Protein 6HZF (pdb70)

Radius of gyration: 44.63 Å; Cα contacts (8 Å, |Δi|>4): 3433; chains: 2; bounding box: 92×79×154 Å

Solvent-accessible surface area: 67747 Å² total

Structure (mmCIF, N/CA/C/O backbone):
data_6HZF
#
_entry.id   6HZF
#
_cell.length_a   69.785
_cell.length_b   106.207
_cell.length_c   138.504
_cell.angle_alpha   90.00
_cell.angle_beta   99.44
_cell.angle_gamma   90.00
#
_symmetry.space_group_name_H-M   'P 1 21 1'
#
loop_
_entity.id
_entity.type
_entity.pdbx_description
1 polymer BPa0997
2 polymer BPa0997
3 non-polymer SERINE
4 non-polymer 'SODIUM ION'
5 water water
#
loop_
_atom_site.group_PDB
_atom_site.id
_atom_site.type_symbol
_atom_site.label_atom_id
_atom_site.label_alt_id
_atom_site.label_comp_id
_atom_site.label_asym_id
_atom_site.label_entity_id
_atom_site.label_seq_id
_atom_site.pdbx_PDB_ins_code
_atom_site.Cartn_x
_atom_site.Cartn_y
_atom_site.Cartn_z
_atom_site.occupancy
_atom_site.B_iso_or_equiv
_atom_site.auth_seq_id
_atom_site.auth_comp_id
_atom_site.auth_asym_id
_atom_site.auth_atom_id
_atom_site.pdbx_PDB_model_num
ATOM 1 N N . GLU A 1 23 ? 62.588 45.907 39.328 1.00 61.17 23 GLU A N 1
ATOM 2 C CA . GLU A 1 23 ? 62.756 45.263 40.656 1.00 59.60 23 GLU A CA 1
ATOM 3 C C . GLU A 1 23 ? 62.156 43.845 40.615 1.00 57.75 23 GLU A C 1
ATOM 4 O O . GLU A 1 23 ? 62.971 42.921 40.758 1.00 59.84 23 GLU A O 1
ATOM 10 N N . VAL A 1 24 ? 60.828 43.653 40.464 1.00 55.44 24 VAL A N 1
ATOM 11 C CA . VAL A 1 24 ? 60.195 42.292 40.354 1.00 53.05 24 VAL A CA 1
ATOM 12 C C . VAL A 1 24 ? 59.148 42.222 39.234 1.00 52.57 24 VAL A C 1
ATOM 13 O O . VAL A 1 24 ? 58.113 42.900 39.360 1.00 51.18 24 VAL A O 1
ATOM 17 N N . ASN A 1 25 ? 59.330 41.317 38.263 1.00 52.75 25 ASN A N 1
ATOM 18 C CA . ASN A 1 25 ? 58.293 40.947 37.255 1.00 54.11 25 ASN A CA 1
ATOM 19 C C . ASN A 1 25 ? 57.439 39.787 37.759 1.00 53.43 25 ASN A C 1
ATOM 20 O O . ASN A 1 25 ? 58.022 38.804 38.272 1.00 56.25 25 ASN A O 1
ATOM 25 N N . VAL A 1 26 ? 56.118 39.888 37.627 1.00 51.82 26 VAL A N 1
ATOM 26 C CA . VAL A 1 26 ? 55.181 38.782 37.952 1.00 49.11 26 VAL A CA 1
ATOM 27 C C . VAL A 1 26 ? 54.444 38.423 36.666 1.00 49.79 26 VAL A C 1
ATOM 28 O O . VAL A 1 26 ? 53.774 39.297 36.079 1.00 50.70 26 VAL A O 1
ATOM 32 N N . VAL A 1 27 ? 54.635 37.197 36.206 1.00 47.98 27 VAL A N 1
ATOM 33 C CA . VAL A 1 27 ? 54.159 36.752 34.873 1.00 48.67 27 VAL A CA 1
ATOM 34 C C . VAL A 1 27 ? 53.193 35.611 35.108 1.00 47.30 27 VAL A C 1
ATOM 35 O O . VAL A 1 27 ? 53.572 34.614 35.705 1.00 45.89 27 VAL A O 1
ATOM 47 N N . THR A 1 29 ? 50.758 32.793 33.412 1.00 49.41 29 THR A N 1
ATOM 48 C CA . THR A 1 29 ? 50.858 31.890 32.290 1.00 51.20 29 THR A CA 1
ATOM 49 C C . THR A 1 29 ? 49.739 30.851 32.423 1.00 50.44 29 THR A C 1
ATOM 50 O O . THR A 1 29 ? 49.445 30.448 33.568 1.00 48.78 29 THR A O 1
ATOM 54 N N . GLY A 1 30 ? 49.112 30.450 31.317 1.00 51.75 30 GLY A N 1
ATOM 55 C CA . GLY A 1 30 ? 48.143 29.335 31.290 1.00 53.17 30 GLY A CA 1
ATOM 56 C C . GLY A 1 30 ? 46.692 29.803 31.230 1.00 55.16 30 GLY A C 1
ATOM 57 O O . GLY A 1 30 ? 46.432 30.904 30.698 1.00 56.65 30 GLY A O 1
ATOM 58 N N . ASP A 1 31 ? 45.793 28.983 31.799 1.00 56.85 31 ASP A N 1
ATOM 59 C CA . ASP A 1 31 ? 44.326 29.203 31.923 1.00 56.72 31 ASP A CA 1
ATOM 60 C C . ASP A 1 31 ? 44.087 30.541 32.626 1.00 55.12 31 ASP A C 1
ATOM 61 O O . ASP A 1 31 ? 44.367 30.652 33.810 1.00 54.13 31 ASP A O 1
ATOM 74 N N . THR A 1 33 ? 42.254 32.252 34.635 1.00 45.47 33 THR A N 1
ATOM 75 C CA . THR A 1 33 ? 41.055 32.076 35.435 1.00 42.60 33 THR A CA 1
ATOM 76 C C . THR A 1 33 ? 40.951 33.170 36.516 1.00 39.90 33 THR A C 1
ATOM 77 O O . THR A 1 33 ? 41.915 33.887 36.777 1.00 39.39 33 THR A O 1
ATOM 81 N N . THR A 1 34 ? 39.834 33.245 37.212 1.00 38.81 34 THR A N 1
ATOM 82 C CA . THR A 1 34 ? 39.684 34.191 38.350 1.00 37.86 34 THR A CA 1
ATOM 83 C C . THR A 1 34 ? 40.686 33.828 39.465 1.00 36.50 34 THR A C 1
ATOM 84 O O . THR A 1 34 ? 41.168 34.743 40.132 1.00 36.05 34 THR A O 1
ATOM 88 N N . ARG A 1 35 ? 40.985 32.544 39.663 1.00 35.54 35 ARG A N 1
ATOM 89 C CA . ARG A 1 35 ? 41.904 32.091 40.744 1.00 35.21 35 ARG A CA 1
ATOM 90 C C . ARG A 1 35 ? 43.348 32.503 40.395 1.00 34.93 35 ARG A C 1
ATOM 91 O O . ARG A 1 35 ? 44.036 33.001 41.279 1.00 33.28 35 ARG A O 1
ATOM 99 N N . LEU A 1 36 ? 43.760 32.374 39.142 1.00 36.16 36 LEU A N 1
ATOM 100 C CA . LEU A 1 36 ? 45.114 32.788 38.687 1.00 37.35 36 LEU A CA 1
ATOM 101 C C . LEU A 1 36 ? 45.289 34.305 38.896 1.00 37.50 36 LEU A C 1
ATOM 102 O O . LEU A 1 36 ? 46.367 34.750 39.376 1.00 37.23 36 LEU A O 1
ATOM 107 N N . ALA A 1 37 ? 44.264 35.074 38.507 1.00 37.85 37 ALA A N 1
ATOM 108 C CA . ALA A 1 37 ? 44.242 36.552 38.623 1.00 37.98 37 ALA A CA 1
ATOM 109 C C . ALA A 1 37 ? 44.268 36.936 40.109 1.00 35.88 37 ALA A C 1
ATOM 110 O O . ALA A 1 37 ? 45.083 37.762 40.474 1.00 35.70 37 ALA A O 1
ATOM 112 N N . PHE A 1 38 ? 43.549 36.235 40.965 1.00 34.99 38 PHE A N 1
ATOM 113 C CA . PHE A 1 38 ? 43.560 36.522 42.426 1.00 34.35 38 PHE A CA 1
ATOM 114 C C . PHE A 1 38 ? 44.957 36.239 42.995 1.00 34.01 38 PHE A C 1
ATOM 115 O O . PHE A 1 38 ? 45.499 37.067 43.773 1.00 32.43 38 PHE A O 1
ATOM 123 N N . ALA A 1 39 ? 45.529 35.079 42.628 1.00 33.55 39 ALA A N 1
ATOM 124 C CA . ALA A 1 39 ? 46.863 34.660 43.092 1.00 32.97 39 ALA A CA 1
ATOM 125 C C . ALA A 1 39 ? 47.854 35.787 42.792 1.00 33.95 39 ALA A C 1
ATOM 126 O O . ALA A 1 39 ? 48.615 36.161 43.659 1.00 32.53 39 ALA A O 1
ATOM 128 N N . GLY A 1 40 ? 47.835 36.282 41.558 1.00 35.41 40 GLY A N 1
ATOM 129 C CA . GLY A 1 40 ? 48.704 37.369 41.078 1.00 38.43 40 GLY A CA 1
ATOM 130 C C . GLY A 1 40 ? 48.542 38.661 41.866 1.00 38.81 40 GLY A C 1
ATOM 131 O O . GLY A 1 40 ? 49.552 39.231 42.197 1.00 39.76 40 GLY A O 1
ATOM 132 N N . GLU A 1 41 ? 47.323 39.137 42.073 1.00 41.32 41 GLU A N 1
ATOM 133 C CA . GLU A 1 41 ? 47.054 40.356 42.884 1.00 44.45 41 GLU A CA 1
ATOM 134 C C . GLU A 1 41 ? 47.625 40.161 44.286 1.00 42.87 41 GLU A C 1
ATOM 135 O O . GLU A 1 41 ? 48.260 41.101 44.753 1.00 43.59 41 GLU A O 1
ATOM 141 N N . GLN A 1 42 ? 47.391 38.997 44.914 1.00 40.03 42 GLN A N 1
ATOM 142 C CA . GLN A 1 42 ? 47.882 38.690 46.278 1.00 40.02 42 GLN A CA 1
ATOM 143 C C . GLN A 1 42 ? 49.404 38.807 46.311 1.00 39.68 42 GLN A C 1
ATOM 144 O O . GLN A 1 42 ? 49.949 39.393 47.304 1.00 38.99 42 GLN A O 1
ATOM 150 N N . LEU A 1 43 ? 50.093 38.245 45.315 1.00 37.93 43 LEU A N 1
ATOM 151 C CA . LEU A 1 43 ? 51.569 38.212 45.350 1.00 39.12 43 LEU A CA 1
ATOM 152 C C . LEU A 1 43 ? 52.069 39.649 45.178 1.00 38.88 43 LEU A C 1
ATOM 153 O O . LEU A 1 43 ? 52.975 40.051 45.901 1.00 37.44 43 LEU A O 1
ATOM 158 N N . LYS A 1 44 ? 51.462 40.407 44.270 1.00 41.08 44 LYS A N 1
ATOM 159 C CA . LYS A 1 44 ? 51.844 41.812 43.965 1.00 43.06 44 LYS A CA 1
ATOM 160 C C . LYS A 1 44 ? 51.692 42.682 45.214 1.00 40.78 44 LYS A C 1
ATOM 161 O O . LYS A 1 44 ? 52.632 43.397 45.510 1.00 40.56 44 LYS A O 1
ATOM 167 N N . GLN A 1 45 ? 50.559 42.616 45.901 1.00 39.77 45 GLN A N 1
ATOM 168 C CA . GLN A 1 45 ? 50.287 43.415 47.132 1.00 40.29 45 GLN A CA 1
ATOM 169 C C . GLN A 1 45 ? 51.351 43.055 48.187 1.00 39.07 45 GLN A C 1
ATOM 170 O O . GLN A 1 45 ? 51.983 43.985 48.725 1.00 38.34 45 GLN A O 1
ATOM 176 N N . ALA A 1 46 ? 51.588 41.761 48.418 1.00 38.25 46 ALA A N 1
ATOM 177 C CA . ALA A 1 46 ? 52.604 41.237 49.372 1.00 37.71 46 ALA A CA 1
ATOM 178 C C . ALA A 1 46 ? 53.974 41.821 49.049 1.00 38.46 46 ALA A C 1
ATOM 179 O O . ALA A 1 46 ? 54.613 42.267 50.007 1.00 38.97 46 ALA A O 1
ATOM 181 N N . LEU A 1 47 ? 54.386 41.858 47.779 1.00 38.80 47 LEU A N 1
ATOM 182 C CA . LEU A 1 47 ? 55.711 42.354 47.354 1.00 41.90 47 LEU A CA 1
ATOM 183 C C . LEU A 1 47 ? 55.802 43.871 47.559 1.00 42.85 47 LEU A C 1
ATOM 184 O O . LEU A 1 47 ? 56.840 44.288 48.028 1.00 42.78 47 LEU A O 1
ATOM 189 N N . VAL A 1 48 ? 54.767 44.659 47.228 1.00 43.93 48 VAL A N 1
ATOM 190 C CA . VAL A 1 48 ? 54.814 46.142 47.396 1.00 45.14 48 VAL A CA 1
ATOM 191 C C . VAL A 1 48 ? 54.731 46.468 48.892 1.00 45.75 48 VAL A C 1
ATOM 192 O O . VAL A 1 48 ? 55.345 47.449 49.285 1.00 50.59 48 VAL A O 1
ATOM 196 N N . GLU A 1 49 ? 54.034 45.681 49.699 1.00 45.76 49 GLU A N 1
ATOM 197 C CA . GLU A 1 49 ? 54.023 45.883 51.171 1.00 47.06 49 GLU A CA 1
ATOM 198 C C . GLU A 1 49 ? 55.432 45.635 51.746 1.00 49.07 49 GLU A C 1
ATOM 199 O O . GLU A 1 49 ? 55.663 46.094 52.870 1.00 49.74 49 GLU A O 1
ATOM 205 N N . LYS A 1 50 ? 56.339 44.978 51.006 1.00 49.48 50 LYS A N 1
ATOM 206 C CA . LYS A 1 50 ? 57.741 44.694 51.432 1.00 50.06 50 LYS A CA 1
ATOM 207 C C . LYS A 1 50 ? 58.718 45.642 50.733 1.00 49.96 50 LYS A C 1
ATOM 208 O O . LYS A 1 50 ? 59.928 45.487 50.917 1.00 50.01 50 LYS A O 1
ATOM 214 N N . GLY A 1 51 ? 58.217 46.614 49.973 1.00 49.56 51 GLY A N 1
ATOM 215 C CA . GLY A 1 51 ? 59.027 47.707 49.423 1.00 50.47 51 GLY A CA 1
ATOM 216 C C . GLY A 1 51 ? 59.503 47.451 48.010 1.00 50.70 51 GLY A C 1
ATOM 217 O O . GLY A 1 51 ? 60.244 48.290 47.521 1.00 52.82 51 GLY A O 1
ATOM 218 N N . TYR A 1 52 ? 59.104 46.353 47.360 1.00 50.43 52 TYR A N 1
ATOM 219 C CA . TYR A 1 52 ? 59.508 46.051 45.958 1.00 51.19 52 TYR A CA 1
ATOM 220 C C . TYR A 1 52 ? 58.629 46.824 44.970 1.00 52.53 52 TYR A C 1
ATOM 221 O O . TYR A 1 52 ? 57.442 47.000 45.257 1.00 50.99 52 TYR A O 1
ATOM 230 N N . GLU A 1 53 ? 59.210 47.216 43.836 1.00 55.94 53 GLU A N 1
ATOM 231 C CA . GLU A 1 53 ? 58.509 47.660 42.604 1.00 60.23 53 GLU A CA 1
ATOM 232 C C . GLU A 1 53 ? 58.050 46.420 41.838 1.00 61.27 53 GLU A C 1
ATOM 233 O O . GLU A 1 53 ? 58.922 45.581 41.509 1.00 61.14 53 GLU A O 1
ATOM 239 N N . VAL A 1 54 ? 56.768 46.334 41.489 1.00 60.18 54 VAL A N 1
ATOM 240 C CA . VAL A 1 54 ? 56.257 45.156 40.739 1.00 62.08 54 VAL A CA 1
ATOM 241 C C . VAL A 1 54 ? 55.737 45.557 39.359 1.00 64.45 54 VAL A C 1
ATOM 242 O O . VAL A 1 54 ? 54.809 46.360 39.310 1.00 64.00 54 VAL A O 1
ATOM 246 N N . ASN A 1 55 ? 56.253 44.903 38.314 1.00 67.75 55 ASN A N 1
ATOM 247 C CA . ASN A 1 55 ? 55.700 44.878 36.925 1.00 71.73 55 ASN A CA 1
ATOM 248 C C . ASN A 1 55 ? 54.820 43.615 36.752 1.00 73.05 55 ASN A C 1
ATOM 249 O O . ASN A 1 55 ? 55.264 42.511 37.124 1.00 70.67 55 ASN A O 1
ATOM 254 N N . GLN A 1 56 ? 53.599 43.761 36.223 1.00 76.37 56 GLN A N 1
ATOM 255 C CA . GLN A 1 56 ? 52.661 42.644 35.892 1.00 77.38 56 GLN A CA 1
ATOM 256 C C . GLN A 1 56 ? 52.570 42.477 34.359 1.00 79.37 56 GLN A C 1
ATOM 257 O O . GLN A 1 56 ? 52.697 43.506 33.661 1.00 79.91 56 GLN A O 1
ATOM 263 N N . THR A 1 57 ? 52.404 41.241 33.850 1.00 79.32 57 THR A N 1
ATOM 264 C CA . THR A 1 57 ? 52.041 40.910 32.427 1.00 80.76 57 THR A CA 1
ATOM 265 C C . THR A 1 57 ? 51.429 39.497 32.351 1.00 80.50 57 THR A C 1
ATOM 266 O O . THR A 1 57 ? 51.443 38.785 33.382 1.00 75.59 57 THR A O 1
ATOM 270 N N . THR A 1 58 ? 50.947 39.089 31.168 1.00 81.59 58 THR A N 1
ATOM 271 C CA . THR A 1 58 ? 50.293 37.768 30.927 1.00 81.96 58 THR A CA 1
ATOM 272 C C . THR A 1 58 ? 50.794 37.151 29.611 1.00 81.96 58 THR A C 1
ATOM 273 O O . THR A 1 58 ? 51.704 37.746 29.000 1.00 83.63 58 THR A O 1
ATOM 277 N N . GLY A 1 66 ? 66.876 40.919 31.712 1.00 78.22 66 GLY A N 1
ATOM 278 C CA . GLY A 1 66 ? 66.643 39.754 32.583 1.00 79.84 66 GLY A CA 1
ATOM 279 C C . GLY A 1 66 ? 66.918 40.080 34.045 1.00 80.39 66 GLY A C 1
ATOM 280 O O . GLY A 1 66 ? 68.093 40.014 34.449 1.00 84.89 66 GLY A O 1
ATOM 281 N N . LYS A 1 67 ? 65.869 40.424 34.801 1.00 78.91 67 LYS A N 1
ATOM 282 C CA . LYS A 1 67 ? 65.907 40.782 36.248 1.00 75.30 67 LYS A CA 1
ATOM 283 C C . LYS A 1 67 ? 64.969 39.836 37.004 1.00 69.82 67 LYS A C 1
ATOM 284 O O . LYS A 1 67 ? 64.311 39.009 36.339 1.00 69.47 67 LYS A O 1
ATOM 290 N N . ARG A 1 68 ? 64.868 39.997 38.323 1.00 64.08 68 ARG A N 1
ATOM 291 C CA . ARG A 1 68 ? 64.120 39.079 39.221 1.00 60.22 68 ARG A CA 1
ATOM 292 C C . ARG A 1 68 ? 62.663 38.892 38.745 1.00 56.11 68 ARG A C 1
ATOM 293 O O . ARG A 1 68 ? 61.907 39.895 38.636 1.00 54.91 68 ARG A O 1
ATOM 301 N N . SER A 1 69 ? 62.264 37.639 38.479 1.00 52.49 69 SER A N 1
ATOM 302 C CA . SER A 1 69 ? 60.936 37.268 37.926 1.00 49.43 69 SER A CA 1
ATOM 303 C C . SER A 1 69 ? 60.335 36.086 38.697 1.00 47.21 69 SER A C 1
ATOM 304 O O . SER A 1 69 ? 61.076 35.134 39.025 1.00 46.32 69 SER A O 1
ATOM 307 N N . ILE A 1 70 ? 59.030 36.156 38.954 1.00 44.68 70 ILE A N 1
ATOM 308 C CA . ILE A 1 70 ? 58.208 35.040 39.488 1.00 43.10 70 ILE A CA 1
ATOM 309 C C . ILE A 1 70 ? 57.198 34.664 38.407 1.00 43.28 70 ILE A C 1
ATOM 310 O O . ILE A 1 70 ? 56.486 35.580 37.969 1.00 45.03 70 ILE A O 1
ATOM 315 N N . TYR A 1 71 ? 57.205 33.400 37.959 1.00 43.41 71 TYR A N 1
ATOM 316 C CA . TYR A 1 71 ? 56.324 32.836 36.899 1.00 44.19 71 TYR A CA 1
ATOM 317 C C . TYR A 1 71 ? 55.234 31.989 37.539 1.00 43.54 71 TYR A C 1
ATOM 318 O O . TYR A 1 71 ? 55.578 30.994 38.246 1.00 41.03 71 TYR A O 1
ATOM 327 N N . LEU A 1 72 ? 53.974 32.403 37.356 1.00 43.48 72 LEU A N 1
ATOM 328 C CA . LEU A 1 72 ? 52.779 31.713 37.897 1.00 42.27 72 LEU A CA 1
ATOM 329 C C . LEU A 1 72 ? 52.129 30.923 36.763 1.00 43.98 72 LEU A C 1
ATOM 330 O O . LEU A 1 72 ? 51.529 31.562 35.886 1.00 44.71 72 LEU A O 1
ATOM 335 N N . ASN A 1 73 ? 52.297 29.603 36.764 1.00 43.56 73 ASN A N 1
ATOM 336 C CA . ASN A 1 73 ? 51.876 28.712 35.657 1.00 45.57 73 ASN A CA 1
ATOM 337 C C . ASN A 1 73 ? 50.668 27.888 36.119 1.00 44.73 73 ASN A C 1
ATOM 338 O O . ASN A 1 73 ? 50.855 27.036 36.974 1.00 42.85 73 ASN A O 1
ATOM 343 N N . LEU A 1 74 ? 49.470 28.112 35.582 1.00 45.10 74 LEU A N 1
ATOM 344 C CA . LEU A 1 74 ? 48.286 27.299 35.965 1.00 46.04 74 LEU A CA 1
ATOM 345 C C . LEU A 1 74 ? 48.056 26.220 34.902 1.00 48.93 74 LEU A C 1
ATOM 346 O O . LEU A 1 74 ? 47.779 26.599 33.772 1.00 49.23 74 LEU A O 1
ATOM 351 N N . LEU A 1 75 ? 48.168 24.934 35.262 1.00 51.67 75 LEU A N 1
ATOM 352 C CA . LEU A 1 75 ? 47.895 23.788 34.341 1.00 55.58 75 LEU A CA 1
ATOM 353 C C . LEU A 1 75 ? 46.418 23.405 34.433 1.00 59.12 75 LEU A C 1
ATOM 354 O O . LEU A 1 75 ? 45.729 23.904 35.333 1.00 58.49 75 LEU A O 1
ATOM 359 N N . ASN A 1 76 ? 45.973 22.491 33.562 1.00 67.87 76 ASN A N 1
ATOM 360 C CA . ASN A 1 76 ? 44.626 21.852 33.639 1.00 72.32 76 ASN A CA 1
ATOM 361 C C . ASN A 1 76 ? 44.794 20.369 33.990 1.00 74.81 76 ASN A C 1
ATOM 362 O O . ASN A 1 76 ? 45.337 19.635 33.154 1.00 77.01 76 ASN A O 1
ATOM 367 N N . ASP A 1 77 ? 44.390 19.952 35.194 1.00 80.34 77 ASP A N 1
ATOM 368 C CA . ASP A 1 77 ? 44.137 18.520 35.511 1.00 83.32 77 ASP A CA 1
ATOM 369 C C . ASP A 1 77 ? 43.298 18.364 36.791 1.00 84.60 77 ASP A C 1
ATOM 370 O O . ASP A 1 77 ? 43.540 19.080 37.806 1.00 74.54 77 ASP A O 1
ATOM 375 N N . THR A 1 78 ? 42.340 17.435 36.705 1.00 89.62 78 THR A N 1
ATOM 376 C CA . THR A 1 78 ? 41.303 17.110 37.719 1.00 90.50 78 THR A CA 1
ATOM 377 C C . THR A 1 78 ? 41.792 15.911 38.549 1.00 89.43 78 THR A C 1
ATOM 378 O O . THR A 1 78 ? 41.239 15.703 39.656 1.00 90.85 78 THR A O 1
ATOM 382 N N . THR A 1 79 ? 42.810 15.191 38.041 1.00 88.98 79 THR A N 1
ATOM 383 C CA . THR A 1 79 ? 43.594 14.116 38.721 1.00 85.93 79 THR A CA 1
ATOM 384 C C . THR A 1 79 ? 43.479 14.273 40.242 1.00 84.41 79 THR A C 1
ATOM 385 O O . THR A 1 79 ? 44.356 14.939 40.840 1.00 80.52 79 THR A O 1
ATOM 389 N N . LYS A 1 80 ? 42.399 13.720 40.815 1.00 87.10 80 LYS A N 1
ATOM 390 C CA . LYS A 1 80 ? 42.112 13.680 42.278 1.00 88.41 80 LYS A CA 1
ATOM 391 C C . LYS A 1 80 ? 43.266 12.937 42.972 1.00 85.27 80 LYS A C 1
ATOM 392 O O . LYS A 1 80 ? 43.116 11.721 43.252 1.00 86.11 80 LYS A O 1
ATOM 398 N N . LYS A 1 81 ? 44.330 13.694 43.284 1.00 78.93 81 LYS A N 1
ATOM 399 C CA . LYS A 1 81 ? 45.737 13.269 43.548 1.00 73.75 81 LYS A CA 1
ATOM 400 C C . LYS A 1 81 ? 46.628 14.525 43.450 1.00 66.52 81 LYS A C 1
ATOM 401 O O . LYS A 1 81 ? 47.413 14.777 44.415 1.00 64.28 81 LYS A O 1
ATOM 407 N N . ASN A 1 82 ? 46.470 15.334 42.383 1.00 57.01 82 ASN A N 1
ATOM 408 C CA . ASN A 1 82 ? 47.117 16.678 42.299 1.00 53.41 82 ASN A CA 1
ATOM 409 C C . ASN A 1 82 ? 46.167 17.817 42.727 1.00 48.90 82 ASN A C 1
ATOM 410 O O . ASN A 1 82 ? 46.538 18.989 42.511 1.00 45.74 82 ASN A O 1
ATOM 415 N N . LYS A 1 83 ? 45.020 17.531 43.360 1.00 46.90 83 LYS A N 1
ATOM 416 C CA . LYS A 1 83 ? 44.057 18.598 43.748 1.00 43.72 83 LYS A CA 1
ATOM 417 C C . LYS A 1 83 ? 44.755 19.540 44.731 1.00 38.08 83 LYS A C 1
ATOM 418 O O . LYS A 1 83 ? 45.360 19.050 45.682 1.00 37.44 83 LYS A O 1
ATOM 424 N N . GLU A 1 84 ? 44.705 20.841 44.452 1.00 34.93 84 GLU A N 1
ATOM 425 C CA . GLU A 1 84 ? 45.216 21.912 45.348 1.00 32.75 84 GLU A CA 1
ATOM 426 C C . GLU A 1 84 ? 46.739 21.780 45.507 1.00 32.83 84 GLU A C 1
ATOM 427 O O . GLU A 1 84 ? 47.286 22.381 46.409 1.00 31.68 84 GLU A O 1
ATOM 433 N N . ARG A 1 85 ? 47.423 21.044 44.624 1.00 33.81 85 ARG A N 1
ATOM 434 C CA . ARG A 1 85 ? 48.894 20.877 44.663 1.00 34.66 85 ARG A CA 1
ATOM 435 C C . ARG A 1 85 ? 49.601 22.045 43.955 1.00 33.92 85 ARG A C 1
ATOM 436 O O . ARG A 1 85 ? 49.106 22.586 42.947 1.00 33.89 85 ARG A O 1
ATOM 444 N N . PHE A 1 86 ? 50.805 22.357 44.421 1.00 33.72 86 PHE A N 1
ATOM 445 C CA . PHE A 1 86 ? 51.714 23.289 43.723 1.00 34.42 86 PHE A CA 1
ATOM 446 C C . PHE A 1 86 ? 53.155 22.781 43.833 1.00 35.70 86 PHE A C 1
ATOM 447 O O . PHE A 1 86 ? 53.514 22.075 44.783 1.00 34.15 86 PHE A O 1
ATOM 455 N N . ASP A 1 87 ? 53.973 23.201 42.882 1.00 36.63 87 ASP A N 1
ATOM 456 C CA . ASP A 1 87 ? 55.443 23.045 42.915 1.00 39.67 87 ASP A CA 1
ATOM 457 C C . ASP A 1 87 ? 56.065 24.439 42.833 1.00 38.47 87 ASP A C 1
ATOM 458 O O . ASP A 1 87 ? 55.628 25.229 42.020 1.00 37.98 87 ASP A O 1
ATOM 463 N N . ILE A 1 88 ? 57.064 24.698 43.651 1.00 38.29 88 ILE A N 1
ATOM 464 C CA . ILE A 1 88 ? 57.894 25.912 43.561 1.00 38.97 88 ILE A CA 1
ATOM 465 C C . 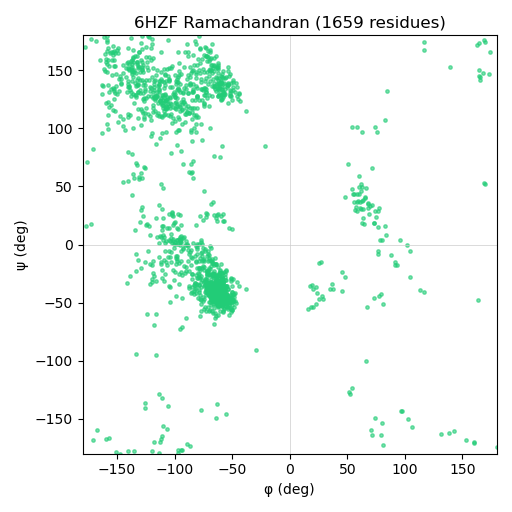ILE A 1 88 ? 59.309 25.456 43.261 1.00 41.37 88 ILE A C 1
ATOM 466 O O . ILE A 1 88 ? 59.848 24.653 44.013 1.00 40.75 88 ILE A O 1
ATOM 471 N N . SER A 1 89 ? 59.892 25.992 42.202 1.00 43.20 89 SER A N 1
ATOM 472 C CA . SER A 1 89 ? 61.331 25.784 41.927 1.00 45.30 89 SER A CA 1
ATOM 473 C C . SER A 1 89 ? 61.984 27.136 41.598 1.00 47.68 89 SER A C 1
ATOM 474 O O . SER A 1 89 ? 61.262 28.107 41.246 1.00 47.15 89 SER A O 1
ATOM 477 N N . THR A 1 90 ? 63.300 27.212 41.795 1.00 52.14 90 THR A N 1
ATOM 478 C CA . THR A 1 90 ? 64.115 28.433 41.592 1.00 54.44 90 THR A CA 1
ATOM 479 C C . THR A 1 90 ? 65.286 28.090 40.668 1.00 55.26 90 THR A C 1
ATOM 480 O O . THR A 1 90 ? 65.896 27.026 40.829 1.00 51.94 90 THR A O 1
ATOM 484 N N . LYS A 1 91 ? 65.569 28.971 39.716 1.00 58.06 91 LYS A N 1
ATOM 485 C CA . LYS A 1 91 ? 66.782 28.900 38.862 1.00 62.63 91 LYS A CA 1
ATOM 486 C C . LYS A 1 91 ? 67.327 30.319 38.715 1.00 63.55 91 LYS A C 1
ATOM 487 O O . LYS A 1 91 ? 66.657 31.124 38.043 1.00 61.89 91 LYS A O 1
ATOM 493 N N . GLY A 1 92 ? 68.497 30.596 39.308 1.00 65.57 92 GLY A N 1
ATOM 494 C CA . GLY A 1 92 ? 69.059 31.959 39.371 1.00 65.33 92 GLY A CA 1
ATOM 495 C C . GLY A 1 92 ? 68.040 32.901 39.986 1.00 63.82 92 GLY A C 1
ATOM 496 O O . GLY A 1 92 ? 67.518 32.556 41.058 1.00 65.49 92 GLY A O 1
ATOM 497 N N . LYS A 1 93 ? 67.674 33.974 39.278 1.00 63.29 93 LYS A N 1
ATOM 498 C CA . LYS A 1 93 ? 66.785 35.065 39.781 1.00 62.33 93 LYS A CA 1
ATOM 499 C C . LYS A 1 93 ? 65.309 34.859 39.388 1.00 58.21 93 LYS A C 1
ATOM 500 O O . LYS A 1 93 ? 64.476 35.741 39.728 1.00 57.21 93 LYS A O 1
ATOM 506 N N . ASN A 1 94 ? 64.995 33.750 38.709 1.00 54.52 94 ASN A N 1
ATOM 507 C CA . ASN A 1 94 ? 63.614 33.325 38.361 1.00 51.29 94 ASN A CA 1
ATOM 508 C C . ASN A 1 94 ? 63.087 32.301 39.377 1.00 48.80 94 ASN A C 1
ATOM 509 O O . ASN A 1 94 ? 63.827 31.357 39.728 1.00 47.93 94 ASN A O 1
ATOM 514 N N . THR A 1 95 ? 61.843 32.488 39.826 1.00 45.70 95 THR A N 1
ATOM 515 C CA . THR A 1 95 ? 61.083 31.515 40.641 1.00 43.34 95 THR A CA 1
ATOM 516 C C . THR A 1 95 ? 59.905 31.051 39.795 1.00 43.30 95 THR A C 1
ATOM 517 O O . THR A 1 95 ? 59.292 31.899 39.125 1.00 42.88 95 THR A O 1
ATOM 521 N N . TYR A 1 96 ? 59.632 29.747 39.789 1.00 43.29 96 TYR A N 1
ATOM 522 C CA . TYR A 1 96 ? 58.533 29.147 38.997 1.00 43.39 96 TYR A CA 1
ATOM 523 C C . TYR A 1 96 ? 57.547 28.473 39.935 1.00 41.46 96 TYR A C 1
ATOM 524 O O . TYR A 1 96 ? 57.934 27.567 40.677 1.00 41.43 96 TYR A O 1
ATOM 533 N N . VAL A 1 97 ? 56.299 28.926 39.905 1.00 40.64 97 VAL A N 1
ATOM 534 C CA . VAL A 1 97 ? 55.183 28.318 40.677 1.00 38.78 97 VAL A CA 1
ATOM 535 C C . VAL A 1 97 ? 54.289 27.577 39.680 1.00 39.45 97 VAL A C 1
ATOM 536 O O . VAL A 1 97 ? 53.754 28.219 38.720 1.00 39.88 97 VAL A O 1
ATOM 540 N N . THR A 1 98 ? 54.149 26.268 39.862 1.00 38.82 98 THR A N 1
ATOM 541 C CA . THR A 1 98 ? 53.237 25.434 39.041 1.00 39.40 98 THR A CA 1
ATOM 542 C C . THR A 1 98 ? 52.028 25.082 39.875 1.00 37.92 98 THR A C 1
ATOM 543 O O . THR A 1 98 ? 52.224 24.493 40.938 1.00 35.29 98 THR A O 1
ATOM 547 N N . GLY A 1 99 ? 50.844 25.467 39.418 1.00 37.74 99 GLY A N 1
ATOM 548 C CA . GLY A 1 99 ? 49.597 25.151 40.137 1.00 36.88 99 GLY A CA 1
ATOM 549 C C . GLY A 1 99 ? 48.860 24.084 39.369 1.00 37.32 99 GLY A C 1
ATOM 550 O O . GLY A 1 99 ? 48.661 24.305 38.166 1.00 37.20 99 GLY A O 1
ATOM 551 N N . TYR A 1 100 ? 48.527 22.955 40.003 1.00 37.10 100 TYR A N 1
ATOM 552 C CA . TYR A 1 100 ? 47.870 21.815 39.313 1.00 38.91 100 TYR A CA 1
ATOM 553 C C . TYR A 1 100 ? 46.396 22.153 39.079 1.00 39.37 100 TYR A C 1
ATOM 554 O O . TYR A 1 100 ? 45.752 21.565 38.189 1.00 40.99 100 TYR A O 1
ATOM 563 N N . ASP A 1 101 ? 45.866 23.109 39.830 1.00 38.51 101 ASP A N 1
ATOM 564 C CA . ASP A 1 101 ? 44.504 23.669 39.634 1.00 39.07 101 ASP A CA 1
ATOM 565 C C . ASP A 1 101 ? 44.479 25.060 40.301 1.00 36.86 101 ASP A C 1
ATOM 566 O O . ASP A 1 101 ? 45.501 25.447 40.880 1.00 35.23 101 ASP A O 1
ATOM 571 N N . GLY A 1 102 ? 43.332 25.739 40.214 1.00 35.60 102 GLY A N 1
ATOM 572 C CA . GLY A 1 102 ? 43.173 27.137 40.654 1.00 34.92 102 GLY A CA 1
ATOM 573 C C . GLY A 1 102 ? 43.551 27.262 42.109 1.00 33.25 102 GLY A C 1
ATOM 574 O O . GLY A 1 102 ? 44.177 28.262 42.484 1.00 34.40 102 GLY A O 1
ATOM 575 N N . ASN A 1 103 ? 43.202 26.275 42.922 1.00 31.32 103 ASN A N 1
ATOM 576 C CA . ASN A 1 103 ? 43.504 26.356 44.366 1.00 29.93 103 ASN A CA 1
ATOM 577 C C . ASN A 1 103 ? 45.013 26.177 44.522 1.00 29.43 103 ASN A C 1
ATOM 578 O O . ASN A 1 103 ? 45.621 26.895 45.369 1.00 28.03 103 ASN A O 1
ATOM 583 N N . GLY A 1 104 ? 45.608 25.293 43.708 1.00 29.01 104 GLY A N 1
ATOM 584 C CA . GLY A 1 104 ? 47.052 25.059 43.760 1.00 29.40 104 GLY A CA 1
ATOM 585 C C . GLY A 1 104 ? 47.823 26.342 43.504 1.00 29.62 104 GLY A C 1
ATOM 586 O O . GLY A 1 104 ? 48.768 26.631 44.236 1.00 28.92 104 GLY A O 1
ATOM 587 N N . ILE A 1 105 ? 47.443 27.119 42.505 1.00 29.74 105 ILE A N 1
ATOM 588 C CA . ILE A 1 105 ? 48.217 28.354 42.207 1.00 30.71 105 ILE A CA 1
ATOM 589 C C . ILE A 1 105 ? 48.005 29.345 43.366 1.00 29.95 105 ILE A C 1
ATOM 590 O O . ILE A 1 105 ? 48.978 30.025 43.732 1.00 30.80 105 ILE A O 1
ATOM 595 N N . ILE A 1 106 ? 46.818 29.405 43.976 1.00 29.37 106 ILE A N 1
ATOM 596 C CA . ILE A 1 106 ? 46.604 30.322 45.140 1.00 28.51 106 ILE A CA 1
ATOM 597 C C . ILE A 1 106 ? 47.541 29.898 46.273 1.00 28.34 106 ILE A C 1
ATOM 598 O O . ILE A 1 106 ? 48.198 30.761 46.891 1.00 28.32 106 ILE A O 1
ATOM 603 N N . TYR A 1 107 ? 47.595 28.609 46.572 1.00 28.19 107 TYR A N 1
ATOM 604 C CA . TYR A 1 107 ? 48.396 28.098 47.714 1.00 27.66 107 TYR A CA 1
ATOM 605 C C . TYR A 1 107 ? 49.895 28.218 47.412 1.00 28.59 107 TYR A C 1
ATOM 606 O O . TYR A 1 107 ? 50.651 28.510 48.371 1.00 28.40 107 TYR A O 1
ATOM 615 N N . GLY A 1 108 ? 50.317 28.021 46.153 1.00 29.93 108 GLY A N 1
ATOM 616 C CA . GLY A 1 108 ? 51.692 28.298 45.730 1.00 30.97 108 GLY A CA 1
ATOM 617 C C . GLY A 1 108 ? 52.071 29.735 46.062 1.00 31.40 108 GLY A C 1
ATOM 618 O O . GLY A 1 108 ? 53.163 29.957 46.624 1.00 30.83 108 GLY A O 1
ATOM 619 N N . CYS A 1 109 ? 51.233 30.702 45.689 1.00 32.08 109 CYS A N 1
ATOM 620 C CA . CYS A 1 109 ? 51.479 32.138 45.989 1.00 32.56 109 CYS A CA 1
ATOM 621 C C . CYS A 1 109 ? 51.452 32.369 47.510 1.00 31.37 109 CYS A C 1
ATOM 622 O O . CYS A 1 109 ? 52.334 33.088 47.985 1.00 31.02 109 CYS A O 1
ATOM 625 N N . ARG A 1 110 ? 50.552 31.719 48.257 1.00 30.93 110 ARG A N 1
ATOM 626 C CA . ARG A 1 110 ? 50.517 31.811 49.741 1.00 30.01 110 ARG A CA 1
ATOM 627 C C . ARG A 1 110 ? 51.859 31.336 50.308 1.00 30.51 110 ARG A C 1
ATOM 628 O O . ARG A 1 110 ? 52.344 31.960 51.288 1.00 29.45 110 ARG A O 1
ATOM 636 N N . GLU A 1 111 ? 52.441 30.271 49.740 1.00 31.02 111 GLU A N 1
ATOM 637 C CA . GLU A 1 111 ? 53.740 29.719 50.217 1.00 31.36 111 GLU A CA 1
ATOM 638 C C . GLU A 1 111 ? 54.838 30.760 49.933 1.00 31.81 111 GLU A C 1
ATOM 639 O O . GLU A 1 111 ? 55.659 31.030 50.841 1.00 31.12 111 GLU A O 1
ATOM 645 N N . LEU A 1 112 ? 54.867 31.401 48.761 1.00 31.82 112 LEU A N 1
ATOM 646 C CA . LEU A 1 112 ? 55.871 32.482 48.517 1.00 32.85 112 LEU A CA 1
ATOM 647 C C . LEU A 1 112 ? 55.708 33.596 49.568 1.00 32.80 112 LEU A C 1
ATOM 648 O O . LEU A 1 112 ? 56.717 34.019 50.143 1.00 32.82 112 LEU A O 1
ATOM 653 N N . ILE A 1 113 ? 54.481 34.044 49.817 1.00 32.66 113 ILE A N 1
ATOM 654 C CA . ILE A 1 113 ? 54.162 35.149 50.776 1.00 34.46 113 ILE A CA 1
ATOM 655 C C . ILE A 1 113 ? 54.575 34.731 52.206 1.00 35.08 113 ILE A C 1
ATOM 656 O O . ILE A 1 113 ? 55.188 35.567 52.893 1.00 36.12 113 ILE A O 1
ATOM 661 N N . ASP A 1 114 ? 54.299 33.489 52.621 1.00 35.88 114 ASP A N 1
ATOM 662 C CA . ASP A 1 114 ? 54.639 32.972 53.973 1.00 37.42 114 ASP A CA 1
ATOM 663 C C . ASP A 1 114 ? 56.174 32.933 54.102 1.00 38.69 114 ASP A C 1
ATOM 664 O O . ASP A 1 114 ? 56.647 33.291 55.192 1.00 36.54 114 ASP A O 1
ATOM 669 N N . GLN A 1 115 ? 56.910 32.600 53.021 1.00 38.54 115 GLN A N 1
ATOM 670 C CA . GLN A 1 115 ? 58.404 32.627 52.984 1.00 40.57 115 GLN A CA 1
ATOM 671 C C . GLN A 1 115 ? 58.894 34.088 53.134 1.00 41.78 115 GLN A C 1
ATOM 672 O O . GLN A 1 115 ? 59.832 34.339 53.891 1.00 41.19 115 GLN A O 1
ATOM 678 N N . LEU A 1 116 ? 58.286 35.022 52.427 1.00 44.33 116 LEU A N 1
ATOM 679 C CA . LEU A 1 116 ? 58.637 36.460 52.450 1.00 49.00 116 LEU A CA 1
ATOM 680 C C . LEU A 1 116 ? 58.372 37.034 53.850 1.00 50.96 116 LEU A C 1
ATOM 681 O O . LEU A 1 116 ? 59.088 37.976 54.232 1.00 54.43 116 LEU A O 1
ATOM 686 N N . ASP A 1 117 ? 57.377 36.509 54.574 1.00 50.74 117 ASP A N 1
ATOM 687 C CA . ASP A 1 117 ? 57.004 36.964 55.940 1.00 53.97 117 ASP A CA 1
ATOM 688 C C . ASP A 1 117 ? 57.996 36.375 56.962 1.00 57.02 117 ASP A C 1
ATOM 689 O O . ASP A 1 117 ? 58.364 37.106 57.892 1.00 58.76 117 ASP A O 1
ATOM 694 N N . GLN A 1 118 ? 58.422 35.114 56.798 1.00 59.12 118 GLN A N 1
ATOM 695 C CA . GLN A 1 118 ? 59.152 34.330 57.835 1.00 60.57 118 GLN A CA 1
ATOM 696 C C . GLN A 1 118 ? 60.633 34.727 57.822 1.00 62.22 118 GLN A C 1
ATOM 697 O O . GLN A 1 118 ? 61.251 34.695 58.909 1.00 65.00 118 GLN A O 1
ATOM 703 N N . SER A 1 119 ? 61.178 35.046 56.641 1.00 63.68 119 SER A N 1
ATOM 704 C CA . SER A 1 119 ? 62.414 35.850 56.418 1.00 64.53 119 SER A CA 1
ATOM 705 C C . SER A 1 119 ? 62.035 37.072 55.578 1.00 67.63 119 SER A C 1
ATOM 706 O O . SER A 1 119 ? 60.943 37.046 55.003 1.00 74.29 119 SER A O 1
ATOM 709 N N . GLY A 1 120 ? 62.916 38.063 55.432 1.00 71.21 120 GLY A N 1
ATOM 710 C CA . GLY A 1 120 ? 62.601 39.313 54.703 1.00 69.91 120 GLY A CA 1
ATOM 711 C C . GLY A 1 120 ? 62.920 39.234 53.218 1.00 70.87 120 GLY A C 1
ATOM 712 O O . GLY A 1 120 ? 62.667 40.228 52.510 1.00 73.29 120 GLY A O 1
ATOM 713 N N . THR A 1 121 ? 63.420 38.092 52.730 1.00 69.98 121 THR A N 1
ATOM 714 C CA . THR A 1 121 ? 64.156 37.993 51.433 1.00 66.47 121 THR A CA 1
ATOM 715 C C . THR A 1 121 ? 63.285 37.336 50.347 1.00 62.67 121 THR A C 1
ATOM 716 O O . THR A 1 121 ? 62.324 36.612 50.685 1.00 61.11 121 THR A O 1
ATOM 728 N N . ASP A 1 123 ? 64.842 35.225 48.467 1.00 52.53 123 ASP A N 1
ATOM 729 C CA . ASP A 1 123 ? 65.513 33.908 48.339 1.00 51.82 123 ASP A CA 1
ATOM 730 C C . ASP A 1 123 ? 64.495 32.849 48.733 1.00 49.01 123 ASP A C 1
ATOM 731 O O . ASP A 1 123 ? 64.258 32.702 49.921 1.00 48.93 123 ASP A O 1
ATOM 736 N N . PHE A 1 124 ? 63.880 32.174 47.766 1.00 47.57 124 PHE A N 1
ATOM 737 C CA . PHE A 1 124 ? 62.776 31.222 48.025 1.00 46.81 124 PHE A CA 1
ATOM 738 C C . PHE A 1 124 ? 63.349 29.804 48.057 1.00 46.38 124 PHE A C 1
ATOM 739 O O . PHE A 1 124 ? 64.208 29.478 47.260 1.00 48.03 124 PHE A O 1
ATOM 747 N N . LYS A 1 125 ? 62.865 29.001 48.986 1.00 47.21 125 LYS A N 1
ATOM 748 C CA . LYS A 1 125 ? 63.121 27.549 49.087 1.00 47.87 125 LYS A CA 1
ATOM 749 C C . LYS A 1 125 ? 62.149 26.816 48.166 1.00 45.85 125 LYS A C 1
ATOM 750 O O . LYS A 1 125 ? 60.940 27.036 48.209 1.00 44.30 125 LYS A O 1
ATOM 756 N N . PRO A 1 126 ? 62.637 25.879 47.344 1.00 44.71 126 PRO A N 1
ATOM 757 C CA . PRO A 1 126 ? 61.757 25.021 46.557 1.00 45.88 126 PRO A CA 1
ATOM 758 C C . PRO A 1 126 ? 60.889 24.127 47.463 1.00 45.30 126 PRO A C 1
ATOM 759 O O . PRO A 1 126 ? 61.318 23.750 48.564 1.00 45.71 126 PRO A O 1
ATOM 763 N N . VAL A 1 127 ? 59.654 23.897 47.033 1.00 44.79 127 VAL A N 1
ATOM 764 C CA . VAL A 1 127 ? 58.554 23.270 47.831 1.00 43.96 127 VAL A CA 1
ATOM 765 C C . VAL A 1 127 ? 57.651 22.602 46.800 1.00 43.09 127 VAL A C 1
ATOM 766 O O . VAL A 1 127 ? 57.320 23.255 45.786 1.00 43.39 127 VAL A O 1
ATOM 770 N N . SER A 1 128 ? 57.281 21.354 47.028 1.00 42.28 128 SER A N 1
ATOM 771 C CA . SER A 1 128 ? 56.102 20.730 46.389 1.00 42.06 128 SER A CA 1
ATOM 772 C C . SER A 1 128 ? 55.158 20.343 47.523 1.00 39.47 128 SER A C 1
ATOM 773 O O . SER A 1 128 ? 55.622 19.772 48.508 1.00 38.20 128 SER A O 1
ATOM 776 N N . ASP A 1 129 ? 53.910 20.778 47.460 1.00 38.21 129 ASP A N 1
ATOM 777 C CA . ASP A 1 129 ? 52.998 20.571 48.612 1.00 36.53 129 ASP A CA 1
ATOM 778 C C . ASP A 1 129 ? 51.565 20.510 48.113 1.00 34.56 129 ASP A C 1
ATOM 779 O O . ASP A 1 129 ? 51.265 21.042 47.007 1.00 34.71 129 ASP A O 1
ATOM 784 N N . ALA A 1 130 ? 50.733 19.897 48.946 1.00 32.90 130 ALA A N 1
ATOM 785 C CA . ALA A 1 130 ? 49.273 19.740 48.797 1.00 31.22 130 ALA A CA 1
ATOM 786 C C . ALA A 1 130 ? 48.720 19.470 50.198 1.00 30.82 130 ALA A C 1
ATOM 787 O O . ALA A 1 130 ? 49.448 18.990 51.079 1.00 29.65 130 ALA A O 1
ATOM 789 N N . PRO A 1 131 ? 47.470 19.904 50.485 1.00 30.15 131 PRO A N 1
ATOM 790 C CA . PRO A 1 131 ? 46.820 19.643 51.775 1.00 29.70 131 PRO A CA 1
ATOM 791 C C . PRO A 1 131 ? 46.492 18.150 51.986 1.00 30.11 131 PRO A C 1
ATOM 792 O O . PRO A 1 131 ? 46.175 17.468 51.016 1.00 28.83 131 PRO A O 1
ATOM 796 N N . GLU A 1 132 ? 46.532 17.681 53.234 1.00 29.85 132 GLU A N 1
ATOM 797 C CA . GLU A 1 132 ? 46.195 16.289 53.631 1.00 32.33 132 GLU A CA 1
ATOM 798 C C . GLU A 1 132 ? 44.683 16.140 53.658 1.00 30.54 132 GLU A C 1
ATOM 799 O O . GLU A 1 132 ? 44.155 15.244 53.055 1.00 32.14 132 GLU A O 1
ATOM 813 N N . VAL A 1 134 ? 40.921 17.267 52.440 1.00 27.73 134 VAL A N 1
ATOM 814 C CA . VAL A 1 134 ? 40.507 17.765 51.136 1.00 28.60 134 VAL A CA 1
ATOM 815 C C . VAL A 1 134 ? 39.509 18.925 51.239 1.00 27.85 134 VAL A C 1
ATOM 816 O O . VAL A 1 134 ? 39.356 19.633 50.229 1.00 27.49 134 VAL A O 1
ATOM 820 N N . LEU A 1 135 ? 38.717 19.016 52.312 1.00 26.99 135 LEU A N 1
ATOM 821 C CA . LEU A 1 135 ? 37.858 20.187 52.574 1.00 27.26 135 LEU A CA 1
ATOM 822 C C . LEU A 1 135 ? 38.219 20.672 53.973 1.00 25.70 135 LEU A C 1
ATOM 823 O O . LEU A 1 135 ? 38.293 19.822 54.938 1.00 25.37 135 LEU A O 1
ATOM 828 N N . ARG A 1 136 ? 38.439 21.968 54.087 1.00 24.51 136 ARG A N 1
ATOM 829 C CA . ARG A 1 136 ? 39.005 22.558 55.320 1.00 24.25 136 ARG A CA 1
ATOM 830 C C . ARG A 1 136 ? 38.257 23.859 55.524 1.00 24.70 136 ARG A C 1
ATOM 831 O O . ARG A 1 136 ? 38.383 24.809 54.699 1.00 26.07 136 ARG A O 1
ATOM 839 N N . GLY A 1 137 ? 37.424 23.913 56.535 1.00 24.41 137 GLY A N 1
ATOM 840 C CA . GLY A 1 137 ? 36.525 25.074 56.554 1.00 25.51 137 GLY A CA 1
ATOM 841 C C . GLY A 1 137 ? 35.909 25.371 57.899 1.00 23.63 137 GLY A C 1
ATOM 842 O O . GLY A 1 137 ? 36.147 24.627 58.887 1.00 22.15 137 GLY A O 1
ATOM 843 N N . ALA A 1 138 ? 35.124 26.439 57.903 1.00 24.52 138 ALA A N 1
ATOM 844 C CA . ALA A 1 138 ? 34.468 26.993 59.106 1.00 24.55 138 ALA A CA 1
ATOM 845 C C . ALA A 1 138 ? 33.023 27.362 58.797 1.00 24.20 138 ALA A C 1
ATOM 846 O O . ALA A 1 138 ? 32.665 27.584 57.635 1.00 24.52 138 ALA A O 1
ATOM 848 N N . CYS A 1 139 ? 32.238 27.499 59.858 1.00 24.33 139 CYS A N 1
ATOM 849 C CA . CYS A 1 139 ? 30.826 27.880 59.765 1.00 25.29 139 CYS A CA 1
ATOM 850 C C . CYS A 1 139 ? 30.589 29.227 60.426 1.00 25.84 139 CYS A C 1
ATOM 851 O O . CYS A 1 139 ? 31.290 29.596 61.371 1.00 25.48 139 CYS A O 1
ATOM 854 N N . ILE A 1 140 ? 29.604 29.919 59.909 1.00 26.29 140 ILE A N 1
ATOM 855 C CA . ILE A 1 140 ? 28.941 31.073 60.563 1.00 26.57 140 ILE A CA 1
ATOM 856 C C . ILE A 1 140 ? 27.471 30.725 60.706 1.00 27.08 140 ILE A C 1
ATOM 857 O O . ILE A 1 140 ? 26.889 30.236 59.692 1.00 28.17 140 ILE A O 1
ATOM 862 N N . GLY A 1 141 ? 26.884 30.970 61.875 1.00 26.86 141 GLY A N 1
ATOM 863 C CA . GLY A 1 141 ? 25.444 30.759 62.109 1.00 26.39 141 GLY A CA 1
ATOM 864 C C . GLY A 1 141 ? 24.660 32.014 61.826 1.00 27.82 141 GLY A C 1
ATOM 865 O O . GLY A 1 141 ? 24.900 33.036 62.490 1.00 28.41 141 GLY A O 1
ATOM 866 N N . LEU A 1 142 ? 23.683 31.955 60.922 1.00 29.17 142 LEU A N 1
ATOM 867 C CA . LEU A 1 142 ? 22.616 32.976 60.860 1.00 30.11 142 LEU A CA 1
ATOM 868 C C . LEU A 1 142 ? 21.555 32.522 61.857 1.00 31.00 142 LEU A C 1
ATOM 869 O O . LEU A 1 142 ? 20.499 31.973 61.429 1.00 29.34 142 LEU A O 1
ATOM 874 N N . GLN A 1 143 ? 21.983 32.627 63.125 1.00 28.59 143 GLN A N 1
ATOM 875 C CA . GLN A 1 143 ? 21.344 32.067 64.342 1.00 28.31 143 GLN A CA 1
ATOM 876 C C . GLN A 1 143 ? 21.469 33.124 65.454 1.00 30.31 143 GLN A C 1
ATOM 877 O O . GLN A 1 143 ? 22.337 34.034 65.296 1.00 30.00 143 GLN A O 1
ATOM 883 N N . LYS A 1 144 ? 20.600 33.142 66.484 1.00 31.11 144 LYS A N 1
ATOM 884 C CA . LYS A 1 144 ? 20.727 34.104 67.627 1.00 33.17 144 LYS A CA 1
ATOM 885 C C . LYS A 1 144 ? 20.698 33.437 69.026 1.00 35.20 144 LYS A C 1
ATOM 886 O O . LYS A 1 144 ? 20.293 32.319 69.079 1.00 35.21 144 LYS A O 1
ATOM 892 N N . THR A 1 145 ? 21.053 34.179 70.103 1.00 35.30 145 THR A N 1
ATOM 893 C CA . THR A 1 145 ? 21.200 33.655 71.506 1.00 39.09 145 THR A CA 1
ATOM 894 C C . THR A 1 145 ? 19.871 33.078 72.010 1.00 40.17 145 THR A C 1
ATOM 895 O O . THR A 1 145 ? 19.953 32.106 72.863 1.00 34.47 145 THR A O 1
ATOM 899 N N . THR A 1 146 ? 18.749 33.534 71.393 1.00 43.63 146 THR A N 1
ATOM 900 C CA . THR A 1 146 ? 17.325 33.212 71.706 1.00 45.96 146 THR A CA 1
ATOM 901 C C . THR A 1 146 ? 16.431 33.274 70.464 1.00 47.76 146 THR A C 1
ATOM 902 O O . THR A 1 146 ? 16.860 33.824 69.402 1.00 46.32 146 THR A O 1
ATOM 906 N N . TYR A 1 147 ? 15.205 32.751 70.601 1.00 47.20 147 TYR A N 1
ATOM 907 C CA . TYR A 1 147 ? 14.223 32.571 69.492 1.00 48.27 147 TYR A CA 1
ATOM 908 C C . TYR A 1 147 ? 13.860 33.941 68.947 1.00 48.95 147 TYR A C 1
ATOM 909 O O . TYR A 1 147 ? 13.933 34.891 69.725 1.00 49.09 147 TYR A O 1
ATOM 918 N N . LEU A 1 148 ? 13.497 34.005 67.658 1.00 47.56 148 LEU A N 1
ATOM 919 C CA . LEU A 1 148 ? 12.909 35.209 67.042 1.00 51.08 148 LEU A CA 1
ATOM 920 C C . LEU A 1 148 ? 11.430 35.222 67.401 1.00 54.23 148 LEU A C 1
ATOM 921 O O . LEU A 1 148 ? 10.716 34.243 67.168 1.00 54.79 148 LEU A O 1
ATOM 926 N N . PRO A 1 149 ? 10.909 36.341 67.961 1.00 58.08 149 PRO A N 1
ATOM 927 C CA . PRO A 1 149 ? 9.473 36.452 68.234 1.00 56.28 149 PRO A CA 1
ATOM 928 C C . PRO A 1 149 ? 8.696 36.048 66.973 1.00 53.70 149 PRO A C 1
ATOM 929 O O . PRO A 1 149 ? 9.098 36.518 65.951 1.00 54.78 149 PRO A O 1
ATOM 933 N N . GLY A 1 150 ? 7.660 35.198 67.091 1.00 50.60 150 GLY A N 1
ATOM 934 C CA . GLY A 1 150 ? 6.845 34.638 65.990 1.00 47.09 150 GLY A CA 1
ATOM 935 C C . GLY A 1 150 ? 7.368 33.297 65.465 1.00 47.49 150 GLY A C 1
ATOM 936 O O . GLY A 1 150 ? 6.634 32.609 64.700 1.00 49.83 150 GLY A O 1
ATOM 937 N N . HIS A 1 151 ? 8.613 32.922 65.798 1.00 42.55 151 HIS A N 1
ATOM 938 C CA . HIS A 1 151 ? 9.316 31.803 65.119 1.00 38.40 151 HIS A CA 1
ATOM 939 C C . HIS A 1 151 ? 9.757 30.775 66.167 1.00 35.60 151 HIS A C 1
ATOM 940 O O . HIS A 1 151 ? 9.888 31.151 67.348 1.00 36.15 151 HIS A O 1
ATOM 947 N N . ALA A 1 152 ? 9.967 29.526 65.740 1.00 33.18 152 ALA A N 1
ATOM 948 C CA . ALA A 1 152 ? 10.474 28.412 66.563 1.00 31.71 152 ALA A CA 1
ATOM 949 C C . ALA A 1 152 ? 11.995 28.333 66.404 1.00 29.54 152 ALA A C 1
ATOM 950 O O . ALA A 1 152 ? 12.624 29.144 65.643 1.00 29.32 152 ALA A O 1
ATOM 952 N N . VAL A 1 153 ? 12.573 27.327 67.036 1.00 27.22 153 VAL A N 1
ATOM 953 C CA . VAL A 1 153 ? 14.041 27.148 67.139 1.00 25.39 153 VAL A CA 1
ATOM 954 C C . VAL A 1 153 ? 14.681 27.020 65.745 1.00 24.77 153 VAL A C 1
ATOM 955 O O . VAL A 1 153 ? 14.054 26.420 64.801 1.00 23.78 153 VAL A O 1
ATOM 959 N N . TYR A 1 154 ? 15.845 27.685 65.586 1.00 24.60 154 TYR A N 1
ATOM 960 C CA . TYR A 1 154 ? 16.711 27.680 64.378 1.00 24.72 154 TYR A CA 1
ATOM 961 C C . TYR A 1 154 ? 16.143 28.562 63.258 1.00 26.87 154 TYR A C 1
ATOM 962 O O . TYR A 1 154 ? 16.897 28.752 62.311 1.00 28.13 154 TYR A O 1
ATOM 971 N N . GLU A 1 155 ? 14.935 29.133 63.392 1.00 26.80 155 GLU A N 1
ATOM 972 C CA . GLU A 1 155 ? 14.248 29.891 62.310 1.00 28.75 155 GLU A CA 1
ATOM 973 C C . GLU A 1 155 ? 14.627 31.374 62.363 1.00 28.69 155 GLU A C 1
ATOM 974 O O . GLU A 1 155 ? 14.233 32.052 63.317 1.00 29.75 155 GLU A O 1
ATOM 980 N N . TYR A 1 156 ? 15.326 31.873 61.343 1.00 28.32 156 TYR A N 1
ATOM 981 C CA . TYR A 1 156 ? 15.719 33.300 61.233 1.00 28.63 156 TYR A CA 1
ATOM 982 C C . TYR A 1 156 ? 15.786 33.664 59.766 1.00 28.50 156 TYR A C 1
ATOM 983 O O . TYR A 1 156 ? 16.741 33.267 59.095 1.00 27.62 156 TYR A O 1
ATOM 992 N N . PRO A 1 157 ? 14.808 34.409 59.237 1.00 29.05 157 PRO A N 1
ATOM 993 C CA . PRO A 1 157 ? 14.922 34.922 57.878 1.00 29.64 157 PRO A CA 1
ATOM 994 C C . PRO A 1 157 ? 16.200 35.769 57.778 1.00 29.36 157 PRO A C 1
ATOM 995 O O . PRO A 1 157 ? 16.607 36.362 58.765 1.00 28.22 157 PRO A O 1
ATOM 999 N N . TYR A 1 158 ? 16.813 35.793 56.593 1.00 29.02 158 TYR A N 1
ATOM 1000 C CA . TYR A 1 158 ? 18.026 36.613 56.314 1.00 29.02 158 TYR A CA 1
ATOM 1001 C C . TYR A 1 158 ? 17.521 38.047 56.132 1.00 29.43 158 TYR A C 1
ATOM 1002 O O . TYR A 1 158 ? 16.908 38.354 55.098 1.00 29.94 158 TYR A O 1
ATOM 1011 N N . THR A 1 159 ? 17.699 38.902 57.120 1.00 29.25 159 THR A N 1
ATOM 1012 C CA . THR A 1 159 ? 17.287 40.336 57.052 1.00 31.49 159 THR A CA 1
ATOM 1013 C C . THR A 1 159 ? 18.393 41.175 57.676 1.00 31.01 159 THR A C 1
ATOM 1014 O O . THR A 1 159 ? 19.144 40.696 58.525 1.00 28.72 159 THR A O 1
ATOM 1018 N N . PRO A 1 160 ? 18.547 42.441 57.251 1.00 33.06 160 PRO A N 1
ATOM 1019 C CA . PRO A 1 160 ? 19.507 43.345 57.880 1.00 34.44 160 PRO A CA 1
ATOM 1020 C C . PRO A 1 160 ? 19.135 43.699 59.327 1.00 34.79 160 PRO A C 1
ATOM 1021 O O . PRO A 1 160 ? 20.030 44.044 60.094 1.00 34.65 160 PRO A O 1
ATOM 1025 N N . GLU A 1 161 ? 17.855 43.609 59.672 1.00 34.39 161 GLU A N 1
ATOM 1026 C CA . GLU A 1 161 ? 17.375 43.888 61.048 1.00 36.95 161 GLU A CA 1
ATOM 1027 C C . GLU A 1 161 ? 17.954 42.812 61.967 1.00 35.18 161 GLU A C 1
ATOM 1028 O O . GLU A 1 161 ? 18.501 43.156 63.018 1.00 35.85 161 GLU A O 1
ATOM 1034 N N . SER A 1 162 ? 17.902 41.536 61.560 1.00 34.45 162 SER A N 1
ATOM 1035 C CA . SER A 1 162 ? 18.438 40.408 62.361 1.00 31.93 162 SER A CA 1
ATOM 1036 C C . SER A 1 162 ? 19.965 40.341 62.235 1.00 31.31 162 SER A C 1
ATOM 1037 O O . SER A 1 162 ? 20.584 40.052 63.222 1.00 28.46 162 SER A O 1
ATOM 1040 N N . PHE A 1 163 ? 20.527 40.495 61.033 1.00 30.11 163 PHE A N 1
ATOM 1041 C CA . PHE A 1 163 ? 21.955 40.168 60.767 1.00 29.41 163 PHE A CA 1
ATOM 1042 C C . PHE A 1 163 ? 22.617 41.310 59.994 1.00 29.50 163 PHE A C 1
ATOM 1043 O O . PHE A 1 163 ? 22.989 41.120 58.859 1.00 29.72 163 PHE A O 1
ATOM 1051 N N . PRO A 1 164 ? 22.849 42.516 60.544 1.00 30.94 164 PRO A N 1
ATOM 1052 C CA . PRO A 1 164 ? 23.369 43.613 59.703 1.00 32.30 164 PRO A CA 1
ATOM 1053 C C . PRO A 1 164 ? 24.797 43.295 59.189 1.00 31.26 164 PRO A C 1
ATOM 1054 O O . PRO A 1 164 ? 25.152 43.627 58.081 1.00 30.75 164 PRO A O 1
ATOM 1058 N N . TRP A 1 165 ? 25.549 42.511 59.943 1.00 30.86 165 TRP A N 1
ATOM 1059 C CA . TRP A 1 165 ? 26.903 42.034 59.546 1.00 30.53 165 TRP A CA 1
ATOM 1060 C C . TRP A 1 165 ? 26.883 41.176 58.254 1.00 30.02 165 TRP A C 1
ATOM 1061 O O . TRP A 1 165 ? 27.910 41.171 57.544 1.00 28.21 165 TRP A O 1
ATOM 1072 N N . PHE A 1 166 ? 25.769 40.512 57.923 1.00 29.73 166 PHE A N 1
ATOM 1073 C CA . PHE A 1 166 ? 25.651 39.676 56.689 1.00 30.44 166 PHE A CA 1
ATOM 1074 C C . PHE A 1 166 ? 25.748 40.567 55.442 1.00 30.39 166 PHE A C 1
ATOM 1075 O O . PHE A 1 166 ? 26.165 40.071 54.373 1.00 30.84 166 PHE A O 1
ATOM 1083 N N . TYR A 1 167 ? 25.449 41.860 55.578 1.00 30.51 167 TYR A N 1
ATOM 1084 C CA . TYR A 1 167 ? 25.343 42.817 54.451 1.00 31.27 167 TYR A CA 1
ATOM 1085 C C . TYR A 1 167 ? 26.587 43.703 54.385 1.00 31.56 167 TYR A C 1
ATOM 1086 O O . TYR A 1 167 ? 26.601 44.580 53.559 1.00 32.00 167 TYR A O 1
ATOM 1095 N N . ASP A 1 168 ? 27.622 43.405 55.170 1.00 29.78 168 ASP A N 1
ATOM 1096 C CA . ASP A 1 168 ? 28.848 44.225 55.270 1.00 30.78 168 ASP A CA 1
ATOM 1097 C C . ASP A 1 168 ? 29.963 43.616 54.396 1.00 30.11 168 ASP A C 1
ATOM 1098 O O . ASP A 1 168 ? 30.712 42.699 54.844 1.00 28.40 168 ASP A O 1
ATOM 1103 N N . LYS A 1 169 ? 30.107 44.158 53.186 1.00 31.44 169 LYS A N 1
ATOM 1104 C CA . LYS A 1 169 ? 31.094 43.687 52.181 1.00 32.18 169 LYS A CA 1
ATOM 1105 C C . LYS A 1 169 ? 32.511 43.733 52.762 1.00 31.46 169 LYS A C 1
ATOM 1106 O O . LYS A 1 169 ? 33.227 42.772 52.538 1.00 30.51 169 LYS A O 1
ATOM 1112 N N . GLU A 1 170 ? 32.923 44.803 53.455 1.00 31.71 170 GLU A N 1
ATOM 1113 C CA . GLU A 1 170 ? 34.299 44.891 54.021 1.00 32.52 170 GLU A CA 1
ATOM 1114 C C . GLU A 1 170 ? 34.533 43.738 54.988 1.00 29.90 170 GLU A C 1
ATOM 1115 O O . GLU A 1 170 ? 35.622 43.184 54.969 1.00 29.47 170 GLU A O 1
ATOM 1121 N N . ARG A 1 171 ? 33.551 43.428 55.826 1.00 29.50 171 ARG A N 1
ATOM 1122 C CA . ARG A 1 171 ? 33.654 42.354 56.852 1.00 28.75 171 ARG A CA 1
ATOM 1123 C C . ARG A 1 171 ? 33.807 40.985 56.130 1.00 27.87 171 ARG A C 1
ATOM 1124 O O . ARG A 1 171 ? 34.653 40.189 56.536 1.00 26.42 171 ARG A O 1
ATOM 1132 N N . TRP A 1 172 ? 33.031 40.735 55.080 1.00 27.56 172 TRP A N 1
ATOM 1133 C CA . TRP A 1 172 ? 33.155 39.538 54.221 1.00 28.05 172 TRP A CA 1
ATOM 1134 C C . TRP A 1 172 ? 34.554 39.428 53.593 1.00 27.70 172 TRP A C 1
ATOM 1135 O O . TRP A 1 172 ? 35.124 38.331 53.669 1.00 26.59 172 TRP A O 1
ATOM 1146 N N . ILE A 1 173 ? 35.102 40.503 53.036 1.00 29.53 173 ILE A N 1
ATOM 1147 C CA . ILE A 1 173 ? 36.448 40.491 52.398 1.00 30.40 173 ILE A CA 1
ATOM 1148 C C . ILE A 1 173 ? 37.473 40.083 53.466 1.00 29.71 173 ILE A C 1
ATOM 1149 O O . ILE A 1 173 ? 38.319 39.213 53.203 1.00 28.37 173 ILE A O 1
ATOM 1154 N N . LYS A 1 174 ? 37.399 40.661 54.658 1.00 30.10 174 LYS A N 1
ATOM 1155 C CA . LYS A 1 174 ? 38.357 40.310 55.751 1.00 30.46 174 LYS A CA 1
ATOM 1156 C C . LYS A 1 174 ? 38.245 38.841 56.100 1.00 28.30 174 LYS A C 1
ATOM 1157 O O . LYS A 1 174 ? 39.305 38.208 56.330 1.00 28.52 174 LYS A O 1
ATOM 1163 N N . TYR A 1 175 ? 37.026 38.343 56.292 1.00 27.35 175 TYR A N 1
ATOM 1164 C CA . TYR A 1 175 ? 36.794 36.927 56.647 1.00 26.78 175 TYR A CA 1
ATOM 1165 C C . TYR A 1 175 ? 37.384 36.020 55.550 1.00 26.30 175 TYR A C 1
ATOM 1166 O O . TYR A 1 175 ? 38.047 35.024 55.862 1.00 24.76 175 TYR A O 1
ATOM 1175 N N . LEU A 1 176 ? 37.104 36.311 54.285 1.00 26.52 176 LEU A N 1
ATOM 1176 C CA . LEU A 1 176 ? 37.522 35.419 53.160 1.00 27.17 176 LEU A CA 1
ATOM 1177 C C . LEU A 1 176 ? 39.042 35.494 52.977 1.00 27.21 176 LEU A C 1
ATOM 1178 O O . LEU A 1 176 ? 39.617 34.448 52.654 1.00 25.38 176 LEU A O 1
ATOM 1183 N N . ASP A 1 177 ? 39.641 36.682 53.148 1.00 27.07 177 ASP A N 1
ATOM 1184 C CA . ASP A 1 177 ? 41.119 36.882 53.123 1.00 28.66 177 ASP A CA 1
ATOM 1185 C C . ASP A 1 177 ? 41.793 36.061 54.242 1.00 28.34 177 ASP A C 1
ATOM 1186 O O . ASP A 1 177 ? 42.807 35.424 53.992 1.00 26.87 177 ASP A O 1
ATOM 1207 N N . VAL A 1 180 ? 41.873 32.433 53.242 1.00 27.91 180 VAL A N 1
ATOM 1208 C CA . VAL A 1 180 ? 42.902 32.126 52.262 1.00 29.05 180 VAL A CA 1
ATOM 1209 C C . VAL A 1 180 ? 44.258 32.018 52.976 1.00 28.80 180 VAL A C 1
ATOM 1210 O O . VAL A 1 180 ? 45.028 31.115 52.647 1.00 26.79 180 VAL A O 1
ATOM 1214 N N . GLU A 1 181 ? 44.540 32.927 53.902 1.00 27.73 181 GLU A N 1
ATOM 1215 C CA . GLU A 1 181 ? 45.786 32.910 54.702 1.00 29.55 181 GLU A CA 1
ATOM 1216 C C . GLU A 1 181 ? 45.918 31.554 55.437 1.00 27.45 181 GLU A C 1
ATOM 1217 O O . GLU A 1 181 ? 47.045 31.059 55.511 1.00 26.13 181 GLU A O 1
ATOM 1223 N N . ASN A 1 182 ? 44.822 30.960 55.903 1.00 25.54 182 ASN A N 1
ATOM 1224 C CA . ASN A 1 182 ? 44.792 29.672 56.649 1.00 25.31 182 ASN A CA 1
ATOM 1225 C C . ASN A 1 182 ? 44.564 28.488 55.689 1.00 25.96 182 ASN A C 1
ATOM 1226 O O . ASN A 1 182 ? 44.428 27.355 56.153 1.00 24.82 182 ASN A O 1
ATOM 1231 N N . ARG A 1 183 ? 44.542 28.742 54.385 1.00 26.61 183 ARG A N 1
ATOM 1232 C CA . ARG A 1 183 ? 44.348 27.737 53.292 1.00 28.17 183 ARG A CA 1
ATOM 1233 C C . ARG A 1 183 ? 43.077 26.896 53.454 1.00 27.03 183 ARG A C 1
ATOM 1234 O O . ARG A 1 183 ? 43.015 25.745 53.020 1.00 26.36 183 ARG A O 1
ATOM 1250 N N . ASN A 1 185 ? 39.192 26.204 52.370 1.00 25.14 185 ASN A N 1
ATOM 1251 C CA . ASN A 1 185 ? 38.606 26.168 51.041 1.00 25.50 185 ASN A CA 1
ATOM 1252 C C . ASN A 1 185 ? 37.094 25.951 51.148 1.00 25.57 185 ASN A C 1
ATOM 1253 O O . ASN A 1 185 ? 36.466 25.641 50.119 1.00 26.07 185 ASN A O 1
ATOM 1258 N N . SER A 1 186 ? 36.484 26.142 52.308 1.00 24.84 186 SER A N 1
ATOM 1259 C CA . SER A 1 186 ? 35.024 25.887 52.436 1.00 25.53 186 SER A CA 1
ATOM 1260 C C . SER A 1 186 ? 34.424 26.796 53.510 1.00 25.25 186 SER A C 1
ATOM 1261 O O . SER A 1 186 ? 34.999 26.935 54.557 1.00 25.51 186 SER A O 1
ATOM 1264 N N . LEU A 1 187 ? 33.271 27.379 53.231 1.00 25.38 187 LEU A N 1
ATOM 1265 C CA . LEU A 1 187 ? 32.544 28.236 54.188 1.00 25.76 187 LEU A CA 1
ATOM 1266 C C . LEU A 1 187 ? 31.100 27.750 54.231 1.00 24.55 187 LEU A C 1
ATOM 1267 O O . LEU A 1 187 ? 30.462 27.536 53.151 1.00 24.02 187 LEU A O 1
ATOM 1272 N N . TYR A 1 188 ? 30.617 27.547 55.436 1.00 24.70 188 TYR A N 1
ATOM 1273 C CA . TYR A 1 188 ? 29.271 26.983 55.710 1.00 23.77 188 TYR A CA 1
ATOM 1274 C C . TYR A 1 188 ? 28.415 28.033 56.409 1.00 24.48 188 TYR A C 1
ATOM 1275 O O . TYR A 1 188 ? 28.855 28.565 57.448 1.00 24.38 188 TYR A O 1
ATOM 1284 N N . LEU A 1 189 ? 27.218 28.306 55.881 1.00 24.92 189 LEU A N 1
ATOM 1285 C CA . LEU A 1 189 ? 26.190 29.148 56.533 1.00 25.15 189 LEU A CA 1
ATOM 1286 C C . LEU A 1 189 ? 25.106 28.255 57.164 1.00 24.86 189 LEU A C 1
ATOM 1287 O O . LEU A 1 189 ? 24.459 27.487 56.408 1.00 24.82 189 LEU A O 1
ATOM 1292 N N . TRP A 1 190 ? 24.934 28.307 58.480 1.00 24.04 190 TRP A N 1
ATOM 1293 C CA . TRP A 1 190 ? 23.972 27.425 59.186 1.00 24.32 190 TRP A CA 1
ATOM 1294 C C . TRP A 1 190 ? 22.699 28.242 59.395 1.00 25.68 190 TRP A C 1
ATOM 1295 O O . TRP A 1 190 ? 22.766 29.373 59.978 1.00 26.11 190 TRP A O 1
ATOM 1306 N N . ASN A 1 191 ? 21.563 27.717 58.962 1.00 26.53 191 ASN A N 1
ATOM 1307 C CA . ASN A 1 191 ? 20.237 28.375 59.142 1.00 27.39 191 ASN A CA 1
ATOM 1308 C C . ASN A 1 191 ? 19.151 27.291 59.176 1.00 27.29 191 ASN A C 1
ATOM 1309 O O . ASN A 1 191 ? 19.359 26.253 58.533 1.00 27.22 191 ASN A O 1
ATOM 1314 N N . GLY A 1 192 ? 18.011 27.549 59.833 1.00 26.18 192 GLY A N 1
ATOM 1315 C CA . GLY A 1 192 ? 16.913 26.568 59.905 1.00 26.02 192 GLY A CA 1
ATOM 1316 C C . GLY A 1 192 ? 16.270 26.332 58.543 1.00 25.79 192 GLY A C 1
ATOM 1317 O O . GLY A 1 192 ? 16.332 25.167 58.021 1.00 24.99 192 GLY A O 1
ATOM 1318 N N . HIS A 1 193 ? 15.746 27.398 57.941 1.00 26.28 193 HIS A N 1
ATOM 1319 C CA . HIS A 1 193 ? 14.991 27.369 56.662 1.00 27.08 193 HIS A CA 1
ATOM 1320 C C . HIS A 1 193 ? 15.388 28.593 55.832 1.00 28.53 193 HIS A C 1
ATOM 1321 O O . HIS A 1 193 ? 14.680 29.597 55.822 1.00 28.31 193 HIS A O 1
ATOM 1328 N N . PRO A 1 194 ? 16.544 28.540 55.144 1.00 28.16 194 PRO A N 1
ATOM 1329 C CA . PRO A 1 194 ? 17.023 29.676 54.345 1.00 28.93 194 PRO A CA 1
ATOM 1330 C C . PRO A 1 194 ? 16.248 29.969 53.057 1.00 29.73 194 PRO A C 1
ATOM 1331 O O . PRO A 1 194 ? 16.331 31.078 52.551 1.00 30.44 194 PRO A O 1
ATOM 1335 N N . PHE A 1 195 ? 15.555 28.970 52.514 1.00 30.60 195 PHE A N 1
ATOM 1336 C CA . PHE A 1 195 ? 14.992 29.035 51.140 1.00 31.29 195 PHE A CA 1
ATOM 1337 C C . PHE A 1 195 ? 14.028 30.212 51.032 1.00 32.35 195 PHE A C 1
ATOM 1338 O O . PHE A 1 195 ? 14.010 30.878 49.976 1.00 32.73 195 PHE A O 1
ATOM 1346 N N . ALA A 1 196 ? 13.238 30.474 52.074 1.00 32.85 196 ALA A N 1
ATOM 1347 C CA . ALA A 1 196 ? 12.173 31.503 52.054 1.00 33.39 196 ALA A CA 1
ATOM 1348 C C . ALA A 1 196 ? 12.751 32.928 52.055 1.00 33.47 196 ALA A C 1
ATOM 1349 O O . ALA A 1 196 ? 11.924 33.915 51.980 1.00 34.88 196 ALA A O 1
ATOM 1351 N N . SER A 1 197 ? 14.069 33.070 52.194 1.00 31.21 197 SER A N 1
ATOM 1352 C CA . SER A 1 197 ? 14.790 34.367 52.159 1.00 31.49 197 SER A CA 1
ATOM 1353 C C . SER A 1 197 ? 15.487 34.510 50.803 1.00 31.94 197 SER A C 1
ATOM 1354 O O . SER A 1 197 ? 15.957 35.600 50.512 1.00 31.79 197 SER A O 1
ATOM 1357 N N . LEU A 1 198 ? 15.541 33.451 49.989 1.00 32.29 198 LEU A N 1
ATOM 1358 C CA . LEU A 1 198 ? 16.510 33.354 48.859 1.00 32.08 198 LEU A CA 1
ATOM 1359 C C . LEU A 1 198 ? 15.856 32.980 47.524 1.00 34.49 198 LEU A C 1
ATOM 1360 O O . LEU A 1 198 ? 16.518 33.228 46.471 1.00 33.94 198 LEU A O 1
ATOM 1365 N N . VAL A 1 199 ? 14.652 32.385 47.530 1.00 34.29 199 VAL A N 1
ATOM 1366 C CA . VAL A 1 199 ? 13.983 31.962 46.274 1.00 36.06 199 VAL A CA 1
ATOM 1367 C C . VAL A 1 199 ? 12.506 32.334 46.326 1.00 36.94 199 VAL A C 1
ATOM 1368 O O . VAL A 1 199 ? 11.935 32.462 47.437 1.00 35.89 199 VAL A O 1
ATOM 1372 N N . LYS A 1 200 ? 11.911 32.427 45.145 1.00 37.91 200 LYS A N 1
ATOM 1373 C CA . LYS A 1 200 ? 10.461 32.649 44.956 1.00 40.00 200 LYS A CA 1
ATOM 1374 C C . LYS A 1 200 ? 9.886 31.446 44.216 1.00 40.39 200 LYS A C 1
ATOM 1375 O O . LYS A 1 200 ? 10.428 31.034 43.158 1.00 40.65 200 LYS A O 1
ATOM 1381 N N . LEU A 1 201 ? 8.778 30.931 44.717 1.00 39.97 201 LEU A N 1
ATOM 1382 C CA . LEU A 1 201 ? 8.085 29.820 44.031 1.00 39.97 201 LEU A CA 1
ATOM 1383 C C . LEU A 1 201 ? 6.782 30.316 43.396 1.00 41.53 201 LEU A C 1
ATOM 1384 O O . LEU A 1 201 ? 5.922 30.857 44.141 1.00 41.10 201 LEU A O 1
ATOM 1389 N N . LYS A 1 202 ? 6.583 30.014 42.119 1.00 43.42 202 LYS A N 1
ATOM 1390 C CA . LYS A 1 202 ? 5.326 30.380 41.407 1.00 47.29 202 LYS A CA 1
ATOM 1391 C C . LYS A 1 202 ? 4.119 29.669 42.048 1.00 47.20 202 LYS A C 1
ATOM 1392 O O . LYS A 1 202 ? 3.043 30.260 42.033 1.00 47.97 202 LYS A O 1
ATOM 1398 N N . ASP A 1 203 ? 4.257 28.468 42.628 1.00 45.96 203 ASP A N 1
ATOM 1399 C CA . ASP A 1 203 ? 3.080 27.762 43.212 1.00 46.33 203 ASP A CA 1
ATOM 1400 C C . ASP A 1 203 ? 2.853 28.232 44.654 1.00 45.03 203 ASP A C 1
ATOM 1401 O O . ASP A 1 203 ? 1.765 28.002 45.151 1.00 47.08 203 ASP A O 1
ATOM 1406 N N . TYR A 1 204 ? 3.836 28.858 45.313 1.00 43.37 204 TYR A N 1
ATOM 1407 C CA . TYR A 1 204 ? 3.730 29.299 46.727 1.00 42.53 204 TYR A CA 1
ATOM 1408 C C . TYR A 1 204 ? 4.304 30.703 46.872 1.00 41.85 204 TYR A C 1
ATOM 1409 O O . TYR A 1 204 ? 5.200 30.920 47.673 1.00 41.17 204 TYR A O 1
ATOM 1418 N N . PRO A 1 205 ? 3.763 31.733 46.191 1.00 44.29 205 PRO A N 1
ATOM 1419 C CA . PRO A 1 205 ? 4.373 33.065 46.233 1.00 44.91 205 PRO A CA 1
ATOM 1420 C C . PRO A 1 205 ? 4.287 33.697 47.634 1.00 44.72 205 PRO A C 1
ATOM 1421 O O . PRO A 1 205 ? 5.166 34.467 47.982 1.00 46.02 205 PRO A O 1
ATOM 1425 N N . PHE A 1 206 ? 3.282 33.300 48.420 1.00 43.01 206 PHE A N 1
ATOM 1426 C CA . PHE A 1 206 ? 3.040 33.745 49.815 1.00 41.91 206 PHE A CA 1
ATOM 1427 C C . PHE A 1 206 ? 4.097 33.157 50.765 1.00 39.89 206 PHE A C 1
ATOM 1428 O O . PHE A 1 206 ? 4.089 33.507 51.937 1.00 37.47 206 PHE A O 1
ATOM 1436 N N . ALA A 1 207 ? 4.963 32.239 50.319 1.00 39.55 207 ALA A N 1
ATOM 1437 C CA . ALA A 1 207 ? 5.919 31.577 51.238 1.00 37.80 207 ALA A CA 1
ATOM 1438 C C . ALA A 1 207 ? 7.042 32.554 51.615 1.00 37.38 207 ALA A C 1
ATOM 1439 O O . ALA A 1 207 ? 7.687 32.323 52.642 1.00 38.05 207 ALA A O 1
ATOM 1441 N N . LEU A 1 208 ? 7.288 33.595 50.817 1.00 38.45 208 LEU A N 1
ATOM 1442 C CA . LEU A 1 208 ? 8.469 34.486 50.988 1.00 38.57 208 LEU A CA 1
ATOM 1443 C C . LEU A 1 208 ? 8.459 35.103 52.397 1.00 38.46 208 LEU A C 1
ATOM 1444 O O . LEU A 1 208 ? 7.418 35.600 52.809 1.00 39.05 208 LEU A O 1
ATOM 1449 N N . GLU A 1 209 ? 9.560 34.970 53.141 1.00 37.17 209 GLU A N 1
ATOM 1450 C CA . GLU A 1 209 ? 9.679 35.407 54.565 1.00 38.06 209 GLU A CA 1
ATOM 1451 C C . GLU A 1 209 ? 10.283 36.813 54.644 1.00 37.04 209 GLU A C 1
ATOM 1452 O O . GLU A 1 209 ? 10.468 37.276 55.763 1.00 38.74 209 GLU A O 1
ATOM 1458 N N . VAL A 1 210 ? 10.584 37.486 53.526 1.00 36.95 210 VAL A N 1
ATOM 1459 C CA . VAL A 1 210 ? 11.247 38.824 53.554 1.00 36.96 210 VAL A CA 1
ATOM 1460 C C . VAL A 1 210 ? 10.557 39.716 52.531 1.00 38.83 210 VAL A C 1
ATOM 1461 O O . VAL A 1 210 ? 9.978 39.171 51.563 1.00 38.07 210 VAL A O 1
ATOM 1465 N N . ASP A 1 211 ? 10.635 41.027 52.733 1.00 40.12 211 ASP A N 1
ATOM 1466 C CA . ASP A 1 211 ? 10.026 41.998 51.797 1.00 43.32 211 ASP A CA 1
ATOM 1467 C C . ASP A 1 211 ? 10.899 42.042 50.530 1.00 42.86 211 ASP A C 1
ATOM 1468 O O . ASP A 1 211 ? 12.027 41.459 50.507 1.00 39.46 211 ASP A O 1
ATOM 1473 N N . GLU A 1 212 ? 10.404 42.701 49.497 1.00 43.57 212 GLU A N 1
ATOM 1474 C CA . GLU A 1 212 ? 11.015 42.677 48.143 1.00 47.09 212 GLU A CA 1
ATOM 1475 C C . GLU A 1 212 ? 12.442 43.297 48.185 1.00 45.15 212 GLU A C 1
ATOM 1476 O O . GLU A 1 212 ? 13.382 42.700 47.584 1.00 45.67 212 GLU A O 1
ATOM 1482 N N . GLU A 1 213 ? 12.617 44.428 48.890 1.00 44.48 213 GLU A N 1
ATOM 1483 C CA . GLU A 1 213 ? 13.922 45.145 48.988 1.00 44.78 213 GLU A CA 1
ATOM 1484 C C . GLU A 1 213 ? 14.952 44.231 49.676 1.00 40.32 213 GLU A C 1
ATOM 1485 O O . GLU A 1 213 ? 16.090 44.179 49.241 1.00 38.09 213 GLU A O 1
ATOM 1491 N N . THR A 1 214 ? 14.570 43.551 50.740 1.00 37.46 214 THR A N 1
ATOM 1492 C CA . THR A 1 214 ? 15.468 42.587 51.423 1.00 36.84 214 THR A CA 1
ATOM 1493 C C . THR A 1 214 ? 15.781 41.401 50.500 1.00 36.17 214 THR A C 1
ATOM 1494 O O . THR A 1 214 ? 16.928 40.930 50.497 1.00 34.29 214 THR A O 1
ATOM 1498 N N . PHE A 1 215 ? 14.796 40.924 49.746 1.00 36.56 215 PHE A N 1
ATOM 1499 C CA . PHE A 1 215 ? 14.992 39.781 48.831 1.00 37.19 215 PHE A CA 1
ATOM 1500 C C . PHE A 1 215 ? 16.079 40.177 47.822 1.00 37.12 215 PHE A C 1
ATOM 1501 O O . PHE A 1 215 ? 16.970 39.398 47.570 1.00 35.71 215 PHE A O 1
ATOM 1509 N N . LYS A 1 216 ? 16.019 41.403 47.301 1.00 38.86 216 LYS A N 1
ATOM 1510 C CA . LYS A 1 216 ? 17.030 41.943 46.352 1.00 40.94 216 LYS A CA 1
ATOM 1511 C C . LYS A 1 216 ? 18.406 42.054 47.041 1.00 39.68 216 LYS A C 1
ATOM 1512 O O . LYS A 1 216 ? 19.403 41.631 46.426 1.00 39.15 216 LYS A O 1
ATOM 1518 N N . LYS A 1 217 ? 18.472 42.587 48.259 1.00 38.49 217 LYS A N 1
ATOM 1519 C CA . LYS A 1 217 ? 19.750 42.631 49.021 1.00 38.35 217 LYS A CA 1
ATOM 1520 C C . LYS A 1 217 ? 20.311 41.218 49.213 1.00 36.03 217 LYS A C 1
ATOM 1521 O O . LYS A 1 217 ? 21.522 41.063 49.111 1.00 35.39 217 LYS A O 1
ATOM 1527 N N . ASN A 1 218 ? 19.472 40.218 49.475 1.00 34.77 218 ASN A N 1
ATOM 1528 C CA . ASN A 1 218 ? 19.921 38.820 49.733 1.00 32.93 218 ASN A CA 1
ATOM 1529 C C . ASN A 1 218 ? 20.503 38.231 48.444 1.00 33.69 218 ASN A C 1
ATOM 1530 O O . ASN A 1 218 ? 21.580 37.668 48.496 1.00 33.28 218 ASN A O 1
ATOM 1535 N N . GLU A 1 219 ? 19.828 38.406 47.321 1.00 35.33 219 GLU A N 1
ATOM 1536 C CA . GLU A 1 219 ? 20.344 38.011 45.986 1.00 37.20 219 GLU A CA 1
ATOM 1537 C C . GLU A 1 219 ? 21.710 38.675 45.747 1.00 38.17 219 GLU A C 1
ATOM 1538 O O . GLU A 1 219 ? 22.613 37.967 45.312 1.00 39.19 219 GLU A O 1
ATOM 1544 N N . GLU A 1 220 ? 21.842 39.981 46.054 1.00 38.79 220 GLU A N 1
ATOM 1545 C CA . GLU A 1 220 ? 23.075 40.795 45.842 1.00 39.45 220 GLU A CA 1
ATOM 1546 C C . GLU A 1 220 ? 24.193 40.216 46.704 1.00 36.57 220 GLU A C 1
ATOM 1547 O O . GLU A 1 220 ? 25.289 40.025 46.200 1.00 33.33 220 GLU A O 1
ATOM 1561 N N . PHE A 1 222 ? 24.461 37.133 48.071 1.00 34.14 222 PHE A N 1
ATOM 1562 C CA . PHE A 1 222 ? 24.861 35.791 47.680 1.00 34.68 222 PHE A CA 1
ATOM 1563 C C . PHE A 1 222 ? 25.724 35.873 46.408 1.00 35.42 222 PHE A C 1
ATOM 1564 O O . PHE A 1 222 ? 26.666 35.113 46.262 1.00 33.20 222 PHE A O 1
ATOM 1572 N N . SER A 1 223 ? 25.413 36.821 45.517 1.00 36.32 223 SER A N 1
ATOM 1573 C CA . SER A 1 223 ? 26.198 37.049 44.281 1.00 38.81 223 SER A CA 1
ATOM 1574 C C . SER A 1 223 ? 27.615 37.537 44.660 1.00 38.79 223 SER A C 1
ATOM 1575 O O . SER A 1 223 ? 28.621 37.016 44.098 1.00 37.41 223 SER A O 1
ATOM 1578 N N . PHE A 1 224 ? 27.693 38.498 45.590 1.00 37.55 224 PHE A N 1
ATOM 1579 C CA . PHE A 1 224 ? 28.981 39.048 46.069 1.00 36.53 224 PHE A CA 1
ATOM 1580 C C . PHE A 1 224 ? 29.742 37.919 46.758 1.00 35.46 224 PHE A C 1
ATOM 1581 O O . PHE A 1 224 ? 30.883 37.695 46.425 1.00 32.89 224 PHE A O 1
ATOM 1589 N N . LEU A 1 225 ? 29.073 37.181 47.646 1.00 34.21 225 LEU A N 1
ATOM 1590 C CA . LEU A 1 225 ? 29.765 36.146 48.455 1.00 34.77 225 LEU A CA 1
ATOM 1591 C C . LEU A 1 225 ? 30.267 35.016 47.543 1.00 33.54 225 LEU A C 1
ATOM 1592 O O . LEU A 1 225 ? 31.418 34.618 47.701 1.00 33.60 225 LEU A O 1
ATOM 1597 N N . THR A 1 226 ? 29.484 34.541 46.586 1.00 34.58 226 THR A N 1
ATOM 1598 C CA . THR A 1 226 ? 29.921 33.421 45.702 1.00 35.92 226 THR A CA 1
ATOM 1599 C C . THR A 1 226 ? 31.077 33.888 44.808 1.00 35.38 226 THR A C 1
ATOM 1600 O O . THR A 1 226 ? 32.039 33.120 44.680 1.00 36.74 226 THR A O 1
ATOM 1604 N N . THR A 1 227 ? 31.006 35.091 44.238 1.00 34.59 227 THR A N 1
ATOM 1605 C CA . THR A 1 227 ? 32.058 35.667 43.365 1.00 34.89 227 THR A CA 1
ATOM 1606 C C . THR A 1 227 ? 33.374 35.788 44.144 1.00 32.79 227 THR A C 1
ATOM 1607 O O . THR A 1 227 ? 34.416 35.356 43.653 1.00 31.12 227 THR A O 1
ATOM 1611 N N . GLU A 1 228 ? 33.312 36.414 45.312 1.00 31.81 228 GLU A N 1
ATOM 1612 C CA . GLU A 1 228 ? 34.505 36.700 46.151 1.00 31.74 228 GLU A CA 1
ATOM 1613 C C . GLU A 1 228 ? 35.121 35.384 46.651 1.00 29.89 228 GLU A C 1
ATOM 1614 O O . GLU A 1 228 ? 36.344 35.276 46.715 1.00 29.91 228 GLU A O 1
ATOM 1620 N N . ALA A 1 229 ? 34.301 34.398 46.952 1.00 29.81 229 ALA A N 1
ATOM 1621 C CA . ALA A 1 229 ? 34.736 33.084 47.493 1.00 29.61 229 ALA A CA 1
ATOM 1622 C C . ALA A 1 229 ? 35.346 32.251 46.354 1.00 30.49 229 ALA A C 1
ATOM 1623 O O . ALA A 1 229 ? 36.454 31.689 46.550 1.00 30.24 229 ALA A O 1
ATOM 1625 N N . GLU A 1 230 ? 34.679 32.234 45.205 1.00 31.26 230 GLU A N 1
ATOM 1626 C CA . GLU A 1 230 ? 35.124 31.468 44.014 1.00 33.04 230 GLU A CA 1
ATOM 1627 C C . GLU A 1 230 ? 36.554 31.899 43.639 1.00 32.81 230 GLU A C 1
ATOM 1628 O O . GLU A 1 230 ? 37.387 31.002 43.471 1.00 32.87 230 GLU A O 1
ATOM 1634 N N . LYS A 1 231 ? 36.882 33.195 43.585 1.00 32.28 231 LYS A N 1
ATOM 1635 C CA . LYS A 1 231 ? 38.228 33.624 43.124 1.00 32.98 231 LYS A CA 1
ATOM 1636 C C . LYS A 1 231 ? 39.289 33.264 44.164 1.00 31.54 231 LYS A C 1
ATOM 1637 O O . LYS A 1 231 ? 40.478 33.314 43.826 1.00 31.89 231 LYS A O 1
ATOM 1643 N N . ARG A 1 232 ? 38.865 32.922 45.376 1.00 30.47 232 ARG A N 1
ATOM 1644 C CA . ARG A 1 232 ? 39.745 32.571 46.513 1.00 29.54 232 ARG A CA 1
ATOM 1645 C C . ARG A 1 232 ? 39.818 31.053 46.704 1.00 29.27 232 ARG A C 1
ATOM 1646 O O . ARG A 1 232 ? 40.488 30.600 47.674 1.00 30.40 232 ARG A O 1
ATOM 1654 N N . GLY A 1 233 ? 39.174 30.290 45.826 1.00 29.69 233 GLY A N 1
ATOM 1655 C CA . GLY A 1 233 ? 39.126 28.815 45.882 1.00 29.95 233 GLY A CA 1
ATOM 1656 C C . GLY A 1 233 ? 38.330 28.311 47.066 1.00 28.73 233 GLY A C 1
ATOM 1657 O O . GLY A 1 233 ? 38.622 27.146 47.528 1.00 28.98 233 GLY A O 1
ATOM 1658 N N . ILE A 1 234 ? 37.307 29.077 47.471 1.00 28.50 234 ILE A N 1
ATOM 1659 C CA . ILE A 1 234 ? 36.398 28.746 48.608 1.00 28.13 234 ILE A CA 1
ATOM 1660 C C . ILE A 1 234 ? 35.025 28.307 48.077 1.00 28.89 234 ILE A C 1
ATOM 1661 O O . ILE A 1 234 ? 34.374 29.074 47.355 1.00 29.16 234 ILE A O 1
ATOM 1666 N N . PHE A 1 235 ? 34.610 27.102 48.471 1.00 30.15 235 PHE A N 1
ATOM 1667 C CA . PHE A 1 235 ? 33.279 26.482 48.230 1.00 30.78 235 PHE A CA 1
ATOM 1668 C C . PHE A 1 235 ? 32.329 27.005 49.318 1.00 28.93 235 PHE A C 1
ATOM 1669 O O . PHE A 1 235 ? 32.624 26.842 50.523 1.00 28.04 235 PHE A O 1
ATOM 1677 N N . VAL A 1 236 ? 31.277 27.721 48.930 1.00 27.71 236 VAL A N 1
ATOM 1678 C CA . VAL A 1 236 ? 30.208 28.191 49.859 1.00 26.83 236 VAL A CA 1
ATOM 1679 C C . VAL A 1 236 ? 29.136 27.091 49.950 1.00 26.03 236 VAL A C 1
ATOM 1680 O O . VAL A 1 236 ? 28.650 26.575 48.866 1.00 26.59 236 VAL A O 1
ATOM 1684 N N . ILE A 1 237 ? 28.767 26.728 51.160 1.00 25.20 237 ILE A N 1
ATOM 1685 C CA . ILE A 1 237 ? 27.814 25.619 51.448 1.00 25.63 237 ILE A CA 1
ATOM 1686 C C . ILE A 1 237 ? 26.681 26.178 52.304 1.00 25.09 237 ILE A C 1
ATOM 1687 O O . ILE A 1 237 ? 26.976 26.842 53.327 1.00 23.76 237 ILE A O 1
ATOM 1692 N N . GLN A 1 238 ? 25.433 25.992 51.873 1.00 25.05 238 GLN A N 1
ATOM 1693 C CA . GLN A 1 238 ? 24.251 26.388 52.685 1.00 25.45 238 GLN A CA 1
ATOM 1694 C C . GLN A 1 238 ? 23.755 25.154 53.431 1.00 26.10 238 GLN A C 1
ATOM 1695 O O . GLN A 1 238 ? 23.421 24.160 52.795 1.00 25.95 238 GLN A O 1
ATOM 1709 N N . PHE A 1 240 ? 20.950 23.466 56.067 1.00 24.96 240 PHE A N 1
ATOM 1710 C CA . PHE A 1 240 ? 19.555 23.602 56.436 1.00 25.11 240 PHE A CA 1
ATOM 1711 C C . PHE A 1 240 ? 19.107 22.425 57.304 1.00 23.95 240 PHE A C 1
ATOM 1712 O O . PHE A 1 240 ? 19.580 21.301 57.123 1.00 23.95 240 PHE A O 1
ATOM 1720 N N . TYR A 1 241 ? 18.185 22.710 58.212 1.00 24.21 241 TYR A N 1
ATOM 1721 C CA . TYR A 1 241 ? 17.491 21.701 59.060 1.00 24.78 241 TYR A CA 1
ATOM 1722 C C . TYR A 1 241 ? 16.205 21.227 58.351 1.00 25.09 241 TYR A C 1
ATOM 1723 O O . TYR A 1 241 ? 15.762 21.852 57.387 1.00 25.08 241 TYR A O 1
ATOM 1732 N N . ASN A 1 242 ? 15.618 20.110 58.829 1.00 24.31 242 ASN A N 1
ATOM 1733 C CA . ASN A 1 242 ? 14.389 19.499 58.269 1.00 24.52 242 ASN A CA 1
ATOM 1734 C C . ASN A 1 242 ? 13.559 18.911 59.406 1.00 24.45 242 ASN A C 1
ATOM 1735 O O . ASN A 1 242 ? 14.101 18.471 60.410 1.00 22.70 242 ASN A O 1
ATOM 1740 N N . ILE A 1 243 ? 12.239 18.915 59.302 1.00 25.93 243 ILE A N 1
ATOM 1741 C CA . ILE A 1 243 ? 11.428 19.513 58.269 1.00 27.34 243 ILE A CA 1
ATOM 1742 C C . ILE A 1 243 ? 10.943 20.845 58.813 1.00 27.44 243 ILE A C 1
ATOM 1743 O O . ILE A 1 243 ? 10.337 20.869 59.895 1.00 26.36 243 ILE A O 1
ATOM 1748 N N . ILE A 1 244 ? 11.241 21.926 58.099 1.00 27.90 244 ILE A N 1
ATOM 1749 C CA . ILE A 1 244 ? 10.865 23.300 58.520 1.00 27.94 244 ILE A CA 1
ATOM 1750 C C . ILE A 1 244 ? 10.267 23.996 57.297 1.00 29.42 244 ILE A C 1
ATOM 1751 O O . ILE A 1 244 ? 10.878 23.926 56.205 1.00 29.62 244 ILE A O 1
ATOM 1756 N N . VAL A 1 245 ? 9.093 24.581 57.452 1.00 30.34 245 VAL A N 1
ATOM 1757 C CA . VAL A 1 245 ? 8.478 25.440 56.400 1.00 31.16 245 VAL A CA 1
ATOM 1758 C C . VAL A 1 245 ? 8.440 26.910 56.856 1.00 31.18 245 VAL A C 1
ATOM 1759 O O . VAL A 1 245 ? 8.606 27.195 58.028 1.00 32.37 245 VAL A O 1
ATOM 1763 N N . SER A 1 246 ? 8.189 27.823 55.922 1.00 32.65 246 SER A N 1
ATOM 1764 C CA . SER A 1 246 ? 8.212 29.279 56.200 1.00 32.84 246 SER A CA 1
ATOM 1765 C C . SER A 1 246 ? 7.015 29.613 57.080 1.00 33.61 246 SER A C 1
ATOM 1766 O O . SER A 1 246 ? 5.991 28.896 57.002 1.00 33.64 246 SER A O 1
ATOM 1769 N N . LYS A 1 247 ? 7.170 30.638 57.900 1.00 34.74 247 LYS A N 1
ATOM 1770 C CA . LYS A 1 247 ? 6.110 31.245 58.740 1.00 38.14 247 LYS A CA 1
ATOM 1771 C C . LYS A 1 247 ? 4.878 31.640 57.905 1.00 37.67 247 LYS A C 1
ATOM 1772 O O . LYS A 1 247 ? 3.772 31.205 58.234 1.00 37.49 247 LYS A O 1
ATOM 1778 N N . PRO A 1 248 ? 4.974 32.430 56.806 1.00 37.19 248 PRO A N 1
ATOM 1779 C CA . PRO A 1 248 ? 3.793 32.731 55.983 1.00 36.57 248 PRO A CA 1
ATOM 1780 C C . PRO A 1 248 ? 3.183 31.521 55.245 1.00 36.68 248 PRO A C 1
ATOM 1781 O O . PRO A 1 248 ? 1.976 31.488 55.088 1.00 37.05 248 PRO A O 1
ATOM 1785 N N . PHE A 1 249 ? 3.982 30.544 54.810 1.00 35.83 249 PHE A N 1
ATOM 1786 C CA . PHE A 1 249 ? 3.471 29.256 54.257 1.00 36.24 249 PHE A CA 1
ATOM 1787 C C . PHE A 1 249 ? 2.667 28.518 55.335 1.00 35.24 249 PHE A C 1
ATOM 1788 O O . PHE A 1 249 ? 1.490 28.138 55.065 1.00 36.56 249 PHE A O 1
ATOM 1796 N N . ALA A 1 250 ? 3.263 28.325 56.501 1.00 33.85 250 ALA A N 1
ATOM 1797 C CA . ALA A 1 250 ? 2.591 27.754 57.700 1.00 34.84 250 ALA A CA 1
ATOM 1798 C C . ALA A 1 250 ? 1.253 28.472 58.016 1.00 37.02 250 ALA A C 1
ATOM 1799 O O . ALA A 1 250 ? 0.209 27.783 58.054 1.00 37.77 250 ALA A O 1
ATOM 1801 N N . ASP A 1 251 ? 1.254 29.799 58.214 1.00 39.06 251 ASP A N 1
ATOM 1802 C CA . ASP A 1 251 ? 0.047 30.631 58.514 1.00 40.77 251 ASP A CA 1
ATOM 1803 C C . ASP A 1 251 ? -1.054 30.467 57.452 1.00 40.48 251 ASP A C 1
ATOM 1804 O O . ASP A 1 251 ? -2.156 30.203 57.846 1.00 41.98 251 ASP A O 1
ATOM 1809 N N . HIS A 1 252 ? -0.757 30.571 56.159 1.00 40.84 252 HIS A N 1
ATOM 1810 C CA . HIS A 1 252 ? -1.685 30.293 55.031 1.00 42.47 252 HIS A CA 1
ATOM 1811 C C . HIS A 1 252 ? -2.384 28.921 55.180 1.00 42.96 252 HIS A C 1
ATOM 1812 O O . HIS A 1 252 ? -3.596 28.888 54.962 1.00 41.28 252 HIS A O 1
ATOM 1819 N N . TYR A 1 253 ? -1.663 27.829 55.495 1.00 41.00 253 TYR A N 1
ATOM 1820 C CA . TYR A 1 253 ? -2.229 26.451 55.524 1.00 42.01 253 TYR A CA 1
ATOM 1821 C C . TYR A 1 253 ? -2.730 26.083 56.925 1.00 41.74 253 TYR A C 1
ATOM 1822 O O . TYR A 1 253 ? -3.271 24.959 57.062 1.00 43.48 253 TYR A O 1
ATOM 1831 N N . GLY A 1 254 ? -2.548 26.964 57.922 1.00 41.20 254 GLY A N 1
ATOM 1832 C CA . GLY A 1 254 ? -2.950 26.720 59.312 1.00 40.27 254 GLY A CA 1
ATOM 1833 C C . GLY A 1 254 ? -2.191 25.541 59.929 1.00 40.55 254 GLY A C 1
ATOM 1834 O O . GLY A 1 254 ? -2.801 24.765 60.693 1.00 39.68 254 GLY A O 1
ATOM 1835 N N . ILE A 1 255 ? -0.899 25.395 59.620 1.00 38.47 255 ILE A N 1
ATOM 1836 C CA . ILE A 1 255 ? -0.020 24.339 60.199 1.00 37.65 255 ILE A CA 1
ATOM 1837 C C . ILE A 1 255 ? 1.121 25.020 60.943 1.00 36.83 255 ILE A C 1
ATOM 1838 O O . ILE A 1 255 ? 1.215 26.233 60.869 1.00 37.03 255 ILE A O 1
ATOM 1843 N N . LYS A 1 256 ? 1.928 24.242 61.659 1.00 35.16 256 LYS A N 1
ATOM 1844 C CA . LYS A 1 256 ? 3.139 24.725 62.357 1.00 34.47 256 LYS A CA 1
ATOM 1845 C C . LYS A 1 256 ? 4.305 24.778 61.373 1.00 31.33 256 LYS A C 1
ATOM 1846 O O . LYS A 1 256 ? 4.328 24.003 60.358 1.00 29.63 256 LYS A O 1
ATOM 1852 N N . THR A 1 257 ? 5.253 25.639 61.666 1.00 29.49 257 THR A N 1
ATOM 1853 C CA . THR A 1 257 ? 6.497 25.759 60.856 1.00 30.13 257 THR A CA 1
ATOM 1854 C C . THR A 1 257 ? 7.311 24.482 61.006 1.00 28.66 257 THR A C 1
ATOM 1855 O O . THR A 1 257 ? 7.929 24.038 60.035 1.00 29.41 257 THR A O 1
ATOM 1859 N N . GLN A 1 258 ? 7.281 23.875 62.174 1.00 28.95 258 GLN A N 1
ATOM 1860 C CA . GLN A 1 258 ? 8.020 22.618 62.419 1.00 30.36 258 GLN A CA 1
ATOM 1861 C C . GLN A 1 258 ? 7.312 21.867 63.539 1.00 31.04 258 GLN A C 1
ATOM 1862 O O . GLN A 1 258 ? 6.792 22.513 64.438 1.00 31.07 258 GLN A O 1
ATOM 1868 N N . ASP A 1 259 ? 7.315 20.544 63.469 1.00 32.71 259 ASP A N 1
ATOM 1869 C CA . ASP A 1 259 ? 6.723 19.702 64.537 1.00 33.36 259 ASP A CA 1
ATOM 1870 C C . ASP A 1 259 ? 7.390 18.339 64.412 1.00 32.41 259 ASP A C 1
ATOM 1871 O O . ASP A 1 259 ? 7.135 17.639 63.391 1.00 32.98 259 ASP A O 1
ATOM 1876 N N . ARG A 1 260 ? 8.216 17.978 65.394 1.00 30.77 260 ARG A N 1
ATOM 1877 C CA . ARG A 1 260 ? 9.173 16.869 65.185 1.00 29.84 260 ARG A CA 1
ATOM 1878 C C . ARG A 1 260 ? 8.403 15.616 64.793 1.00 29.70 260 ARG A C 1
ATOM 1879 O O . ARG A 1 260 ? 8.871 14.920 63.855 1.00 30.75 260 ARG A O 1
ATOM 1887 N N . ASN A 1 261 ? 7.256 15.358 65.443 1.00 27.21 261 ASN A N 1
ATOM 1888 C CA . ASN A 1 261 ? 6.528 14.081 65.324 1.00 27.66 261 ASN A CA 1
ATOM 1889 C C . ASN A 1 261 ? 5.414 14.123 64.275 1.00 29.02 261 ASN A C 1
ATOM 1890 O O . ASN A 1 261 ? 4.769 13.130 64.094 1.00 28.34 261 ASN A O 1
ATOM 1895 N N . ARG A 1 262 ? 5.213 15.244 63.612 1.00 30.10 262 ARG A N 1
ATOM 1896 C CA . ARG A 1 262 ? 4.263 15.392 62.501 1.00 31.70 262 ARG A CA 1
ATOM 1897 C C . ARG A 1 262 ? 4.714 14.528 61.333 1.00 32.60 262 ARG A C 1
ATOM 1898 O O . ARG A 1 262 ? 5.888 14.515 60.991 1.00 30.65 262 ARG A O 1
ATOM 1906 N N . PRO A 1 263 ? 3.776 13.806 60.680 1.00 34.30 263 PRO A N 1
ATOM 1907 C CA . PRO A 1 263 ? 4.106 13.036 59.477 1.00 36.03 263 PRO A CA 1
ATOM 1908 C C . PRO A 1 263 ? 4.556 13.938 58.306 1.00 34.60 263 PRO A C 1
ATOM 1909 O O . PRO A 1 263 ? 4.293 15.101 58.312 1.00 34.22 263 PRO A O 1
ATOM 1913 N N . ILE A 1 264 ? 5.205 13.336 57.319 1.00 35.17 264 ILE A N 1
ATOM 1914 C CA . ILE A 1 264 ? 5.429 13.908 55.966 1.00 34.71 264 ILE A CA 1
ATOM 1915 C C . ILE A 1 264 ? 4.064 13.999 55.290 1.00 36.62 264 ILE A C 1
ATOM 1916 O O . ILE A 1 264 ? 3.289 13.060 55.397 1.00 36.98 264 ILE A O 1
ATOM 1921 N N . THR A 1 265 ? 3.784 15.113 54.616 1.00 36.94 265 THR A N 1
ATOM 1922 C CA . THR A 1 265 ? 2.563 15.288 53.783 1.00 38.15 265 THR A CA 1
ATOM 1923 C C . THR A 1 265 ? 2.963 15.659 52.359 1.00 37.27 265 THR A C 1
ATOM 1924 O O . THR A 1 265 ? 4.009 16.266 52.157 1.00 35.65 265 THR A O 1
ATOM 1928 N N . PRO A 1 266 ? 2.148 15.335 51.333 1.00 37.49 266 PRO A N 1
ATOM 1929 C CA . PRO A 1 266 ? 2.437 15.753 49.964 1.00 38.76 266 PRO A CA 1
ATOM 1930 C C . PRO A 1 266 ? 2.658 17.268 49.832 1.00 38.84 266 PRO A C 1
ATOM 1931 O O . PRO A 1 266 ? 3.479 17.662 49.031 1.00 38.89 266 PRO A O 1
ATOM 1935 N N . LEU A 1 267 ? 1.885 18.067 50.562 1.00 38.22 267 LEU A N 1
ATOM 1936 C CA . LEU A 1 267 ? 1.991 19.544 50.528 1.00 38.45 267 LEU A CA 1
ATOM 1937 C C . LEU A 1 267 ? 3.386 19.963 51.021 1.00 36.88 267 LEU A C 1
ATOM 1938 O O . LEU A 1 267 ? 4.063 20.727 50.321 1.00 37.25 267 LEU A O 1
ATOM 1943 N N . ILE A 1 268 ? 3.812 19.498 52.180 1.00 34.51 268 ILE A N 1
ATOM 1944 C CA . ILE A 1 268 ? 5.116 19.958 52.733 1.00 34.17 268 ILE A CA 1
ATOM 1945 C C . ILE A 1 268 ? 6.246 19.409 51.838 1.00 33.59 268 ILE A C 1
ATOM 1946 O O . ILE A 1 268 ? 7.240 20.100 51.622 1.00 33.97 268 ILE A O 1
ATOM 1951 N N . SER A 1 269 ? 6.121 18.208 51.319 1.00 33.44 269 SER A N 1
ATOM 1952 C CA . SER A 1 269 ? 7.109 17.625 50.387 1.00 34.42 269 SER A CA 1
ATOM 1953 C C . SER A 1 269 ? 7.164 18.449 49.096 1.00 35.33 269 SER A C 1
ATOM 1954 O O . SER A 1 269 ? 8.260 18.635 48.581 1.00 35.11 269 SER A O 1
ATOM 1957 N N . ASP A 1 270 ? 6.014 18.880 48.560 1.00 35.24 270 ASP A N 1
ATOM 1958 C CA . ASP A 1 270 ? 5.970 19.653 47.291 1.00 35.97 270 ASP A CA 1
ATOM 1959 C C . ASP A 1 270 ? 6.712 20.989 47.469 1.00 35.32 270 ASP A C 1
ATOM 1960 O O . ASP A 1 270 ? 7.526 21.389 46.568 1.00 35.52 270 ASP A O 1
ATOM 1965 N N . TYR A 1 271 ? 6.403 21.684 48.561 1.00 34.76 271 TYR A N 1
ATOM 1966 C CA . TYR A 1 271 ? 7.003 22.992 48.914 1.00 34.32 271 TYR A CA 1
ATOM 1967 C C . TYR A 1 271 ? 8.530 22.822 49.047 1.00 33.40 271 TYR A C 1
ATOM 1968 O O . TYR A 1 271 ? 9.328 23.639 48.503 1.00 33.00 271 TYR A O 1
ATOM 1977 N N . THR A 1 272 ? 8.981 21.768 49.732 1.00 32.30 272 THR A N 1
ATOM 1978 C CA . THR A 1 272 ? 10.435 21.613 49.994 1.00 31.19 272 THR A CA 1
ATOM 1979 C C . THR A 1 272 ? 11.135 21.222 48.689 1.00 31.87 272 THR A C 1
ATOM 1980 O O . THR A 1 272 ? 12.238 21.736 48.429 1.00 32.03 272 THR A O 1
ATOM 1984 N N . ARG A 1 273 ? 10.528 20.386 47.851 1.00 31.97 273 ARG A N 1
ATOM 1985 C CA . ARG A 1 273 ? 11.240 19.870 46.669 1.00 33.10 273 ARG A CA 1
ATOM 1986 C C . ARG A 1 273 ? 11.479 21.042 45.704 1.00 33.55 273 ARG A C 1
ATOM 1987 O O . ARG A 1 273 ? 12.582 21.136 45.127 1.00 33.50 273 ARG A O 1
ATOM 1995 N N . LYS A 1 274 ? 10.449 21.875 45.537 1.00 34.15 274 LYS A N 1
ATOM 1996 C CA . LYS A 1 274 ? 10.433 23.066 44.649 1.00 35.20 274 LYS A CA 1
ATOM 1997 C C . LYS A 1 274 ? 11.386 24.126 45.193 1.00 34.06 274 LYS A C 1
ATOM 1998 O O . LYS A 1 274 ? 12.070 24.748 44.378 1.00 33.84 274 LYS A O 1
ATOM 2004 N N . SER A 1 275 ? 11.407 24.339 46.508 1.00 33.39 275 SER A N 1
ATOM 2005 C CA . SER A 1 275 ? 12.378 25.228 47.200 1.00 32.82 275 SER A CA 1
ATOM 2006 C C . SER A 1 275 ? 13.800 24.758 46.885 1.00 33.29 275 SER A C 1
ATOM 2007 O O . SER A 1 275 ? 14.663 25.574 46.491 1.00 34.35 275 SER A O 1
ATOM 2010 N N . VAL A 1 276 ? 14.066 23.476 47.086 1.00 32.70 276 VAL A N 1
ATOM 2011 C CA . VAL A 1 276 ? 15.429 22.940 46.857 1.00 32.64 276 VAL A CA 1
ATOM 2012 C C . VAL A 1 276 ? 15.777 23.082 45.379 1.00 32.88 276 VAL A C 1
ATOM 2013 O O . VAL A 1 276 ? 16.875 23.537 45.116 1.00 31.99 276 VAL A O 1
ATOM 2017 N N . ALA A 1 277 ? 14.870 22.746 44.459 1.00 33.69 277 ALA A N 1
ATOM 2018 C CA . ALA A 1 277 ? 15.140 22.827 43.006 1.00 34.92 277 ALA A CA 1
ATOM 2019 C C . ALA A 1 277 ? 15.429 24.290 42.584 1.00 36.23 277 ALA A C 1
ATOM 2020 O O . ALA A 1 277 ? 16.337 24.496 41.731 1.00 37.23 277 ALA A O 1
ATOM 2022 N N . ALA A 1 278 ? 14.667 25.256 43.129 1.00 35.95 278 ALA A N 1
ATOM 2023 C CA . ALA A 1 278 ? 14.795 26.704 42.841 1.00 36.88 278 ALA A CA 1
ATOM 2024 C C . ALA A 1 278 ? 16.186 27.156 43.293 1.00 35.57 278 ALA A C 1
ATOM 2025 O O . ALA A 1 278 ? 16.820 27.969 42.601 1.00 36.53 278 ALA A O 1
ATOM 2027 N N . PHE A 1 279 ? 16.648 26.621 44.419 1.00 33.84 279 PHE A N 1
ATOM 2028 C CA . PHE A 1 279 ? 17.921 27.034 45.045 1.00 33.02 279 PHE A CA 1
ATOM 2029 C C . PHE A 1 279 ? 19.073 26.559 44.149 1.00 33.92 279 PHE A C 1
ATOM 2030 O O . PHE A 1 279 ? 19.927 27.407 43.828 1.00 34.87 279 PHE A O 1
ATOM 2038 N N . ILE A 1 280 ? 19.066 25.282 43.736 1.00 33.46 280 ILE A N 1
ATOM 2039 C CA . ILE A 1 280 ? 20.115 24.696 42.847 1.00 34.70 280 ILE A CA 1
ATOM 2040 C C . ILE A 1 280 ? 20.163 25.535 41.564 1.00 35.91 280 ILE A C 1
ATOM 2041 O O . ILE A 1 280 ? 21.269 25.899 41.136 1.00 35.50 280 ILE A O 1
ATOM 2046 N N . GLU A 1 281 ? 19.003 25.846 40.983 1.00 37.15 281 GLU A N 1
ATOM 2047 C CA . GLU A 1 281 ? 18.942 26.600 39.708 1.00 39.65 281 GLU A CA 1
ATOM 2048 C C . GLU A 1 281 ? 19.559 27.988 39.906 1.00 39.20 281 GLU A C 1
ATOM 2049 O O . GLU A 1 281 ? 20.304 28.457 39.031 1.00 40.15 281 GLU A O 1
ATOM 2055 N N . LYS A 1 282 ? 19.194 28.662 40.978 1.00 37.96 282 LYS A N 1
ATOM 2056 C CA . LYS A 1 282 ? 19.500 30.095 41.148 1.00 39.96 282 LYS A CA 1
ATOM 2057 C C . LYS A 1 282 ? 20.928 30.315 41.661 1.00 38.71 282 LYS A C 1
ATOM 2058 O O . LYS A 1 282 ? 21.524 31.325 41.303 1.00 37.66 282 LYS A O 1
ATOM 2064 N N . TYR A 1 283 ? 21.464 29.420 42.483 1.00 36.70 283 TYR A N 1
ATOM 2065 C CA . TYR A 1 283 ? 22.802 29.585 43.117 1.00 37.25 283 TYR A CA 1
ATOM 2066 C C . TYR A 1 283 ? 23.604 28.329 42.786 1.00 37.47 283 TYR A C 1
ATOM 2067 O O . TYR A 1 283 ? 23.889 27.506 43.652 1.00 35.89 283 TYR A O 1
ATOM 2076 N N . PRO A 1 284 ? 23.943 28.122 41.500 1.00 38.30 284 PRO A N 1
ATOM 2077 C CA . PRO A 1 284 ? 24.401 26.816 41.019 1.00 39.92 284 PRO A CA 1
ATOM 2078 C C . PRO A 1 284 ? 25.762 26.364 41.567 1.00 39.43 284 PRO A C 1
ATOM 2079 O O . PRO A 1 284 ? 26.044 25.195 41.497 1.00 40.76 284 PRO A O 1
ATOM 2083 N N . ASN A 1 285 ? 26.538 27.267 42.141 1.00 38.89 285 ASN A N 1
ATOM 2084 C CA . ASN A 1 285 ? 27.882 26.925 42.677 1.00 39.30 285 ASN A CA 1
ATOM 2085 C C . ASN A 1 285 ? 27.821 26.761 44.204 1.00 36.09 285 ASN A C 1
ATOM 2086 O O . ASN A 1 285 ? 28.850 26.342 44.750 1.00 35.72 285 ASN A O 1
ATOM 2091 N N . VAL A 1 286 ? 26.654 26.913 44.845 1.00 33.74 286 VAL A N 1
ATOM 2092 C CA . VAL A 1 286 ? 26.517 26.786 46.328 1.00 32.44 286 VAL A CA 1
ATOM 2093 C C . VAL A 1 286 ? 26.130 25.352 46.712 1.00 30.92 286 VAL A C 1
ATOM 2094 O O . VAL A 1 286 ? 25.094 24.837 46.246 1.00 31.02 286 VAL A O 1
ATOM 2098 N N . GLY A 1 287 ? 26.907 24.735 47.585 1.00 29.00 287 GLY A N 1
ATOM 2099 C CA . GLY A 1 287 ? 26.620 23.378 48.078 1.00 28.23 287 GLY A CA 1
ATOM 2100 C C . GLY A 1 287 ? 25.535 23.354 49.132 1.00 28.02 287 GLY A C 1
ATOM 2101 O O . GLY A 1 287 ? 25.158 24.403 49.637 1.00 27.37 287 GLY A O 1
ATOM 2102 N N . LEU A 1 288 ? 25.047 22.149 49.450 1.00 28.13 288 LEU A N 1
ATOM 2103 C CA . LEU A 1 288 ? 24.034 21.932 50.485 1.00 27.67 288 LEU A CA 1
ATOM 2104 C C . LEU A 1 288 ? 24.616 20.982 51.532 1.00 27.25 288 LEU A C 1
ATOM 2105 O O . LEU A 1 288 ? 25.217 19.946 51.139 1.00 28.29 288 LEU A O 1
ATOM 2110 N N . LEU A 1 289 ? 24.457 21.362 52.794 1.00 25.99 289 LEU A N 1
ATOM 2111 C CA . LEU A 1 289 ? 24.697 20.498 53.962 1.00 25.97 289 LEU A CA 1
ATOM 2112 C C . LEU A 1 289 ? 23.333 20.165 54.575 1.00 27.13 289 LEU A C 1
ATOM 2113 O O . LEU A 1 289 ? 22.651 21.088 55.024 1.00 24.80 289 LEU A O 1
ATOM 2118 N N . VAL A 1 290 ? 22.946 18.890 54.532 1.00 26.21 290 VAL A N 1
ATOM 2119 C CA . VAL A 1 290 ? 21.582 18.479 54.935 1.00 27.68 290 VAL A CA 1
ATOM 2120 C C . VAL A 1 290 ? 21.637 17.929 56.354 1.00 26.21 290 VAL A C 1
ATOM 2121 O O . VAL A 1 290 ? 22.395 16.976 56.591 1.00 26.74 290 VAL A O 1
ATOM 2125 N N . CYS A 1 291 ? 20.819 18.437 57.261 1.00 26.50 291 CYS A N 1
ATOM 2126 C CA . CYS A 1 291 ? 20.580 17.762 58.561 1.00 25.63 291 CYS A CA 1
ATOM 2127 C C . CYS A 1 291 ? 19.217 17.078 58.448 1.00 25.83 291 CYS A C 1
ATOM 2128 O O . CYS A 1 291 ? 18.238 17.761 58.169 1.00 26.40 291 CYS A O 1
ATOM 2131 N N . LEU A 1 292 ? 19.156 15.761 58.621 1.00 25.94 292 LEU A N 1
ATOM 2132 C CA . LEU A 1 292 ? 17.872 15.038 58.582 1.00 27.26 292 LEU A CA 1
ATOM 2133 C C . LEU A 1 292 ? 17.296 15.076 59.986 1.00 27.49 292 LEU A C 1
ATOM 2134 O O . LEU A 1 292 ? 17.098 14.017 60.589 1.00 27.67 292 LEU A O 1
ATOM 2139 N N . GLY A 1 293 ? 17.033 16.302 60.426 1.00 27.86 293 GLY A N 1
ATOM 2140 C CA . GLY A 1 293 ? 16.619 16.659 61.779 1.00 26.08 293 GLY A CA 1
ATOM 2141 C C . GLY A 1 293 ? 16.690 18.182 61.920 1.00 25.92 293 GLY A C 1
ATOM 2142 O O . GLY A 1 293 ? 17.170 18.861 60.994 1.00 26.30 293 GLY A O 1
ATOM 2143 N N . GLU A 1 294 ? 16.265 18.701 63.080 1.00 23.87 294 GLU A N 1
ATOM 2144 C CA . GLU A 1 294 ? 15.808 17.902 64.218 1.00 25.15 294 GLU A CA 1
ATOM 2145 C C . GLU A 1 294 ? 14.284 17.775 64.289 1.00 26.54 294 GLU A C 1
ATOM 2146 O O . GLU A 1 294 ? 13.780 17.302 65.346 1.00 28.18 294 GLU A O 1
ATOM 2152 N N . ALA A 1 295 ? 13.557 18.106 63.228 1.00 25.65 295 ALA A N 1
ATOM 2153 C CA . ALA A 1 295 ? 12.085 18.028 63.194 1.00 26.89 295 ALA A CA 1
ATOM 2154 C C . ALA A 1 295 ? 11.628 16.905 62.271 1.00 26.61 295 ALA A C 1
ATOM 2155 O O . ALA A 1 295 ? 10.830 17.189 61.366 1.00 26.46 295 ALA A O 1
ATOM 2157 N N . ILE A 1 296 ? 12.216 15.710 62.428 1.00 26.92 296 ILE A N 1
ATOM 2158 C CA . ILE A 1 296 ? 11.774 14.458 61.752 1.00 27.46 296 ILE A CA 1
ATOM 2159 C C . ILE A 1 296 ? 11.693 13.361 62.806 1.00 28.44 296 ILE A C 1
ATOM 2160 O O . ILE A 1 296 ? 12.610 13.282 63.616 1.00 29.98 296 ILE A O 1
ATOM 2165 N N . GLY A 1 297 ? 10.594 12.633 62.855 1.00 29.06 297 GLY A N 1
ATOM 2166 C CA . GLY A 1 297 ? 10.265 11.839 64.059 1.00 30.26 297 GLY A CA 1
ATOM 2167 C C . GLY A 1 297 ? 10.962 10.484 64.096 1.00 31.48 297 GLY A C 1
ATOM 2168 O O . GLY A 1 297 ? 11.335 10.032 65.179 1.00 33.70 297 GLY A O 1
ATOM 2169 N N . THR A 1 298 ? 11.168 9.834 62.955 1.00 31.07 298 THR A N 1
ATOM 2170 C CA . THR A 1 298 ? 11.781 8.494 62.912 1.00 30.90 298 THR A CA 1
ATOM 2171 C C . THR A 1 298 ? 12.816 8.410 61.795 1.00 31.84 298 THR A C 1
ATOM 2172 O O . THR A 1 298 ? 12.725 9.242 60.835 1.00 28.43 298 THR A O 1
ATOM 2176 N N . TYR A 1 299 ? 13.714 7.425 61.899 1.00 30.85 299 TYR A N 1
ATOM 2177 C CA . TYR A 1 299 ? 14.777 7.161 60.899 1.00 32.66 299 TYR A CA 1
ATOM 2178 C C . TYR A 1 299 ? 14.145 6.812 59.544 1.00 32.78 299 TYR A C 1
ATOM 2179 O O . TYR A 1 299 ? 14.730 7.168 58.487 1.00 30.95 299 TYR A O 1
ATOM 2188 N N . GLU A 1 300 ? 12.980 6.167 59.561 1.00 32.52 300 GLU A N 1
ATOM 2189 C CA . GLU A 1 300 ? 12.226 5.773 58.345 1.00 36.45 300 GLU A CA 1
ATOM 2190 C C . GLU A 1 300 ? 11.768 7.031 57.598 1.00 34.02 300 GLU A C 1
ATOM 2191 O O . GLU A 1 300 ? 11.849 7.056 56.354 1.00 34.44 300 GLU A O 1
ATOM 2197 N N . GLU A 1 301 ? 11.285 8.022 58.330 1.00 32.87 301 GLU A N 1
ATOM 2198 C CA . GLU A 1 301 ? 10.863 9.324 57.753 1.00 33.62 301 GLU A CA 1
ATOM 2199 C C . GLU A 1 301 ? 12.128 10.051 57.258 1.00 31.13 301 GLU A C 1
ATOM 2200 O O . GLU A 1 301 ? 12.041 10.716 56.233 1.00 28.71 301 GLU A O 1
ATOM 2206 N N . ASP A 1 302 ? 13.271 9.938 57.959 1.00 31.48 302 ASP A N 1
ATOM 2207 C CA . ASP A 1 302 ? 14.560 10.537 57.505 1.00 31.27 302 ASP A CA 1
ATOM 2208 C C . ASP A 1 302 ? 14.863 10.043 56.077 1.00 31.06 302 ASP A C 1
ATOM 2209 O O . ASP A 1 302 ? 15.132 10.862 55.184 1.00 29.85 302 ASP A O 1
ATOM 2214 N N . VAL A 1 303 ? 14.870 8.739 55.882 1.00 31.26 303 VAL A N 1
ATOM 2215 C CA . VAL A 1 303 ? 15.199 8.086 54.587 1.00 34.24 303 VAL A CA 1
ATOM 2216 C C . VAL A 1 303 ? 14.219 8.564 53.499 1.00 33.82 303 VAL A C 1
ATOM 2217 O O . VAL A 1 303 ? 14.678 8.954 52.410 1.00 33.98 303 VAL A O 1
ATOM 2221 N N . GLU A 1 304 ? 12.918 8.488 53.795 1.00 34.24 304 GLU A N 1
ATOM 2222 C CA . GLU A 1 304 ? 11.815 8.939 52.907 1.00 35.60 304 GLU A CA 1
ATOM 2223 C C . GLU A 1 304 ? 12.017 10.417 52.536 1.00 32.84 304 GLU A C 1
ATOM 2224 O O . GLU A 1 304 ? 11.932 10.735 51.324 1.00 33.69 304 GLU A O 1
ATOM 2230 N N . TRP A 1 305 ? 12.255 11.300 53.503 1.00 31.48 305 TRP A N 1
ATOM 2231 C CA . TRP A 1 305 ? 12.456 12.755 53.212 1.00 30.11 305 TRP A CA 1
ATOM 2232 C C . TRP A 1 305 ? 13.659 12.941 52.288 1.00 30.08 305 TRP A C 1
ATOM 2233 O O . TRP A 1 305 ? 13.538 13.710 51.346 1.00 30.59 305 TRP A O 1
ATOM 2244 N N . PHE A 1 306 ? 14.799 12.322 52.584 1.00 29.75 306 PHE A N 1
ATOM 2245 C CA . PHE A 1 306 ? 16.049 12.525 51.813 1.00 30.04 306 PHE A CA 1
ATOM 2246 C C . PHE A 1 306 ? 15.887 11.957 50.403 1.00 31.21 306 PHE A C 1
ATOM 2247 O O . PHE A 1 306 ? 16.237 12.636 49.390 1.00 30.08 306 PHE A O 1
ATOM 2255 N N . THR A 1 307 ? 15.350 10.743 50.292 1.00 31.08 307 THR A N 1
ATOM 2256 C CA . THR A 1 307 ? 15.383 10.021 49.000 1.00 32.24 307 THR A CA 1
ATOM 2257 C C . THR A 1 307 ? 14.208 10.441 48.118 1.00 33.70 307 THR A C 1
ATOM 2258 O O . THR A 1 307 ? 14.375 10.341 46.878 1.00 33.35 307 THR A O 1
ATOM 2262 N N . LYS A 1 308 ? 13.090 10.908 48.688 1.00 35.36 308 LYS A N 1
ATOM 2263 C CA . LYS A 1 308 ? 11.858 11.148 47.888 1.00 37.77 308 LYS A CA 1
ATOM 2264 C C . LYS A 1 308 ? 11.533 12.633 47.793 1.00 36.55 308 LYS A C 1
ATOM 2265 O O . LYS A 1 308 ? 10.766 12.949 46.874 1.00 35.76 308 LYS A O 1
ATOM 2271 N N . THR A 1 309 ? 12.123 13.510 48.616 1.00 34.56 309 THR A N 1
ATOM 2272 C CA . THR A 1 309 ? 11.893 14.984 48.573 1.00 34.08 309 THR A CA 1
ATOM 2273 C C . THR A 1 309 ? 13.197 15.720 48.194 1.00 34.28 309 THR A C 1
ATOM 2274 O O . THR A 1 309 ? 13.191 16.491 47.209 1.00 34.46 309 THR A O 1
ATOM 2278 N N . ILE A 1 310 ? 14.273 15.578 48.975 1.00 33.68 310 ILE A N 1
ATOM 2279 C CA . ILE A 1 310 ? 15.515 16.401 48.800 1.00 33.61 310 ILE A CA 1
ATOM 2280 C C . ILE A 1 310 ? 16.272 15.996 47.531 1.00 33.40 310 ILE A C 1
ATOM 2281 O O . ILE A 1 310 ? 16.591 16.905 46.700 1.00 33.83 310 ILE A O 1
ATOM 2286 N N . ILE A 1 311 ? 16.588 14.715 47.379 1.00 32.23 311 ILE A N 1
ATOM 2287 C CA . ILE A 1 311 ? 17.407 14.248 46.218 1.00 33.17 311 ILE A CA 1
ATOM 2288 C C . ILE A 1 311 ? 16.690 14.541 44.899 1.00 33.70 311 ILE A C 1
ATOM 2289 O O . ILE A 1 311 ? 17.311 15.071 43.985 1.00 33.63 311 ILE A O 1
ATOM 2294 N N . PRO A 1 312 ? 15.388 14.247 44.746 1.00 34.72 312 PRO A N 1
ATOM 2295 C CA . PRO A 1 312 ? 14.679 14.628 43.533 1.00 36.26 312 PRO A CA 1
ATOM 2296 C C . PRO A 1 312 ? 14.638 16.149 43.265 1.00 35.85 312 PRO A C 1
ATOM 2297 O O . PRO A 1 312 ? 14.615 16.541 42.096 1.00 38.43 312 PRO A O 1
ATOM 2301 N N . GLY A 1 313 ? 14.558 16.968 44.305 1.00 33.92 313 GLY A N 1
ATOM 2302 C CA . GLY A 1 313 ? 14.645 18.432 44.183 1.00 33.93 313 GLY A CA 1
ATOM 2303 C C . GLY A 1 313 ? 16.001 18.863 43.652 1.00 34.24 313 GLY A C 1
ATOM 2304 O O . GLY A 1 313 ? 16.048 19.693 42.738 1.00 35.67 313 GLY A O 1
ATOM 2305 N N . ILE A 1 314 ? 17.090 18.264 44.125 1.00 33.17 314 ILE A N 1
ATOM 2306 C CA . ILE A 1 314 ? 18.438 18.579 43.581 1.00 33.42 314 ILE A CA 1
ATOM 2307 C C . ILE A 1 314 ? 18.494 18.152 42.099 1.00 36.29 314 ILE A C 1
ATOM 2308 O O . ILE A 1 314 ? 18.922 18.971 41.242 1.00 36.73 314 ILE A O 1
ATOM 2313 N N . LYS A 1 315 ? 18.030 16.955 41.753 1.00 37.34 315 LYS A N 1
ATOM 2314 C CA . LYS A 1 315 ? 18.098 16.493 40.348 1.00 40.32 315 LYS A CA 1
ATOM 2315 C C . LYS A 1 315 ? 17.222 17.390 39.455 1.00 40.79 315 LYS A C 1
ATOM 2316 O O . LYS A 1 315 ? 17.549 17.516 38.269 1.00 42.16 315 LYS A O 1
ATOM 2322 N N . ASP A 1 316 ? 16.121 17.934 39.977 1.00 40.69 316 ASP A N 1
ATOM 2323 C CA . ASP A 1 316 ? 15.211 18.850 39.229 1.00 42.10 316 ASP A CA 1
ATOM 2324 C C . ASP A 1 316 ? 16.011 20.086 38.808 1.00 41.70 316 ASP A C 1
ATOM 2325 O O . ASP A 1 316 ? 16.031 20.418 37.579 1.00 41.25 316 ASP A O 1
ATOM 2330 N N . GLY A 1 317 ? 16.702 20.705 39.758 1.00 40.05 317 GLY A N 1
ATOM 2331 C CA . GLY A 1 317 ? 17.529 21.908 39.523 1.00 41.22 317 GLY A CA 1
ATOM 2332 C C . GLY A 1 317 ? 18.670 21.616 38.559 1.00 42.42 317 GLY A C 1
ATOM 2333 O O . GLY A 1 317 ? 18.870 22.420 37.603 1.00 41.91 317 GLY A O 1
ATOM 2334 N N . LEU A 1 318 ? 19.408 20.520 38.792 1.00 42.54 318 LEU A N 1
ATOM 2335 C CA . LEU A 1 318 ? 20.480 20.061 37.864 1.00 44.42 318 LEU A CA 1
ATOM 2336 C C . LEU A 1 318 ? 19.935 19.882 36.436 1.00 47.67 318 LEU A C 1
ATOM 2337 O O . LEU A 1 318 ? 20.611 20.344 35.469 1.00 47.17 318 LEU A O 1
ATOM 2342 N N . LYS A 1 319 ? 18.781 19.229 36.276 1.00 49.26 319 LYS A N 1
ATOM 2343 C CA . LYS A 1 319 ? 18.199 18.990 34.929 1.00 52.41 319 LYS A CA 1
ATOM 2344 C C . LYS A 1 319 ? 17.951 20.350 34.265 1.00 53.64 319 LYS A C 1
ATOM 2345 O O . LYS A 1 319 ? 18.236 20.494 33.056 1.00 53.39 319 LYS A O 1
ATOM 2351 N N . VAL A 1 320 ? 17.418 21.306 35.024 1.00 52.27 320 VAL A N 1
ATOM 2352 C CA . VAL A 1 320 ? 17.085 22.659 34.500 1.00 54.34 320 VAL A CA 1
ATOM 2353 C C . VAL A 1 320 ? 18.367 23.355 34.031 1.00 54.37 320 VAL A C 1
ATOM 2354 O O . VAL A 1 320 ? 18.313 24.014 32.983 1.00 54.89 320 VAL A O 1
ATOM 2358 N N . LEU A 1 321 ? 19.492 23.203 34.743 1.00 52.96 321 LEU A N 1
ATOM 2359 C CA . LEU A 1 321 ? 20.774 23.841 34.330 1.00 53.19 321 LEU A CA 1
ATOM 2360 C C . LEU A 1 321 ? 21.438 23.103 33.147 1.00 55.17 321 LEU A C 1
ATOM 2361 O O . LEU A 1 321 ? 22.417 23.652 32.600 1.00 55.64 321 LEU A O 1
ATOM 2366 N N . GLY A 1 322 ? 20.957 21.922 32.758 1.00 54.77 322 GLY A N 1
ATOM 2367 C CA . GLY A 1 322 ? 21.608 21.059 31.758 1.00 57.31 322 GLY A CA 1
ATOM 2368 C C . GLY A 1 322 ? 22.834 20.341 32.294 1.00 58.67 322 GLY A C 1
ATOM 2369 O O . GLY A 1 322 ? 23.668 19.940 31.487 1.00 60.31 322 GLY A O 1
ATOM 2370 N N . ARG A 1 323 ? 22.940 20.136 33.603 1.00 58.17 323 ARG A N 1
ATOM 2371 C CA . ARG A 1 323 ? 24.091 19.432 34.233 1.00 59.59 323 ARG A CA 1
ATOM 2372 C C . ARG A 1 323 ? 23.882 17.911 34.174 1.00 60.54 323 ARG A C 1
ATOM 2373 O O . ARG A 1 323 ? 22.759 17.444 34.435 1.00 61.53 323 ARG A O 1
ATOM 2381 N N . THR A 1 324 ? 24.928 17.181 33.779 1.00 61.72 324 THR A N 1
ATOM 2382 C CA . THR A 1 324 ? 24.949 15.701 33.700 1.00 63.11 324 THR A CA 1
ATOM 2383 C C . THR A 1 324 ? 25.735 15.150 34.894 1.00 60.53 324 THR A C 1
ATOM 2384 O O . THR A 1 324 ? 25.612 13.948 35.180 1.00 64.59 324 THR A O 1
ATOM 2388 N N . ASP A 1 325 ? 26.485 16.004 35.577 1.00 57.33 325 ASP A N 1
ATOM 2389 C CA . ASP A 1 325 ? 27.331 15.610 36.728 1.00 56.22 325 ASP A CA 1
ATOM 2390 C C . ASP A 1 325 ? 26.479 15.697 38.006 1.00 54.04 325 ASP A C 1
ATOM 2391 O O . ASP A 1 325 ? 25.364 16.285 37.968 1.00 54.21 325 ASP A O 1
ATOM 2396 N N . GLU A 1 326 ? 26.958 15.112 39.097 1.00 50.12 326 GLU A N 1
ATOM 2397 C CA . GLU A 1 326 ? 26.231 15.133 40.388 1.00 47.56 326 GLU A CA 1
ATOM 2398 C C . GLU A 1 326 ? 27.155 15.811 41.390 1.00 44.45 326 GLU A C 1
ATOM 2399 O O . GLU A 1 326 ? 28.035 15.156 41.945 1.00 44.04 326 GLU A O 1
ATOM 2405 N N . PRO A 1 327 ? 27.053 17.141 41.609 1.00 41.22 327 PRO A N 1
ATOM 2406 C CA . PRO A 1 327 ? 27.953 17.808 42.543 1.00 39.41 327 PRO A CA 1
ATOM 2407 C C . PRO A 1 327 ? 27.702 17.227 43.935 1.00 37.19 327 PRO A C 1
ATOM 2408 O O . PRO A 1 327 ? 26.612 16.746 44.254 1.00 35.64 327 PRO A O 1
ATOM 2412 N N . PRO A 1 328 ? 28.717 17.250 44.813 1.00 35.91 328 PRO A N 1
ATOM 2413 C CA . PRO A 1 328 ? 28.583 16.622 46.121 1.00 35.23 328 PRO A CA 1
ATOM 2414 C C . PRO A 1 328 ? 27.468 17.248 46.968 1.00 32.69 328 PRO A C 1
ATOM 2415 O O . PRO A 1 328 ? 27.302 18.442 46.970 1.00 33.14 328 PRO A O 1
ATOM 2419 N N . VAL A 1 329 ? 26.698 16.384 47.603 1.00 31.44 329 VAL A N 1
ATOM 2420 C CA . VAL A 1 329 ? 25.690 16.770 48.623 1.00 30.18 329 VAL A CA 1
ATOM 2421 C C . VAL A 1 329 ? 26.253 16.266 49.941 1.00 28.77 329 VAL A C 1
ATOM 2422 O O . VAL A 1 329 ? 26.657 15.091 49.971 1.00 28.61 329 VAL A O 1
ATOM 2426 N N . LEU A 1 330 ? 26.317 17.132 50.949 1.00 27.21 330 LEU A N 1
ATOM 2427 C CA . LEU A 1 330 ? 26.865 16.804 52.291 1.00 27.19 330 LEU A CA 1
ATOM 2428 C C . LEU A 1 330 ? 25.697 16.439 53.214 1.00 28.59 330 LEU A C 1
ATOM 2429 O O . LEU A 1 330 ? 24.674 17.178 53.231 1.00 28.49 330 LEU A O 1
ATOM 2434 N N . VAL A 1 331 ? 25.822 15.345 53.947 1.00 28.10 331 VAL A N 1
ATOM 2435 C CA . VAL A 1 331 ? 24.752 14.883 54.876 1.00 27.98 331 VAL A CA 1
ATOM 2436 C C . VAL A 1 331 ? 25.367 14.677 56.265 1.00 26.95 331 VAL A C 1
ATOM 2437 O O . VAL A 1 331 ? 26.401 13.990 56.370 1.00 26.00 331 VAL A O 1
ATOM 2441 N N . ARG A 1 332 ? 24.775 15.314 57.268 1.00 25.97 332 ARG A N 1
ATOM 2442 C CA . ARG A 1 332 ? 25.173 15.191 58.685 1.00 24.87 332 ARG A CA 1
ATOM 2443 C C . ARG A 1 332 ? 24.727 13.819 59.201 1.00 25.91 332 ARG A C 1
ATOM 2444 O O . ARG A 1 332 ? 23.613 13.360 58.898 1.00 25.54 332 ARG A O 1
ATOM 2452 N N . ALA A 1 333 ? 25.537 13.165 60.016 1.00 26.28 333 ALA A N 1
ATOM 2453 C CA . ALA A 1 333 ? 25.096 11.935 60.715 1.00 26.83 333 ALA A CA 1
ATOM 2454 C C . ALA A 1 333 ? 24.197 12.302 61.909 1.00 27.15 333 ALA A C 1
ATOM 2455 O O . ALA A 1 333 ? 23.633 11.390 62.507 1.00 29.75 333 ALA A O 1
ATOM 2457 N N . HIS A 1 334 ? 24.059 13.579 62.250 1.00 25.99 334 HIS A N 1
ATOM 2458 C CA . HIS A 1 334 ? 23.298 14.067 63.427 1.00 26.82 334 HIS A CA 1
ATOM 2459 C C . HIS A 1 334 ? 21.816 13.660 63.378 1.00 27.29 334 HIS A C 1
ATOM 2460 O O . HIS A 1 334 ? 21.132 13.911 62.361 1.00 25.96 334 HIS A O 1
ATOM 2467 N N . ASP A 1 335 ? 21.359 13.005 64.450 1.00 27.98 335 ASP A N 1
ATOM 2468 C CA . ASP A 1 335 ? 19.910 12.722 64.707 1.00 30.10 335 ASP A CA 1
ATOM 2469 C C . ASP A 1 335 ? 19.352 11.855 63.579 1.00 29.26 335 ASP A C 1
ATOM 2470 O O . ASP A 1 335 ? 18.203 12.051 63.239 1.00 30.78 335 ASP A O 1
ATOM 2475 N N . THR A 1 336 ? 20.124 10.910 63.026 1.00 30.06 336 THR A N 1
ATOM 2476 C CA . THR A 1 336 ? 19.625 9.991 61.963 1.00 31.93 336 THR A CA 1
ATOM 2477 C C . THR A 1 336 ? 20.373 8.658 62.037 1.00 34.04 336 THR A C 1
ATOM 2478 O O . THR A 1 336 ? 21.209 8.464 62.901 1.00 34.84 336 THR A O 1
ATOM 2482 N N . ASP A 1 337 ? 20.059 7.760 61.138 1.00 36.54 337 ASP A N 1
ATOM 2483 C CA . ASP A 1 337 ? 20.740 6.460 61.006 1.00 38.79 337 ASP A CA 1
ATOM 2484 C C . ASP A 1 337 ? 21.523 6.514 59.705 1.00 39.44 337 ASP A C 1
ATOM 2485 O O . ASP A 1 337 ? 20.924 6.302 58.641 1.00 37.39 337 ASP A O 1
ATOM 2490 N N . CYS A 1 338 ? 22.799 6.847 59.802 1.00 41.79 338 CYS A N 1
ATOM 2491 C CA . CYS A 1 338 ? 23.672 7.111 58.631 1.00 46.59 338 CYS A CA 1
ATOM 2492 C C . CYS A 1 338 ? 23.576 6.003 57.602 1.00 48.27 338 CYS A C 1
ATOM 2493 O O . CYS A 1 338 ? 23.519 6.350 56.425 1.00 47.90 338 CYS A O 1
ATOM 2496 N N . LYS A 1 339 ? 23.531 4.748 58.073 1.00 48.39 339 LYS A N 1
ATOM 2497 C CA . LYS A 1 339 ? 23.678 3.517 57.268 1.00 48.82 339 LYS A CA 1
ATOM 2498 C C . LYS A 1 339 ? 22.422 3.313 56.442 1.00 47.84 339 LYS A C 1
ATOM 2499 O O . LYS A 1 339 ? 22.504 3.045 55.244 1.00 47.39 339 LYS A O 1
ATOM 2518 N N . VAL A 1 341 ? 20.521 5.735 55.704 1.00 39.97 341 VAL A N 1
ATOM 2519 C CA . VAL A 1 341 ? 20.392 6.886 54.825 1.00 38.29 341 VAL A CA 1
ATOM 2520 C C . VAL A 1 341 ? 21.321 6.699 53.624 1.00 38.35 341 VAL A C 1
ATOM 2521 O O . VAL A 1 341 ? 20.833 6.714 52.491 1.00 37.20 341 VAL A O 1
ATOM 2525 N N . ILE A 1 342 ? 22.600 6.445 53.854 1.00 40.01 342 ILE A N 1
ATOM 2526 C CA . ILE A 1 342 ? 23.591 6.386 52.742 1.00 42.59 342 ILE A CA 1
ATOM 2527 C C . ILE A 1 342 ? 23.252 5.201 51.850 1.00 43.99 342 ILE A C 1
ATOM 2528 O O . ILE A 1 342 ? 23.251 5.375 50.605 1.00 42.42 342 ILE A O 1
ATOM 2533 N N . ASP A 1 343 ? 22.919 4.054 52.451 1.00 45.50 343 ASP A N 1
ATOM 2534 C CA . ASP A 1 343 ? 22.547 2.840 51.690 1.00 47.70 343 ASP A CA 1
ATOM 2535 C C . ASP A 1 343 ? 21.331 3.127 50.804 1.00 45.70 343 ASP A C 1
ATOM 2536 O O . ASP A 1 343 ? 21.294 2.624 49.688 1.00 41.52 343 ASP A O 1
ATOM 2541 N N . ALA A 1 344 ? 20.321 3.840 51.302 1.00 42.74 344 ALA A N 1
ATOM 2542 C CA . ALA A 1 344 ? 19.101 4.103 50.502 1.00 41.58 344 ALA A CA 1
ATOM 2543 C C . ALA A 1 344 ? 19.417 5.161 49.442 1.00 41.22 344 ALA A C 1
ATOM 2544 O O . ALA A 1 344 ? 18.824 5.057 48.345 1.00 42.80 344 ALA A O 1
ATOM 2546 N N . ALA A 1 345 ? 20.334 6.113 49.726 1.00 39.06 345 ALA A N 1
ATOM 2547 C CA . ALA A 1 345 ? 20.542 7.300 48.865 1.00 39.26 345 ALA A CA 1
ATOM 2548 C C . ALA A 1 345 ? 21.512 6.993 47.718 1.00 40.97 345 ALA A C 1
ATOM 2549 O O . ALA A 1 345 ? 21.307 7.553 46.647 1.00 41.26 345 ALA A O 1
ATOM 2551 N N . LEU A 1 346 ? 22.555 6.184 47.925 1.00 42.97 346 LEU A N 1
ATOM 2552 C CA . LEU A 1 346 ? 23.677 6.035 46.953 1.00 44.62 346 LEU A CA 1
ATOM 2553 C C . LEU A 1 346 ? 23.176 5.541 45.601 1.00 46.16 346 LEU A C 1
ATOM 2554 O O . LEU A 1 346 ? 23.682 5.963 44.567 1.00 45.98 346 LEU A O 1
ATOM 2559 N N . PRO A 1 347 ? 22.199 4.622 45.531 1.00 46.32 347 PRO A N 1
ATOM 2560 C CA . PRO A 1 347 ? 21.635 4.237 44.241 1.00 48.17 347 PRO A CA 1
ATOM 2561 C C . PRO A 1 347 ? 20.980 5.400 43.488 1.00 47.35 347 PRO A C 1
ATOM 2562 O O . PRO A 1 347 ? 20.768 5.229 42.292 1.00 46.95 347 PRO A O 1
ATOM 2566 N N . LEU A 1 348 ? 20.586 6.465 44.200 1.00 44.16 348 LEU A N 1
ATOM 2567 C CA . LEU A 1 348 ? 19.815 7.594 43.625 1.00 44.23 348 LEU A CA 1
ATOM 2568 C C . LEU A 1 348 ? 20.749 8.768 43.347 1.00 44.33 348 LEU A C 1
ATOM 2569 O O . LEU A 1 348 ? 20.459 9.542 42.423 1.00 45.10 348 LEU A O 1
ATOM 2574 N N . TYR A 1 349 ? 21.813 8.917 44.132 1.00 42.00 349 TYR A N 1
ATOM 2575 C CA . TYR A 1 349 ? 22.748 10.055 44.026 1.00 41.93 349 TYR A CA 1
ATOM 2576 C C . TYR A 1 349 ? 24.107 9.578 44.501 1.00 43.05 349 TYR A C 1
ATOM 2577 O O . TYR A 1 349 ? 24.227 9.369 45.698 1.00 42.30 349 TYR A O 1
ATOM 2586 N N . LYS A 1 350 ? 25.091 9.536 43.616 1.00 46.61 350 LYS A N 1
ATOM 2587 C CA . LYS A 1 350 ? 26.354 8.799 43.841 1.00 50.01 350 LYS A CA 1
ATOM 2588 C C . LYS A 1 350 ? 27.322 9.618 44.695 1.00 47.92 350 LYS A C 1
ATOM 2589 O O . LYS A 1 350 ? 28.113 8.984 45.374 1.00 52.19 350 LYS A O 1
ATOM 2595 N N . ASN A 1 351 ? 27.234 10.952 44.682 1.00 43.08 351 ASN A N 1
ATOM 2596 C CA . ASN A 1 351 ? 28.254 11.860 45.263 1.00 39.60 351 ASN A CA 1
ATOM 2597 C C . ASN A 1 351 ? 27.777 12.430 46.619 1.00 34.92 351 ASN A C 1
ATOM 2598 O O . ASN A 1 351 ? 27.320 13.550 46.695 1.00 31.94 351 ASN A O 1
ATOM 2603 N N . LEU A 1 352 ? 27.880 11.650 47.678 1.00 33.15 352 LEU A N 1
ATOM 2604 C CA . LEU A 1 352 ? 27.455 12.060 49.039 1.00 32.23 352 LEU A CA 1
ATOM 2605 C C . LEU A 1 352 ? 28.705 12.152 49.908 1.00 30.43 352 LEU A C 1
ATOM 2606 O O . LEU A 1 352 ? 29.529 11.224 49.907 1.00 31.56 352 LEU A O 1
ATOM 2611 N N . TYR A 1 353 ? 28.843 13.247 50.609 1.00 29.47 353 TYR A N 1
ATOM 2612 C CA . TYR A 1 353 ? 29.850 13.432 51.672 1.00 29.31 353 TYR A CA 1
ATOM 2613 C C . TYR A 1 353 ? 29.132 13.295 53.016 1.00 28.63 353 TYR A C 1
ATOM 2614 O O . TYR A 1 353 ? 27.929 13.616 53.120 1.00 28.13 353 TYR A O 1
ATOM 2623 N N . THR A 1 354 ? 29.857 12.862 54.047 1.00 28.09 354 THR A N 1
ATOM 2624 C CA . THR A 1 354 ? 29.281 12.693 55.399 1.00 26.81 354 THR A CA 1
ATOM 2625 C C . THR A 1 354 ? 30.024 13.630 56.319 1.00 25.13 354 THR A C 1
ATOM 2626 O O . THR A 1 354 ? 31.160 14.006 56.029 1.00 25.11 354 THR A O 1
ATOM 2638 N N . HIS A 1 356 ? 30.243 14.279 60.804 1.00 23.35 356 HIS A N 1
ATOM 2639 C CA . HIS A 1 356 ? 29.888 13.785 62.131 1.00 24.31 356 HIS A CA 1
ATOM 2640 C C . HIS A 1 356 ? 30.736 14.528 63.180 1.00 24.23 356 HIS A C 1
ATOM 2641 O O . HIS A 1 356 ? 31.950 14.793 62.914 1.00 22.02 356 HIS A O 1
ATOM 2648 N N . LYS A 1 357 ? 30.140 14.807 64.344 1.00 23.86 357 LYS A N 1
ATOM 2649 C CA . LYS A 1 357 ? 30.786 15.568 65.437 1.00 23.70 357 LYS A CA 1
ATOM 2650 C C . LYS A 1 357 ? 32.065 14.848 65.887 1.00 23.65 357 LYS A C 1
ATOM 2651 O O . LYS A 1 357 ? 32.032 13.612 66.100 1.00 25.15 357 LYS A O 1
ATOM 2657 N N . TYR A 1 358 ? 33.143 15.610 66.075 1.00 23.15 358 TYR A N 1
ATOM 2658 C CA . TYR A 1 358 ? 34.449 15.134 66.588 1.00 23.56 358 TYR A CA 1
ATOM 2659 C C . TYR A 1 358 ? 34.306 14.635 68.044 1.00 23.15 358 TYR A C 1
ATOM 2660 O O . TYR A 1 358 ? 34.651 13.459 68.349 1.00 23.44 358 TYR A O 1
ATOM 2669 N N . ASN A 1 359 ? 33.864 15.490 68.962 1.00 23.09 359 ASN A N 1
ATOM 2670 C CA . ASN A 1 359 ? 33.676 15.085 70.399 1.00 24.28 359 ASN A CA 1
ATOM 2671 C C . ASN A 1 359 ? 32.276 15.521 70.883 1.00 23.38 359 ASN A C 1
ATOM 2672 O O . ASN A 1 359 ? 32.141 16.399 71.753 1.00 23.03 359 ASN A O 1
ATOM 2677 N N . GLY A 1 360 ? 31.219 15.083 70.197 1.00 25.75 360 GLY A N 1
ATOM 2678 C CA . GLY A 1 360 ? 29.874 15.679 70.377 1.00 23.52 360 GLY A CA 1
ATOM 2679 C C . GLY A 1 360 ? 29.896 17.192 70.221 1.00 23.95 360 GLY A C 1
ATOM 2680 O O . GLY A 1 360 ? 30.476 17.681 69.227 1.00 25.35 360 GLY A O 1
ATOM 2681 N N . GLU A 1 361 ? 29.340 17.950 71.174 1.00 21.77 361 GLU A N 1
ATOM 2682 C CA . GLU A 1 361 ? 29.242 19.418 71.072 1.00 23.27 361 GLU A CA 1
ATOM 2683 C C . GLU A 1 361 ? 30.303 20.100 71.933 1.00 22.31 361 GLU A C 1
ATOM 2684 O O . GLU A 1 361 ? 30.092 21.282 72.341 1.00 22.51 361 GLU A O 1
ATOM 2690 N N . SER A 1 362 ? 31.403 19.412 72.159 1.00 23.05 362 SER A N 1
ATOM 2691 C CA . SER A 1 362 ? 32.501 19.830 73.050 1.00 22.19 362 SER A CA 1
ATOM 2692 C C . SER A 1 362 ? 33.856 19.545 72.412 1.00 23.56 362 SER A C 1
ATOM 2693 O O . SER A 1 362 ? 33.920 18.944 71.327 1.00 23.41 362 SER A O 1
ATOM 2696 N N . LEU A 1 363 ? 34.926 19.918 73.099 1.00 22.55 363 LEU A N 1
ATOM 2697 C CA . LEU A 1 363 ? 36.283 19.461 72.739 1.00 23.90 363 LEU A CA 1
ATOM 2698 C C . LEU A 1 363 ? 36.874 18.850 74.020 1.00 24.63 363 LEU A C 1
ATOM 2699 O O . LEU A 1 363 ? 36.997 19.566 74.992 1.00 24.22 363 LEU A O 1
ATOM 2704 N N . THR A 1 364 ? 36.991 17.530 74.045 1.00 23.88 364 THR A N 1
ATOM 2705 C CA . THR A 1 364 ? 37.329 16.753 75.259 1.00 24.99 364 THR A CA 1
ATOM 2706 C C . THR A 1 364 ? 38.658 16.022 75.161 1.00 24.24 364 THR A C 1
ATOM 2707 O O . THR A 1 364 ? 39.229 15.731 76.228 1.00 23.87 364 THR A O 1
ATOM 2711 N N . THR A 1 365 ? 39.096 15.585 73.980 1.00 23.65 365 THR A N 1
ATOM 2712 C CA . THR A 1 365 ? 40.222 14.627 73.926 1.00 23.85 365 THR A CA 1
ATOM 2713 C C . THR A 1 365 ? 40.913 14.653 72.564 1.00 23.76 365 THR A C 1
ATOM 2714 O O . THR A 1 365 ? 40.251 14.943 71.545 1.00 24.16 365 THR A O 1
ATOM 2718 N N . TYR A 1 366 ? 42.172 14.248 72.555 1.00 23.24 366 TYR A N 1
ATOM 2719 C CA . TYR A 1 366 ? 42.878 13.821 71.334 1.00 24.84 366 TYR A CA 1
ATOM 2720 C C . TYR A 1 366 ? 43.126 12.306 71.392 1.00 25.77 366 TYR A C 1
ATOM 2721 O O . TYR A 1 366 ? 43.904 11.806 70.603 1.00 26.10 366 TYR A O 1
ATOM 2730 N N . GLU A 1 367 ? 42.447 11.589 72.275 1.00 26.95 367 GLU A N 1
ATOM 2731 C CA . GLU A 1 367 ? 42.509 10.111 72.359 1.00 29.77 367 GLU A CA 1
ATOM 2732 C C . GLU A 1 367 ? 41.093 9.545 72.343 1.00 29.94 367 GLU A C 1
ATOM 2733 O O . GLU A 1 367 ? 40.674 8.798 73.252 1.00 31.10 367 GLU A O 1
ATOM 2739 N N . PRO A 1 368 ? 40.319 9.859 71.282 1.00 29.06 368 PRO A N 1
ATOM 2740 C CA . PRO A 1 368 ? 38.927 9.437 71.164 1.00 29.48 368 PRO A CA 1
ATOM 2741 C C . PRO A 1 368 ? 38.894 7.919 70.977 1.00 29.24 368 PRO A C 1
ATOM 2742 O O . PRO A 1 368 ? 39.897 7.403 70.609 1.00 29.59 368 PRO A O 1
ATOM 2746 N N . ARG A 1 369 ? 37.810 7.253 71.351 1.00 30.24 369 ARG A N 1
ATOM 2747 C CA . ARG A 1 369 ? 37.709 5.763 71.261 1.00 32.59 369 ARG A CA 1
ATOM 2748 C C . ARG A 1 369 ? 36.230 5.371 71.267 1.00 30.35 369 ARG A C 1
ATOM 2749 O O . ARG A 1 369 ? 35.417 6.218 71.035 1.00 29.46 369 ARG A O 1
ATOM 2757 N N . GLY A 1 370 ? 35.924 4.093 71.450 1.00 32.02 370 GLY A N 1
ATOM 2758 C CA . GLY A 1 370 ? 34.587 3.645 71.883 1.00 32.32 370 GLY A CA 1
ATOM 2759 C C . GLY A 1 370 ? 33.576 3.630 70.748 1.00 32.35 370 GLY A C 1
ATOM 2760 O O . GLY A 1 370 ? 33.937 3.694 69.562 1.00 34.40 370 GLY A O 1
ATOM 2761 N N . PRO A 1 371 ? 32.269 3.562 71.070 1.00 33.08 371 PRO A N 1
ATOM 2762 C CA . PRO A 1 371 ? 31.244 3.401 70.041 1.00 33.51 371 PRO A CA 1
ATOM 2763 C C . PRO A 1 371 ? 31.183 4.603 69.100 1.00 33.13 371 PRO A C 1
ATOM 2764 O O . PRO A 1 371 ? 30.875 4.422 67.938 1.00 34.02 371 PRO A O 1
ATOM 2768 N N . TRP A 1 372 ? 31.517 5.804 69.555 1.00 32.02 372 TRP A N 1
ATOM 2769 C CA . TRP A 1 372 ? 31.426 6.970 68.646 1.00 31.41 372 TRP A CA 1
ATOM 2770 C C . TRP A 1 372 ? 32.582 6.952 67.639 1.00 30.98 372 TRP A C 1
ATOM 2771 O O . TRP A 1 372 ? 32.342 7.358 66.491 1.00 31.31 372 TRP A O 1
ATOM 2782 N N . ALA A 1 373 ? 33.782 6.510 68.029 1.00 31.01 373 ALA A N 1
ATOM 2783 C CA . ALA A 1 373 ? 34.910 6.314 67.087 1.00 30.18 373 ALA A CA 1
ATOM 2784 C C . ALA A 1 373 ? 34.519 5.285 66.022 1.00 32.04 373 ALA A C 1
ATOM 2785 O O . ALA A 1 373 ? 34.849 5.524 64.830 1.00 29.95 373 ALA A O 1
ATOM 2787 N N . LYS A 1 374 ? 33.835 4.201 66.414 1.00 31.21 374 LYS A N 1
ATOM 2788 C CA . LYS A 1 374 ? 33.324 3.204 65.459 1.00 34.18 374 LYS A CA 1
ATOM 2789 C C . LYS A 1 374 ? 32.374 3.872 64.451 1.00 32.72 374 LYS A C 1
ATOM 2790 O O . LYS A 1 374 ? 32.439 3.496 63.254 1.00 34.96 374 LYS A O 1
ATOM 2796 N N . ILE A 1 375 ? 31.479 4.748 64.859 1.00 32.38 375 ILE A N 1
ATOM 2797 C CA . ILE A 1 375 ? 30.554 5.418 63.872 1.00 33.68 375 ILE A CA 1
ATOM 2798 C C . ILE A 1 375 ? 31.373 6.216 62.832 1.00 32.65 375 ILE A C 1
ATOM 2799 O O . ILE A 1 375 ? 31.068 6.118 61.628 1.00 33.37 375 ILE A O 1
ATOM 2804 N N . HIS A 1 376 ? 32.329 7.045 63.258 1.00 29.93 376 HIS A N 1
ATOM 2805 C CA . HIS A 1 376 ? 33.267 7.730 62.330 1.00 29.60 376 HIS A CA 1
ATOM 2806 C C . HIS A 1 376 ? 33.975 6.730 61.412 1.00 31.61 376 HIS A C 1
ATOM 2807 O O . HIS A 1 376 ? 34.063 7.024 60.209 1.00 30.07 376 HIS A O 1
ATOM 2814 N N . LYS A 1 377 ? 34.507 5.619 61.945 1.00 32.68 377 LYS A N 1
ATOM 2815 C CA . LYS A 1 377 ? 35.291 4.641 61.134 1.00 35.48 377 LYS A CA 1
ATOM 2816 C C . LYS A 1 377 ? 34.375 4.033 60.067 1.00 34.21 377 LYS A C 1
ATOM 2817 O O . LYS A 1 377 ? 34.836 3.808 58.919 1.00 33.28 377 LYS A O 1
ATOM 2823 N N . ASP A 1 378 ? 33.123 3.766 60.420 1.00 33.11 378 ASP A N 1
ATOM 2824 C CA . ASP A 1 378 ? 32.140 3.172 59.483 1.00 35.50 378 ASP A CA 1
ATOM 2825 C C . ASP A 1 378 ? 31.826 4.178 58.365 1.00 34.96 378 ASP A C 1
ATOM 2826 O O . ASP A 1 378 ? 31.746 3.748 57.208 1.00 34.85 378 ASP A O 1
ATOM 2831 N N . LEU A 1 379 ? 31.681 5.464 58.672 1.00 32.60 379 LEU A N 1
ATOM 2832 C CA . LEU A 1 379 ? 31.371 6.508 57.664 1.00 33.59 379 LEU A CA 1
ATOM 2833 C C . LEU A 1 379 ? 32.580 6.737 56.766 1.00 34.98 379 LEU A C 1
ATOM 2834 O O . LEU A 1 379 ? 32.367 6.801 55.558 1.00 35.66 379 LEU A O 1
ATOM 2839 N N . SER A 1 380 ? 33.790 6.805 57.333 1.00 35.50 380 SER A N 1
ATOM 2840 C CA . SER A 1 380 ? 35.059 6.897 56.572 1.00 38.20 380 SER A CA 1
ATOM 2841 C C . SER A 1 380 ? 35.195 5.689 55.652 1.00 40.04 380 SER A C 1
ATOM 2842 O O . SER A 1 380 ? 35.857 5.834 54.661 1.00 39.65 380 SER A O 1
ATOM 2845 N N . SER A 1 381 ? 34.604 4.551 56.017 1.00 40.41 381 SER A N 1
ATOM 2846 C CA . SER A 1 381 ? 34.674 3.271 55.260 1.00 43.33 381 SER A CA 1
ATOM 2847 C C . SER A 1 381 ? 34.087 3.410 53.844 1.00 43.28 381 SER A C 1
ATOM 2848 O O . SER A 1 381 ? 34.363 2.556 53.025 1.00 42.85 381 SER A O 1
ATOM 2851 N N . LEU A 1 382 ? 33.193 4.368 53.622 1.00 46.18 382 LEU A N 1
ATOM 2852 C CA . LEU A 1 382 ? 32.440 4.563 52.355 1.00 46.78 382 LEU A CA 1
ATOM 2853 C C . LEU A 1 382 ? 33.400 5.013 51.248 1.00 47.07 382 LEU A C 1
ATOM 2854 O O . LEU A 1 382 ? 33.007 4.910 50.082 1.00 46.07 382 LEU A O 1
ATOM 2859 N N . GLY A 1 383 ? 34.624 5.439 51.590 1.00 45.31 383 GLY A N 1
ATOM 2860 C CA . GLY A 1 383 ? 35.683 5.700 50.587 1.00 45.22 383 GLY A CA 1
ATOM 2861 C C . GLY A 1 383 ? 35.451 7.020 49.866 1.00 43.63 383 GLY A C 1
ATOM 2862 O O . GLY A 1 383 ? 35.808 7.161 48.705 1.00 43.40 383 GLY A O 1
ATOM 2863 N N . SER A 1 384 ? 34.821 7.974 50.528 1.00 40.03 384 SER A N 1
ATOM 2864 C CA . SER A 1 384 ? 34.473 9.267 49.906 1.00 39.51 384 SER A CA 1
ATOM 2865 C C . SER A 1 384 ? 35.068 10.357 50.800 1.00 36.66 384 SER A C 1
ATOM 2866 O O . SER A 1 384 ? 36.235 10.206 51.198 1.00 38.22 384 SER A O 1
ATOM 2869 N N . VAL A 1 385 ? 34.337 11.424 51.088 1.00 32.92 385 VAL A N 1
ATOM 2870 C CA . VAL A 1 385 ? 34.802 12.502 51.995 1.00 29.75 385 VAL A CA 1
ATOM 2871 C C . VAL A 1 385 ? 33.978 12.372 53.270 1.00 29.16 385 VAL A C 1
ATOM 2872 O O . VAL A 1 385 ? 32.728 12.441 53.173 1.00 28.15 385 VAL A O 1
ATOM 2876 N N . HIS A 1 386 ? 34.671 12.228 54.411 1.00 28.32 386 HIS A N 1
ATOM 2877 C CA . HIS A 1 386 ? 34.107 12.196 55.780 1.00 27.47 386 HIS A CA 1
ATOM 2878 C C . HIS A 1 386 ? 34.689 13.365 56.548 1.00 26.34 386 HIS A C 1
ATOM 2879 O O . HIS A 1 386 ? 35.921 13.376 56.769 1.00 26.40 386 HIS A O 1
ATOM 2886 N N . ILE A 1 387 ? 33.820 14.307 56.895 1.00 26.00 387 ILE A N 1
ATOM 2887 C CA . ILE A 1 387 ? 34.143 15.616 57.516 1.00 25.12 387 ILE A CA 1
ATOM 2888 C C . ILE A 1 387 ? 33.974 15.488 59.025 1.00 24.55 387 ILE A C 1
ATOM 2889 O O . ILE A 1 387 ? 32.844 15.223 59.510 1.00 23.96 387 ILE A O 1
ATOM 2894 N N . SER A 1 388 ? 35.072 15.715 59.742 1.00 24.03 388 SER A N 1
ATOM 2895 C CA . SER A 1 388 ? 35.081 15.907 61.198 1.00 23.59 388 SER A CA 1
ATOM 2896 C C . SER A 1 388 ? 34.541 17.292 61.562 1.00 23.51 388 SER A C 1
ATOM 2897 O O . SER A 1 388 ? 35.111 18.318 61.122 1.00 23.31 388 SER A O 1
ATOM 2900 N N . ASN A 1 389 ? 33.463 17.335 62.351 1.00 22.60 389 ASN A N 1
ATOM 2901 C CA . ASN A 1 389 ? 32.829 18.598 62.769 1.00 21.81 389 ASN A CA 1
ATOM 2902 C C . ASN A 1 389 ? 33.224 18.899 64.231 1.00 21.81 389 ASN A C 1
ATOM 2903 O O . ASN A 1 389 ? 32.733 18.221 65.166 1.00 21.89 389 ASN A O 1
ATOM 2908 N N . VAL A 1 390 ? 34.000 19.947 64.434 1.00 21.37 390 VAL A N 1
ATOM 2909 C CA . VAL A 1 390 ? 34.309 20.469 65.802 1.00 21.75 390 VAL A CA 1
ATOM 2910 C C . VAL A 1 390 ? 33.174 21.414 66.135 1.00 21.25 390 VAL A C 1
ATOM 2911 O O . VAL A 1 390 ? 33.161 22.556 65.652 1.00 21.41 390 VAL A O 1
ATOM 2915 N N . HIS A 1 391 ? 32.210 20.876 66.869 1.00 21.02 391 HIS A N 1
ATOM 2916 C CA . HIS A 1 391 ? 30.817 21.361 66.947 1.00 21.98 391 HIS A CA 1
ATOM 2917 C C . HIS A 1 391 ? 30.594 22.085 68.294 1.00 21.56 391 HIS A C 1
ATOM 2918 O O . HIS A 1 391 ? 30.764 21.440 69.293 1.00 23.62 391 HIS A O 1
ATOM 2925 N N . ILE A 1 392 ? 30.249 23.360 68.246 1.00 20.83 392 ILE A N 1
ATOM 2926 C CA . ILE A 1 392 ? 29.572 24.244 69.264 1.00 21.92 392 ILE A CA 1
ATOM 2927 C C . ILE A 1 392 ? 30.560 24.685 70.367 1.00 21.67 392 ILE A C 1
ATOM 2928 O O . ILE A 1 392 ? 30.475 25.841 70.782 1.00 23.24 392 ILE A O 1
ATOM 2933 N N . LEU A 1 393 ? 31.376 23.781 70.877 1.00 22.03 393 LEU A N 1
ATOM 2934 C CA . LEU A 1 393 ? 32.427 24.049 71.918 1.00 22.48 393 LEU A CA 1
ATOM 2935 C C . LEU A 1 393 ? 31.762 24.539 73.224 1.00 23.18 393 LEU A C 1
ATOM 2936 O O . LEU A 1 393 ? 32.283 25.430 73.897 1.00 24.07 393 LEU A O 1
ATOM 2941 N N . ALA A 1 394 ? 30.753 23.805 73.671 1.00 22.97 394 ALA A N 1
ATOM 2942 C CA . ALA A 1 394 ? 29.965 24.134 74.876 1.00 22.16 394 ALA A CA 1
ATOM 2943 C C . ALA A 1 394 ? 30.893 24.253 76.087 1.00 22.00 394 ALA A C 1
ATOM 2944 O O . ALA A 1 394 ? 30.688 25.148 76.878 1.00 21.53 394 ALA A O 1
ATOM 2946 N N . ASN A 1 395 ? 31.829 23.325 76.245 1.00 22.01 395 ASN A N 1
ATOM 2947 C CA . ASN A 1 395 ? 32.727 23.282 77.431 1.00 22.18 395 ASN A CA 1
ATOM 2948 C C . ASN A 1 395 ? 33.794 24.377 77.368 1.00 22.63 395 ASN A C 1
ATOM 2949 O O . ASN A 1 395 ? 34.406 24.613 78.416 1.00 22.84 395 ASN A O 1
ATOM 2954 N N . LEU A 1 396 ? 34.008 25.075 76.240 1.00 22.05 396 LEU A N 1
ATOM 2955 C CA . LEU A 1 396 ? 35.015 26.155 76.213 1.00 22.97 396 LEU A CA 1
ATOM 2956 C C . LEU A 1 396 ? 34.427 27.553 76.402 1.00 24.01 396 LEU A C 1
ATOM 2957 O O . LEU A 1 396 ? 35.224 28.496 76.597 1.00 25.03 396 LEU A O 1
ATOM 2962 N N . GLU A 1 397 ? 33.108 27.710 76.379 1.00 23.40 397 GLU A N 1
ATOM 2963 C CA . GLU A 1 397 ? 32.490 29.041 76.385 1.00 24.37 397 GLU A CA 1
ATOM 2964 C C . GLU A 1 397 ? 32.635 29.642 77.777 1.00 23.99 397 GLU A C 1
ATOM 2965 O O . GLU A 1 397 ? 32.236 29.019 78.760 1.00 24.16 397 GLU A O 1
ATOM 2971 N N . PRO A 1 398 ? 33.024 30.923 77.927 1.00 22.95 398 PRO A N 1
ATOM 2972 C CA . PRO A 1 398 ? 33.362 31.822 76.819 1.00 22.98 398 PRO A CA 1
ATOM 2973 C C . PRO A 1 398 ? 34.821 32.271 76.661 1.00 23.98 398 PRO A C 1
ATOM 2974 O O . PRO A 1 398 ? 35.093 33.143 75.782 1.00 23.47 398 PRO A O 1
ATOM 2978 N N . TRP A 1 399 ? 35.710 31.701 77.481 1.00 23.28 399 TRP A N 1
ATOM 2979 C CA . TRP A 1 399 ? 37.116 32.149 77.625 1.00 23.79 399 TRP A CA 1
ATOM 2980 C C . TRP A 1 399 ? 37.892 31.747 76.394 1.00 23.34 399 TRP A C 1
ATOM 2981 O O . TRP A 1 399 ? 37.460 30.820 75.637 1.00 22.98 399 TRP A O 1
ATOM 2992 N N . ARG A 1 400 ? 39.019 32.404 76.251 1.00 23.59 400 ARG A N 1
ATOM 2993 C CA . ARG A 1 400 ? 39.986 32.169 75.155 1.00 24.62 400 ARG A CA 1
ATOM 2994 C C . ARG A 1 400 ? 40.496 30.727 75.233 1.00 25.35 400 ARG A C 1
ATOM 2995 O O . ARG A 1 400 ? 40.771 30.195 76.351 1.00 26.18 400 ARG A O 1
ATOM 3003 N N . TRP A 1 401 ? 40.598 30.093 74.077 1.00 23.89 401 TRP A N 1
ATOM 3004 C CA . TRP A 1 401 ? 41.142 28.724 73.940 1.00 23.59 401 TRP A CA 1
ATOM 3005 C C . TRP A 1 401 ? 41.789 28.632 72.555 1.00 23.69 401 TRP A C 1
ATOM 3006 O O . TRP A 1 401 ? 41.100 28.998 71.561 1.00 23.25 401 TRP A O 1
ATOM 3017 N N . SER A 1 402 ? 43.031 28.170 72.479 1.00 23.80 402 SER A N 1
ATOM 3018 C CA . SER A 1 402 ? 43.714 27.914 71.188 1.00 26.53 402 SER A CA 1
ATOM 3019 C C . SER A 1 402 ? 45.076 27.301 71.480 1.00 26.37 402 SER A C 1
ATOM 3020 O O . SER A 1 402 ? 46.084 28.004 71.393 1.00 30.11 402 SER A O 1
ATOM 3023 N N . SER A 1 403 ? 45.057 26.065 71.937 1.00 26.02 403 SER A N 1
ATOM 3024 C CA . SER A 1 403 ? 46.245 25.233 72.173 1.00 24.17 403 SER A CA 1
ATOM 3025 C C . SER A 1 403 ? 46.718 24.596 70.854 1.00 24.07 403 SER A C 1
ATOM 3026 O O . SER A 1 403 ? 46.113 23.642 70.360 1.00 23.07 403 SER A O 1
ATOM 3029 N N . PRO A 1 404 ? 47.877 25.026 70.295 1.00 24.35 404 PRO A N 1
ATOM 3030 C CA . PRO A 1 404 ? 48.424 24.368 69.112 1.00 24.87 404 PRO A CA 1
ATOM 3031 C C . PRO A 1 404 ? 48.617 22.875 69.367 1.00 25.86 404 PRO A C 1
ATOM 3032 O O . PRO A 1 404 ? 48.281 22.104 68.502 1.00 25.32 404 PRO A O 1
ATOM 3036 N N . ASP A 1 405 ? 49.210 22.491 70.504 1.00 25.98 405 ASP A N 1
ATOM 3037 C CA . ASP A 1 405 ? 49.483 21.064 70.807 1.00 26.62 405 ASP A CA 1
ATOM 3038 C C . ASP A 1 405 ? 48.176 20.251 70.760 1.00 24.93 405 ASP A C 1
ATOM 3039 O O . ASP A 1 405 ? 48.166 19.165 70.156 1.00 25.08 405 ASP A O 1
ATOM 3044 N N . PHE A 1 406 ? 47.151 20.707 71.447 1.00 23.85 406 PHE A N 1
ATOM 3045 C CA . PHE A 1 406 ? 45.848 20.021 71.609 1.00 23.63 406 PHE A CA 1
ATOM 3046 C C . PHE A 1 406 ? 45.204 19.897 70.223 1.00 23.32 406 PHE A C 1
ATOM 3047 O O . PHE A 1 406 ? 44.805 18.793 69.851 1.00 22.35 406 PHE A O 1
ATOM 3055 N N . ILE A 1 407 ? 45.272 20.969 69.450 1.00 23.37 407 ILE A N 1
ATOM 3056 C CA . ILE A 1 407 ? 44.668 20.981 68.094 1.00 24.42 407 ILE A CA 1
ATOM 3057 C C . ILE A 1 407 ? 45.452 20.023 67.197 1.00 24.49 407 ILE A C 1
ATOM 3058 O O . ILE A 1 407 ? 44.822 19.198 66.522 1.00 22.65 407 ILE A O 1
ATOM 3063 N N . GLN A 1 408 ? 46.788 20.090 67.198 1.00 24.67 408 GLN A N 1
ATOM 3064 C CA . GLN A 1 408 ? 47.605 19.182 66.376 1.00 25.13 408 GLN A CA 1
ATOM 3065 C C . GLN A 1 408 ? 47.255 17.719 66.719 1.00 25.59 408 GLN A C 1
ATOM 3066 O O . GLN A 1 408 ? 47.076 16.850 65.806 1.00 23.70 408 GLN A O 1
ATOM 3072 N N . LYS A 1 409 ? 47.235 17.396 68.004 1.00 26.60 409 LYS A N 1
ATOM 3073 C CA . LYS A 1 409 ? 46.990 15.994 68.418 1.00 27.41 409 LYS A CA 1
ATOM 3074 C C . LYS A 1 409 ? 45.575 15.568 68.018 1.00 25.59 409 LYS A C 1
ATOM 3075 O O . LYS A 1 409 ? 45.411 14.400 67.678 1.00 25.00 409 LYS A O 1
ATOM 3081 N N . SER A 1 410 ? 44.619 16.486 68.040 1.00 24.04 410 SER A N 1
ATOM 3082 C CA . SER A 1 410 ? 43.196 16.189 67.686 1.00 23.83 410 SER A CA 1
ATOM 3083 C C . SER A 1 410 ? 43.094 15.849 66.185 1.00 24.67 410 SER A C 1
ATOM 3084 O O . SER A 1 410 ? 42.500 14.802 65.831 1.00 23.62 410 SER A O 1
ATOM 3087 N N . VAL A 1 411 ? 43.730 16.649 65.318 1.00 25.17 411 VAL A N 1
ATOM 3088 C CA . VAL A 1 411 ? 43.746 16.327 63.863 1.00 25.20 411 VAL A CA 1
ATOM 3089 C C . VAL A 1 411 ? 44.459 14.982 63.666 1.00 26.10 411 VAL A C 1
ATOM 3090 O O . VAL A 1 411 ? 43.993 14.209 62.840 1.00 25.87 411 VAL A O 1
ATOM 3094 N N . LYS A 1 412 ? 45.531 14.653 64.398 1.00 26.97 412 LYS A N 1
ATOM 3095 C CA . LYS A 1 412 ? 46.190 13.344 64.212 1.00 28.15 412 LYS A CA 1
ATOM 3096 C C . LYS A 1 412 ? 45.202 12.237 64.547 1.00 26.87 412 LYS A C 1
ATOM 3097 O O . LYS A 1 412 ? 45.184 11.239 63.834 1.00 27.17 412 LYS A O 1
ATOM 3103 N N . ALA A 1 413 ? 44.376 12.440 65.580 1.00 26.49 413 ALA A N 1
ATOM 3104 C CA . ALA A 1 413 ? 43.334 11.465 65.990 1.00 26.38 413 ALA A CA 1
ATOM 3105 C C . ALA A 1 413 ? 42.222 11.357 64.949 1.00 25.88 413 ALA A C 1
ATOM 3106 O O . ALA A 1 413 ? 41.682 10.281 64.704 1.00 26.09 413 ALA A O 1
ATOM 3116 N N . HIS A 1 415 ? 42.559 11.585 61.833 1.00 28.34 415 HIS A N 1
ATOM 3117 C CA . HIS A 1 415 ? 43.066 10.668 60.825 1.00 30.52 415 HIS A CA 1
ATOM 3118 C C . HIS A 1 415 ? 43.140 9.232 61.383 1.00 31.81 415 HIS A C 1
ATOM 3119 O O . HIS A 1 415 ? 42.621 8.332 60.726 1.00 32.18 415 HIS A O 1
ATOM 3126 N N . SER A 1 416 ? 43.844 9.017 62.503 1.00 31.28 416 SER A N 1
ATOM 3127 C CA . SER A 1 416 ? 44.297 7.677 62.948 1.00 32.41 416 SER A CA 1
ATOM 3128 C C . SER A 1 416 ? 43.144 6.893 63.571 1.00 31.32 416 SER A C 1
ATOM 3129 O O . SER A 1 416 ? 43.149 5.696 63.452 1.00 33.10 416 SER A O 1
ATOM 3132 N N . VAL A 1 417 ? 42.247 7.539 64.287 1.00 30.12 417 VAL A N 1
ATOM 3133 C CA . VAL A 1 417 ? 41.137 6.863 65.012 1.00 29.96 417 VAL A CA 1
ATOM 3134 C C . VAL A 1 417 ? 39.854 6.965 64.178 1.00 29.75 417 VAL A C 1
ATOM 3135 O O . VAL A 1 417 ? 39.187 5.949 64.022 1.00 31.05 417 VAL A O 1
ATOM 3139 N N . HIS A 1 418 ? 39.534 8.123 63.607 1.00 27.85 418 HIS A N 1
ATOM 3140 C CA . HIS A 1 418 ? 38.207 8.365 62.981 1.00 28.91 418 HIS A CA 1
ATOM 3141 C C . HIS A 1 418 ? 38.243 8.092 61.466 1.00 30.43 418 HIS A C 1
ATOM 3142 O O . HIS A 1 418 ? 37.165 7.855 60.935 1.00 31.94 418 HIS A O 1
ATOM 3149 N N . GLY A 1 419 ? 39.393 8.155 60.788 1.00 30.35 419 GLY A N 1
ATOM 3150 C CA . GLY A 1 419 ? 39.467 8.006 59.318 1.00 31.74 419 GLY A CA 1
ATOM 3151 C C . GLY A 1 419 ? 38.926 9.247 58.599 1.00 31.25 419 GLY A C 1
ATOM 3152 O O . GLY A 1 419 ? 38.556 9.129 57.426 1.00 33.26 419 GLY A O 1
ATOM 3153 N N . ALA A 1 420 ? 38.817 10.401 59.254 1.00 28.31 420 ALA A N 1
ATOM 3154 C CA . ALA A 1 420 ? 38.284 11.636 58.627 1.00 27.18 420 ALA A CA 1
ATOM 3155 C C . ALA A 1 420 ? 39.295 12.215 57.631 1.00 26.64 420 ALA A C 1
ATOM 3156 O O . ALA A 1 420 ? 40.521 12.113 57.884 1.00 26.79 420 ALA A O 1
ATOM 3158 N N . ASN A 1 421 ? 38.840 12.768 56.510 1.00 26.06 421 ASN A N 1
ATOM 3159 C CA . ASN A 1 421 ? 39.787 13.366 55.533 1.00 26.48 421 ASN A CA 1
ATOM 3160 C C . ASN A 1 421 ? 39.411 14.834 55.260 1.00 25.51 421 ASN A C 1
ATOM 3161 O O . ASN A 1 421 ? 39.776 15.340 54.184 1.00 26.33 421 ASN A O 1
ATOM 3166 N N . ALA A 1 422 ? 38.612 15.438 56.139 1.00 24.50 422 ALA A N 1
ATOM 3167 C CA . ALA A 1 422 ? 38.065 16.804 55.983 1.00 24.01 422 ALA A CA 1
ATOM 3168 C C . ALA A 1 422 ? 37.679 17.353 57.349 1.00 23.94 422 ALA A C 1
ATOM 3169 O O . ALA A 1 422 ? 37.465 16.547 58.285 1.00 23.16 422 ALA A O 1
ATOM 3171 N N . LEU A 1 423 ? 37.599 18.681 57.440 1.00 24.45 423 LEU A N 1
ATOM 3172 C CA . LEU A 1 423 ? 37.388 19.397 58.717 1.00 24.00 423 LEU A CA 1
ATOM 3173 C C . LEU A 1 423 ? 36.390 20.548 58.534 1.00 23.74 423 LEU A C 1
ATOM 3174 O O . LEU A 1 423 ? 36.501 21.354 57.600 1.00 23.82 423 LEU A O 1
ATOM 3179 N N . HIS A 1 424 ? 35.444 20.615 59.454 1.00 23.52 424 HIS A N 1
ATOM 3180 C CA . HIS A 1 424 ? 34.466 21.690 59.652 1.00 24.97 424 HIS A CA 1
ATOM 3181 C C . HIS A 1 424 ? 34.588 22.160 61.089 1.00 23.87 424 HIS A C 1
ATOM 3182 O O . HIS A 1 424 ? 34.307 21.343 61.986 1.00 24.40 424 HIS A O 1
ATOM 3189 N N . ILE A 1 425 ? 34.959 23.410 61.292 1.00 23.33 425 ILE A N 1
ATOM 3190 C CA . ILE A 1 425 ? 35.106 23.983 62.657 1.00 23.75 425 ILE A CA 1
ATOM 3191 C C . ILE A 1 425 ? 34.068 25.074 62.907 1.00 23.97 425 ILE A C 1
ATOM 3192 O O . ILE A 1 425 ? 33.823 25.976 62.068 1.00 23.10 425 ILE A O 1
ATOM 3197 N N . TYR A 1 426 ? 33.513 25.005 64.105 1.00 23.44 426 TYR A N 1
ATOM 3198 C CA . TYR A 1 426 ? 32.730 26.099 64.696 1.00 23.12 426 TYR A CA 1
ATOM 3199 C C . TYR A 1 426 ? 33.638 27.255 65.125 1.00 22.42 426 TYR A C 1
ATOM 3200 O O . TYR A 1 426 ? 34.833 27.108 65.360 1.00 21.62 426 TYR A O 1
ATOM 3209 N N . PRO A 1 427 ? 33.067 28.438 65.342 1.00 22.93 427 PRO A N 1
ATOM 3210 C CA . PRO A 1 427 ? 33.745 29.459 66.141 1.00 24.30 427 PRO A CA 1
ATOM 3211 C C . PRO A 1 427 ? 34.163 28.895 67.503 1.00 24.28 427 PRO A C 1
ATOM 3212 O O . PRO A 1 427 ? 33.568 27.921 67.992 1.00 23.01 427 PRO A O 1
ATOM 3216 N N . GLN A 1 428 ? 35.222 29.460 68.081 1.00 23.59 428 GLN A N 1
ATOM 3217 C CA . GLN A 1 428 ? 35.836 28.871 69.292 1.00 23.59 428 GLN A CA 1
ATOM 3218 C C . GLN A 1 428 ? 34.831 28.955 70.464 1.00 23.04 428 GLN A C 1
ATOM 3219 O O . GLN A 1 428 ? 34.841 28.076 71.305 1.00 24.15 428 GLN A O 1
ATOM 3225 N N . ALA A 1 429 ? 34.017 29.987 70.492 1.00 22.85 429 ALA A N 1
ATOM 3226 C CA . ALA A 1 429 ? 33.006 30.292 71.537 1.00 24.16 429 ALA A CA 1
ATOM 3227 C C . ALA A 1 429 ? 31.991 31.239 70.918 1.00 23.48 429 ALA A C 1
ATOM 3228 O O . ALA A 1 429 ? 32.345 31.871 69.896 1.00 23.94 429 ALA A O 1
ATOM 3230 N N . ASN A 1 430 ? 30.793 31.325 71.499 1.00 23.22 430 ASN A N 1
ATOM 3231 C CA . ASN A 1 430 ? 29.801 32.384 71.209 1.00 25.16 430 ASN A CA 1
ATOM 3232 C C . ASN A 1 430 ? 29.208 32.230 69.793 1.00 24.88 430 ASN A C 1
ATOM 3233 O O . ASN A 1 430 ? 28.832 33.241 69.201 1.00 24.36 430 ASN A O 1
ATOM 3238 N N . TYR A 1 431 ? 29.062 30.998 69.305 1.00 24.14 431 TYR A N 1
ATOM 3239 C CA . TYR A 1 431 ? 28.454 30.680 67.971 1.00 23.96 431 TYR A CA 1
ATOM 3240 C C . TYR A 1 431 ? 27.133 31.423 67.744 1.00 24.18 431 TYR A C 1
ATOM 3241 O O . TYR A 1 431 ? 26.928 31.949 66.620 1.00 23.73 431 TYR A O 1
ATOM 3250 N N . TRP A 1 432 ? 26.261 31.507 68.755 1.00 23.48 432 TRP A N 1
ATOM 3251 C CA . TRP A 1 432 ? 24.887 32.051 68.616 1.00 25.02 432 TRP A CA 1
ATOM 3252 C C . TRP A 1 432 ? 24.931 33.577 68.532 1.00 26.49 432 TRP A C 1
ATOM 3253 O O . TRP A 1 432 ? 23.885 34.147 68.288 1.00 28.63 432 TRP A O 1
ATOM 3264 N N . ASP A 1 433 ? 26.100 34.225 68.718 1.00 27.11 433 ASP A N 1
ATOM 3265 C CA . ASP A 1 433 ? 26.184 35.701 68.855 1.00 26.99 433 ASP A CA 1
ATOM 3266 C C . ASP A 1 433 ? 27.229 36.254 67.878 1.00 26.39 433 ASP A C 1
ATOM 3267 O O . ASP A 1 433 ? 27.780 37.323 68.135 1.00 25.97 433 ASP A O 1
ATOM 3272 N N . TRP A 1 434 ? 27.377 35.618 66.720 1.00 26.69 434 TRP A N 1
ATOM 3273 C CA . TRP A 1 434 ? 28.227 36.147 65.623 1.00 26.44 434 TRP A CA 1
ATOM 3274 C C . TRP A 1 434 ? 27.815 37.592 65.364 1.00 26.40 434 TRP A C 1
ATOM 3275 O O . TRP A 1 434 ? 26.627 37.905 65.364 1.00 28.29 434 TRP A O 1
ATOM 3286 N N . PRO A 1 435 ? 28.743 38.544 65.119 1.00 26.77 435 PRO A N 1
ATOM 3287 C CA . PRO A 1 435 ? 30.177 38.262 64.974 1.00 26.64 435 PRO A CA 1
ATOM 3288 C C . PRO A 1 435 ? 31.051 38.573 66.204 1.00 26.33 435 PRO A C 1
ATOM 3289 O O . PRO A 1 435 ? 32.245 38.718 66.055 1.00 25.10 435 PRO A O 1
ATOM 3293 N N . TYR A 1 436 ? 30.450 38.575 67.392 1.00 26.26 436 TYR A N 1
ATOM 3294 C CA . TYR A 1 436 ? 31.052 39.081 68.641 1.00 26.46 436 TYR A CA 1
ATOM 3295 C C . TYR A 1 436 ? 31.391 37.959 69.614 1.00 24.64 436 TYR A C 1
ATOM 3296 O O . TYR A 1 436 ? 30.713 36.898 69.622 1.00 24.65 436 TYR A O 1
ATOM 3305 N N . THR A 1 437 ? 32.414 38.212 70.433 1.00 24.24 437 THR A N 1
ATOM 3306 C CA . THR A 1 437 ? 32.747 37.371 71.607 1.00 25.21 437 THR A CA 1
ATOM 3307 C C . THR A 1 437 ? 31.848 37.767 72.781 1.00 26.19 437 THR A C 1
ATOM 3308 O O . THR A 1 437 ? 31.101 38.731 72.697 1.00 26.30 437 THR A O 1
ATOM 3312 N N . ALA A 1 438 ? 31.914 37.016 73.869 1.00 25.70 438 ALA A N 1
ATOM 3313 C CA . ALA A 1 438 ? 31.174 37.337 75.105 1.00 26.09 438 ALA A CA 1
ATOM 3314 C C . ALA A 1 438 ? 31.911 38.410 75.921 1.00 25.80 438 ALA A C 1
ATOM 3315 O O . ALA A 1 438 ? 31.382 38.790 76.961 1.00 25.66 438 ALA A O 1
ATOM 3317 N N . ASP A 1 439 ? 33.093 38.858 75.505 1.00 26.26 439 ASP A N 1
ATOM 3318 C CA . ASP A 1 439 ? 33.916 39.842 76.284 1.00 26.06 439 ASP A CA 1
ATOM 3319 C C . ASP A 1 439 ? 33.126 41.123 76.515 1.00 27.63 439 ASP A C 1
ATOM 3320 O O . ASP A 1 439 ? 32.531 41.640 75.568 1.00 27.46 439 ASP A O 1
ATOM 3325 N N . LYS A 1 440 ? 33.222 41.671 77.727 1.00 29.43 440 LYS A N 1
ATOM 3326 C CA . LYS A 1 440 ? 32.671 42.983 78.071 1.00 32.21 440 LYS A CA 1
ATOM 3327 C C . LYS A 1 440 ? 33.830 43.979 78.076 1.00 33.66 440 LYS A C 1
ATOM 3328 O O . LYS A 1 440 ? 34.691 43.877 78.978 1.00 34.35 440 LYS A O 1
ATOM 3334 N N . LEU A 1 441 ? 33.883 44.870 77.086 1.00 34.69 441 LEU A N 1
ATOM 3335 C CA . LEU A 1 441 ? 34.912 45.941 77.020 1.00 36.71 441 LEU A CA 1
ATOM 3336 C C . LEU A 1 441 ? 34.304 47.229 77.594 1.00 38.85 441 LEU A C 1
ATOM 3337 O O . LEU A 1 441 ? 33.075 47.312 77.717 1.00 38.36 441 LEU A O 1
ATOM 3342 N N . ALA A 1 442 ? 35.135 48.222 77.892 1.00 41.77 442 ALA A N 1
ATOM 3343 C CA . ALA A 1 442 ? 34.725 49.550 78.412 1.00 43.50 442 ALA A CA 1
ATOM 3344 C C . ALA A 1 442 ? 33.607 50.129 77.541 1.00 47.53 442 ALA A C 1
ATOM 3345 O O . ALA A 1 442 ? 33.679 50.022 76.288 1.00 45.25 442 ALA A O 1
ATOM 3347 N N . ASN A 1 443 ? 32.582 50.677 78.192 1.00 48.29 443 ASN A N 1
ATOM 3348 C CA . ASN A 1 443 ? 31.612 51.594 77.555 1.00 51.32 443 ASN A CA 1
ATOM 3349 C C . ASN A 1 443 ? 30.840 50.886 76.437 1.00 49.51 443 ASN A C 1
ATOM 3350 O O . ASN A 1 443 ? 30.595 51.527 75.436 1.00 49.87 443 ASN A O 1
ATOM 3355 N N . GLY A 1 444 ? 30.487 49.609 76.603 1.00 46.41 444 GLY A N 1
ATOM 3356 C CA . GLY A 1 444 ? 29.597 48.883 75.685 1.00 44.29 444 GLY A CA 1
ATOM 3357 C C . GLY A 1 444 ? 30.279 48.369 74.422 1.00 40.04 444 GLY A C 1
ATOM 3358 O O . GLY A 1 444 ? 29.564 47.784 73.606 1.00 42.16 444 GLY A O 1
ATOM 3359 N N . GLU A 1 445 ? 31.587 48.518 74.244 1.00 37.63 445 GLU A N 1
ATOM 3360 C CA . GLU A 1 445 ? 32.246 48.065 72.980 1.00 36.99 445 GLU A CA 1
ATOM 3361 C C . GLU A 1 445 ? 32.161 46.531 72.889 1.00 34.48 445 GLU A C 1
ATOM 3362 O O . GLU A 1 445 ? 32.354 45.879 73.935 1.00 32.77 445 GLU A O 1
ATOM 3368 N N . ARG A 1 446 ? 31.949 45.963 71.690 1.00 33.21 446 ARG A N 1
ATOM 3369 C CA . ARG A 1 446 ? 31.924 44.494 71.472 1.00 31.82 446 ARG A CA 1
ATOM 3370 C C . ARG A 1 446 ? 33.224 44.050 70.791 1.00 30.73 446 ARG A C 1
ATOM 3371 O O . ARG A 1 446 ? 33.729 44.795 69.990 1.00 30.30 446 ARG A O 1
ATOM 3379 N N . GLU A 1 447 ? 33.756 42.884 71.156 1.00 28.25 447 GLU A N 1
ATOM 3380 C CA . GLU A 1 447 ? 35.032 42.368 70.621 1.00 29.08 447 GLU A CA 1
ATOM 3381 C C . GLU A 1 447 ? 34.641 41.448 69.463 1.00 26.78 447 GLU A C 1
ATOM 3382 O O . GLU A 1 447 ? 33.694 40.737 69.617 1.00 27.61 447 GLU A O 1
ATOM 3388 N N . GLU A 1 448 ? 35.343 41.498 68.353 1.00 27.90 448 GLU A N 1
ATOM 3389 C CA . GLU A 1 448 ? 35.100 40.665 67.150 1.00 28.28 448 GLU A CA 1
ATOM 3390 C C . GLU A 1 448 ? 35.711 39.276 67.338 1.00 25.85 448 GLU A C 1
ATOM 3391 O O . GLU A 1 448 ? 36.898 39.208 67.690 1.00 24.77 448 GLU A O 1
ATOM 3397 N N . GLN A 1 449 ? 34.985 38.202 67.005 1.00 25.09 449 GLN A N 1
ATOM 3398 C CA . GLN A 1 449 ? 35.509 36.816 67.054 1.00 25.64 449 GLN A CA 1
ATOM 3399 C C . GLN A 1 449 ? 36.705 36.652 66.093 1.00 25.98 449 GLN A C 1
ATOM 3400 O O . GLN A 1 449 ? 37.668 36.006 66.456 1.00 26.33 449 GLN A O 1
ATOM 3406 N N . VAL A 1 450 ? 36.683 37.261 64.916 1.00 27.25 450 VAL A N 1
ATOM 3407 C CA . VAL A 1 450 ? 37.812 37.118 63.949 1.00 27.27 450 VAL A CA 1
ATOM 3408 C C . VAL A 1 450 ? 39.080 37.788 64.502 1.00 27.32 450 VAL A C 1
ATOM 3409 O O . VAL A 1 450 ? 40.199 37.338 64.172 1.00 27.66 450 VAL A O 1
ATOM 3413 N N . TYR A 1 451 ? 38.950 38.770 65.370 1.00 25.59 451 TYR A N 1
ATOM 3414 C CA . TYR A 1 451 ? 40.113 39.380 66.038 1.00 26.10 451 TYR A CA 1
ATOM 3415 C C . TYR A 1 451 ? 40.600 38.453 67.170 1.00 26.30 451 TYR A C 1
ATOM 3416 O O . TYR A 1 451 ? 41.782 38.048 67.191 1.00 26.87 451 TYR A O 1
ATOM 3425 N N . ARG A 1 452 ? 39.755 38.192 68.159 1.00 25.26 452 ARG A N 1
ATOM 3426 C CA . ARG A 1 452 ? 40.152 37.427 69.353 1.00 25.62 452 ARG A CA 1
ATOM 3427 C C . ARG A 1 452 ? 40.663 36.024 68.985 1.00 25.48 452 ARG A C 1
ATOM 3428 O O . ARG A 1 452 ? 41.620 35.552 69.610 1.00 26.00 452 ARG A O 1
ATOM 3436 N N . ASP A 1 453 ? 39.992 35.337 68.071 1.00 24.94 453 ASP A N 1
ATOM 3437 C CA . ASP A 1 453 ? 40.167 33.879 67.925 1.00 25.83 453 ASP A CA 1
ATOM 3438 C C . ASP A 1 453 ? 41.006 33.584 66.682 1.00 24.77 453 ASP A C 1
ATOM 3439 O O . ASP A 1 453 ? 40.922 32.431 66.189 1.00 24.93 453 ASP A O 1
ATOM 3444 N N . TRP A 1 454 ? 41.867 34.517 66.250 1.00 25.11 454 TRP A N 1
ATOM 3445 C CA . TRP A 1 454 ? 42.781 34.325 65.088 1.00 24.88 454 TRP A CA 1
ATOM 3446 C C . TRP A 1 454 ? 43.589 33.032 65.227 1.00 24.19 454 TRP A C 1
ATOM 3447 O O . TRP A 1 454 ? 43.707 32.299 64.221 1.00 24.78 454 TRP A O 1
ATOM 3458 N N . ALA A 1 455 ? 44.123 32.710 66.393 1.00 23.69 455 ALA A N 1
ATOM 3459 C CA . ALA A 1 455 ? 45.008 31.528 66.509 1.00 24.75 455 ALA A CA 1
ATOM 3460 C C . ALA A 1 455 ? 44.197 30.224 66.421 1.00 24.11 455 ALA A C 1
ATOM 3461 O O . ALA A 1 455 ? 44.732 29.230 65.958 1.00 24.85 455 ALA A O 1
ATOM 3463 N N . TRP A 1 456 ? 42.941 30.221 66.842 1.00 24.00 456 TRP A N 1
ATOM 3464 C CA . TRP A 1 456 ? 42.043 29.063 66.637 1.00 23.39 456 TRP A CA 1
ATOM 3465 C C . TRP A 1 456 ? 41.920 28.741 65.136 1.00 23.32 456 TRP A C 1
ATOM 3466 O O . TRP A 1 456 ? 42.135 27.593 64.735 1.00 22.20 456 TRP A O 1
ATOM 3477 N N . TYR A 1 457 ? 41.500 29.694 64.324 1.00 23.85 457 TYR A N 1
ATOM 3478 C CA . TYR A 1 457 ? 41.337 29.462 62.865 1.00 24.92 457 TYR A CA 1
ATOM 3479 C C . TYR A 1 457 ? 42.678 29.055 62.269 1.00 24.72 457 TYR A C 1
ATOM 3480 O O . TYR A 1 457 ? 42.719 28.137 61.440 1.00 24.81 457 TYR A O 1
ATOM 3489 N N . LYS A 1 458 ? 43.756 29.708 62.670 1.00 25.29 458 LYS A N 1
ATOM 3490 C CA . LYS A 1 458 ? 45.093 29.489 62.060 1.00 25.78 458 LYS A CA 1
ATOM 3491 C C . LYS A 1 458 ? 45.580 28.075 62.424 1.00 24.78 458 LYS A C 1
ATOM 3492 O O . LYS A 1 458 ? 46.108 27.391 61.539 1.00 23.40 458 LYS A O 1
ATOM 3498 N N . ALA A 1 459 ? 45.419 27.675 63.685 1.00 23.12 459 ALA A N 1
ATOM 3499 C CA . ALA A 1 459 ? 45.830 26.334 64.157 1.00 23.87 459 ALA A CA 1
ATOM 3500 C C . ALA A 1 459 ? 45.057 25.211 63.441 1.00 23.40 459 ALA A C 1
ATOM 3501 O O . ALA A 1 459 ? 45.721 24.292 62.883 1.00 23.53 459 ALA A O 1
ATOM 3503 N N . TRP A 1 460 ? 43.710 25.239 63.443 1.00 23.24 460 TRP A N 1
ATOM 3504 C CA . TRP A 1 460 ? 42.903 24.236 62.713 1.00 23.01 460 TRP A CA 1
ATOM 3505 C C . TRP A 1 460 ? 43.283 24.210 61.221 1.00 22.87 460 TRP A C 1
ATOM 3506 O O . TRP A 1 460 ? 43.518 23.097 60.688 1.00 23.61 460 TRP A O 1
ATOM 3517 N N . GLY A 1 461 ? 43.425 25.361 60.559 1.00 23.13 461 GLY A N 1
ATOM 3518 C CA . GLY A 1 461 ? 43.875 25.388 59.148 1.00 23.99 461 GLY A CA 1
ATOM 3519 C C . GLY A 1 461 ? 45.250 24.772 58.982 1.00 23.63 461 GLY A C 1
ATOM 3520 O O . GLY A 1 461 ? 45.456 24.005 58.036 1.00 23.74 461 GLY A O 1
ATOM 3521 N N . ARG A 1 462 ? 46.202 25.082 59.867 1.00 23.35 462 ARG A N 1
ATOM 3522 C CA . ARG A 1 462 ? 47.602 24.603 59.722 1.00 24.14 462 ARG A CA 1
ATOM 3523 C C . ARG A 1 462 ? 47.655 23.070 59.849 1.00 23.40 462 ARG A C 1
ATOM 3524 O O . ARG A 1 462 ? 48.290 22.417 59.018 1.00 23.43 462 ARG A O 1
ATOM 3532 N N . TYR A 1 463 ? 46.989 22.491 60.841 1.00 22.92 463 TYR A N 1
ATOM 3533 C CA . TYR A 1 463 ? 47.051 21.026 61.066 1.00 23.64 463 TYR A CA 1
ATOM 3534 C C . TYR A 1 463 ? 46.137 20.249 60.090 1.00 23.71 463 TYR A C 1
ATOM 3535 O O . TYR A 1 463 ? 46.531 19.110 59.793 1.00 23.20 463 TYR A O 1
ATOM 3544 N N . ALA A 1 464 ? 45.070 20.848 59.546 1.00 23.08 464 ALA A N 1
ATOM 3545 C CA . ALA A 1 464 ? 44.236 20.287 58.458 1.00 24.69 464 ALA A CA 1
ATOM 3546 C C . ALA A 1 464 ? 45.070 20.211 57.171 1.00 25.63 464 ALA A C 1
ATOM 3547 O O . ALA A 1 464 ? 44.988 19.195 56.460 1.00 26.73 464 ALA A O 1
ATOM 3549 N N . TRP A 1 465 ? 45.954 21.182 56.953 1.00 25.56 465 TRP A N 1
ATOM 3550 C CA . TRP A 1 465 ? 46.910 21.189 55.817 1.00 27.02 465 TRP A CA 1
ATOM 3551 C C . TRP A 1 465 ? 47.889 20.018 55.988 1.00 27.68 465 TRP A C 1
ATOM 3552 O O . TRP A 1 465 ? 48.120 19.210 55.005 1.00 27.37 465 TRP A O 1
ATOM 3563 N N . LYS A 1 466 ? 48.491 19.910 57.173 1.00 28.07 466 LYS A N 1
ATOM 3564 C CA . LYS A 1 466 ? 49.538 18.906 57.466 1.00 30.40 466 LYS A CA 1
ATOM 3565 C C . LYS A 1 466 ? 49.595 18.669 58.976 1.00 28.71 466 LYS A C 1
ATOM 3566 O O . LYS A 1 466 ? 49.908 19.624 59.701 1.00 27.01 466 LYS A O 1
ATOM 3572 N N . ALA A 1 467 ? 49.319 17.443 59.411 1.00 28.86 467 ALA A N 1
ATOM 3573 C CA . ALA A 1 467 ? 49.152 17.106 60.855 1.00 28.92 467 ALA A CA 1
ATOM 3574 C C . ALA A 1 467 ? 50.506 16.808 61.466 1.00 29.57 467 ALA A C 1
ATOM 3575 O O . ALA A 1 467 ? 50.788 17.300 62.588 1.00 30.14 467 ALA A O 1
ATOM 3577 N N . ASP A 1 468 ? 51.327 16.088 60.738 1.00 31.34 468 ASP A N 1
ATOM 3578 C CA . ASP A 1 468 ? 52.660 15.629 61.212 1.00 35.31 468 ASP A CA 1
ATOM 3579 C C . ASP A 1 468 ? 53.698 16.727 60.938 1.00 34.11 468 ASP A C 1
ATOM 3580 O O . ASP A 1 468 ? 54.112 16.908 59.773 1.00 35.70 468 ASP A O 1
ATOM 3585 N N . ARG A 1 469 ? 54.006 17.510 61.965 1.00 30.70 469 ARG A N 1
ATOM 3586 C CA . ARG A 1 469 ? 55.006 18.606 61.929 1.00 29.33 469 ARG A CA 1
ATOM 3587 C C . ARG A 1 469 ? 55.802 18.523 63.247 1.00 28.36 469 ARG A C 1
ATOM 3588 O O . ARG A 1 469 ? 55.166 18.417 64.307 1.00 27.32 469 ARG A O 1
ATOM 3596 N N . ASN A 1 470 ? 57.114 18.565 63.151 1.00 28.57 470 ASN A N 1
ATOM 3597 C CA . ASN A 1 470 ? 58.062 18.459 64.288 1.00 29.14 470 ASN A CA 1
ATOM 3598 C C . ASN A 1 470 ? 57.643 19.449 65.379 1.00 28.14 470 ASN A C 1
ATOM 3599 O O . ASN A 1 470 ? 57.441 20.654 65.102 1.00 26.41 470 ASN A O 1
ATOM 3604 N N . ARG A 1 471 ? 57.439 18.941 66.592 1.00 28.41 471 ARG A N 1
ATOM 3605 C CA . ARG A 1 471 ? 56.848 19.765 67.673 1.00 28.87 471 ARG A CA 1
ATOM 3606 C C . ARG A 1 471 ? 57.770 20.925 68.020 1.00 28.99 471 ARG A C 1
ATOM 3607 O O . ARG A 1 471 ? 57.237 22.060 68.219 1.00 29.03 471 ARG A O 1
ATOM 3615 N N . LEU A 1 472 ? 59.087 20.721 68.108 1.00 29.57 472 LEU A N 1
ATOM 3616 C CA . LEU A 1 472 ? 59.976 21.858 68.400 1.00 30.94 472 LEU A CA 1
ATOM 3617 C C . LEU A 1 472 ? 59.855 22.932 67.300 1.00 31.84 472 LEU A C 1
ATOM 3618 O O . LEU A 1 472 ? 59.763 24.149 67.686 1.00 29.71 472 LEU A O 1
ATOM 3623 N N . GLU A 1 473 ? 59.823 22.552 66.008 1.00 31.22 473 GLU A N 1
ATOM 3624 C CA . GLU A 1 473 ? 59.626 23.544 64.908 1.00 32.03 473 GLU A CA 1
ATOM 3625 C C . GLU A 1 473 ? 58.269 24.254 65.065 1.00 29.48 473 GLU A C 1
ATOM 3626 O O . GLU A 1 473 ? 58.203 25.448 64.775 1.00 28.48 473 GLU A O 1
ATOM 3632 N N . GLU A 1 474 ? 57.216 23.550 65.480 1.00 27.76 474 GLU A N 1
ATOM 3633 C CA . GLU A 1 474 ? 55.878 24.175 65.676 1.00 27.89 474 GLU A CA 1
ATOM 3634 C C . GLU A 1 474 ? 55.953 25.216 66.806 1.00 27.99 474 GLU A C 1
ATOM 3635 O O . GLU A 1 474 ? 55.335 26.259 66.691 1.00 25.22 474 GLU A O 1
ATOM 3641 N N . ILE A 1 475 ? 56.642 24.898 67.913 1.00 28.49 475 ILE A N 1
ATOM 3642 C CA . ILE A 1 475 ? 56.764 25.837 69.064 1.00 29.24 475 ILE A CA 1
ATOM 3643 C C . ILE A 1 475 ? 57.416 27.128 68.514 1.00 29.80 475 ILE A C 1
ATOM 3644 O O . ILE A 1 475 ? 56.893 28.206 68.814 1.00 29.88 475 ILE A O 1
ATOM 3649 N N . LYS A 1 476 ? 58.476 27.020 67.705 1.00 30.62 476 LYS A N 1
ATOM 3650 C CA . LYS A 1 476 ? 59.181 28.202 67.124 1.00 32.54 476 LYS A CA 1
ATOM 3651 C C . LYS A 1 476 ? 58.237 28.975 66.203 1.00 30.42 476 LYS A C 1
ATOM 3652 O O . LYS A 1 476 ? 58.278 30.202 66.261 1.00 28.92 476 LYS A O 1
ATOM 3658 N N . TYR A 1 477 ? 57.442 28.276 65.386 1.00 29.82 477 TYR A N 1
ATOM 3659 C CA . TYR A 1 477 ? 56.403 28.901 64.498 1.00 28.24 477 TYR A CA 1
ATOM 3660 C C . TYR A 1 477 ? 55.411 29.679 65.355 1.00 27.01 477 TYR A C 1
ATOM 3661 O O . TYR A 1 477 ? 55.116 30.881 65.069 1.00 26.81 477 TYR A O 1
ATOM 3670 N N . TRP A 1 478 ? 54.868 29.047 66.397 1.00 24.99 478 TRP A N 1
ATOM 3671 C CA . TRP A 1 478 ? 53.839 29.716 67.239 1.00 24.90 478 TRP A CA 1
ATOM 3672 C C . TRP A 1 478 ? 54.473 30.828 68.069 1.00 25.20 478 TRP A C 1
ATOM 3673 O O . TRP A 1 478 ? 53.803 31.870 68.265 1.00 26.46 478 TRP A O 1
ATOM 3684 N N . ASP A 1 479 ? 55.690 30.629 68.568 1.00 25.41 479 ASP A N 1
ATOM 3685 C CA . ASP A 1 479 ? 56.350 31.717 69.336 1.00 27.10 479 ASP A CA 1
ATOM 3686 C C . ASP A 1 479 ? 56.464 32.974 68.463 1.00 27.79 479 ASP A C 1
ATOM 3687 O O . ASP A 1 479 ? 56.224 34.071 68.978 1.00 28.00 479 ASP A O 1
ATOM 3692 N N . LYS A 1 480 ? 56.758 32.820 67.178 1.00 29.19 480 LYS A N 1
ATOM 3693 C CA . LYS A 1 480 ? 56.894 33.985 66.265 1.00 31.07 480 LYS A CA 1
ATOM 3694 C C . LYS A 1 480 ? 55.506 34.579 65.955 1.00 30.04 480 LYS A C 1
ATOM 3695 O O . LYS A 1 480 ? 55.409 35.821 65.959 1.00 29.17 480 LYS A O 1
ATOM 3701 N N . GLN A 1 481 ? 54.476 33.762 65.734 1.00 28.72 481 GLN A N 1
ATOM 3702 C CA . GLN A 1 481 ? 53.081 34.244 65.485 1.00 29.21 481 GLN A CA 1
ATOM 3703 C C . GLN A 1 481 ? 52.606 35.106 66.675 1.00 28.59 481 GLN A C 1
ATOM 3704 O O . GLN A 1 481 ? 52.127 36.194 66.459 1.00 27.16 481 GLN A O 1
ATOM 3710 N N . PHE A 1 482 ? 52.771 34.621 67.904 1.00 29.53 482 PHE A N 1
ATOM 3711 C CA . PHE A 1 482 ? 52.337 35.337 69.132 1.00 28.91 482 PHE A CA 1
ATOM 3712 C C . PHE A 1 482 ? 53.210 36.551 69.341 1.00 29.15 482 PHE A C 1
ATOM 3713 O O . PHE A 1 482 ? 52.665 37.599 69.751 1.00 30.16 482 PHE A O 1
ATOM 3721 N N . GLY A 1 483 ? 54.512 36.429 69.089 1.00 29.57 483 GLY A N 1
ATOM 3722 C CA . GLY A 1 483 ? 55.448 37.546 69.232 1.00 30.94 483 GLY A CA 1
ATOM 3723 C C . GLY A 1 483 ? 55.085 38.676 68.289 1.00 31.42 483 GLY A C 1
ATOM 3724 O O . GLY A 1 483 ? 55.078 39.847 68.706 1.00 31.15 483 GLY A O 1
ATOM 3725 N N . ASP A 1 484 ? 54.852 38.339 67.032 1.00 30.89 484 ASP A N 1
ATOM 3726 C CA . ASP A 1 484 ? 54.508 39.336 65.989 1.00 32.39 484 ASP A CA 1
ATOM 3727 C C . ASP A 1 484 ? 53.181 40.007 66.371 1.00 31.03 484 ASP A C 1
ATOM 3728 O O . ASP A 1 484 ? 53.065 41.210 66.222 1.00 32.11 484 ASP A O 1
ATOM 3733 N N . PHE A 1 485 ? 52.168 39.266 66.839 1.00 31.38 485 PHE A N 1
ATOM 3734 C CA . PHE A 1 485 ? 50.835 39.865 67.132 1.00 30.50 485 PHE A CA 1
ATOM 3735 C C . PHE A 1 485 ? 50.962 40.852 68.316 1.00 31.29 485 PHE A C 1
ATOM 3736 O O . PHE A 1 485 ? 50.324 41.925 68.262 1.00 29.85 485 PHE A O 1
ATOM 3744 N N . TYR A 1 486 ? 51.783 40.526 69.332 1.00 30.73 486 TYR A N 1
ATOM 3745 C CA . TYR A 1 486 ? 51.920 41.324 70.589 1.00 31.89 486 TYR A CA 1
ATOM 3746 C C . TYR A 1 486 ? 53.146 42.235 70.551 1.00 33.28 486 TYR A C 1
ATOM 3747 O O . TYR A 1 486 ? 53.343 43.051 71.535 1.00 32.97 486 TYR A O 1
ATOM 3756 N N . GLY A 1 487 ? 53.899 42.209 69.446 1.00 33.51 487 GLY A N 1
ATOM 3757 C CA . GLY A 1 487 ? 55.126 43.007 69.278 1.00 35.21 487 GLY A CA 1
ATOM 3758 C C . GLY A 1 487 ? 56.194 42.692 70.322 1.00 38.33 487 GLY A C 1
ATOM 3759 O O . GLY A 1 487 ? 56.803 43.659 70.858 1.00 38.34 487 GLY A O 1
ATOM 3760 N N . ILE A 1 488 ? 56.416 41.406 70.608 1.00 38.81 488 ILE A N 1
ATOM 3761 C CA . ILE A 1 488 ? 57.323 40.857 71.673 1.00 41.09 488 ILE A CA 1
ATOM 3762 C C . ILE A 1 488 ? 58.327 39.944 70.978 1.00 39.25 488 ILE A C 1
ATOM 3763 O O . ILE A 1 488 ? 57.950 39.237 70.054 1.00 39.04 488 ILE A O 1
ATOM 3768 N N . PRO A 1 489 ? 59.615 39.904 71.373 1.00 39.67 489 PRO A N 1
ATOM 3769 C CA . PRO A 1 489 ? 60.529 38.904 70.818 1.00 39.14 489 PRO A CA 1
ATOM 3770 C C . PRO A 1 489 ? 59.916 37.501 70.955 1.00 37.29 489 PRO A C 1
ATOM 3771 O O . PRO A 1 489 ? 59.222 37.266 71.935 1.00 36.82 489 PRO A O 1
ATOM 3775 N N . ALA A 1 490 ? 60.183 36.617 70.001 1.00 36.99 490 ALA A N 1
ATOM 3776 C CA . ALA A 1 490 ? 59.698 35.210 69.969 1.00 37.72 490 ALA A CA 1
ATOM 3777 C C . ALA A 1 490 ? 60.023 34.460 71.282 1.00 38.66 490 ALA A C 1
ATOM 3778 O O . ALA A 1 490 ? 59.100 33.836 71.831 1.00 37.15 490 ALA A O 1
ATOM 3780 N N . GLU A 1 491 ? 61.243 34.564 71.815 1.00 43.32 491 GLU A N 1
ATOM 3781 C CA . GLU A 1 491 ? 61.677 33.865 73.070 1.00 47.65 491 GLU A CA 1
ATOM 3782 C C . GLU A 1 491 ? 60.786 34.254 74.255 1.00 46.09 491 GLU A C 1
ATOM 3783 O O . GLU A 1 491 ? 60.374 33.410 75.040 1.00 46.71 491 GLU A O 1
ATOM 3797 N N . ALA A 1 493 ? 57.760 35.556 73.919 1.00 38.47 493 ALA A N 1
ATOM 3798 C CA . ALA A 1 493 ? 56.414 35.184 73.527 1.00 34.89 493 ALA A CA 1
ATOM 3799 C C . ALA A 1 493 ? 56.132 33.698 73.776 1.00 32.02 493 ALA A C 1
ATOM 3800 O O . ALA A 1 493 ? 54.962 33.338 73.782 1.00 29.60 493 ALA A O 1
ATOM 3802 N N . ASP A 1 494 ? 57.141 32.853 74.000 1.00 31.32 494 ASP A N 1
ATOM 3803 C CA . ASP A 1 494 ? 56.892 31.425 74.326 1.00 31.40 494 ASP A CA 1
ATOM 3804 C C . ASP A 1 494 ? 55.971 31.330 75.560 1.00 29.36 494 ASP A C 1
ATOM 3805 O O . ASP A 1 494 ? 55.214 30.393 75.648 1.00 27.08 494 ASP A O 1
ATOM 3810 N N . ASN A 1 495 ? 56.010 32.277 76.485 1.00 29.87 495 ASN A N 1
ATOM 3811 C CA . ASN A 1 495 ? 55.151 32.237 77.707 1.00 29.90 495 ASN A CA 1
ATOM 3812 C C . ASN A 1 495 ? 53.677 32.367 77.332 1.00 30.16 495 ASN A C 1
ATOM 3813 O O . ASN A 1 495 ? 52.850 31.803 78.074 1.00 29.84 495 ASN A O 1
ATOM 3818 N N . ILE A 1 496 ? 53.367 33.004 76.197 1.00 28.10 496 ILE A N 1
ATOM 3819 C CA . ILE A 1 496 ? 51.973 33.086 75.699 1.00 27.67 496 ILE A CA 1
ATOM 3820 C C . ILE A 1 496 ? 51.556 31.692 75.240 1.00 26.63 496 ILE A C 1
ATOM 3821 O O . ILE A 1 496 ? 50.466 31.210 75.652 1.00 25.92 496 ILE A O 1
ATOM 3826 N N . ARG A 1 497 ? 52.392 31.067 74.441 1.00 27.47 497 ARG A N 1
ATOM 3827 C CA . ARG A 1 497 ? 52.152 29.677 73.976 1.00 28.59 497 ARG A CA 1
ATOM 3828 C C . ARG A 1 497 ? 51.939 28.725 75.170 1.00 28.22 497 ARG A C 1
ATOM 3829 O O . ARG A 1 497 ? 50.959 27.934 75.141 1.00 28.17 497 ARG A O 1
ATOM 3837 N N . ILE A 1 498 ? 52.791 28.813 76.189 1.00 27.45 498 ILE A N 1
ATOM 3838 C CA . ILE A 1 498 ? 52.664 27.981 77.434 1.00 27.87 498 ILE A CA 1
ATOM 3839 C C . ILE A 1 498 ? 51.291 28.212 78.057 1.00 26.09 498 ILE A C 1
ATOM 3840 O O . ILE A 1 498 ? 50.633 27.230 78.405 1.00 25.81 498 ILE A O 1
ATOM 3845 N N . ALA A 1 499 ? 50.874 29.464 78.184 1.00 26.74 499 ALA A N 1
ATOM 3846 C CA . ALA A 1 499 ? 49.603 29.845 78.824 1.00 26.46 499 ALA A CA 1
ATOM 3847 C C . ALA A 1 499 ? 48.473 29.119 78.083 1.00 25.71 499 ALA A C 1
ATOM 3848 O O . ALA A 1 499 ? 47.623 28.513 78.752 1.00 26.40 499 ALA A O 1
ATOM 3850 N N . TYR A 1 500 ? 48.488 29.140 76.746 1.00 25.38 500 TYR A N 1
ATOM 3851 C CA . TYR A 1 500 ? 47.414 28.515 75.928 1.00 25.09 500 TYR A CA 1
ATOM 3852 C C . TYR A 1 500 ? 47.452 26.996 76.087 1.00 24.36 500 TYR A C 1
ATOM 3853 O O . TYR A 1 500 ? 46.355 26.435 76.214 1.00 24.48 500 TYR A O 1
ATOM 3862 N N . GLU A 1 501 ? 48.635 26.389 76.125 1.00 24.11 501 GLU A N 1
ATOM 3863 C CA . GLU A 1 501 ? 48.766 24.913 76.101 1.00 25.17 501 GLU A CA 1
ATOM 3864 C C . GLU A 1 501 ? 48.465 24.348 77.485 1.00 25.86 501 GLU A C 1
ATOM 3865 O O . GLU A 1 501 ? 47.898 23.255 77.550 1.00 25.50 501 GLU A O 1
ATOM 3871 N N . GLU A 1 502 ? 48.819 25.056 78.551 1.00 25.95 502 GLU A N 1
ATOM 3872 C CA . GLU A 1 502 ? 48.482 24.595 79.930 1.00 26.72 502 GLU A CA 1
ATOM 3873 C C . GLU A 1 502 ? 46.979 24.801 80.193 1.00 25.81 502 GLU A C 1
ATOM 3874 O O . GLU A 1 502 ? 46.300 23.839 80.616 1.00 26.80 502 GLU A O 1
ATOM 3880 N N . SER A 1 503 ? 46.457 26.005 80.007 1.00 24.96 503 SER A N 1
ATOM 3881 C CA . SER A 1 503 ? 45.027 26.271 80.256 1.00 25.04 503 SER A CA 1
ATOM 3882 C C . SER A 1 503 ? 44.164 25.409 79.323 1.00 24.50 503 SER A C 1
ATOM 3883 O O . SER A 1 503 ? 43.047 25.057 79.749 1.00 25.64 503 SER A O 1
ATOM 3886 N N . GLY A 1 504 ? 44.667 25.050 78.133 1.00 24.00 504 GLY A N 1
ATOM 3887 C CA . GLY A 1 504 ? 43.909 24.341 77.091 1.00 24.01 504 GLY A CA 1
ATOM 3888 C C . GLY A 1 504 ? 43.448 22.965 77.531 1.00 24.63 504 GLY A C 1
ATOM 3889 O O . GLY A 1 504 ? 42.443 22.462 76.989 1.00 24.40 504 GLY A O 1
ATOM 3890 N N . GLU A 1 505 ? 44.163 22.322 78.441 1.00 25.77 505 GLU A N 1
ATOM 3891 C CA . GLU A 1 505 ? 43.817 20.965 78.915 1.00 25.97 505 GLU A CA 1
ATOM 3892 C C . GLU A 1 505 ? 42.714 21.019 79.988 1.00 24.78 505 GLU A C 1
ATOM 3893 O O . GLU A 1 505 ? 42.103 19.943 80.284 1.00 23.91 505 GLU A O 1
ATOM 3899 N N . ILE A 1 506 ? 42.401 22.180 80.571 1.00 24.03 506 ILE A N 1
ATOM 3900 C CA . ILE A 1 506 ? 41.514 22.204 81.791 1.00 23.45 506 ILE A CA 1
ATOM 3901 C C . ILE A 1 506 ? 40.064 21.820 81.424 1.00 23.00 506 ILE A C 1
ATOM 3902 O O . ILE A 1 506 ? 39.520 20.868 82.020 1.00 22.77 506 ILE A O 1
ATOM 3907 N N . ALA A 1 507 ? 39.409 22.523 80.507 1.00 22.28 507 ALA A N 1
ATOM 3908 C CA . ALA A 1 507 ? 37.988 22.266 80.192 1.00 21.87 507 ALA A CA 1
ATOM 3909 C C . ALA A 1 507 ? 37.825 20.875 79.553 1.00 21.87 507 ALA A C 1
ATOM 3910 O O . ALA A 1 507 ? 36.882 20.141 79.865 1.00 22.29 507 ALA A O 1
ATOM 3912 N N . PRO A 1 508 ? 38.694 20.435 78.642 1.00 21.66 508 PRO A N 1
ATOM 3913 C CA . PRO A 1 508 ? 38.570 19.069 78.113 1.00 22.02 508 PRO A CA 1
ATOM 3914 C C . PRO A 1 508 ? 38.630 18.007 79.209 1.00 22.65 508 PRO A C 1
ATOM 3915 O O . PRO A 1 508 ? 37.841 17.066 79.232 1.00 22.83 508 PRO A O 1
ATOM 3919 N N . LYS A 1 509 ? 39.608 18.141 80.093 1.00 22.56 509 LYS A N 1
ATOM 3920 C CA . LYS A 1 509 ? 39.820 17.089 81.118 1.00 23.38 509 LYS A CA 1
ATOM 3921 C C . LYS A 1 509 ? 38.634 17.050 82.084 1.00 23.42 509 LYS A C 1
ATOM 3922 O O . LYS A 1 509 ? 38.216 15.929 82.493 1.00 24.77 509 LYS A O 1
ATOM 3928 N N . LEU A 1 510 ? 38.228 18.210 82.607 1.00 24.01 510 LEU A N 1
ATOM 3929 C CA . LEU A 1 510 ? 37.131 18.263 83.600 1.00 24.76 510 LEU A CA 1
ATOM 3930 C C . LEU A 1 510 ? 35.821 17.745 82.948 1.00 24.94 510 LEU A C 1
ATOM 3931 O O . LEU A 1 510 ? 35.065 16.993 83.611 1.00 24.42 510 LEU A O 1
ATOM 3936 N N . LEU A 1 511 ? 35.514 18.088 81.697 1.00 24.45 511 LEU A N 1
ATOM 3937 C CA . LEU A 1 511 ? 34.228 17.637 81.107 1.00 24.53 511 LEU A CA 1
ATOM 3938 C C . LEU A 1 511 ? 34.226 16.109 81.001 1.00 24.84 511 LEU A C 1
ATOM 3939 O O . LEU A 1 511 ? 33.209 15.464 81.369 1.00 23.87 511 LEU A O 1
ATOM 3944 N N . ARG A 1 512 ? 35.291 15.521 80.484 1.00 25.62 512 ARG A N 1
ATOM 3945 C CA . ARG A 1 512 ? 35.255 14.067 80.182 1.00 25.82 512 ARG A CA 1
ATOM 3946 C C . ARG A 1 512 ? 35.277 13.288 81.494 1.00 25.87 512 ARG A C 1
ATOM 3947 O O . ARG A 1 512 ? 34.851 12.166 81.468 1.00 26.63 512 ARG A O 1
ATOM 3955 N N . ARG A 1 513 ? 35.808 13.840 82.595 1.00 24.13 513 ARG A N 1
ATOM 3956 C CA . ARG A 1 513 ? 35.926 13.047 83.856 1.00 25.52 513 ARG A CA 1
ATOM 3957 C C . ARG A 1 513 ? 34.704 13.261 84.776 1.00 25.21 513 ARG A C 1
ATOM 3958 O O . ARG A 1 513 ? 34.403 12.327 85.562 1.00 25.98 513 ARG A O 1
ATOM 3966 N N . PHE A 1 514 ? 34.022 14.402 84.691 1.00 23.04 514 PHE A N 1
ATOM 3967 C CA . PHE A 1 514 ? 32.968 14.825 85.636 1.00 23.79 514 PHE A CA 1
ATOM 3968 C C . PHE A 1 514 ? 31.711 15.346 84.965 1.00 23.85 514 PHE A C 1
ATOM 3969 O O . PHE A 1 514 ? 30.745 15.671 85.679 1.00 24.14 514 PHE A O 1
ATOM 3977 N N . GLY A 1 515 ? 31.726 15.537 83.643 1.00 23.40 515 GLY A N 1
ATOM 3978 C CA . GLY A 1 515 ? 30.577 16.177 82.975 1.00 23.40 515 GLY A CA 1
ATOM 3979 C C . GLY A 1 515 ? 29.328 15.291 82.947 1.00 23.19 515 GLY A C 1
ATOM 3980 O O . GLY A 1 515 ? 29.435 14.041 83.039 1.00 24.86 515 GLY A O 1
ATOM 3981 N N . ILE A 1 516 ? 28.168 15.913 82.799 1.00 23.19 516 ILE A N 1
ATOM 3982 C CA . ILE A 1 516 ? 26.886 15.207 82.556 1.00 23.21 516 ILE A CA 1
ATOM 3983 C C . ILE A 1 516 ? 26.786 14.890 81.071 1.00 24.84 516 ILE A C 1
ATOM 3984 O O . ILE A 1 516 ? 26.367 13.738 80.701 1.00 23.47 516 ILE A O 1
ATOM 3989 N N . THR A 1 517 ? 27.236 15.815 80.234 1.00 25.62 517 THR A N 1
ATOM 3990 C CA . THR A 1 517 ? 27.021 15.691 78.772 1.00 26.03 517 THR A CA 1
ATOM 3991 C C . THR A 1 517 ? 28.074 16.527 78.032 1.00 24.89 517 THR A C 1
ATOM 3992 O O . THR A 1 517 ? 28.564 17.498 78.594 1.00 23.47 517 THR A O 1
ATOM 3996 N N . GLU A 1 518 ? 28.374 16.126 76.808 1.00 25.51 518 GLU A N 1
ATOM 3997 C CA . GLU A 1 518 ? 29.147 16.939 75.845 1.00 26.24 518 GLU A CA 1
ATOM 3998 C C . GLU A 1 518 ? 28.248 17.908 75.069 1.00 25.19 518 GLU A C 1
ATOM 3999 O O . GLU A 1 518 ? 28.859 18.746 74.340 1.00 25.21 518 GLU A O 1
ATOM 4005 N N . GLY A 1 519 ? 26.918 17.856 75.249 1.00 23.79 519 GLY A N 1
ATOM 4006 C CA . GLY A 1 519 ? 25.946 18.794 74.644 1.00 23.75 519 GLY A CA 1
ATOM 4007 C C . GLY A 1 519 ? 25.991 20.191 75.220 1.00 24.94 519 GLY A C 1
ATOM 4008 O O . GLY A 1 519 ? 26.465 20.364 76.371 1.00 23.86 519 GLY A O 1
ATOM 4009 N N . ASN A 1 520 ? 25.453 21.185 74.510 1.00 24.22 520 ASN A N 1
ATOM 4010 C CA . ASN A 1 520 ? 25.356 22.542 75.109 1.00 26.96 520 ASN A CA 1
ATOM 4011 C C . ASN A 1 520 ? 24.187 22.609 76.120 1.00 25.56 520 ASN A C 1
ATOM 4012 O O . ASN A 1 520 ? 23.997 23.670 76.742 1.00 25.33 520 ASN A O 1
ATOM 4017 N N . ARG A 1 521 ? 23.500 21.494 76.344 1.00 25.08 521 ARG A N 1
ATOM 4018 C CA . ARG A 1 521 ? 22.616 21.307 77.526 1.00 25.61 521 ARG A CA 1
ATOM 4019 C C . ARG A 1 521 ? 23.439 21.673 78.781 1.00 24.79 521 ARG A C 1
ATOM 4020 O O . ARG A 1 521 ? 22.819 22.105 79.770 1.00 24.90 521 ARG A O 1
ATOM 4028 N N . GLN A 1 522 ? 24.758 21.443 78.756 1.00 24.21 522 GLN A N 1
ATOM 4029 C CA . GLN A 1 522 ? 25.676 21.812 79.868 1.00 24.22 522 GLN A CA 1
ATOM 4030 C C . GLN A 1 522 ? 26.565 23.010 79.494 1.00 24.05 522 GLN A C 1
ATOM 4031 O O . GLN A 1 522 ? 27.048 23.078 78.344 1.00 24.95 522 GLN A O 1
ATOM 4037 N N . THR A 1 523 ? 26.801 23.922 80.450 1.00 24.01 523 THR A N 1
ATOM 4038 C CA . THR A 1 523 ? 27.781 25.045 80.333 1.00 24.19 523 THR A CA 1
ATOM 4039 C C . THR A 1 523 ? 28.850 24.786 81.401 1.00 23.69 523 THR A C 1
ATOM 4040 O O . THR A 1 523 ? 28.643 25.230 82.561 1.00 23.51 523 THR A O 1
ATOM 4044 N N . LEU A 1 524 ? 29.879 24.002 81.085 1.00 23.39 524 LEU A N 1
ATOM 4045 C CA . LEU A 1 524 ? 30.864 23.555 82.091 1.00 23.81 524 LEU A CA 1
ATOM 4046 C C . LEU A 1 524 ? 31.409 24.723 82.922 1.00 24.62 524 LEU A C 1
ATOM 4047 O O . LEU A 1 524 ? 31.558 24.535 84.178 1.00 22.70 524 LEU A O 1
ATOM 4052 N N . LEU A 1 525 ? 31.775 25.842 82.290 1.00 23.78 525 LEU A N 1
ATOM 4053 C CA . LEU A 1 525 ? 32.632 26.848 82.973 1.00 23.87 525 LEU A CA 1
ATOM 4054 C C . LEU A 1 525 ? 31.836 27.724 83.956 1.00 23.66 525 LEU A C 1
ATOM 4055 O O . LEU A 1 525 ? 32.464 28.573 84.625 1.00 25.75 525 LEU A O 1
ATOM 4060 N N . LEU A 1 526 ? 30.546 27.521 84.105 1.00 22.98 526 LEU A N 1
ATOM 4061 C CA . LEU A 1 526 ? 29.741 28.097 85.218 1.00 24.69 526 LEU A CA 1
ATOM 4062 C C . LEU A 1 526 ? 29.832 27.204 86.469 1.00 24.40 526 LEU A C 1
ATOM 4063 O O . LEU A 1 526 ? 29.302 27.645 87.506 1.00 26.10 526 LEU A O 1
ATOM 4068 N N . GLY A 1 527 ? 30.377 25.990 86.348 1.00 23.68 527 GLY A N 1
ATOM 4069 C CA . GLY A 1 527 ? 30.554 25.034 87.475 1.00 24.70 527 GLY A CA 1
ATOM 4070 C C . GLY A 1 527 ? 29.430 24.007 87.565 1.00 24.95 527 GLY A C 1
ATOM 4071 O O . GLY A 1 527 ? 28.515 23.925 86.703 1.00 22.97 527 GLY A O 1
ATOM 4080 N N . PHE A 1 529 ? 26.870 21.660 90.591 1.00 26.70 529 PHE A N 1
ATOM 4081 C CA . PHE A 1 529 ? 26.364 21.466 91.958 1.00 28.42 529 PHE A CA 1
ATOM 4082 C C . PHE A 1 529 ? 26.898 20.165 92.563 1.00 28.12 529 PHE A C 1
ATOM 4083 O O . PHE A 1 529 ? 27.193 19.203 91.871 1.00 26.06 529 PHE A O 1
ATOM 4099 N N . SER A 1 531 ? 25.140 17.915 93.908 1.00 28.74 531 SER A N 1
ATOM 4100 C CA . SER A 1 531 ? 24.220 16.867 93.484 1.00 29.80 531 SER A CA 1
ATOM 4101 C C . SER A 1 531 ? 24.725 16.230 92.176 1.00 28.92 531 SER A C 1
ATOM 4102 O O . SER A 1 531 ? 24.656 14.964 92.056 1.00 29.54 531 SER A O 1
ATOM 4105 N N . GLN A 1 532 ? 25.273 17.042 91.264 1.00 26.56 532 GLN A N 1
ATOM 4106 C CA . GLN A 1 532 ? 25.746 16.602 89.917 1.00 27.41 532 GLN A CA 1
ATOM 4107 C C . GLN A 1 532 ? 27.031 15.773 90.052 1.00 27.34 532 GLN A C 1
ATOM 4108 O O . GLN A 1 532 ? 27.302 14.940 89.129 1.00 26.47 532 GLN A O 1
ATOM 4114 N N . PHE A 1 533 ? 27.798 15.944 91.140 1.00 26.46 533 PHE A N 1
ATOM 4115 C CA . PHE A 1 533 ? 29.002 15.134 91.437 1.00 27.83 533 PHE A CA 1
ATOM 4116 C C . PHE A 1 533 ? 28.610 13.828 92.150 1.00 29.04 533 PHE A C 1
ATOM 4117 O O . PHE A 1 533 ? 29.210 12.746 91.853 1.00 29.30 533 PHE A O 1
ATOM 4125 N N . VAL A 1 534 ? 27.668 13.877 93.085 1.00 28.61 534 VAL A N 1
ATOM 4126 C CA . VAL A 1 534 ? 27.425 12.672 93.946 1.00 30.30 534 VAL A CA 1
ATOM 4127 C C . VAL A 1 534 ? 26.290 11.815 93.376 1.00 28.80 534 VAL A C 1
ATOM 4128 O O . VAL A 1 534 ? 26.111 10.702 93.849 1.00 28.37 534 VAL A O 1
ATOM 4132 N N . ASN A 1 535 ? 25.512 12.348 92.439 1.00 28.32 535 ASN A N 1
ATOM 4133 C CA . ASN A 1 535 ? 24.339 11.645 91.870 1.00 27.45 535 ASN A CA 1
ATOM 4134 C C . ASN A 1 535 ? 24.240 12.015 90.401 1.00 25.93 535 ASN A C 1
ATOM 4135 O O . ASN A 1 535 ? 23.197 12.450 89.949 1.00 26.70 535 ASN A O 1
ATOM 4140 N N . PRO A 1 536 ? 25.307 11.835 89.616 1.00 25.70 536 PRO A N 1
ATOM 4141 C CA . PRO A 1 536 ? 25.335 12.332 88.244 1.00 25.23 536 PRO A CA 1
ATOM 4142 C C . PRO A 1 536 ? 24.257 11.665 87.354 1.00 26.26 536 PRO A C 1
ATOM 4143 O O . PRO A 1 536 ? 23.703 12.331 86.511 1.00 25.85 536 PRO A O 1
ATOM 4147 N N . TYR A 1 537 ? 23.901 10.398 87.586 1.00 27.69 537 TYR A N 1
ATOM 4148 C CA . TYR A 1 537 ? 22.929 9.692 86.707 1.00 27.66 537 TYR A CA 1
ATOM 4149 C C . TYR A 1 537 ? 21.517 10.284 86.848 1.00 28.86 537 TYR A C 1
ATOM 4150 O O . TYR A 1 537 ? 20.731 10.173 85.882 1.00 28.70 537 TYR A O 1
ATOM 4159 N N . LYS A 1 538 ? 21.216 11.025 87.924 1.00 27.73 538 LYS A N 1
ATOM 4160 C CA . LYS A 1 538 ? 19.941 11.770 88.034 1.00 28.82 538 LYS A CA 1
ATOM 4161 C C . LYS A 1 538 ? 19.786 12.772 86.877 1.00 28.17 538 LYS A C 1
ATOM 4162 O O . LYS A 1 538 ? 18.637 13.075 86.519 1.00 27.04 538 LYS A O 1
ATOM 4168 N N . TYR A 1 539 ? 20.880 13.305 86.340 1.00 26.99 539 TYR A N 1
ATOM 4169 C CA . TYR A 1 539 ? 20.852 14.431 85.356 1.00 26.75 539 TYR A CA 1
ATOM 4170 C C . TYR A 1 539 ? 20.883 13.896 83.914 1.00 27.05 539 TYR A C 1
ATOM 4171 O O . TYR A 1 539 ? 20.953 14.704 82.988 1.00 27.50 539 TYR A O 1
ATOM 4180 N N . THR A 1 540 ? 20.781 12.584 83.750 1.00 28.15 540 THR A N 1
ATOM 4181 C CA . THR A 1 540 ? 20.639 11.844 82.462 1.00 28.69 540 THR A CA 1
ATOM 4182 C C . THR A 1 540 ? 21.999 11.827 81.765 1.00 29.52 540 THR A C 1
ATOM 4183 O O . THR A 1 540 ? 22.335 12.777 81.064 1.00 30.86 540 THR A O 1
ATOM 4187 N N . ILE A 1 541 ? 22.752 10.762 81.924 1.00 28.96 541 ILE A N 1
ATOM 4188 C CA . ILE A 1 541 ? 24.024 10.602 81.181 1.00 29.28 541 ILE A CA 1
ATOM 4189 C C . ILE A 1 541 ? 23.749 9.596 80.089 1.00 30.58 541 ILE A C 1
ATOM 4190 O O . ILE A 1 541 ? 23.325 8.512 80.419 1.00 32.20 541 ILE A O 1
ATOM 4195 N N . HIS A 1 542 ? 24.052 9.951 78.848 1.00 30.43 542 HIS A N 1
ATOM 4196 C CA . HIS A 1 542 ? 23.798 9.081 77.659 1.00 32.74 542 HIS A CA 1
ATOM 4197 C C . HIS A 1 542 ? 24.940 8.077 77.462 1.00 32.95 542 HIS A C 1
ATOM 4198 O O . HIS A 1 542 ? 26.122 8.458 77.538 1.00 31.96 542 HIS A O 1
ATOM 4205 N N . TYR A 1 543 ? 24.604 6.836 77.145 1.00 32.66 543 TYR A N 1
ATOM 4206 C CA . TYR A 1 543 ? 25.587 5.824 76.714 1.00 34.70 543 TYR A CA 1
ATOM 4207 C C . TYR A 1 543 ? 26.379 6.404 75.529 1.00 33.14 543 TYR A C 1
ATOM 4208 O O . TYR A 1 543 ? 25.783 7.021 74.636 1.00 32.02 543 TYR A O 1
ATOM 4217 N N . GLY A 1 544 ? 27.695 6.208 75.524 1.00 32.27 544 GLY A N 1
ATOM 4218 C CA . GLY A 1 544 ? 28.555 6.720 74.443 1.00 33.48 544 GLY A CA 1
ATOM 4219 C C . GLY A 1 544 ? 29.516 7.819 74.888 1.00 32.22 544 GLY A C 1
ATOM 4220 O O . GLY A 1 544 ? 30.644 7.812 74.419 1.00 31.22 544 GLY A O 1
ATOM 4221 N N . PHE A 1 545 ? 29.083 8.729 75.750 1.00 28.79 545 PHE A N 1
ATOM 4222 C CA . PHE A 1 545 ? 29.892 9.917 76.147 1.00 29.36 545 PHE A CA 1
ATOM 4223 C C . PHE A 1 545 ? 31.135 9.448 76.921 1.00 29.79 545 PHE A C 1
ATOM 4224 O O . PHE A 1 545 ? 32.304 9.554 76.402 1.00 27.90 545 PHE A O 1
ATOM 4232 N N . TYR A 1 546 ? 30.947 8.904 78.144 1.00 29.20 546 TYR A N 1
ATOM 4233 C CA . TYR A 1 546 ? 32.091 8.393 78.952 1.00 28.84 546 TYR A CA 1
ATOM 4234 C C . TYR A 1 546 ? 32.829 7.294 78.174 1.00 31.20 546 TYR A C 1
ATOM 4235 O O . TYR A 1 546 ? 34.034 7.173 78.375 1.00 32.45 546 TYR A O 1
ATOM 4244 N N . GLU A 1 547 ? 32.154 6.551 77.295 1.00 30.70 547 GLU A N 1
ATOM 4245 C CA . GLU A 1 547 ? 32.781 5.387 76.614 1.00 33.52 547 GLU A CA 1
ATOM 4246 C C . GLU A 1 547 ? 33.635 5.876 75.415 1.00 32.47 547 GLU A C 1
ATOM 4247 O O . GLU A 1 547 ? 34.420 5.095 74.910 1.00 33.23 547 GLU A O 1
ATOM 4253 N N . SER A 1 548 ? 33.499 7.110 74.944 1.00 31.91 548 SER A N 1
ATOM 4254 C CA . SER A 1 548 ? 34.169 7.557 73.678 1.00 34.66 548 SER A CA 1
ATOM 4255 C C . SER A 1 548 ? 35.142 8.737 73.878 1.00 36.80 548 SER A C 1
ATOM 4256 O O . SER A 1 548 ? 36.066 8.881 73.043 1.00 36.62 548 SER A O 1
ATOM 4259 N N . CYS A 1 549 ? 34.858 9.632 74.832 1.00 35.64 549 CYS A N 1
ATOM 4260 C CA . CYS A 1 549 ? 35.293 11.061 74.750 1.00 34.98 549 CYS A CA 1
ATOM 4261 C C . CYS A 1 549 ? 36.602 11.293 75.503 1.00 34.07 549 CYS A C 1
ATOM 4262 O O . CYS A 1 549 ? 36.853 12.471 75.905 1.00 36.57 549 CYS A O 1
ATOM 4265 N N . GLY A 1 550 ? 37.400 10.238 75.652 1.00 32.46 550 GLY A N 1
ATOM 4266 C CA . GLY A 1 550 ? 38.786 10.269 76.149 1.00 32.27 550 GLY A CA 1
ATOM 4267 C C . GLY A 1 550 ? 39.245 8.917 76.662 1.00 32.10 550 GLY A C 1
ATOM 4268 O O . GLY A 1 550 ? 38.561 7.924 76.478 1.00 31.33 550 GLY A O 1
ATOM 4269 N N . PRO A 1 551 ? 40.414 8.824 77.327 1.00 33.27 551 PRO A N 1
ATOM 4270 C CA . PRO A 1 551 ? 40.820 7.567 77.939 1.00 32.76 551 PRO A CA 1
ATOM 4271 C C . PRO A 1 551 ? 39.766 7.009 78.918 1.00 32.18 551 PRO A C 1
ATOM 4272 O O . PRO A 1 551 ? 39.056 7.778 79.564 1.00 29.69 551 PRO A O 1
ATOM 4276 N N . GLY A 1 552 ? 39.644 5.678 78.935 1.00 30.57 552 GLY A N 1
ATOM 4277 C CA . GLY A 1 552 ? 38.786 4.937 79.866 1.00 31.65 552 GLY A CA 1
ATOM 4278 C C . GLY A 1 552 ? 39.181 5.271 81.288 1.00 31.97 552 GLY A C 1
ATOM 4279 O O . GLY A 1 552 ? 40.393 5.400 81.555 1.00 32.25 552 GLY A O 1
ATOM 4280 N N . GLY A 1 553 ? 38.208 5.438 82.162 1.00 31.65 553 GLY A N 1
ATOM 4281 C CA . GLY A 1 553 ? 38.482 5.738 83.572 1.00 32.02 553 GLY A CA 1
ATOM 4282 C C . GLY A 1 553 ? 37.244 5.594 84.427 1.00 32.93 553 GLY A C 1
ATOM 4283 O O . GLY A 1 553 ? 36.241 4.996 84.000 1.00 33.10 553 GLY A O 1
ATOM 4284 N N . GLU A 1 554 ? 37.271 6.225 85.588 1.00 33.08 554 GLU A N 1
ATOM 4285 C CA . GLU A 1 554 ? 36.220 6.071 86.607 1.00 31.74 554 GLU A CA 1
ATOM 4286 C C . GLU A 1 554 ? 35.579 7.426 86.822 1.00 30.21 554 GLU A C 1
ATOM 4287 O O . GLU A 1 554 ? 36.348 8.419 86.925 1.00 31.25 554 GLU A O 1
ATOM 4293 N N . LYS A 1 555 ? 34.267 7.453 86.993 1.00 28.25 555 LYS A N 1
ATOM 4294 C CA . LYS A 1 555 ? 33.581 8.620 87.614 1.00 28.97 555 LYS A CA 1
ATOM 4295 C C . LYS A 1 555 ? 33.975 8.701 89.089 1.00 27.67 555 LYS A C 1
ATOM 4296 O O . LYS A 1 555 ? 34.395 7.687 89.676 1.00 28.23 555 LYS A O 1
ATOM 4302 N N . LEU A 1 556 ? 33.800 9.870 89.685 1.00 26.99 556 LEU A N 1
ATOM 4303 C CA . LEU A 1 556 ? 33.956 9.991 91.161 1.00 27.77 556 LEU A CA 1
ATOM 4304 C C . LEU A 1 556 ? 33.090 8.943 91.887 1.00 27.59 556 LEU A C 1
ATOM 4305 O O . LEU A 1 556 ? 33.611 8.309 92.792 1.00 27.36 556 LEU A O 1
ATOM 4310 N N . ILE A 1 557 ? 31.818 8.757 91.526 1.00 27.26 557 ILE A N 1
ATOM 4311 C CA . ILE A 1 557 ? 30.949 7.759 92.253 1.00 29.00 557 ILE A CA 1
ATOM 4312 C C . ILE A 1 557 ? 31.548 6.359 92.132 1.00 29.62 557 ILE A C 1
ATOM 4313 O O . ILE A 1 557 ? 31.483 5.585 93.131 1.00 31.68 557 ILE A O 1
ATOM 4318 N N . GLU A 1 558 ? 32.113 6.022 90.976 1.00 29.83 558 GLU A N 1
ATOM 4319 C CA . GLU A 1 558 ? 32.719 4.679 90.747 1.00 30.49 558 GLU A CA 1
ATOM 4320 C C . GLU A 1 558 ? 33.999 4.540 91.589 1.00 29.97 558 GLU A C 1
ATOM 4321 O O . GLU A 1 558 ? 34.231 3.469 92.214 1.00 29.97 558 GLU A O 1
ATOM 4327 N N . TYR A 1 559 ? 34.829 5.579 91.622 1.00 29.32 559 TYR A N 1
ATOM 4328 C CA . TYR A 1 559 ? 36.114 5.559 92.370 1.00 29.59 559 TYR A CA 1
ATOM 4329 C C . TYR A 1 559 ? 35.843 5.292 93.862 1.00 30.72 559 TYR A C 1
ATOM 4330 O O . TYR A 1 559 ? 36.549 4.474 94.507 1.00 30.48 559 TYR A O 1
ATOM 4339 N N . VAL A 1 560 ? 34.854 5.995 94.430 1.00 31.06 560 VAL A N 1
ATOM 4340 C CA . VAL A 1 560 ? 34.559 5.924 95.895 1.00 32.24 560 VAL A CA 1
ATOM 4341 C C . VAL A 1 560 ? 33.926 4.556 96.202 1.00 33.73 560 VAL A C 1
ATOM 4342 O O . VAL A 1 560 ? 34.288 3.944 97.208 1.00 33.33 560 VAL A O 1
ATOM 4346 N N . GLU A 1 561 ? 33.026 4.070 95.347 1.00 34.75 561 GLU A N 1
ATOM 4347 C CA . GLU A 1 561 ? 32.430 2.712 95.484 1.00 35.76 561 GLU A CA 1
ATOM 4348 C C . GLU A 1 561 ? 33.548 1.656 95.527 1.00 35.90 561 GLU A C 1
ATOM 4349 O O . GLU A 1 561 ? 33.523 0.776 96.423 1.00 35.57 561 GLU A O 1
ATOM 4355 N N . LYS A 1 562 ? 34.558 1.767 94.666 1.00 35.10 562 LYS A N 1
ATOM 4356 C CA . LYS A 1 562 ? 35.639 0.766 94.594 1.00 36.23 562 LYS A CA 1
ATOM 4357 C C . LYS A 1 562 ? 36.539 0.903 95.835 1.00 37.47 562 LYS A C 1
ATOM 4358 O O . LYS A 1 562 ? 37.077 -0.156 96.279 1.00 37.60 562 LYS A O 1
ATOM 4364 N N . GLU A 1 563 ? 36.682 2.109 96.396 1.00 36.82 563 GLU A N 1
ATOM 4365 C CA . GLU A 1 563 ? 37.441 2.300 97.667 1.00 39.12 563 GLU A CA 1
ATOM 4366 C C . GLU A 1 563 ? 36.720 1.507 98.759 1.00 39.55 563 GLU A C 1
ATOM 4367 O O . GLU A 1 563 ? 37.389 0.752 99.461 1.00 41.74 563 GLU A O 1
ATOM 4373 N N . TRP A 1 564 ? 35.401 1.650 98.857 1.00 39.90 564 TRP A N 1
ATOM 4374 C CA . TRP A 1 564 ? 34.593 1.025 99.939 1.00 41.85 564 TRP A CA 1
ATOM 4375 C C . TRP A 1 564 ? 34.534 -0.492 99.731 1.00 43.64 564 TRP A C 1
ATOM 4376 O O . TRP A 1 564 ? 34.619 -1.234 100.744 1.00 42.95 564 TRP A O 1
ATOM 4387 N N . LYS A 1 565 ? 34.541 -0.958 98.483 1.00 43.19 565 LYS A N 1
ATOM 4388 C CA . LYS A 1 565 ? 34.435 -2.415 98.164 1.00 45.14 565 LYS A CA 1
ATOM 4389 C C . LYS A 1 565 ? 35.813 -3.049 97.983 1.00 46.20 565 LYS A C 1
ATOM 4390 O O . LYS A 1 565 ? 35.864 -4.234 97.654 1.00 47.56 565 LYS A O 1
ATOM 4396 N N . LYS A 1 566 ? 36.884 -2.290 98.227 1.00 47.22 566 LYS A N 1
ATOM 4397 C CA . LYS A 1 566 ? 38.292 -2.753 98.171 1.00 48.61 566 LYS A CA 1
ATOM 4398 C C . LYS A 1 566 ? 38.568 -3.347 96.785 1.00 47.74 566 LYS A C 1
ATOM 4399 O O . LYS A 1 566 ? 39.204 -4.410 96.693 1.00 46.97 566 LYS A O 1
ATOM 4405 N N . GLN A 1 567 ? 38.096 -2.682 95.736 1.00 44.68 567 GLN A N 1
ATOM 4406 C CA . GLN A 1 567 ? 38.282 -3.151 94.342 1.00 45.08 567 GLN A CA 1
ATOM 4407 C C . GLN A 1 567 ? 39.331 -2.289 93.659 1.00 44.02 567 GLN A C 1
ATOM 4408 O O . GLN A 1 567 ? 39.373 -1.094 93.903 1.00 43.23 567 GLN A O 1
ATOM 4414 N N . PRO A 1 568 ? 40.165 -2.872 92.766 1.00 44.56 568 PRO A N 1
ATOM 4415 C CA . PRO A 1 568 ? 41.228 -2.125 92.089 1.00 43.24 568 PRO A CA 1
ATOM 4416 C C . PRO A 1 568 ? 40.667 -1.055 91.152 1.00 40.76 568 PRO A C 1
ATOM 4417 O O . PRO A 1 568 ? 39.573 -1.223 90.649 1.00 39.71 568 PRO A O 1
ATOM 4421 N N . HIS A 1 569 ? 41.421 0.030 90.991 1.00 39.51 569 HIS A N 1
ATOM 4422 C CA . HIS A 1 569 ? 41.065 1.198 90.140 1.00 38.61 569 HIS A CA 1
ATOM 4423 C C . HIS A 1 569 ? 41.701 1.020 88.761 1.00 37.92 569 HIS A C 1
ATOM 4424 O O . HIS A 1 569 ? 42.770 0.444 88.690 1.00 39.97 569 HIS A O 1
ATOM 4431 N N . VAL A 1 570 ? 41.050 1.492 87.714 1.00 38.81 570 VAL A N 1
ATOM 4432 C CA . VAL A 1 570 ? 41.459 1.225 86.304 1.00 38.89 570 VAL A CA 1
ATOM 4433 C C . VAL A 1 570 ? 41.402 2.541 85.559 1.00 36.48 570 VAL A C 1
ATOM 4434 O O . VAL A 1 570 ? 40.338 3.171 85.625 1.00 37.62 570 VAL A O 1
ATOM 4438 N N . GLY A 1 571 ? 42.474 2.934 84.857 1.00 35.30 571 GLY A N 1
ATOM 4439 C CA . GLY A 1 571 ? 42.408 4.068 83.907 1.00 34.37 571 GLY A CA 1
ATOM 4440 C C . GLY A 1 571 ? 42.498 5.443 84.567 1.00 33.15 571 GLY A C 1
ATOM 4441 O O . GLY A 1 571 ? 43.074 5.565 85.658 1.00 32.68 571 GLY A O 1
ATOM 4442 N N . GLU A 1 572 ? 41.933 6.453 83.914 1.00 31.01 572 GLU A N 1
ATOM 4443 C CA . GLU A 1 572 ? 42.016 7.882 84.303 1.00 31.11 572 GLU A CA 1
ATOM 4444 C C . GLU A 1 572 ? 41.190 8.112 85.574 1.00 31.56 572 GLU A C 1
ATOM 4445 O O . GLU A 1 572 ? 40.003 7.778 85.551 1.00 29.93 572 GLU A O 1
ATOM 4451 N N . LEU A 1 573 ? 41.821 8.563 86.668 1.00 31.06 573 LEU A N 1
ATOM 4452 C CA . LEU A 1 573 ? 41.141 8.653 87.991 1.00 31.51 573 LEU A CA 1
ATOM 4453 C C . LEU A 1 573 ? 40.796 10.109 88.305 1.00 30.52 573 LEU A C 1
ATOM 4454 O O . LEU A 1 573 ? 41.521 11.040 87.934 1.00 29.33 573 LEU A O 1
ATOM 4459 N N . PRO A 1 574 ? 39.614 10.329 88.913 1.00 30.02 574 PRO A N 1
ATOM 4460 C CA . PRO A 1 574 ? 39.084 11.677 89.098 1.00 29.55 574 PRO A CA 1
ATOM 4461 C C . PRO A 1 574 ? 39.981 12.541 90.021 1.00 30.86 574 PRO A C 1
ATOM 4462 O O . PRO A 1 574 ? 40.166 13.707 89.746 1.00 28.09 574 PRO A O 1
ATOM 4466 N N . LEU A 1 575 ? 40.606 11.947 91.037 1.00 30.73 575 LEU A N 1
ATOM 4467 C CA . LEU A 1 575 ? 41.516 12.710 91.932 1.00 33.02 575 LEU A CA 1
ATOM 4468 C C . LEU A 1 575 ? 42.800 13.046 91.188 1.00 33.37 575 LEU A C 1
ATOM 4469 O O . LEU A 1 575 ? 43.414 14.090 91.546 1.00 34.07 575 LEU A O 1
ATOM 4474 N N . ASP A 1 576 ? 43.261 12.170 90.293 1.00 32.17 576 ASP A N 1
ATOM 4475 C CA . ASP A 1 576 ? 44.445 12.479 89.453 1.00 32.63 576 ASP A CA 1
ATOM 4476 C C . ASP A 1 576 ? 44.089 13.684 88.571 1.00 30.13 576 ASP A C 1
ATOM 4477 O O . ASP A 1 576 ? 44.909 14.601 88.475 1.00 28.59 576 ASP A O 1
ATOM 4482 N N . ILE A 1 577 ? 42.887 13.709 87.983 1.00 28.32 577 ILE A N 1
ATOM 4483 C CA . ILE A 1 577 ? 42.543 14.801 87.035 1.00 27.68 577 ILE A CA 1
ATOM 4484 C C . ILE A 1 577 ? 42.463 16.155 87.782 1.00 28.61 577 ILE A C 1
ATOM 4485 O O . ILE A 1 577 ? 42.950 17.172 87.210 1.00 27.87 577 ILE A O 1
ATOM 4490 N N . ILE A 1 578 ? 41.855 16.229 88.967 1.00 27.26 578 ILE A N 1
ATOM 4491 C CA . ILE A 1 578 ? 41.781 17.557 89.672 1.00 27.82 578 ILE A CA 1
ATOM 4492 C C . ILE A 1 578 ? 43.190 18.019 90.047 1.00 27.48 578 ILE A C 1
ATOM 4493 O O . ILE A 1 578 ? 43.428 19.205 89.969 1.00 27.05 578 ILE A O 1
ATOM 4498 N N . ASN A 1 579 ? 44.109 17.130 90.405 1.00 28.92 579 ASN A N 1
ATOM 4499 C CA . ASN A 1 579 ? 45.516 17.516 90.689 1.00 30.69 579 ASN A CA 1
ATOM 4500 C C . ASN A 1 579 ? 46.127 18.093 89.410 1.00 30.04 579 ASN A C 1
ATOM 4501 O O . ASN A 1 579 ? 46.803 19.123 89.495 1.00 29.22 579 ASN A O 1
ATOM 4506 N N . GLN A 1 580 ? 45.952 17.405 88.281 1.00 28.03 580 GLN A N 1
ATOM 4507 C CA . GLN A 1 580 ? 46.519 17.863 86.990 1.00 27.49 580 GLN A CA 1
ATOM 4508 C C . GLN A 1 580 ? 45.962 19.244 86.650 1.00 26.84 580 GLN A C 1
ATOM 4509 O O . GLN A 1 580 ? 46.742 20.090 86.202 1.00 27.90 580 GLN A O 1
ATOM 4515 N N . VAL A 1 581 ? 44.667 19.486 86.858 1.00 26.36 581 VAL A N 1
ATOM 4516 C CA . VAL A 1 581 ? 44.016 20.751 86.419 1.00 27.60 581 VAL A CA 1
ATOM 4517 C C . VAL A 1 581 ? 44.483 21.931 87.295 1.00 28.11 581 VAL A C 1
ATOM 4518 O O . VAL A 1 581 ? 44.671 23.050 86.767 1.00 28.32 581 VAL A O 1
ATOM 4522 N N . ILE A 1 582 ? 44.737 21.725 88.581 1.00 28.57 582 ILE A N 1
ATOM 4523 C CA . ILE A 1 582 ? 45.240 22.888 89.376 1.00 30.60 582 ILE A CA 1
ATOM 4524 C C . ILE A 1 582 ? 46.674 23.193 88.914 1.00 29.95 582 ILE A C 1
ATOM 4525 O O . ILE A 1 582 ? 47.057 24.360 88.878 1.00 29.68 582 ILE A O 1
ATOM 4530 N N . GLU A 1 583 ? 47.444 22.187 88.562 1.00 29.79 583 GLU A N 1
ATOM 4531 C CA . GLU A 1 583 ? 48.801 22.399 88.021 1.00 31.07 583 GLU A CA 1
ATOM 4532 C C . GLU A 1 583 ? 48.726 23.168 86.673 1.00 29.03 583 GLU A C 1
ATOM 4533 O O . GLU A 1 583 ? 49.488 24.126 86.505 1.00 28.35 583 GLU A O 1
ATOM 4539 N N . HIS A 1 584 ? 47.847 22.779 85.746 1.00 27.89 584 HIS A N 1
ATOM 4540 C CA . HIS A 1 584 ? 47.630 23.535 84.478 1.00 26.73 584 HIS A CA 1
ATOM 4541 C C . HIS A 1 584 ? 47.309 25.021 84.786 1.00 26.93 584 HIS A C 1
ATOM 4542 O O . HIS A 1 584 ? 47.858 25.920 84.123 1.00 25.72 584 HIS A O 1
ATOM 4549 N N . GLY A 1 585 ? 46.386 25.258 85.709 1.00 26.36 585 GLY A N 1
ATOM 4550 C CA . GLY A 1 585 ? 45.935 26.592 86.117 1.00 26.63 585 GLY A CA 1
ATOM 4551 C C . GLY A 1 585 ? 47.086 27.429 86.656 1.00 27.50 585 GLY A C 1
ATOM 4552 O O . GLY A 1 585 ? 47.292 28.545 86.170 1.00 26.61 585 GLY A O 1
ATOM 4553 N N . ASP A 1 586 ? 47.869 26.866 87.573 1.00 29.14 586 ASP A N 1
ATOM 4554 C CA . ASP A 1 586 ? 49.036 27.563 88.173 1.00 30.18 586 ASP A CA 1
ATOM 4555 C C . ASP A 1 586 ? 50.072 27.880 87.088 1.00 29.56 586 ASP A C 1
ATOM 4556 O O . ASP A 1 586 ? 50.571 29.018 87.086 1.00 29.15 586 ASP A O 1
ATOM 4561 N N . LYS A 1 587 ? 50.379 26.927 86.211 1.00 28.21 587 LYS A N 1
ATOM 4562 C CA . LYS A 1 587 ? 51.416 27.127 85.171 1.00 29.54 587 LYS A CA 1
ATOM 4563 C C . LYS A 1 587 ? 50.952 28.185 84.161 1.00 27.80 587 LYS A C 1
ATOM 4564 O O . LYS A 1 587 ? 51.777 29.001 83.749 1.00 26.78 587 LYS A O 1
ATOM 4570 N N . ALA A 1 588 ? 49.679 28.206 83.777 1.00 27.29 588 ALA A N 1
ATOM 4571 C CA . ALA A 1 588 ? 49.180 29.193 82.797 1.00 27.07 588 ALA A CA 1
ATOM 4572 C C . ALA A 1 588 ? 49.302 30.600 83.371 1.00 28.80 588 ALA A C 1
ATOM 4573 O O . ALA A 1 588 ? 49.664 31.543 82.642 1.00 29.97 588 ALA A O 1
ATOM 4575 N N . VAL A 1 589 ? 48.910 30.762 84.631 1.00 28.56 589 VAL A N 1
ATOM 4576 C CA . VAL A 1 589 ? 48.999 32.073 85.303 1.00 29.37 589 VAL A CA 1
ATOM 4577 C C . VAL A 1 589 ? 50.472 32.500 85.413 1.00 30.26 589 VAL A C 1
ATOM 4578 O O . VAL A 1 589 ? 50.745 33.670 85.189 1.00 29.95 589 VAL A O 1
ATOM 4582 N N . ALA A 1 590 ? 51.373 31.615 85.837 1.00 30.58 590 ALA A N 1
ATOM 4583 C CA . ALA A 1 590 ? 52.793 31.964 86.059 1.00 31.25 590 ALA A CA 1
ATOM 4584 C C . ALA A 1 590 ? 53.425 32.412 84.727 1.00 31.24 590 ALA A C 1
ATOM 4585 O O . ALA A 1 590 ? 54.141 33.478 84.728 1.00 31.04 590 ALA A O 1
ATOM 4587 N N . ALA A 1 591 ? 53.101 31.710 83.642 1.00 29.63 591 ALA A N 1
ATOM 4588 C CA . ALA A 1 591 ? 53.579 32.027 82.269 1.00 29.56 591 ALA A CA 1
ATOM 4589 C C . ALA A 1 591 ? 53.076 33.404 81.822 1.00 29.07 591 ALA A C 1
ATOM 4590 O O . ALA A 1 591 ? 53.911 34.215 81.429 1.00 29.58 591 ALA A O 1
ATOM 4592 N N . ILE A 1 592 ? 51.765 33.667 81.888 1.00 29.28 592 ILE A N 1
ATOM 4593 C CA . ILE A 1 592 ? 51.183 34.882 81.257 1.00 29.29 592 ILE A CA 1
ATOM 4594 C C . ILE A 1 592 ? 51.595 36.112 82.072 1.00 30.46 592 ILE A C 1
ATOM 4595 O O . ILE A 1 592 ? 51.836 37.141 81.464 1.00 29.51 592 ILE A O 1
ATOM 4600 N N . ASP A 1 593 ? 51.655 35.982 83.395 1.00 31.17 593 ASP A N 1
ATOM 4601 C CA . ASP A 1 593 ? 52.070 37.085 84.308 1.00 33.29 593 ASP A CA 1
ATOM 4602 C C . ASP A 1 593 ? 53.486 37.578 83.938 1.00 34.58 593 ASP A C 1
ATOM 4603 O O . ASP A 1 593 ? 53.757 38.734 84.151 1.00 36.26 593 ASP A O 1
ATOM 4608 N N . LYS A 1 594 ? 54.383 36.737 83.437 1.00 36.17 594 LYS A N 1
ATOM 4609 C CA . LYS A 1 594 ? 55.770 37.164 83.135 1.00 39.15 594 LYS A CA 1
ATOM 4610 C C . LYS A 1 594 ? 55.807 38.077 81.910 1.00 39.47 594 LYS A C 1
ATOM 4611 O O . LYS A 1 594 ? 56.767 38.824 81.796 1.00 39.79 594 LYS A O 1
ATOM 4617 N N . VAL A 1 595 ? 54.850 37.955 80.993 1.00 38.41 595 VAL A N 1
ATOM 4618 C CA . VAL A 1 595 ? 55.003 38.533 79.631 1.00 39.01 595 VAL A CA 1
ATOM 4619 C C . VAL A 1 595 ? 54.016 39.693 79.468 1.00 39.20 595 VAL A C 1
ATOM 4620 O O . VAL A 1 595 ? 54.253 40.552 78.578 1.00 38.03 595 VAL A O 1
ATOM 4624 N N . VAL A 1 596 ? 52.994 39.782 80.332 1.00 39.24 596 VAL A N 1
ATOM 4625 C CA . VAL A 1 596 ? 51.813 40.653 80.073 1.00 39.82 596 VAL A CA 1
ATOM 4626 C C . VAL A 1 596 ? 52.252 42.113 79.927 1.00 41.73 596 VAL A C 1
ATOM 4627 O O . VAL A 1 596 ? 51.654 42.788 79.076 1.00 43.17 596 VAL A O 1
ATOM 4631 N N . SER A 1 597 ? 53.276 42.566 80.670 1.00 43.10 597 SER A N 1
ATOM 4632 C CA . SER A 1 597 ? 53.777 43.970 80.679 1.00 45.15 597 SER A CA 1
ATOM 4633 C C . SER A 1 597 ? 54.588 44.314 79.421 1.00 44.89 597 SER A C 1
ATOM 4634 O O . SER A 1 597 ? 54.824 45.479 79.235 1.00 49.24 597 SER A O 1
ATOM 4637 N N . SER A 1 598 ? 55.014 43.335 78.628 1.00 43.28 598 SER A N 1
ATOM 4638 C CA . SER A 1 598 ? 55.970 43.452 77.495 1.00 42.70 598 SER A CA 1
ATOM 4639 C C . SER A 1 598 ? 55.291 43.984 76.224 1.00 40.90 598 SER A C 1
ATOM 4640 O O . SER A 1 598 ? 56.013 44.382 75.326 1.00 39.96 598 SER A O 1
ATOM 4643 N N . ALA A 1 599 ? 53.979 43.817 76.061 1.00 39.26 599 ALA A N 1
ATOM 4644 C CA . ALA A 1 599 ? 53.312 43.912 74.742 1.00 38.19 599 ALA A CA 1
ATOM 4645 C C . ALA A 1 599 ? 53.582 45.304 74.152 1.00 39.02 599 ALA A C 1
ATOM 4646 O O . ALA A 1 599 ? 53.445 46.247 74.881 1.00 37.92 599 ALA A O 1
ATOM 4648 N N . LYS A 1 600 ? 54.055 45.415 72.907 1.00 39.29 600 LYS A N 1
ATOM 4649 C CA . LYS A 1 600 ? 54.196 46.722 72.209 1.00 40.48 600 LYS A CA 1
ATOM 4650 C C . LYS A 1 600 ? 52.999 46.920 71.275 1.00 38.73 600 LYS A C 1
ATOM 4651 O O . LYS A 1 600 ? 52.840 48.035 70.803 1.00 39.03 600 LYS A O 1
ATOM 4657 N N . LYS A 1 601 ? 52.177 45.888 71.060 1.00 36.84 601 LYS A N 1
ATOM 4658 C CA . LYS A 1 601 ? 50.931 45.938 70.251 1.00 36.92 601 LYS A CA 1
ATOM 4659 C C . LYS A 1 601 ? 49.873 45.075 70.924 1.00 33.43 601 LYS A C 1
ATOM 4660 O O . LYS A 1 601 ? 50.240 44.085 71.528 1.00 32.03 601 LYS A O 1
ATOM 4666 N N . ASN A 1 602 ? 48.600 45.406 70.734 1.00 33.40 602 ASN A N 1
ATOM 4667 C CA . ASN A 1 602 ? 47.442 44.564 71.150 1.00 32.05 602 ASN A CA 1
ATOM 4668 C C . ASN A 1 602 ? 47.539 44.333 72.663 1.00 32.20 602 ASN A C 1
ATOM 4669 O O . ASN A 1 602 ? 47.189 43.223 73.187 1.00 29.31 602 ASN A O 1
ATOM 4674 N N . SER A 1 603 ? 47.995 45.355 73.375 1.00 32.73 603 SER A N 1
ATOM 4675 C CA . SER A 1 603 ? 48.287 45.272 74.827 1.00 35.17 603 SER A CA 1
ATOM 4676 C C . SER A 1 603 ? 46.998 44.988 75.620 1.00 33.01 603 SER A C 1
ATOM 4677 O O . SER A 1 603 ? 47.024 44.166 76.535 1.00 33.88 603 SER A O 1
ATOM 4680 N N . ASP A 1 604 ? 45.879 45.603 75.278 1.00 32.77 604 ASP A N 1
ATOM 4681 C CA . ASP A 1 604 ? 44.587 45.397 75.989 1.00 33.53 604 ASP A CA 1
ATOM 4682 C C . ASP A 1 604 ? 44.138 43.935 75.847 1.00 30.50 604 ASP A C 1
ATOM 4683 O O . ASP A 1 604 ? 43.595 43.359 76.811 1.00 28.33 604 ASP A O 1
ATOM 4688 N N . GLU A 1 605 ? 44.375 43.361 74.672 1.00 30.37 605 GLU A N 1
ATOM 4689 C CA . GLU A 1 605 ? 44.038 41.966 74.331 1.00 29.26 605 GLU A CA 1
ATOM 4690 C C . GLU A 1 605 ? 44.898 41.030 75.185 1.00 28.44 605 GLU A C 1
ATOM 4691 O O . GLU A 1 605 ? 44.332 40.052 75.732 1.00 27.92 605 GLU A O 1
ATOM 4697 N N . LEU A 1 606 ? 46.195 41.309 75.326 1.00 28.87 606 LEU A N 1
ATOM 4698 C CA . LEU A 1 606 ? 47.044 40.465 76.192 1.00 29.45 606 LEU A CA 1
ATOM 4699 C C . LEU A 1 606 ? 46.576 40.561 77.658 1.00 29.53 606 LEU A C 1
ATOM 4700 O O . LEU A 1 606 ? 46.608 39.517 78.346 1.00 29.75 606 LEU A O 1
ATOM 4705 N N . ARG A 1 607 ? 46.134 41.718 78.141 1.00 32.01 607 ARG A N 1
ATOM 4706 C CA . ARG A 1 607 ? 45.572 41.848 79.525 1.00 33.97 607 ARG A CA 1
ATOM 4707 C C . ARG A 1 607 ? 44.282 41.019 79.668 1.00 31.02 607 ARG A C 1
ATOM 4708 O O . ARG A 1 607 ? 44.089 40.452 80.734 1.00 29.25 607 ARG A O 1
ATOM 4716 N N . ARG A 1 608 ? 43.462 40.880 78.616 1.00 30.85 608 ARG A N 1
ATOM 4717 C CA . ARG A 1 608 ? 42.245 40.015 78.640 1.00 28.21 608 ARG A CA 1
ATOM 4718 C C . ARG A 1 608 ? 42.689 38.550 78.691 1.00 27.42 608 ARG A C 1
ATOM 4719 O O . ARG A 1 608 ? 42.058 37.753 79.434 1.00 25.48 608 ARG A O 1
ATOM 4727 N N . LEU A 1 609 ? 43.729 38.167 77.935 1.00 27.20 609 LEU A N 1
ATOM 4728 C CA . LEU A 1 609 ? 44.232 36.774 77.959 1.00 27.09 609 LEU A CA 1
ATOM 4729 C C . LEU A 1 609 ? 44.728 36.507 79.382 1.00 26.01 609 LEU A C 1
ATOM 4730 O O . LEU A 1 609 ? 44.394 35.508 79.921 1.00 25.42 609 LEU A O 1
ATOM 4735 N N . GLN A 1 610 ? 45.433 37.440 79.992 1.00 27.00 610 GLN A N 1
ATOM 4736 C CA . GLN A 1 610 ? 45.911 37.239 81.375 1.00 27.97 610 GLN A CA 1
ATOM 4737 C C . GLN A 1 610 ? 44.701 37.013 82.303 1.00 27.93 610 GLN A C 1
ATOM 4738 O O . GLN A 1 610 ? 44.752 36.097 83.140 1.00 27.76 610 GLN A O 1
ATOM 4744 N N . ASN A 1 611 ? 43.672 37.854 82.182 1.00 28.82 611 ASN A N 1
ATOM 4745 C CA . ASN A 1 611 ? 42.424 37.761 82.985 1.00 29.72 611 ASN A CA 1
ATOM 4746 C C . ASN A 1 611 ? 41.783 36.379 82.779 1.00 28.37 611 ASN A C 1
ATOM 4747 O O . ASN A 1 611 ? 41.399 35.757 83.772 1.00 27.28 611 ASN A O 1
ATOM 4752 N N . ASP A 1 612 ? 41.741 35.881 81.535 1.00 27.74 612 ASP A N 1
ATOM 4753 C CA . ASP A 1 612 ? 41.190 34.543 81.223 1.00 26.53 612 ASP A CA 1
ATOM 4754 C C . ASP A 1 612 ? 41.988 33.426 81.913 1.00 26.05 612 ASP A C 1
ATOM 4755 O O . ASP A 1 612 ? 41.403 32.447 82.386 1.00 24.80 612 ASP A O 1
ATOM 4768 N N . HIS A 1 614 ? 43.754 33.787 84.773 1.00 26.29 614 HIS A N 1
ATOM 4769 C CA . HIS A 1 614 ? 43.349 33.860 86.170 1.00 28.14 614 HIS A CA 1
ATOM 4770 C C . HIS A 1 614 ? 41.953 33.258 86.382 1.00 27.86 614 HIS A C 1
ATOM 4771 O O . HIS A 1 614 ? 41.774 32.553 87.412 1.00 27.62 614 HIS A O 1
ATOM 4778 N N . CYS A 1 615 ? 40.998 33.455 85.453 1.00 26.44 615 CYS A N 1
ATOM 4779 C CA . CYS A 1 615 ? 39.655 32.843 85.505 1.00 26.29 615 CYS A CA 1
ATOM 4780 C C . CYS A 1 615 ? 39.797 31.308 85.543 1.00 25.66 615 CYS A C 1
ATOM 4781 O O . CYS A 1 615 ? 39.229 30.630 86.426 1.00 24.52 615 CYS A O 1
ATOM 4784 N N . TYR A 1 616 ? 40.559 30.758 84.629 1.00 24.89 616 TYR A N 1
ATOM 4785 C CA . TYR A 1 616 ? 40.769 29.301 84.516 1.00 25.50 616 TYR A CA 1
ATOM 4786 C C . TYR A 1 616 ? 41.398 28.777 85.801 1.00 26.13 616 TYR A C 1
ATOM 4787 O O . TYR A 1 616 ? 40.978 27.755 86.285 1.00 26.46 616 TYR A O 1
ATOM 4796 N N . ARG A 1 617 ? 42.353 29.491 86.374 1.00 27.50 617 ARG A N 1
ATOM 4797 C CA . ARG A 1 617 ? 42.981 29.049 87.644 1.00 28.93 617 ARG A CA 1
ATOM 4798 C C . ARG A 1 617 ? 41.959 29.057 88.816 1.00 28.64 617 ARG A C 1
ATOM 4799 O O . ARG A 1 617 ? 41.923 28.080 89.585 1.00 27.47 617 ARG A O 1
ATOM 4807 N N . GLU A 1 618 ? 41.186 30.132 89.030 1.00 29.66 618 GLU A N 1
ATOM 4808 C CA . GLU A 1 618 ? 40.159 30.183 90.113 1.00 29.66 618 GLU A CA 1
ATOM 4809 C C . GLU A 1 618 ? 39.105 29.096 89.856 1.00 28.12 618 GLU A C 1
ATOM 4810 O O . GLU A 1 618 ? 38.663 28.434 90.817 1.00 26.73 618 GLU A O 1
ATOM 4816 N N . TYR A 1 619 ? 38.733 28.880 88.599 1.00 27.47 619 TYR A N 1
ATOM 4817 C CA . TYR A 1 619 ? 37.768 27.809 88.239 1.00 27.14 619 TYR A CA 1
ATOM 4818 C C . TYR A 1 619 ? 38.317 26.427 88.640 1.00 26.32 619 TYR A C 1
ATOM 4819 O O . TYR A 1 619 ? 37.573 25.661 89.295 1.00 26.88 619 TYR A O 1
ATOM 4828 N N . ALA A 1 620 ? 39.567 26.141 88.287 1.00 25.84 620 ALA A N 1
ATOM 4829 C CA . ALA A 1 620 ? 40.299 24.888 88.590 1.00 26.21 620 ALA A CA 1
ATOM 4830 C C . ALA A 1 620 ? 40.332 24.627 90.100 1.00 26.96 620 ALA A C 1
ATOM 4831 O O . ALA A 1 620 ? 40.070 23.465 90.518 1.00 26.20 620 ALA A O 1
ATOM 4833 N N . TYR A 1 621 ? 40.648 25.642 90.911 1.00 27.70 621 TYR A N 1
ATOM 4834 C CA . TYR A 1 621 ? 40.711 25.490 92.390 1.00 28.08 621 TYR A CA 1
ATOM 4835 C C . TYR A 1 621 ? 39.297 25.312 92.965 1.00 27.61 621 TYR A C 1
ATOM 4836 O O . TYR A 1 621 ? 39.128 24.412 93.814 1.00 27.27 621 TYR A O 1
ATOM 4845 N N . ALA A 1 622 ? 38.310 26.077 92.499 1.00 26.75 622 ALA A N 1
ATOM 4846 C CA . ALA A 1 622 ? 36.890 25.927 92.920 1.00 27.78 622 ALA A CA 1
ATOM 4847 C C . ALA A 1 622 ? 36.447 24.473 92.670 1.00 27.52 622 ALA A C 1
ATOM 4848 O O . ALA A 1 622 ? 35.823 23.822 93.587 1.00 26.90 622 ALA A O 1
ATOM 4850 N N . PHE A 1 623 ? 36.785 23.952 91.497 1.00 25.83 623 PHE A N 1
ATOM 4851 C CA . PHE A 1 623 ? 36.414 22.583 91.081 1.00 26.35 623 PHE A CA 1
ATOM 4852 C C . PHE A 1 623 ? 37.113 21.523 91.943 1.00 28.25 623 PHE A C 1
ATOM 4853 O O . PHE A 1 623 ? 36.427 20.575 92.419 1.00 29.25 623 PHE A O 1
ATOM 4861 N N . TYR A 1 624 ? 38.416 21.674 92.147 1.00 29.11 624 TYR A N 1
ATOM 4862 C CA . TYR A 1 624 ? 39.256 20.811 93.001 1.00 29.39 624 TYR A CA 1
ATOM 4863 C C . TYR A 1 624 ? 38.606 20.659 94.381 1.00 29.27 624 TYR A C 1
ATOM 4864 O O . TYR A 1 624 ? 38.380 19.530 94.877 1.00 28.63 624 TYR A O 1
ATOM 4873 N N . TYR A 1 625 ? 38.321 21.762 95.053 1.00 29.30 625 TYR A N 1
ATOM 4874 C CA . TYR A 1 625 ? 37.808 21.686 96.445 1.00 30.77 625 TYR A CA 1
ATOM 4875 C C . TYR A 1 625 ? 36.399 21.070 96.470 1.00 30.79 625 TYR A C 1
ATOM 4876 O O . TYR A 1 625 ? 36.072 20.305 97.434 1.00 30.96 625 TYR A O 1
ATOM 4885 N N . LYS A 1 626 ? 35.562 21.388 95.487 1.00 29.93 626 LYS A N 1
ATOM 4886 C CA . LYS A 1 626 ? 34.181 20.842 95.401 1.00 30.56 626 LYS A CA 1
ATOM 4887 C C . LYS A 1 626 ? 34.250 19.328 95.194 1.00 29.70 626 LYS A C 1
ATOM 4888 O O . LYS A 1 626 ? 33.433 18.616 95.807 1.00 30.14 626 LYS A O 1
ATOM 4894 N N . VAL A 1 627 ? 35.175 18.858 94.357 1.00 28.72 627 VAL A N 1
ATOM 4895 C CA . VAL A 1 627 ? 35.326 17.398 94.103 1.00 28.71 627 VAL A CA 1
ATOM 4896 C C . VAL A 1 627 ? 35.778 16.741 95.417 1.00 30.03 627 VAL A C 1
ATOM 4897 O O . VAL A 1 627 ? 35.235 15.651 95.767 1.00 30.17 627 VAL A O 1
ATOM 4901 N N . LYS A 1 628 ? 36.716 17.371 96.136 1.00 30.82 628 LYS A N 1
ATOM 4902 C CA . LYS A 1 628 ? 37.185 16.819 97.431 1.00 33.45 628 LYS A CA 1
ATOM 4903 C C . LYS A 1 628 ? 36.009 16.733 98.412 1.00 31.94 628 LYS A C 1
ATOM 4904 O O . LYS A 1 628 ? 35.920 15.687 99.114 1.00 32.79 628 LYS A O 1
ATOM 4910 N N . ALA A 1 629 ? 35.140 17.744 98.459 1.00 31.06 629 ALA A N 1
ATOM 4911 C CA . ALA A 1 629 ? 33.921 17.765 99.297 1.00 30.86 629 ALA A CA 1
ATOM 4912 C C . ALA A 1 629 ? 32.976 16.618 98.881 1.00 30.74 629 ALA A C 1
ATOM 4913 O O . ALA A 1 629 ? 32.443 15.914 99.760 1.00 30.86 629 ALA A O 1
ATOM 4915 N N . ALA A 1 630 ? 32.781 16.419 97.587 1.00 29.30 630 ALA A N 1
ATOM 4916 C CA . ALA A 1 630 ? 31.872 15.400 97.040 1.00 28.18 630 ALA A CA 1
ATOM 4917 C C . ALA A 1 630 ? 32.387 14.008 97.418 1.00 29.31 630 ALA A C 1
ATOM 4918 O O . ALA A 1 630 ? 31.548 13.129 97.766 1.00 29.11 630 ALA A O 1
ATOM 4920 N N . GLN A 1 631 ? 33.706 13.818 97.458 1.00 29.82 631 GLN A N 1
ATOM 4921 C CA . GLN A 1 631 ? 34.291 12.521 97.869 1.00 30.51 631 GLN A CA 1
ATOM 4922 C C . GLN A 1 631 ? 33.877 12.233 99.321 1.00 32.33 631 GLN A C 1
ATOM 4923 O O . GLN A 1 631 ? 33.559 11.057 99.617 1.00 33.86 631 GLN A O 1
ATOM 4929 N N . HIS A 1 632 ? 33.926 13.227 100.225 1.00 32.13 632 HIS A N 1
ATOM 4930 C CA . HIS A 1 632 ? 33.524 13.023 101.648 1.00 33.58 632 HIS A CA 1
ATOM 4931 C C . HIS A 1 632 ? 32.020 12.751 101.736 1.00 32.35 632 HIS A C 1
ATOM 4932 O O . HIS A 1 632 ? 31.617 11.884 102.576 1.00 32.42 632 HIS A O 1
ATOM 4939 N N . VAL A 1 633 ? 31.204 13.458 100.966 1.00 30.60 633 VAL A N 1
ATOM 4940 C CA . VAL A 1 633 ? 29.734 13.218 101.012 1.00 31.69 633 VAL A CA 1
ATOM 4941 C C . VAL A 1 633 ? 29.442 11.771 100.545 1.00 32.22 633 VAL A C 1
ATOM 4942 O O . VAL A 1 633 ? 28.558 11.108 101.124 1.00 32.31 633 VAL A O 1
ATOM 4946 N N . LEU A 1 634 ? 30.199 11.271 99.578 1.00 31.47 634 LEU A N 1
ATOM 4947 C CA . LEU A 1 634 ? 30.057 9.875 99.082 1.00 31.89 634 LEU A CA 1
ATOM 4948 C C . LEU A 1 634 ? 30.604 8.900 100.139 1.00 32.86 634 LEU A C 1
ATOM 4949 O O . LEU A 1 634 ? 30.025 7.816 100.307 1.00 33.65 634 LEU A O 1
ATOM 4954 N N . ASN A 1 635 ? 31.629 9.291 100.898 1.00 33.70 635 ASN A N 1
ATOM 4955 C CA . ASN A 1 635 ? 32.105 8.473 102.040 1.00 35.25 635 ASN A CA 1
ATOM 4956 C C . ASN A 1 635 ? 30.973 8.340 103.079 1.00 36.62 635 ASN A C 1
ATOM 4957 O O . ASN A 1 635 ? 30.846 7.248 103.708 1.00 35.49 635 ASN A O 1
ATOM 4962 N N . TYR A 1 636 ? 30.189 9.402 103.287 1.00 36.33 636 TYR A N 1
ATOM 4963 C CA . TYR A 1 636 ? 29.037 9.383 104.220 1.00 37.42 636 TYR A CA 1
ATOM 4964 C C . TYR A 1 636 ? 27.996 8.389 103.686 1.00 37.42 636 TYR A C 1
ATOM 4965 O O . TYR A 1 636 ? 27.469 7.542 104.475 1.00 38.35 636 TYR A O 1
ATOM 4974 N N . HIS A 1 637 ? 27.679 8.483 102.398 1.00 37.15 637 HIS A N 1
ATOM 4975 C CA . HIS A 1 637 ? 26.724 7.549 101.748 1.00 37.81 637 HIS A CA 1
ATOM 4976 C C . HIS A 1 637 ? 27.096 6.101 102.074 1.00 38.11 637 HIS A C 1
ATOM 4977 O O . HIS A 1 637 ? 26.183 5.379 102.462 1.00 39.69 637 HIS A O 1
ATOM 4984 N N . TRP A 1 638 ? 28.358 5.703 101.946 1.00 38.89 638 TRP A N 1
ATOM 4985 C CA . TRP A 1 638 ? 28.798 4.286 102.088 1.00 40.13 638 TRP A CA 1
ATOM 4986 C C . TRP A 1 638 ? 28.979 3.888 103.561 1.00 41.18 638 TRP A C 1
ATOM 4987 O O . TRP A 1 638 ? 28.662 2.758 103.870 1.00 41.18 638 TRP A O 1
ATOM 4998 N N . GLY A 1 639 ? 29.478 4.777 104.413 1.00 40.77 639 GLY A N 1
ATOM 4999 C CA . GLY A 1 639 ? 29.828 4.460 105.808 1.00 42.01 639 GLY A CA 1
ATOM 5000 C C . GLY A 1 639 ? 28.911 5.113 106.836 1.00 42.52 639 GLY A C 1
ATOM 5001 O O . GLY A 1 639 ? 28.930 4.655 107.989 1.00 43.59 639 GLY A O 1
ATOM 5002 N N . LYS A 1 640 ? 28.211 6.199 106.506 1.00 40.56 640 LYS A N 1
ATOM 5003 C CA . LYS A 1 640 ? 27.318 6.940 107.451 1.00 41.54 640 LYS A CA 1
ATOM 5004 C C . LYS A 1 640 ? 28.082 7.421 108.696 1.00 42.59 640 LYS A C 1
ATOM 5005 O O . LYS A 1 640 ? 27.455 7.527 109.773 1.00 43.33 640 LYS A O 1
ATOM 5011 N N . ASN A 1 641 ? 29.375 7.742 108.548 1.00 42.56 641 ASN A N 1
ATOM 5012 C CA . ASN A 1 641 ? 30.192 8.454 109.563 1.00 44.78 641 ASN A CA 1
ATOM 5013 C C . ASN A 1 641 ? 30.005 9.961 109.371 1.00 44.95 641 ASN A C 1
ATOM 5014 O O . ASN A 1 641 ? 30.518 10.553 108.426 1.00 42.10 641 ASN A O 1
ATOM 5027 N N . ASP A 1 643 ? 31.369 12.459 110.673 1.00 45.96 643 ASP A N 1
ATOM 5028 C CA . ASP A 1 643 ? 32.614 13.210 110.572 1.00 46.61 643 ASP A CA 1
ATOM 5029 C C . ASP A 1 643 ? 32.991 13.476 109.100 1.00 44.50 643 ASP A C 1
ATOM 5030 O O . ASP A 1 643 ? 33.717 14.461 108.863 1.00 43.53 643 ASP A O 1
ATOM 5035 N N . GLU A 1 644 ? 32.504 12.656 108.145 1.00 42.40 644 GLU A N 1
ATOM 5036 C CA . GLU A 1 644 ? 32.705 12.865 106.686 1.00 39.92 644 GLU A CA 1
ATOM 5037 C C . GLU A 1 644 ? 31.978 14.137 106.239 1.00 38.58 644 GLU A C 1
ATOM 5038 O O . GLU A 1 644 ? 32.530 14.875 105.420 1.00 37.78 644 GLU A O 1
ATOM 5044 N N . LEU A 1 645 ? 30.781 14.388 106.751 1.00 38.40 645 LEU A N 1
ATOM 5045 C CA . LEU A 1 645 ? 30.026 15.621 106.428 1.00 38.58 645 LEU A CA 1
ATOM 5046 C C . LEU A 1 645 ? 30.720 16.845 107.062 1.00 39.31 645 LEU A C 1
ATOM 5047 O O . LEU A 1 645 ? 30.785 17.900 106.419 1.00 38.94 645 LEU A O 1
ATOM 5052 N N . ASP A 1 646 ? 31.272 16.723 108.251 1.00 41.88 646 ASP A N 1
ATOM 5053 C CA . ASP A 1 646 ? 32.020 17.845 108.892 1.00 43.64 646 ASP A CA 1
ATOM 5054 C C . ASP A 1 646 ? 33.221 18.236 107.986 1.00 43.78 646 ASP A C 1
ATOM 5055 O O . ASP A 1 646 ? 33.440 19.447 107.735 1.00 44.49 646 ASP A O 1
ATOM 5060 N N . LYS A 1 647 ? 33.932 17.262 107.408 1.00 42.89 647 LYS A N 1
ATOM 5061 C CA . LYS A 1 647 ? 35.113 17.553 106.552 1.00 42.22 647 LYS A CA 1
ATOM 5062 C C . LYS A 1 647 ? 34.661 18.214 105.239 1.00 39.07 647 LYS A C 1
ATOM 5063 O O . LYS A 1 647 ? 35.395 19.058 104.727 1.00 38.65 647 LYS A O 1
ATOM 5069 N N . ALA A 1 648 ? 33.488 17.866 104.720 1.00 37.12 648 ALA A N 1
ATOM 5070 C CA . ALA A 1 648 ? 32.941 18.445 103.472 1.00 35.84 648 ALA A CA 1
ATOM 5071 C C . ALA A 1 648 ? 32.793 19.970 103.591 1.00 35.35 648 ALA A C 1
ATOM 5072 O O . ALA A 1 648 ? 33.045 20.645 102.600 1.00 34.79 648 ALA A O 1
ATOM 5074 N N . VAL A 1 649 ? 32.352 20.487 104.736 1.00 36.05 649 VAL A N 1
ATOM 5075 C CA . VAL A 1 649 ? 31.985 21.929 104.903 1.00 36.75 649 VAL A CA 1
ATOM 5076 C C . VAL A 1 649 ? 33.165 22.862 104.574 1.00 36.21 649 VAL A C 1
ATOM 5077 O O . VAL A 1 649 ? 32.978 23.726 103.721 1.00 35.95 649 VAL A O 1
ATOM 5081 N N . PRO A 1 650 ? 34.348 22.782 105.229 1.00 36.77 650 PRO A N 1
ATOM 5082 C CA . PRO A 1 650 ? 35.454 23.697 104.940 1.00 37.07 650 PRO A CA 1
ATOM 5083 C C . PRO A 1 650 ? 35.961 23.565 103.506 1.00 36.51 650 PRO A C 1
ATOM 5084 O O . PRO A 1 650 ? 36.405 24.571 102.953 1.00 37.31 650 PRO A O 1
ATOM 5088 N N . LEU A 1 651 ? 35.790 22.399 102.888 1.00 35.51 651 LEU A N 1
ATOM 5089 C CA . LEU A 1 651 ? 36.196 22.261 101.468 1.00 34.51 651 LEU A CA 1
ATOM 5090 C C . LEU A 1 651 ? 35.210 23.024 100.598 1.00 33.67 651 LEU A C 1
ATOM 5091 O O . LEU A 1 651 ? 35.629 23.685 99.653 1.00 32.07 651 LEU A O 1
ATOM 5104 N N . GLU A 1 653 ? 33.487 25.600 101.583 1.00 36.08 653 GLU A N 1
ATOM 5105 C CA . GLU A 1 653 ? 33.746 26.998 101.853 1.00 39.51 653 GLU A CA 1
ATOM 5106 C C . GLU A 1 653 ? 34.928 27.478 100.997 1.00 38.37 653 GLU A C 1
ATOM 5107 O O . GLU A 1 653 ? 34.868 28.598 100.468 1.00 39.00 653 GLU A O 1
ATOM 5113 N N . GLU A 1 654 ? 35.988 26.671 100.934 1.00 38.22 654 GLU A N 1
ATOM 5114 C CA . GLU A 1 654 ? 37.204 27.003 100.153 1.00 38.31 654 GLU A CA 1
ATOM 5115 C C . GLU A 1 654 ? 36.809 27.104 98.673 1.00 35.76 654 GLU A C 1
ATOM 5116 O O . GLU A 1 654 ? 37.283 28.019 97.999 1.00 32.43 654 GLU A O 1
ATOM 5122 N N . SER A 1 655 ? 35.960 26.202 98.186 1.00 33.62 655 SER A N 1
ATOM 5123 C CA . SER A 1 655 ? 35.477 26.235 96.792 1.00 32.46 655 SER A CA 1
ATOM 5124 C C . SER A 1 655 ? 34.788 27.581 96.568 1.00 32.96 655 SER A C 1
ATOM 5125 O O . SER A 1 655 ? 35.080 28.234 95.525 1.00 32.27 655 SER A O 1
ATOM 5128 N N . LEU A 1 656 ? 33.913 27.987 97.490 1.00 33.11 656 LEU A N 1
ATOM 5129 C CA . LEU A 1 656 ? 33.163 29.266 97.375 1.00 34.07 656 LEU A CA 1
ATOM 5130 C C . LEU A 1 656 ? 34.117 30.467 97.359 1.00 34.47 656 LEU A C 1
ATOM 5131 O O . LEU A 1 656 ? 33.784 31.408 96.640 1.00 34.60 656 LEU A O 1
ATOM 5136 N N . LYS A 1 657 ? 35.227 30.460 98.112 1.00 35.46 657 LYS A N 1
ATOM 5137 C CA . LYS A 1 657 ? 36.243 31.555 98.108 1.00 35.99 657 LYS A CA 1
ATOM 5138 C C . LYS A 1 657 ? 36.825 31.728 96.704 1.00 33.09 657 LYS A C 1
ATOM 5139 O O . LYS A 1 657 ? 36.914 32.874 96.233 1.00 32.21 657 LYS A O 1
ATOM 5145 N N . HIS A 1 658 ? 37.135 30.619 96.049 1.00 30.96 658 HIS A N 1
ATOM 5146 C CA . HIS A 1 658 ? 37.650 30.620 94.655 1.00 30.27 658 HIS A CA 1
ATOM 5147 C C . HIS A 1 658 ? 36.539 31.072 93.716 1.00 28.92 658 HIS A C 1
ATOM 5148 O O . HIS A 1 658 ? 36.808 31.887 92.805 1.00 28.13 658 HIS A O 1
ATOM 5155 N N . TYR A 1 659 ? 35.319 30.610 93.914 1.00 28.85 659 TYR A N 1
ATOM 5156 C CA . TYR A 1 659 ? 34.229 30.995 92.981 1.00 28.73 659 TYR A CA 1
ATOM 5157 C C . TYR A 1 659 ? 33.918 32.495 93.140 1.00 29.73 659 TYR A C 1
ATOM 5158 O O . TYR A 1 659 ? 33.657 33.128 92.128 1.00 28.12 659 TYR A O 1
ATOM 5167 N N . THR A 1 660 ? 34.003 33.057 94.358 1.00 30.42 660 THR A N 1
ATOM 5168 C CA . THR A 1 660 ? 33.792 34.505 94.600 1.00 32.11 660 THR A CA 1
ATOM 5169 C C . THR A 1 660 ? 34.856 35.310 93.838 1.00 32.71 660 THR A C 1
ATOM 5170 O O . THR A 1 660 ? 34.536 36.385 93.283 1.00 32.68 660 THR A O 1
ATOM 5174 N N . LYS A 1 661 ? 36.101 34.841 93.879 1.00 34.22 661 LYS A N 1
ATOM 5175 C CA . LYS A 1 661 ? 37.205 35.478 93.137 1.00 36.05 661 LYS A CA 1
ATOM 5176 C C . LYS A 1 661 ? 36.899 35.374 91.632 1.00 33.20 661 LYS A C 1
ATOM 5177 O O . LYS A 1 661 ? 37.048 36.377 90.955 1.00 32.51 661 LYS A O 1
ATOM 5183 N N . LEU A 1 662 ? 36.404 34.238 91.143 1.00 32.00 662 LEU A N 1
ATOM 5184 C CA . LEU A 1 662 ? 35.993 34.109 89.714 1.00 30.77 662 LEU A CA 1
ATOM 5185 C C . LEU A 1 662 ? 34.924 35.159 89.354 1.00 30.02 662 LEU A C 1
ATOM 5186 O O . LEU A 1 662 ? 34.992 35.733 88.272 1.00 29.13 662 LEU A O 1
ATOM 5191 N N . VAL A 1 663 ? 33.958 35.417 90.233 1.00 29.74 663 VAL A N 1
ATOM 5192 C CA . VAL A 1 663 ? 32.925 36.465 90.034 1.00 29.97 663 VAL A CA 1
ATOM 5193 C C . VAL A 1 663 ? 33.584 37.845 89.910 1.00 31.21 663 VAL A C 1
ATOM 5194 O O . VAL A 1 663 ? 33.233 38.601 88.973 1.00 31.10 663 VAL A O 1
ATOM 5198 N N . ASP A 1 664 ? 34.526 38.157 90.786 1.00 32.18 664 ASP A N 1
ATOM 5199 C CA . ASP A 1 664 ? 35.250 39.449 90.788 1.00 34.67 664 ASP A CA 1
ATOM 5200 C C . ASP A 1 664 ? 36.029 39.604 89.474 1.00 33.84 664 ASP A C 1
ATOM 5201 O O . ASP A 1 664 ? 36.054 40.727 88.955 1.00 33.02 664 ASP A O 1
ATOM 5206 N N . LEU A 1 665 ? 36.555 38.496 88.923 1.00 31.42 665 LEU A N 1
ATOM 5207 C CA . LEU A 1 665 ? 37.333 38.499 87.646 1.00 31.37 665 LEU A CA 1
ATOM 5208 C C . LEU A 1 665 ? 36.395 38.588 86.435 1.00 30.41 665 LEU A C 1
ATOM 5209 O O . LEU A 1 665 ? 36.836 39.081 85.394 1.00 32.02 665 LEU A O 1
ATOM 5214 N N . THR A 1 666 ? 35.165 38.090 86.507 1.00 29.09 666 THR A N 1
ATOM 5215 C CA . THR A 1 666 ? 34.276 38.067 85.317 1.00 28.27 666 THR A CA 1
ATOM 5216 C C . THR A 1 666 ? 33.224 39.177 85.303 1.00 28.80 666 THR A C 1
ATOM 5217 O O . THR A 1 666 ? 32.654 39.431 84.199 1.00 27.97 666 THR A O 1
ATOM 5221 N N . LYS A 1 667 ? 32.853 39.767 86.438 1.00 31.05 667 LYS A N 1
ATOM 5222 C CA . LYS A 1 667 ? 31.609 40.597 86.498 1.00 33.23 667 LYS A CA 1
ATOM 5223 C C . LYS A 1 667 ? 31.747 41.874 85.635 1.00 33.51 667 LYS A C 1
ATOM 5224 O O . LYS A 1 667 ? 30.741 42.339 85.106 1.00 32.92 667 LYS A O 1
ATOM 5230 N N . ASP A 1 668 ? 32.958 42.384 85.435 1.00 34.22 668 ASP A N 1
ATOM 5231 C CA . ASP A 1 668 ? 33.258 43.567 84.579 1.00 34.92 668 ASP A CA 1
ATOM 5232 C C . ASP A 1 668 ? 33.963 43.171 83.260 1.00 33.59 668 ASP A C 1
ATOM 5233 O O . ASP A 1 668 ? 34.281 44.104 82.476 1.00 34.00 668 ASP A O 1
ATOM 5238 N N . THR A 1 669 ? 34.182 41.877 82.980 1.00 30.78 669 THR A N 1
ATOM 5239 C CA . THR A 1 669 ? 35.018 41.427 81.832 1.00 30.14 669 THR A CA 1
ATOM 5240 C C . THR A 1 669 ? 34.235 40.534 80.860 1.00 28.13 669 THR A C 1
ATOM 5241 O O . THR A 1 669 ? 34.719 40.358 79.741 1.00 28.14 669 THR A O 1
ATOM 5245 N N . TYR A 1 670 ? 33.087 39.980 81.266 1.00 28.63 670 TYR A N 1
ATOM 5246 C CA . TYR A 1 670 ? 32.251 39.082 80.424 1.00 27.67 670 TYR A CA 1
ATOM 5247 C C . TYR A 1 670 ? 30.788 39.440 80.572 1.00 27.85 670 TYR A C 1
ATOM 5248 O O . TYR A 1 670 ? 30.336 39.782 81.653 1.00 28.77 670 TYR A O 1
ATOM 5257 N N . LEU A 1 671 ? 30.069 39.392 79.463 1.00 28.40 671 LEU A N 1
ATOM 5258 C CA . LEU A 1 671 ? 28.613 39.659 79.430 1.00 28.96 671 LEU A CA 1
ATOM 5259 C C . LEU A 1 671 ? 27.877 38.421 79.966 1.00 27.98 671 LEU A C 1
ATOM 5260 O O . LEU A 1 671 ? 26.819 38.569 80.557 1.00 29.18 671 LEU A O 1
ATOM 5265 N N . PHE A 1 672 ? 28.419 37.233 79.744 1.00 26.45 672 PHE A N 1
ATOM 5266 C CA . PHE A 1 672 ? 27.778 35.929 80.047 1.00 26.22 672 PHE A CA 1
ATOM 5267 C C . PHE A 1 672 ? 28.758 34.822 79.678 1.00 25.87 672 PHE A C 1
ATOM 5268 O O . PHE A 1 672 ? 29.812 35.130 79.086 1.00 26.33 672 PHE A O 1
ATOM 5276 N N . ALA A 1 673 ? 28.447 33.589 80.063 1.00 25.92 673 ALA A N 1
ATOM 5277 C CA . ALA A 1 673 ? 29.195 32.353 79.740 1.00 25.53 673 ALA A CA 1
ATOM 5278 C C . ALA A 1 673 ? 28.592 31.706 78.480 1.00 26.37 673 ALA A C 1
ATOM 5279 O O . ALA A 1 673 ? 29.238 31.709 77.406 1.00 24.78 673 ALA A O 1
ATOM 5281 N N . ASN A 1 674 ? 27.393 31.148 78.614 1.00 25.28 674 ASN A N 1
ATOM 5282 C CA . ASN A 1 674 ? 26.679 30.428 77.534 1.00 25.14 674 ASN A CA 1
ATOM 5283 C C . ASN A 1 674 ? 26.101 31.443 76.540 1.00 24.92 674 ASN A C 1
ATOM 5284 O O . ASN A 1 674 ? 25.492 32.402 77.002 1.00 25.99 674 ASN A O 1
ATOM 5289 N N . SER A 1 675 ? 26.309 31.205 75.240 1.00 24.52 675 SER A N 1
ATOM 5290 C CA . SER A 1 675 ? 25.693 31.985 74.128 1.00 26.10 675 SER A CA 1
ATOM 5291 C C . SER A 1 675 ? 24.288 31.467 73.805 1.00 26.18 675 SER A C 1
ATOM 5292 O O . SER A 1 675 ? 23.489 32.240 73.299 1.00 27.00 675 SER A O 1
ATOM 5311 N N . GLN A 1 677 ? 20.993 30.845 75.305 1.00 28.09 677 GLN A N 1
ATOM 5312 C CA . GLN A 1 677 ? 20.461 31.459 76.508 1.00 27.88 677 GLN A CA 1
ATOM 5313 C C . GLN A 1 677 ? 18.964 31.148 76.650 1.00 28.33 677 GLN A C 1
ATOM 5314 O O . GLN A 1 677 ? 18.169 32.054 76.911 1.00 28.91 677 GLN A O 1
ATOM 5320 N N . THR A 1 678 ? 18.598 29.870 76.599 1.00 28.69 678 THR A N 1
ATOM 5321 C CA . THR A 1 678 ? 17.203 29.394 76.671 1.00 28.14 678 THR A CA 1
ATOM 5322 C C . THR A 1 678 ? 17.118 28.201 77.631 1.00 29.35 678 THR A C 1
ATOM 5323 O O . THR A 1 678 ? 18.146 27.696 78.165 1.00 25.36 678 THR A O 1
ATOM 5327 N N . ALA A 1 679 ? 15.913 27.662 77.731 1.00 28.38 679 ALA A N 1
ATOM 5328 C CA . ALA A 1 679 ? 15.557 26.538 78.621 1.00 28.42 679 ALA A CA 1
ATOM 5329 C C . ALA A 1 679 ? 16.120 25.205 78.102 1.00 26.31 679 ALA A C 1
ATOM 5330 O O . ALA A 1 679 ? 15.953 24.213 78.800 1.00 25.43 679 ALA A O 1
ATOM 5332 N N . GLN A 1 680 ? 16.738 25.161 76.904 1.00 24.97 680 GLN A N 1
ATOM 5333 C CA . GLN A 1 680 ? 17.478 23.982 76.413 1.00 25.29 680 GLN A CA 1
ATOM 5334 C C . GLN A 1 680 ? 18.770 23.801 77.236 1.00 24.87 680 GLN A C 1
ATOM 5335 O O . GLN A 1 680 ? 19.350 22.714 77.201 1.00 23.95 680 GLN A O 1
ATOM 5341 N N . ARG A 1 681 ? 19.248 24.837 77.914 1.00 23.48 681 ARG A N 1
ATOM 5342 C CA . ARG A 1 681 ? 20.442 24.704 78.803 1.00 23.52 681 ARG A CA 1
ATOM 5343 C C . ARG A 1 681 ? 19.956 24.210 80.170 1.00 23.06 681 ARG A C 1
ATOM 5344 O O . ARG A 1 681 ? 19.190 24.906 80.774 1.00 22.85 681 ARG A O 1
ATOM 5352 N N . ARG A 1 682 ? 20.383 23.032 80.617 1.00 24.53 682 ARG A N 1
ATOM 5353 C CA . ARG A 1 682 ? 19.884 22.464 81.887 1.00 25.30 682 ARG A CA 1
ATOM 5354 C C . ARG A 1 682 ? 20.962 22.424 82.985 1.00 25.73 682 ARG A C 1
ATOM 5355 O O . ARG A 1 682 ? 20.569 22.316 84.165 1.00 23.68 682 ARG A O 1
ATOM 5363 N N . ILE A 1 683 ? 22.240 22.301 82.638 1.00 24.69 683 ILE A N 1
ATOM 5364 C CA . ILE A 1 683 ? 23.334 22.044 83.623 1.00 25.16 683 ILE A CA 1
ATOM 5365 C C . ILE A 1 683 ? 24.252 23.273 83.569 1.00 25.09 683 ILE A C 1
ATOM 5366 O O . ILE A 1 683 ? 24.774 23.639 82.505 1.00 24.24 683 ILE A O 1
ATOM 5371 N N . PRO A 1 684 ? 24.580 23.940 84.691 1.00 24.55 684 PRO A N 1
ATOM 5372 C CA . PRO A 1 684 ? 24.280 23.445 86.038 1.00 25.50 684 PRO A CA 1
ATOM 5373 C C . PRO A 1 684 ? 22.838 23.627 86.524 1.00 25.68 684 PRO A C 1
ATOM 5374 O O . PRO A 1 684 ? 22.432 22.974 87.475 1.00 26.18 684 PRO A O 1
ATOM 5378 N N . ILE A 1 685 ? 22.112 24.560 85.899 1.00 25.52 685 ILE A N 1
ATOM 5379 C CA . ILE A 1 685 ? 20.693 24.884 86.186 1.00 25.23 685 ILE A CA 1
ATOM 5380 C C . ILE A 1 685 ? 20.030 25.422 84.914 1.00 25.85 685 ILE A C 1
ATOM 5381 O O . ILE A 1 685 ? 20.750 25.763 83.953 1.00 23.93 685 ILE A O 1
ATOM 5386 N N . GLY A 1 686 ? 18.703 25.480 84.889 1.00 25.88 686 GLY A N 1
ATOM 5387 C CA . GLY A 1 686 ? 18.007 25.974 83.701 1.00 27.47 686 GLY A CA 1
ATOM 5388 C C . GLY A 1 686 ? 18.496 27.347 83.272 1.00 27.27 686 GLY A C 1
ATOM 5389 O O . GLY A 1 686 ? 18.638 28.223 84.145 1.00 28.00 686 GLY A O 1
ATOM 5390 N N . GLY A 1 687 ? 18.678 27.536 81.953 1.00 26.41 687 GLY A N 1
ATOM 5391 C CA . GLY A 1 687 ? 18.957 28.845 81.336 1.00 27.72 687 GLY A CA 1
ATOM 5392 C C . GLY A 1 687 ? 17.712 29.563 80.820 1.00 27.98 687 GLY A C 1
ATOM 5393 O O . GLY A 1 687 ? 17.868 30.499 80.022 1.00 29.57 687 GLY A O 1
ATOM 5394 N N . ASP A 1 688 ? 16.516 29.157 81.240 1.00 29.89 688 ASP A N 1
ATOM 5395 C CA . ASP A 1 688 ? 15.200 29.688 80.797 1.00 30.14 688 ASP A CA 1
ATOM 5396 C C . ASP A 1 688 ? 15.223 31.217 80.744 1.00 32.22 688 ASP A C 1
ATOM 5397 O O . ASP A 1 688 ? 15.635 31.863 81.757 1.00 28.71 688 ASP A O 1
ATOM 5402 N N . ASP A 1 689 ? 14.795 31.786 79.608 1.00 33.86 689 ASP A N 1
ATOM 5403 C CA . ASP A 1 689 ? 14.629 33.255 79.377 1.00 35.47 689 ASP A CA 1
ATOM 5404 C C . ASP A 1 689 ? 15.924 34.031 79.614 1.00 33.90 689 ASP A C 1
ATOM 5405 O O . ASP A 1 689 ? 15.837 35.193 79.973 1.00 32.03 689 ASP A O 1
ATOM 5410 N N . GLY A 1 690 ? 17.085 33.427 79.390 1.00 34.14 690 GLY A N 1
ATOM 5411 C CA . GLY A 1 690 ? 18.371 34.098 79.566 1.00 32.95 690 GLY A CA 1
ATOM 5412 C C . GLY A 1 690 ? 18.790 34.245 81.024 1.00 33.84 690 GLY A C 1
ATOM 5413 O O . GLY A 1 690 ? 19.715 35.007 81.268 1.00 34.44 690 GLY A O 1
ATOM 5414 N N . ASN A 1 691 ? 18.167 33.521 81.953 1.00 31.58 691 ASN A N 1
ATOM 5415 C CA . ASN A 1 691 ? 18.568 33.499 83.386 1.00 32.38 691 ASN A CA 1
ATOM 5416 C C . ASN A 1 691 ? 19.799 32.592 83.549 1.00 29.97 691 ASN A C 1
ATOM 5417 O O . ASN A 1 691 ? 20.058 31.715 82.666 1.00 26.75 691 ASN A O 1
ATOM 5422 N N . ASN A 1 692 ? 20.572 32.811 84.602 1.00 28.15 692 ASN A N 1
ATOM 5423 C CA . ASN A 1 692 ? 21.616 31.847 85.037 1.00 27.59 692 ASN A CA 1
ATOM 5424 C C . ASN A 1 692 ? 22.697 31.756 83.951 1.00 26.15 692 ASN A C 1
ATOM 5425 O O . ASN A 1 692 ? 23.204 30.641 83.683 1.00 25.47 692 ASN A O 1
ATOM 5430 N N . LYS A 1 693 ? 23.067 32.890 83.343 1.00 26.57 693 LYS A N 1
ATOM 5431 C CA . LYS A 1 693 ? 24.104 32.888 82.285 1.00 26.56 693 LYS A CA 1
ATOM 5432 C C . LYS A 1 693 ? 25.393 33.571 82.774 1.00 26.85 693 LYS A C 1
ATOM 5433 O O . LYS A 1 693 ? 26.330 33.699 81.945 1.00 25.18 693 LYS A O 1
ATOM 5439 N N . THR A 1 694 ? 25.464 33.993 84.046 1.00 27.71 694 THR A N 1
ATOM 5440 C CA . THR A 1 694 ? 26.667 34.671 84.608 1.00 27.74 694 THR A CA 1
ATOM 5441 C C . THR A 1 694 ? 27.112 33.971 85.895 1.00 27.01 694 THR A C 1
ATOM 5442 O O . THR A 1 694 ? 26.270 33.361 86.572 1.00 27.33 694 THR A O 1
ATOM 5446 N N . TRP A 1 695 ? 28.397 34.089 86.210 1.00 25.86 695 TRP A N 1
ATOM 5447 C CA . TRP A 1 695 ? 29.016 33.538 87.447 1.00 26.89 695 TRP A CA 1
ATOM 5448 C C . TRP A 1 695 ? 28.384 34.224 88.677 1.00 27.72 695 TRP A C 1
ATOM 5449 O O . TRP A 1 695 ? 28.163 33.520 89.730 1.00 26.69 695 TRP A O 1
ATOM 5460 N N . SER A 1 696 ? 28.063 35.516 88.560 1.00 29.59 696 SER A N 1
ATOM 5461 C CA . SER A 1 696 ? 27.386 36.319 89.616 1.00 32.42 696 SER A CA 1
ATOM 5462 C C . SER A 1 696 ? 26.057 35.662 90.003 1.00 31.68 696 SER A C 1
ATOM 5463 O O . SER A 1 696 ? 25.745 35.543 91.233 1.00 30.37 696 SER A O 1
ATOM 5466 N N . GLU A 1 697 ? 25.250 35.347 88.999 1.00 30.42 697 GLU A N 1
ATOM 5467 C CA . GLU A 1 697 ? 23.976 34.629 89.200 1.00 31.67 697 GLU A CA 1
ATOM 5468 C C . GLU A 1 697 ? 24.233 33.273 89.858 1.00 30.31 697 GLU A C 1
ATOM 5469 O O . GLU A 1 697 ? 23.509 32.893 90.776 1.00 30.23 697 GLU A O 1
ATOM 5483 N N . LEU A 1 699 ? 26.688 32.241 91.707 1.00 29.69 699 LEU A N 1
ATOM 5484 C CA . LEU A 1 699 ? 27.212 32.276 93.080 1.00 30.36 699 LEU A CA 1
ATOM 5485 C C . LEU A 1 699 ? 26.067 32.270 94.112 1.00 31.79 699 LEU A C 1
ATOM 5486 O O . LEU A 1 699 ? 26.198 31.630 95.197 1.00 32.12 699 LEU A O 1
ATOM 5491 N N . VAL A 1 700 ? 24.980 32.977 93.817 1.00 32.18 700 VAL A N 1
ATOM 5492 C CA . VAL A 1 700 ? 23.764 33.007 94.672 1.00 32.16 700 VAL A CA 1
ATOM 5493 C C . VAL A 1 700 ? 23.332 31.566 94.907 1.00 31.48 700 VAL A C 1
ATOM 5494 O O . VAL A 1 700 ? 23.024 31.200 96.061 1.00 30.14 700 VAL A O 1
ATOM 5498 N N . HIS A 1 701 ? 23.268 30.758 93.848 1.00 29.99 701 HIS A N 1
ATOM 5499 C CA . HIS A 1 701 ? 22.842 29.354 93.983 1.00 29.88 701 HIS A CA 1
ATOM 5500 C C . HIS A 1 701 ? 23.883 28.608 94.810 1.00 29.54 701 HIS A C 1
ATOM 5501 O O . HIS A 1 701 ? 23.489 27.760 95.638 1.00 30.66 701 HIS A O 1
ATOM 5508 N N . TYR A 1 702 ? 25.173 28.785 94.571 1.00 28.83 702 TYR A N 1
ATOM 5509 C CA . TYR A 1 702 ? 26.156 27.909 95.277 1.00 29.78 702 TYR A CA 1
ATOM 5510 C C . TYR A 1 702 ? 26.223 28.296 96.777 1.00 30.56 702 TYR A C 1
ATOM 5511 O O . TYR A 1 702 ? 26.504 27.429 97.640 1.00 30.41 702 TYR A O 1
ATOM 5520 N N . LYS A 1 703 ? 26.019 29.567 97.096 1.00 30.90 703 LYS A N 1
ATOM 5521 C CA . LYS A 1 703 ? 25.942 30.011 98.525 1.00 33.04 703 LYS A CA 1
ATOM 5522 C C . LYS A 1 703 ? 24.733 29.339 99.207 1.00 32.55 703 LYS A C 1
ATOM 5523 O O . LYS A 1 703 ? 24.886 28.740 100.319 1.00 31.04 703 LYS A O 1
ATOM 5529 N N . ALA A 1 704 ? 23.566 29.373 98.544 1.00 32.69 704 ALA A N 1
ATOM 5530 C CA . ALA A 1 704 ? 22.316 28.745 99.047 1.00 33.52 704 ALA A CA 1
ATOM 5531 C C . ALA A 1 704 ? 22.550 27.238 99.230 1.00 33.45 704 ALA A C 1
ATOM 5532 O O . ALA A 1 704 ? 22.010 26.660 100.200 1.00 33.12 704 ALA A O 1
ATOM 5534 N N . GLU A 1 705 ? 23.356 26.618 98.374 1.00 32.05 705 GLU A N 1
ATOM 5535 C CA . GLU A 1 705 ? 23.628 25.155 98.416 1.00 32.01 705 GLU A CA 1
ATOM 5536 C C . GLU A 1 705 ? 24.419 24.864 99.697 1.00 32.45 705 GLU A C 1
ATOM 5537 O O . GLU A 1 705 ? 24.045 23.952 100.433 1.00 32.44 705 GLU A O 1
ATOM 5543 N N . LEU A 1 706 ? 25.468 25.622 99.981 1.00 32.77 706 LEU A N 1
ATOM 5544 C CA . LEU A 1 706 ? 26.244 25.417 101.229 1.00 33.48 706 LEU A CA 1
ATOM 5545 C C . LEU A 1 706 ? 25.369 25.703 102.462 1.00 35.28 706 LEU A C 1
ATOM 5546 O O . LEU A 1 706 ? 25.361 24.876 103.412 1.00 34.45 706 LEU A O 1
ATOM 5551 N N . TYR A 1 707 ? 24.685 26.847 102.475 1.00 35.85 707 TYR A N 1
ATOM 5552 C CA . TYR A 1 707 ? 23.806 27.257 103.586 1.00 36.92 707 TYR A CA 1
ATOM 5553 C C . TYR A 1 707 ? 22.848 26.102 103.914 1.00 37.86 707 TYR A C 1
ATOM 5554 O O . TYR A 1 707 ? 22.753 25.682 105.123 1.00 35.61 707 TYR A O 1
ATOM 5563 N N . ASN A 1 708 ? 22.204 25.571 102.869 1.00 36.28 708 ASN A N 1
ATOM 5564 C CA . ASN A 1 708 ? 21.265 24.428 102.983 1.00 39.13 708 ASN A CA 1
ATOM 5565 C C . ASN A 1 708 ? 21.921 23.195 103.580 1.00 38.55 708 ASN A C 1
ATOM 5566 O O . ASN A 1 708 ? 21.313 22.575 104.506 1.00 38.14 708 ASN A O 1
ATOM 5571 N N . PHE A 1 709 ? 23.045 22.796 102.980 1.00 37.43 709 PHE A N 1
ATOM 5572 C CA . PHE A 1 709 ? 23.883 21.673 103.471 1.00 38.97 709 PHE A CA 1
ATOM 5573 C C . PHE A 1 709 ? 24.139 21.789 104.982 1.00 40.10 709 PHE A C 1
ATOM 5574 O O . PHE A 1 709 ? 24.034 20.781 105.742 1.00 38.95 709 PHE A O 1
ATOM 5582 N N . LYS A 1 710 ? 24.552 22.981 105.417 1.00 40.88 710 LYS A N 1
ATOM 5583 C CA . LYS A 1 710 ? 24.933 23.211 106.829 1.00 43.35 710 LYS A CA 1
ATOM 5584 C C . LYS A 1 710 ? 23.692 23.054 107.714 1.00 44.08 710 LYS A C 1
ATOM 5585 O O . LYS A 1 710 ? 23.825 22.453 108.775 1.00 44.09 710 LYS A O 1
ATOM 5591 N N . GLU A 1 711 ? 22.542 23.572 107.280 1.00 45.61 711 GLU A N 1
ATOM 5592 C CA . GLU A 1 711 ? 21.258 23.469 108.028 1.00 46.93 711 GLU A CA 1
ATOM 5593 C C . GLU A 1 711 ? 20.906 21.984 108.127 1.00 45.79 711 GLU A C 1
ATOM 5594 O O . GLU A 1 711 ? 20.529 21.537 109.226 1.00 43.62 711 GLU A O 1
ATOM 5600 N N . ASN A 1 712 ? 21.092 21.228 107.039 1.00 41.92 712 ASN A N 1
ATOM 5601 C CA . ASN A 1 712 ? 20.750 19.787 107.044 1.00 41.08 712 ASN A CA 1
ATOM 5602 C C . ASN A 1 712 ? 21.648 19.039 108.023 1.00 41.48 712 ASN A C 1
ATOM 5603 O O . ASN A 1 712 ? 21.082 18.218 108.785 1.00 40.70 712 ASN A O 1
ATOM 5608 N N . ILE A 1 713 ? 22.946 19.368 108.072 1.00 41.43 713 ILE A N 1
ATOM 5609 C CA . ILE A 1 713 ? 23.918 18.727 109.010 1.00 44.97 713 ILE A CA 1
ATOM 5610 C C . ILE A 1 713 ? 23.502 19.052 110.456 1.00 46.33 713 ILE A C 1
ATOM 5611 O O . ILE A 1 713 ? 23.497 18.126 111.291 1.00 46.33 713 ILE A O 1
ATOM 5616 N N . GLU A 1 714 ? 23.139 20.307 110.722 1.00 48.16 714 GLU A N 1
ATOM 5617 C CA . GLU A 1 714 ? 22.691 20.789 112.052 1.00 52.61 714 GLU A CA 1
ATOM 5618 C C . GLU A 1 714 ? 21.490 19.970 112.539 1.00 54.17 714 GLU A C 1
ATOM 5619 O O . GLU A 1 714 ? 21.354 19.699 113.747 1.00 53.98 714 GLU A O 1
ATOM 5633 N N . LEU A 1 716 ? 20.655 16.846 111.379 1.00 51.64 716 LEU A N 1
ATOM 5634 C CA . LEU A 1 716 ? 21.145 15.498 111.592 1.00 53.28 716 LEU A CA 1
ATOM 5635 C C . LEU A 1 716 ? 21.763 15.342 112.988 1.00 53.98 716 LEU A C 1
ATOM 5636 O O . LEU A 1 716 ? 21.483 14.322 113.605 1.00 53.79 716 LEU A O 1
ATOM 5641 N N . LYS A 1 717 ? 22.616 16.276 113.414 1.00 54.94 717 LYS A N 1
ATOM 5642 C CA . LYS A 1 717 ? 23.376 16.204 114.698 1.00 57.67 717 LYS A CA 1
ATOM 5643 C C . LYS A 1 717 ? 22.397 16.221 115.869 1.00 59.16 717 LYS A C 1
ATOM 5644 O O . LYS A 1 717 ? 22.534 15.405 116.793 1.00 59.55 717 LYS A O 1
ATOM 5650 N N . ASP A 1 718 ? 21.476 17.180 115.790 1.00 59.21 718 ASP A N 1
ATOM 5651 C CA . ASP A 1 718 ? 20.493 17.592 116.813 1.00 60.99 718 ASP A CA 1
ATOM 5652 C C . ASP A 1 718 ? 19.356 16.551 116.913 1.00 60.21 718 ASP A C 1
ATOM 5653 O O . ASP A 1 718 ? 19.046 16.140 118.061 1.00 58.49 718 ASP A O 1
ATOM 5658 N N . LYS A 1 719 ? 18.779 16.096 115.789 1.00 56.34 719 LYS A N 1
ATOM 5659 C CA . LYS A 1 719 ? 17.473 15.383 115.798 1.00 55.89 719 LYS A CA 1
ATOM 5660 C C . LYS A 1 719 ? 17.535 14.015 115.111 1.00 52.97 719 LYS A C 1
ATOM 5661 O O . LYS A 1 719 ? 16.569 13.269 115.307 1.00 52.69 719 LYS A O 1
ATOM 5667 N N . LYS A 1 720 ? 18.589 13.718 114.333 1.00 50.58 720 LYS A N 1
ATOM 5668 C CA . LYS A 1 720 ? 18.796 12.451 113.576 1.00 50.04 720 LYS A CA 1
ATOM 5669 C C . LYS A 1 720 ? 17.625 12.251 112.599 1.00 50.48 720 LYS A C 1
ATOM 5670 O O . LYS A 1 720 ? 17.229 11.089 112.368 1.00 49.55 720 LYS A O 1
ATOM 5676 N N . VAL A 1 721 ? 17.145 13.359 112.016 1.00 50.97 721 VAL A N 1
ATOM 5677 C CA . VAL A 1 721 ? 16.076 13.358 110.968 1.00 50.80 721 VAL A CA 1
ATOM 5678 C C . VAL A 1 721 ? 16.553 14.156 109.767 1.00 50.47 721 VAL A C 1
ATOM 5679 O O . VAL A 1 721 ? 17.359 15.110 109.950 1.00 48.38 721 VAL A O 1
ATOM 5683 N N . ARG A 1 722 ? 16.040 13.770 108.595 1.00 51.56 722 ARG A N 1
ATOM 5684 C CA . ARG A 1 722 ? 16.205 14.482 107.311 1.00 50.47 722 ARG A CA 1
ATOM 5685 C C . ARG A 1 722 ? 14.823 14.641 106.664 1.00 52.08 722 ARG A C 1
ATOM 5686 O O . ARG A 1 722 ? 13.866 13.954 107.085 1.00 51.25 722 ARG A O 1
ATOM 5694 N N . LYS A 1 723 ? 14.716 15.501 105.659 1.00 50.17 723 LYS A N 1
ATOM 5695 C CA . LYS A 1 723 ? 13.454 15.681 104.913 1.00 50.17 723 LYS A CA 1
ATOM 5696 C C . LYS A 1 723 ? 13.340 14.496 103.967 1.00 47.34 723 LYS A C 1
ATOM 5697 O O . LYS A 1 723 ? 14.331 14.082 103.411 1.00 47.02 723 LYS A O 1
ATOM 5703 N N . CYS A 1 724 ? 12.153 13.944 103.802 1.00 47.39 724 CYS A N 1
ATOM 5704 C CA . CYS A 1 724 ? 11.884 12.987 102.701 1.00 46.42 724 CYS A CA 1
ATOM 5705 C C . CYS A 1 724 ? 10.492 13.287 102.149 1.00 41.59 724 CYS A C 1
ATOM 5706 O O . CYS A 1 724 ? 9.692 13.935 102.840 1.00 39.63 724 CYS A O 1
ATOM 5709 N N . VAL A 1 725 ? 10.183 12.689 101.024 1.00 39.77 725 VAL A N 1
ATOM 5710 C CA . VAL A 1 725 ? 8.908 12.946 100.304 1.00 38.13 725 VAL A CA 1
ATOM 5711 C C . VAL A 1 725 ? 7.757 12.293 101.043 1.00 37.52 725 VAL A C 1
ATOM 5712 O O . VAL A 1 725 ? 7.868 11.102 101.361 1.00 38.72 725 VAL A O 1
ATOM 5716 N N . GLU A 1 726 ? 6.686 13.045 101.323 1.00 36.10 726 GLU A N 1
ATOM 5717 C CA . GLU A 1 726 ? 5.398 12.484 101.790 1.00 35.93 726 GLU A CA 1
ATOM 5718 C C . GLU A 1 726 ? 4.641 12.079 100.523 1.00 34.56 726 GLU A C 1
ATOM 5719 O O . GLU A 1 726 ? 4.332 12.971 99.696 1.00 33.38 726 GLU A O 1
ATOM 5725 N N . VAL A 1 727 ? 4.424 10.786 100.349 1.00 33.75 727 VAL A N 1
ATOM 5726 C CA . VAL A 1 727 ? 3.901 10.199 99.087 1.00 32.84 727 VAL A CA 1
ATOM 5727 C C . VAL A 1 727 ? 2.365 10.234 99.141 1.00 31.92 727 VAL A C 1
ATOM 5728 O O . VAL A 1 727 ? 1.775 9.620 100.014 1.00 31.13 727 VAL A O 1
ATOM 5732 N N . THR A 1 728 ? 1.717 11.027 98.284 1.00 30.31 728 THR A N 1
ATOM 5733 C CA . THR A 1 728 ? 0.236 11.089 98.224 1.00 31.04 728 THR A CA 1
ATOM 5734 C C . THR A 1 728 ? -0.230 11.060 96.770 1.00 29.96 728 THR A C 1
ATOM 5735 O O . THR A 1 728 ? 0.463 11.574 95.904 1.00 28.84 728 THR A O 1
ATOM 5739 N N . PRO A 1 729 ? -1.413 10.480 96.488 1.00 30.67 729 PRO A N 1
ATOM 5740 C CA . PRO A 1 729 ? -1.960 10.528 95.130 1.00 30.13 729 PRO A CA 1
ATOM 5741 C C . PRO A 1 729 ? -2.156 11.991 94.692 1.00 30.07 729 PRO A C 1
ATOM 5742 O O . PRO A 1 729 ? -2.661 12.773 95.416 1.00 30.09 729 PRO A O 1
ATOM 5746 N N . LEU A 1 730 ? -1.728 12.289 93.478 1.00 29.38 730 LEU A N 1
ATOM 5747 C CA . LEU A 1 730 ? -2.006 13.556 92.768 1.00 30.16 730 LEU A CA 1
ATOM 5748 C C . LEU A 1 730 ? -3.499 13.646 92.470 1.00 31.70 730 LEU A C 1
ATOM 5749 O O . LEU A 1 730 ? -4.095 12.628 92.057 1.00 32.21 730 LEU A O 1
ATOM 5754 N N . LYS A 1 731 ? -4.111 14.814 92.688 1.00 33.69 731 LYS A N 1
ATOM 5755 C CA . LYS A 1 731 ? -5.550 15.002 92.365 1.00 36.64 731 LYS A CA 1
ATOM 5756 C C . LYS A 1 731 ? -5.687 15.164 90.846 1.00 34.40 731 LYS A C 1
ATOM 5757 O O . LYS A 1 731 ? -4.910 15.882 90.243 1.00 33.64 731 LYS A O 1
ATOM 5763 N N . GLU A 1 732 ? -6.645 14.448 90.289 1.00 34.88 732 GLU A N 1
ATOM 5764 C CA . GLU A 1 732 ? -7.045 14.494 88.863 1.00 35.70 732 GLU A CA 1
ATOM 5765 C C . GLU A 1 732 ? -7.553 15.902 88.514 1.00 33.92 732 GLU A C 1
ATOM 5766 O O . GLU A 1 732 ? -8.395 16.431 89.234 1.00 32.33 732 GLU A O 1
ATOM 5772 N N . ALA A 1 733 ? -7.017 16.514 87.468 1.00 32.69 733 ALA A N 1
ATOM 5773 C CA . ALA A 1 733 ? -7.470 17.824 86.954 1.00 32.25 733 ALA A CA 1
ATOM 5774 C C . ALA A 1 733 ? -8.756 17.636 86.118 1.00 33.74 733 ALA A C 1
ATOM 5775 O O . ALA A 1 733 ? -8.930 16.568 85.495 1.00 33.31 733 ALA A O 1
ATOM 5777 N N . ASP A 1 734 ? -9.621 18.648 86.095 1.00 34.44 734 ASP A N 1
ATOM 5778 C CA . ASP A 1 734 ? -10.823 18.719 85.224 1.00 36.02 734 ASP A CA 1
ATOM 5779 C C . ASP A 1 734 ? -10.375 19.191 83.834 1.00 35.18 734 ASP A C 1
ATOM 5780 O O . ASP A 1 734 ? -10.067 20.396 83.678 1.00 35.12 734 ASP A O 1
ATOM 5785 N N . VAL A 1 735 ? -10.167 18.253 82.915 1.00 33.27 735 VAL A N 1
ATOM 5786 C CA . VAL A 1 735 ? -9.669 18.531 81.536 1.00 34.19 735 VAL A CA 1
ATOM 5787 C C . VAL A 1 735 ? -10.755 18.027 80.571 1.00 34.99 735 VAL A C 1
ATOM 5788 O O . VAL A 1 735 ? -11.419 17.049 80.922 1.00 35.53 735 VAL A O 1
ATOM 5792 N N . LYS A 1 736 ? -10.990 18.691 79.439 1.00 33.64 736 LYS A N 1
ATOM 5793 C CA . LYS A 1 736 ? -11.872 18.093 78.392 1.00 34.31 736 LYS A CA 1
ATOM 5794 C C . LYS A 1 736 ? -10.985 17.571 77.255 1.00 31.96 736 LYS A C 1
ATOM 5795 O O . LYS A 1 736 ? -10.195 18.346 76.707 1.00 30.70 736 LYS A O 1
ATOM 5801 N N . ILE A 1 737 ? -11.097 16.277 76.965 1.00 31.82 737 ILE A N 1
ATOM 5802 C CA . ILE A 1 737 ? -10.411 15.625 75.817 1.00 30.55 737 ILE A CA 1
ATOM 5803 C C . ILE A 1 737 ? -11.231 15.909 74.541 1.00 30.08 737 ILE A C 1
ATOM 5804 O O . ILE A 1 737 ? -12.428 15.642 74.515 1.00 30.81 737 ILE A O 1
ATOM 5809 N N . LEU A 1 738 ? -10.587 16.411 73.498 1.00 29.79 738 LEU A N 1
ATOM 5810 C CA . LEU A 1 738 ? -11.242 16.883 72.250 1.00 30.16 738 LEU A CA 1
ATOM 5811 C C . LEU A 1 738 ? -11.183 15.842 71.118 1.00 31.04 738 LEU A C 1
ATOM 5812 O O . LEU A 1 738 ? -12.076 15.900 70.229 1.00 31.20 738 LEU A O 1
ATOM 5817 N N . ASN A 1 739 ? -10.229 14.898 71.119 1.00 31.37 739 ASN A N 1
ATOM 5818 C CA . ASN A 1 739 ? -10.033 13.958 69.977 1.00 32.64 739 ASN A CA 1
ATOM 5819 C C . ASN A 1 739 ? -10.412 12.509 70.346 1.00 35.44 739 ASN A C 1
ATOM 5820 O O . ASN A 1 739 ? -9.893 11.607 69.716 1.00 35.70 739 ASN A O 1
ATOM 5825 N N . ASN A 1 740 ? -11.364 12.260 71.241 1.00 37.66 740 ASN A N 1
ATOM 5826 C CA . ASN A 1 740 ? -12.096 10.957 71.296 1.00 40.08 740 ASN A CA 1
ATOM 5827 C C . ASN A 1 740 ? -11.148 9.807 71.691 1.00 38.55 740 ASN A C 1
ATOM 5828 O O . ASN A 1 740 ? -11.199 8.732 71.085 1.00 40.69 740 ASN A O 1
ATOM 5833 N N . LEU A 1 741 ? -10.371 9.990 72.733 1.00 35.26 741 LEU A N 1
ATOM 5834 C CA . LEU A 1 741 ? -9.473 8.953 73.289 1.00 33.65 741 LEU A CA 1
ATOM 5835 C C . LEU A 1 741 ? -10.261 8.061 74.256 1.00 34.17 741 LEU A C 1
ATOM 5836 O O . LEU A 1 741 ? -11.252 8.553 74.842 1.00 34.31 741 LEU A O 1
ATOM 5841 N N . THR A 1 742 ? -9.868 6.786 74.364 1.00 33.01 742 THR A N 1
ATOM 5842 C CA . THR A 1 742 ? -10.445 5.812 75.323 1.00 33.24 742 THR A CA 1
ATOM 5843 C C . THR A 1 742 ? -9.791 6.002 76.709 1.00 32.20 742 THR A C 1
ATOM 5844 O O . THR A 1 742 ? -8.559 5.970 76.825 1.00 29.52 742 THR A O 1
ATOM 5848 N N . LYS A 1 743 ? -10.606 6.228 77.719 1.00 32.83 743 LYS A N 1
ATOM 5849 C CA . LYS A 1 743 ? -10.108 6.557 79.073 1.00 33.54 743 LYS A CA 1
ATOM 5850 C C . LYS A 1 743 ? -9.970 5.274 79.878 1.00 32.07 743 LYS A C 1
ATOM 5851 O O . LYS A 1 743 ? -10.726 4.352 79.656 1.00 31.65 743 LYS A O 1
ATOM 5857 N N . VAL A 1 744 ? -9.062 5.273 80.842 1.00 31.67 744 VAL A N 1
ATOM 5858 C CA . VAL A 1 744 ? -8.922 4.151 81.805 1.00 31.67 744 VAL A CA 1
ATOM 5859 C C . VAL A 1 744 ? -8.485 4.746 83.147 1.00 31.18 744 VAL A C 1
ATOM 5860 O O . VAL A 1 744 ? -7.612 5.640 83.158 1.00 29.41 744 VAL A O 1
ATOM 5864 N N . LYS A 1 745 ? -8.995 4.201 84.235 1.00 32.56 745 LYS A N 1
ATOM 5865 C CA . LYS A 1 745 ? -8.492 4.563 85.578 1.00 34.80 745 LYS A CA 1
ATOM 5866 C C . LYS A 1 745 ? -7.108 3.927 85.788 1.00 33.34 745 LYS A C 1
ATOM 5867 O O . LYS A 1 745 ? -6.934 2.718 85.520 1.00 33.01 745 LYS A O 1
ATOM 5873 N N . ILE A 1 746 ? -6.137 4.721 86.245 1.00 31.99 746 ILE A N 1
ATOM 5874 C CA . ILE A 1 746 ? -4.739 4.253 86.466 1.00 32.10 746 ILE A CA 1
ATOM 5875 C C . ILE A 1 746 ? -4.650 3.615 87.858 1.00 33.65 746 ILE A C 1
ATOM 5876 O O . ILE A 1 746 ? -4.777 4.343 88.875 1.00 35.24 746 ILE A O 1
ATOM 5881 N N . GLU A 1 747 ? -4.533 2.296 87.887 1.00 34.77 747 GLU A N 1
ATOM 5882 C CA . GLU A 1 747 ? -4.427 1.457 89.115 1.00 36.22 747 GLU A CA 1
ATOM 5883 C C . GLU A 1 747 ? -3.818 0.103 88.716 1.00 36.32 747 GLU A C 1
ATOM 5884 O O . GLU A 1 747 ? -3.838 -0.240 87.482 1.00 32.71 747 GLU A O 1
ATOM 5890 N N . LYS A 1 748 ? -3.337 -0.677 89.699 1.00 35.85 748 LYS A N 1
ATOM 5891 C CA . LYS A 1 748 ? -2.891 -2.067 89.441 1.00 36.58 748 LYS A CA 1
ATOM 5892 C C . LYS A 1 748 ? -3.971 -2.754 88.619 1.00 34.79 748 LYS A C 1
ATOM 5893 O O . LYS A 1 748 ? -5.137 -2.664 89.027 1.00 33.79 748 LYS A O 1
ATOM 5899 N N . GLY A 1 749 ? -3.613 -3.425 87.517 1.00 33.51 749 GLY A N 1
ATOM 5900 C CA . GLY A 1 749 ? -4.599 -4.183 86.714 1.00 34.08 749 GLY A CA 1
ATOM 5901 C C . GLY A 1 749 ? -4.991 -3.489 85.415 1.00 34.24 749 GLY A C 1
ATOM 5902 O O . GLY A 1 749 ? -5.391 -4.162 84.459 1.00 34.76 749 GLY A O 1
ATOM 5903 N N . ALA A 1 750 ? -4.920 -2.172 85.383 1.00 33.71 750 ALA A N 1
ATOM 5904 C CA . ALA A 1 750 ? -5.301 -1.332 84.231 1.00 33.55 750 ALA A CA 1
ATOM 5905 C C . ALA A 1 750 ? -4.488 -1.718 82.982 1.00 33.36 750 ALA A C 1
ATOM 5906 O O . ALA A 1 750 ? -3.219 -1.769 83.035 1.00 31.27 750 ALA A O 1
ATOM 5908 N N . LYS A 1 751 ? -5.211 -1.892 81.884 1.00 34.81 751 LYS A N 1
ATOM 5909 C CA . LYS A 1 751 ? -4.643 -2.243 80.564 1.00 36.44 751 LYS A CA 1
ATOM 5910 C C . LYS A 1 751 ? -4.477 -0.941 79.811 1.00 34.80 751 LYS A C 1
ATOM 5911 O O . LYS A 1 751 ? -5.473 -0.426 79.332 1.00 37.61 751 LYS A O 1
ATOM 5917 N N . ILE A 1 752 ? -3.286 -0.374 79.796 1.00 32.60 752 ILE A N 1
ATOM 5918 C CA . ILE A 1 752 ? -3.059 0.902 79.057 1.00 31.93 752 ILE A CA 1
ATOM 5919 C C . ILE A 1 752 ? -2.697 0.636 77.587 1.00 31.62 752 ILE A C 1
ATOM 5920 O O . ILE A 1 752 ? -2.639 1.608 76.799 1.00 29.82 752 ILE A O 1
ATOM 5925 N N . PHE A 1 753 ? -2.479 -0.627 77.236 1.00 32.94 753 PHE A N 1
ATOM 5926 C CA . PHE A 1 753 ? -2.221 -1.089 75.852 1.00 33.73 753 PHE A CA 1
ATOM 5927 C C . PHE A 1 753 ? -3.294 -2.098 75.488 1.00 34.38 753 PHE A C 1
ATOM 5928 O O . PHE A 1 753 ? -3.301 -3.174 76.108 1.00 35.29 753 PHE A O 1
ATOM 5936 N N . SER A 1 754 ? -4.192 -1.745 74.574 1.00 35.45 754 SER A N 1
ATOM 5937 C CA . SER A 1 754 ? -5.338 -2.618 74.197 1.00 38.60 754 SER A CA 1
ATOM 5938 C C . SER A 1 754 ? -4.858 -3.897 73.487 1.00 39.83 754 SER A C 1
ATOM 5939 O O . SER A 1 754 ? -5.656 -4.803 73.362 1.00 40.87 754 SER A O 1
ATOM 5942 N N . ASN A 1 755 ? -3.616 -3.953 73.014 1.00 40.34 755 ASN A N 1
ATOM 5943 C CA . ASN A 1 755 ? -3.136 -5.011 72.081 1.00 42.75 755 ASN A CA 1
ATOM 5944 C C . ASN A 1 755 ? -2.348 -6.054 72.856 1.00 43.91 755 ASN A C 1
ATOM 5945 O O . ASN A 1 755 ? -1.917 -7.035 72.229 1.00 45.96 755 ASN A O 1
ATOM 5950 N N . ILE A 1 756 ? -2.148 -5.862 74.161 1.00 44.86 756 ILE A N 1
ATOM 5951 C CA . ILE A 1 756 ? -1.404 -6.854 74.976 1.00 46.38 756 ILE A CA 1
ATOM 5952 C C . ILE A 1 756 ? -2.277 -7.292 76.158 1.00 47.25 756 ILE A C 1
ATOM 5953 O O . ILE A 1 756 ? -3.175 -6.533 76.567 1.00 49.31 756 ILE A O 1
ATOM 5958 N N . ASP A 1 757 ? -1.925 -8.430 76.743 1.00 47.68 757 ASP A N 1
ATOM 5959 C CA . ASP A 1 757 ? -2.730 -9.174 77.745 1.00 49.11 757 ASP A CA 1
ATOM 5960 C C . ASP A 1 757 ? -2.501 -8.633 79.159 1.00 46.66 757 ASP A C 1
ATOM 5961 O O . ASP A 1 757 ? -3.444 -8.686 79.963 1.00 45.99 757 ASP A O 1
ATOM 5966 N N . GLY A 1 758 ? -1.308 -8.109 79.421 1.00 43.85 758 GLY A N 1
ATOM 5967 C CA . GLY A 1 758 ? -0.871 -7.746 80.773 1.00 42.36 758 GLY A CA 1
ATOM 5968 C C . GLY A 1 758 ? -1.314 -6.353 81.179 1.00 40.11 758 GLY A C 1
ATOM 5969 O O . GLY A 1 758 ? -1.297 -5.397 80.331 1.00 38.85 758 GLY A O 1
ATOM 5970 N N . GLY A 1 759 ? -1.568 -6.195 82.469 1.00 37.97 759 GLY A N 1
ATOM 5971 C CA . GLY A 1 759 ? -1.914 -4.887 83.049 1.00 37.02 759 GLY A CA 1
ATOM 5972 C C . GLY A 1 759 ? -0.770 -4.295 83.846 1.00 35.35 759 GLY A C 1
ATOM 5973 O O . GLY A 1 759 ? 0.288 -4.934 83.999 1.00 34.29 759 GLY A O 1
ATOM 5974 N N . ILE A 1 760 ? -0.974 -3.077 84.333 1.00 32.87 760 ILE A N 1
ATOM 5975 C CA . ILE A 1 760 ? -0.084 -2.476 85.353 1.00 31.78 760 ILE A CA 1
ATOM 5976 C C . ILE A 1 760 ? 0.079 -3.471 86.505 1.00 31.76 760 ILE A C 1
ATOM 5977 O O . ILE A 1 760 ? -0.928 -3.934 87.042 1.00 32.67 760 ILE A O 1
ATOM 5982 N N . ASP A 1 761 ? 1.314 -3.789 86.897 1.00 32.04 761 ASP A N 1
ATOM 5983 C CA . ASP A 1 761 ? 1.548 -4.692 88.047 1.00 33.67 761 ASP A CA 1
ATOM 5984 C C . ASP A 1 761 ? 2.411 -4.008 89.109 1.00 33.30 761 ASP A C 1
ATOM 5985 O O . ASP A 1 761 ? 2.579 -4.600 90.134 1.00 33.89 761 ASP A O 1
ATOM 5990 N N . ALA A 1 762 ? 2.922 -2.814 88.880 1.00 32.63 762 ALA A N 1
ATOM 5991 C CA . ALA A 1 762 ? 3.489 -1.974 89.967 1.00 33.00 762 ALA A CA 1
ATOM 5992 C C . ALA A 1 762 ? 3.251 -0.521 89.617 1.00 32.76 762 ALA A C 1
ATOM 5993 O O . ALA A 1 762 ? 3.430 -0.147 88.417 1.00 30.48 762 ALA A O 1
ATOM 5995 N N . ILE A 1 763 ? 2.955 0.302 90.621 1.00 33.19 763 ILE A N 1
ATOM 5996 C CA . ILE A 1 763 ? 2.688 1.726 90.292 1.00 33.35 763 ILE A CA 1
ATOM 5997 C C . ILE A 1 763 ? 2.963 2.627 91.502 1.00 31.73 763 ILE A C 1
ATOM 5998 O O . ILE A 1 763 ? 2.606 2.255 92.606 1.00 31.39 763 ILE A O 1
ATOM 6003 N N . ALA A 1 764 ? 3.667 3.724 91.270 1.00 30.82 764 ALA A N 1
ATOM 6004 C CA . ALA A 1 764 ? 3.836 4.837 92.247 1.00 30.47 764 ALA A CA 1
ATOM 6005 C C . ALA A 1 764 ? 2.461 5.266 92.746 1.00 30.34 764 ALA A C 1
ATOM 6006 O O . ALA A 1 764 ? 1.565 5.536 91.913 1.00 29.06 764 ALA A O 1
ATOM 6008 N N . LYS A 1 765 ? 2.300 5.360 94.062 1.00 31.18 765 LYS A N 1
ATOM 6009 C CA . LYS A 1 765 ? 1.077 5.882 94.694 1.00 32.35 765 LYS A CA 1
ATOM 6010 C C . LYS A 1 765 ? 0.665 7.250 94.086 1.00 30.15 765 LYS A C 1
ATOM 6011 O O . LYS A 1 765 ? -0.528 7.464 93.936 1.00 30.01 765 LYS A O 1
ATOM 6017 N N . GLU A 1 766 ? 1.593 8.113 93.717 1.00 29.47 766 GLU A N 1
ATOM 6018 C CA . GLU A 1 766 ? 1.318 9.484 93.199 1.00 30.03 766 GLU A CA 1
ATOM 6019 C C . GLU A 1 766 ? 0.349 9.414 92.013 1.00 30.92 766 GLU A C 1
ATOM 6020 O O . GLU A 1 766 ? -0.492 10.340 91.883 1.00 29.24 766 GLU A O 1
ATOM 6026 N N . ILE A 1 767 ? 0.465 8.358 91.193 1.00 31.16 767 ILE A N 1
ATOM 6027 C CA . ILE A 1 767 ? -0.279 8.205 89.909 1.00 33.14 767 ILE A CA 1
ATOM 6028 C C . ILE A 1 767 ? -1.617 7.494 90.083 1.00 32.98 767 ILE A C 1
ATOM 6029 O O . ILE A 1 767 ? -2.429 7.576 89.147 1.00 32.39 767 ILE A O 1
ATOM 6034 N N . THR A 1 768 ? -1.831 6.762 91.175 1.00 33.01 768 THR A N 1
ATOM 6035 C CA . THR A 1 768 ? -3.029 5.920 91.355 1.00 33.80 768 THR A CA 1
ATOM 6036 C C . THR A 1 768 ? -4.246 6.844 91.447 1.00 34.27 768 THR A C 1
ATOM 6037 O O . THR A 1 768 ? -4.138 7.941 92.031 1.00 33.60 768 THR A O 1
ATOM 6041 N N . GLY A 1 769 ? -5.333 6.448 90.805 1.00 33.36 769 GLY A N 1
ATOM 6042 C CA . GLY A 1 769 ? -6.586 7.217 90.803 1.00 34.28 769 GLY A CA 1
ATOM 6043 C C . GLY A 1 769 ? -6.668 8.263 89.691 1.00 32.71 769 GLY A C 1
ATOM 6044 O O . GLY A 1 769 ? -7.739 8.803 89.548 1.00 34.13 769 GLY A O 1
ATOM 6045 N N . LEU A 1 770 ? -5.609 8.553 88.943 1.00 31.94 770 LEU A N 1
ATOM 6046 C CA . LEU A 1 770 ? -5.655 9.461 87.742 1.00 30.95 770 LEU A CA 1
ATOM 6047 C C . LEU A 1 770 ? -6.435 8.787 86.611 1.00 31.16 770 LEU A C 1
ATOM 6048 O O . LEU A 1 770 ? -6.625 7.576 86.629 1.00 30.95 770 LEU A O 1
ATOM 6053 N N . THR A 1 771 ? -6.932 9.573 85.656 1.00 31.02 771 THR A N 1
ATOM 6054 C CA . THR A 1 771 ? -7.617 9.022 84.473 1.00 31.53 771 THR A CA 1
ATOM 6055 C C . THR A 1 771 ? -6.650 9.183 83.318 1.00 29.85 771 THR A C 1
ATOM 6056 O O . THR A 1 771 ? -6.321 10.330 83.006 1.00 28.36 771 THR A O 1
ATOM 6060 N N . GLY A 1 772 ? -6.133 8.056 82.819 1.00 29.02 772 GLY A N 1
ATOM 6061 C CA . GLY A 1 772 ? -5.239 8.049 81.655 1.00 28.44 772 GLY A CA 1
ATOM 6062 C C . GLY A 1 772 ? -5.949 7.510 80.448 1.00 28.20 772 GLY A C 1
ATOM 6063 O O . GLY A 1 772 ? -7.185 7.509 80.453 1.00 28.39 772 GLY A O 1
ATOM 6064 N N . PHE A 1 773 ? -5.190 7.035 79.470 1.00 28.05 773 PHE A N 1
ATOM 6065 C CA . PHE A 1 773 ? -5.739 6.574 78.180 1.00 29.49 773 PHE A CA 1
ATOM 6066 C C . PHE A 1 773 ? -5.224 5.175 77.855 1.00 29.97 773 PHE A C 1
ATOM 6067 O O . PHE A 1 773 ? -4.174 4.757 78.328 1.00 27.75 773 PHE A O 1
ATOM 6075 N N . VAL A 1 774 ? -5.988 4.503 77.012 1.00 30.60 774 VAL A N 1
ATOM 6076 C CA . VAL A 1 774 ? -5.658 3.179 76.445 1.00 32.10 774 VAL A CA 1
ATOM 6077 C C . VAL A 1 774 ? -5.364 3.396 74.971 1.00 32.46 774 VAL A C 1
ATOM 6078 O O . VAL A 1 774 ? -6.245 3.940 74.279 1.00 32.39 774 VAL A O 1
ATOM 6082 N N . PHE A 1 775 ? -4.184 2.974 74.547 1.00 32.45 775 PHE A N 1
ATOM 6083 C CA . PHE A 1 775 ? -3.761 2.981 73.131 1.00 33.25 775 PHE A CA 1
ATOM 6084 C C . PHE A 1 775 ? -3.388 1.569 72.683 1.00 34.61 775 PHE A C 1
ATOM 6085 O O . PHE A 1 775 ? -3.092 0.647 73.484 1.00 32.71 775 PHE A O 1
ATOM 6093 N N . ASN A 1 776 ? -3.388 1.421 71.370 1.00 34.94 776 ASN A N 1
ATOM 6094 C CA . ASN A 1 776 ? -2.846 0.244 70.668 1.00 36.61 776 ASN A CA 1
ATOM 6095 C C . ASN A 1 776 ? -1.381 0.537 70.350 1.00 35.21 776 ASN A C 1
ATOM 6096 O O . ASN A 1 776 ? -1.145 1.487 69.565 1.00 33.90 776 ASN A O 1
ATOM 6101 N N . GLY A 1 777 ? -0.446 -0.179 70.988 1.00 34.51 777 GLY A N 1
ATOM 6102 C CA . GLY A 1 777 ? 1.000 0.034 70.836 1.00 34.93 777 GLY A CA 1
ATOM 6103 C C . GLY A 1 777 ? 1.418 -0.049 69.371 1.00 36.46 777 GLY A C 1
ATOM 6104 O O . GLY A 1 777 ? 2.309 0.754 68.942 1.00 34.02 777 GLY A O 1
ATOM 6105 N N . GLU A 1 778 ? 0.767 -0.935 68.608 1.00 40.66 778 GLU A N 1
ATOM 6106 C CA . GLU A 1 778 ? 0.986 -1.078 67.137 1.00 42.82 778 GLU A CA 1
ATOM 6107 C C . GLU A 1 778 ? 0.629 0.208 66.417 1.00 40.82 778 GLU A C 1
ATOM 6108 O O . GLU A 1 778 ? 1.443 0.629 65.581 1.00 42.59 778 GLU A O 1
ATOM 6114 N N . LYS A 1 779 ? -0.560 0.758 66.679 1.00 40.29 779 LYS A N 1
ATOM 6115 C CA . LYS A 1 779 ? -1.013 2.028 66.070 1.00 41.85 779 LYS A CA 1
ATOM 6116 C C . LYS A 1 779 ? -0.027 3.126 66.491 1.00 37.91 779 LYS A C 1
ATOM 6117 O O . LYS A 1 779 ? 0.347 3.960 65.662 1.00 37.77 779 LYS A O 1
ATOM 6123 N N . GLN A 1 780 ? 0.455 3.080 67.731 1.00 35.04 780 GLN A N 1
ATOM 6124 C CA . GLN A 1 780 ? 1.441 4.064 68.241 1.00 32.15 780 GLN A CA 1
ATOM 6125 C C . GLN A 1 780 ? 2.726 3.994 67.397 1.00 32.06 780 GLN A C 1
ATOM 6126 O O . GLN A 1 780 ? 3.335 5.062 67.186 1.00 30.21 780 GLN A O 1
ATOM 6132 N N . ARG A 1 781 ? 3.145 2.799 66.943 1.00 33.41 781 ARG A N 1
ATOM 6133 C CA . ARG A 1 781 ? 4.398 2.667 66.127 1.00 36.08 781 ARG A CA 1
ATOM 6134 C C . ARG A 1 781 ? 4.189 3.342 64.770 1.00 35.33 781 ARG A C 1
ATOM 6135 O O . ARG A 1 781 ? 5.118 3.974 64.275 1.00 36.18 781 ARG A O 1
ATOM 6143 N N . ASP A 1 782 ? 2.997 3.200 64.223 1.00 36.69 782 ASP A N 1
ATOM 6144 C CA . ASP A 1 782 ? 2.631 3.655 62.855 1.00 39.70 782 ASP A CA 1
ATOM 6145 C C . ASP A 1 782 ? 2.254 5.134 62.835 1.00 39.49 782 ASP A C 1
ATOM 6146 O O . ASP A 1 782 ? 2.672 5.796 61.863 1.00 38.94 782 ASP A O 1
ATOM 6151 N N . ASP A 1 783 ? 1.530 5.630 63.850 1.00 37.08 783 ASP A N 1
ATOM 6152 C CA . ASP A 1 783 ? 0.803 6.929 63.775 1.00 39.39 783 ASP A CA 1
ATOM 6153 C C . ASP A 1 783 ? 1.304 7.930 64.836 1.00 38.84 783 ASP A C 1
ATOM 6154 O O . ASP A 1 783 ? 0.999 9.112 64.746 1.00 41.91 783 ASP A O 1
ATOM 6159 N N . ALA A 1 784 ? 1.994 7.501 65.865 1.00 37.72 784 ALA A N 1
ATOM 6160 C CA . ALA A 1 784 ? 2.399 8.416 66.958 1.00 37.40 784 ALA A CA 1
ATOM 6161 C C . ALA A 1 784 ? 1.171 8.549 67.863 1.00 36.24 784 ALA A C 1
ATOM 6162 O O . ALA A 1 784 ? 0.213 7.724 67.732 1.00 36.82 784 ALA A O 1
ATOM 6164 N N . THR A 1 785 ? 1.229 9.438 68.829 1.00 32.45 785 THR A N 1
ATOM 6165 C CA . THR A 1 785 ? 0.097 9.605 69.767 1.00 31.97 785 THR A CA 1
ATOM 6166 C C . THR A 1 785 ? -0.238 11.090 69.806 1.00 30.10 785 THR A C 1
ATOM 6167 O O . THR A 1 785 ? 0.613 11.861 70.250 1.00 27.94 785 THR A O 1
ATOM 6171 N N . THR A 1 786 ? -1.435 11.452 69.368 1.00 29.84 786 THR A N 1
ATOM 6172 C CA . THR A 1 786 ? -1.915 12.855 69.398 1.00 30.41 786 THR A CA 1
ATOM 6173 C C . THR A 1 786 ? -2.921 13.042 70.533 1.00 28.39 786 THR A C 1
ATOM 6174 O O . THR A 1 786 ? -3.903 12.308 70.581 1.00 27.81 786 THR A O 1
ATOM 6178 N N . ILE A 1 787 ? -2.675 14.009 71.390 1.00 26.37 787 ILE A N 1
ATOM 6179 C CA . ILE A 1 787 ? -3.626 14.330 72.490 1.00 26.89 787 ILE A CA 1
ATOM 6180 C C . ILE A 1 787 ? -4.133 15.744 72.237 1.00 26.39 787 ILE A C 1
ATOM 6181 O O . ILE A 1 787 ? -3.297 16.646 72.103 1.00 25.93 787 ILE A O 1
ATOM 6186 N N . GLU A 1 788 ? -5.437 15.950 72.207 1.00 26.93 788 GLU A N 1
ATOM 6187 C CA . GLU A 1 788 ? -6.023 17.305 72.075 1.00 27.40 788 GLU A CA 1
ATOM 6188 C C . GLU A 1 788 ? -6.952 17.531 73.256 1.00 26.94 788 GLU A C 1
ATOM 6189 O O . GLU A 1 788 ? -7.748 16.672 73.524 1.00 26.80 788 GLU A O 1
ATOM 6195 N N . PHE A 1 789 ? -6.782 18.632 73.978 1.00 26.84 789 PHE A N 1
ATOM 6196 C CA . PHE A 1 789 ? -7.553 18.868 75.215 1.00 28.13 789 PHE A CA 1
ATOM 6197 C C . PHE A 1 789 ? -7.632 20.359 75.531 1.00 28.75 789 PHE A C 1
ATOM 6198 O O . PHE A 1 789 ? -6.884 21.135 74.942 1.00 28.90 789 PHE A O 1
ATOM 6206 N N . GLU A 1 790 ? -8.553 20.713 76.423 1.00 29.69 790 GLU A N 1
ATOM 6207 C CA . GLU A 1 790 ? -8.671 22.073 76.982 1.00 31.66 790 GLU A CA 1
ATOM 6208 C C . GLU A 1 790 ? -8.698 21.963 78.509 1.00 31.51 790 GLU A C 1
ATOM 6209 O O . GLU A 1 790 ? -9.100 20.929 79.060 1.00 31.52 790 GLU A O 1
ATOM 6215 N N . CYS A 1 791 ? -8.191 23.005 79.135 1.00 32.28 791 CYS A N 1
ATOM 6216 C CA . CYS A 1 791 ? -8.089 23.128 80.596 1.00 33.15 791 CYS A CA 1
ATOM 6217 C C . CYS A 1 791 ? -8.378 24.585 80.927 1.00 32.73 791 CYS A C 1
ATOM 6218 O O . CYS A 1 791 ? -7.874 25.457 80.228 1.00 31.77 791 CYS A O 1
ATOM 6221 N N . SER A 1 792 ? -9.043 24.806 82.039 1.00 35.27 792 SER A N 1
ATOM 6222 C CA . SER A 1 792 ? -9.326 26.162 82.553 1.00 37.85 792 SER A CA 1
ATOM 6223 C C . SER A 1 792 ? -8.295 26.569 83.610 1.00 37.68 792 SER A C 1
ATOM 6224 O O . SER A 1 792 ? -8.337 27.733 84.026 1.00 37.54 792 SER A O 1
ATOM 6227 N N . SER A 1 793 ? -7.312 25.731 83.932 1.00 37.35 793 SER A N 1
ATOM 6228 C CA . SER A 1 793 ? -6.115 26.216 84.683 1.00 38.43 793 SER A CA 1
ATOM 6229 C C . SER A 1 793 ? -4.885 25.419 84.294 1.00 36.55 793 SER A C 1
ATOM 6230 O O . SER A 1 793 ? -4.979 24.458 83.529 1.00 35.63 793 SER A O 1
ATOM 6233 N N . PRO A 1 794 ? -3.673 25.852 84.701 1.00 34.84 794 PRO A N 1
ATOM 6234 C CA . PRO A 1 794 ? -2.472 25.135 84.313 1.00 32.41 794 PRO A CA 1
ATOM 6235 C C . PRO A 1 794 ? -2.530 23.694 84.837 1.00 30.92 794 PRO A C 1
ATOM 6236 O O . PRO A 1 794 ? -3.030 23.454 85.908 1.00 30.77 794 PRO A O 1
ATOM 6240 N N . VAL A 1 795 ? -2.102 22.756 83.99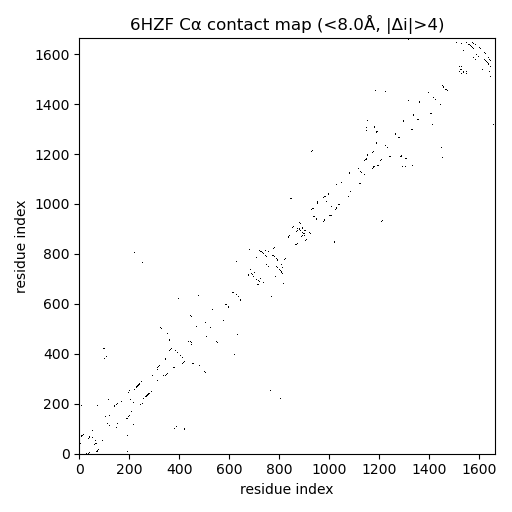6 1.00 29.71 795 VAL A N 1
ATOM 6241 C CA . VAL A 1 795 ? -2.072 21.299 84.279 1.00 28.70 795 VAL A CA 1
ATOM 6242 C C . VAL A 1 795 ? -0.710 20.771 83.882 1.00 27.35 795 VAL A C 1
ATOM 6243 O O . VAL A 1 795 ? -0.049 21.341 82.956 1.00 26.30 795 VAL A O 1
ATOM 6247 N N . THR A 1 796 ? -0.353 19.643 84.495 1.00 26.80 796 THR A N 1
ATOM 6248 C CA . THR A 1 796 ? 0.724 18.778 84.033 1.00 26.02 796 THR A CA 1
ATOM 6249 C C . THR A 1 796 ? 0.097 17.481 83.514 1.00 25.89 796 THR A C 1
ATOM 6250 O O . THR A 1 796 ? -0.724 16.872 84.201 1.00 24.33 796 THR A O 1
ATOM 6262 N N . LEU A 1 798 ? 1.033 13.626 82.483 1.00 25.68 798 LEU A N 1
ATOM 6263 C CA . LEU A 1 798 ? 2.056 12.695 82.903 1.00 26.01 798 LEU A CA 1
ATOM 6264 C C . LEU A 1 798 ? 2.204 11.629 81.808 1.00 25.00 798 LEU A C 1
ATOM 6265 O O . LEU A 1 798 ? 1.229 10.942 81.533 1.00 23.25 798 LEU A O 1
ATOM 6270 N N . VAL A 1 799 ? 3.416 11.512 81.281 1.00 23.87 799 VAL A N 1
ATOM 6271 C CA . VAL A 1 799 ? 3.737 10.548 80.186 1.00 24.04 799 VAL A CA 1
ATOM 6272 C C . VAL A 1 799 ? 4.792 9.535 80.642 1.00 23.73 799 VAL A C 1
ATOM 6273 O O . VAL A 1 799 ? 5.862 9.880 81.255 1.00 23.28 799 VAL A O 1
ATOM 6277 N N . ALA A 1 800 ? 4.476 8.286 80.385 1.00 24.56 800 ALA A N 1
ATOM 6278 C CA . ALA A 1 800 ? 5.350 7.142 80.708 1.00 25.02 800 ALA A CA 1
ATOM 6279 C C . ALA A 1 800 ? 6.177 6.763 79.471 1.00 24.89 800 ALA A C 1
ATOM 6280 O O . ALA A 1 800 ? 5.572 6.347 78.466 1.00 24.38 800 ALA A O 1
ATOM 6282 N N . TYR A 1 801 ? 7.504 6.870 79.593 1.00 24.12 801 TYR A N 1
ATOM 6283 C CA . TYR A 1 801 ? 8.496 6.352 78.614 1.00 25.27 801 TYR A CA 1
ATOM 6284 C C . TYR A 1 801 ? 9.192 5.134 79.243 1.00 26.19 801 TYR A C 1
ATOM 6285 O O . TYR A 1 801 ? 9.672 5.211 80.386 1.00 25.41 801 TYR A O 1
ATOM 6294 N N . PHE A 1 802 ? 9.213 4.035 78.507 1.00 26.22 802 PHE A N 1
ATOM 6295 C CA . PHE A 1 802 ? 9.693 2.705 78.976 1.00 28.80 802 PHE A CA 1
ATOM 6296 C C . PHE A 1 802 ? 11.227 2.662 78.878 1.00 30.22 802 PHE A C 1
ATOM 6297 O O . PHE A 1 802 ? 11.815 3.289 77.968 1.00 30.89 802 PHE A O 1
ATOM 6305 N N . LYS A 1 803 ? 11.847 1.991 79.851 1.00 32.83 803 LYS A N 1
ATOM 6306 C CA . LYS A 1 803 ? 13.317 1.849 80.002 1.00 36.38 803 LYS A CA 1
ATOM 6307 C C . LYS A 1 803 ? 13.722 0.556 79.283 1.00 39.47 803 LYS A C 1
ATOM 6308 O O . LYS A 1 803 ? 14.024 -0.440 79.964 1.00 38.83 803 LYS A O 1
ATOM 6314 N N . ASP A 1 804 ? 13.635 0.553 77.952 1.00 39.31 804 ASP A N 1
ATOM 6315 C CA . ASP A 1 804 ? 13.920 -0.635 77.097 1.00 41.53 804 ASP A CA 1
ATOM 6316 C C . ASP A 1 804 ? 14.389 -0.054 75.769 1.00 42.93 804 ASP A C 1
ATOM 6317 O O . ASP A 1 804 ? 13.745 0.904 75.286 1.00 39.36 804 ASP A O 1
ATOM 6322 N N . ASP A 1 805 ? 15.522 -0.551 75.277 1.00 46.20 805 ASP A N 1
ATOM 6323 C CA . ASP A 1 805 ? 16.227 -0.049 74.065 1.00 48.51 805 ASP A CA 1
ATOM 6324 C C . ASP A 1 805 ? 15.481 -0.479 72.792 1.00 43.89 805 ASP A C 1
ATOM 6325 O O . ASP A 1 805 ? 15.674 0.151 71.782 1.00 47.28 805 ASP A O 1
ATOM 6330 N N . HIS A 1 806 ? 14.624 -1.487 72.831 1.00 44.47 806 HIS A N 1
ATOM 6331 C CA . HIS A 1 806 ? 13.833 -1.907 71.639 1.00 43.49 806 HIS A CA 1
ATOM 6332 C C . HIS A 1 806 ? 13.226 -0.674 70.944 1.00 44.72 806 HIS A C 1
ATOM 6333 O O . HIS A 1 806 ? 12.675 0.249 71.629 1.00 39.72 806 HIS A O 1
ATOM 6340 N N . ARG A 1 807 ? 13.316 -0.632 69.619 1.00 42.11 807 ARG A N 1
ATOM 6341 C CA . ARG A 1 807 ? 12.819 0.517 68.826 1.00 41.77 807 ARG A CA 1
ATOM 6342 C C . ARG A 1 807 ? 11.288 0.609 68.891 1.00 36.53 807 ARG A C 1
ATOM 6343 O O . ARG A 1 807 ? 10.752 1.637 68.466 1.00 35.74 807 ARG A O 1
ATOM 6351 N N . LYS A 1 808 ? 10.588 -0.407 69.382 1.00 34.84 808 LYS A N 1
ATOM 6352 C CA . LYS A 1 808 ? 9.110 -0.339 69.506 1.00 35.52 808 LYS A CA 1
ATOM 6353 C C . LYS A 1 808 ? 8.718 0.760 70.525 1.00 32.40 808 LYS A C 1
ATOM 6354 O O . LYS A 1 808 ? 7.608 1.269 70.394 1.00 31.47 808 LYS A O 1
ATOM 6360 N N . PHE A 1 809 ? 9.582 1.109 71.482 1.00 31.45 809 PHE A N 1
ATOM 6361 C CA . PHE A 1 809 ? 9.275 2.119 72.549 1.00 31.43 809 PHE A CA 1
ATOM 6362 C C . PHE A 1 809 ? 9.550 3.543 72.082 1.00 31.61 809 PHE A C 1
ATOM 6363 O O . PHE A 1 809 ? 10.664 3.851 71.534 1.00 31.34 809 PHE A O 1
ATOM 6371 N N . ALA A 1 810 ? 8.574 4.433 72.305 1.00 30.56 810 ALA A N 1
ATOM 6372 C CA . ALA A 1 810 ? 8.822 5.877 72.150 1.00 29.42 810 ALA A CA 1
ATOM 6373 C C . ALA A 1 810 ? 10.041 6.225 73.010 1.00 30.18 810 ALA A C 1
ATOM 6374 O O . ALA A 1 810 ? 10.130 5.731 74.164 1.00 29.76 810 ALA A O 1
ATOM 6376 N N . LYS A 1 811 ? 10.947 7.043 72.475 1.00 30.54 811 LYS A N 1
ATOM 6377 C CA . LYS A 1 811 ? 12.172 7.496 73.179 1.00 33.82 811 LYS A CA 1
ATOM 6378 C C . LYS A 1 811 ? 11.839 8.745 74.003 1.00 31.62 811 LYS A C 1
ATOM 6379 O O . LYS A 1 811 ? 11.129 9.633 73.504 1.00 29.13 811 LYS A O 1
ATOM 6385 N N . ALA A 1 812 ? 12.365 8.788 75.211 1.00 30.52 812 ALA A N 1
ATOM 6386 C CA . ALA A 1 812 ? 12.242 9.901 76.159 1.00 31.25 812 ALA A CA 1
ATOM 6387 C C . ALA A 1 812 ? 12.888 11.126 75.527 1.00 31.17 812 ALA A C 1
ATOM 6388 O O . ALA A 1 812 ? 13.755 11.005 74.674 1.00 26.82 812 ALA A O 1
ATOM 6390 N N . PRO A 1 813 ? 12.461 12.327 75.935 1.00 33.03 813 PRO A N 1
ATOM 6391 C CA . PRO A 1 813 ? 13.007 13.586 75.427 1.00 34.11 813 PRO A CA 1
ATOM 6392 C C . PRO A 1 813 ? 14.530 13.663 75.495 1.00 30.82 813 PRO A C 1
ATOM 6393 O O . PRO A 1 813 ? 15.098 13.236 76.455 1.00 31.12 813 PRO A O 1
ATOM 6397 N N . ARG A 1 814 ? 15.174 14.070 74.426 1.00 29.38 814 ARG A N 1
ATOM 6398 C CA . ARG A 1 814 ? 16.651 14.133 74.437 1.00 29.25 814 ARG A CA 1
ATOM 6399 C C . ARG A 1 814 ? 17.142 15.428 73.801 1.00 27.07 814 ARG A C 1
ATOM 6400 O O . ARG A 1 814 ? 17.173 15.506 72.517 1.00 24.83 814 ARG A O 1
ATOM 6408 N N . LEU A 1 815 ? 17.507 16.404 74.616 1.00 24.50 815 LEU A N 1
ATOM 6409 C CA . LEU A 1 815 ? 17.853 17.768 74.126 1.00 25.62 815 LEU A CA 1
ATOM 6410 C C . LEU A 1 815 ? 19.027 17.721 73.132 1.00 25.65 815 LEU A C 1
ATOM 6411 O O . LEU A 1 815 ? 19.066 18.560 72.196 1.00 25.86 815 LEU A O 1
ATOM 6416 N N . GLU A 1 816 ? 19.923 16.761 73.278 1.00 26.68 816 GLU A N 1
ATOM 6417 C CA . GLU A 1 816 ? 21.168 16.708 72.459 1.00 28.84 816 GLU A CA 1
ATOM 6418 C C . GLU A 1 816 ? 20.809 16.448 70.988 1.00 31.46 816 GLU A C 1
ATOM 6419 O O . GLU A 1 816 ? 21.607 16.866 70.102 1.00 33.20 816 GLU A O 1
ATOM 6425 N N . SER A 1 817 ? 19.673 15.810 70.709 1.00 28.72 817 SER A N 1
ATOM 6426 C CA . SER A 1 817 ? 19.298 15.507 69.298 1.00 30.85 817 SER A CA 1
ATOM 6427 C C . SER A 1 817 ? 17.956 16.140 68.938 1.00 30.27 817 SER A C 1
ATOM 6428 O O . SER A 1 817 ? 17.506 15.973 67.793 1.00 30.01 817 SER A O 1
ATOM 6431 N N . ASP A 1 818 ? 17.402 16.978 69.821 1.00 29.31 818 ASP A N 1
ATOM 6432 C CA . ASP A 1 818 ? 16.057 17.566 69.625 1.00 29.18 818 ASP A CA 1
ATOM 6433 C C . ASP A 1 818 ? 15.906 18.844 70.439 1.00 28.51 818 ASP A C 1
ATOM 6434 O O . ASP A 1 818 ? 15.610 18.743 71.630 1.00 26.83 818 ASP A O 1
ATOM 6439 N N . ALA A 1 819 ? 16.058 19.998 69.807 1.00 26.12 819 ALA A N 1
ATOM 6440 C CA . ALA A 1 819 ? 15.987 21.304 70.474 1.00 26.94 819 ALA A CA 1
ATOM 6441 C C . ALA A 1 819 ? 14.580 21.538 71.050 1.00 27.10 819 ALA A C 1
ATOM 6442 O O . ALA A 1 819 ? 14.485 22.414 71.916 1.00 26.36 819 ALA A O 1
ATOM 6444 N N . SER A 1 820 ? 13.553 20.789 70.625 1.00 24.84 820 SER A N 1
ATOM 6445 C CA . SER A 1 820 ? 12.159 20.946 71.126 1.00 26.49 820 SER A CA 1
ATOM 6446 C C . SER A 1 820 ? 11.859 20.098 72.372 1.00 26.35 820 SER A C 1
ATOM 6447 O O . SER A 1 820 ? 10.706 20.198 72.875 1.00 25.23 820 SER A O 1
ATOM 6450 N N . ALA A 1 821 ? 12.838 19.304 72.860 1.00 25.98 821 ALA A N 1
ATOM 6451 C CA . ALA A 1 821 ? 12.653 18.306 73.939 1.00 25.49 821 ALA A CA 1
ATOM 6452 C C . ALA A 1 821 ? 12.371 18.962 75.300 1.00 24.96 821 ALA A C 1
ATOM 6453 O O . ALA A 1 821 ? 12.167 18.168 76.266 1.00 24.30 821 ALA A O 1
ATOM 6455 N N . ASN A 1 822 ? 12.373 20.298 75.425 1.00 24.95 822 ASN A N 1
ATOM 6456 C CA . ASN A 1 822 ? 11.964 20.988 76.683 1.00 25.85 822 ASN A CA 1
ATOM 6457 C C . ASN A 1 822 ? 10.846 22.008 76.416 1.00 26.48 822 ASN A C 1
ATOM 6458 O O . ASN A 1 822 ? 10.585 22.827 77.275 1.00 25.59 822 ASN A O 1
ATOM 6463 N N . ASP A 1 823 ? 10.153 21.949 75.279 1.00 26.53 823 ASP A N 1
ATOM 6464 C CA . ASP A 1 823 ? 9.125 22.961 74.960 1.00 28.85 823 ASP A CA 1
ATOM 6465 C C . ASP A 1 823 ? 7.967 22.890 75.977 1.00 28.12 823 ASP A C 1
ATOM 6466 O O . ASP A 1 823 ? 7.245 23.880 76.089 1.00 28.07 823 ASP A O 1
ATOM 6471 N N . TYR A 1 824 ? 7.730 21.736 76.596 1.00 26.78 824 TYR A N 1
ATOM 6472 C CA . TYR A 1 824 ? 6.640 21.520 77.606 1.00 27.73 824 TYR A CA 1
ATOM 6473 C C . TYR A 1 824 ? 7.235 21.309 79.000 1.00 27.41 824 TYR A C 1
ATOM 6474 O O . TYR A 1 824 ? 6.557 20.801 79.890 1.00 25.48 824 TYR A O 1
ATOM 6483 N N . GLY A 1 825 ? 8.511 21.662 79.175 1.00 26.79 825 GLY A N 1
ATOM 6484 C CA . GLY A 1 825 ? 9.209 21.397 80.443 1.00 27.23 825 GLY A CA 1
ATOM 6485 C C . GLY A 1 825 ? 9.433 19.924 80.649 1.00 26.33 825 GLY A C 1
ATOM 6486 O O . GLY A 1 825 ? 9.623 19.532 81.817 1.00 28.86 825 GLY A O 1
ATOM 6487 N N . GLN A 1 826 ? 9.511 19.111 79.592 1.00 24.91 826 GLN A N 1
ATOM 6488 C CA . GLN A 1 826 ? 9.539 17.637 79.735 1.00 26.50 826 GLN A CA 1
ATOM 6489 C C . GLN A 1 826 ? 10.956 17.037 79.730 1.00 28.15 826 GLN A C 1
ATOM 6490 O O . GLN A 1 826 ? 11.029 15.787 79.706 1.00 32.31 826 GLN A O 1
ATOM 6496 N N . ALA A 1 827 ? 12.038 17.830 79.702 1.00 26.99 827 ALA A N 1
ATOM 6497 C CA . ALA A 1 827 ? 13.396 17.318 79.436 1.00 27.69 827 ALA A CA 1
ATOM 6498 C C . ALA A 1 827 ? 13.819 16.346 80.543 1.00 30.19 827 ALA A C 1
ATOM 6499 O O . ALA A 1 827 ? 14.540 15.460 80.209 1.00 30.79 827 ALA A O 1
ATOM 6501 N N . GLU A 1 828 ? 13.372 16.532 81.785 1.00 31.17 828 GLU A N 1
ATOM 6502 C CA . GLU A 1 828 ? 13.791 15.735 82.976 1.00 33.26 828 GLU A CA 1
ATOM 6503 C C . GLU A 1 828 ? 12.602 14.926 83.496 1.00 31.47 828 GLU A C 1
ATOM 6504 O O . GLU A 1 828 ? 11.502 15.450 83.595 1.00 31.38 828 GLU A O 1
ATOM 6510 N N . PRO A 1 829 ? 12.784 13.649 83.881 1.00 28.73 829 PRO A N 1
ATOM 6511 C CA . PRO A 1 829 ? 11.701 12.901 84.500 1.00 28.95 829 PRO A CA 1
ATOM 6512 C C . PRO A 1 829 ? 11.304 13.465 85.871 1.00 28.49 829 PRO A C 1
ATOM 6513 O O . PRO A 1 829 ? 12.143 14.026 86.518 1.00 27.95 829 PRO A O 1
ATOM 6517 N N . VAL A 1 830 ? 10.071 13.249 86.310 1.00 26.53 830 VAL A N 1
ATOM 6518 C CA . VAL A 1 830 ? 9.662 13.682 87.674 1.00 27.76 830 VAL A CA 1
ATOM 6519 C C . VAL A 1 830 ? 9.598 12.463 88.599 1.00 27.24 830 VAL A C 1
ATOM 6520 O O . VAL A 1 830 ? 9.932 12.615 89.778 1.00 26.67 830 VAL A O 1
ATOM 6524 N N . LEU A 1 831 ? 9.171 11.319 88.099 1.00 26.61 831 LEU A N 1
ATOM 6525 C CA . LEU A 1 831 ? 9.084 10.092 88.919 1.00 28.16 831 LEU A CA 1
ATOM 6526 C C . LEU A 1 831 ? 9.822 8.998 88.162 1.00 29.50 831 LEU A C 1
ATOM 6527 O O . LEU A 1 831 ? 9.326 8.597 87.067 1.00 28.66 831 LEU A O 1
ATOM 6532 N N . THR A 1 832 ? 10.927 8.497 88.714 1.00 29.96 832 THR A N 1
ATOM 6533 C CA . THR A 1 832 ? 11.721 7.426 88.070 1.00 29.34 832 THR A CA 1
ATOM 6534 C C . THR A 1 832 ? 11.320 6.071 88.636 1.00 29.72 832 THR A C 1
ATOM 6535 O O . THR A 1 832 ? 10.866 5.984 89.751 1.00 28.56 832 THR A O 1
ATOM 6539 N N . ASN A 1 833 ? 11.432 5.034 87.804 1.00 30.73 833 ASN A N 1
ATOM 6540 C CA . ASN A 1 833 ? 11.186 3.625 88.184 1.00 30.87 833 ASN A CA 1
ATOM 6541 C C . ASN A 1 833 ? 9.782 3.505 88.781 1.00 29.99 833 ASN A C 1
ATOM 6542 O O . ASN A 1 833 ? 9.599 2.792 89.770 1.00 29.71 833 ASN A O 1
ATOM 6547 N N . ALA A 1 834 ? 8.810 4.153 88.161 1.00 29.33 834 ALA A N 1
ATOM 6548 C CA . ALA A 1 834 ? 7.532 4.561 88.794 1.00 30.75 834 ALA A CA 1
ATOM 6549 C C . ALA A 1 834 ? 6.350 3.722 88.308 1.00 31.52 834 ALA A C 1
ATOM 6550 O O . ALA A 1 834 ? 5.292 3.719 88.969 1.00 31.33 834 ALA A O 1
ATOM 6552 N N . LEU A 1 835 ? 6.523 2.978 87.213 1.00 30.64 835 LEU A N 1
ATOM 6553 C CA . LEU A 1 835 ? 5.421 2.195 86.594 1.00 31.33 835 LEU A CA 1
ATOM 6554 C C . LEU A 1 835 ? 5.998 0.910 85.996 1.00 30.70 835 LEU A C 1
ATOM 6555 O O . LEU A 1 835 ? 7.030 0.998 85.345 1.00 30.62 835 LEU A O 1
ATOM 6560 N N . HIS A 1 836 ? 5.306 -0.209 86.157 1.00 31.04 836 HIS A N 1
ATOM 6561 C CA . HIS A 1 836 ? 5.635 -1.477 85.471 1.00 31.67 836 HIS A CA 1
ATOM 6562 C C . HIS A 1 836 ? 4.359 -2.034 84.869 1.00 31.72 836 HIS A C 1
ATOM 6563 O O . HIS A 1 836 ? 3.310 -2.125 85.584 1.00 31.71 836 HIS A O 1
ATOM 6570 N N . VAL A 1 837 ? 4.433 -2.404 83.593 1.00 31.80 837 VAL A N 1
ATOM 6571 C CA . VAL A 1 837 ? 3.319 -3.109 82.896 1.00 31.12 837 VAL A CA 1
ATOM 6572 C C . VAL A 1 837 ? 3.808 -4.527 82.581 1.00 31.99 837 VAL A C 1
ATOM 6573 O O . VAL A 1 837 ? 4.900 -4.624 81.985 1.00 29.63 837 VAL A O 1
ATOM 6577 N N . LYS A 1 838 ? 3.057 -5.528 83.056 1.00 33.45 838 LYS A N 1
ATOM 6578 C CA . LYS A 1 838 ? 3.318 -6.971 82.903 1.00 35.95 838 LYS A CA 1
ATOM 6579 C C . LYS A 1 838 ? 3.548 -7.276 81.409 1.00 36.56 838 LYS A C 1
ATOM 6580 O O . LYS A 1 838 ? 2.721 -6.831 80.555 1.00 35.76 838 LYS A O 1
ATOM 6586 N N . GLY A 1 839 ? 4.659 -7.951 81.091 1.00 37.35 839 GLY A N 1
ATOM 6587 C CA . GLY A 1 839 ? 5.031 -8.342 79.715 1.00 37.05 839 GLY A CA 1
ATOM 6588 C C . GLY A 1 839 ? 5.611 -7.175 78.943 1.00 37.25 839 GLY A C 1
ATOM 6589 O O . GLY A 1 839 ? 5.915 -7.325 77.760 1.00 35.30 839 GLY A O 1
ATOM 6590 N N . VAL A 1 840 ? 5.798 -6.011 79.568 1.00 36.85 840 VAL A N 1
ATOM 6591 C CA . VAL A 1 840 ? 6.364 -4.840 78.846 1.00 36.56 840 VAL A CA 1
ATOM 6592 C C . VAL A 1 840 ? 7.711 -4.461 79.463 1.00 36.41 840 VAL A C 1
ATOM 6593 O O . VAL A 1 840 ? 8.721 -5.036 79.049 1.00 36.88 840 VAL A O 1
ATOM 6597 N N . ALA A 1 841 ? 7.751 -3.506 80.387 1.00 34.83 841 ALA A N 1
ATOM 6598 C CA . ALA A 1 841 ? 8.989 -2.957 80.968 1.00 33.41 841 ALA A CA 1
ATOM 6599 C C . ALA A 1 841 ? 8.633 -2.013 82.127 1.00 33.12 841 ALA A C 1
ATOM 6600 O O . ALA A 1 841 ? 7.430 -1.767 82.401 1.00 31.39 841 ALA A O 1
ATOM 6602 N N . LEU A 1 842 ? 9.672 -1.516 82.771 1.00 32.76 842 LEU A N 1
ATOM 6603 C CA . LEU A 1 842 ? 9.629 -0.408 83.755 1.00 32.43 842 LEU A CA 1
ATOM 6604 C C . LEU A 1 842 ? 9.604 0.903 82.979 1.00 30.76 842 LEU A C 1
ATOM 6605 O O . LEU A 1 842 ? 10.156 0.940 81.851 1.00 32.11 842 LEU A O 1
ATOM 6610 N N . ALA A 1 843 ? 8.959 1.936 83.522 1.00 28.64 843 ALA A N 1
ATOM 6611 C CA . ALA A 1 843 ? 8.871 3.267 82.892 1.00 27.28 843 ALA A CA 1
ATOM 6612 C C . ALA A 1 843 ? 9.225 4.354 83.903 1.00 27.13 843 ALA A C 1
ATOM 6613 O O . ALA A 1 843 ? 8.970 4.156 85.110 1.00 27.18 843 ALA A O 1
ATOM 6615 N N . ASP A 1 844 ? 9.734 5.455 83.380 1.00 26.41 844 ASP A N 1
ATOM 6616 C CA . ASP A 1 844 ? 9.876 6.756 84.076 1.00 27.43 844 ASP A CA 1
ATOM 6617 C C . ASP A 1 844 ? 8.760 7.670 83.578 1.00 27.43 844 ASP A C 1
ATOM 6618 O O . ASP A 1 844 ? 8.314 7.496 82.414 1.00 26.45 844 ASP A O 1
ATOM 6623 N N . ILE A 1 845 ? 8.363 8.644 84.401 1.00 27.09 845 ILE A N 1
ATOM 6624 C CA . ILE A 1 845 ? 7.223 9.571 84.127 1.00 26.81 845 ILE A CA 1
ATOM 6625 C C . ILE A 1 845 ? 7.810 10.944 83.925 1.00 25.95 845 ILE A C 1
ATOM 6626 O O . ILE A 1 845 ? 8.508 11.419 84.816 1.00 25.89 845 ILE A O 1
ATOM 6631 N N . TYR A 1 846 ? 7.505 11.548 82.790 1.00 25.37 846 TYR A N 1
ATOM 6632 C CA . TYR A 1 846 ? 7.918 12.881 82.345 1.00 25.22 846 TYR A CA 1
ATOM 6633 C C . TYR A 1 846 ? 6.707 13.819 82.376 1.00 24.65 846 TYR A C 1
ATOM 6634 O O . TYR A 1 846 ? 5.565 13.444 82.055 1.00 23.50 846 TYR A O 1
ATOM 6643 N N . PRO A 1 847 ? 6.940 15.061 82.817 1.00 24.47 847 PRO A N 1
ATOM 6644 C CA . PRO A 1 847 ? 5.889 16.061 82.937 1.00 24.86 847 PRO A CA 1
ATOM 6645 C C . PRO A 1 847 ? 5.819 16.879 81.648 1.00 24.87 847 PRO A C 1
ATOM 6646 O O . PRO A 1 847 ? 6.862 17.345 81.157 1.00 25.69 847 PRO A O 1
ATOM 6650 N N . TYR A 1 848 ? 4.622 17.027 81.109 1.00 24.46 848 TYR A N 1
ATOM 6651 C CA . TYR A 1 848 ? 4.331 18.016 80.037 1.00 24.62 848 TYR A CA 1
ATOM 6652 C C . TYR A 1 848 ? 3.452 19.099 80.640 1.00 24.69 848 TYR A C 1
ATOM 6653 O O . TYR A 1 848 ? 2.315 18.794 81.039 1.00 24.96 848 TYR A O 1
ATOM 6662 N N . LYS A 1 849 ? 3.926 20.334 80.673 1.00 25.54 849 LYS A N 1
ATOM 6663 C CA . LYS A 1 849 ? 3.257 21.463 81.388 1.00 26.59 849 LYS A CA 1
ATOM 6664 C C . LYS A 1 849 ? 2.555 22.403 80.403 1.00 26.74 849 LYS A C 1
ATOM 6665 O O . LYS A 1 849 ? 3.099 22.654 79.295 1.00 26.01 849 LYS A O 1
ATOM 6671 N N . PHE A 1 850 ? 1.336 22.799 80.745 1.00 26.45 850 PHE A N 1
ATOM 6672 C CA . PHE A 1 850 ? 0.440 23.652 79.947 1.00 27.47 850 PHE A CA 1
ATOM 6673 C C . PHE A 1 850 ? -0.154 24.741 80.839 1.00 29.16 850 PHE A C 1
ATOM 6674 O O . PHE A 1 850 ? -0.707 24.447 81.943 1.00 28.87 850 PHE A O 1
ATOM 6682 N N . LYS A 1 851 ? -0.180 25.945 80.307 1.00 31.21 851 LYS A N 1
ATOM 6683 C CA . LYS A 1 851 ? -1.014 27.036 80.847 1.00 34.69 851 LYS A CA 1
ATOM 6684 C C . LYS A 1 851 ? -2.462 26.703 80.483 1.00 34.60 851 LYS A C 1
ATOM 6685 O O . LYS A 1 851 ? -2.668 25.765 79.675 1.00 31.59 851 LYS A O 1
ATOM 6691 N N . ALA A 1 852 ? -3.422 27.428 81.056 1.00 34.45 852 ALA A N 1
ATOM 6692 C CA . ALA A 1 852 ? -4.860 27.283 80.734 1.00 35.98 852 ALA A CA 1
ATOM 6693 C C . ALA A 1 852 ? -5.012 27.585 79.246 1.00 35.83 852 ALA A C 1
ATOM 6694 O O . ALA A 1 852 ? -4.345 28.505 78.785 1.00 35.90 852 ALA A O 1
ATOM 6696 N N . GLY A 1 853 ? -5.860 26.842 78.540 1.00 37.15 853 GLY A N 1
ATOM 6697 C CA . GLY A 1 853 ? -5.981 26.976 77.076 1.00 37.60 853 GLY A CA 1
ATOM 6698 C C . GLY A 1 853 ? -6.450 25.696 76.408 1.00 36.47 853 GLY A C 1
ATOM 6699 O O . GLY A 1 853 ? -7.004 24.804 77.102 1.00 35.56 853 GLY A O 1
ATOM 6700 N N . ARG A 1 854 ? -6.326 25.702 75.085 1.00 35.90 854 ARG A N 1
ATOM 6701 C CA A ARG A 1 854 ? -6.684 24.618 74.132 0.50 36.39 854 ARG A CA 1
ATOM 6702 C CA B ARG A 1 854 ? -6.663 24.528 74.236 0.50 35.54 854 ARG A CA 1
ATOM 6703 C C . ARG A 1 854 ? -5.362 24.143 73.526 1.00 34.61 854 ARG A C 1
ATOM 6704 O O . ARG A 1 854 ? -4.609 25.017 73.110 1.00 34.77 854 ARG A O 1
ATOM 6719 N N . HIS A 1 855 ? -5.052 22.844 73.560 1.00 32.70 855 HIS A N 1
ATOM 6720 C CA . HIS A 1 855 ? -3.702 22.315 73.272 1.00 30.57 855 HIS A CA 1
ATOM 6721 C C . HIS A 1 855 ? -3.787 21.095 72.367 1.00 29.38 855 HIS A C 1
ATOM 6722 O O . HIS A 1 855 ? -4.781 20.393 72.444 1.00 28.58 855 HIS A O 1
ATOM 6729 N N . THR A 1 856 ? -2.757 20.879 71.561 1.00 29.49 856 THR A N 1
ATOM 6730 C CA . THR A 1 856 ? -2.587 19.672 70.719 1.00 31.58 856 THR A CA 1
ATOM 6731 C C . THR A 1 856 ? -1.103 19.352 70.782 1.00 32.15 856 THR A C 1
ATOM 6732 O O . THR A 1 856 ? -0.325 20.308 70.680 1.00 31.46 856 THR A O 1
ATOM 6736 N N . LEU A 1 857 ? -0.767 18.096 71.059 1.00 32.56 857 LEU A N 1
ATOM 6737 C CA . LEU A 1 857 ? 0.604 17.589 71.362 1.00 34.23 857 LEU A CA 1
ATOM 6738 C C . LEU A 1 857 ? 0.696 16.293 70.550 1.00 32.45 857 LEU A C 1
ATOM 6739 O O . LEU A 1 857 ? -0.223 15.439 70.683 1.00 30.73 857 LEU A O 1
ATOM 6744 N N . ILE A 1 858 ? 1.749 16.123 69.769 1.00 29.66 858 ILE A N 1
ATOM 6745 C CA . ILE A 1 858 ? 2.075 14.801 69.166 1.00 29.66 858 ILE A CA 1
ATOM 6746 C C . ILE A 1 858 ? 3.297 14.245 69.889 1.00 27.82 858 ILE A C 1
ATOM 6747 O O . ILE A 1 858 ? 4.379 14.855 69.798 1.00 27.48 858 ILE A O 1
ATOM 6752 N N . LEU A 1 859 ? 3.115 13.104 70.553 1.00 27.38 859 LEU A N 1
ATOM 6753 C CA . LEU A 1 859 ? 4.206 12.423 71.250 1.00 27.87 859 LEU A CA 1
ATOM 6754 C C . LEU A 1 859 ? 4.949 11.565 70.217 1.00 28.64 859 LEU A C 1
ATOM 6755 O O . LEU A 1 859 ? 4.420 11.266 69.149 1.00 28.02 859 LEU A O 1
ATOM 6760 N N . PRO A 1 860 ? 6.178 11.122 70.519 1.00 28.97 860 PRO A N 1
ATOM 6761 C CA . PRO A 1 860 ? 6.961 10.344 69.555 1.00 29.22 860 PRO A CA 1
ATOM 6762 C C . PRO A 1 860 ? 6.264 9.026 69.220 1.00 30.81 860 PRO A C 1
ATOM 6763 O O . PRO A 1 860 ? 5.543 8.498 70.065 1.00 29.98 860 PRO A O 1
ATOM 6767 N N . LYS A 1 861 ? 6.491 8.527 68.004 1.00 29.79 861 LYS A N 1
ATOM 6768 C CA . LYS A 1 861 ? 6.048 7.197 67.583 1.00 29.43 861 LYS A CA 1
ATOM 6769 C C . LYS A 1 861 ? 6.610 6.170 68.546 1.00 28.12 861 LYS A C 1
ATOM 6770 O O . LYS A 1 861 ? 7.724 6.337 68.987 1.00 28.63 861 LYS A O 1
ATOM 6776 N N . GLY A 1 862 ? 5.828 5.136 68.829 1.00 28.06 862 GLY A N 1
ATOM 6777 C CA . GLY A 1 862 ? 6.221 3.980 69.646 1.00 27.45 862 GLY A CA 1
ATOM 6778 C C . GLY A 1 862 ? 5.394 3.879 70.908 1.00 27.75 862 GLY A C 1
ATOM 6779 O O . GLY A 1 862 ? 4.594 4.789 71.191 1.00 27.24 862 GLY A O 1
ATOM 6780 N N . TYR A 1 863 ? 5.487 2.747 71.576 1.00 28.21 863 TYR A N 1
ATOM 6781 C CA . TYR A 1 863 ? 4.701 2.432 72.788 1.00 28.97 863 TYR A CA 1
ATOM 6782 C C . TYR A 1 863 ? 5.055 3.497 73.830 1.00 27.79 863 TYR A C 1
ATOM 6783 O O . TYR A 1 863 ? 6.239 3.765 74.034 1.00 28.37 863 TYR A O 1
ATOM 6792 N N . CYS A 1 864 ? 4.056 4.123 74.412 1.00 28.13 864 CYS A N 1
ATOM 6793 C CA . CYS A 1 864 ? 4.222 4.992 75.606 1.00 28.18 864 CYS A CA 1
ATOM 6794 C C . CYS A 1 864 ? 2.869 5.097 76.303 1.00 27.73 864 CYS A C 1
ATOM 6795 O O . CYS A 1 864 ? 1.868 4.649 75.739 1.00 27.83 864 CYS A O 1
ATOM 6798 N N . GLY A 1 865 ? 2.847 5.606 77.535 1.00 27.89 865 GLY A N 1
ATOM 6799 C CA . GLY A 1 865 ? 1.603 5.719 78.308 1.00 27.03 865 GLY A CA 1
ATOM 6800 C C . GLY A 1 865 ? 1.321 7.176 78.588 1.00 26.31 865 GLY A C 1
ATOM 6801 O O . GLY A 1 865 ? 2.275 7.939 78.721 1.00 24.83 865 GLY A O 1
ATOM 6802 N N . VAL A 1 866 ? 0.056 7.573 78.531 1.00 26.96 866 VAL A N 1
ATOM 6803 C CA . VAL A 1 866 ? -0.397 8.922 78.964 1.00 27.45 866 VAL A CA 1
ATOM 6804 C C . VAL A 1 866 ? -1.281 8.653 80.181 1.00 27.37 866 VAL A C 1
ATOM 6805 O O . VAL A 1 866 ? -2.286 7.966 80.021 1.00 27.20 866 VAL A O 1
ATOM 6809 N N . LEU A 1 867 ? -0.824 9.027 81.370 1.00 26.62 867 LEU A N 1
ATOM 6810 C CA . LEU A 1 867 ? -1.418 8.499 82.626 1.00 28.43 867 LEU A CA 1
ATOM 6811 C C . LEU A 1 867 ? -2.438 9.472 83.213 1.00 28.45 867 LEU A C 1
ATOM 6812 O O . LEU A 1 867 ? -3.169 9.052 84.146 1.00 29.50 867 LEU A O 1
ATOM 6817 N N . GLY A 1 868 ? -2.465 10.708 82.743 1.00 28.17 868 GLY A N 1
ATOM 6818 C CA . GLY A 1 868 ? -3.493 11.685 83.158 1.00 27.93 868 GLY A CA 1
ATOM 6819 C C . GLY A 1 868 ? -2.924 13.072 83.391 1.00 26.56 868 GLY A C 1
ATOM 6820 O O . GLY A 1 868 ? -1.828 13.399 82.918 1.00 26.65 868 GLY A O 1
ATOM 6821 N N . PHE A 1 869 ? -3.693 13.877 84.100 1.00 26.30 869 PHE A N 1
ATOM 6822 C CA . PHE A 1 869 ? -3.486 15.323 84.252 1.00 25.90 869 PHE A CA 1
ATOM 6823 C C . PHE A 1 869 ? -3.678 15.715 85.707 1.00 25.91 869 PHE A C 1
ATOM 6824 O O . PHE A 1 869 ? -4.663 15.217 86.330 1.00 26.16 869 PHE A O 1
ATOM 6832 N N . THR A 1 870 ? -2.884 16.674 86.174 1.00 26.16 870 THR A N 1
ATOM 6833 C CA . THR A 1 870 ? -3.049 17.221 87.537 1.00 27.61 870 THR A CA 1
ATOM 6834 C C . THR A 1 870 ? -2.671 18.699 87.574 1.00 27.96 870 THR A C 1
ATOM 6835 O O . THR A 1 870 ? -1.731 19.114 86.880 1.00 27.76 870 THR A O 1
ATOM 6839 N N . GLU A 1 871 ? -3.385 19.462 88.390 1.00 30.56 871 GLU A N 1
ATOM 6840 C CA . GLU A 1 871 ? -3.026 20.878 88.670 1.00 33.05 871 GLU A CA 1
ATOM 6841 C C . GLU A 1 871 ? -2.030 20.893 89.835 1.00 35.01 871 GLU A C 1
ATOM 6842 O O . GLU A 1 871 ? -1.530 21.957 90.108 1.00 34.30 871 GLU A O 1
ATOM 6848 N N . ASP A 1 872 ? -1.760 19.744 90.472 1.00 36.21 872 ASP A N 1
ATOM 6849 C CA . ASP A 1 872 ? -0.975 19.671 91.736 1.00 38.40 872 ASP A CA 1
ATOM 6850 C C . ASP A 1 872 ? 0.507 19.873 91.444 1.00 38.35 872 ASP A C 1
ATOM 6851 O O . ASP A 1 872 ? 0.962 19.565 90.330 1.00 35.29 872 ASP A O 1
ATOM 6856 N N . LYS A 1 873 ? 1.211 20.423 92.437 1.00 38.40 873 LYS A N 1
ATOM 6857 C CA . LYS A 1 873 ? 2.685 20.415 92.482 1.00 40.91 873 LYS A CA 1
ATOM 6858 C C . LYS A 1 873 ? 3.145 18.959 92.528 1.00 37.66 873 LYS A C 1
ATOM 6859 O O . LYS A 1 873 ? 2.586 18.150 93.325 1.00 39.38 873 LYS A O 1
ATOM 6865 N N . ILE A 1 874 ? 4.056 18.598 91.653 1.00 34.40 874 ILE A N 1
ATOM 6866 C CA . ILE A 1 874 ? 4.608 17.227 91.659 1.00 34.76 874 ILE A CA 1
ATOM 6867 C C . ILE A 1 874 ? 5.962 17.268 92.376 1.00 35.37 874 ILE A C 1
ATOM 6868 O O . ILE A 1 874 ? 6.838 18.018 91.936 1.00 36.39 874 ILE A O 1
ATOM 6873 N N . LYS A 1 875 ? 6.134 16.414 93.370 1.00 33.39 875 LYS A N 1
ATOM 6874 C CA . LYS A 1 875 ? 7.428 16.236 94.063 1.00 33.46 875 LYS A CA 1
ATOM 6875 C C . LYS A 1 875 ? 8.246 15.087 93.442 1.00 32.46 875 LYS A C 1
ATOM 6876 O O . LYS A 1 875 ? 7.825 13.920 93.530 1.00 33.37 875 LYS A O 1
ATOM 6882 N N . GLU A 1 876 ? 9.402 15.407 92.892 1.00 31.88 876 GLU A N 1
ATOM 6883 C CA . GLU A 1 876 ? 10.353 14.481 92.228 1.00 34.13 876 GLU A CA 1
ATOM 6884 C C . GLU A 1 876 ? 10.693 13.314 93.153 1.00 32.96 876 GLU A C 1
ATOM 6885 O O . GLU A 1 876 ? 10.933 13.549 94.345 1.00 30.73 876 GLU A O 1
ATOM 6891 N N . ARG A 1 877 ? 10.769 12.108 92.630 1.00 30.93 877 ARG A N 1
ATOM 6892 C CA . ARG A 1 877 ? 11.085 10.925 93.467 1.00 32.42 877 ARG A CA 1
ATOM 6893 C C . ARG A 1 877 ? 11.634 9.812 92.567 1.00 31.94 877 ARG A C 1
ATOM 6894 O O . ARG A 1 877 ? 11.017 9.543 91.540 1.00 31.00 877 ARG A O 1
ATOM 6902 N N . ASP A 1 878 ? 12.677 9.135 93.021 1.00 32.01 878 ASP A N 1
ATOM 6903 C CA . ASP A 1 878 ? 13.048 7.774 92.576 1.00 33.02 878 ASP A CA 1
ATOM 6904 C C . ASP A 1 878 ? 12.195 6.740 93.316 1.00 33.57 878 ASP A C 1
ATOM 6905 O O . ASP A 1 878 ? 12.499 6.421 94.491 1.00 33.25 878 ASP A O 1
ATOM 6910 N N . VAL A 1 879 ? 11.200 6.190 92.631 1.00 32.82 879 VAL A N 1
ATOM 6911 C CA . VAL A 1 879 ? 10.223 5.240 93.230 1.00 34.91 879 VAL A CA 1
ATOM 6912 C C . VAL A 1 879 ? 10.931 3.934 93.606 1.00 36.11 879 VAL A C 1
ATOM 6913 O O . VAL A 1 879 ? 10.471 3.346 94.574 1.00 35.11 879 VAL A O 1
ATOM 6917 N N . ALA A 1 880 ? 12.045 3.546 92.968 1.00 36.88 880 ALA A N 1
ATOM 6918 C CA . ALA A 1 880 ? 12.738 2.285 93.337 1.00 40.64 880 ALA A CA 1
ATOM 6919 C C . ALA A 1 880 ? 13.326 2.331 94.760 1.00 44.38 880 ALA A C 1
ATOM 6920 O O . ALA A 1 880 ? 13.558 1.242 95.301 1.00 49.99 880 ALA A O 1
ATOM 6922 N N . LEU A 1 881 ? 13.513 3.495 95.391 1.00 47.01 881 LEU A N 1
ATOM 6923 C CA . LEU A 1 881 ? 14.144 3.615 96.750 1.00 49.98 881 LEU A CA 1
ATOM 6924 C C . LEU A 1 881 ? 13.155 3.227 97.858 1.00 52.05 881 LEU A C 1
ATOM 6925 O O . LEU A 1 881 ? 12.038 3.781 97.831 1.00 53.16 881 LEU A O 1
ATOM 6930 N N . ASP A 1 886 ? 17.299 8.699 99.826 1.00 63.75 886 ASP A N 1
ATOM 6931 C CA . ASP A 1 886 ? 18.335 7.649 100.032 1.00 62.04 886 ASP A CA 1
ATOM 6932 C C . ASP A 1 886 ? 19.369 7.694 98.877 1.00 54.73 886 ASP A C 1
ATOM 6933 O O . ASP A 1 886 ? 20.385 7.004 98.971 1.00 54.05 886 ASP A O 1
ATOM 6938 N N . ALA A 1 887 ? 19.208 8.512 97.827 1.00 51.66 887 ALA A N 1
ATOM 6939 C CA . ALA A 1 887 ? 20.365 8.909 96.982 1.00 46.80 887 ALA A CA 1
ATOM 6940 C C . ALA A 1 887 ? 21.285 9.826 97.796 1.00 43.54 887 ALA A C 1
ATOM 6941 O O . ALA A 1 887 ? 20.822 10.565 98.648 1.00 40.34 887 ALA A O 1
ATOM 6943 N N . PRO A 1 888 ? 22.611 9.836 97.555 1.00 43.27 888 PRO A N 1
ATOM 6944 C CA . PRO A 1 888 ? 23.535 10.620 98.377 1.00 43.42 888 PRO A CA 1
ATOM 6945 C C . PRO A 1 888 ? 23.406 12.147 98.348 1.00 41.95 888 PRO A C 1
ATOM 6946 O O . PRO A 1 888 ? 24.035 12.743 99.198 1.00 42.31 888 PRO A O 1
ATOM 6950 N N . ASP A 1 889 ? 22.629 12.725 97.412 1.00 39.25 889 ASP A N 1
ATOM 6951 C CA . ASP A 1 889 ? 22.400 14.198 97.259 1.00 38.65 889 ASP A CA 1
ATOM 6952 C C . ASP A 1 889 ? 21.202 14.740 98.058 1.00 38.00 889 ASP A C 1
ATOM 6953 O O . ASP A 1 889 ? 20.975 15.972 97.976 1.00 37.78 889 ASP A O 1
ATOM 6958 N N . TRP A 1 890 ? 20.489 13.939 98.871 1.00 39.47 890 TRP A N 1
ATOM 6959 C CA . TRP A 1 890 ? 19.346 14.472 99.681 1.00 39.14 890 TRP A CA 1
ATOM 6960 C C . TRP A 1 890 ? 19.807 15.651 100.575 1.00 39.77 890 TRP A C 1
ATOM 6961 O O . TRP A 1 890 ? 19.017 16.562 100.815 1.00 39.07 890 TRP A O 1
ATOM 6972 N N . LEU A 1 891 ? 21.090 15.725 100.937 1.00 39.44 891 LEU A N 1
ATOM 6973 C CA . LEU A 1 891 ? 21.670 16.753 101.859 1.00 40.63 891 LEU A CA 1
ATOM 6974 C C . LEU A 1 891 ? 21.668 18.187 101.287 1.00 40.86 891 LEU A C 1
ATOM 6975 O O . LEU A 1 891 ? 21.933 19.119 102.066 1.00 41.35 891 LEU A O 1
ATOM 6980 N N . PHE A 1 892 ? 21.437 18.371 99.985 1.00 42.02 892 PHE A N 1
ATOM 6981 C CA . PHE A 1 892 ? 21.467 19.683 99.274 1.00 42.65 892 PHE A CA 1
ATOM 6982 C C . PHE A 1 892 ? 20.043 20.076 98.852 1.00 46.56 892 PHE A C 1
ATOM 6983 O O . PHE A 1 892 ? 19.876 20.751 97.827 1.00 51.37 892 PHE A O 1
ATOM 6991 N N . TYR A 1 893 ? 19.025 19.548 99.517 1.00 49.40 893 TYR A N 1
ATOM 6992 C CA . TYR A 1 893 ? 17.600 19.853 99.235 1.00 50.26 893 TYR A CA 1
ATOM 6993 C C . TYR A 1 893 ? 16.929 20.285 100.549 1.00 52.20 893 TYR A C 1
ATOM 6994 O O . TYR A 1 893 ? 17.535 20.558 101.648 1.00 47.61 893 TYR A O 1
ATOM 7004 N N . VAL B 2 2 ? -14.769 3.595 41.066 1.00 96.96 24 VAL B N 1
ATOM 7005 C CA . VAL B 2 2 ? -14.187 2.411 40.368 1.00 94.17 24 VAL B CA 1
ATOM 7006 C C . VAL B 2 2 ? -13.119 1.766 41.257 1.00 93.13 24 VAL B C 1
ATOM 7007 O O . VAL B 2 2 ? -12.221 2.492 41.723 1.00 94.07 24 VAL B O 1
ATOM 7011 N N . ASN B 2 3 ? -13.184 0.447 41.444 1.00 92.56 25 ASN B N 1
ATOM 7012 C CA . ASN B 2 3 ? -12.089 -0.336 42.076 1.00 93.13 25 ASN B CA 1
ATOM 7013 C C . ASN B 2 3 ? -11.244 -0.999 40.983 1.00 90.51 25 ASN B C 1
ATOM 7014 O O . ASN B 2 3 ? -11.825 -1.451 39.984 1.00 90.65 25 ASN B O 1
ATOM 7019 N N . VAL B 2 4 ? -9.921 -1.020 41.174 1.00 89.78 26 VAL B N 1
ATOM 7020 C CA . VAL B 2 4 ? -8.924 -1.696 40.285 1.00 87.23 26 VAL B CA 1
ATOM 7021 C C . VAL B 2 4 ? -8.211 -2.731 41.157 1.00 86.38 26 VAL B C 1
ATOM 7022 O O . VAL B 2 4 ? -7.450 -2.326 42.044 1.00 86.89 26 VAL B O 1
ATOM 7026 N N . VAL B 2 5 ? -8.513 -4.010 40.934 1.00 85.72 27 VAL B N 1
ATOM 7027 C CA . VAL B 2 5 ? -8.120 -5.151 41.808 1.00 85.71 27 VAL B CA 1
ATOM 7028 C C . VAL B 2 5 ? -7.137 -6.016 41.032 1.00 83.11 27 VAL B C 1
ATOM 7029 O O . VAL B 2 5 ? -7.475 -6.505 39.963 1.00 81.95 27 VAL B O 1
ATOM 7041 N N . THR B 2 7 ? -4.728 -9.344 40.825 1.00 80.89 29 THR B N 1
ATOM 7042 C CA . THR B 2 7 ? -4.673 -10.718 41.315 1.00 81.13 29 THR B CA 1
ATOM 7043 C C . THR B 2 7 ? -3.645 -11.528 40.513 1.00 78.63 29 THR B C 1
ATOM 7044 O O . THR B 2 7 ? -3.485 -11.235 39.312 1.00 76.93 29 THR B O 1
ATOM 7048 N N . GLY B 2 8 ? -3.030 -12.533 41.143 1.00 78.63 30 GLY B N 1
ATOM 7049 C CA . GLY B 2 8 ? -2.080 -13.478 40.526 1.00 77.98 30 GLY B CA 1
ATOM 7050 C C . GLY B 2 8 ? -0.651 -13.186 40.949 1.00 78.98 30 GLY B C 1
ATOM 7051 O O . GLY B 2 8 ? -0.468 -12.545 42.008 1.00 77.96 30 GLY B O 1
ATOM 7052 N N . ASP B 2 9 ? 0.334 -13.618 40.144 1.00 80.18 31 ASP B N 1
ATOM 7053 C CA . ASP B 2 9 ? 1.778 -13.364 40.398 1.00 80.64 31 ASP B CA 1
ATOM 7054 C C . ASP B 2 9 ? 1.985 -11.852 40.325 1.00 79.54 31 ASP B C 1
ATOM 7055 O O . ASP B 2 9 ? 1.703 -11.242 39.289 1.00 78.31 31 ASP B O 1
ATOM 7068 N N . THR B 2 11 ? 3.930 -9.267 39.637 1.00 67.86 33 THR B N 1
ATOM 7069 C CA . THR B 2 11 ? 5.118 -8.897 38.901 1.00 62.94 33 THR B CA 1
ATOM 7070 C C . THR B 2 11 ? 5.129 -7.343 38.801 1.00 61.07 33 THR B C 1
ATOM 7071 O O . THR B 2 11 ? 4.070 -6.660 38.972 1.00 61.17 33 THR B O 1
ATOM 7075 N N . THR B 2 12 ? 6.304 -6.857 38.231 1.00 58.60 34 THR B N 1
ATOM 7076 C CA . THR B 2 12 ? 6.484 -5.442 37.787 1.00 57.07 34 THR B CA 1
ATOM 7077 C C . THR B 2 12 ? 5.479 -5.133 36.660 1.00 57.08 34 THR B C 1
ATOM 7078 O O . THR B 2 12 ? 4.949 -4.008 36.654 1.00 59.12 34 THR B O 1
ATOM 7082 N N . ARG B 2 13 ? 5.204 -6.110 35.782 1.00 56.55 35 ARG B N 1
ATOM 7083 C CA . ARG B 2 13 ? 4.354 -5.898 34.572 1.00 56.54 35 ARG B CA 1
ATOM 7084 C C . ARG B 2 13 ? 2.892 -5.766 35.023 1.00 57.91 35 ARG B C 1
ATOM 7085 O O . ARG B 2 13 ? 2.230 -4.833 34.552 1.00 58.17 35 ARG B O 1
ATOM 7093 N N . LEU B 2 14 ? 2.426 -6.608 35.949 1.00 58.83 36 LEU B N 1
ATOM 7094 C CA . LEU B 2 14 ? 1.073 -6.453 36.548 1.00 60.87 36 LEU B CA 1
ATOM 7095 C C . LEU B 2 14 ? 0.972 -5.039 37.162 1.00 61.32 36 LEU B C 1
ATOM 7096 O O . LEU B 2 14 ? -0.029 -4.307 36.887 1.00 62.30 36 LEU B O 1
ATOM 7101 N N . ALA B 2 15 ? 1.984 -4.660 37.960 1.00 61.09 37 ALA B N 1
ATOM 7102 C CA . ALA B 2 15 ? 2.098 -3.350 38.647 1.00 60.67 37 ALA B CA 1
ATOM 7103 C C . ALA B 2 15 ? 1.979 -2.229 37.613 1.00 58.11 37 ALA B C 1
ATOM 7104 O O . ALA B 2 15 ? 1.157 -1.297 37.796 1.00 57.11 37 ALA B O 1
ATOM 7106 N N . PHE B 2 16 ? 2.765 -2.311 36.531 1.00 55.87 38 PHE B N 1
ATOM 7107 C CA . PHE B 2 16 ? 2.780 -1.224 35.520 1.00 55.88 38 PHE B CA 1
ATOM 7108 C C . PHE B 2 16 ? 1.357 -1.085 34.903 1.00 57.23 38 PHE B C 1
ATOM 7109 O O . PHE B 2 16 ? 0.858 0.082 34.776 1.00 60.84 38 PHE B O 1
ATOM 7117 N N . ALA B 2 17 ? 0.732 -2.215 34.531 1.00 57.22 39 ALA B N 1
ATOM 7118 C CA . ALA B 2 17 ? -0.581 -2.258 33.817 1.00 58.18 39 ALA B CA 1
ATOM 7119 C C . ALA B 2 17 ? -1.649 -1.590 34.698 1.00 60.38 39 ALA B C 1
ATOM 7120 O O . ALA B 2 17 ? -2.447 -0.756 34.178 1.00 58.81 39 ALA B O 1
ATOM 7122 N N . GLY B 2 18 ? -1.629 -1.939 35.989 1.00 62.19 40 GLY B N 1
ATOM 7123 C CA . GLY B 2 18 ? -2.504 -1.353 37.026 1.00 65.52 40 GLY B CA 1
ATOM 7124 C C . GLY B 2 18 ? -2.386 0.173 36.994 1.00 66.67 40 GLY B C 1
ATOM 7125 O O . GLY B 2 18 ? -3.437 0.876 36.788 1.00 68.85 40 GLY B O 1
ATOM 7126 N N . GLU B 2 19 ? -1.124 0.654 37.237 1.00 66.81 41 GLU B N 1
ATOM 7127 C CA . GLU B 2 19 ? -0.840 2.111 37.334 1.00 68.57 41 GLU B CA 1
ATOM 7128 C C . GLU B 2 19 ? -1.305 2.784 36.041 1.00 67.05 41 GLU B C 1
ATOM 7129 O O . GLU B 2 19 ? -1.868 3.895 36.120 1.00 67.02 41 GLU B O 1
ATOM 7135 N N . GLN B 2 20 ? -1.087 2.136 34.890 1.00 65.29 42 GLN B N 1
ATOM 7136 C CA . GLN B 2 20 ? -1.552 2.672 33.586 1.00 64.25 42 GLN B CA 1
ATOM 7137 C C . GLN B 2 20 ? -3.081 2.812 33.619 1.00 65.49 42 GLN B C 1
ATOM 7138 O O . GLN B 2 20 ? -3.565 3.901 33.311 1.00 66.98 42 GLN B O 1
ATOM 7144 N N . LEU B 2 21 ? -3.804 1.747 33.982 1.00 66.13 43 LEU B N 1
ATOM 7145 C CA . LEU B 2 21 ? -5.289 1.750 33.939 1.00 68.31 43 LEU B CA 1
ATOM 7146 C C . LEU B 2 21 ? -5.799 2.791 34.949 1.00 71.93 43 LEU B C 1
ATOM 7147 O O . LEU B 2 21 ? -6.623 3.629 34.548 1.00 72.50 43 LEU B O 1
ATOM 7152 N N . LYS B 2 22 ? -5.291 2.761 36.190 1.00 73.95 44 LYS B N 1
ATOM 7153 C CA . LYS B 2 22 ? -5.629 3.732 37.271 1.00 77.85 44 LYS B CA 1
ATOM 7154 C C . LYS B 2 22 ? -5.494 5.162 36.735 1.00 78.83 44 LYS B C 1
ATOM 7155 O O . LYS B 2 22 ? -6.425 5.963 36.927 1.00 78.91 44 LYS B O 1
ATOM 7161 N N . GLN B 2 23 ? -4.378 5.460 36.068 1.00 78.86 45 GLN B N 1
ATOM 7162 C CA . GLN B 2 23 ? -3.997 6.839 35.662 1.00 81.02 45 GLN B CA 1
ATOM 7163 C C . GLN B 2 23 ? -4.877 7.289 34.488 1.00 80.11 45 GLN B C 1
ATOM 7164 O O . GLN B 2 23 ? -5.143 8.504 34.392 1.00 81.41 45 GLN B O 1
ATOM 7170 N N . ALA B 2 24 ? -5.312 6.358 33.632 1.00 78.55 46 ALA B N 1
ATOM 7171 C CA . ALA B 2 24 ? -6.187 6.642 32.466 1.00 77.96 46 ALA B CA 1
ATOM 7172 C C . ALA B 2 24 ? -7.622 6.876 32.957 1.00 79.79 46 ALA B C 1
ATOM 7173 O O . ALA B 2 24 ? -8.360 7.669 32.335 1.00 81.86 46 ALA B O 1
ATOM 7175 N N . LEU B 2 25 ? -8.005 6.225 34.049 1.00 80.73 47 LEU B N 1
ATOM 7176 C CA . LEU B 2 25 ? -9.348 6.391 34.656 1.00 83.59 47 LEU B CA 1
ATOM 7177 C C . LEU B 2 25 ? -9.470 7.776 35.306 1.00 85.59 47 LEU B C 1
ATOM 7178 O O . LEU B 2 25 ? -10.528 8.411 35.107 1.00 88.36 47 LEU B O 1
ATOM 7183 N N . VAL B 2 26 ? -8.447 8.259 36.018 1.00 86.46 48 VAL B N 1
ATOM 7184 C CA . VAL B 2 26 ? -8.556 9.538 36.788 1.00 89.33 48 VAL B CA 1
ATOM 7185 C C . VAL B 2 26 ? -8.411 10.702 35.800 1.00 90.15 48 VAL B C 1
ATOM 7186 O O . VAL B 2 26 ? -9.116 11.708 35.980 1.00 91.88 48 VAL B O 1
ATOM 7190 N N . GLU B 2 27 ? -7.575 10.532 34.775 1.00 89.15 49 GLU B N 1
ATOM 7191 C CA . GLU B 2 27 ? -7.485 11.405 33.572 1.00 90.98 49 GLU B CA 1
ATOM 7192 C C . GLU B 2 27 ? -8.890 11.725 33.029 1.00 93.02 49 GLU B C 1
ATOM 7193 O O . GLU B 2 27 ? -9.055 12.826 32.465 1.00 92.49 49 GLU B O 1
ATOM 7199 N N . LYS B 2 28 ? -9.854 10.802 33.165 1.00 94.33 50 LYS B N 1
ATOM 7200 C CA . LYS B 2 28 ? -11.227 10.919 32.591 1.00 95.30 50 LYS B CA 1
ATOM 7201 C C . LYS B 2 28 ? -12.247 11.261 33.688 1.00 97.63 50 LYS B C 1
ATOM 7202 O O . LYS B 2 28 ? -13.458 11.138 33.425 1.00 97.89 50 LYS B O 1
ATOM 7208 N N . GLY B 2 29 ? -11.779 11.685 34.867 1.00 98.78 51 GLY B N 1
ATOM 7209 C CA . GLY B 2 29 ? -12.628 12.120 35.992 1.00 100.13 51 GLY B CA 1
ATOM 7210 C C . GLY B 2 29 ? -13.350 10.949 36.632 1.00 100.89 51 GLY B C 1
ATOM 7211 O O . GLY B 2 29 ? -14.592 10.886 36.522 1.00 103.75 51 GLY B O 1
ATOM 7212 N N . TYR B 2 30 ? -12.588 10.048 37.256 1.00 99.36 52 TYR B N 1
ATOM 7213 C CA . TYR B 2 30 ? -13.059 8.951 38.145 1.00 99.15 52 TYR B CA 1
ATOM 7214 C C . TYR B 2 30 ? -12.186 8.968 39.401 1.00 98.78 52 TYR B C 1
ATOM 7215 O O . TYR B 2 30 ? -11.107 9.580 39.316 1.00 97.99 52 TYR B O 1
ATOM 7224 N N . GLU B 2 31 ? -12.628 8.328 40.490 1.00 98.98 53 GLU B N 1
ATOM 7225 C CA . GLU B 2 31 ? -11.807 7.997 41.693 1.00 100.10 53 GLU B CA 1
ATOM 7226 C C . GLU B 2 31 ? -11.626 6.472 41.751 1.00 99.93 53 GLU B C 1
ATOM 7227 O O . GLU B 2 31 ? -12.604 5.757 41.418 1.00 100.69 53 GLU B O 1
ATOM 7233 N N . VAL B 2 32 ? -10.446 5.990 42.171 1.00 98.50 54 VAL B N 1
ATOM 7234 C CA . VAL B 2 32 ? -9.986 4.588 41.912 1.00 99.26 54 VAL B CA 1
ATOM 7235 C C . VAL B 2 32 ? -9.317 3.979 43.156 1.00 100.73 54 VAL B C 1
ATOM 7236 O O . VAL B 2 32 ? -8.360 4.598 43.662 1.00 102.35 54 VAL B O 1
ATOM 7240 N N . ASN B 2 33 ? -9.758 2.788 43.592 1.00 100.75 55 ASN B N 1
ATOM 7241 C CA . ASN B 2 33 ? -9.074 1.966 44.632 1.00 100.54 55 ASN B CA 1
ATOM 7242 C C . ASN B 2 33 ? -8.658 0.628 44.005 1.00 98.18 55 ASN B C 1
ATOM 7243 O O . ASN B 2 33 ? -7.421 0.360 43.997 1.00 95.15 55 ASN B O 1
ATOM 7248 N N . LYS B 2 45 ? -19.731 -0.273 44.187 1.00 113.27 67 LYS B N 1
ATOM 7249 C CA . LYS B 2 45 ? -18.922 0.504 43.215 1.00 109.57 67 LYS B CA 1
ATOM 7250 C C . LYS B 2 45 ? -18.442 -0.404 42.070 1.00 107.24 67 LYS B C 1
ATOM 7251 O O . LYS B 2 45 ? -17.921 -1.499 42.354 1.00 106.64 67 LYS B O 1
ATOM 7253 N N . ARG B 2 46 ? -18.617 0.046 40.822 1.00 105.65 68 ARG B N 1
ATOM 7254 C CA . ARG B 2 46 ? -18.078 -0.572 39.575 1.00 102.87 68 ARG B CA 1
ATOM 7255 C C . ARG B 2 46 ? -16.611 -0.975 39.798 1.00 98.86 68 ARG B C 1
ATOM 7256 O O . ARG B 2 46 ? -15.867 -0.115 40.289 1.00 99.28 68 ARG B O 1
ATOM 7264 N N . SER B 2 47 ? -16.200 -2.213 39.466 1.00 95.13 69 SER B N 1
ATOM 7265 C CA . SER B 2 47 ? -14.799 -2.703 39.673 1.00 91.94 69 SER B CA 1
ATOM 7266 C C . SER B 2 47 ? -14.201 -3.417 38.438 1.00 86.36 69 SER B C 1
ATOM 7267 O O . SER B 2 47 ? -14.954 -3.947 37.593 1.00 84.87 69 SER B O 1
ATOM 7270 N N . ILE B 2 48 ? -12.862 -3.421 38.351 1.00 81.27 70 ILE B N 1
ATOM 7271 C CA . ILE B 2 48 ? -12.054 -4.027 37.240 1.00 76.96 70 ILE B CA 1
ATOM 7272 C C . ILE B 2 48 ? -10.916 -4.908 37.815 1.00 74.21 70 ILE B C 1
ATOM 7273 O O . ILE B 2 48 ? -9.844 -4.327 38.276 1.00 74.18 70 ILE B O 1
ATOM 7278 N N . TYR B 2 49 ? -11.067 -6.239 37.654 1.00 72.63 71 TYR B N 1
ATOM 7279 C CA . TYR B 2 49 ? -10.129 -7.278 38.157 1.00 71.58 71 TYR B CA 1
ATOM 7280 C C . TYR B 2 49 ? -9.072 -7.552 37.080 1.00 69.30 71 TYR B C 1
ATOM 7281 O O . TYR B 2 49 ? -9.457 -7.979 35.977 1.00 67.47 71 TYR B O 1
ATOM 7290 N N . LEU B 2 50 ? -7.804 -7.285 37.399 1.00 68.46 72 LEU B N 1
ATOM 7291 C CA . LEU B 2 50 ? -6.610 -7.620 36.570 1.00 67.67 72 LEU B CA 1
ATOM 7292 C C . LEU B 2 50 ? -5.981 -8.898 37.137 1.00 68.75 72 LEU B C 1
ATOM 7293 O O . LEU B 2 50 ? -5.403 -8.840 38.229 1.00 70.47 72 LEU B O 1
ATOM 7298 N N . ASN B 2 51 ? -6.146 -10.013 36.431 1.00 69.98 73 ASN B N 1
ATOM 7299 C CA . ASN B 2 51 ? -5.710 -11.364 36.858 1.00 71.79 73 ASN B CA 1
ATOM 7300 C C . ASN B 2 51 ? -4.570 -11.833 35.937 1.00 70.27 73 ASN B C 1
ATOM 7301 O O . ASN B 2 51 ? -4.785 -11.897 34.707 1.00 67.47 73 ASN B O 1
ATOM 7306 N N . LEU B 2 52 ? -3.409 -12.171 36.506 1.00 69.84 74 LEU B N 1
ATOM 7307 C CA . LEU B 2 52 ? -2.252 -12.725 35.753 1.00 69.94 74 LEU B CA 1
ATOM 7308 C C . LEU B 2 52 ? -2.058 -14.216 36.049 1.00 71.42 74 LEU B C 1
ATOM 7309 O O . LEU B 2 52 ? -1.686 -14.536 37.181 1.00 71.50 74 LEU B O 1
ATOM 7314 N N . LEU B 2 53 ? -2.203 -15.073 35.038 1.00 72.27 75 LEU B N 1
ATOM 7315 C CA . LEU B 2 53 ? -1.844 -16.517 35.111 1.00 76.12 75 LEU B CA 1
ATOM 7316 C C . LEU B 2 53 ? -0.318 -16.655 34.963 1.00 78.12 75 LEU B C 1
ATOM 7317 O O . LEU B 2 53 ? 0.352 -15.599 34.829 1.00 78.34 75 LEU B O 1
ATOM 7322 N N . ASN B 2 54 ? 0.213 -17.890 35.011 1.00 83.21 76 ASN B N 1
ATOM 7323 C CA . ASN B 2 54 ? 1.675 -18.218 34.955 1.00 84.85 76 ASN B CA 1
ATOM 7324 C C . ASN B 2 54 ? 2.438 -17.163 34.135 1.00 86.23 76 ASN B C 1
ATOM 7325 O O . ASN B 2 54 ? 3.553 -16.778 34.573 1.00 86.40 76 ASN B O 1
ATOM 7330 N N . LYS B 2 59 ? 2.883 -20.158 23.018 1.00 82.85 81 LYS B N 1
ATOM 7331 C CA . LYS B 2 59 ? 1.585 -20.879 22.876 1.00 83.88 81 LYS B CA 1
ATOM 7332 C C . LYS B 2 59 ? 0.405 -19.900 23.034 1.00 81.98 81 LYS B C 1
ATOM 7333 O O . LYS B 2 59 ? -0.457 -19.863 22.121 1.00 79.29 81 LYS B O 1
ATOM 7339 N N . ASN B 2 60 ? 0.382 -19.148 24.147 1.00 78.09 82 ASN B N 1
ATOM 7340 C CA . ASN B 2 60 ? -0.613 -18.092 24.488 1.00 74.12 82 ASN B CA 1
ATOM 7341 C C . ASN B 2 60 ? 0.122 -16.786 24.843 1.00 69.23 82 ASN B C 1
ATOM 7342 O O . ASN B 2 60 ? -0.453 -15.942 25.582 1.00 66.34 82 ASN B O 1
ATOM 7347 N N . LYS B 2 61 ? 1.344 -16.625 24.332 1.00 64.15 83 LYS B N 1
ATOM 7348 C CA . LYS B 2 61 ? 2.237 -15.463 24.597 1.00 62.09 83 LYS B CA 1
ATOM 7349 C C . LYS B 2 61 ? 1.516 -14.164 24.217 1.00 56.59 83 LYS B C 1
ATOM 7350 O O . LYS B 2 61 ? 0.866 -14.138 23.135 1.00 55.48 83 LYS B O 1
ATOM 7356 N N . GLU B 2 62 ? 1.587 -13.170 25.111 1.00 52.02 84 GLU B N 1
ATOM 7357 C CA . GLU B 2 62 ? 1.066 -11.787 24.955 1.00 51.13 84 GLU B CA 1
ATOM 7358 C C . GLU B 2 62 ? -0.473 -11.786 24.794 1.00 51.91 84 GLU B C 1
ATOM 7359 O O . GLU B 2 62 ? -1.009 -10.741 24.366 1.00 50.61 84 GLU B O 1
ATOM 7365 N N . ARG B 2 63 ? -1.168 -12.874 25.174 1.00 52.66 85 ARG B N 1
ATOM 7366 C CA . ARG B 2 63 ? -2.645 -13.023 25.019 1.00 54.33 85 ARG B CA 1
ATOM 7367 C C . ARG B 2 63 ? -3.393 -12.476 26.241 1.00 54.04 85 ARG B C 1
ATOM 7368 O O . ARG B 2 63 ? -2.921 -12.667 27.376 1.00 52.80 85 ARG B O 1
ATOM 7376 N N . PHE B 2 64 ? -4.575 -11.899 26.017 1.00 52.89 86 PHE B N 1
ATOM 7377 C CA . PHE B 2 64 ? -5.514 -11.526 27.101 1.00 55.05 86 PHE B CA 1
ATOM 7378 C C . PHE B 2 64 ? -6.953 -11.841 26.672 1.00 56.37 86 PHE B C 1
ATOM 7379 O O . PHE B 2 64 ? -7.253 -11.838 25.475 1.00 55.53 86 PHE B O 1
ATOM 7387 N N . ASP B 2 65 ? -7.795 -12.119 27.664 1.00 59.87 87 ASP B N 1
ATOM 7388 C CA . ASP B 2 65 ? -9.273 -12.189 27.568 1.00 62.44 87 ASP B CA 1
ATOM 7389 C C . ASP B 2 65 ? -9.854 -11.046 28.401 1.00 63.95 87 ASP B C 1
ATOM 7390 O O . ASP B 2 65 ? -9.372 -10.850 29.534 1.00 64.14 87 ASP B O 1
ATOM 7395 N N . ILE B 2 66 ? -10.820 -10.302 27.863 1.00 64.44 88 ILE B N 1
ATOM 7396 C CA . ILE B 2 66 ? -11.659 -9.364 28.658 1.00 66.67 88 ILE B CA 1
ATOM 7397 C C . ILE B 2 66 ? -13.086 -9.894 28.590 1.00 69.51 88 ILE B C 1
ATOM 7398 O O . ILE B 2 66 ? -13.567 -10.129 27.462 1.00 68.68 88 ILE B O 1
ATOM 7403 N N . SER B 2 67 ? -13.714 -10.063 29.753 1.00 73.23 89 SER B N 1
ATOM 7404 C CA . SER B 2 67 ? -15.146 -10.409 29.898 1.00 76.47 89 SER B CA 1
ATOM 7405 C C . SER B 2 67 ? -15.790 -9.414 30.869 1.00 79.02 89 SER B C 1
ATOM 7406 O O . SER B 2 67 ? -15.035 -8.768 31.640 1.00 77.26 89 SER B O 1
ATOM 7409 N N . THR B 2 68 ? -17.120 -9.271 30.814 1.00 80.87 90 THR B N 1
ATOM 7410 C CA . THR B 2 68 ? -17.912 -8.443 31.761 1.00 83.72 90 THR B CA 1
ATOM 7411 C C . THR B 2 68 ? -19.082 -9.281 32.295 1.00 85.21 90 THR B C 1
ATOM 7412 O O . THR B 2 68 ? -19.557 -10.169 31.576 1.00 83.55 90 THR B O 1
ATOM 7416 N N . LYS B 2 69 ? -19.487 -9.019 33.534 1.00 88.61 91 LYS B N 1
ATOM 7417 C CA . LYS B 2 69 ? -20.701 -9.583 34.189 1.00 92.93 91 LYS B CA 1
ATOM 7418 C C . LYS B 2 69 ? -21.312 -8.479 35.058 1.00 95.21 91 LYS B C 1
ATOM 7419 O O . LYS B 2 69 ? -20.793 -8.265 36.165 1.00 95.23 91 LYS B O 1
ATOM 7425 N N . GLY B 2 70 ? -22.336 -7.788 34.540 1.00 97.24 92 GLY B N 1
ATOM 7426 C CA . GLY B 2 70 ? -22.972 -6.606 35.157 1.00 99.36 92 GLY B CA 1
ATOM 7427 C C . GLY B 2 70 ? -22.039 -5.403 35.218 1.00 99.28 92 GLY B C 1
ATOM 7428 O O . GLY B 2 70 ? -21.885 -4.709 34.189 1.00 96.57 92 GLY B O 1
ATOM 7429 N N . LYS B 2 71 ? -21.450 -5.168 36.398 1.00 101.33 93 LYS B N 1
ATOM 7430 C CA . LYS B 2 71 ? -20.635 -3.970 36.756 1.00 101.01 93 LYS B CA 1
ATOM 7431 C C . LYS B 2 71 ? -19.176 -4.381 37.044 1.00 96.88 93 LYS B C 1
ATOM 7432 O O . LYS B 2 71 ? -18.370 -3.513 37.466 1.00 95.65 93 LYS B O 1
ATOM 7438 N N . ASN B 2 72 ? -18.844 -5.653 36.807 1.00 92.83 94 ASN B N 1
ATOM 7439 C CA . ASN B 2 72 ? -17.492 -6.226 37.030 1.00 89.14 94 ASN B CA 1
ATOM 7440 C C . ASN B 2 72 ? -16.912 -6.567 35.656 1.00 84.37 94 ASN B C 1
ATOM 7441 O O . ASN B 2 72 ? -17.620 -7.253 34.876 1.00 82.50 94 ASN B O 1
ATOM 7446 N N . THR B 2 73 ? -15.706 -6.054 35.378 1.00 79.70 95 THR B N 1
ATOM 7447 C CA . THR B 2 73 ? -14.881 -6.359 34.185 1.00 76.22 95 THR B CA 1
ATOM 7448 C C . THR B 2 73 ? -13.665 -7.172 34.656 1.00 74.26 95 THR B C 1
ATOM 7449 O O . THR B 2 73 ? -13.008 -6.723 35.650 1.00 74.49 95 THR B O 1
ATOM 7453 N N . TYR B 2 74 ? -13.438 -8.338 34.019 1.00 72.99 96 TYR B N 1
ATOM 7454 C CA . TYR B 2 74 ? -12.337 -9.295 34.313 1.00 72.66 96 TYR B CA 1
ATOM 7455 C C . TYR B 2 74 ? -11.335 -9.294 33.147 1.00 70.36 96 TYR B C 1
ATOM 7456 O O . TYR B 2 74 ? -11.715 -9.594 32.010 1.00 69.30 96 TYR B O 1
ATOM 7465 N N . VAL B 2 75 ? -10.080 -8.949 33.433 1.00 68.88 97 VAL B N 1
ATOM 7466 C CA . VAL B 2 75 ? -8.973 -8.951 32.436 1.00 67.22 97 VAL B CA 1
ATOM 7467 C C . VAL B 2 75 ? -8.015 -10.084 32.809 1.00 67.38 97 VAL B C 1
ATOM 7468 O O . VAL B 2 75 ? -7.358 -9.980 33.871 1.00 69.02 97 VAL B O 1
ATOM 7472 N N . THR B 2 76 ? -7.992 -11.140 31.987 1.00 66.97 98 THR B N 1
ATOM 7473 C CA . THR B 2 76 ? -7.097 -12.314 32.132 1.00 67.46 98 THR B CA 1
ATOM 7474 C C . THR B 2 76 ? -5.879 -12.116 31.222 1.00 64.53 98 THR B C 1
ATOM 7475 O O . THR B 2 76 ? -6.066 -12.189 30.027 1.00 63.47 98 THR B O 1
ATOM 7479 N N . GLY B 2 77 ? -4.699 -11.882 31.796 1.00 63.31 99 GLY B N 1
ATOM 7480 C CA . GLY B 2 77 ? -3.408 -11.957 31.092 1.00 62.00 99 GLY B CA 1
ATOM 7481 C C . GLY B 2 77 ? -2.796 -13.341 31.228 1.00 61.91 99 GLY B C 1
ATOM 7482 O O . GLY B 2 77 ? -2.689 -13.833 32.374 1.00 60.99 99 GLY B O 1
ATOM 7483 N N . TYR B 2 78 ? -2.363 -13.927 30.106 1.00 60.86 100 TYR B N 1
ATOM 7484 C CA . TYR B 2 78 ? -1.692 -15.254 30.049 1.00 60.78 100 TYR B CA 1
ATOM 7485 C C . TYR B 2 78 ? -0.225 -15.093 30.470 1.00 58.92 100 TYR B C 1
ATOM 7486 O O . TYR B 2 78 ? 0.352 -16.071 30.993 1.00 59.83 100 TYR B O 1
ATOM 7495 N N . ASP B 2 79 ? 0.338 -13.893 30.250 1.00 57.32 101 ASP B N 1
ATOM 7496 C CA . ASP B 2 79 ? 1.699 -13.483 30.691 1.00 56.42 101 ASP B CA 1
ATOM 7497 C C . ASP B 2 79 ? 1.698 -11.947 30.851 1.00 54.76 101 ASP B C 1
ATOM 7498 O O . ASP B 2 79 ? 0.684 -11.268 30.563 1.00 56.35 101 ASP B O 1
ATOM 7503 N N . GLY B 2 80 ? 2.843 -11.457 31.440 1.00 52.60 102 GLY B N 1
ATOM 7504 C CA . GLY B 2 80 ? 3.023 -10.047 31.837 1.00 51.74 102 GLY B CA 1
ATOM 7505 C C . GLY B 2 80 ? 2.670 -9.115 30.689 1.00 50.03 102 GLY B C 1
ATOM 7506 O O . GLY B 2 80 ? 2.003 -8.087 30.919 1.00 49.19 102 GLY B O 1
ATOM 7507 N N . ASN B 2 81 ? 3.077 -9.473 29.467 1.00 48.67 103 ASN B N 1
ATOM 7508 C CA . ASN B 2 81 ? 2.775 -8.660 28.261 1.00 47.38 103 ASN B CA 1
ATOM 7509 C C . ASN B 2 81 ? 1.258 -8.661 27.948 1.00 47.86 103 ASN B C 1
ATOM 7510 O O . ASN B 2 81 ? 0.738 -7.580 27.633 1.00 48.31 103 ASN B O 1
ATOM 7515 N N . GLY B 2 82 ? 0.583 -9.805 28.063 1.00 48.41 104 GLY B N 1
ATOM 7516 C CA . GLY B 2 82 ? -0.887 -9.892 27.936 1.00 49.51 104 GLY B CA 1
ATOM 7517 C C . GLY B 2 82 ? -1.634 -8.971 28.910 1.00 51.00 104 GLY B C 1
ATOM 7518 O O . GLY B 2 82 ? -2.613 -8.327 28.454 1.00 50.31 104 GLY B O 1
ATOM 7519 N N . ILE B 2 83 ? -1.241 -8.909 30.209 1.00 51.78 105 ILE B N 1
ATOM 7520 C CA . ILE B 2 83 ? -2.014 -8.070 31.189 1.00 53.43 105 ILE B CA 1
ATOM 7521 C C . ILE B 2 83 ? -1.815 -6.588 30.847 1.00 52.54 105 ILE B C 1
ATOM 7522 O O . ILE B 2 83 ? -2.834 -5.817 30.932 1.00 53.82 105 ILE B O 1
ATOM 7527 N N . ILE B 2 84 ? -0.604 -6.224 30.354 1.00 50.85 106 ILE B N 1
ATOM 7528 C CA . ILE B 2 84 ? -0.326 -4.825 29.908 1.00 49.76 106 ILE B CA 1
ATOM 7529 C C . ILE B 2 84 ? -1.214 -4.522 28.680 1.00 49.56 106 ILE B C 1
ATOM 7530 O O . ILE B 2 84 ? -1.819 -3.418 28.645 1.00 49.86 106 ILE B O 1
ATOM 7535 N N . TYR B 2 85 ? -1.252 -5.449 27.703 1.00 49.10 107 TYR B N 1
ATOM 7536 C CA . TYR B 2 85 ? -2.007 -5.280 26.422 1.00 49.18 107 TYR B CA 1
ATOM 7537 C C . TYR B 2 85 ? -3.532 -5.298 26.702 1.00 51.19 107 TYR B C 1
ATOM 7538 O O . TYR B 2 85 ? -4.271 -4.525 26.075 1.00 50.53 107 TYR B O 1
ATOM 7547 N N . GLY B 2 86 ? -3.993 -6.119 27.649 1.00 51.82 108 GLY B N 1
ATOM 7548 C CA . GLY B 2 86 ? -5.408 -6.123 28.092 1.00 54.20 108 GLY B CA 1
ATOM 7549 C C . GLY B 2 86 ? -5.835 -4.738 28.577 1.00 54.84 108 GLY B C 1
ATOM 7550 O O . GLY B 2 86 ? -6.953 -4.246 28.190 1.00 56.24 108 GLY B O 1
ATOM 7551 N N . CYS B 2 87 ? -4.983 -4.129 29.416 1.00 55.14 109 CYS B N 1
ATOM 7552 C CA . CYS B 2 87 ? -5.210 -2.786 30.008 1.00 56.57 109 CYS B CA 1
ATOM 7553 C C . CYS B 2 87 ? -5.152 -1.720 28.910 1.00 55.03 109 CYS B C 1
ATOM 7554 O O . CYS B 2 87 ? -5.909 -0.752 29.012 1.00 54.40 109 CYS B O 1
ATOM 7557 N N . ARG B 2 88 ? -4.250 -1.869 27.935 1.00 53.40 110 ARG B N 1
ATOM 7558 C CA . ARG B 2 88 ? -4.206 -0.970 26.755 1.00 53.64 110 ARG B CA 1
ATOM 7559 C C . ARG B 2 88 ? -5.574 -1.041 26.046 1.00 54.22 110 ARG B C 1
ATOM 7560 O O . ARG B 2 88 ? -6.087 0.024 25.664 1.00 55.54 110 ARG B O 1
ATOM 7568 N N . GLU B 2 89 ? -6.108 -2.257 25.878 1.00 54.42 111 GLU B N 1
ATOM 7569 C CA . GLU B 2 89 ? -7.371 -2.508 25.138 1.00 56.61 111 GLU B CA 1
ATOM 7570 C C . GLU B 2 89 ? -8.524 -1.855 25.909 1.00 58.27 111 GLU B C 1
ATOM 7571 O O . GLU B 2 89 ? -9.406 -1.260 25.264 1.00 59.94 111 GLU B O 1
ATOM 7577 N N . LEU B 2 90 ? -8.520 -1.944 27.235 1.00 59.27 112 LEU B N 1
ATOM 7578 C CA . LEU B 2 90 ? -9.486 -1.212 28.098 1.00 61.73 112 LEU B CA 1
ATOM 7579 C C . LEU B 2 90 ? -9.304 0.302 27.891 1.00 62.50 112 LEU B C 1
ATOM 7580 O O . LEU B 2 90 ? -10.318 0.993 27.612 1.00 63.39 112 LEU B O 1
ATOM 7585 N N . ILE B 2 91 ? -8.068 0.809 27.967 1.00 61.46 113 ILE B N 1
ATOM 7586 C CA . ILE B 2 91 ? -7.772 2.265 27.793 1.00 62.61 113 ILE B CA 1
ATOM 7587 C C . ILE B 2 91 ? -8.223 2.720 26.389 1.00 63.44 113 ILE B C 1
ATOM 7588 O O . ILE B 2 91 ? -8.768 3.829 26.272 1.00 65.10 113 ILE B O 1
ATOM 7593 N N . ASP B 2 92 ? -8.013 1.901 25.355 1.00 62.99 114 ASP B N 1
ATOM 7594 C CA . ASP B 2 92 ? -8.348 2.239 23.944 1.00 64.37 114 ASP B CA 1
ATOM 7595 C C . ASP B 2 92 ? -9.876 2.359 23.784 1.00 67.01 114 ASP B C 1
ATOM 7596 O O . ASP B 2 92 ? -10.317 3.335 23.139 1.00 70.04 114 ASP B O 1
ATOM 7601 N N . GLN B 2 93 ? -10.650 1.426 24.348 1.00 68.38 115 GLN B N 1
ATOM 7602 C CA . GLN B 2 93 ? -12.137 1.471 24.390 1.00 70.65 115 GLN B CA 1
ATOM 7603 C C . GLN B 2 93 ? -12.573 2.729 25.147 1.00 74.68 115 GLN B C 1
ATOM 7604 O O . GLN B 2 93 ? -13.407 3.470 24.616 1.00 77.56 115 GLN B O 1
ATOM 7610 N N . LEU B 2 94 ? -11.986 2.976 26.317 1.00 77.62 116 LEU B N 1
ATOM 7611 C CA . LEU B 2 94 ? -12.261 4.157 27.175 1.00 82.65 116 LEU B CA 1
ATOM 7612 C C . LEU B 2 94 ? -12.024 5.476 26.412 1.00 86.45 116 LEU B C 1
ATOM 7613 O O . LEU B 2 94 ? -12.635 6.484 26.813 1.00 91.62 116 LEU B O 1
ATOM 7618 N N . ASP B 2 95 ? -11.196 5.490 25.360 1.00 89.30 117 ASP B N 1
ATOM 7619 C CA . ASP B 2 95 ? -10.947 6.682 24.495 1.00 92.80 117 ASP B CA 1
ATOM 7620 C C . ASP B 2 95 ? -11.930 6.727 23.323 1.00 95.33 117 ASP B C 1
ATOM 7621 O O . ASP B 2 95 ? -12.702 7.704 23.213 1.00 96.98 117 ASP B O 1
ATOM 7626 N N . GLN B 2 96 ? -11.850 5.714 22.460 1.00 94.28 118 GLN B N 1
ATOM 7627 C CA . GLN B 2 96 ? -12.676 5.539 21.243 1.00 96.19 118 GLN B CA 1
ATOM 7628 C C . GLN B 2 96 ? -14.121 6.008 21.514 1.00 98.18 118 GLN B C 1
ATOM 7629 O O . GLN B 2 96 ? -14.701 6.650 20.605 1.00 97.13 118 GLN B O 1
ATOM 7635 N N . SER B 2 97 ? -14.676 5.748 22.710 1.00 99.33 119 SER B N 1
ATOM 7636 C CA . SER B 2 97 ? -16.006 6.255 23.154 1.00 100.11 119 SER B CA 1
ATOM 7637 C C . SER B 2 97 ? -16.063 6.388 24.683 1.00 101.72 119 SER B C 1
ATOM 7638 O O . SER B 2 97 ? -15.724 5.410 25.365 1.00 102.91 119 SER B O 1
ATOM 7641 N N . GLY B 2 98 ? -16.576 7.525 25.178 1.00 103.91 120 GLY B N 1
ATOM 7642 C CA . GLY B 2 98 ? -16.418 8.041 26.556 1.00 104.12 120 GLY B CA 1
ATOM 7643 C C . GLY B 2 98 ? -16.854 7.081 27.660 1.00 106.52 120 GLY B C 1
ATOM 7644 O O . GLY B 2 98 ? -16.271 7.183 28.776 1.00 104.30 120 GLY B O 1
ATOM 7645 N N . THR B 2 99 ? -17.847 6.208 27.408 1.00 107.93 121 THR B N 1
ATOM 7646 C CA . THR B 2 99 ? -18.494 5.340 28.443 1.00 107.87 121 THR B CA 1
ATOM 7647 C C . THR B 2 99 ? -17.455 4.363 29.018 1.00 106.36 121 THR B C 1
ATOM 7648 O O . THR B 2 99 ? -16.405 4.171 28.375 1.00 104.69 121 THR B O 1
ATOM 7660 N N . ASP B 2 101 ? -18.319 1.186 29.499 1.00 97.84 123 ASP B N 1
ATOM 7661 C CA . ASP B 2 101 ? -19.023 -0.060 29.088 1.00 93.38 123 ASP B CA 1
ATOM 7662 C C . ASP B 2 101 ? -18.127 -0.794 28.090 1.00 86.42 123 ASP B C 1
ATOM 7663 O O . ASP B 2 101 ? -18.020 -0.328 26.947 1.00 84.24 123 ASP B O 1
ATOM 7668 N N . PHE B 2 102 ? -17.520 -1.902 28.512 1.00 83.10 124 PHE B N 1
ATOM 7669 C CA . PHE B 2 102 ? -16.412 -2.575 27.793 1.00 80.61 124 PHE B CA 1
ATOM 7670 C C . PHE B 2 102 ? -16.949 -3.765 27.000 1.00 79.84 124 PHE B C 1
ATOM 7671 O O . PHE B 2 102 ? -17.648 -4.604 27.585 1.00 80.39 124 PHE B O 1
ATOM 7679 N N . LYS B 2 103 ? -16.593 -3.840 25.714 1.00 79.87 125 LYS B N 1
ATOM 7680 C CA . LYS B 2 103 ? -16.856 -5.028 24.859 1.00 79.78 125 LYS B CA 1
ATOM 7681 C C . LYS B 2 103 ? -15.919 -6.130 25.352 1.00 77.13 125 LYS B C 1
ATOM 7682 O O . LYS B 2 103 ? -14.773 -5.849 25.701 1.00 75.63 125 LYS B O 1
ATOM 7688 N N . PRO B 2 104 ? -16.383 -7.396 25.471 1.00 75.90 126 PRO B N 1
ATOM 7689 C CA . PRO B 2 104 ? -15.473 -8.523 25.644 1.00 73.21 126 PRO B CA 1
ATOM 7690 C C . PRO B 2 104 ? -14.638 -8.655 24.363 1.00 70.37 126 PRO B C 1
ATOM 7691 O O . PRO B 2 104 ? -15.162 -8.488 23.272 1.00 69.32 126 PRO B O 1
ATOM 7695 N N . VAL B 2 105 ? -13.337 -8.866 24.544 1.00 67.37 127 VAL B N 1
ATOM 7696 C CA . VAL B 2 105 ? -12.327 -9.038 23.459 1.00 64.58 127 VAL B CA 1
ATOM 7697 C C . VAL B 2 105 ? -11.394 -10.149 23.928 1.00 63.99 127 VAL B C 1
ATOM 7698 O O . VAL B 2 105 ? -11.048 -10.136 25.132 1.00 64.29 127 VAL B O 1
ATOM 7702 N N . SER B 2 106 ? -11.056 -11.089 23.052 1.00 62.76 128 SER B N 1
ATOM 7703 C CA . SER B 2 106 ? -9.989 -12.090 23.292 1.00 63.21 128 SER B CA 1
ATOM 7704 C C . SER B 2 106 ? -8.946 -11.995 22.177 1.00 60.02 128 SER B C 1
ATOM 7705 O O . SER B 2 106 ? -9.291 -12.310 21.018 1.00 61.09 128 SER B O 1
ATOM 7708 N N . ASP B 2 107 ? -7.726 -11.554 22.498 1.00 57.03 129 ASP B N 1
ATOM 7709 C CA . ASP B 2 107 ? -6.742 -11.101 21.475 1.00 54.45 129 ASP B CA 1
ATOM 7710 C C . ASP B 2 107 ? -5.304 -11.457 21.876 1.00 51.48 129 ASP B C 1
ATOM 7711 O O . ASP B 2 107 ? -4.999 -11.575 23.094 1.00 51.38 129 ASP B O 1
ATOM 7716 N N . ALA B 2 108 ? -4.452 -11.594 20.857 1.00 48.85 130 ALA B N 1
ATOM 7717 C CA . ALA B 2 108 ? -2.987 -11.817 20.914 1.00 47.40 130 ALA B CA 1
ATOM 7718 C C . ALA B 2 108 ? -2.368 -11.215 19.648 1.00 45.83 130 ALA B C 1
ATOM 7719 O O . ALA B 2 108 ? -3.054 -11.049 18.669 1.00 45.40 130 ALA B O 1
ATOM 7721 N N . PRO B 2 109 ? -1.097 -10.795 19.639 1.00 44.95 131 PRO B N 1
ATOM 7722 C CA . PRO B 2 109 ? -0.471 -10.311 18.413 1.00 44.32 131 PRO B CA 1
ATOM 7723 C C . PRO B 2 109 ? -0.262 -11.420 17.367 1.00 45.36 131 PRO B C 1
ATOM 7724 O O . PRO B 2 109 ? -0.018 -12.547 17.757 1.00 44.93 131 PRO B O 1
ATOM 7728 N N . GLU B 2 110 ? -0.287 -11.062 16.081 1.00 45.06 132 GLU B N 1
ATOM 7729 C CA . GLU B 2 110 ? 0.091 -11.968 14.962 1.00 46.99 132 GLU B CA 1
ATOM 7730 C C . GLU B 2 110 ? 1.620 -12.094 14.921 1.00 45.60 132 GLU B C 1
ATOM 7731 O O . GLU B 2 110 ? 2.132 -13.204 14.936 1.00 47.99 132 GLU B O 1
ATOM 7745 N N . VAL B 2 112 ? 5.357 -11.849 16.616 1.00 42.07 134 VAL B N 1
ATOM 7746 C CA . VAL B 2 112 ? 5.836 -12.194 17.955 1.00 43.06 134 VAL B CA 1
ATOM 7747 C C . VAL B 2 112 ? 6.878 -11.186 18.476 1.00 40.96 134 VAL B C 1
ATOM 7748 O O . VAL B 2 112 ? 6.966 -11.023 19.703 1.00 40.57 134 VAL B O 1
ATOM 7752 N N . LEU B 2 113 ? 7.716 -10.592 17.624 1.00 39.57 135 LEU B N 1
ATOM 7753 C CA . LEU B 2 113 ? 8.575 -9.439 18.020 1.00 38.70 135 LEU B CA 1
ATOM 7754 C C . LEU B 2 113 ? 8.156 -8.260 17.161 1.00 36.97 135 LEU B C 1
ATOM 7755 O O . LEU B 2 113 ? 8.014 -8.475 15.941 1.00 35.87 135 LEU B O 1
ATOM 7760 N N . ARG B 2 114 ? 8.013 -7.086 17.769 1.00 35.05 136 ARG B N 1
ATOM 7761 C CA . ARG B 2 114 ? 7.435 -5.884 17.136 1.00 35.02 136 ARG B CA 1
ATOM 7762 C C . ARG B 2 114 ? 8.149 -4.679 17.734 1.00 35.65 136 ARG B C 1
ATOM 7763 O O . ARG B 2 114 ? 7.980 -4.406 18.943 1.00 35.38 136 ARG B O 1
ATOM 7771 N N . GLY B 2 115 ? 8.964 -3.986 16.951 1.00 35.20 137 GLY B N 1
ATOM 7772 C CA . GLY B 2 115 ? 9.859 -3.000 17.570 1.00 36.29 137 GLY B CA 1
ATOM 7773 C C . GLY B 2 115 ? 10.548 -2.079 16.601 1.00 35.71 137 GLY B C 1
ATOM 7774 O O . GLY B 2 115 ? 10.371 -2.223 15.371 1.00 34.73 137 GLY B O 1
ATOM 7775 N N . ALA B 2 116 ? 11.267 -1.127 17.182 1.00 36.12 138 ALA B N 1
ATOM 7776 C CA . ALA B 2 116 ? 11.942 -0.049 16.443 1.00 36.20 138 ALA B CA 1
ATOM 7777 C C . ALA B 2 116 ? 13.382 0.057 16.921 1.00 36.35 138 ALA B C 1
ATOM 7778 O O . ALA B 2 116 ? 13.752 -0.549 17.980 1.00 34.78 138 ALA B O 1
ATOM 7780 N N . CYS B 2 117 ? 14.162 0.783 16.124 1.00 36.47 139 CYS B N 1
ATOM 7781 C CA . CYS B 2 117 ? 15.608 0.961 16.348 1.00 37.40 139 CYS B CA 1
ATOM 7782 C C . CYS B 2 117 ? 15.893 2.443 16.567 1.00 37.14 139 CYS B C 1
ATOM 7783 O O . CYS B 2 117 ? 15.147 3.298 16.077 1.00 38.56 139 CYS B O 1
ATOM 7786 N N . ILE B 2 118 ? 16.945 2.696 17.320 1.00 37.68 140 ILE B N 1
ATOM 7787 C CA . ILE B 2 118 ? 17.592 4.021 17.489 1.00 38.80 140 ILE B CA 1
ATOM 7788 C C . ILE B 2 118 ? 19.069 3.803 17.196 1.00 38.87 140 ILE B C 1
ATOM 7789 O O . ILE B 2 118 ? 19.635 2.876 17.814 1.00 38.72 140 ILE B O 1
ATOM 7794 N N . GLY B 2 119 ? 19.648 4.644 16.332 1.00 37.75 141 GLY B N 1
ATOM 7795 C CA . GLY B 2 119 ? 21.080 4.596 16.021 1.00 37.87 141 GLY B CA 1
ATOM 7796 C C . GLY B 2 119 ? 21.863 5.492 16.943 1.00 37.78 141 GLY B C 1
ATOM 7797 O O . GLY B 2 119 ? 21.602 6.691 16.956 1.00 39.52 141 GLY B O 1
ATOM 7798 N N . LEU B 2 120 ? 22.797 4.917 17.675 1.00 37.84 142 LEU B N 1
ATOM 7799 C CA . LEU B 2 120 ? 23.895 5.658 18.317 1.00 38.56 142 LEU B CA 1
ATOM 7800 C C . LEU B 2 120 ? 24.987 5.833 17.266 1.00 38.30 142 LEU B C 1
ATOM 7801 O O . LEU B 2 120 ? 26.014 5.161 17.330 1.00 37.44 142 LEU B O 1
ATOM 7806 N N . GLN B 2 121 ? 24.677 6.716 16.308 1.00 38.76 143 GLN B N 1
ATOM 7807 C CA . GLN B 2 121 ? 25.360 6.931 15.010 1.00 39.00 143 GLN B CA 1
ATOM 7808 C C . GLN B 2 121 ? 25.195 8.412 14.652 1.00 40.19 143 GLN B C 1
ATOM 7809 O O . GLN B 2 121 ? 24.337 9.063 15.275 1.00 39.98 143 GLN B O 1
ATOM 7815 N N . LYS B 2 122 ? 25.966 8.927 13.693 1.00 41.06 144 LYS B N 1
ATOM 7816 C CA . LYS B 2 122 ? 25.989 10.371 13.338 1.00 44.37 144 LYS B CA 1
ATOM 7817 C C . LYS B 2 122 ? 26.033 10.554 11.823 1.00 46.78 144 LYS B C 1
ATOM 7818 O O . LYS B 2 122 ? 26.503 9.616 11.161 1.00 47.33 144 LYS B O 1
ATOM 7824 N N . THR B 2 123 ? 25.604 11.736 11.339 1.00 47.11 145 THR B N 1
ATOM 7825 C CA . THR B 2 123 ? 25.472 12.066 9.891 1.00 49.52 145 THR B CA 1
ATOM 7826 C C . THR B 2 123 ? 26.823 11.822 9.183 1.00 50.58 145 THR B C 1
ATOM 7827 O O . THR B 2 123 ? 26.791 11.634 7.912 1.00 47.03 145 THR B O 1
ATOM 7831 N N . THR B 2 124 ? 27.939 11.828 9.954 1.00 51.94 146 THR B N 1
ATOM 7832 C CA . THR B 2 124 ? 29.354 11.718 9.485 1.00 55.40 146 THR B CA 1
ATOM 7833 C C . THR B 2 124 ? 30.253 11.128 10.583 1.00 58.54 146 THR B C 1
ATOM 7834 O O . THR B 2 124 ? 29.858 11.147 11.765 1.00 59.97 146 THR B O 1
ATOM 7838 N N . TYR B 2 125 ? 31.467 10.695 10.216 1.00 60.48 147 TYR B N 1
ATOM 7839 C CA . TYR B 2 125 ? 32.376 9.912 11.091 1.00 59.72 147 TYR B CA 1
ATOM 7840 C C . TYR B 2 125 ? 32.850 10.844 12.194 1.00 62.15 147 TYR B C 1
ATOM 7841 O O . TYR B 2 125 ? 32.658 12.048 12.057 1.00 63.54 147 TYR B O 1
ATOM 7850 N N . LEU B 2 126 ? 33.431 10.258 13.238 1.00 63.20 148 LEU B N 1
ATOM 7851 C CA . LEU B 2 126 ? 33.991 10.943 14.422 1.00 64.83 148 LEU B CA 1
ATOM 7852 C C . LEU B 2 126 ? 35.500 11.108 14.221 1.00 67.97 148 LEU B C 1
ATOM 7853 O O . LEU B 2 126 ? 36.164 10.205 13.705 1.00 63.80 148 LEU B O 1
ATOM 7858 N N . PRO B 2 127 ? 36.090 12.269 14.602 1.00 71.48 149 PRO B N 1
ATOM 7859 C CA . PRO B 2 127 ? 37.542 12.437 14.646 1.00 70.47 149 PRO B CA 1
ATOM 7860 C C . PRO B 2 127 ? 38.341 11.229 15.139 1.00 67.61 149 PRO B C 1
ATOM 7861 O O . PRO B 2 127 ? 38.202 10.875 16.279 1.00 73.07 149 PRO B O 1
ATOM 7865 N N . GLY B 2 128 ? 39.157 10.653 14.250 1.00 63.65 150 GLY B N 1
ATOM 7866 C CA . GLY B 2 128 ? 40.077 9.534 14.535 1.00 59.47 150 GLY B CA 1
ATOM 7867 C C . GLY B 2 128 ? 39.389 8.173 14.470 1.00 56.92 150 GLY B C 1
ATOM 7868 O O . GLY B 2 128 ? 40.020 7.186 14.867 1.00 57.50 150 GLY B O 1
ATOM 7869 N N . HIS B 2 129 ? 38.133 8.102 14.024 1.00 52.84 151 HIS B N 1
ATOM 7870 C CA . HIS B 2 129 ? 37.352 6.835 13.988 1.00 50.72 151 HIS B CA 1
ATOM 7871 C C . HIS B 2 129 ? 36.948 6.550 12.548 1.00 46.88 151 HIS B C 1
ATOM 7872 O O . HIS B 2 129 ? 36.900 7.488 11.752 1.00 49.05 151 HIS B O 1
ATOM 7879 N N . ALA B 2 130 ? 36.646 5.297 12.252 1.00 44.40 152 ALA B N 1
ATOM 7880 C CA . ALA B 2 130 ? 36.121 4.839 10.944 1.00 42.29 152 ALA B CA 1
ATOM 7881 C C . ALA B 2 130 ? 34.597 4.735 11.014 1.00 40.30 152 ALA B C 1
ATOM 7882 O O . ALA B 2 130 ? 33.988 5.050 12.093 1.00 39.50 152 ALA B O 1
ATOM 7884 N N . VAL B 2 131 ? 33.997 4.269 9.924 1.00 37.05 153 VAL B N 1
ATOM 7885 C CA . VAL B 2 131 ? 32.528 4.239 9.786 1.00 36.25 153 VAL B CA 1
ATOM 7886 C C . VAL B 2 131 ? 31.903 3.371 10.903 1.00 35.77 153 VAL B C 1
ATOM 7887 O O . VAL B 2 131 ? 32.462 2.326 11.217 1.00 35.80 153 VAL B O 1
ATOM 7891 N N . TYR B 2 132 ? 30.765 3.832 11.445 1.00 36.04 154 TYR B N 1
ATOM 7892 C CA . TYR B 2 132 ? 29.884 3.204 12.473 1.00 35.55 154 TYR B CA 1
ATOM 7893 C C . TYR B 2 132 ? 30.456 3.301 13.892 1.00 37.16 154 TYR B C 1
ATOM 7894 O O . TYR B 2 132 ? 29.678 2.975 14.813 1.00 35.53 154 TYR B O 1
ATOM 7903 N N . GLU B 2 133 ? 31.694 3.757 14.101 1.00 37.84 155 GLU B N 1
ATOM 7904 C CA . GLU B 2 133 ? 32.326 3.763 15.450 1.00 39.75 155 GLU B CA 1
ATOM 7905 C C . GLU B 2 133 ? 31.955 5.064 16.181 1.00 39.93 155 GLU B C 1
ATOM 7906 O O . GLU B 2 133 ? 32.380 6.184 15.733 1.00 38.69 155 GLU B O 1
ATOM 7912 N N . TYR B 2 134 ? 31.169 4.951 17.255 1.00 39.86 156 TYR B N 1
ATOM 7913 C CA . TYR B 2 134 ? 30.790 6.099 18.111 1.00 40.28 156 TYR B CA 1
ATOM 7914 C C . TYR B 2 134 ? 30.711 5.620 19.557 1.00 40.06 156 TYR B C 1
ATOM 7915 O O . TYR B 2 134 ? 29.729 4.994 19.975 1.00 37.98 156 TYR B O 1
ATOM 7924 N N . PRO B 2 135 ? 31.738 5.911 20.380 1.00 40.22 157 PRO B N 1
ATOM 7925 C CA . PRO B 2 135 ? 31.647 5.603 21.809 1.00 40.94 157 PRO B CA 1
ATOM 7926 C C . PRO B 2 135 ? 30.361 6.210 22.402 1.00 41.32 157 PRO B C 1
ATOM 7927 O O . PRO B 2 135 ? 29.929 7.264 21.947 1.00 42.00 157 PRO B O 1
ATOM 7931 N N . TYR B 2 136 ? 29.741 5.522 23.364 1.00 41.46 158 TYR B N 1
ATOM 7932 C CA . TYR B 2 136 ? 28.566 6.044 24.113 1.00 42.08 158 TYR B CA 1
ATOM 7933 C C . TYR B 2 136 ? 29.030 7.194 25.024 1.00 42.63 158 TYR B C 1
ATOM 7934 O O . TYR B 2 136 ? 29.617 6.878 26.087 1.00 42.02 158 TYR B O 1
ATOM 7943 N N . THR B 2 137 ? 28.818 8.466 24.632 1.00 42.42 159 THR B N 1
ATOM 7944 C CA . THR B 2 137 ? 29.212 9.652 25.456 1.00 45.01 159 THR B CA 1
ATOM 7945 C C . THR B 2 137 ? 28.114 10.709 25.441 1.00 45.69 159 THR B C 1
ATOM 7946 O O . THR B 2 137 ? 27.371 10.810 24.472 1.00 44.03 159 THR B O 1
ATOM 7950 N N . PRO B 2 138 ? 27.952 11.479 26.546 1.00 47.12 160 PRO B N 1
ATOM 7951 C CA . PRO B 2 138 ? 27.078 12.652 26.578 1.00 48.55 160 PRO B CA 1
ATOM 7952 C C . PRO B 2 138 ? 27.443 13.704 25.522 1.00 49.97 160 PRO B C 1
ATOM 7953 O O . PRO B 2 138 ? 26.517 14.373 25.028 1.00 51.86 160 PRO B O 1
ATOM 7957 N N . GLU B 2 139 ? 28.745 13.831 25.221 1.00 50.15 161 GLU B N 1
ATOM 7958 C CA . GLU B 2 139 ? 29.286 14.726 24.158 1.00 51.48 161 GLU B CA 1
ATOM 7959 C C . GLU B 2 139 ? 28.626 14.379 22.817 1.00 48.62 161 GLU B C 1
ATOM 7960 O O . GLU B 2 139 ? 28.060 15.278 22.196 1.00 50.25 161 GLU B O 1
ATOM 7966 N N . SER B 2 140 ? 28.647 13.121 22.393 1.00 47.38 162 SER B N 1
ATOM 7967 C CA . SER B 2 140 ? 28.046 12.694 21.092 1.00 45.60 162 SER B CA 1
ATOM 7968 C C . SER B 2 140 ? 26.512 12.556 21.170 1.00 44.70 162 SER B C 1
ATOM 7969 O O . SER B 2 140 ? 25.837 12.925 20.194 1.00 43.15 162 SER B O 1
ATOM 7972 N N . PHE B 2 141 ? 25.963 12.013 22.262 1.00 44.35 163 PHE B N 1
ATOM 7973 C CA . PHE B 2 141 ? 24.536 11.609 22.377 1.00 43.54 163 PHE B CA 1
ATOM 7974 C C . PHE B 2 141 ? 23.947 12.115 23.692 1.00 44.82 163 PHE B C 1
ATOM 7975 O O . PHE B 2 141 ? 23.652 11.303 24.560 1.00 43.65 163 PHE B O 1
ATOM 7983 N N . PRO B 2 142 ? 23.726 13.442 23.880 1.00 46.49 164 PRO B N 1
ATOM 7984 C CA . PRO B 2 142 ? 23.218 13.967 25.151 1.00 48.46 164 PRO B CA 1
ATOM 7985 C C . PRO B 2 142 ? 21.831 13.395 25.473 1.00 48.21 164 PRO B C 1
ATOM 7986 O O . PRO B 2 142 ? 21.533 13.145 26.615 1.00 48.11 164 PRO B O 1
ATOM 7990 N N . TRP B 2 143 ? 21.034 13.158 24.436 1.00 47.20 165 TRP B N 1
ATOM 7991 C CA . TRP B 2 143 ? 19.657 12.614 24.540 1.00 46.68 165 TRP B CA 1
ATOM 7992 C C . TRP B 2 143 ? 19.641 11.211 25.184 1.00 45.52 165 TRP B C 1
ATOM 7993 O O . TRP B 2 143 ? 18.595 10.841 25.732 1.00 47.65 165 TRP B O 1
ATOM 8004 N N . PHE B 2 144 ? 20.736 10.456 25.111 1.00 43.50 166 PHE B N 1
ATOM 8005 C CA . PHE B 2 144 ? 20.800 9.050 25.595 1.00 42.60 166 PHE B CA 1
ATOM 8006 C C . PHE B 2 144 ? 20.786 9.001 27.131 1.00 43.42 166 PHE B C 1
ATOM 8007 O O . PHE B 2 144 ? 20.439 7.942 27.678 1.00 43.81 166 PHE B O 1
ATOM 8015 N N . TYR B 2 145 ? 21.192 10.093 27.786 1.00 44.21 167 TYR B N 1
ATOM 8016 C CA . TYR B 2 145 ? 21.322 10.234 29.258 1.00 45.77 167 TYR B CA 1
ATOM 8017 C C . TYR B 2 145 ? 20.082 10.933 29.841 1.00 46.89 167 TYR B C 1
ATOM 8018 O O . TYR B 2 145 ? 20.048 11.180 31.052 1.00 46.88 167 TYR B O 1
ATOM 8027 N N . ASP B 2 146 ? 19.071 11.235 29.026 1.00 47.11 168 ASP B N 1
ATOM 8028 C CA . ASP B 2 146 ? 17.847 11.947 29.488 1.00 48.35 168 ASP B CA 1
ATOM 8029 C C . ASP B 2 146 ? 16.801 10.896 29.851 1.00 48.14 168 ASP B C 1
ATOM 8030 O O . ASP B 2 146 ? 16.151 10.317 28.909 1.00 46.82 168 ASP B O 1
ATOM 8035 N N . LYS B 2 147 ? 16.596 10.660 31.137 1.00 48.51 169 LYS B N 1
ATOM 8036 C CA . LYS B 2 147 ? 15.698 9.578 31.607 1.00 49.45 169 LYS B CA 1
ATOM 8037 C C . LYS B 2 147 ? 14.256 9.855 31.062 1.00 50.18 169 LYS B C 1
ATOM 8038 O O . LYS B 2 147 ? 13.513 8.873 30.738 1.00 49.68 169 LYS B O 1
ATOM 8044 N N . GLU B 2 148 ? 13.858 11.139 31.200 1.00 51.96 170 GLU B N 1
ATOM 8045 C CA . GLU B 2 148 ? 12.454 11.568 30.976 1.00 53.43 170 GLU B CA 1
ATOM 8046 C C . GLU B 2 148 ? 12.181 11.383 29.481 1.00 51.30 170 GLU B C 1
ATOM 8047 O O . GLU B 2 148 ? 11.059 10.959 29.118 1.00 50.45 170 GLU B O 1
ATOM 8053 N N . ARG B 2 149 ? 13.180 11.630 28.634 1.00 49.63 171 ARG B N 1
ATOM 8054 C CA . ARG B 2 149 ? 13.021 11.345 27.180 1.00 48.79 171 ARG B CA 1
ATOM 8055 C C . ARG B 2 149 ? 12.757 9.846 26.993 1.00 47.61 171 ARG B C 1
ATOM 8056 O O . ARG B 2 149 ? 11.838 9.508 26.194 1.00 45.89 171 ARG B O 1
ATOM 8064 N N . TRP B 2 150 ? 13.518 8.995 27.701 1.00 46.32 172 TRP B N 1
ATOM 8065 C CA . TRP B 2 150 ? 13.405 7.517 27.611 1.00 45.52 172 TRP B CA 1
ATOM 8066 C C . TRP B 2 150 ? 12.018 7.055 28.077 1.00 45.71 172 TRP B C 1
ATOM 8067 O O . TRP B 2 150 ? 11.450 6.164 27.419 1.00 45.13 172 TRP B O 1
ATOM 8078 N N . ILE B 2 151 ? 11.463 7.635 29.149 1.00 46.42 173 ILE B N 1
ATOM 8079 C CA . ILE B 2 151 ? 10.155 7.175 29.705 1.00 47.24 173 ILE B CA 1
ATOM 8080 C C . ILE B 2 151 ? 9.052 7.430 28.657 1.00 47.60 173 ILE B C 1
ATOM 8081 O O . ILE B 2 151 ? 8.188 6.541 28.516 1.00 48.15 173 ILE B O 1
ATOM 8086 N N . LYS B 2 152 ? 9.086 8.603 27.987 1.00 48.77 174 LYS B N 1
ATOM 8087 C CA . LYS B 2 152 ? 8.105 9.020 26.944 1.00 49.51 174 LYS B CA 1
ATOM 8088 C C . LYS B 2 152 ? 8.213 8.075 25.734 1.00 46.94 174 LYS B C 1
ATOM 8089 O O . LYS B 2 152 ? 7.159 7.709 25.155 1.00 46.57 174 LYS B O 1
ATOM 8095 N N . TYR B 2 153 ? 9.424 7.687 25.344 1.00 45.13 175 TYR B N 1
ATOM 8096 C CA . TYR B 2 153 ? 9.653 6.778 24.185 1.00 43.57 175 TYR B CA 1
ATOM 8097 C C . TYR B 2 153 ? 9.117 5.386 24.544 1.00 43.27 175 TYR B C 1
ATOM 8098 O O . TYR B 2 153 ? 8.400 4.791 23.755 1.00 41.94 175 TYR B O 1
ATOM 8107 N N . LEU B 2 154 ? 9.459 4.869 25.725 1.00 43.34 176 LEU B N 1
ATOM 8108 C CA . LEU B 2 154 ? 9.036 3.503 26.139 1.00 44.02 176 LEU B CA 1
ATOM 8109 C C . LEU B 2 154 ? 7.499 3.450 26.324 1.00 45.28 176 LEU B C 1
ATOM 8110 O O . LEU B 2 154 ? 6.893 2.414 26.015 1.00 44.75 176 LEU B O 1
ATOM 8115 N N . ASP B 2 155 ? 6.902 4.550 26.805 1.00 46.44 177 ASP B N 1
ATOM 8116 C CA . ASP B 2 155 ? 5.428 4.694 26.984 1.00 48.12 177 ASP B CA 1
ATOM 8117 C C . ASP B 2 155 ? 4.750 4.670 25.608 1.00 47.45 177 ASP B C 1
ATOM 8118 O O . ASP B 2 155 ? 3.732 4.016 25.441 1.00 46.01 177 ASP B O 1
ATOM 8139 N N . VAL B 2 158 ? 4.696 1.051 24.357 1.00 44.63 180 VAL B N 1
ATOM 8140 C CA . VAL B 2 158 ? 3.596 0.342 24.995 1.00 45.91 180 VAL B CA 1
ATOM 8141 C C . VAL B 2 158 ? 2.289 0.691 24.213 1.00 46.24 180 VAL B C 1
ATOM 8142 O O . VAL B 2 158 ? 1.528 -0.257 23.804 1.00 47.00 180 VAL B O 1
ATOM 8146 N N . GLU B 2 159 ? 2.050 1.991 24.025 1.00 46.68 181 GLU B N 1
ATOM 8147 C CA . GLU B 2 159 ? 0.785 2.536 23.441 1.00 49.69 181 GLU B CA 1
ATOM 8148 C C . GLU B 2 159 ? 0.581 1.923 22.035 1.00 47.21 181 GLU B C 1
ATOM 8149 O O . GLU B 2 159 ? -0.579 1.706 21.661 1.00 46.09 181 GLU B O 1
ATOM 8155 N N . ASN B 2 160 ? 1.676 1.617 21.328 1.00 44.55 182 ASN B N 1
ATOM 8156 C CA . ASN B 2 160 ? 1.711 0.935 20.003 1.00 44.75 182 ASN B CA 1
ATOM 8157 C C . ASN B 2 160 ? 1.919 -0.593 20.134 1.00 44.45 182 ASN B C 1
ATOM 8158 O O . ASN B 2 160 ? 2.020 -1.247 19.075 1.00 42.74 182 ASN B O 1
ATOM 8163 N N . ARG B 2 161 ? 1.987 -1.140 21.369 1.00 44.37 183 ARG B N 1
ATOM 8164 C CA . ARG B 2 161 ? 2.084 -2.600 21.721 1.00 45.71 183 ARG B CA 1
ATOM 8165 C C . ARG B 2 161 ? 3.377 -3.269 21.195 1.00 44.21 183 ARG B C 1
ATOM 8166 O O . ARG B 2 161 ? 3.428 -4.498 20.933 1.00 45.14 183 ARG B O 1
ATOM 8182 N N . ASN B 2 163 ? 7.188 -4.606 21.582 1.00 39.98 185 ASN B N 1
ATOM 8183 C CA . ASN B 2 163 ? 7.783 -5.375 22.674 1.00 40.09 185 ASN B CA 1
ATOM 8184 C C . ASN B 2 163 ? 9.303 -5.487 22.473 1.00 39.19 185 ASN B C 1
ATOM 8185 O O . ASN B 2 163 ? 9.902 -6.390 23.058 1.00 39.25 185 ASN B O 1
ATOM 8190 N N . SER B 2 164 ? 9.909 -4.641 21.626 1.00 39.42 186 SER B N 1
ATOM 8191 C CA . SER B 2 164 ? 11.372 -4.717 21.341 1.00 38.74 186 SER B CA 1
ATOM 8192 C C . SER B 2 164 ? 11.951 -3.360 20.916 1.00 38.66 186 SER B C 1
ATOM 8193 O O . SER B 2 164 ? 11.331 -2.654 20.098 1.00 37.91 186 SER B O 1
ATOM 8196 N N . LEU B 2 165 ? 13.109 -3.014 21.499 1.00 38.26 187 LEU B N 1
ATOM 8197 C CA . LEU B 2 165 ? 13.876 -1.772 21.231 1.00 38.23 187 LEU B CA 1
ATOM 8198 C C . LEU B 2 165 ? 15.306 -2.172 20.889 1.00 37.51 187 LEU B C 1
ATOM 8199 O O . LEU B 2 165 ? 15.920 -2.893 21.697 1.00 37.51 187 LEU B O 1
ATOM 8204 N N . TYR B 2 166 ? 15.798 -1.734 19.733 1.00 35.72 188 TYR B N 1
ATOM 8205 C CA . TYR B 2 166 ? 17.142 -2.094 19.236 1.00 35.61 188 TYR B CA 1
ATOM 8206 C C . TYR B 2 166 ? 18.037 -0.861 19.201 1.00 35.35 188 TYR B C 1
ATOM 8207 O O . TYR B 2 166 ? 17.603 0.209 18.684 1.00 34.77 188 TYR B O 1
ATOM 8216 N N . LEU B 2 167 ? 19.254 -1.016 19.728 1.00 34.92 189 LEU B N 1
ATOM 8217 C CA . LEU B 2 167 ? 20.292 0.025 19.762 1.00 35.28 189 LEU B CA 1
ATOM 8218 C C . LEU B 2 167 ? 21.380 -0.376 18.759 1.00 34.94 189 LEU B C 1
ATOM 8219 O O . LEU B 2 167 ? 21.985 -1.444 18.938 1.00 34.28 189 LEU B O 1
ATOM 8224 N N . TRP B 2 168 ? 21.587 0.435 17.728 1.00 35.51 190 TRP B N 1
ATOM 8225 C CA . TRP B 2 168 ? 22.556 0.156 16.629 1.00 35.90 190 TRP B CA 1
ATOM 8226 C C . TRP B 2 168 ? 23.843 0.971 16.868 1.00 36.39 190 TRP B C 1
ATOM 8227 O O . TRP B 2 168 ? 23.792 2.236 17.063 1.00 36.98 190 TRP B O 1
ATOM 8238 N N . ASN B 2 169 ? 24.969 0.267 16.828 1.00 35.97 191 ASN B N 1
ATOM 8239 C CA . ASN B 2 169 ? 26.309 0.844 17.087 1.00 35.98 191 ASN B CA 1
ATOM 8240 C C . ASN B 2 169 ? 27.367 -0.091 16.498 1.00 35.85 191 ASN B C 1
ATOM 8241 O O . ASN B 2 169 ? 27.148 -1.317 16.476 1.00 35.25 191 ASN B O 1
ATOM 8246 N N . GLY B 2 170 ? 28.491 0.477 16.059 1.00 35.18 192 GLY B N 1
ATOM 8247 C CA . GLY B 2 170 ? 29.604 -0.308 15.492 1.00 34.73 192 GLY B CA 1
ATOM 8248 C C . GLY B 2 170 ? 30.228 -1.244 16.517 1.00 34.11 192 GLY B C 1
ATOM 8249 O O . GLY B 2 170 ? 30.162 -2.485 16.328 1.00 33.41 192 GLY B O 1
ATOM 8250 N N . HIS B 2 171 ? 30.776 -0.662 17.581 1.00 35.46 193 HIS B N 1
ATOM 8251 C CA . HIS B 2 171 ? 31.487 -1.372 18.679 1.00 35.63 193 HIS B CA 1
ATOM 8252 C C . HIS B 2 171 ? 31.096 -0.819 20.051 1.00 35.85 193 HIS B C 1
ATOM 8253 O O . HIS B 2 171 ? 31.846 -0.097 20.696 1.00 35.86 193 HIS B O 1
ATOM 8260 N N . PRO B 2 172 ? 29.913 -1.194 20.575 1.00 35.82 194 PRO B N 1
ATOM 8261 C CA . PRO B 2 172 ? 29.440 -0.676 21.868 1.00 36.24 194 PRO B CA 1
ATOM 8262 C C . PRO B 2 172 ? 30.196 -1.175 23.108 1.00 36.83 194 PRO B C 1
ATOM 8263 O O . PRO B 2 172 ? 30.177 -0.463 24.094 1.00 37.00 194 PRO B O 1
ATOM 8267 N N . PHE B 2 173 ? 30.817 -2.361 23.027 1.00 37.15 195 PHE B N 1
ATOM 8268 C CA . PHE B 2 173 ? 31.415 -3.093 24.173 1.00 38.79 195 PHE B CA 1
ATOM 8269 C C . PHE B 2 173 ? 32.459 -2.221 24.883 1.00 39.84 195 PHE B C 1
ATOM 8270 O O . PHE B 2 173 ? 32.466 -2.244 26.142 1.00 41.37 195 PHE B O 1
ATOM 8278 N N . ALA B 2 174 ? 33.251 -1.431 24.145 1.00 39.89 196 ALA B N 1
ATOM 8279 C CA . ALA B 2 174 ? 34.331 -0.615 24.749 1.00 41.14 196 ALA B CA 1
ATOM 8280 C C . ALA B 2 174 ? 33.778 0.646 25.462 1.00 41.34 196 ALA B C 1
ATOM 8281 O O . ALA B 2 174 ? 34.605 1.395 26.024 1.00 42.51 196 ALA B O 1
ATOM 8283 N N . SER B 2 175 ? 32.455 0.870 25.472 1.00 39.69 197 SER B N 1
ATOM 8284 C CA . SER B 2 175 ? 31.783 1.956 26.240 1.00 40.41 197 SER B CA 1
ATOM 8285 C C . SER B 2 175 ? 31.075 1.371 27.486 1.00 40.95 197 SER B C 1
ATOM 8286 O O . SER B 2 175 ? 30.590 2.165 28.316 1.00 42.65 197 SER B O 1
ATOM 8289 N N . LEU B 2 176 ? 31.056 0.039 27.645 1.00 40.85 198 LEU B N 1
ATOM 8290 C CA . LEU B 2 176 ? 30.066 -0.679 28.495 1.00 41.72 198 LEU B CA 1
ATOM 8291 C C . LEU B 2 176 ? 30.678 -1.743 29.416 1.00 42.29 198 LEU B C 1
ATOM 8292 O O . LEU B 2 176 ? 30.020 -2.049 30.442 1.00 42.76 198 LEU B O 1
ATOM 8297 N N . VAL B 2 177 ? 31.865 -2.279 29.095 1.00 42.90 199 VAL B N 1
ATOM 8298 C CA . VAL B 2 177 ? 32.529 -3.354 29.892 1.00 43.88 199 VAL B CA 1
ATOM 8299 C C . VAL B 2 177 ? 34.012 -3.026 30.020 1.00 45.11 199 VAL B C 1
ATOM 8300 O O . VAL B 2 177 ? 34.591 -2.348 29.117 1.00 44.65 199 VAL B O 1
ATOM 8304 N N . LYS B 2 178 ? 34.599 -3.508 31.095 1.00 47.03 200 LYS B N 1
ATOM 8305 C CA . LYS B 2 178 ? 36.051 -3.420 31.387 1.00 49.77 200 LYS B CA 1
ATOM 8306 C C . LYS B 2 178 ? 36.599 -4.840 31.385 1.00 50.27 200 LYS B C 1
ATOM 8307 O O . LYS B 2 178 ? 35.965 -5.698 32.003 1.00 50.84 200 LYS B O 1
ATOM 8313 N N . LEU B 2 179 ? 37.696 -5.085 30.684 1.00 50.23 201 LEU B N 1
ATOM 8314 C CA . LEU B 2 179 ? 38.310 -6.430 30.610 1.00 50.51 201 LEU B CA 1
ATOM 8315 C C . LEU B 2 179 ? 39.640 -6.385 31.364 1.00 52.80 201 LEU B C 1
ATOM 8316 O O . LEU B 2 179 ? 40.497 -5.522 30.981 1.00 52.89 201 LEU B O 1
ATOM 8321 N N . LYS B 2 180 ? 39.828 -7.325 32.284 1.00 53.10 202 LYS B N 1
ATOM 8322 C CA . LYS B 2 180 ? 41.067 -7.487 33.094 1.00 56.17 202 LYS B CA 1
ATOM 8323 C C . LYS B 2 180 ? 42.296 -7.535 32.187 1.00 55.44 202 LYS B C 1
ATOM 8324 O O . LYS B 2 180 ? 43.284 -6.869 32.531 1.00 57.91 202 LYS B O 1
ATOM 8330 N N . ASP B 2 181 ? 42.226 -8.298 31.090 1.00 54.08 203 ASP B N 1
ATOM 8331 C CA . ASP B 2 181 ? 43.354 -8.564 30.154 1.00 53.47 203 ASP B CA 1
ATOM 8332 C C . ASP B 2 181 ? 43.597 -7.380 29.224 1.00 52.27 203 ASP B C 1
ATOM 8333 O O . ASP B 2 181 ? 44.705 -7.289 28.690 1.00 53.34 203 ASP B O 1
ATOM 8338 N N . TYR B 2 182 ? 42.613 -6.508 29.017 1.00 51.36 204 TYR B N 1
ATOM 8339 C CA . TYR B 2 182 ? 42.726 -5.385 28.048 1.00 50.39 204 TYR B CA 1
ATOM 8340 C C . TYR B 2 182 ? 42.184 -4.113 28.689 1.00 50.16 204 TYR B C 1
ATOM 8341 O O . TYR B 2 182 ? 41.277 -3.471 28.153 1.00 50.28 204 TYR B O 1
ATOM 8350 N N . PRO B 2 183 ? 42.733 -3.694 29.839 1.00 51.67 205 PRO B N 1
ATOM 8351 C CA . PRO B 2 183 ? 42.214 -2.525 30.549 1.00 52.41 205 PRO B CA 1
ATOM 8352 C C . PRO B 2 183 ? 42.293 -1.239 29.700 1.00 52.67 205 PRO B C 1
ATOM 8353 O O . PRO B 2 183 ? 41.452 -0.368 29.869 1.00 53.38 205 PRO B O 1
ATOM 8357 N N . PHE B 2 184 ? 43.209 -1.178 28.730 1.00 51.25 206 PHE B N 1
ATOM 8358 C CA . PHE B 2 184 ? 43.459 0.019 27.884 1.00 51.08 206 PHE B CA 1
ATOM 8359 C C . PHE B 2 184 ? 42.414 0.106 26.767 1.00 49.34 206 PHE B C 1
ATOM 8360 O O . PHE B 2 184 ? 42.454 1.095 26.010 1.00 49.70 206 PHE B O 1
ATOM 8368 N N . ALA B 2 185 ? 41.572 -0.920 26.599 1.00 47.90 207 ALA B N 1
ATOM 8369 C CA . ALA B 2 185 ? 40.596 -0.986 25.480 1.00 46.60 207 ALA B CA 1
ATOM 8370 C C . ALA B 2 185 ? 39.463 0.020 25.710 1.00 46.42 207 ALA B C 1
ATOM 8371 O O . ALA B 2 185 ? 38.790 0.344 24.740 1.00 45.08 207 ALA B O 1
ATOM 8373 N N . LEU B 2 186 ? 39.212 0.444 26.959 1.00 47.28 208 LEU B N 1
ATOM 8374 C CA . LEU B 2 186 ? 38.006 1.252 27.281 1.00 48.18 208 LEU B CA 1
ATOM 8375 C C . LEU B 2 186 ? 38.038 2.591 26.525 1.00 48.16 208 LEU B C 1
ATOM 8376 O O . LEU B 2 186 ? 39.096 3.214 26.501 1.00 50.16 208 LEU B O 1
ATOM 8381 N N . GLU B 2 187 ? 36.929 3.015 25.917 1.00 47.67 209 GLU B N 1
ATOM 8382 C CA . GLU B 2 187 ? 36.877 4.164 24.954 1.00 47.92 209 GLU B CA 1
ATOM 8383 C C . GLU B 2 187 ? 36.279 5.415 25.598 1.00 47.79 209 GLU B C 1
ATOM 8384 O O . GLU B 2 187 ? 36.083 6.401 24.873 1.00 47.77 209 GLU B O 1
ATOM 8390 N N . VAL B 2 188 ? 35.956 5.356 26.889 1.00 48.56 210 VAL B N 1
ATOM 8391 C CA . VAL B 2 188 ? 35.261 6.455 27.617 1.00 48.94 210 VAL B CA 1
ATOM 8392 C C . VAL B 2 188 ? 35.948 6.612 28.975 1.00 49.35 210 VAL B C 1
ATOM 8393 O O . VAL B 2 188 ? 36.371 5.596 29.542 1.00 48.30 210 VAL B O 1
ATOM 8397 N N . ASP B 2 189 ? 36.021 7.834 29.497 1.00 51.77 211 ASP B N 1
ATOM 8398 C CA . ASP B 2 189 ? 36.610 8.090 30.837 1.00 54.73 211 ASP B CA 1
ATOM 8399 C C . ASP B 2 189 ? 35.715 7.464 31.915 1.00 54.65 211 ASP B C 1
ATOM 8400 O O . ASP B 2 189 ? 34.583 6.989 31.613 1.00 51.47 211 ASP B O 1
ATOM 8405 N N . GLU B 2 190 ? 36.208 7.483 33.144 1.00 55.23 212 GLU B N 1
ATOM 8406 C CA . GLU B 2 190 ? 35.648 6.727 34.290 1.00 57.90 212 GLU B CA 1
ATOM 8407 C C . GLU B 2 190 ? 34.221 7.224 34.635 1.00 57.07 212 GLU B C 1
ATOM 8408 O O . GLU B 2 190 ? 33.343 6.377 34.862 1.00 57.13 212 GLU B O 1
ATOM 8414 N N . GLU B 2 191 ? 34.008 8.541 34.667 1.00 57.33 213 GLU B N 1
ATOM 8415 C CA . GLU B 2 191 ? 32.681 9.187 34.893 1.00 58.05 213 GLU B CA 1
ATOM 8416 C C . GLU B 2 191 ? 31.680 8.724 33.828 1.00 54.19 213 GLU B C 1
ATOM 8417 O O . GLU B 2 191 ? 30.511 8.444 34.155 1.00 52.47 213 GLU B O 1
ATOM 8423 N N . THR B 2 192 ? 32.098 8.684 32.571 1.00 51.79 214 THR B N 1
ATOM 8424 C CA . THR B 2 192 ? 31.170 8.336 31.471 1.00 49.71 214 THR B CA 1
ATOM 8425 C C . THR B 2 192 ? 30.778 6.859 31.564 1.00 48.11 214 THR B C 1
ATOM 8426 O O . THR B 2 192 ? 29.618 6.545 31.333 1.00 48.65 214 THR B O 1
ATOM 8430 N N . PHE B 2 193 ? 31.746 5.980 31.817 1.00 47.95 215 PHE B N 1
ATOM 8431 C CA . PHE B 2 193 ? 31.525 4.536 32.046 1.00 47.85 215 PHE B CA 1
ATOM 8432 C C . PHE B 2 193 ? 30.404 4.360 33.087 1.00 48.22 215 PHE B C 1
ATOM 8433 O O . PHE B 2 193 ? 29.465 3.573 32.829 1.00 46.04 215 PHE B O 1
ATOM 8441 N N . LYS B 2 194 ? 30.495 5.082 34.222 1.00 49.48 216 LYS B N 1
ATOM 8442 C CA . LYS B 2 194 ? 29.523 4.991 35.352 1.00 51.20 216 LYS B CA 1
ATOM 8443 C C . LYS B 2 194 ? 28.119 5.460 34.904 1.00 50.88 216 LYS B C 1
ATOM 8444 O O . LYS B 2 194 ? 27.098 4.775 35.286 1.00 50.32 216 LYS B O 1
ATOM 8450 N N . LYS B 2 195 ? 28.082 6.560 34.113 1.00 51.44 217 LYS B N 1
ATOM 8451 C CA . LYS B 2 195 ? 26.821 7.090 33.533 1.00 51.83 217 LYS B CA 1
ATOM 8452 C C . LYS B 2 195 ? 26.214 6.043 32.587 1.00 50.14 217 LYS B C 1
ATOM 8453 O O . LYS B 2 195 ? 24.979 5.909 32.629 1.00 49.98 217 LYS B O 1
ATOM 8459 N N . ASN B 2 196 ? 27.055 5.374 31.763 1.00 48.15 218 ASN B N 1
ATOM 8460 C CA . ASN B 2 196 ? 26.667 4.298 30.804 1.00 46.67 218 ASN B CA 1
ATOM 8461 C C . ASN B 2 196 ? 26.104 3.097 31.595 1.00 46.22 218 ASN B C 1
ATOM 8462 O O . ASN B 2 196 ? 25.042 2.601 31.236 1.00 44.57 218 ASN B O 1
ATOM 8467 N N . GLU B 2 197 ? 26.752 2.664 32.679 1.00 46.56 219 GLU B N 1
ATOM 8468 C CA . GLU B 2 197 ? 26.184 1.614 33.573 1.00 48.53 219 GLU B CA 1
ATOM 8469 C C . GLU B 2 197 ? 24.807 2.035 34.114 1.00 48.65 219 GLU B C 1
ATOM 8470 O O . GLU B 2 197 ? 23.893 1.196 34.100 1.00 49.26 219 GLU B O 1
ATOM 8476 N N . GLU B 2 198 ? 24.685 3.272 34.610 1.00 50.36 220 GLU B N 1
ATOM 8477 C CA . GLU B 2 198 ? 23.390 3.839 35.111 1.00 52.27 220 GLU B CA 1
ATOM 8478 C C . GLU B 2 198 ? 22.323 3.670 34.020 1.00 49.79 220 GLU B C 1
ATOM 8479 O O . GLU B 2 198 ? 21.217 3.175 34.269 1.00 46.53 220 GLU B O 1
ATOM 8493 N N . PHE B 2 200 ? 22.071 1.914 31.237 1.00 47.12 222 PHE B N 1
ATOM 8494 C CA . PHE B 2 200 ? 21.664 0.583 30.801 1.00 46.66 222 PHE B CA 1
ATOM 8495 C C . PHE B 2 200 ? 20.823 -0.106 31.886 1.00 48.00 222 PHE B C 1
ATOM 8496 O O . PHE B 2 200 ? 19.874 -0.848 31.567 1.00 48.21 222 PHE B O 1
ATOM 8504 N N . SER B 2 201 ? 21.162 0.132 33.147 1.00 49.18 223 SER B N 1
ATOM 8505 C CA . SER B 2 201 ? 20.433 -0.405 34.341 1.00 50.45 223 SER B CA 1
ATOM 8506 C C . SER B 2 201 ? 18.991 0.189 34.495 1.00 50.66 223 SER B C 1
ATOM 8507 O O . SER B 2 201 ? 18.014 -0.581 34.675 1.00 52.67 223 SER B O 1
ATOM 8510 N N . PHE B 2 202 ? 18.874 1.514 34.285 1.00 50.20 224 PHE B N 1
ATOM 8511 C CA . PHE B 2 202 ? 17.602 2.287 34.062 1.00 50.29 224 PHE B CA 1
ATOM 8512 C C . PHE B 2 202 ? 16.821 1.720 32.859 1.00 47.72 224 PHE B C 1
ATOM 8513 O O . PHE B 2 202 ? 15.666 1.369 33.021 1.00 47.54 224 PHE B O 1
ATOM 8521 N N . LEU B 2 203 ? 17.441 1.629 31.685 1.00 46.88 225 LEU B N 1
ATOM 8522 C CA . LEU B 2 203 ? 16.759 1.235 30.416 1.00 46.80 225 LEU B CA 1
ATOM 8523 C C . LEU B 2 203 ? 16.237 -0.216 30.519 1.00 45.83 225 LEU B C 1
ATOM 8524 O O . LEU B 2 203 ? 15.071 -0.459 30.146 1.00 46.00 225 LEU B O 1
ATOM 8529 N N . THR B 2 204 ? 17.020 -1.146 31.070 1.00 46.15 226 THR B N 1
ATOM 8530 C CA . THR B 2 204 ? 16.567 -2.558 31.226 1.00 47.71 226 THR B CA 1
ATOM 8531 C C . THR B 2 204 ? 15.407 -2.633 32.222 1.00 48.28 226 THR B C 1
ATOM 8532 O O . THR B 2 204 ? 14.464 -3.389 31.924 1.00 48.80 226 THR B O 1
ATOM 8536 N N . THR B 2 205 ? 15.467 -1.877 33.332 1.00 48.26 227 THR B N 1
ATOM 8537 C CA . THR B 2 205 ? 14.387 -1.852 34.359 1.00 49.79 227 THR B CA 1
ATOM 8538 C C . THR B 2 205 ? 13.112 -1.244 33.731 1.00 48.49 227 THR B C 1
ATOM 8539 O O . THR B 2 205 ? 12.045 -1.895 33.769 1.00 48.35 227 THR B O 1
ATOM 8543 N N . GLU B 2 206 ? 13.228 -0.025 33.154 1.00 48.33 228 GLU B N 1
ATOM 8544 C CA . GLU B 2 206 ? 12.046 0.721 32.632 1.00 49.41 228 GLU B CA 1
ATOM 8545 C C . GLU B 2 206 ? 11.413 -0.069 31.471 1.00 48.66 228 GLU B C 1
ATOM 8546 O O . GLU B 2 206 ? 10.160 -0.038 31.328 1.00 49.65 228 GLU B O 1
ATOM 8552 N N . ALA B 2 207 ? 12.217 -0.792 30.697 1.00 46.73 229 ALA B N 1
ATOM 8553 C CA . ALA B 2 207 ? 11.741 -1.610 29.550 1.00 45.57 229 ALA B CA 1
ATOM 8554 C C . ALA B 2 207 ? 11.063 -2.882 30.098 1.00 46.12 229 ALA B C 1
ATOM 8555 O O . ALA B 2 207 ? 9.950 -3.238 29.722 1.00 45.63 229 ALA B O 1
ATOM 8557 N N . GLU B 2 208 ? 11.727 -3.568 31.023 1.00 46.45 230 GLU B N 1
ATOM 8558 C CA . GLU B 2 208 ? 11.238 -4.885 31.511 1.00 48.91 230 GLU B CA 1
ATOM 8559 C C . GLU B 2 208 ? 9.815 -4.787 32.138 1.00 49.44 230 GLU B C 1
ATOM 8560 O O . GLU B 2 208 ? 8.981 -5.747 31.958 1.00 50.50 230 GLU B O 1
ATOM 8566 N N . LYS B 2 209 ? 9.507 -3.685 32.850 1.00 48.42 231 LYS B N 1
ATOM 8567 C CA . LYS B 2 209 ? 8.163 -3.514 33.477 1.00 50.23 231 LYS B CA 1
ATOM 8568 C C . LYS B 2 209 ? 7.107 -3.143 32.400 1.00 49.10 231 LYS B C 1
ATOM 8569 O O . LYS B 2 209 ? 5.883 -3.170 32.730 1.00 48.51 231 LYS B O 1
ATOM 8575 N N . ARG B 2 210 ? 7.554 -2.775 31.187 1.00 46.69 232 ARG B N 1
ATOM 8576 C CA . ARG B 2 210 ? 6.697 -2.391 30.039 1.00 46.09 232 ARG B CA 1
ATOM 8577 C C . ARG B 2 210 ? 6.599 -3.558 29.043 1.00 45.34 232 ARG B C 1
ATOM 8578 O O . ARG B 2 210 ? 5.904 -3.395 28.023 1.00 44.73 232 ARG B O 1
ATOM 8586 N N . GLY B 2 211 ? 7.237 -4.693 29.349 1.00 45.63 233 GLY B N 1
ATOM 8587 C CA . GLY B 2 211 ? 7.270 -5.900 28.499 1.00 44.96 233 GLY B CA 1
ATOM 8588 C C . GLY B 2 211 ? 8.068 -5.678 27.216 1.00 43.63 233 GLY B C 1
ATOM 8589 O O . GLY B 2 211 ? 7.692 -6.259 26.198 1.00 43.69 233 GLY B O 1
ATOM 8590 N N . ILE B 2 212 ? 9.138 -4.886 27.283 1.00 42.59 234 ILE B N 1
ATOM 8591 C CA . ILE B 2 212 ? 10.028 -4.536 26.146 1.00 41.74 234 ILE B CA 1
ATOM 8592 C C . ILE B 2 212 ? 11.398 -5.217 26.319 1.00 41.94 234 ILE B C 1
ATOM 8593 O O . ILE B 2 212 ? 12.103 -4.961 27.313 1.00 42.33 234 ILE B O 1
ATOM 8598 N N . PHE B 2 213 ? 11.751 -6.050 25.352 1.00 41.22 235 PHE B N 1
ATOM 8599 C CA . PHE B 2 213 ? 13.060 -6.725 25.171 1.00 40.57 235 PHE B CA 1
ATOM 8600 C C . PHE B 2 213 ? 14.016 -5.719 24.521 1.00 39.91 235 PHE B C 1
ATOM 8601 O O . PHE B 2 213 ? 13.745 -5.267 23.352 1.00 37.52 235 PHE B O 1
ATOM 8609 N N . VAL B 2 214 ? 15.104 -5.368 25.233 1.00 38.61 236 VAL B N 1
ATOM 8610 C CA . VAL B 2 214 ? 16.166 -4.437 24.739 1.00 38.40 236 VAL B CA 1
ATOM 8611 C C . VAL B 2 214 ? 17.270 -5.251 24.063 1.00 37.56 236 VAL B C 1
ATOM 8612 O O . VAL B 2 214 ? 17.715 -6.232 24.655 1.00 38.26 236 VAL B O 1
ATOM 8616 N N . ILE B 2 215 ? 17.727 -4.815 22.889 1.00 36.64 237 ILE B N 1
ATOM 8617 C CA . ILE B 2 215 ? 18.671 -5.593 22.035 1.00 36.48 237 ILE B CA 1
ATOM 8618 C C . ILE B 2 215 ? 19.773 -4.640 21.574 1.00 36.00 237 ILE B C 1
ATOM 8619 O O . ILE B 2 215 ? 19.451 -3.560 20.986 1.00 36.16 237 ILE B O 1
ATOM 8624 N N . GLN B 2 216 ? 21.022 -5.036 21.815 1.00 35.60 238 GLN B N 1
ATOM 8625 C CA . GLN B 2 216 ? 22.230 -4.331 21.363 1.00 35.27 238 GLN B CA 1
ATOM 8626 C C . GLN B 2 216 ? 22.658 -4.975 20.046 1.00 35.69 238 GLN B C 1
ATOM 8627 O O . GLN B 2 216 ? 22.877 -6.189 19.983 1.00 36.79 238 GLN B O 1
ATOM 8641 N N . PHE B 2 218 ? 25.521 -5.012 17.012 1.00 35.51 240 PHE B N 1
ATOM 8642 C CA . PHE B 2 218 ? 26.911 -4.663 16.743 1.00 34.05 240 PHE B CA 1
ATOM 8643 C C . PHE B 2 218 ? 27.348 -5.142 15.358 1.00 33.32 240 PHE B C 1
ATOM 8644 O O . PHE B 2 218 ? 26.818 -6.151 14.842 1.00 33.34 240 PHE B O 1
ATOM 8652 N N . TYR B 2 219 ? 28.247 -4.370 14.726 1.00 33.24 241 TYR B N 1
ATOM 8653 C CA . TYR B 2 219 ? 28.949 -4.758 13.478 1.00 32.21 241 TYR B CA 1
ATOM 8654 C C . TYR B 2 219 ? 30.239 -5.528 13.818 1.00 32.76 241 TYR B C 1
ATOM 8655 O O . TYR B 2 219 ? 30.750 -5.440 14.955 1.00 32.67 241 TYR B O 1
ATOM 8664 N N . ASN B 2 220 ? 30.778 -6.257 12.841 1.00 33.01 242 ASN B N 1
ATOM 8665 C CA . ASN B 2 220 ? 32.041 -7.042 12.952 1.00 33.72 242 ASN B CA 1
ATOM 8666 C C . ASN B 2 220 ? 32.851 -6.881 11.651 1.00 34.31 242 ASN B C 1
ATOM 8667 O O . ASN B 2 220 ? 32.257 -6.714 10.585 1.00 31.49 242 ASN B O 1
ATOM 8672 N N . ILE B 2 221 ? 34.198 -6.961 11.704 1.00 34.50 243 ILE B N 1
ATOM 8673 C CA . ILE B 2 221 ? 35.013 -7.078 12.901 1.00 35.57 243 ILE B CA 1
ATOM 8674 C C . ILE B 2 221 ? 35.508 -5.670 13.240 1.00 35.95 243 ILE B C 1
ATOM 8675 O O . ILE B 2 221 ? 36.160 -5.053 12.377 1.00 35.64 243 ILE B O 1
ATOM 8680 N N . ILE B 2 222 ? 35.190 -5.159 14.434 1.00 35.66 244 ILE B N 1
ATOM 8681 C CA . ILE B 2 222 ? 35.637 -3.806 14.882 1.00 35.37 244 ILE B CA 1
ATOM 8682 C C . ILE B 2 222 ? 36.217 -3.927 16.290 1.00 37.03 244 ILE B C 1
ATOM 8683 O O . ILE B 2 222 ? 35.637 -4.662 17.115 1.00 36.93 244 ILE B O 1
ATOM 8688 N N . VAL B 2 223 ? 37.342 -3.257 16.549 1.00 37.04 245 VAL B N 1
ATOM 8689 C CA . VAL B 2 223 ? 37.987 -3.168 17.887 1.00 37.96 245 VAL B CA 1
ATOM 8690 C C . VAL B 2 223 ? 38.019 -1.685 18.296 1.00 38.28 245 VAL B C 1
ATOM 8691 O O . VAL B 2 223 ? 37.820 -0.789 17.429 1.00 38.23 245 VAL B O 1
ATOM 8695 N N . SER B 2 224 ? 38.170 -1.413 19.580 1.00 39.44 246 SER B N 1
ATOM 8696 C CA . SER B 2 224 ? 38.209 -0.024 20.100 1.00 41.55 246 SER B CA 1
ATOM 8697 C C . SER B 2 224 ? 39.464 0.681 19.559 1.00 44.02 246 SER B C 1
ATOM 8698 O O . SER B 2 224 ? 40.466 0.000 19.220 1.00 44.38 246 SER B O 1
ATOM 8701 N N . LYS B 2 225 ? 39.390 2.009 19.457 1.00 46.04 247 LYS B N 1
ATOM 8702 C CA . LYS B 2 225 ? 40.518 2.863 19.006 1.00 47.55 247 LYS B CA 1
ATOM 8703 C C . LYS B 2 225 ? 41.714 2.675 19.935 1.00 47.63 247 LYS B C 1
ATOM 8704 O O . LYS B 2 225 ? 42.813 2.464 19.437 1.00 46.99 247 LYS B O 1
ATOM 8710 N N . PRO B 2 226 ? 41.563 2.760 21.281 1.00 47.13 248 PRO B N 1
ATOM 8711 C CA . PRO B 2 226 ? 42.685 2.545 22.200 1.00 47.60 248 PRO B CA 1
ATOM 8712 C C . PRO B 2 226 ? 43.255 1.114 22.186 1.00 47.75 248 PRO B C 1
ATOM 8713 O O . PRO B 2 226 ? 44.446 0.994 22.293 1.00 48.68 248 PRO B O 1
ATOM 8717 N N . PHE B 2 227 ? 42.437 0.068 22.003 1.00 46.55 249 PHE B N 1
ATOM 8718 C CA . PHE B 2 227 ? 42.959 -1.300 21.737 1.00 46.48 249 PHE B CA 1
ATOM 8719 C C . PHE B 2 227 ? 43.823 -1.283 20.457 1.00 47.77 249 PHE B C 1
ATOM 8720 O O . PHE B 2 227 ? 44.973 -1.729 20.500 1.00 48.41 249 PHE B O 1
ATOM 8728 N N . ALA B 2 228 ? 43.300 -0.737 19.368 1.00 46.28 250 ALA B N 1
ATOM 8729 C CA . ALA B 2 228 ? 43.966 -0.700 18.042 1.00 47.75 250 ALA B CA 1
ATOM 8730 C C . ALA B 2 228 ? 45.323 0.033 18.121 1.00 49.43 250 ALA B C 1
ATOM 8731 O O . ALA B 2 228 ? 46.325 -0.543 17.666 1.00 49.00 250 ALA B O 1
ATOM 8733 N N . ASP B 2 229 ? 45.338 1.256 18.663 1.00 50.11 251 ASP B N 1
ATOM 8734 C CA . ASP B 2 229 ? 46.545 2.096 18.885 1.00 52.30 251 ASP B CA 1
ATOM 8735 C C . ASP B 2 229 ? 47.577 1.341 19.750 1.00 52.90 251 ASP B C 1
ATOM 8736 O O . ASP B 2 229 ? 48.777 1.472 19.481 1.00 54.28 251 ASP B O 1
ATOM 8741 N N . HIS B 2 230 ? 47.158 0.581 20.757 1.00 51.76 252 HIS B N 1
ATOM 8742 C CA . HIS B 2 230 ? 48.088 -0.155 21.660 1.00 52.66 252 HIS B CA 1
ATOM 8743 C C . HIS B 2 230 ? 48.868 -1.186 20.840 1.00 52.81 252 HIS B C 1
ATOM 8744 O O . HIS B 2 230 ? 50.107 -1.264 20.999 1.00 54.15 252 HIS B O 1
ATOM 8751 N N . TYR B 2 231 ? 48.171 -1.921 19.968 1.00 50.98 253 TYR B N 1
ATOM 8752 C CA . TYR B 2 231 ? 48.737 -3.057 19.199 1.00 50.69 253 TYR B CA 1
ATOM 8753 C C . TYR B 2 231 ? 49.250 -2.595 17.841 1.00 50.68 253 TYR B C 1
ATOM 8754 O O . TYR B 2 231 ? 49.819 -3.448 17.159 1.00 53.09 253 TYR B O 1
ATOM 8763 N N . GLY B 2 232 ? 49.068 -1.324 17.479 1.00 48.93 254 GLY B N 1
ATOM 8764 C CA . GLY B 2 232 ? 49.476 -0.786 16.171 1.00 49.28 254 GLY B CA 1
ATOM 8765 C C . GLY B 2 232 ? 48.658 -1.335 15.006 1.00 49.01 254 GLY B C 1
ATOM 8766 O O . GLY B 2 232 ? 49.229 -1.482 13.916 1.00 49.00 254 GLY B O 1
ATOM 8767 N N . ILE B 2 233 ? 47.359 -1.591 15.180 1.00 47.17 255 ILE B N 1
ATOM 8768 C CA . ILE B 2 233 ? 46.489 -2.147 14.099 1.00 46.92 255 ILE B CA 1
ATOM 8769 C C . ILE B 2 233 ? 45.370 -1.132 13.837 1.00 46.73 255 ILE B C 1
ATOM 8770 O O . ILE B 2 233 ? 45.324 -0.117 14.534 1.00 48.78 255 ILE B O 1
ATOM 8775 N N . LYS B 2 234 ? 44.517 -1.403 12.855 1.00 46.62 256 LYS B N 1
ATOM 8776 C CA . LYS B 2 234 ? 43.342 -0.559 12.498 1.00 45.92 256 LYS B CA 1
ATOM 8777 C C . LYS B 2 234 ? 42.162 -0.993 13.377 1.00 43.34 256 LYS B C 1
ATOM 8778 O O . LYS B 2 234 ? 42.155 -2.147 13.813 1.00 42.35 256 LYS B O 1
ATOM 8784 N N . THR B 2 235 ? 41.220 -0.095 13.659 1.00 41.88 257 THR B N 1
ATOM 8785 C CA . THR B 2 235 ? 39.954 -0.478 14.356 1.00 41.52 257 THR B CA 1
ATOM 8786 C C . THR B 2 235 ? 39.211 -1.527 13.499 1.00 39.69 257 THR B C 1
ATOM 8787 O O . THR B 2 235 ? 38.647 -2.506 14.058 1.00 38.04 257 THR B O 1
ATOM 8791 N N . GLN B 2 236 ? 39.200 -1.341 12.182 1.00 38.55 258 GLN B N 1
ATOM 8792 C CA . GLN B 2 236 ? 38.474 -2.238 11.253 1.00 37.70 258 GLN B CA 1
ATOM 8793 C C . GLN B 2 236 ? 39.189 -2.240 9.908 1.00 38.27 258 GLN B C 1
ATOM 8794 O O . GLN B 2 236 ? 39.707 -1.182 9.532 1.00 39.02 258 GLN B O 1
ATOM 8800 N N . ASP B 2 237 ? 39.187 -3.370 9.197 1.00 38.68 259 ASP B N 1
ATOM 8801 C CA . ASP B 2 237 ? 39.799 -3.501 7.839 1.00 39.73 259 ASP B CA 1
ATOM 8802 C C . ASP B 2 237 ? 39.138 -4.713 7.186 1.00 38.77 259 ASP B C 1
ATOM 8803 O O . ASP B 2 237 ? 39.400 -5.846 7.622 1.00 38.86 259 ASP B O 1
ATOM 8808 N N . ARG B 2 238 ? 38.221 -4.500 6.265 1.00 38.10 260 ARG B N 1
ATOM 8809 C CA . ARG B 2 238 ? 37.326 -5.593 5.809 1.00 38.27 260 ARG B CA 1
ATOM 8810 C C . ARG B 2 238 ? 38.131 -6.874 5.523 1.00 38.06 260 ARG B C 1
ATOM 8811 O O . ARG B 2 238 ? 37.802 -7.925 6.091 1.00 37.42 260 ARG B O 1
ATOM 8819 N N . ASN B 2 239 ? 39.204 -6.764 4.735 1.00 37.15 261 ASN B N 1
ATOM 8820 C CA . ASN B 2 239 ? 39.894 -7.951 4.167 1.00 37.51 261 ASN B CA 1
ATOM 8821 C C . ASN B 2 239 ? 40.982 -8.482 5.107 1.00 37.97 261 ASN B C 1
ATOM 8822 O O . ASN B 2 239 ? 41.555 -9.515 4.762 1.00 38.71 261 ASN B O 1
ATOM 8827 N N . ARG B 2 240 ? 41.258 -7.801 6.224 1.00 38.10 262 ARG B N 1
ATOM 8828 C CA . ARG B 2 240 ? 42.174 -8.272 7.290 1.00 40.00 262 ARG B CA 1
ATOM 8829 C C . ARG B 2 240 ? 41.659 -9.632 7.768 1.00 41.00 262 ARG B C 1
ATOM 8830 O O . ARG B 2 240 ? 40.473 -9.750 8.082 1.00 39.45 262 ARG B O 1
ATOM 8838 N N . PRO B 2 241 ? 42.506 -10.685 7.867 1.00 42.59 263 PRO B N 1
ATOM 8839 C CA . PRO B 2 241 ? 42.045 -11.962 8.408 1.00 43.50 263 PRO B CA 1
ATOM 8840 C C . PRO B 2 241 ? 41.739 -11.903 9.921 1.00 43.36 263 PRO B C 1
ATOM 8841 O O . PRO B 2 241 ? 42.069 -10.943 10.617 1.00 42.53 263 PRO B O 1
ATOM 8845 N N . ILE B 2 242 ? 41.083 -12.951 10.388 1.00 43.49 264 ILE B N 1
ATOM 8846 C CA . ILE B 2 242 ? 40.839 -13.219 11.829 1.00 43.38 264 ILE B CA 1
ATOM 8847 C C . ILE B 2 242 ? 42.204 -13.517 12.468 1.00 44.93 264 ILE B C 1
ATOM 8848 O O . ILE B 2 242 ? 42.914 -14.385 11.892 1.00 45.87 264 ILE B O 1
ATOM 8853 N N . THR B 2 243 ? 42.577 -12.832 13.565 1.00 43.83 265 THR B N 1
ATOM 8854 C CA . THR B 2 243 ? 43.794 -13.147 14.367 1.00 45.21 265 THR B CA 1
ATOM 8855 C C . THR B 2 243 ? 43.372 -13.679 15.737 1.00 44.61 265 THR B C 1
ATOM 8856 O O . THR B 2 243 ? 42.333 -13.300 16.268 1.00 42.22 265 THR B O 1
ATOM 8860 N N . PRO B 2 244 ? 44.164 -14.583 16.351 1.00 46.05 266 PRO B N 1
ATOM 8861 C CA . PRO B 2 244 ? 43.891 -15.042 17.713 1.00 45.74 266 PRO B CA 1
ATOM 8862 C C . PRO B 2 244 ? 43.654 -13.870 18.688 1.00 45.41 266 PRO B C 1
ATOM 8863 O O . PRO B 2 244 ? 42.746 -13.939 19.506 1.00 44.06 266 PRO B O 1
ATOM 8867 N N . LEU B 2 245 ? 44.465 -12.811 18.583 1.00 44.68 267 LEU B N 1
ATOM 8868 C CA . LEU B 2 245 ? 44.324 -11.577 19.401 1.00 45.14 267 LEU B CA 1
ATOM 8869 C C . LEU B 2 245 ? 42.929 -10.920 19.242 1.00 43.29 267 LEU B C 1
ATOM 8870 O O . LEU B 2 245 ? 42.278 -10.646 20.259 1.00 42.36 267 LEU B O 1
ATOM 8875 N N . ILE B 2 246 ? 42.466 -10.613 18.041 1.00 42.94 268 ILE B N 1
ATOM 8876 C CA . ILE B 2 246 ? 41.176 -9.873 17.860 1.00 42.14 268 ILE B CA 1
ATOM 8877 C C . ILE B 2 246 ? 40.017 -10.798 18.299 1.00 41.89 268 ILE B C 1
ATOM 8878 O O . ILE B 2 246 ? 39.024 -10.294 18.863 1.00 41.49 268 ILE B O 1
ATOM 8883 N N . SER B 2 247 ? 40.198 -12.114 18.147 1.00 42.20 269 SER B N 1
ATOM 8884 C CA . SER B 2 247 ? 39.217 -13.150 18.563 1.00 42.93 269 SER B CA 1
ATOM 8885 C C . SER B 2 247 ? 39.085 -13.143 20.093 1.00 42.22 269 SER B C 1
ATOM 8886 O O . SER B 2 247 ? 37.962 -13.104 20.587 1.00 42.10 269 SER B O 1
ATOM 8889 N N . ASP B 2 248 ? 40.213 -13.080 20.793 1.00 42.00 270 ASP B N 1
ATOM 8890 C CA . ASP B 2 248 ? 40.280 -13.189 22.266 1.00 42.75 270 ASP B CA 1
ATOM 8891 C C . ASP B 2 248 ? 39.640 -11.929 22.873 1.00 41.82 270 ASP B C 1
ATOM 8892 O O . ASP B 2 248 ? 38.781 -12.103 23.791 1.00 41.36 270 ASP B O 1
ATOM 8897 N N . TYR B 2 249 ? 39.972 -10.737 22.336 1.00 40.75 271 TYR B N 1
ATOM 8898 C CA . TYR B 2 249 ? 39.369 -9.446 22.777 1.00 40.57 271 TYR B CA 1
ATOM 8899 C C . TYR B 2 249 ? 37.841 -9.488 22.552 1.00 39.72 271 TYR B C 1
ATOM 8900 O O . TYR B 2 249 ? 37.068 -9.070 23.455 1.00 39.78 271 TYR B O 1
ATOM 8909 N N . THR B 2 250 ? 37.407 -9.958 21.384 1.00 38.42 272 THR B N 1
ATOM 8910 C CA . THR B 2 250 ? 35.977 -9.961 21.001 1.00 38.16 272 THR B CA 1
ATOM 8911 C C . THR B 2 250 ? 35.232 -10.962 21.892 1.00 38.45 272 THR B C 1
ATOM 8912 O O . THR B 2 250 ? 34.193 -10.587 22.470 1.00 38.96 272 THR B O 1
ATOM 8916 N N . ARG B 2 251 ? 35.771 -12.167 22.055 1.00 39.29 273 ARG B N 1
ATOM 8917 C CA . ARG B 2 251 ? 35.083 -13.246 22.789 1.00 39.45 273 ARG B CA 1
ATOM 8918 C C . ARG B 2 251 ? 34.863 -12.776 24.231 1.00 40.56 273 ARG B C 1
ATOM 8919 O O . ARG B 2 251 ? 33.736 -12.932 24.781 1.00 39.86 273 ARG B O 1
ATOM 8927 N N . LYS B 2 252 ? 35.895 -12.169 24.807 1.00 41.07 274 LYS B N 1
ATOM 8928 C CA . LYS B 2 252 ? 35.876 -11.698 26.205 1.00 41.56 274 LYS B CA 1
ATOM 8929 C C . LYS B 2 252 ? 34.937 -10.497 26.325 1.00 40.82 274 LYS B C 1
ATOM 8930 O O . LYS B 2 252 ? 34.249 -10.406 27.379 1.00 39.88 274 LYS B O 1
ATOM 8936 N N . SER B 2 253 ? 34.905 -9.624 25.303 1.00 39.04 275 SER B N 1
ATOM 8937 C CA . SER B 2 253 ? 34.009 -8.441 25.249 1.00 38.39 275 SER B CA 1
ATOM 8938 C C . SER B 2 253 ? 32.555 -8.930 25.289 1.00 38.47 275 SER B C 1
ATOM 8939 O O . SER B 2 253 ? 31.793 -8.487 26.203 1.00 38.62 275 SER B O 1
ATOM 8942 N N . VAL B 2 254 ? 32.234 -9.906 24.436 1.00 37.96 276 VAL B N 1
ATOM 8943 C CA . VAL B 2 254 ? 30.888 -10.533 24.349 1.00 38.35 276 VAL B CA 1
ATOM 8944 C C . VAL B 2 254 ? 30.499 -11.216 25.672 1.00 39.45 276 VAL B C 1
ATOM 8945 O O . VAL B 2 254 ? 29.363 -10.943 26.163 1.00 38.86 276 VAL B O 1
ATOM 8949 N N . ALA B 2 255 ? 31.385 -12.050 26.239 1.00 39.88 277 ALA B N 1
ATOM 8950 C CA . ALA B 2 255 ? 31.158 -12.747 27.531 1.00 41.49 277 ALA B CA 1
ATOM 8951 C C . ALA B 2 255 ? 30.895 -11.732 28.666 1.00 41.71 277 ALA B C 1
ATOM 8952 O O . ALA B 2 255 ? 29.957 -11.968 29.522 1.00 42.33 277 ALA B O 1
ATOM 8954 N N . ALA B 2 256 ? 31.654 -10.623 28.696 1.00 41.72 278 ALA B N 1
ATOM 8955 C CA . ALA B 2 256 ? 31.556 -9.605 29.777 1.00 42.28 278 ALA B CA 1
ATOM 8956 C C . ALA B 2 256 ? 30.204 -8.874 29.666 1.00 41.35 278 ALA B C 1
ATOM 8957 O O . ALA B 2 256 ? 29.575 -8.615 30.703 1.00 40.69 278 ALA B O 1
ATOM 8959 N N . PHE B 2 257 ? 29.756 -8.576 28.452 1.00 39.75 279 PHE B N 1
ATOM 8960 C CA . PHE B 2 257 ? 28.462 -7.891 28.177 1.00 40.20 279 PHE B CA 1
ATOM 8961 C C . PHE B 2 257 ? 27.281 -8.772 28.659 1.00 40.71 279 PHE B C 1
ATOM 8962 O O . PHE B 2 257 ? 26.435 -8.279 29.457 1.00 41.65 279 PHE B O 1
ATOM 8970 N N . ILE B 2 258 ? 27.270 -10.038 28.225 1.00 39.89 280 ILE B N 1
ATOM 8971 C CA . ILE B 2 258 ? 26.221 -11.041 28.576 1.00 40.21 280 ILE B CA 1
ATOM 8972 C C . ILE B 2 258 ? 26.105 -11.119 30.108 1.00 41.72 280 ILE B C 1
ATOM 8973 O O . ILE B 2 258 ? 24.987 -11.009 30.641 1.00 42.26 280 ILE B O 1
ATOM 8978 N N . GLU B 2 259 ? 27.236 -11.262 30.803 1.00 42.02 281 GLU B N 1
ATOM 8979 C CA . GLU B 2 259 ? 27.270 -11.379 32.284 1.00 43.82 281 GLU B CA 1
ATOM 8980 C C . GLU B 2 259 ? 26.775 -10.081 32.952 1.00 43.96 281 GLU B C 1
ATOM 8981 O O . GLU B 2 259 ? 26.013 -10.175 33.947 1.00 42.60 281 GLU B O 1
ATOM 8987 N N . LYS B 2 260 ? 27.201 -8.914 32.419 1.00 43.23 282 LYS B N 1
ATOM 8988 C CA . LYS B 2 260 ? 26.986 -7.601 33.068 1.00 45.27 282 LYS B CA 1
ATOM 8989 C C . LYS B 2 260 ? 25.569 -7.056 32.777 1.00 44.81 282 LYS B C 1
ATOM 8990 O O . LYS B 2 260 ? 24.945 -6.458 33.690 1.00 44.40 282 LYS B O 1
ATOM 8996 N N . TYR B 2 261 ? 25.012 -7.342 31.607 1.00 43.56 283 TYR B N 1
ATOM 8997 C CA . TYR B 2 261 ? 23.698 -6.831 31.143 1.00 44.45 283 TYR B CA 1
ATOM 8998 C C . TYR B 2 261 ? 22.848 -8.044 30.749 1.00 44.53 283 TYR B C 1
ATOM 8999 O O . TYR B 2 261 ? 22.512 -8.246 29.587 1.00 43.77 283 TYR B O 1
ATOM 9008 N N . PRO B 2 262 ? 22.485 -8.898 31.731 1.00 47.21 284 PRO B N 1
ATOM 9009 C CA . PRO B 2 262 ? 21.875 -10.200 31.454 1.00 47.89 284 PRO B CA 1
ATOM 9010 C C . PRO B 2 262 ? 20.549 -10.222 30.666 1.00 49.02 284 PRO B C 1
ATOM 9011 O O . PRO B 2 262 ? 20.254 -11.251 30.106 1.00 53.53 284 PRO B O 1
ATOM 9015 N N . ASN B 2 263 ? 19.751 -9.160 30.666 1.00 47.75 285 ASN B N 1
ATOM 9016 C CA . ASN B 2 263 ? 18.437 -9.260 29.969 1.00 47.73 285 ASN B CA 1
ATOM 9017 C C . ASN B 2 263 ? 18.499 -8.590 28.594 1.00 45.19 285 ASN B C 1
ATOM 9018 O O . ASN B 2 263 ? 17.469 -8.604 27.917 1.00 45.68 285 ASN B O 1
ATOM 9023 N N . VAL B 2 264 ? 19.673 -8.119 28.172 1.00 42.92 286 VAL B N 1
ATOM 9024 C CA . VAL B 2 264 ? 19.842 -7.381 26.888 1.00 41.82 286 VAL B CA 1
ATOM 9025 C C . VAL B 2 264 ? 20.241 -8.377 25.794 1.00 40.17 286 VAL B C 1
ATOM 9026 O O . VAL B 2 264 ? 21.267 -9.023 25.963 1.00 40.20 286 VAL B O 1
ATOM 9030 N N . GLY B 2 265 ? 19.443 -8.482 24.724 1.00 38.02 287 GLY B N 1
ATOM 9031 C CA . GLY B 2 265 ? 19.764 -9.403 23.625 1.00 37.75 287 GLY B CA 1
ATOM 9032 C C . GLY B 2 265 ? 20.862 -8.831 22.707 1.00 36.70 287 GLY B C 1
ATOM 9033 O O . GLY B 2 265 ? 21.184 -7.605 22.724 1.00 36.50 287 GLY B O 1
ATOM 9034 N N . LEU B 2 266 ? 21.357 -9.694 21.827 1.00 36.37 288 LEU B N 1
ATOM 9035 C CA . LEU B 2 266 ? 22.407 -9.349 20.843 1.00 35.76 288 LEU B CA 1
ATOM 9036 C C . LEU B 2 266 ? 21.836 -9.500 19.429 1.00 35.53 288 LEU B C 1
ATOM 9037 O O . LEU B 2 266 ? 21.285 -10.582 19.119 1.00 34.52 288 LEU B O 1
ATOM 9042 N N . LEU B 2 267 ? 21.984 -8.447 18.609 1.00 34.62 289 LEU B N 1
ATOM 9043 C CA . LEU B 2 267 ? 21.735 -8.529 17.152 1.00 34.62 289 LEU B CA 1
ATOM 9044 C C . LEU B 2 267 ? 23.100 -8.448 16.452 1.00 35.42 289 LEU B C 1
ATOM 9045 O O . LEU B 2 267 ? 23.745 -7.380 16.509 1.00 34.72 289 LEU B O 1
ATOM 9050 N N . VAL B 2 268 ? 23.504 -9.559 15.835 1.00 35.78 290 VAL B N 1
ATOM 9051 C CA . VAL B 2 268 ? 24.840 -9.734 15.204 1.00 36.41 290 VAL B CA 1
ATOM 9052 C C . VAL B 2 268 ? 24.763 -9.410 13.718 1.00 35.15 290 VAL B C 1
ATOM 9053 O O . VAL B 2 268 ? 24.078 -10.145 12.996 1.00 34.79 290 VAL B O 1
ATOM 9057 N N . CYS B 2 269 ? 25.563 -8.452 13.246 1.00 35.19 291 CYS B N 1
ATOM 9058 C CA . CYS B 2 269 ? 25.885 -8.341 11.798 1.00 34.85 291 CYS B CA 1
ATOM 9059 C C . CYS B 2 269 ? 27.256 -8.972 11.553 1.00 33.87 291 CYS B C 1
ATOM 9060 O O . CYS B 2 269 ? 28.239 -8.506 12.129 1.00 34.03 291 CYS B O 1
ATOM 9063 N N . LEU B 2 270 ? 27.319 -9.977 10.687 1.00 34.93 292 LEU B N 1
ATOM 9064 C CA . LEU B 2 270 ? 28.596 -10.583 10.246 1.00 34.59 292 LEU B CA 1
ATOM 9065 C C . LEU B 2 270 ? 29.107 -9.726 9.100 1.00 34.21 292 LEU B C 1
ATOM 9066 O O . LEU B 2 270 ? 29.210 -10.226 7.965 1.00 34.85 292 LEU B O 1
ATOM 9071 N N . GLY B 2 271 ? 29.372 -8.463 9.418 1.00 33.10 293 GLY B N 1
ATOM 9072 C CA . GLY B 2 271 ? 29.794 -7.425 8.467 1.00 32.69 293 GLY B CA 1
ATOM 9073 C C . GLY B 2 271 ? 29.756 -6.056 9.141 1.00 32.74 293 GLY B C 1
ATOM 9074 O O . GLY B 2 271 ? 29.366 -5.961 10.293 1.00 31.41 293 GLY B O 1
ATOM 9075 N N . GLU B 2 272 ? 30.235 -5.014 8.439 1.00 34.09 294 GLU B N 1
ATOM 9076 C CA . GLU B 2 272 ? 30.653 -5.133 7.053 1.00 34.16 294 GLU B CA 1
ATOM 9077 C C . GLU B 2 272 ? 32.173 -5.219 6.961 1.00 35.52 294 GLU B C 1
ATOM 9078 O O . GLU B 2 272 ? 32.665 -5.060 5.858 1.00 35.37 294 GLU B O 1
ATOM 9084 N N . ALA B 2 273 ? 32.880 -5.522 8.047 1.00 35.46 295 ALA B N 1
ATOM 9085 C CA . ALA B 2 273 ? 34.354 -5.616 8.055 1.00 36.24 295 ALA B CA 1
ATOM 9086 C C . ALA B 2 273 ? 34.779 -7.070 8.276 1.00 36.26 295 ALA B C 1
ATOM 9087 O O . ALA B 2 273 ? 35.585 -7.319 9.171 1.00 37.08 295 ALA B O 1
ATOM 9089 N N . ILE B 2 274 ? 34.250 -7.994 7.469 1.00 35.75 296 ILE B N 1
ATOM 9090 C CA . ILE B 2 274 ? 34.713 -9.410 7.347 1.00 36.07 296 ILE B CA 1
ATOM 9091 C C . ILE B 2 274 ? 34.859 -9.737 5.851 1.00 37.23 296 ILE B C 1
ATOM 9092 O O . ILE B 2 274 ? 33.972 -9.372 5.087 1.00 35.03 296 ILE B O 1
ATOM 9097 N N . GLY B 2 275 ? 35.935 -10.437 5.492 1.00 38.88 297 GLY B N 1
ATOM 9098 C CA . GLY B 2 275 ? 36.449 -10.500 4.118 1.00 41.31 297 GLY B CA 1
ATOM 9099 C C . GLY B 2 275 ? 35.622 -11.428 3.256 1.00 40.27 297 GLY B C 1
ATOM 9100 O O . GLY B 2 275 ? 35.275 -11.021 2.156 1.00 39.74 297 GLY B O 1
ATOM 9101 N N . THR B 2 276 ? 35.340 -12.626 3.756 1.00 39.19 298 THR B N 1
ATOM 9102 C CA . THR B 2 276 ? 34.742 -13.746 2.992 1.00 39.31 298 THR B CA 1
ATOM 9103 C C . THR B 2 276 ? 33.619 -14.385 3.814 1.00 40.81 298 THR B C 1
ATOM 9104 O O . THR B 2 276 ? 33.644 -14.279 5.093 1.00 38.09 298 THR B O 1
ATOM 9108 N N . TYR B 2 277 ? 32.748 -15.138 3.153 1.00 40.28 299 TYR B N 1
ATOM 9109 C CA . TYR B 2 277 ? 31.672 -15.905 3.829 1.00 41.10 299 TYR B CA 1
ATOM 9110 C C . TYR B 2 277 ? 32.257 -16.935 4.806 1.00 41.44 299 TYR B C 1
ATOM 9111 O O . TYR B 2 277 ? 31.656 -17.108 5.897 1.00 39.61 299 TYR B O 1
ATOM 9120 N N . GLU B 2 278 ? 33.388 -17.569 4.460 1.00 41.60 300 GLU B N 1
ATOM 9121 C CA . GLU B 2 278 ? 34.079 -18.596 5.304 1.00 43.37 300 GLU B CA 1
ATOM 9122 C C . GLU B 2 278 ? 34.572 -17.976 6.627 1.00 40.98 300 GLU B C 1
ATOM 9123 O O . GLU B 2 278 ? 34.509 -18.668 7.648 1.00 40.02 300 GLU B O 1
ATOM 9129 N N . GLU B 2 279 ? 35.074 -16.744 6.595 1.00 39.03 301 GLU B N 1
ATOM 9130 C CA . GLU B 2 279 ? 35.476 -15.950 7.787 1.00 39.58 301 GLU B CA 1
ATOM 9131 C C . GLU B 2 279 ? 34.220 -15.532 8.587 1.00 38.83 301 GLU B C 1
ATOM 9132 O O . GLU B 2 279 ? 34.335 -15.487 9.828 1.00 37.56 301 GLU B O 1
ATOM 9138 N N . ASP B 2 280 ? 33.085 -15.2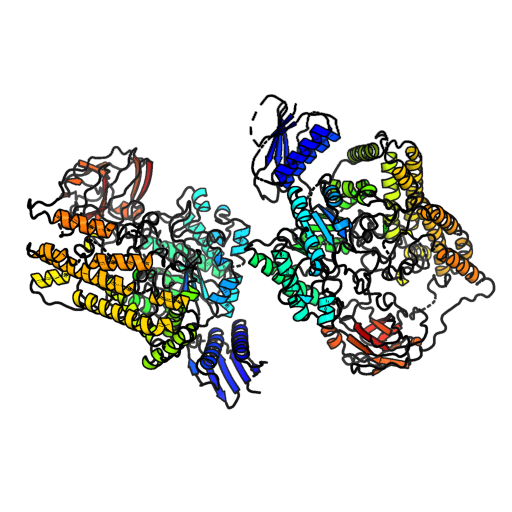35 7.934 1.00 38.52 302 ASP B N 1
ATOM 9139 C CA . ASP B 2 280 ? 31.802 -14.916 8.629 1.00 38.42 302 ASP B CA 1
ATOM 9140 C C . ASP B 2 280 ? 31.425 -16.113 9.508 1.00 38.20 302 ASP B C 1
ATOM 9141 O O . ASP B 2 280 ? 31.101 -15.902 10.714 1.00 35.77 302 ASP B O 1
ATOM 9146 N N . VAL B 2 281 ? 31.440 -17.309 8.915 1.00 38.51 303 VAL B N 1
ATOM 9147 C CA . VAL B 2 281 ? 31.127 -18.599 9.608 1.00 40.21 303 VAL B CA 1
ATOM 9148 C C . VAL B 2 281 ? 32.101 -18.796 10.771 1.00 41.10 303 VAL B C 1
ATOM 9149 O O . VAL B 2 281 ? 31.617 -19.087 11.890 1.00 41.45 303 VAL B O 1
ATOM 9153 N N . GLU B 2 282 ? 33.406 -18.675 10.536 1.00 41.16 304 GLU B N 1
ATOM 9154 C CA . GLU B 2 282 ? 34.452 -18.888 11.571 1.00 42.86 304 GLU B CA 1
ATOM 9155 C C . GLU B 2 282 ? 34.297 -17.864 12.714 1.00 41.03 304 GLU B C 1
ATOM 9156 O O . GLU B 2 282 ? 34.483 -18.261 13.885 1.00 41.81 304 GLU B O 1
ATOM 9162 N N . TRP B 2 283 ? 34.072 -16.590 12.405 1.00 37.94 305 TRP B N 1
ATOM 9163 C CA . TRP B 2 283 ? 33.886 -15.533 13.433 1.00 36.88 305 TRP B CA 1
ATOM 9164 C C . TRP B 2 283 ? 32.653 -15.852 14.280 1.00 36.36 305 TRP B C 1
ATOM 9165 O O . TRP B 2 283 ? 32.735 -15.779 15.529 1.00 35.26 305 TRP B O 1
ATOM 9176 N N . PHE B 2 284 ? 31.538 -16.179 13.627 1.00 35.62 306 PHE B N 1
ATOM 9177 C CA . PHE B 2 284 ? 30.253 -16.404 14.346 1.00 36.05 306 PHE B CA 1
ATOM 9178 C C . PHE B 2 284 ? 30.361 -17.658 15.215 1.00 36.79 306 PHE B C 1
ATOM 9179 O O . PHE B 2 284 ? 29.939 -17.598 16.383 1.00 36.57 306 PHE B O 1
ATOM 9187 N N . THR B 2 285 ? 30.948 -18.738 14.697 1.00 37.34 307 THR B N 1
ATOM 9188 C CA . THR B 2 285 ? 30.905 -20.069 15.350 1.00 38.46 307 THR B CA 1
ATOM 9189 C C . THR B 2 285 ? 32.092 -20.252 16.299 1.00 39.96 307 THR B C 1
ATOM 9190 O O . THR B 2 285 ? 31.934 -21.111 17.209 1.00 39.96 307 THR B O 1
ATOM 9194 N N . LYS B 2 286 ? 33.218 -19.537 16.137 1.00 39.67 308 LYS B N 1
ATOM 9195 C CA . LYS B 2 286 ? 34.420 -19.786 16.987 1.00 42.25 308 LYS B CA 1
ATOM 9196 C C . LYS B 2 286 ? 34.757 -18.617 17.920 1.00 40.44 308 LYS B C 1
ATOM 9197 O O . LYS B 2 286 ? 35.560 -18.847 18.830 1.00 40.54 308 LYS B O 1
ATOM 9203 N N . THR B 2 287 ? 34.135 -17.456 17.761 1.00 38.89 309 THR B N 1
ATOM 9204 C CA . THR B 2 287 ? 34.411 -16.244 18.573 1.00 38.48 309 THR B CA 1
ATOM 9205 C C . THR B 2 287 ? 33.087 -15.783 19.205 1.00 38.97 309 THR B C 1
ATOM 9206 O O . THR B 2 287 ? 33.020 -15.707 20.455 1.00 38.60 309 THR B O 1
ATOM 9210 N N . ILE B 2 288 ? 32.069 -15.447 18.404 1.00 38.18 310 ILE B N 1
ATOM 9211 C CA . ILE B 2 288 ? 30.847 -14.805 18.977 1.00 38.21 310 ILE B CA 1
ATOM 9212 C C . ILE B 2 288 ? 30.045 -15.786 19.852 1.00 38.34 310 ILE B C 1
ATOM 9213 O O . ILE B 2 288 ? 29.733 -15.429 21.024 1.00 36.89 310 ILE B O 1
ATOM 9218 N N . ILE B 2 289 ? 29.644 -16.933 19.298 1.00 37.87 311 ILE B N 1
ATOM 9219 C CA . ILE B 2 289 ? 28.775 -17.905 20.018 1.00 37.92 311 ILE B CA 1
ATOM 9220 C C . ILE B 2 289 ? 29.472 -18.434 21.276 1.00 37.92 311 ILE B C 1
ATOM 9221 O O . ILE B 2 289 ? 28.846 -18.480 22.338 1.00 37.33 311 ILE B O 1
ATOM 9226 N N . PRO B 2 290 ? 30.750 -18.879 21.229 1.00 37.96 312 PRO B N 1
ATOM 9227 C CA . PRO B 2 290 ? 31.448 -19.279 22.449 1.00 38.39 312 PRO B CA 1
ATOM 9228 C C . PRO B 2 290 ? 31.510 -18.148 23.486 1.00 38.11 312 PRO B C 1
ATOM 9229 O O . PRO B 2 290 ? 31.451 -18.474 24.671 1.00 37.95 312 PRO B O 1
ATOM 9233 N N . GLY B 2 291 ? 31.607 -16.888 23.054 1.00 36.85 313 GLY B N 1
ATOM 9234 C CA . GLY B 2 291 ? 31.545 -15.705 23.939 1.00 36.95 313 GLY B CA 1
ATOM 9235 C C . GLY B 2 291 ? 30.193 -15.582 24.621 1.00 37.19 313 GLY B C 1
ATOM 9236 O O . GLY B 2 291 ? 30.146 -15.351 25.865 1.00 37.66 313 GLY B O 1
ATOM 9237 N N . ILE B 2 292 ? 29.113 -15.764 23.860 1.00 36.88 314 ILE B N 1
ATOM 9238 C CA . ILE B 2 292 ? 27.736 -15.737 24.427 1.00 37.80 314 ILE B CA 1
ATOM 9239 C C . ILE B 2 292 ? 27.580 -16.896 25.429 1.00 38.47 314 ILE B C 1
ATOM 9240 O O . ILE B 2 292 ? 27.115 -16.638 26.579 1.00 38.99 314 ILE B O 1
ATOM 9245 N N . LYS B 2 293 ? 27.935 -18.126 25.054 1.00 39.44 315 LYS B N 1
ATOM 9246 C CA . LYS B 2 293 ? 27.787 -19.283 25.972 1.00 41.45 315 LYS B CA 1
ATOM 9247 C C . LYS B 2 293 ? 28.648 -19.041 27.221 1.00 42.02 315 LYS B C 1
ATOM 9248 O O . LYS B 2 293 ? 28.186 -19.405 28.355 1.00 42.51 315 LYS B O 1
ATOM 9254 N N . ASP B 2 294 ? 29.842 -18.455 27.069 1.00 41.35 316 ASP B N 1
ATOM 9255 C CA . ASP B 2 294 ? 30.740 -18.236 28.243 1.00 43.06 316 ASP B CA 1
ATOM 9256 C C . ASP B 2 294 ? 29.916 -17.436 29.264 1.00 42.38 316 ASP B C 1
ATOM 9257 O O . ASP B 2 294 ? 29.878 -17.811 30.456 1.00 42.61 316 ASP B O 1
ATOM 9262 N N . GLY B 2 295 ? 29.260 -16.368 28.794 1.00 40.84 317 GLY B N 1
ATOM 9263 C CA . GLY B 2 295 ? 28.479 -15.471 29.660 1.00 40.74 317 GLY B CA 1
ATOM 9264 C C . GLY B 2 295 ? 27.287 -16.188 30.252 1.00 40.74 317 GLY B C 1
ATOM 9265 O O . GLY B 2 295 ? 27.029 -16.018 31.474 1.00 41.32 317 GLY B O 1
ATOM 9266 N N . LEU B 2 296 ? 26.572 -16.969 29.439 1.00 39.90 318 LEU B N 1
ATOM 9267 C CA . LEU B 2 296 ? 25.350 -17.678 29.897 1.00 39.99 318 LEU B CA 1
ATOM 9268 C C . LEU B 2 296 ? 25.751 -18.685 30.989 1.00 41.63 318 LEU B C 1
ATOM 9269 O O . LEU B 2 296 ? 25.011 -18.808 31.973 1.00 41.42 318 LEU B O 1
ATOM 9274 N N . LYS B 2 297 ? 26.923 -19.312 30.864 1.00 42.21 319 LYS B N 1
ATOM 9275 C CA . LYS B 2 297 ? 27.378 -20.346 31.815 1.00 43.95 319 LYS B CA 1
ATOM 9276 C C . LYS B 2 297 ? 27.706 -19.651 33.145 1.00 44.48 319 LYS B C 1
ATOM 9277 O O . LYS B 2 297 ? 27.291 -20.181 34.195 1.00 44.11 319 LYS B O 1
ATOM 9283 N 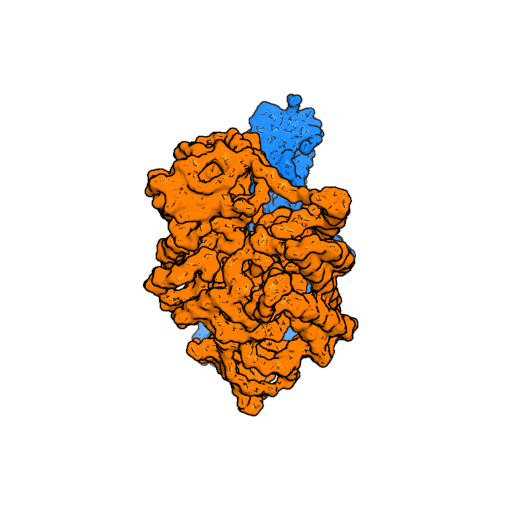N . VAL B 2 298 ? 28.379 -18.496 33.113 1.00 44.25 320 VAL B N 1
ATOM 9284 C CA . VAL B 2 298 ? 28.682 -17.703 34.343 1.00 45.32 320 VAL B CA 1
ATOM 9285 C C . VAL B 2 298 ? 27.347 -17.375 35.033 1.00 45.41 320 VAL B C 1
ATOM 9286 O O . VAL B 2 298 ? 27.279 -17.519 36.217 1.00 44.29 320 VAL B O 1
ATOM 9290 N N . LEU B 2 299 ? 26.302 -16.987 34.281 1.00 45.01 321 LEU B N 1
ATOM 9291 C CA . LEU B 2 299 ? 24.972 -16.646 34.864 1.00 45.75 321 LEU B CA 1
ATOM 9292 C C . LEU B 2 299 ? 24.177 -17.893 35.290 1.00 47.08 321 LEU B C 1
ATOM 9293 O O . LEU B 2 299 ? 23.212 -17.721 36.018 1.00 48.26 321 LEU B O 1
ATOM 9298 N N . GLY B 2 300 ? 24.528 -19.076 34.797 1.00 47.26 322 GLY B N 1
ATOM 9299 C CA . GLY B 2 300 ? 23.731 -20.311 34.896 1.00 47.92 322 GLY B CA 1
ATOM 9300 C C . GLY B 2 300 ? 22.392 -20.145 34.193 1.00 47.83 322 GLY B C 1
ATOM 9301 O O . GLY B 2 300 ? 21.442 -20.786 34.644 1.00 46.90 322 GLY B O 1
ATOM 9302 N N . ARG B 2 301 ? 22.314 -19.320 33.127 1.00 47.09 323 ARG B N 1
ATOM 9303 C CA . ARG B 2 301 ? 21.058 -19.100 32.375 1.00 48.28 323 ARG B CA 1
ATOM 9304 C C . ARG B 2 301 ? 20.795 -20.337 31.513 1.00 47.54 323 ARG B C 1
ATOM 9305 O O . ARG B 2 301 ? 21.611 -20.593 30.600 1.00 46.70 323 ARG B O 1
ATOM 9313 N N . THR B 2 302 ? 19.674 -21.010 31.748 1.00 48.15 324 THR B N 1
ATOM 9314 C CA . THR B 2 302 ? 19.294 -22.280 31.085 1.00 49.46 324 THR B CA 1
ATOM 9315 C C . THR B 2 302 ? 18.066 -22.111 30.182 1.00 50.01 324 THR B C 1
ATOM 9316 O O . THR B 2 302 ? 17.632 -23.117 29.639 1.00 52.44 324 THR B O 1
ATOM 9320 N N . ASP B 2 303 ? 17.507 -20.908 30.053 1.00 50.35 325 ASP B N 1
ATOM 9321 C CA . ASP B 2 303 ? 16.238 -20.661 29.302 1.00 51.79 325 ASP B CA 1
ATOM 9322 C C . ASP B 2 303 ? 16.499 -20.501 27.796 1.00 50.85 325 ASP B C 1
ATOM 9323 O O . ASP B 2 303 ? 15.516 -20.225 27.067 1.00 48.27 325 ASP B O 1
ATOM 9328 N N . GLU B 2 304 ? 17.759 -20.614 27.348 1.00 50.42 326 GLU B N 1
ATOM 9329 C CA . GLU B 2 304 ? 18.147 -20.726 25.913 1.00 49.66 326 GLU B CA 1
ATOM 9330 C C . GLU B 2 304 ? 17.665 -19.485 25.165 1.00 47.90 326 GLU B C 1
ATOM 9331 O O . GLU B 2 304 ? 16.924 -19.602 24.178 1.00 47.32 326 GLU B O 1
ATOM 9337 N N . PRO B 2 305 ? 18.123 -18.276 25.583 1.00 45.83 327 PRO B N 1
ATOM 9338 C CA . PRO B 2 305 ? 17.628 -17.024 25.021 1.00 43.44 327 PRO B CA 1
ATOM 9339 C C . PRO B 2 305 ? 18.099 -16.893 23.590 1.00 42.29 327 PRO B C 1
ATOM 9340 O O . PRO B 2 305 ? 19.160 -17.392 23.227 1.00 41.89 327 PRO B O 1
ATOM 9344 N N . PRO B 2 306 ? 17.316 -16.180 22.756 1.00 40.91 328 PRO B N 1
ATOM 9345 C CA . PRO B 2 306 ? 17.605 -16.094 21.328 1.00 39.75 328 PRO B CA 1
ATOM 9346 C C . PRO B 2 306 ? 18.856 -15.252 21.049 1.00 38.82 328 PRO B C 1
ATOM 9347 O O . PRO B 2 306 ? 19.106 -14.301 21.757 1.00 38.52 328 PRO B O 1
ATOM 9351 N N . VAL B 2 307 ? 19.620 -15.639 20.021 1.00 38.59 329 VAL B N 1
ATOM 9352 C CA . VAL B 2 307 ? 20.659 -14.778 19.392 1.00 38.02 329 VAL B CA 1
ATOM 9353 C C . VAL B 2 307 ? 20.105 -14.329 18.039 1.00 36.68 329 VAL B C 1
ATOM 9354 O O . VAL B 2 307 ? 19.680 -15.202 17.279 1.00 37.57 329 VAL B O 1
ATOM 9358 N N . LEU B 2 308 ? 20.077 -13.033 17.750 1.00 36.44 330 LEU B N 1
ATOM 9359 C CA . LEU B 2 308 ? 19.517 -12.523 16.458 1.00 35.81 330 LEU B CA 1
ATOM 9360 C C . LEU B 2 308 ? 20.681 -12.293 15.494 1.00 35.59 330 LEU B C 1
ATOM 9361 O O . LEU B 2 308 ? 21.650 -11.671 15.939 1.00 35.74 330 LEU B O 1
ATOM 9366 N N . VAL B 2 309 ? 20.535 -12.755 14.245 1.00 35.36 331 VAL B N 1
ATOM 9367 C CA . VAL B 2 309 ? 21.555 -12.743 13.166 1.00 34.94 331 VAL B CA 1
ATOM 9368 C C . VAL B 2 309 ? 20.947 -12.070 11.930 1.00 33.43 331 VAL B C 1
ATOM 9369 O O . VAL B 2 309 ? 19.856 -12.493 11.452 1.00 33.72 331 VAL B O 1
ATOM 9373 N N . ARG B 2 310 ? 21.610 -11.033 11.456 1.00 33.61 332 ARG B N 1
ATOM 9374 C CA . ARG B 2 310 ? 21.226 -10.342 10.189 1.00 33.46 332 ARG B CA 1
ATOM 9375 C C . ARG B 2 310 ? 21.699 -11.197 9.003 1.00 33.54 332 ARG B C 1
ATOM 9376 O O . ARG B 2 310 ? 22.776 -11.786 9.062 1.00 33.92 332 ARG B O 1
ATOM 9384 N N . ALA B 2 311 ? 20.905 -11.257 7.945 1.00 34.18 333 ALA B N 1
ATOM 9385 C CA . ALA B 2 311 ? 21.307 -11.909 6.675 1.00 34.44 333 ALA B CA 1
ATOM 9386 C C . ALA B 2 311 ? 22.234 -10.951 5.899 1.00 34.43 333 ALA B C 1
ATOM 9387 O O . ALA B 2 311 ? 22.884 -11.420 5.008 1.00 35.05 333 ALA B O 1
ATOM 9389 N N . HIS B 2 312 ? 22.352 -9.684 6.306 1.00 33.93 334 HIS B N 1
ATOM 9390 C CA . HIS B 2 312 ? 23.090 -8.615 5.574 1.00 33.59 334 HIS B CA 1
ATOM 9391 C C . HIS B 2 312 ? 24.550 -9.013 5.379 1.00 34.24 334 HIS B C 1
ATOM 9392 O O . HIS B 2 312 ? 25.197 -9.371 6.418 1.00 32.45 334 HIS B O 1
ATOM 9399 N N . ASP B 2 313 ? 25.049 -8.907 4.129 1.00 33.06 335 ASP B N 1
ATOM 9400 C CA . ASP B 2 313 ? 26.484 -9.042 3.761 1.00 35.11 335 ASP B CA 1
ATOM 9401 C C . ASP B 2 313 ? 27.056 -10.375 4.237 1.00 36.31 335 ASP B C 1
ATOM 9402 O O . ASP B 2 313 ? 28.238 -10.371 4.648 1.00 36.35 335 ASP B O 1
ATOM 9407 N N . THR B 2 314 ? 26.283 -11.462 4.205 1.00 36.66 336 THR B N 1
ATOM 9408 C CA . THR B 2 314 ? 26.789 -12.811 4.574 1.00 39.24 336 THR B CA 1
ATOM 9409 C C . THR B 2 314 ? 26.061 -13.852 3.734 1.00 40.98 336 THR B C 1
ATOM 9410 O O . THR B 2 314 ? 25.214 -13.448 2.909 1.00 39.03 336 THR B O 1
ATOM 9414 N N . ASP B 2 315 ? 26.400 -15.123 3.946 1.00 43.80 337 ASP B N 1
ATOM 9415 C CA . ASP B 2 315 ? 25.728 -16.313 3.354 1.00 47.25 337 ASP B CA 1
ATOM 9416 C C . ASP B 2 315 ? 24.929 -17.003 4.478 1.00 48.22 337 ASP B C 1
ATOM 9417 O O . ASP B 2 315 ? 25.517 -17.763 5.273 1.00 44.37 337 ASP B O 1
ATOM 9422 N N . CYS B 2 316 ? 23.634 -16.713 4.557 1.00 49.62 338 CYS B N 1
ATOM 9423 C CA . CYS B 2 316 ? 22.751 -17.191 5.649 1.00 54.37 338 CYS B CA 1
ATOM 9424 C C . CYS B 2 316 ? 22.802 -18.712 5.751 1.00 54.82 338 CYS B C 1
ATOM 9425 O O . CYS B 2 316 ? 22.964 -19.206 6.871 1.00 56.79 338 CYS B O 1
ATOM 9428 N N . LYS B 2 317 ? 22.671 -19.401 4.615 1.00 53.03 339 LYS B N 1
ATOM 9429 C CA . LYS B 2 317 ? 22.682 -20.875 4.519 1.00 54.12 339 LYS B CA 1
ATOM 9430 C C . LYS B 2 317 ? 23.908 -21.400 5.259 1.00 54.27 339 LYS B C 1
ATOM 9431 O O . LYS B 2 317 ? 23.770 -22.193 6.180 1.00 52.18 339 LYS B O 1
ATOM 9445 N N . VAL B 2 319 ? 25.903 -19.848 7.328 1.00 47.46 341 VAL B N 1
ATOM 9446 C CA . VAL B 2 319 ? 26.023 -19.383 8.701 1.00 45.72 341 VAL B CA 1
ATOM 9447 C C . VAL B 2 319 ? 25.078 -20.195 9.602 1.00 46.12 341 VAL B C 1
ATOM 9448 O O . VAL B 2 319 ? 25.567 -20.705 10.629 1.00 44.14 341 VAL B O 1
ATOM 9452 N N . ILE B 2 320 ? 23.793 -20.305 9.219 1.00 46.81 342 ILE B N 1
ATOM 9453 C CA . ILE B 2 320 ? 22.709 -20.994 9.983 1.00 48.63 342 ILE B CA 1
ATOM 9454 C C . ILE B 2 320 ? 23.025 -22.487 10.086 1.00 49.12 342 ILE B C 1
ATOM 9455 O O . ILE B 2 320 ? 22.973 -22.992 11.216 1.00 49.74 342 ILE B O 1
ATOM 9460 N N . ASP B 2 321 ? 23.367 -23.148 8.976 1.00 49.57 343 ASP B N 1
ATOM 9461 C CA . ASP B 2 321 ? 23.817 -24.572 8.952 1.00 51.22 343 ASP B CA 1
ATOM 9462 C C . ASP B 2 321 ? 24.955 -24.820 9.946 1.00 51.33 343 ASP B C 1
ATOM 9463 O O . ASP B 2 321 ? 24.909 -25.865 10.652 1.00 53.11 343 ASP B O 1
ATOM 9468 N N . ALA B 2 322 ? 25.984 -23.962 9.968 1.00 47.80 344 ALA B N 1
ATOM 9469 C CA . ALA B 2 322 ? 27.178 -24.192 10.818 1.00 47.64 344 ALA B CA 1
ATOM 9470 C C . ALA B 2 322 ? 26.870 -23.838 12.282 1.00 46.35 344 ALA B C 1
ATOM 9471 O O . ALA B 2 322 ? 27.509 -24.426 13.168 1.00 46.33 344 ALA B O 1
ATOM 9473 N N . ALA B 2 323 ? 25.927 -22.923 12.517 1.00 45.52 345 ALA B N 1
ATOM 9474 C CA . ALA B 2 323 ? 25.629 -22.328 13.842 1.00 46.61 345 ALA B CA 1
ATOM 9475 C C . ALA B 2 323 ? 24.606 -23.159 14.640 1.00 48.46 345 ALA B C 1
ATOM 9476 O O . ALA B 2 323 ? 24.760 -23.248 15.906 1.00 47.54 345 ALA B O 1
ATOM 9478 N N . LEU B 2 324 ? 23.619 -23.773 13.969 1.00 50.09 346 LEU B N 1
ATOM 9479 C CA . LEU B 2 324 ? 22.444 -24.394 14.645 1.00 51.36 346 LEU B CA 1
ATOM 9480 C C . LEU B 2 324 ? 22.864 -25.554 15.534 1.00 52.25 346 LEU B C 1
ATOM 9481 O O . LEU B 2 324 ? 22.309 -25.717 16.621 1.00 53.38 346 LEU B O 1
ATOM 9486 N N . PRO B 2 325 ? 23.852 -26.394 15.148 1.00 52.64 347 PRO B N 1
ATOM 9487 C CA . PRO B 2 325 ? 24.371 -27.408 16.073 1.00 53.10 347 PRO B CA 1
ATOM 9488 C C . PRO B 2 325 ? 24.947 -26.810 17.364 1.00 52.00 347 PRO B C 1
ATOM 9489 O O . PRO B 2 325 ? 24.942 -27.473 18.319 1.00 52.77 347 PRO B O 1
ATOM 9493 N N . LEU B 2 326 ? 25.448 -25.575 17.336 1.00 50.76 348 LEU B N 1
ATOM 9494 C CA . LEU B 2 326 ? 26.241 -24.977 18.451 1.00 49.38 348 LEU B CA 1
ATOM 9495 C C . LEU B 2 326 ? 25.333 -24.129 19.352 1.00 47.40 348 LEU B C 1
ATOM 9496 O O . LEU B 2 326 ? 25.628 -24.051 20.522 1.00 46.64 348 LEU B O 1
ATOM 9501 N N . TYR B 2 327 ? 24.316 -23.476 18.794 1.00 45.78 349 TYR B N 1
ATOM 9502 C CA . TYR B 2 327 ? 23.351 -22.602 19.504 1.00 45.40 349 TYR B CA 1
ATOM 9503 C C . TYR B 2 327 ? 22.003 -22.780 18.822 1.00 46.04 349 TYR B C 1
ATOM 9504 O O . TYR B 2 327 ? 21.847 -22.306 17.693 1.00 44.63 349 TYR B O 1
ATOM 9513 N N . LYS B 2 328 ? 21.068 -23.446 19.478 1.00 47.90 350 LYS B N 1
ATOM 9514 C CA . LYS B 2 328 ? 19.787 -23.896 18.857 1.00 50.24 350 LYS B CA 1
ATOM 9515 C C . LYS B 2 328 ? 18.839 -22.714 18.598 1.00 47.72 350 LYS B C 1
ATOM 9516 O O . LYS B 2 328 ? 18.118 -22.767 17.612 1.00 47.14 350 LYS B O 1
ATOM 9522 N N . ASN B 2 329 ? 18.838 -21.679 19.440 1.00 45.84 351 ASN B N 1
ATOM 9523 C CA . ASN B 2 329 ? 17.829 -20.595 19.394 1.00 44.30 351 ASN B CA 1
ATOM 9524 C C . ASN B 2 329 ? 18.394 -19.389 18.619 1.00 42.88 351 ASN B C 1
ATOM 9525 O O . ASN B 2 329 ? 18.903 -18.421 19.256 1.00 41.92 351 ASN B O 1
ATOM 9530 N N . LEU B 2 330 ? 18.247 -19.412 17.290 1.00 41.26 352 LEU B N 1
ATOM 9531 C CA . LEU B 2 330 ? 18.733 -18.351 16.363 1.00 40.38 352 LEU B CA 1
ATOM 9532 C C . LEU B 2 330 ? 17.534 -17.721 15.651 1.00 38.63 352 LEU B C 1
ATOM 9533 O O . LEU B 2 330 ? 16.736 -18.442 15.040 1.00 38.50 352 LEU B O 1
ATOM 9538 N N . TYR B 2 331 ? 17.407 -16.408 15.762 1.00 37.12 353 TYR B N 1
ATOM 9539 C CA . TYR B 2 331 ? 16.422 -15.601 14.997 1.00 35.85 353 TYR B CA 1
ATOM 9540 C C . TYR B 2 331 ? 17.172 -14.961 13.818 1.00 34.89 353 TYR B C 1
ATOM 9541 O O . TYR B 2 331 ? 18.367 -14.571 13.968 1.00 34.24 353 TYR B O 1
ATOM 9550 N N . THR B 2 332 ? 16.486 -14.815 12.685 1.00 34.32 354 THR B N 1
ATOM 9551 C CA . THR B 2 332 ? 17.064 -14.162 11.472 1.00 34.07 354 THR B CA 1
ATOM 9552 C C . THR B 2 332 ? 16.330 -12.848 11.220 1.00 32.65 354 THR B C 1
ATOM 9553 O O . THR B 2 332 ? 15.172 -12.697 11.591 1.00 33.20 354 THR B O 1
ATOM 9565 N N . HIS B 2 334 ? 16.090 -9.724 7.965 1.00 31.30 356 HIS B N 1
ATOM 9566 C CA . HIS B 2 334 ? 16.447 -9.356 6.594 1.00 31.74 356 HIS B CA 1
ATOM 9567 C C . HIS B 2 334 ? 15.595 -8.172 6.112 1.00 31.14 356 HIS B C 1
ATOM 9568 O O . HIS B 2 334 ? 14.396 -8.092 6.500 1.00 31.57 356 HIS B O 1
ATOM 9575 N N . LYS B 2 335 ? 16.202 -7.304 5.304 1.00 30.68 357 LYS B N 1
ATOM 9576 C CA . LYS B 2 335 ? 15.611 -6.035 4.810 1.00 30.29 357 LYS B CA 1
ATOM 9577 C C . LYS B 2 335 ? 14.339 -6.346 4.038 1.00 29.95 357 LYS B C 1
ATOM 9578 O O . LYS B 2 335 ? 14.353 -7.266 3.260 1.00 31.01 357 LYS B O 1
ATOM 9584 N N . TYR B 2 336 ? 13.264 -5.605 4.288 1.00 30.35 358 TYR B N 1
ATOM 9585 C CA . TYR B 2 336 ? 11.960 -5.774 3.597 1.00 30.72 358 TYR B CA 1
ATOM 9586 C C . TYR B 2 336 ? 12.090 -5.373 2.111 1.00 31.03 358 TYR B C 1
ATOM 9587 O O . TYR B 2 336 ? 11.750 -6.178 1.238 1.00 31.40 358 TYR B O 1
ATOM 9596 N N . ASN B 2 337 ? 12.523 -4.143 1.827 1.00 32.15 359 ASN B N 1
ATOM 9597 C CA . ASN B 2 337 ? 12.749 -3.622 0.436 1.00 32.46 359 ASN B CA 1
ATOM 9598 C C . ASN B 2 337 ? 14.148 -2.975 0.368 1.00 32.20 359 ASN B C 1
ATOM 9599 O O . ASN B 2 337 ? 14.249 -1.747 0.132 1.00 34.29 359 ASN B O 1
ATOM 9604 N N . GLY B 2 338 ? 15.201 -3.733 0.677 1.00 32.03 360 GLY B N 1
ATOM 9605 C CA . GLY B 2 338 ? 16.578 -3.209 0.830 1.00 31.25 360 GLY B CA 1
ATOM 9606 C C . GLY B 2 338 ? 16.569 -2.030 1.793 1.00 31.44 360 GLY B C 1
ATOM 9607 O O . GLY B 2 338 ? 15.979 -2.171 2.884 1.00 30.36 360 GLY B O 1
ATOM 9608 N N . GLU B 2 339 ? 17.113 -0.885 1.393 1.00 29.97 361 GLU B N 1
ATOM 9609 C CA . GLU B 2 339 ? 17.249 0.276 2.289 1.00 30.79 361 GLU B CA 1
ATOM 9610 C C . GLU B 2 339 ? 16.177 1.324 1.985 1.00 30.24 361 GLU B C 1
ATOM 9611 O O . GLU B 2 339 ? 16.373 2.498 2.318 1.00 30.23 361 GLU B O 1
ATOM 9617 N N . SER B 2 340 ? 15.056 0.905 1.430 1.00 30.07 362 SER B N 1
ATOM 9618 C CA . SER B 2 340 ? 13.984 1.818 0.985 1.00 31.16 362 SER B CA 1
ATOM 9619 C C . SER B 2 340 ? 12.647 1.172 1.346 1.00 31.91 362 SER B C 1
ATOM 9620 O O . SER B 2 340 ? 12.652 0.067 1.925 1.00 31.00 362 SER B O 1
ATOM 9623 N N . LEU B 2 341 ? 11.556 1.834 0.975 1.00 32.27 363 LEU B N 1
ATOM 9624 C CA . LEU B 2 341 ? 10.184 1.287 0.989 1.00 32.04 363 LEU B CA 1
ATOM 9625 C C . LEU B 2 341 ? 9.647 1.504 -0.410 1.00 31.52 363 LEU B C 1
ATOM 9626 O O . LEU B 2 341 ? 9.461 2.659 -0.800 1.00 32.01 363 LEU B O 1
ATOM 9631 N N . THR B 2 342 ? 9.478 0.427 -1.157 1.00 32.23 364 THR B N 1
ATOM 9632 C CA . THR B 2 342 ? 9.197 0.475 -2.608 1.00 32.17 364 THR B CA 1
ATOM 9633 C C . THR B 2 342 ? 7.855 -0.173 -2.945 1.00 31.95 364 THR B C 1
ATOM 9634 O O . THR B 2 342 ? 7.229 0.250 -3.953 1.00 31.88 364 THR B O 1
ATOM 9638 N N . THR B 2 343 ? 7.395 -1.166 -2.191 1.00 31.55 365 THR B N 1
ATOM 9639 C CA . THR B 2 343 ? 6.274 -2.000 -2.679 1.00 31.33 365 THR B CA 1
ATOM 9640 C C . THR B 2 343 ? 5.570 -2.785 -1.566 1.00 32.59 365 THR B C 1
ATOM 9641 O O . THR B 2 343 ? 6.268 -3.170 -0.571 1.00 32.95 365 THR B O 1
ATOM 9645 N N . TYR B 2 344 ? 4.268 -3.049 -1.768 1.00 32.18 366 TYR B N 1
ATOM 9646 C CA . TYR B 2 344 ? 3.489 -4.079 -1.031 1.00 33.66 366 TYR B CA 1
ATOM 9647 C C . TYR B 2 344 ? 3.232 -5.280 -1.956 1.00 33.90 366 TYR B C 1
ATOM 9648 O O . TYR B 2 344 ? 2.466 -6.152 -1.540 1.00 33.11 366 TYR B O 1
ATOM 9657 N N . GLU B 2 345 ? 3.940 -5.388 -3.088 1.00 33.44 367 GLU B N 1
ATOM 9658 C CA . GLU B 2 345 ? 3.921 -6.597 -3.947 1.00 36.06 367 GLU B CA 1
ATOM 9659 C C . GLU B 2 345 ? 5.356 -7.044 -4.244 1.00 36.02 367 GLU B C 1
ATOM 9660 O O . GLU B 2 345 ? 5.764 -7.165 -5.403 1.00 34.81 367 GLU B O 1
ATOM 9666 N N . PRO B 2 346 ? 6.139 -7.410 -3.204 1.00 35.52 368 PRO B N 1
ATOM 9667 C CA . PRO B 2 346 ? 7.499 -7.911 -3.409 1.00 35.87 368 PRO B CA 1
ATOM 9668 C C . PRO B 2 346 ? 7.462 -9.270 -4.114 1.00 37.82 368 PRO B C 1
ATOM 9669 O O . PRO B 2 346 ? 6.459 -9.957 -3.961 1.00 38.09 368 PRO B O 1
ATOM 9673 N N . ARG B 2 347 ? 8.527 -9.638 -4.837 1.00 39.02 369 ARG B N 1
ATOM 9674 C CA . ARG B 2 347 ? 8.612 -10.963 -5.531 1.00 41.37 369 ARG B CA 1
ATOM 9675 C C . ARG B 2 347 ? 10.088 -11.327 -5.773 1.00 39.59 369 ARG B C 1
ATOM 9676 O O . ARG B 2 347 ? 10.944 -10.715 -5.128 1.00 38.48 369 ARG B O 1
ATOM 9684 N N . GLY B 2 348 ? 10.365 -12.329 -6.619 1.00 39.23 370 GLY B N 1
ATOM 9685 C CA . GLY B 2 348 ? 11.698 -12.569 -7.195 1.00 38.74 370 GLY B CA 1
ATOM 9686 C C . GLY B 2 348 ? 12.737 -13.079 -6.199 1.00 39.19 370 GLY B C 1
ATOM 9687 O O . GLY B 2 348 ? 12.414 -13.616 -5.129 1.00 39.56 370 GLY B O 1
ATOM 9688 N N . PRO B 2 349 ? 14.050 -12.936 -6.504 1.00 38.92 371 PRO B N 1
ATOM 9689 C CA . PRO B 2 349 ? 15.080 -13.623 -5.727 1.00 39.53 371 PRO B CA 1
ATOM 9690 C C . PRO B 2 349 ? 15.132 -13.143 -4.268 1.00 39.78 371 PRO B C 1
ATOM 9691 O O . PRO B 2 349 ? 15.449 -13.940 -3.371 1.00 41.21 371 PRO B O 1
ATOM 9695 N N . TRP B 2 350 ? 14.807 -11.872 -4.028 1.00 37.85 372 TRP B N 1
ATOM 9696 C CA . TRP B 2 350 ? 14.873 -11.335 -2.650 1.00 38.32 372 TRP B CA 1
ATOM 9697 C C . TRP B 2 350 ? 13.736 -11.925 -1.810 1.00 37.43 372 TRP B C 1
ATOM 9698 O O . TRP B 2 350 ? 13.984 -12.206 -0.628 1.00 37.15 372 TRP B O 1
ATOM 9709 N N . ALA B 2 351 ? 12.551 -12.136 -2.397 1.00 37.35 373 ALA B N 1
ATOM 9710 C CA . ALA B 2 351 ? 11.433 -12.864 -1.759 1.00 38.26 373 ALA B CA 1
ATOM 9711 C C . ALA B 2 351 ? 11.867 -14.301 -1.425 1.00 40.10 373 ALA B C 1
ATOM 9712 O O . ALA B 2 351 ? 11.480 -14.804 -0.324 1.00 39.13 373 ALA B O 1
ATOM 9714 N N . LYS B 2 352 ? 12.586 -14.961 -2.339 1.00 40.73 374 LYS B N 1
ATOM 9715 C CA . LYS B 2 352 ? 13.076 -16.352 -2.145 1.00 43.41 374 LYS B CA 1
ATOM 9716 C C . LYS B 2 352 ? 13.973 -16.378 -0.901 1.00 42.20 374 LYS B C 1
ATOM 9717 O O . LYS B 2 352 ? 13.804 -17.278 -0.067 1.00 43.24 374 LYS B O 1
ATOM 9723 N N . ILE B 2 353 ? 14.837 -15.385 -0.722 1.00 41.39 375 ILE B N 1
ATOM 9724 C CA . ILE B 2 353 ? 15.746 -15.320 0.464 1.00 41.16 375 ILE B CA 1
ATOM 9725 C C . ILE B 2 353 ? 14.899 -15.282 1.752 1.00 41.62 375 ILE B C 1
ATOM 9726 O O . ILE B 2 353 ? 15.175 -16.080 2.666 1.00 42.32 375 ILE B O 1
ATOM 9731 N N . HIS B 2 354 ? 13.891 -14.411 1.821 1.00 40.51 376 HIS B N 1
ATOM 9732 C CA . HIS B 2 354 ? 12.981 -14.286 2.991 1.00 39.81 376 HIS B CA 1
ATOM 9733 C C . HIS B 2 354 ? 12.305 -15.627 3.269 1.00 40.99 376 HIS B C 1
ATOM 9734 O O . HIS B 2 354 ? 12.329 -16.048 4.451 1.00 39.86 376 HIS B O 1
ATOM 9741 N N . LYS B 2 355 ? 11.765 -16.267 2.220 1.00 42.53 377 LYS B N 1
ATOM 9742 C CA . LYS B 2 355 ? 11.033 -17.560 2.265 1.00 45.48 377 LYS B CA 1
ATOM 9743 C C . LYS B 2 355 ? 11.954 -18.653 2.804 1.00 45.75 377 LYS B C 1
ATOM 9744 O O . LYS B 2 355 ? 11.524 -19.351 3.753 1.00 45.20 377 LYS B O 1
ATOM 9750 N N . ASP B 2 356 ? 13.174 -18.761 2.269 1.00 44.41 378 ASP B N 1
ATOM 9751 C CA . ASP B 2 356 ? 14.197 -19.734 2.746 1.00 45.78 378 ASP B CA 1
ATOM 9752 C C . ASP B 2 356 ? 14.455 -19.508 4.238 1.00 45.29 378 ASP B C 1
ATOM 9753 O O . ASP B 2 356 ? 14.520 -20.509 4.991 1.00 47.20 378 ASP B O 1
ATOM 9758 N N . LEU B 2 357 ? 14.568 -18.249 4.672 1.00 44.03 379 LEU B N 1
ATOM 9759 C CA . LEU B 2 357 ? 14.862 -17.948 6.095 1.00 43.29 379 LEU B CA 1
ATOM 9760 C C . LEU B 2 357 ? 13.655 -18.308 6.968 1.00 44.33 379 LEU B C 1
ATOM 9761 O O . LEU B 2 357 ? 13.876 -18.925 8.029 1.00 42.43 379 LEU B O 1
ATOM 9766 N N . SER B 2 358 ? 12.441 -17.989 6.518 1.00 45.13 380 SER B N 1
ATOM 9767 C CA . SER B 2 358 ? 11.168 -18.237 7.246 1.00 47.52 380 SER B CA 1
ATOM 9768 C C . SER B 2 358 ? 10.953 -19.731 7.447 1.00 49.13 380 SER B C 1
ATOM 9769 O O . SER B 2 358 ? 10.322 -20.103 8.446 1.00 51.06 380 SER B O 1
ATOM 9772 N N . SER B 2 359 ? 11.420 -20.561 6.514 1.00 49.63 381 SER B N 1
ATOM 9773 C CA . SER B 2 359 ? 11.117 -22.017 6.504 1.00 51.75 381 SER B CA 1
ATOM 9774 C C . SER B 2 359 ? 11.943 -22.753 7.578 1.00 52.33 381 SER B C 1
ATOM 9775 O O . SER B 2 359 ? 11.767 -23.973 7.717 1.00 53.45 381 SER B O 1
ATOM 9778 N N . LEU B 2 360 ? 12.823 -22.058 8.306 1.00 52.00 382 LEU B N 1
ATOM 9779 C CA . LEU B 2 360 ? 13.593 -22.650 9.440 1.00 52.45 382 LEU B CA 1
ATOM 9780 C C . LEU B 2 360 ? 12.656 -22.943 10.623 1.00 52.10 382 LEU B C 1
ATOM 9781 O O . LEU B 2 360 ? 13.079 -23.681 11.535 1.00 53.86 382 LEU B O 1
ATOM 9786 N N . GLY B 2 361 ? 11.436 -22.405 10.595 1.00 50.34 383 GLY B N 1
ATOM 9787 C CA . GLY B 2 361 ? 10.390 -22.673 11.591 1.00 50.73 383 GLY B CA 1
ATOM 9788 C C . GLY B 2 361 ? 10.726 -22.006 12.905 1.00 49.69 383 GLY B C 1
ATOM 9789 O O . GLY B 2 361 ? 10.385 -22.552 13.923 1.00 52.81 383 GLY B O 1
ATOM 9790 N N . SER B 2 362 ? 11.367 -20.843 12.867 1.00 47.36 384 SER B N 1
ATOM 9791 C CA . SER B 2 362 ? 11.782 -20.071 14.063 1.00 46.16 384 SER B CA 1
ATOM 9792 C C . SER B 2 362 ? 11.216 -18.648 13.946 1.00 43.85 384 SER B C 1
ATOM 9793 O O . SER B 2 362 ? 10.112 -18.533 13.493 1.00 45.20 384 SER B O 1
ATOM 9796 N N . VAL B 2 363 ? 11.929 -17.589 14.325 1.00 41.70 385 VAL B N 1
ATOM 9797 C CA . VAL B 2 363 ? 11.445 -16.187 14.177 1.00 39.42 385 VAL B CA 1
ATOM 9798 C C . VAL B 2 363 ? 12.256 -15.527 13.060 1.00 37.13 385 VAL B C 1
ATOM 9799 O O . VAL B 2 363 ? 13.517 -15.524 13.150 1.00 35.60 385 VAL B O 1
ATOM 9803 N N . HIS B 2 364 ? 11.561 -15.017 12.039 1.00 35.67 386 HIS B N 1
ATOM 9804 C CA . HIS B 2 364 ? 12.178 -14.293 10.897 1.00 34.30 386 HIS B CA 1
ATOM 9805 C C . HIS B 2 364 ? 11.640 -12.867 10.923 1.00 32.98 386 HIS B C 1
ATOM 9806 O O . HIS B 2 364 ? 10.421 -12.720 10.789 1.00 34.32 386 HIS B O 1
ATOM 9813 N N . ILE B 2 365 ? 12.519 -11.894 11.153 1.00 32.59 387 ILE B N 1
ATOM 9814 C CA . ILE B 2 365 ? 12.218 -10.463 11.416 1.00 32.50 387 ILE B CA 1
ATOM 9815 C C . ILE B 2 365 ? 12.370 -9.671 10.113 1.00 32.01 387 ILE B C 1
ATOM 9816 O O . ILE B 2 365 ? 13.493 -9.601 9.559 1.00 31.44 387 ILE B O 1
ATOM 9821 N N . SER B 2 366 ? 11.298 -9.047 9.655 1.00 32.25 388 SER B N 1
ATOM 9822 C CA . SER B 2 366 ? 11.335 -8.103 8.517 1.00 31.39 388 SER B CA 1
ATOM 9823 C C . SER B 2 366 ? 11.867 -6.763 9.029 1.00 30.65 388 SER B C 1
ATOM 9824 O O . SER B 2 366 ? 11.292 -6.283 10.007 1.00 30.11 388 SER B O 1
ATOM 9827 N N . ASN B 2 367 ? 12.948 -6.242 8.415 1.00 29.61 389 ASN B N 1
ATOM 9828 C CA . ASN B 2 367 ? 13.618 -4.969 8.770 1.00 29.95 389 ASN B CA 1
ATOM 9829 C C . ASN B 2 367 ? 13.211 -3.929 7.723 1.00 29.83 389 ASN B C 1
ATOM 9830 O O . ASN B 2 367 ? 13.716 -4.036 6.567 1.00 30.44 389 ASN B O 1
ATOM 9835 N N . VAL B 2 368 ? 12.405 -2.949 8.132 1.00 29.97 390 VAL B N 1
ATOM 9836 C CA . VAL B 2 368 ? 12.093 -1.744 7.312 1.00 30.92 390 VAL B CA 1
ATOM 9837 C C . VAL B 2 368 ? 13.256 -0.790 7.551 1.00 30.56 390 VAL B C 1
ATOM 9838 O O . VAL B 2 368 ? 13.279 -0.108 8.610 1.00 29.42 390 VAL B O 1
ATOM 9842 N N . HIS B 2 369 ? 14.194 -0.752 6.593 1.00 29.81 391 HIS B N 1
ATOM 9843 C CA . HIS B 2 369 ? 15.598 -0.320 6.841 1.00 29.89 391 HIS B CA 1
ATOM 9844 C C . HIS B 2 369 ? 15.890 1.013 6.142 1.00 29.62 391 HIS B C 1
ATOM 9845 O O . HIS B 2 369 ? 15.744 1.045 4.912 1.00 28.82 391 HIS B O 1
ATOM 9852 N N . ILE B 2 370 ? 16.295 2.031 6.926 1.00 29.26 392 ILE B N 1
ATOM 9853 C CA . ILE B 2 370 ? 16.971 3.307 6.540 1.00 30.20 392 ILE B CA 1
ATOM 9854 C C . ILE B 2 370 ? 15.992 4.272 5.838 1.00 30.41 392 ILE B C 1
ATOM 9855 O O . ILE B 2 370 ? 16.023 5.489 6.189 1.00 31.29 392 ILE B O 1
ATOM 9860 N N . LEU B 2 371 ? 15.187 3.801 4.877 1.00 30.50 393 LEU B N 1
ATOM 9861 C CA . LEU B 2 371 ? 14.175 4.609 4.120 1.00 30.98 393 LEU B CA 1
ATOM 9862 C C . LEU B 2 371 ? 14.826 5.740 3.315 1.00 31.30 393 LEU B C 1
ATOM 9863 O O . LEU B 2 371 ? 14.327 6.898 3.339 1.00 31.86 393 LEU B O 1
ATOM 9868 N N . ALA B 2 372 ? 15.822 5.373 2.517 1.00 30.63 394 ALA B N 1
ATOM 9869 C CA . ALA B 2 372 ? 16.630 6.308 1.705 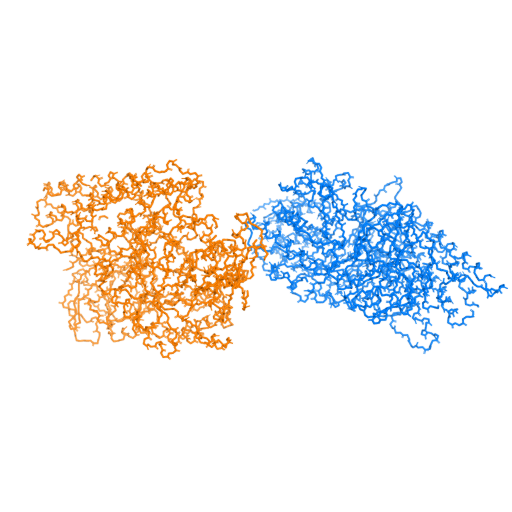1.00 31.39 394 ALA B CA 1
ATOM 9870 C C . ALA B 2 372 ? 15.711 7.129 0.800 1.00 30.70 394 ALA B C 1
ATOM 9871 O O . ALA B 2 372 ? 15.977 8.325 0.624 1.00 32.53 394 ALA B O 1
ATOM 9873 N N . ASN B 2 373 ? 14.650 6.523 0.297 1.00 30.34 395 ASN B N 1
ATOM 9874 C CA . ASN B 2 373 ? 13.780 7.154 -0.733 1.00 30.31 395 ASN B CA 1
ATOM 9875 C C . ASN B 2 373 ? 12.689 8.057 -0.126 1.00 30.39 395 ASN B C 1
ATOM 9876 O O . ASN B 2 373 ? 11.990 8.738 -0.920 1.00 30.90 395 ASN B O 1
ATOM 9881 N N . LEU B 2 374 ? 12.468 8.035 1.186 1.00 31.09 396 LEU B N 1
ATOM 9882 C CA . LEU B 2 374 ? 11.428 8.866 1.869 1.00 32.31 396 LEU B CA 1
ATOM 9883 C C . LEU B 2 374 ? 12.051 10.127 2.482 1.00 33.77 396 LEU B C 1
ATOM 9884 O O . LEU B 2 374 ? 11.274 11.032 2.919 1.00 35.24 396 LEU B O 1
ATOM 9889 N N . GLU B 2 375 ? 13.382 10.192 2.552 1.00 33.87 397 GLU B N 1
ATOM 9890 C CA . GLU B 2 375 ? 14.058 11.254 3.331 1.00 35.01 397 GLU B CA 1
ATOM 9891 C C . GLU B 2 375 ? 13.995 12.543 2.517 1.00 34.34 397 GLU B C 1
ATOM 9892 O O . GLU B 2 375 ? 14.405 12.503 1.360 1.00 33.15 397 GLU B O 1
ATOM 9898 N N . PRO B 2 376 ? 13.630 13.709 3.112 1.00 34.22 398 PRO B N 1
ATOM 9899 C CA . PRO B 2 376 ? 13.313 13.822 4.545 1.00 35.30 398 PRO B CA 1
ATOM 9900 C C . PRO B 2 376 ? 11.840 14.043 4.932 1.00 35.20 398 PRO B C 1
ATOM 9901 O O . PRO B 2 376 ? 11.498 14.292 6.136 1.00 34.29 398 PRO B O 1
ATOM 9905 N N . TRP B 2 377 ? 10.985 14.081 3.925 1.00 34.54 399 TRP B N 1
ATOM 9906 C CA . TRP B 2 377 ? 9.607 14.608 4.094 1.00 36.03 399 TRP B CA 1
ATOM 9907 C C . TRP B 2 377 ? 8.765 13.633 4.931 1.00 35.24 399 TRP B C 1
ATOM 9908 O O . TRP B 2 377 ? 9.187 12.445 5.140 1.00 35.34 399 TRP B O 1
ATOM 9919 N N . ARG B 2 378 ? 7.612 14.103 5.393 1.00 35.54 400 ARG B N 1
ATOM 9920 C CA . ARG B 2 378 ? 6.652 13.257 6.148 1.00 35.51 400 ARG B CA 1
ATOM 9921 C C . ARG B 2 378 ? 6.173 12.123 5.252 1.00 35.01 400 ARG B C 1
ATOM 9922 O O . ARG B 2 378 ? 5.965 12.332 4.013 1.00 35.74 400 ARG B O 1
ATOM 9930 N N . TRP B 2 379 ? 6.016 10.964 5.864 1.00 33.86 401 TRP B N 1
ATOM 9931 C CA . TRP B 2 379 ? 5.475 9.763 5.203 1.00 33.98 401 TRP B CA 1
ATOM 9932 C C . TRP B 2 379 ? 4.817 8.914 6.292 1.00 34.92 401 TRP B C 1
ATOM 9933 O O . TRP B 2 379 ? 5.488 8.620 7.289 1.00 34.59 401 TRP B O 1
ATOM 9944 N N . SER B 2 380 ? 3.553 8.556 6.132 1.00 36.27 402 SER B N 1
ATOM 9945 C CA . SER B 2 380 ? 2.864 7.594 7.037 1.00 38.16 402 SER B CA 1
ATOM 9946 C C . SER B 2 380 ? 1.514 7.263 6.421 1.00 38.69 402 SER B C 1
ATOM 9947 O O . SER B 2 380 ? 0.500 7.925 6.798 1.00 42.22 402 SER B O 1
ATOM 9950 N N . SER B 2 381 ? 1.520 6.328 5.468 1.00 36.69 403 SER B N 1
ATOM 9951 C CA . SER B 2 381 ? 0.318 5.842 4.757 1.00 35.45 403 SER B CA 1
ATOM 9952 C C . SER B 2 381 ? -0.180 4.568 5.429 1.00 35.77 403 SER B C 1
ATOM 9953 O O . SER B 2 381 ? 0.441 3.520 5.258 1.00 34.36 403 SER B O 1
ATOM 9956 N N . PRO B 2 382 ? -1.328 4.598 6.174 1.00 37.93 404 PRO B N 1
ATOM 9957 C CA . PRO B 2 382 ? -1.882 3.390 6.791 1.00 37.52 404 PRO B CA 1
ATOM 9958 C C . PRO B 2 382 ? -2.116 2.322 5.717 1.00 36.62 404 PRO B C 1
ATOM 9959 O O . PRO B 2 382 ? -1.761 1.214 5.935 1.00 36.99 404 PRO B O 1
ATOM 9963 N N . ASP B 2 383 ? -2.685 2.696 4.577 1.00 36.24 405 ASP B N 1
ATOM 9964 C CA . ASP B 2 383 ? -2.993 1.733 3.489 1.00 36.38 405 ASP B CA 1
ATOM 9965 C C . ASP B 2 383 ? -1.710 0.990 3.050 1.00 34.79 405 ASP B C 1
ATOM 9966 O O . ASP B 2 383 ? -1.740 -0.251 2.972 1.00 35.28 405 ASP B O 1
ATOM 9971 N N . PHE B 2 384 ? -0.640 1.741 2.770 1.00 33.67 406 PHE B N 1
ATOM 9972 C CA . PHE B 2 384 ? 0.652 1.213 2.229 1.00 32.54 406 PHE B CA 1
ATOM 9973 C C . PHE B 2 384 ? 1.275 0.339 3.329 1.00 31.51 406 PHE B C 1
ATOM 9974 O O . PHE B 2 384 ? 1.730 -0.774 3.036 1.00 31.24 406 PHE B O 1
ATOM 9982 N N . ILE B 2 385 ? 1.212 0.792 4.574 1.00 31.68 407 ILE B N 1
ATOM 9983 C CA . ILE B 2 385 ? 1.798 0.041 5.734 1.00 31.36 407 ILE B CA 1
ATOM 9984 C C . ILE B 2 385 ? 1.021 -1.255 5.928 1.00 31.55 407 ILE B C 1
ATOM 9985 O O . ILE B 2 385 ? 1.672 -2.325 5.953 1.00 31.68 407 ILE B O 1
ATOM 9990 N N . GLN B 2 386 ? -0.308 -1.210 5.894 1.00 33.34 408 GLN B N 1
ATOM 9991 C CA . GLN B 2 386 ? -1.098 -2.447 6.107 1.00 34.80 408 GLN B CA 1
ATOM 9992 C C . GLN B 2 386 ? -0.816 -3.455 4.974 1.00 34.11 408 GLN B C 1
ATOM 9993 O O . GLN B 2 386 ? -0.643 -4.647 5.264 1.00 33.14 408 GLN B O 1
ATOM 9999 N N . LYS B 2 387 ? -0.788 -3.003 3.725 1.00 34.29 409 LYS B N 1
ATOM 10000 C CA . LYS B 2 387 ? -0.522 -3.907 2.575 1.00 34.74 409 LYS B CA 1
ATOM 10001 C C . LYS B 2 387 ? 0.907 -4.455 2.673 1.00 33.74 409 LYS B C 1
ATOM 10002 O O . LYS B 2 387 ? 1.100 -5.631 2.283 1.00 34.74 409 LYS B O 1
ATOM 10008 N N . SER B 2 388 ? 1.852 -3.654 3.186 1.00 32.23 410 SER B N 1
ATOM 10009 C CA . SER B 2 388 ? 3.258 -4.092 3.369 1.00 32.36 410 SER B CA 1
ATOM 10010 C C . SER B 2 388 ? 3.284 -5.218 4.424 1.00 32.33 410 SER B C 1
ATOM 10011 O O . SER B 2 388 ? 3.858 -6.259 4.178 1.00 31.76 410 SER B O 1
ATOM 10014 N N . VAL B 2 389 ? 2.554 -5.089 5.525 1.00 33.36 411 VAL B N 1
ATOM 10015 C CA . VAL B 2 389 ? 2.599 -6.167 6.575 1.00 33.01 411 VAL B CA 1
ATOM 10016 C C . VAL B 2 389 ? 1.927 -7.432 6.028 1.00 33.38 411 VAL B C 1
ATOM 10017 O O . VAL B 2 389 ? 2.424 -8.536 6.276 1.00 32.40 411 VAL B O 1
ATOM 10021 N N . LYS B 2 390 ? 0.847 -7.292 5.252 1.00 35.11 412 LYS B N 1
ATOM 10022 C CA . LYS B 2 390 ? 0.187 -8.456 4.616 1.00 37.05 412 LYS B CA 1
ATOM 10023 C C . LYS B 2 390 ? 1.181 -9.188 3.710 1.00 36.07 412 LYS B C 1
ATOM 10024 O O . LYS B 2 390 ? 1.145 -10.408 3.683 1.00 37.82 412 LYS B O 1
ATOM 10030 N N . ALA B 2 391 ? 1.986 -8.468 2.945 1.00 35.54 413 ALA B N 1
ATOM 10031 C CA . ALA B 2 391 ? 3.022 -9.057 2.063 1.00 35.38 413 ALA B CA 1
ATOM 10032 C C . ALA B 2 391 ? 4.114 -9.728 2.914 1.00 35.22 413 ALA B C 1
ATOM 10033 O O . ALA B 2 391 ? 4.626 -10.765 2.534 1.00 34.09 413 ALA B O 1
ATOM 10043 N N . HIS B 2 393 ? 3.809 -11.314 5.597 1.00 37.59 415 HIS B N 1
ATOM 10044 C CA . HIS B 2 393 ? 3.246 -12.607 5.933 1.00 39.85 415 HIS B CA 1
ATOM 10045 C C . HIS B 2 393 ? 3.118 -13.493 4.692 1.00 40.35 415 HIS B C 1
ATOM 10046 O O . HIS B 2 393 ? 3.550 -14.650 4.750 1.00 39.83 415 HIS B O 1
ATOM 10053 N N . SER B 2 394 ? 2.455 -13.001 3.646 1.00 39.56 416 SER B N 1
ATOM 10054 C CA . SER B 2 394 ? 1.984 -13.852 2.530 1.00 41.08 416 SER B CA 1
ATOM 10055 C C . SER B 2 394 ? 3.130 -14.134 1.543 1.00 40.19 416 SER B C 1
ATOM 10056 O O . SER B 2 394 ? 3.089 -15.181 0.861 1.00 40.22 416 SER B O 1
ATOM 10059 N N . VAL B 2 395 ? 4.101 -13.226 1.412 1.00 39.40 417 VAL B N 1
ATOM 10060 C CA . VAL B 2 395 ? 5.193 -13.418 0.410 1.00 39.79 417 VAL B CA 1
ATOM 10061 C C . VAL B 2 395 ? 6.475 -13.852 1.132 1.00 39.19 417 VAL B C 1
ATOM 10062 O O . VAL B 2 395 ? 7.053 -14.874 0.735 1.00 40.94 417 VAL B O 1
ATOM 10066 N N . HIS B 2 396 ? 6.869 -13.148 2.187 1.00 37.31 418 HIS B N 1
ATOM 10067 C CA . HIS B 2 396 ? 8.177 -13.345 2.850 1.00 36.30 418 HIS B CA 1
ATOM 10068 C C . HIS B 2 396 ? 8.084 -14.433 3.933 1.00 37.30 418 HIS B C 1
ATOM 10069 O O . HIS B 2 396 ? 9.142 -15.009 4.289 1.00 37.36 418 HIS B O 1
ATOM 10076 N N . GLY B 2 397 ? 6.892 -14.712 4.464 1.00 37.73 419 GLY B N 1
ATOM 10077 C CA . GLY B 2 397 ? 6.729 -15.563 5.661 1.00 38.40 419 GLY B CA 1
ATOM 10078 C C . GLY B 2 397 ? 7.359 -14.994 6.944 1.00 38.51 419 GLY B C 1
ATOM 10079 O O . GLY B 2 397 ? 7.598 -15.808 7.850 1.00 39.12 419 GLY B O 1
ATOM 10080 N N . ALA B 2 398 ? 7.594 -13.673 7.072 1.00 37.09 420 ALA B N 1
ATOM 10081 C CA . ALA B 2 398 ? 8.101 -13.017 8.310 1.00 37.13 420 ALA B CA 1
ATOM 10082 C C . ALA B 2 398 ? 7.026 -13.065 9.403 1.00 38.01 420 ALA B C 1
ATOM 10083 O O . ALA B 2 398 ? 5.844 -12.912 9.081 1.00 39.60 420 ALA B O 1
ATOM 10085 N N . ASN B 2 399 ? 7.428 -13.302 10.642 1.00 37.07 421 ASN B N 1
ATOM 10086 C CA . ASN B 2 399 ? 6.513 -13.367 11.815 1.00 37.45 421 ASN B CA 1
ATOM 10087 C C . ASN B 2 399 ? 6.953 -12.334 12.864 1.00 36.99 421 ASN B C 1
ATOM 10088 O O . ASN B 2 399 ? 6.501 -12.446 14.045 1.00 38.37 421 ASN B O 1
ATOM 10093 N N . ALA B 2 400 ? 7.795 -11.375 12.469 1.00 36.25 422 ALA B N 1
ATOM 10094 C CA . ALA B 2 400 ? 8.296 -10.276 13.328 1.00 36.09 422 ALA B CA 1
ATOM 10095 C C . ALA B 2 400 ? 8.662 -9.072 12.476 1.00 35.41 422 ALA B C 1
ATOM 10096 O O . ALA B 2 400 ? 8.905 -9.242 11.259 1.00 33.97 422 ALA B O 1
ATOM 10098 N N . LEU B 2 401 ? 8.783 -7.920 13.138 1.00 35.37 423 LEU B N 1
ATOM 10099 C CA . LEU B 2 401 ? 9.025 -6.622 12.483 1.00 34.57 423 LEU B CA 1
ATOM 10100 C C . LEU B 2 401 ? 10.008 -5.772 13.271 1.00 33.97 423 LEU B C 1
ATOM 10101 O O . LEU B 2 401 ? 9.873 -5.701 14.536 1.00 34.50 423 LEU B O 1
ATOM 10106 N N . HIS B 2 402 ? 10.955 -5.162 12.544 1.00 32.03 424 HIS B N 1
ATOM 10107 C CA . HIS B 2 402 ? 11.958 -4.185 13.018 1.00 32.62 424 HIS B CA 1
ATOM 10108 C C . HIS B 2 402 ? 11.873 -2.943 12.121 1.00 32.51 424 HIS B C 1
ATOM 10109 O O . HIS B 2 402 ? 12.213 -3.071 10.921 1.00 31.60 424 HIS B O 1
ATOM 10116 N N . ILE B 2 403 ? 11.449 -1.796 12.652 1.00 33.14 425 ILE B N 1
ATOM 10117 C CA . ILE B 2 403 ? 11.324 -0.542 11.863 1.00 33.65 425 ILE B CA 1
ATOM 10118 C C . ILE B 2 403 ? 12.424 0.431 12.277 1.00 34.15 425 ILE B C 1
ATOM 10119 O O . ILE B 2 403 ? 12.724 0.584 13.491 1.00 34.22 425 ILE B O 1
ATOM 10124 N N . TYR B 2 404 ? 13.003 1.053 11.256 1.00 32.50 426 TYR B N 1
ATOM 10125 C CA . TYR B 2 404 ? 13.795 2.282 11.370 1.00 33.53 426 TYR B CA 1
ATOM 10126 C C . TYR B 2 404 ? 12.842 3.452 11.596 1.00 33.67 426 TYR B C 1
ATOM 10127 O O . TYR B 2 404 ? 11.643 3.395 11.360 1.00 34.12 426 TYR B O 1
ATOM 10136 N N . PRO B 2 405 ? 13.413 4.569 12.062 1.00 34.18 427 PRO B N 1
ATOM 10137 C CA . PRO B 2 405 ? 12.761 5.866 12.007 1.00 35.54 427 PRO B CA 1
ATOM 10138 C C . PRO B 2 405 ? 12.327 6.156 10.573 1.00 34.53 427 PRO B C 1
ATOM 10139 O O . PRO B 2 405 ? 13.003 5.679 9.636 1.00 34.11 427 PRO B O 1
ATOM 10143 N N . GLN B 2 406 ? 11.246 6.899 10.428 1.00 34.44 428 GLN B N 1
ATOM 10144 C CA . GLN B 2 406 ? 10.651 7.182 9.097 1.00 34.94 428 GLN B CA 1
ATOM 10145 C C . GLN B 2 406 ? 11.698 7.842 8.184 1.00 34.38 428 GLN B C 1
ATOM 10146 O O . GLN B 2 406 ? 11.682 7.557 6.990 1.00 33.66 428 GLN B O 1
ATOM 10152 N N . ALA B 2 407 ? 12.529 8.732 8.736 1.00 34.86 429 ALA B N 1
ATOM 10153 C CA . ALA B 2 407 ? 13.588 9.531 8.067 1.00 34.54 429 ALA B CA 1
ATOM 10154 C C . ALA B 2 407 ? 14.593 10.007 9.118 1.00 35.10 429 ALA B C 1
ATOM 10155 O O . ALA B 2 407 ? 14.210 10.131 10.293 1.00 35.65 429 ALA B O 1
ATOM 10157 N N . ASN B 2 408 ? 15.817 10.308 8.687 1.00 35.13 430 ASN B N 1
ATOM 10158 C CA . ASN B 2 408 ? 16.774 11.095 9.499 1.00 36.98 430 ASN B CA 1
ATOM 10159 C C . ASN B 2 408 ? 17.375 10.186 10.570 1.00 36.54 430 ASN B C 1
ATOM 10160 O O . ASN B 2 408 ? 17.741 10.680 11.622 1.00 37.48 430 ASN B O 1
ATOM 10165 N N . TYR B 2 409 ? 17.512 8.896 10.276 1.00 36.51 431 TYR B N 1
ATOM 10166 C CA . TYR B 2 409 ? 18.078 7.875 11.201 1.00 36.06 431 TYR B CA 1
ATOM 10167 C C . TYR B 2 409 ? 19.394 8.373 11.819 1.00 35.85 431 TYR B C 1
ATOM 10168 O O . TYR B 2 409 ? 19.642 8.192 13.022 1.00 34.67 431 TYR B O 1
ATOM 10177 N N . TRP B 2 410 ? 20.265 8.944 10.986 1.00 34.00 432 TRP B N 1
ATOM 10178 C CA . TRP B 2 410 ? 21.643 9.295 11.404 1.00 35.31 432 TRP B CA 1
ATOM 10179 C C . TRP B 2 410 ? 21.639 10.531 12.322 1.00 36.57 432 TRP B C 1
ATOM 10180 O O . TRP B 2 410 ? 22.720 10.850 12.815 1.00 36.20 432 TRP B O 1
ATOM 10191 N N . ASP B 2 411 ? 20.481 11.173 12.560 1.00 37.11 433 ASP B N 1
ATOM 10192 C CA . ASP B 2 411 ? 20.398 12.483 13.263 1.00 38.81 433 ASP B CA 1
ATOM 10193 C C . ASP B 2 411 ? 19.367 12.420 14.413 1.00 39.47 433 ASP B C 1
ATOM 10194 O O . ASP B 2 411 ? 18.816 13.500 14.788 1.00 40.78 433 ASP B O 1
ATOM 10199 N N . TRP B 2 412 ? 19.173 11.237 15.011 1.00 37.99 434 TRP B N 1
ATOM 10200 C CA . TRP B 2 412 ? 18.339 11.043 16.219 1.00 39.04 434 TRP B CA 1
ATOM 10201 C C . TRP B 2 412 ? 18.730 12.133 17.202 1.00 38.67 434 TRP B C 1
ATOM 10202 O O . TRP B 2 412 ? 19.917 12.375 17.383 1.00 38.83 434 TRP B O 1
ATOM 10213 N N . PRO B 2 413 ? 17.803 12.781 17.935 1.00 39.41 435 PRO B N 1
ATOM 10214 C CA . PRO B 2 413 ? 16.372 12.481 17.919 1.00 40.00 435 PRO B CA 1
ATOM 10215 C C . PRO B 2 413 ? 15.531 13.437 17.061 1.00 40.51 435 PRO B C 1
ATOM 10216 O O . PRO B 2 413 ? 14.321 13.460 17.303 1.00 41.94 435 PRO B O 1
ATOM 10220 N N . TYR B 2 414 ? 16.175 14.180 16.135 1.00 40.10 436 TYR B N 1
ATOM 10221 C CA . TYR B 2 414 ? 15.546 15.310 15.400 1.00 41.15 436 TYR B CA 1
ATOM 10222 C C . TYR B 2 414 ? 15.274 14.899 13.949 1.00 40.43 436 TYR B C 1
ATOM 10223 O O . TYR B 2 414 ? 15.966 14.020 13.394 1.00 40.72 436 TYR B O 1
ATOM 10232 N N . THR B 2 415 ? 14.240 15.503 13.377 1.00 39.82 437 THR B N 1
ATOM 10233 C CA . THR B 2 415 ? 13.904 15.425 11.943 1.00 39.56 437 THR B CA 1
ATOM 10234 C C . THR B 2 415 ? 14.784 16.465 11.254 1.00 39.48 437 THR B C 1
ATOM 10235 O O . THR B 2 415 ? 15.439 17.293 11.949 1.00 38.16 437 THR B O 1
ATOM 10239 N N . ALA B 2 416 ? 14.714 16.503 9.935 1.00 37.74 438 ALA B N 1
ATOM 10240 C CA . ALA B 2 416 ? 15.448 17.471 9.094 1.00 38.57 438 ALA B CA 1
ATOM 10241 C C . ALA B 2 416 ? 14.729 18.832 9.026 1.00 39.77 438 ALA B C 1
ATOM 10242 O O . ALA B 2 416 ? 15.256 19.738 8.334 1.00 40.41 438 ALA B O 1
ATOM 10244 N N . ASP B 2 417 ? 13.566 18.986 9.674 1.00 40.73 439 ASP B N 1
ATOM 10245 C CA . ASP B 2 417 ? 12.729 20.214 9.571 1.00 42.55 439 ASP B CA 1
ATOM 10246 C C . ASP B 2 417 ? 13.537 21.402 10.095 1.00 43.67 439 ASP B C 1
ATOM 10247 O O . ASP B 2 417 ? 14.187 21.253 11.148 1.00 43.50 439 ASP B O 1
ATOM 10252 N N . LYS B 2 418 ? 13.511 22.516 9.370 1.00 45.22 440 LYS B N 1
ATOM 10253 C CA . LYS B 2 418 ? 14.034 23.811 9.848 1.00 48.25 440 LYS B CA 1
ATOM 10254 C C . LYS B 2 418 ? 12.864 24.591 10.462 1.00 49.68 440 LYS B C 1
ATOM 10255 O O . LYS B 2 418 ? 11.896 24.929 9.739 1.00 49.51 440 LYS B O 1
ATOM 10261 N N . LEU B 2 419 ? 12.944 24.841 11.762 1.00 51.14 441 LEU B N 1
ATOM 10262 C CA . LEU B 2 419 ? 11.958 25.661 12.510 1.00 53.46 441 LEU B CA 1
ATOM 10263 C C . LEU B 2 419 ? 12.573 27.033 12.820 1.00 56.05 441 LEU B C 1
ATOM 10264 O O . LEU B 2 419 ? 13.825 27.137 12.919 1.00 55.46 441 LEU B O 1
ATOM 10269 N N . ALA B 2 420 ? 11.720 28.053 12.948 1.00 58.43 442 ALA B N 1
ATOM 10270 C CA . ALA B 2 420 ? 12.083 29.375 13.508 1.00 62.55 442 ALA B CA 1
ATOM 10271 C C . ALA B 2 420 ? 12.959 29.166 14.753 1.00 63.93 442 ALA B C 1
ATOM 10272 O O . ALA B 2 420 ? 12.524 28.418 15.657 1.00 63.80 442 ALA B O 1
ATOM 10274 N N . ASN B 2 421 ? 14.162 29.755 14.735 1.00 66.74 443 ASN B N 1
ATOM 10275 C CA . ASN B 2 421 ? 15.025 30.117 15.902 1.00 69.51 443 ASN B CA 1
ATOM 10276 C C . ASN B 2 421 ? 16.152 29.092 16.060 1.00 67.35 443 ASN B C 1
ATOM 10277 O O . ASN B 2 421 ? 17.023 29.288 16.931 1.00 69.97 443 ASN B O 1
ATOM 10282 N N . GLY B 2 422 ? 16.187 28.092 15.184 1.00 64.84 444 GLY B N 1
ATOM 10283 C CA . GLY B 2 422 ? 17.102 26.946 15.298 1.00 62.50 444 GLY B CA 1
ATOM 10284 C C . GLY B 2 422 ? 16.526 25.908 16.239 1.00 60.45 444 GLY B C 1
ATOM 10285 O O . GLY B 2 422 ? 17.305 25.023 16.664 1.00 61.72 444 GLY B O 1
ATOM 10286 N N . GLU B 2 423 ? 15.221 25.998 16.540 1.00 58.22 445 GLU B N 1
ATOM 10287 C CA . GLU B 2 423 ? 14.471 24.904 17.211 1.00 58.04 445 GLU B CA 1
ATOM 10288 C C . GLU B 2 423 ? 14.522 23.681 16.284 1.00 54.75 445 GLU B C 1
ATOM 10289 O O . GLU B 2 423 ? 14.282 23.860 15.089 1.00 53.05 445 GLU B O 1
ATOM 10295 N N . ARG B 2 424 ? 14.840 22.505 16.819 1.00 52.46 446 ARG B N 1
ATOM 10296 C CA . ARG B 2 424 ? 14.807 21.221 16.078 1.00 51.11 446 ARG B CA 1
ATOM 10297 C C . ARG B 2 424 ? 13.470 20.549 16.402 1.00 49.96 446 ARG B C 1
ATOM 10298 O O . ARG B 2 424 ? 12.995 20.723 17.533 1.00 50.14 446 ARG B O 1
ATOM 10306 N N . GLU B 2 425 ? 12.868 19.862 15.432 1.00 46.86 447 GLU B N 1
ATOM 10307 C CA . GLU B 2 425 ? 11.640 19.059 15.636 1.00 46.01 447 GLU B CA 1
ATOM 10308 C C . GLU B 2 425 ? 12.035 17.653 16.099 1.00 45.02 447 GLU B C 1
ATOM 10309 O O . GLU B 2 425 ? 12.997 17.102 15.550 1.00 44.19 447 GLU B O 1
ATOM 10315 N N . GLU B 2 426 ? 11.303 17.125 17.088 1.00 45.00 448 GLU B N 1
ATOM 10316 C CA . GLU B 2 426 ? 11.427 15.748 17.634 1.00 44.62 448 GLU B CA 1
ATOM 10317 C C . GLU B 2 426 ? 10.832 14.730 16.637 1.00 43.11 448 GLU B C 1
ATOM 10318 O O . GLU B 2 426 ? 9.695 14.947 16.155 1.00 41.34 448 GLU B O 1
ATOM 10324 N N . GLN B 2 427 ? 11.537 13.621 16.394 1.00 41.98 449 GLN B N 1
ATOM 10325 C CA . GLN B 2 427 ? 11.042 12.506 15.545 1.00 41.44 449 GLN B CA 1
ATOM 10326 C C . GLN B 2 427 ? 9.807 11.867 16.214 1.00 42.16 449 GLN B C 1
ATOM 10327 O O . GLN B 2 427 ? 8.833 11.517 15.489 1.00 40.25 449 GLN B O 1
ATOM 10333 N N . VAL B 2 428 ? 9.805 11.693 17.541 1.00 41.54 450 VAL B N 1
ATOM 10334 C CA . VAL B 2 428 ? 8.662 11.000 18.229 1.00 42.89 450 VAL B CA 1
ATOM 10335 C C . VAL B 2 428 ? 7.386 11.864 18.133 1.00 44.22 450 VAL B C 1
ATOM 10336 O O . VAL B 2 428 ? 6.276 11.284 18.170 1.00 45.83 450 VAL B O 1
ATOM 10340 N N . TYR B 2 429 ? 7.539 13.185 18.008 1.00 44.21 451 TYR B N 1
ATOM 10341 C CA . TYR B 2 429 ? 6.430 14.140 17.766 1.00 44.39 451 TYR B CA 1
ATOM 10342 C C . TYR B 2 429 ? 6.020 14.070 16.282 1.00 42.82 451 TYR B C 1
ATOM 10343 O O . TYR B 2 429 ? 4.879 13.780 16.034 1.00 42.92 451 TYR B O 1
ATOM 10352 N N . ARG B 2 430 ? 6.928 14.292 15.332 1.00 41.51 452 ARG B N 1
ATOM 10353 C CA . ARG B 2 430 ? 6.579 14.360 13.880 1.00 41.29 452 ARG B CA 1
ATOM 10354 C C . ARG B 2 430 ? 5.976 13.036 13.408 1.00 40.45 452 ARG B C 1
ATOM 10355 O O . ARG B 2 430 ? 4.902 13.049 12.758 1.00 39.79 452 ARG B O 1
ATOM 10363 N N . ASP B 2 431 ? 6.632 11.923 13.725 1.00 39.76 453 ASP B N 1
ATOM 10364 C CA . ASP B 2 431 ? 6.426 10.640 12.996 1.00 39.20 453 ASP B CA 1
ATOM 10365 C C . ASP B 2 431 ? 5.536 9.695 13.831 1.00 38.73 453 ASP B C 1
ATOM 10366 O O . ASP B 2 431 ? 5.629 8.480 13.627 1.00 37.26 453 ASP B O 1
ATOM 10371 N N . TRP B 2 432 ? 4.650 10.238 14.681 1.00 39.11 454 TRP B N 1
ATOM 10372 C CA . TRP B 2 432 ? 3.762 9.453 15.589 1.00 40.53 454 TRP B CA 1
ATOM 10373 C C . TRP B 2 432 ? 2.929 8.441 14.799 1.00 39.60 454 TRP B C 1
ATOM 10374 O O . TRP B 2 432 ? 2.828 7.305 15.278 1.00 39.40 454 TRP B O 1
ATOM 10385 N N . ALA B 2 433 ? 2.368 8.816 13.641 1.00 39.80 455 ALA B N 1
ATOM 10386 C CA . ALA B 2 433 ? 1.498 7.932 12.823 1.00 39.46 455 ALA B CA 1
ATOM 10387 C C . ALA B 2 433 ? 2.324 6.779 12.224 1.00 38.27 455 ALA B C 1
ATOM 10388 O O . ALA B 2 433 ? 1.795 5.657 11.993 1.00 38.54 455 ALA B O 1
ATOM 10390 N N . TRP B 2 434 ? 3.592 7.032 11.931 1.00 37.41 456 TRP B N 1
ATOM 10391 C CA . TRP B 2 434 ? 4.511 5.969 11.427 1.00 36.83 456 TRP B CA 1
ATOM 10392 C C . TRP B 2 434 ? 4.633 4.848 12.480 1.00 37.43 456 TRP B C 1
ATOM 10393 O O . TRP B 2 434 ? 4.250 3.705 12.225 1.00 37.13 456 TRP B O 1
ATOM 10404 N N . TYR B 2 435 ? 5.046 5.176 13.685 1.00 38.14 457 TYR B N 1
ATOM 10405 C CA . TYR B 2 435 ? 5.192 4.144 14.755 1.00 39.87 457 TYR B CA 1
ATOM 10406 C C . TYR B 2 435 ? 3.836 3.459 15.044 1.00 40.03 457 TYR B C 1
ATOM 10407 O O . TYR B 2 435 ? 3.757 2.207 15.184 1.00 39.28 457 TYR B O 1
ATOM 10416 N N . LYS B 2 436 ? 2.777 4.260 15.168 1.00 41.17 458 LYS B N 1
ATOM 10417 C CA . LYS B 2 436 ? 1.407 3.701 15.417 1.00 41.73 458 LYS B CA 1
ATOM 10418 C C . LYS B 2 436 ? 0.955 2.721 14.297 1.00 39.66 458 LYS B C 1
ATOM 10419 O O . LYS B 2 436 ? 0.446 1.643 14.636 1.00 38.11 458 LYS B O 1
ATOM 10425 N N . ALA B 2 437 ? 1.114 3.060 13.004 1.00 37.82 459 ALA B N 1
ATOM 10426 C CA . ALA B 2 437 ? 0.639 2.200 11.873 1.00 37.14 459 ALA B CA 1
ATOM 10427 C C . ALA B 2 437 ? 1.400 0.865 11.796 1.00 36.40 459 ALA B C 1
ATOM 10428 O O . ALA B 2 437 ? 0.738 -0.215 11.722 1.00 36.27 459 ALA B O 1
ATOM 10430 N N . TRP B 2 438 ? 2.742 0.914 11.870 1.00 35.77 460 TRP B N 1
ATOM 10431 C CA . TRP B 2 438 ? 3.565 -0.325 11.924 1.00 35.28 460 TRP B CA 1
ATOM 10432 C C . TRP B 2 438 ? 3.150 -1.182 13.138 1.00 35.89 460 TRP B C 1
ATOM 10433 O O . TRP B 2 438 ? 2.904 -2.391 12.953 1.00 36.80 460 TRP B O 1
ATOM 10444 N N . GLY B 2 439 ? 3.020 -0.577 14.321 1.00 36.75 461 GLY B N 1
ATOM 10445 C CA . GLY B 2 439 ? 2.578 -1.260 15.550 1.00 37.70 461 GLY B CA 1
ATOM 10446 C C . GLY B 2 439 ? 1.201 -1.871 15.378 1.00 38.04 461 GLY B C 1
ATOM 10447 O O . GLY B 2 439 ? 1.019 -3.061 15.724 1.00 38.11 461 GLY B O 1
ATOM 10448 N N . ARG B 2 440 ? 0.271 -1.113 14.799 1.00 37.97 462 ARG B N 1
ATOM 10449 C CA . ARG B 2 440 ? -1.138 -1.566 14.643 1.00 39.16 462 ARG B CA 1
ATOM 10450 C C . ARG B 2 440 ? -1.200 -2.802 13.710 1.00 39.02 462 ARG B C 1
ATOM 10451 O O . ARG B 2 440 ? -1.862 -3.792 14.055 1.00 39.55 462 ARG B O 1
ATOM 10459 N N . TYR B 2 441 ? -0.510 -2.794 12.569 1.00 38.03 463 TYR B N 1
ATOM 10460 C CA . TYR B 2 441 ? -0.654 -3.885 11.565 1.00 37.96 463 TYR B CA 1
ATOM 10461 C C . TYR B 2 441 ? 0.268 -5.067 11.896 1.00 36.76 463 TYR B C 1
ATOM 10462 O O . TYR B 2 441 ? -0.049 -6.233 11.491 1.00 36.22 463 TYR B O 1
ATOM 10471 N N . ALA B 2 442 ? 1.369 -4.790 12.624 1.00 36.67 464 ALA B N 1
ATOM 10472 C CA . ALA B 2 442 ? 2.207 -5.871 13.195 1.00 36.75 464 ALA B CA 1
ATOM 10473 C C . ALA B 2 442 ? 1.389 -6.621 14.253 1.00 37.76 464 ALA B C 1
ATOM 10474 O O . ALA B 2 442 ? 1.557 -7.849 14.379 1.00 38.94 464 ALA B O 1
ATOM 10476 N N . TRP B 2 443 ? 0.509 -5.935 14.980 1.00 38.62 465 TRP B N 1
ATOM 10477 C CA . TRP B 2 443 ? -0.400 -6.607 15.954 1.00 39.55 465 TRP B CA 1
ATOM 10478 C C . TRP B 2 443 ? -1.402 -7.496 15.197 1.00 40.76 465 TRP B C 1
ATOM 10479 O O . TRP B 2 443 ? -1.555 -8.695 15.535 1.00 39.68 465 TRP B O 1
ATOM 10490 N N . LYS B 2 444 ? -2.066 -6.919 14.194 1.00 41.64 466 LYS B N 1
ATOM 10491 C CA . LYS B 2 444 ? -3.078 -7.615 13.353 1.00 42.60 466 LYS B CA 1
ATOM 10492 C C . LYS B 2 444 ? -3.140 -6.933 11.975 1.00 41.70 466 LYS B C 1
ATOM 10493 O O . LYS B 2 444 ? -3.511 -5.747 11.901 1.00 40.00 466 LYS B O 1
ATOM 10499 N N . ALA B 2 445 ? -2.768 -7.660 10.924 1.00 41.63 467 ALA B N 1
ATOM 10500 C CA . ALA B 2 445 ? -2.677 -7.149 9.533 1.00 41.54 467 ALA B CA 1
ATOM 10501 C C . ALA B 2 445 ? -4.046 -7.082 8.857 1.00 43.32 467 ALA B C 1
ATOM 10502 O O . ALA B 2 445 ? -4.312 -6.078 8.188 1.00 43.81 467 ALA B O 1
ATOM 10504 N N . ASP B 2 446 ? -4.856 -8.141 8.980 1.00 46.68 468 ASP B N 1
ATOM 10505 C CA . ASP B 2 446 ? -6.190 -8.297 8.326 1.00 48.54 468 ASP B CA 1
ATOM 10506 C C . ASP B 2 446 ? -7.239 -7.608 9.203 1.00 47.87 468 ASP B C 1
ATOM 10507 O O . ASP B 2 446 ? -7.729 -8.255 10.152 1.00 50.93 468 ASP B O 1
ATOM 10512 N N . ARG B 2 447 ? -7.455 -6.316 8.954 1.00 43.60 469 ARG B N 1
ATOM 10513 C CA . ARG B 2 447 ? -8.458 -5.456 9.614 1.00 42.86 469 ARG B CA 1
ATOM 10514 C C . ARG B 2 447 ? -9.261 -4.837 8.474 1.00 42.56 469 ARG B C 1
ATOM 10515 O O . ARG B 2 447 ? -8.617 -4.469 7.440 1.00 40.36 469 ARG B O 1
ATOM 10523 N N . ASN B 2 448 ? -10.566 -4.736 8.673 1.00 42.79 470 ASN B N 1
ATOM 10524 C CA . ASN B 2 448 ? -11.510 -4.216 7.659 1.00 43.83 470 ASN B CA 1
ATOM 10525 C C . ASN B 2 448 ? -11.078 -2.802 7.269 1.00 42.57 470 ASN B C 1
ATOM 10526 O O . ASN B 2 448 ? -10.848 -1.918 8.149 1.00 42.05 470 ASN B O 1
ATOM 10531 N N . ARG B 2 449 ? -11.011 -2.558 5.974 1.00 42.55 471 ARG B N 1
ATOM 10532 C CA . ARG B 2 449 ? -10.386 -1.323 5.490 1.00 42.45 471 ARG B CA 1
ATOM 10533 C C . ARG B 2 449 ? -11.287 -0.113 5.764 1.00 43.57 471 ARG B C 1
ATOM 10534 O O . ARG B 2 449 ? -10.745 0.934 6.164 1.00 42.95 471 ARG B O 1
ATOM 10542 N N . LEU B 2 450 ? -12.610 -0.247 5.606 1.00 45.25 472 LEU B N 1
ATOM 10543 C CA . LEU B 2 450 ? -13.552 0.844 5.968 1.00 47.18 472 LEU B CA 1
ATOM 10544 C C . LEU B 2 450 ? -13.399 1.205 7.460 1.00 48.27 472 LEU B C 1
ATOM 10545 O O . LEU B 2 450 ? -13.360 2.407 7.782 1.00 48.88 472 LEU B O 1
ATOM 10550 N N . GLU B 2 451 ? -13.318 0.215 8.351 1.00 47.74 473 GLU B N 1
ATOM 10551 C CA . GLU B 2 451 ? -13.085 0.489 9.800 1.00 49.58 473 GLU B CA 1
ATOM 10552 C C . GLU B 2 451 ? -11.721 1.161 9.979 1.00 47.23 473 GLU B C 1
ATOM 10553 O O . GLU B 2 451 ? -11.637 2.103 10.782 1.00 48.13 473 GLU B O 1
ATOM 10559 N N . GLU B 2 452 ? -10.711 0.766 9.207 1.00 44.93 474 GLU B N 1
ATOM 10560 C CA . GLU B 2 452 ? -9.369 1.366 9.346 1.00 43.65 474 GLU B CA 1
ATOM 10561 C C . GLU B 2 452 ? -9.445 2.854 9.003 1.00 43.50 474 GLU B C 1
ATOM 10562 O O . GLU B 2 452 ? -8.778 3.658 9.663 1.00 41.90 474 GLU B O 1
ATOM 10568 N N . ILE B 2 453 ? -10.231 3.225 7.995 1.00 44.29 475 ILE B N 1
ATOM 10569 C CA . ILE B 2 453 ? -10.340 4.649 7.579 1.00 44.47 475 ILE B CA 1
ATOM 10570 C C . ILE B 2 453 ? -11.029 5.451 8.698 1.00 46.63 475 ILE B C 1
ATOM 10571 O O . ILE B 2 453 ? -10.604 6.601 8.939 1.00 46.92 475 ILE B O 1
ATOM 10576 N N . LYS B 2 454 ? -12.051 4.885 9.345 1.00 48.06 476 LYS B N 1
ATOM 10577 C CA . LYS B 2 454 ? -12.742 5.519 10.501 1.00 50.38 476 LYS B CA 1
ATOM 10578 C C . LYS B 2 454 ? -11.737 5.680 11.654 1.00 48.77 476 LYS B C 1
ATOM 10579 O O . LYS B 2 454 ? -11.564 6.790 12.163 1.00 48.88 476 LYS B O 1
ATOM 10585 N N . TYR B 2 455 ? -11.021 4.621 12.001 1.00 47.13 477 TYR B N 1
ATOM 10586 C CA . TYR B 2 455 ? -9.951 4.689 13.031 1.00 46.37 477 TYR B CA 1
ATOM 10587 C C . TYR B 2 455 ? -8.986 5.848 12.711 1.00 45.37 477 TYR B C 1
ATOM 10588 O O . TYR B 2 455 ? -8.816 6.741 13.582 1.00 46.04 477 TYR B O 1
ATOM 10597 N N . TRP B 2 456 ? -8.350 5.866 11.531 1.00 43.30 478 TRP B N 1
ATOM 10598 C CA . TRP B 2 456 ? -7.295 6.866 11.193 1.00 42.33 478 TRP B CA 1
ATOM 10599 C C . TRP B 2 456 ? -7.883 8.275 11.128 1.00 43.23 478 TRP B C 1
ATOM 10600 O O . TRP B 2 456 ? -7.226 9.208 11.610 1.00 43.03 478 TRP B O 1
ATOM 10611 N N . ASP B 2 457 ? -9.092 8.415 10.577 1.00 44.26 479 ASP B N 1
ATOM 10612 C CA . ASP B 2 457 ? -9.791 9.722 10.527 1.00 46.64 479 ASP B CA 1
ATOM 10613 C C . ASP B 2 457 ? -9.893 10.271 11.964 1.00 48.68 479 ASP B C 1
ATOM 10614 O O . ASP B 2 457 ? -9.594 11.461 12.171 1.00 48.98 479 ASP B O 1
ATOM 10619 N N . LYS B 2 458 ? -10.234 9.431 12.940 1.00 50.50 480 LYS B N 1
ATOM 10620 C CA . LYS B 2 458 ? -10.364 9.904 14.344 1.00 53.42 480 LYS B CA 1
ATOM 10621 C C . LYS B 2 458 ? -8.968 10.232 14.897 1.00 52.72 480 LYS B C 1
ATOM 10622 O O . LYS B 2 458 ? -8.856 11.256 15.628 1.00 53.05 480 LYS B O 1
ATOM 10628 N N . GLN B 2 459 ? -7.939 9.455 14.525 1.00 50.45 481 GLN B N 1
ATOM 10629 C CA . GLN B 2 459 ? -6.564 9.661 15.056 1.00 50.85 481 GLN B CA 1
ATOM 10630 C C . GLN B 2 459 ? -6.043 11.026 14.566 1.00 50.63 481 GLN B C 1
ATOM 10631 O O . GLN B 2 459 ? -5.507 11.797 15.386 1.00 50.00 481 GLN B O 1
ATOM 10637 N N . PHE B 2 460 ? -6.220 11.346 13.279 1.00 49.95 482 PHE B N 1
ATOM 10638 C CA . PHE B 2 460 ? -5.740 12.634 12.712 1.00 49.39 482 PHE B CA 1
ATOM 10639 C C . PHE B 2 460 ? -6.576 13.790 13.271 1.00 51.14 482 PHE B C 1
ATOM 10640 O O . PHE B 2 460 ? -5.984 14.830 13.606 1.00 51.03 482 PHE B O 1
ATOM 10648 N N . GLY B 2 461 ? -7.898 13.608 13.373 1.00 52.50 483 GLY B N 1
ATOM 10649 C CA . GLY B 2 461 ? -8.822 14.620 13.910 1.00 54.36 483 GLY B CA 1
ATOM 10650 C C . GLY B 2 461 ? -8.509 14.943 15.365 1.00 55.97 483 GLY B C 1
ATOM 10651 O O . GLY B 2 461 ? -8.487 16.138 15.721 1.00 57.20 483 GLY B O 1
ATOM 10652 N N . ASP B 2 462 ? -8.277 13.919 16.186 1.00 55.42 484 ASP B N 1
ATOM 10653 C CA . ASP B 2 462 ? -7.913 14.086 17.619 1.00 56.79 484 ASP B CA 1
ATOM 10654 C C . ASP B 2 462 ? -6.583 14.856 17.736 1.00 55.26 484 ASP B C 1
ATOM 10655 O O . ASP B 2 462 ? -6.495 15.773 18.578 1.00 54.98 484 ASP B O 1
ATOM 10660 N N . PHE B 2 463 ? -5.614 14.579 16.866 1.00 52.55 485 PHE B N 1
ATOM 10661 C CA . PHE B 2 463 ? -4.274 15.213 16.916 1.00 51.49 485 PHE B CA 1
ATOM 10662 C C . PHE B 2 463 ? -4.358 16.688 16.515 1.00 51.54 485 PHE B C 1
ATOM 10663 O O . PHE B 2 463 ? -3.672 17.503 17.157 1.00 52.00 485 PHE B O 1
ATOM 10671 N N . TYR B 2 464 ? -5.159 17.049 15.510 1.00 51.69 486 TYR B N 1
ATOM 10672 C CA . TYR B 2 464 ? -5.251 18.460 15.039 1.00 52.82 486 TYR B CA 1
ATOM 10673 C C . TYR B 2 464 ? -6.494 19.161 15.621 1.00 55.16 486 TYR B C 1
ATOM 10674 O O . TYR B 2 464 ? -6.690 20.340 15.287 1.00 56.81 486 TYR B O 1
ATOM 10683 N N . GLY B 2 465 ? -7.283 18.494 16.471 1.00 56.58 487 GLY B N 1
ATOM 10684 C CA . GLY B 2 465 ? -8.526 19.037 17.060 1.00 59.07 487 GLY B CA 1
ATOM 10685 C C . GLY B 2 465 ? -9.561 19.416 16.011 1.00 61.14 487 GLY B C 1
ATOM 10686 O O . GLY B 2 465 ? -10.087 20.532 16.080 1.00 62.34 487 GLY B O 1
ATOM 10687 N N . ILE B 2 466 ? -9.828 18.504 15.076 1.00 60.89 488 ILE B N 1
ATOM 10688 C CA . ILE B 2 466 ? -10.689 18.671 13.875 1.00 61.82 488 ILE B CA 1
ATOM 10689 C C . ILE B 2 466 ? -11.676 17.506 13.905 1.00 61.34 488 ILE B C 1
ATOM 10690 O O . ILE B 2 466 ? -11.294 16.395 14.312 1.00 59.40 488 ILE B O 1
ATOM 10695 N N . PRO B 2 467 ? -12.963 17.715 13.530 1.00 61.81 489 PRO B N 1
ATOM 10696 C CA . PRO B 2 467 ? -13.892 16.602 13.312 1.00 61.75 489 PRO B CA 1
ATOM 10697 C C . PRO B 2 467 ? -13.302 15.501 12.407 1.00 59.25 489 PRO B C 1
ATOM 10698 O O . PRO B 2 467 ? -12.630 15.823 11.442 1.00 57.17 489 PRO B O 1
ATOM 10702 N N . ALA B 2 468 ? -13.557 14.237 12.756 1.00 58.52 490 ALA B N 1
ATOM 10703 C CA . ALA B 2 468 ? -13.054 13.024 12.077 1.00 57.71 490 ALA B CA 1
ATOM 10704 C C . ALA B 2 468 ? -13.337 13.089 10.569 1.00 58.15 490 ALA B C 1
ATOM 10705 O O . ALA B 2 468 ? -12.424 12.793 9.794 1.00 54.71 490 ALA B O 1
ATOM 10707 N N . GLU B 2 469 ? -14.539 13.511 10.177 1.00 60.57 491 GLU B N 1
ATOM 10708 C CA . GLU B 2 469 ? -14.967 13.619 8.760 1.00 63.27 491 GLU B CA 1
ATOM 10709 C C . GLU B 2 469 ? -14.120 14.648 8.006 1.00 62.96 491 GLU B C 1
ATOM 10710 O O . GLU B 2 469 ? -13.680 14.357 6.886 1.00 58.90 491 GLU B O 1
ATOM 10724 N N . ALA B 2 471 ? -11.110 15.418 8.912 1.00 56.45 493 ALA B N 1
ATOM 10725 C CA . ALA B 2 471 ? -9.750 14.909 9.002 1.00 53.73 493 ALA B CA 1
ATOM 10726 C C . ALA B 2 471 ? -9.509 13.798 7.969 1.00 50.87 493 ALA B C 1
ATOM 10727 O O . ALA B 2 471 ? -8.344 13.519 7.708 1.00 47.93 493 ALA B O 1
ATOM 10729 N N . ASP B 2 472 ? -10.557 13.218 7.379 1.00 50.18 494 ASP B N 1
ATOM 10730 C CA . ASP B 2 472 ? -10.420 12.225 6.284 1.00 49.41 494 ASP B CA 1
ATOM 10731 C C . ASP B 2 472 ? -9.495 12.775 5.185 1.00 47.54 494 ASP B C 1
ATOM 10732 O O . ASP B 2 472 ? -8.866 11.962 4.527 1.00 45.39 494 ASP B O 1
ATOM 10737 N N . ASN B 2 473 ? -9.452 14.104 5.005 1.00 48.11 495 ASN B N 1
ATOM 10738 C CA . ASN B 2 473 ? -8.617 14.830 4.008 1.00 47.67 495 ASN B CA 1
ATOM 10739 C C . ASN B 2 473 ? -7.132 14.662 4.355 1.00 46.50 495 ASN B C 1
ATOM 10740 O O . ASN B 2 473 ? -6.303 14.491 3.433 1.00 46.08 495 ASN B O 1
ATOM 10745 N N . ILE B 2 474 ? -6.802 14.674 5.645 1.00 46.06 496 ILE B N 1
ATOM 10746 C CA . ILE B 2 474 ? -5.435 14.360 6.125 1.00 44.03 496 ILE B CA 1
ATOM 10747 C C . ILE B 2 474 ? -5.071 12.917 5.716 1.00 43.03 496 ILE B C 1
ATOM 10748 O O . ILE B 2 474 ? -3.921 12.718 5.182 1.00 41.48 496 ILE B O 1
ATOM 10753 N N . ARG B 2 475 ? -5.950 11.931 5.958 1.00 42.55 497 ARG B N 1
ATOM 10754 C CA . ARG B 2 475 ? -5.654 10.525 5.575 1.00 42.39 497 ARG B CA 1
ATOM 10755 C C . ARG B 2 475 ? -5.394 10.425 4.056 1.00 41.69 497 ARG B C 1
ATOM 10756 O O . ARG B 2 475 ? -4.406 9.714 3.636 1.00 40.40 497 ARG B O 1
ATOM 10764 N N . ILE B 2 476 ? -6.216 11.092 3.232 1.00 42.24 498 ILE B N 1
ATOM 10765 C CA . ILE B 2 476 ? -6.081 11.022 1.747 1.00 42.24 498 ILE B CA 1
ATOM 10766 C C . ILE B 2 476 ? -4.734 11.637 1.359 1.00 41.08 498 ILE B C 1
ATOM 10767 O O . ILE B 2 476 ? -4.051 11.038 0.508 1.00 39.77 498 ILE B O 1
ATOM 10772 N N . ALA B 2 477 ? -4.350 12.761 1.970 1.00 40.45 499 ALA B N 1
ATOM 10773 C CA . ALA B 2 477 ? -3.073 13.448 1.686 1.00 39.90 499 ALA B CA 1
ATOM 10774 C C . ALA B 2 477 ? -1.895 12.489 1.943 1.00 39.16 499 ALA B C 1
ATOM 10775 O O . ALA B 2 477 ? -1.015 12.378 1.063 1.00 39.43 499 ALA B O 1
ATOM 10777 N N . TYR B 2 478 ? -1.932 11.710 3.015 1.00 38.47 500 TYR B N 1
ATOM 10778 C CA . TYR B 2 478 ? -0.863 10.751 3.377 1.00 37.77 500 TYR B CA 1
ATOM 10779 C C . TYR B 2 478 ? -0.909 9.527 2.446 1.00 36.78 500 TYR B C 1
ATOM 10780 O O . TYR B 2 478 ? 0.157 9.013 2.100 1.00 34.69 500 TYR B O 1
ATOM 10789 N N . GLU B 2 479 ? -2.094 9.088 2.007 1.00 38.12 501 GLU B N 1
ATOM 10790 C CA . GLU B 2 479 ? -2.225 7.813 1.247 1.00 37.97 501 GLU B CA 1
ATOM 10791 C C . GLU B 2 479 ? -1.896 8.046 -0.233 1.00 37.77 501 GLU B C 1
ATOM 10792 O O . GLU B 2 479 ? -1.277 7.141 -0.849 1.00 36.76 501 GLU B O 1
ATOM 10798 N N . GLU B 2 480 ? -2.244 9.221 -0.759 1.00 38.45 502 GLU B N 1
ATOM 10799 C CA . GLU B 2 480 ? -1.935 9.632 -2.151 1.00 38.44 502 GLU B CA 1
ATOM 10800 C C . GLU B 2 480 ? -0.446 9.977 -2.245 1.00 36.73 502 GLU B C 1
ATOM 10801 O O . GLU B 2 480 ? 0.196 9.354 -3.067 1.00 36.03 502 GLU B O 1
ATOM 10807 N N . SER B 2 481 ? 0.073 10.895 -1.414 1.00 36.14 503 SER B N 1
ATOM 10808 C CA . SER B 2 481 ? 1.504 11.296 -1.420 1.00 35.57 503 SER B CA 1
ATOM 10809 C C . SER B 2 481 ? 2.389 10.070 -1.146 1.00 34.99 503 SER B C 1
ATOM 10810 O O . SER B 2 481 ? 3.508 10.017 -1.714 1.00 34.78 503 SER B O 1
ATOM 10813 N N . GLY B 2 482 ? 1.907 9.129 -0.312 1.00 34.08 504 GLY B N 1
ATOM 10814 C CA . GLY B 2 482 ? 2.647 7.949 0.162 1.00 33.88 504 GLY B CA 1
ATOM 10815 C C . GLY B 2 482 ? 3.048 6.996 -0.979 1.00 33.90 504 GLY B C 1
ATOM 10816 O O . GLY B 2 482 ? 3.962 6.180 -0.781 1.00 32.53 504 GLY B O 1
ATOM 10817 N N . GLU B 2 483 ? 2.405 7.082 -2.139 1.00 33.88 505 GLU B N 1
ATOM 10818 C CA . GLU B 2 483 ? 2.687 6.157 -3.273 1.00 34.43 505 GLU B CA 1
ATOM 10819 C C . GLU B 2 483 ? 3.830 6.710 -4.157 1.00 33.89 505 GLU B C 1
ATOM 10820 O O . GLU B 2 483 ? 4.296 5.973 -5.036 1.00 33.03 505 GLU B O 1
ATOM 10826 N N . ILE B 2 484 ? 4.209 7.983 -4.011 1.00 34.52 506 ILE B N 1
ATOM 10827 C CA . ILE B 2 484 ? 5.089 8.689 -4.998 1.00 34.08 506 ILE B CA 1
ATOM 10828 C C . ILE B 2 484 ? 6.519 8.153 -4.876 1.00 33.34 506 ILE B C 1
ATOM 10829 O O . ILE B 2 484 ? 7.103 7.723 -5.909 1.00 30.86 506 ILE B O 1
ATOM 10834 N N . ALA B 2 485 ? 7.119 8.235 -3.692 1.00 32.12 507 ALA B N 1
ATOM 10835 C CA . ALA B 2 485 ? 8.537 7.833 -3.542 1.00 31.49 507 ALA B CA 1
ATOM 10836 C C . ALA B 2 485 ? 8.679 6.337 -3.822 1.00 31.01 507 ALA B C 1
ATOM 10837 O O . ALA B 2 485 ? 9.605 5.957 -4.542 1.00 30.18 507 ALA B O 1
ATOM 10839 N N . PRO B 2 486 ? 7.773 5.440 -3.346 1.00 30.86 508 PRO B N 1
ATOM 10840 C CA . PRO B 2 486 ? 7.879 4.019 -3.689 1.00 31.14 508 PRO B CA 1
ATOM 10841 C C . PRO B 2 486 ? 7.795 3.743 -5.205 1.00 31.73 508 PRO B C 1
ATOM 10842 O O . PRO B 2 486 ? 8.569 2.941 -5.696 1.00 31.90 508 PRO B O 1
ATOM 10846 N N . LYS B 2 487 ? 6.854 4.377 -5.910 1.00 32.20 509 LYS B N 1
ATOM 10847 C CA . LYS B 2 487 ? 6.632 4.150 -7.362 1.00 32.01 509 LYS B CA 1
ATOM 10848 C C . LYS B 2 487 ? 7.841 4.637 -8.161 1.00 31.78 509 LYS B C 1
ATOM 10849 O O . LYS B 2 487 ? 8.327 3.898 -9.000 1.00 32.05 509 LYS B O 1
ATOM 10855 N N . LEU B 2 488 ? 8.318 5.829 -7.876 1.00 31.96 510 LEU B N 1
ATOM 10856 C CA . LEU B 2 488 ? 9.407 6.429 -8.658 1.00 32.36 510 LEU B CA 1
ATOM 10857 C C . LEU B 2 488 ? 10.701 5.655 -8.399 1.00 31.44 510 LEU B C 1
ATOM 10858 O O . LEU B 2 488 ? 11.439 5.380 -9.377 1.00 30.45 510 LEU B O 1
ATOM 10863 N N . LEU B 2 489 ? 11.010 5.276 -7.160 1.00 31.28 511 LEU B N 1
ATOM 10864 C CA . LEU B 2 489 ? 12.281 4.544 -6.939 1.00 30.52 511 LEU B CA 1
ATOM 10865 C C . LEU B 2 489 ? 12.253 3.193 -7.679 1.00 30.64 511 LEU B C 1
ATOM 10866 O O . LEU B 2 489 ? 13.307 2.811 -8.291 1.00 30.17 511 LEU B O 1
ATOM 10871 N N . ARG B 2 490 ? 11.154 2.447 -7.599 1.00 29.70 512 ARG B N 1
ATOM 10872 C CA . ARG B 2 490 ? 11.163 1.072 -8.153 1.00 30.30 512 ARG B CA 1
ATOM 10873 C C . ARG B 2 490 ? 11.169 1.105 -9.682 1.00 30.11 512 ARG B C 1
ATOM 10874 O O . ARG B 2 490 ? 11.687 0.162 -10.270 1.00 30.29 512 ARG B O 1
ATOM 10882 N N . ARG B 2 491 ? 10.676 2.160 -10.312 1.00 31.06 513 ARG B N 1
ATOM 10883 C CA . ARG B 2 491 ? 10.527 2.200 -11.797 1.00 32.14 513 ARG B CA 1
ATOM 10884 C C . ARG B 2 491 ? 11.732 2.915 -12.451 1.00 31.31 513 ARG B C 1
ATOM 10885 O O . ARG B 2 491 ? 12.002 2.588 -13.605 1.00 30.89 513 ARG B O 1
ATOM 10893 N N . PHE B 2 492 ? 12.434 3.811 -11.722 1.00 31.16 514 PHE B N 1
ATOM 10894 C CA . PHE B 2 492 ? 13.480 4.736 -12.256 1.00 31.10 514 PHE B CA 1
ATOM 10895 C C . PHE B 2 492 ? 14.782 4.734 -11.435 1.00 30.45 514 PHE B C 1
ATOM 10896 O O . PHE B 2 492 ? 15.807 5.322 -11.900 1.00 29.87 514 PHE B O 1
ATOM 10904 N N . GLY B 2 493 ? 14.772 4.166 -10.230 1.00 29.45 515 GLY B N 1
ATOM 10905 C CA . GLY B 2 493 ? 15.918 4.317 -9.330 1.00 29.61 515 GLY B CA 1
ATOM 10906 C C . GLY B 2 493 ? 17.140 3.526 -9.762 1.00 29.88 515 GLY B C 1
ATOM 10907 O O . GLY B 2 493 ? 16.997 2.500 -10.493 1.00 29.82 515 GLY B O 1
ATOM 10908 N N . ILE B 2 494 ? 18.310 3.946 -9.292 1.00 29.74 516 ILE B N 1
ATOM 10909 C CA . ILE B 2 494 ? 19.588 3.204 -9.476 1.00 30.57 516 ILE B CA 1
ATOM 10910 C C . ILE B 2 494 ? 19.693 2.089 -8.437 1.00 30.92 516 ILE B C 1
ATOM 10911 O O . ILE B 2 494 ? 20.102 0.968 -8.790 1.00 30.24 516 ILE B O 1
ATOM 10916 N N . THR B 2 495 ? 19.303 2.372 -7.199 1.00 31.10 517 THR B N 1
ATOM 10917 C CA . THR B 2 495 ? 19.460 1.404 -6.096 1.00 30.86 517 THR B CA 1
ATOM 10918 C C . THR B 2 495 ? 18.422 1.667 -5.004 1.00 30.38 517 THR B C 1
ATOM 10919 O O . THR B 2 495 ? 17.888 2.791 -4.942 1.00 29.90 517 THR B O 1
ATOM 10923 N N . GLU B 2 496 ? 18.166 0.653 -4.195 1.00 31.03 518 GLU B N 1
ATOM 10924 C CA . GLU B 2 496 ? 17.337 0.790 -2.965 1.00 32.02 518 GLU B CA 1
ATOM 10925 C C . GLU B 2 496 ? 18.229 1.166 -1.787 1.00 31.70 518 GLU B C 1
ATOM 10926 O O . GLU B 2 496 ? 17.681 1.283 -0.666 1.00 31.46 518 GLU B O 1
ATOM 10932 N N . GLY B 2 497 ? 19.539 1.292 -2.028 1.00 30.72 519 GLY B N 1
ATOM 10933 C CA . GLY B 2 497 ? 20.543 1.679 -1.021 1.00 31.02 519 GLY B CA 1
ATOM 10934 C C . GLY B 2 497 ? 20.510 3.163 -0.707 1.00 31.38 519 GLY B C 1
ATOM 10935 O O . GLY B 2 497 ? 20.022 3.955 -1.561 1.00 30.95 519 GLY B O 1
ATOM 10936 N N . ASN B 2 498 ? 21.037 3.587 0.443 1.00 30.66 520 ASN B N 1
ATOM 10937 C CA . ASN B 2 498 ? 21.113 5.043 0.734 1.00 32.25 520 ASN B CA 1
ATOM 10938 C C . ASN B 2 498 ? 22.277 5.627 -0.077 1.00 31.56 520 ASN B C 1
ATOM 10939 O O . ASN B 2 498 ? 22.509 6.851 -0.007 1.00 33.36 520 ASN B O 1
ATOM 10944 N N . ARG B 2 499 ? 22.916 4.801 -0.901 1.00 30.49 521 ARG B N 1
ATOM 10945 C CA . ARG B 2 499 ? 23.802 5.300 -1.996 1.00 30.63 521 ARG B CA 1
ATOM 10946 C C . ARG B 2 499 ? 23.026 6.344 -2.821 1.00 30.29 521 ARG B C 1
ATOM 10947 O O . ARG B 2 499 ? 23.656 7.255 -3.364 1.00 30.63 521 ARG B O 1
ATOM 10955 N N . GLN B 2 500 ? 21.700 6.237 -2.900 1.00 31.12 522 GLN B N 1
ATOM 10956 C CA . GLN B 2 500 ? 20.827 7.197 -3.622 1.00 31.49 522 GLN B CA 1
ATOM 10957 C C . GLN B 2 500 ? 19.968 8.013 -2.636 1.00 31.94 522 GLN B C 1
ATOM 10958 O O . GLN B 2 500 ? 19.468 7.409 -1.639 1.00 31.22 522 GLN B O 1
ATOM 10964 N N . THR B 2 501 ? 19.782 9.319 -2.904 1.00 30.93 523 THR B N 1
ATOM 10965 C CA . THR B 2 501 ? 18.780 10.188 -2.218 1.00 30.92 523 THR B CA 1
ATOM 10966 C C . THR B 2 501 ? 17.709 10.573 -3.237 1.00 30.58 523 THR B C 1
ATOM 10967 O O . THR B 2 501 ? 17.888 11.566 -3.931 1.00 30.79 523 THR B O 1
ATOM 10971 N N . LEU B 2 502 ? 16.646 9.801 -3.338 1.00 30.56 524 LEU B N 1
ATOM 10972 C CA . LEU B 2 502 ? 15.675 9.958 -4.456 1.00 30.79 524 LEU B CA 1
ATOM 10973 C C . LEU B 2 502 ? 15.131 11.387 -4.488 1.00 31.20 524 LEU B C 1
ATOM 10974 O O . LEU B 2 502 ? 14.963 11.923 -5.565 1.00 32.38 524 LEU B O 1
ATOM 10979 N N . LEU B 2 503 ? 14.796 11.984 -3.347 1.00 31.61 525 LEU B N 1
ATOM 10980 C CA . LEU B 2 503 ? 13.987 13.226 -3.342 1.00 32.73 525 LEU B CA 1
ATOM 10981 C C . LEU B 2 503 ? 14.836 14.481 -3.634 1.00 33.61 525 LEU B C 1
ATOM 10982 O O . LEU B 2 503 ? 14.276 15.546 -3.772 1.00 34.98 525 LEU B O 1
ATOM 10987 N N . LEU B 2 504 ? 16.145 14.347 -3.855 1.00 34.25 526 LEU B N 1
ATOM 10988 C CA . LEU B 2 504 ? 16.951 15.414 -4.491 1.00 34.51 526 LEU B CA 1
ATOM 10989 C C . LEU B 2 504 ? 16.827 15.365 -6.020 1.00 34.65 526 LEU B C 1
ATOM 10990 O O . LEU B 2 504 ? 17.305 16.328 -6.682 1.00 35.94 526 LEU B O 1
ATOM 10995 N N . GLY B 2 505 ? 16.227 14.322 -6.598 1.00 34.80 527 GLY B N 1
ATOM 10996 C CA . GLY B 2 505 ? 16.043 14.243 -8.062 1.00 35.25 527 GLY B CA 1
ATOM 10997 C C . GLY B 2 505 ? 17.135 13.395 -8.715 1.00 35.52 527 GLY B C 1
ATOM 10998 O O . GLY B 2 505 ? 17.977 12.823 -8.021 1.00 34.23 527 GLY B O 1
ATOM 11007 N N . PHE B 2 507 ? 19.731 13.164 -12.534 1.00 33.04 529 PHE B N 1
ATOM 11008 C CA . PHE B 2 507 ? 20.222 13.737 -13.785 1.00 33.34 529 PHE B CA 1
ATOM 11009 C C . PHE B 2 507 ? 19.677 12.969 -14.986 1.00 32.41 529 PHE B C 1
ATOM 11010 O O . PHE B 2 507 ? 19.383 11.799 -14.887 1.00 31.55 529 PHE B O 1
ATOM 11026 N N . SER B 2 509 ? 21.363 11.914 -17.476 1.00 35.50 531 SER B N 1
ATOM 11027 C CA . SER B 2 509 ? 22.329 10.834 -17.569 1.00 36.11 531 SER B CA 1
ATOM 11028 C C . SER B 2 509 ? 21.837 9.556 -16.862 1.00 34.51 531 SER B C 1
ATOM 11029 O O . SER B 2 509 ? 22.105 8.451 -17.352 1.00 33.49 531 SER B O 1
ATOM 11032 N N . GLN B 2 510 ? 21.200 9.700 -15.702 1.00 32.45 532 GLN B N 1
ATOM 11033 C CA . GLN B 2 510 ? 20.818 8.557 -14.832 1.00 32.29 532 GLN B CA 1
ATOM 11034 C C . GLN B 2 510 ? 19.525 7.918 -15.362 1.00 31.26 532 GLN B C 1
ATOM 11035 O O . GLN B 2 510 ? 19.287 6.773 -15.024 1.00 31.75 532 GLN B O 1
ATOM 11041 N N . PHE B 2 511 ? 18.746 8.647 -16.170 1.00 32.29 533 PHE B N 1
ATOM 11042 C CA . PHE B 2 511 ? 17.556 8.154 -16.932 1.00 32.63 533 PHE B CA 1
ATOM 11043 C C . PHE B 2 511 ? 17.956 7.479 -18.257 1.00 33.38 533 PHE B C 1
ATOM 11044 O O . PHE B 2 511 ? 17.322 6.478 -18.598 1.00 35.15 533 PHE B O 1
ATOM 11052 N N . VAL B 2 512 ? 18.899 8.044 -19.016 1.00 33.07 534 VAL B N 1
ATOM 11053 C CA . VAL B 2 512 ? 19.203 7.547 -20.385 1.00 33.57 534 VAL B CA 1
ATOM 11054 C C . VAL B 2 512 ? 20.323 6.509 -20.343 1.00 33.69 534 VAL B C 1
ATOM 11055 O O . VAL B 2 512 ? 20.460 5.769 -21.341 1.00 33.10 534 VAL B O 1
ATOM 11059 N N . ASN B 2 513 ? 21.103 6.461 -19.260 1.00 33.65 535 ASN B N 1
ATOM 11060 C CA . ASN B 2 513 ? 22.229 5.504 -19.145 1.00 34.01 535 ASN B CA 1
ATOM 11061 C C . ASN B 2 513 ? 22.288 4.972 -17.724 1.00 33.40 535 ASN B C 1
ATOM 11062 O O . ASN B 2 513 ? 23.312 5.091 -17.040 1.00 33.69 535 ASN B O 1
ATOM 11067 N N . PRO B 2 514 ? 21.191 4.407 -17.191 1.00 33.10 536 PRO B N 1
ATOM 11068 C CA . PRO B 2 514 ? 21.198 3.990 -15.781 1.00 32.41 536 PRO B CA 1
ATOM 11069 C C . PRO B 2 514 ? 22.271 2.952 -15.415 1.00 33.01 536 PRO B C 1
ATOM 11070 O O . PRO B 2 514 ? 22.770 2.963 -14.270 1.00 30.96 536 PRO B O 1
ATOM 11074 N N . TYR B 2 515 ? 22.608 2.058 -16.347 1.00 33.74 537 TYR B N 1
ATOM 11075 C CA . TYR B 2 515 ? 23.538 0.944 -16.030 1.00 35.50 537 TYR B CA 1
ATOM 11076 C C . TYR B 2 515 ? 24.930 1.510 -15.766 1.00 35.82 537 TYR B C 1
ATOM 11077 O O . TYR B 2 515 ? 25.636 0.860 -15.011 1.00 35.99 537 TYR B O 1
ATOM 11086 N N . LYS B 2 516 ? 25.291 2.681 -16.297 1.00 36.90 538 LYS B N 1
ATOM 11087 C CA . LYS B 2 516 ? 26.600 3.315 -15.975 1.00 39.05 538 LYS B CA 1
ATOM 11088 C C . LYS B 2 516 ? 26.726 3.566 -14.460 1.00 38.40 538 LYS B C 1
ATOM 11089 O O . LYS B 2 516 ? 27.873 3.657 -14.006 1.00 38.00 538 LYS B O 1
ATOM 11095 N N . TYR B 2 517 ? 25.618 3.697 -13.708 1.00 36.90 539 TYR B N 1
ATOM 11096 C CA . TYR B 2 517 ? 25.624 4.122 -12.283 1.00 36.52 539 TYR B CA 1
ATOM 11097 C C . TYR B 2 517 ? 25.614 2.895 -11.363 1.00 36.55 539 TYR B C 1
ATOM 11098 O O . TYR B 2 517 ? 25.519 3.119 -10.172 1.00 35.89 539 TYR B O 1
ATOM 11107 N N . THR B 2 518 ? 25.733 1.684 -11.928 1.00 36.32 540 THR B N 1
ATOM 11108 C CA . THR B 2 518 ? 25.808 0.356 -11.257 1.00 37.31 540 THR B CA 1
ATOM 11109 C C . THR B 2 518 ? 24.419 -0.041 -10.729 1.00 37.03 540 THR B C 1
ATOM 11110 O O . THR B 2 518 ? 24.007 0.451 -9.669 1.00 36.66 540 THR B O 1
ATOM 11114 N N . ILE B 2 519 ? 23.707 -0.907 -11.440 1.00 35.30 541 ILE B N 1
ATOM 11115 C CA . ILE B 2 519 ? 22.432 -1.482 -10.938 1.00 36.69 541 ILE B CA 1
ATOM 11116 C C . ILE B 2 519 ? 22.671 -2.964 -10.626 1.00 38.47 541 ILE B C 1
ATOM 11117 O O . ILE B 2 519 ? 23.098 -3.721 -11.510 1.00 39.88 541 ILE B O 1
ATOM 11122 N N . HIS B 2 520 ? 22.430 -3.362 -9.394 1.00 39.02 542 HIS B N 1
ATOM 11123 C CA . HIS B 2 520 ? 22.643 -4.752 -8.915 1.00 40.83 542 HIS B CA 1
ATOM 11124 C C . HIS B 2 520 ? 21.462 -5.635 -9.309 1.00 40.13 542 HIS B C 1
ATOM 11125 O O . HIS B 2 520 ? 20.305 -5.208 -9.173 1.00 38.27 542 HIS B O 1
ATOM 11132 N N . TYR B 2 521 ? 21.751 -6.837 -9.784 1.00 41.89 543 TYR B N 1
ATOM 11133 C CA . TYR B 2 521 ? 20.742 -7.904 -10.005 1.00 44.15 543 TYR B CA 1
ATOM 11134 C C . TYR B 2 521 ? 19.982 -8.118 -8.687 1.00 42.59 543 TYR B C 1
ATOM 11135 O O . TYR B 2 521 ? 20.587 -8.134 -7.614 1.00 41.93 543 TYR B O 1
ATOM 11144 N N . GLY B 2 522 ? 18.664 -8.234 -8.753 1.00 43.01 544 GLY B N 1
ATOM 11145 C CA . GLY B 2 522 ? 17.839 -8.458 -7.548 1.00 41.39 544 GLY B CA 1
ATOM 11146 C C . GLY B 2 522 ? 16.889 -7.298 -7.305 1.00 39.71 544 GLY B C 1
ATOM 11147 O O . GLY B 2 522 ? 15.727 -7.574 -6.968 1.00 39.87 544 GLY B O 1
ATOM 11148 N N . PHE B 2 523 ? 17.335 -6.053 -7.498 1.00 37.84 545 PHE B N 1
ATOM 11149 C CA . PHE B 2 523 ? 16.530 -4.839 -7.153 1.00 37.14 545 PHE B CA 1
ATOM 11150 C C . PHE B 2 523 ? 15.278 -4.774 -8.042 1.00 37.28 545 PHE B C 1
ATOM 11151 O O . PHE B 2 523 ? 14.125 -4.828 -7.542 1.00 35.44 545 PHE B O 1
ATOM 11159 N N . TYR B 2 524 ? 15.451 -4.642 -9.360 1.00 36.28 546 TYR B N 1
ATOM 11160 C CA . TYR B 2 524 ? 14.286 -4.520 -10.279 1.00 37.02 546 TYR B CA 1
ATOM 11161 C C . TYR B 2 524 ? 13.537 -5.862 -10.326 1.00 38.35 546 TYR B C 1
ATOM 11162 O O . TYR B 2 524 ? 12.326 -5.841 -10.599 1.00 38.29 546 TYR B O 1
ATOM 11171 N N . GLU B 2 525 ? 14.214 -6.989 -10.060 1.00 38.80 547 GLU B N 1
ATOM 11172 C CA . GLU B 2 525 ? 13.589 -8.338 -10.141 1.00 40.63 547 GLU B CA 1
ATOM 11173 C C . GLU B 2 525 ? 12.739 -8.597 -8.882 1.00 39.79 547 GLU B C 1
ATOM 11174 O O . GLU B 2 525 ? 11.929 -9.540 -8.893 1.00 39.53 547 GLU B O 1
ATOM 11180 N N . SER B 2 526 ? 12.890 -7.804 -7.824 1.00 39.14 548 SER B N 1
ATOM 11181 C CA . SER B 2 526 ? 12.267 -8.138 -6.515 1.00 40.06 548 SER B CA 1
ATOM 11182 C C . SER B 2 526 ? 11.307 -7.051 -6.027 1.00 42.27 548 SER B C 1
ATOM 11183 O O . SER B 2 526 ? 10.323 -7.419 -5.344 1.00 44.83 548 SER B O 1
ATOM 11186 N N . CYS B 2 527 ? 11.582 -5.769 -6.304 1.00 43.61 549 CYS B N 1
ATOM 11187 C CA . CYS B 2 527 ? 11.161 -4.635 -5.428 1.00 43.35 549 CYS B CA 1
ATOM 11188 C C . CYS B 2 527 ? 9.864 -3.999 -5.928 1.00 40.69 549 CYS B C 1
ATOM 11189 O O . CYS B 2 527 ? 9.595 -2.825 -5.574 1.00 40.76 549 CYS B O 1
ATOM 11192 N N . GLY B 2 528 ? 9.053 -4.779 -6.636 1.00 39.14 550 GLY B N 1
ATOM 11193 C CA . GLY B 2 528 ? 7.681 -4.425 -7.023 1.00 39.13 550 GLY B CA 1
ATOM 11194 C C . GLY B 2 528 ? 7.212 -5.270 -8.204 1.00 39.37 550 GLY B C 1
ATOM 11195 O O . GLY B 2 528 ? 7.874 -6.236 -8.585 1.00 38.40 550 GLY B O 1
ATOM 11196 N N . PRO B 2 529 ? 6.062 -4.916 -8.806 1.00 38.93 551 PRO B N 1
ATOM 11197 C CA . PRO B 2 529 ? 5.539 -5.651 -9.951 1.00 40.39 551 PRO B CA 1
ATOM 11198 C C . PRO B 2 529 ? 6.589 -5.605 -11.073 1.00 39.36 551 PRO B C 1
ATOM 11199 O O . PRO B 2 529 ? 7.326 -4.630 -11.155 1.00 39.67 551 PRO B O 1
ATOM 11203 N N . GLY B 2 530 ? 6.707 -6.681 -11.839 1.00 39.18 552 GLY B N 1
ATOM 11204 C CA . GLY B 2 530 ? 7.616 -6.732 -12.999 1.00 37.79 552 GLY B CA 1
ATOM 11205 C C . GLY B 2 530 ? 7.253 -5.636 -13.981 1.00 37.79 552 GLY B C 1
ATOM 11206 O O . GLY B 2 530 ? 6.058 -5.312 -14.127 1.00 38.16 552 GLY B O 1
ATOM 11207 N N . GLY B 2 531 ? 8.240 -5.083 -14.664 1.00 36.67 553 GLY B N 1
ATOM 11208 C CA . GLY B 2 531 ? 8.000 -3.907 -15.506 1.00 36.30 553 GLY B CA 1
ATOM 11209 C C . GLY B 2 531 ? 9.205 -3.584 -16.343 1.00 35.80 553 GLY B C 1
ATOM 11210 O O . GLY B 2 531 ? 10.121 -4.427 -16.417 1.00 36.57 553 GLY B O 1
ATOM 11211 N N . GLU B 2 532 ? 9.176 -2.411 -16.950 1.00 35.11 554 GLU B N 1
ATOM 11212 C CA . GLU B 2 532 ? 10.231 -1.935 -17.872 1.00 35.81 554 GLU B CA 1
ATOM 11213 C C . GLU B 2 532 ? 10.874 -0.674 -17.305 1.00 35.03 554 GLU B C 1
ATOM 11214 O O . GLU B 2 532 ? 10.135 0.212 -16.855 1.00 35.97 554 GLU B O 1
ATOM 11220 N N . LYS B 2 533 ? 12.203 -0.577 -17.409 1.00 34.41 555 LYS B N 1
ATOM 11221 C CA . LYS B 2 533 ? 12.939 0.702 -17.268 1.00 32.66 555 LYS B CA 1
ATOM 11222 C C . LYS B 2 533 ? 12.551 1.615 -18.444 1.00 32.95 555 LYS B C 1
ATOM 11223 O O . LYS B 2 533 ? 12.087 1.094 -19.502 1.00 31.36 555 LYS B O 1
ATOM 11229 N N . LEU B 2 534 ? 12.763 2.925 -18.312 1.00 31.48 556 LEU B N 1
ATOM 11230 C CA . LEU B 2 534 ? 12.586 3.837 -19.481 1.00 31.55 556 LEU B CA 1
ATOM 11231 C C . LEU B 2 534 ? 13.440 3.330 -20.666 1.00 32.51 556 LEU B C 1
ATOM 11232 O O . LEU B 2 534 ? 12.914 3.288 -21.760 1.00 31.75 556 LEU B O 1
ATOM 11237 N N . ILE B 2 535 ? 14.714 2.952 -20.473 1.00 32.65 557 ILE B N 1
ATOM 11238 C CA . ILE B 2 535 ? 15.544 2.482 -21.628 1.00 33.87 557 ILE B CA 1
ATOM 11239 C C . ILE B 2 535 ? 14.916 1.233 -22.270 1.00 33.66 557 ILE B C 1
ATOM 11240 O O . ILE B 2 535 ? 15.046 1.089 -23.513 1.00 33.45 557 ILE B O 1
ATOM 11245 N N . GLU B 2 536 ? 14.302 0.336 -21.490 1.00 33.51 558 GLU B N 1
ATOM 11246 C CA . GLU B 2 536 ? 13.730 -0.921 -22.056 1.00 33.83 558 GLU B CA 1
ATOM 11247 C C . GLU B 2 536 ? 12.466 -0.560 -22.831 1.00 33.48 558 GLU B C 1
ATOM 11248 O O . GLU B 2 536 ? 12.273 -1.104 -23.894 1.00 33.26 558 GLU B O 1
ATOM 11254 N N . TYR B 2 537 ? 11.654 0.341 -22.299 1.00 32.39 559 TYR B N 1
ATOM 11255 C CA . TYR B 2 537 ? 10.400 0.789 -22.927 1.00 32.79 559 TYR B CA 1
ATOM 11256 C C . TYR B 2 537 ? 10.705 1.401 -24.304 1.00 33.44 559 TYR B C 1
ATOM 11257 O O . TYR B 2 537 ? 10.039 1.023 -25.332 1.00 33.38 559 TYR B O 1
ATOM 11266 N N . VAL B 2 538 ? 11.659 2.339 -24.352 1.00 32.74 560 VAL B N 1
ATOM 11267 C CA . VAL B 2 538 ? 11.922 3.070 -25.628 1.00 33.87 560 VAL B CA 1
ATOM 11268 C C . VAL B 2 538 ? 12.507 2.074 -26.654 1.00 35.06 560 VAL B C 1
ATOM 11269 O O . VAL B 2 538 ? 12.090 2.117 -27.819 1.00 35.52 560 VAL B O 1
ATOM 11273 N N . GLU B 2 539 ? 13.380 1.163 -26.228 1.00 35.93 561 GLU B N 1
ATOM 11274 C CA . GLU B 2 539 ? 14.050 0.179 -27.125 1.00 38.63 561 GLU B CA 1
ATOM 11275 C C . GLU B 2 539 ? 12.962 -0.709 -27.759 1.00 39.60 561 GLU B C 1
ATOM 11276 O O . GLU B 2 539 ? 12.979 -0.895 -28.995 1.00 39.40 561 GLU B O 1
ATOM 11282 N N . LYS B 2 540 ? 11.970 -1.141 -26.966 1.00 39.11 562 LYS B N 1
ATOM 11283 C CA . LYS B 2 540 ? 10.852 -1.976 -27.481 1.00 40.30 562 LYS B CA 1
ATOM 11284 C C . LYS B 2 540 ? 9.978 -1.187 -28.467 1.00 40.95 562 LYS B C 1
ATOM 11285 O O . LYS B 2 540 ? 9.595 -1.785 -29.498 1.00 40.00 562 LYS B O 1
ATOM 11291 N N . GLU B 2 541 ? 9.692 0.090 -28.173 1.00 40.12 563 GLU B N 1
ATOM 11292 C CA . GLU B 2 541 ? 8.990 1.010 -29.107 1.00 41.05 563 GLU B CA 1
ATOM 11293 C C . GLU B 2 541 ? 9.676 0.950 -30.475 1.00 40.80 563 GLU B C 1
ATOM 11294 O O . GLU B 2 541 ? 8.985 0.786 -31.477 1.00 42.07 563 GLU B O 1
ATOM 11300 N N . TRP B 2 542 ? 10.993 1.130 -30.501 1.00 39.98 564 TRP B N 1
ATOM 11301 C CA . TRP B 2 542 ? 11.787 1.247 -31.754 1.00 40.44 564 TRP B CA 1
ATOM 11302 C C . TRP B 2 542 ? 11.914 -0.128 -32.421 1.00 42.32 564 TRP B C 1
ATOM 11303 O O . TRP B 2 542 ? 11.986 -0.160 -33.655 1.00 42.32 564 TRP B O 1
ATOM 11314 N N . LYS B 2 543 ? 11.902 -1.221 -31.656 1.00 42.86 565 LYS B N 1
ATOM 11315 C CA . LYS B 2 543 ? 11.992 -2.603 -32.205 1.00 45.72 565 LYS B CA 1
ATOM 11316 C C . LYS B 2 543 ? 10.611 -3.228 -32.395 1.00 47.36 565 LYS B C 1
ATOM 11317 O O . LYS B 2 543 ? 10.570 -4.378 -32.858 1.00 50.06 565 LYS B O 1
ATOM 11323 N N . LYS B 2 544 ? 9.536 -2.481 -32.146 1.00 47.81 566 LYS B N 1
ATOM 11324 C CA . LYS B 2 544 ? 8.126 -2.935 -32.311 1.00 49.79 566 LYS B CA 1
ATOM 11325 C C . LYS B 2 544 ? 7.873 -4.237 -31.525 1.00 50.67 566 LYS B C 1
ATOM 11326 O O . LYS B 2 544 ? 7.252 -5.149 -32.070 1.00 50.12 566 LYS B O 1
ATOM 11332 N N . GLN B 2 545 ? 8.289 -4.293 -30.265 1.00 48.68 567 GLN B N 1
ATOM 11333 C CA . GLN B 2 545 ? 8.078 -5.475 -29.390 1.00 49.67 567 GLN B CA 1
ATOM 11334 C C . GLN B 2 545 ? 7.026 -5.162 -28.327 1.00 48.99 567 GLN B C 1
ATOM 11335 O O . GLN B 2 545 ? 6.939 -4.018 -27.876 1.00 47.42 567 GLN B O 1
ATOM 11341 N N . PRO B 2 546 ? 6.206 -6.163 -27.910 1.00 49.92 568 PRO B N 1
ATOM 11342 C CA . PRO B 2 546 ? 5.189 -5.961 -26.881 1.00 49.40 568 PRO B CA 1
ATOM 11343 C C . PRO B 2 546 ? 5.767 -5.460 -25.550 1.00 46.94 568 PRO B C 1
ATOM 11344 O O . PRO B 2 546 ? 6.839 -5.879 -25.149 1.00 46.29 568 PRO B O 1
ATOM 11348 N N . HIS B 2 547 ? 5.011 -4.591 -24.891 1.00 46.10 569 HIS B N 1
ATOM 11349 C CA . HIS B 2 547 ? 5.309 -4.086 -23.523 1.00 43.27 569 HIS B CA 1
ATOM 11350 C C . HIS B 2 547 ? 4.712 -5.056 -22.492 1.00 43.75 569 HIS B C 1
ATOM 11351 O O . HIS B 2 547 ? 3.592 -5.494 -22.707 1.00 44.16 569 HIS B O 1
ATOM 11358 N N . VAL B 2 548 ? 5.436 -5.344 -21.405 1.00 42.56 570 VAL B N 1
ATOM 11359 C CA . VAL B 2 548 ? 5.032 -6.307 -20.335 1.00 42.87 570 VAL B CA 1
ATOM 11360 C C . VAL B 2 548 ? 5.088 -5.595 -18.981 1.00 40.24 570 VAL B C 1
ATOM 11361 O O . VAL B 2 548 ? 6.126 -4.967 -18.699 1.00 38.51 570 VAL B O 1
ATOM 11365 N N . GLY B 2 549 ? 4.048 -5.757 -18.159 1.00 39.96 571 GLY B N 1
ATOM 11366 C CA . GLY B 2 549 ? 4.057 -5.363 -16.733 1.00 38.74 571 GLY B CA 1
ATOM 11367 C C . GLY B 2 549 ? 3.963 -3.849 -16.552 1.00 38.12 571 GLY B C 1
ATOM 11368 O O . GLY B 2 549 ? 3.309 -3.208 -17.377 1.00 38.92 571 GLY B O 1
ATOM 11369 N N . GLU B 2 550 ? 4.545 -3.293 -15.487 1.00 36.12 572 GLU B N 1
ATOM 11370 C CA . GLU B 2 550 ? 4.431 -1.849 -15.104 1.00 36.17 572 GLU B CA 1
ATOM 11371 C C . GLU B 2 550 ? 5.321 -0.967 -16.018 1.00 36.00 572 GLU B C 1
ATOM 11372 O O . GLU B 2 550 ? 6.546 -1.191 -16.076 1.00 35.53 572 GLU B O 1
ATOM 11378 N N . LEU B 2 551 ? 4.722 0.038 -16.665 1.00 35.35 573 LEU B N 1
ATOM 11379 C CA . LEU B 2 551 ? 5.370 0.893 -17.699 1.00 35.88 573 LEU B CA 1
ATOM 11380 C C . LEU B 2 551 ? 5.704 2.267 -17.133 1.00 35.47 573 LEU B C 1
ATOM 11381 O O . LEU B 2 551 ? 4.974 2.848 -16.320 1.00 35.57 573 LEU B O 1
ATOM 11386 N N . PRO B 2 552 ? 6.876 2.809 -17.516 1.00 35.05 574 PRO B N 1
ATOM 11387 C CA . PRO B 2 552 ? 7.357 4.062 -16.945 1.00 34.33 574 PRO B CA 1
ATOM 11388 C C . PRO B 2 552 ? 6.400 5.235 -17.236 1.00 35.03 574 PRO B C 1
ATOM 11389 O O . PRO B 2 552 ? 6.240 6.079 -16.364 1.00 34.47 574 PRO B O 1
ATOM 11393 N N . LEU B 2 553 ? 5.731 5.270 -18.392 1.00 35.81 575 LEU B N 1
ATOM 11394 C CA . LEU B 2 553 ? 4.859 6.438 -18.731 1.00 37.61 575 LEU B CA 1
ATOM 11395 C C . LEU B 2 553 ? 3.570 6.391 -17.879 1.00 38.18 575 LEU B C 1
ATOM 11396 O O . LEU B 2 553 ? 3.124 7.472 -17.399 1.00 38.93 575 LEU B O 1
ATOM 11401 N N . ASP B 2 554 ? 3.067 5.185 -17.604 1.00 38.22 576 ASP B N 1
ATOM 11402 C CA . ASP B 2 554 ? 1.929 4.949 -16.670 1.00 38.58 576 ASP B CA 1
ATOM 11403 C C . ASP B 2 554 ? 2.288 5.483 -15.273 1.00 36.50 576 ASP B C 1
ATOM 11404 O O . ASP B 2 554 ? 1.503 6.234 -14.730 1.00 36.01 576 ASP B O 1
ATOM 11409 N N . ILE B 2 555 ? 3.472 5.155 -14.753 1.00 35.81 577 ILE B N 1
ATOM 11410 C CA . ILE B 2 555 ? 3.922 5.554 -13.386 1.00 34.69 577 ILE B CA 1
ATOM 11411 C C . ILE B 2 555 ? 4.017 7.082 -13.274 1.00 34.80 577 ILE B C 1
ATOM 11412 O O . ILE B 2 555 ? 3.448 7.626 -12.313 1.00 34.65 577 ILE B O 1
ATOM 11417 N N . ILE B 2 556 ? 4.687 7.797 -14.181 1.00 34.37 578 ILE B N 1
ATOM 11418 C CA . ILE B 2 556 ? 4.766 9.281 -14.041 1.00 34.76 578 ILE B CA 1
ATOM 11419 C C . ILE B 2 556 ? 3.353 9.883 -14.088 1.00 35.10 578 ILE B C 1
ATOM 11420 O O . ILE B 2 556 ? 3.118 10.881 -13.366 1.00 34.64 578 ILE B O 1
ATOM 11425 N N . ASN B 2 557 ? 2.443 9.309 -14.888 1.00 36.43 579 ASN B N 1
ATOM 11426 C CA . ASN B 2 557 ? 1.022 9.752 -14.973 1.00 36.98 579 ASN B CA 1
ATOM 11427 C C . ASN B 2 557 ? 0.369 9.537 -13.591 1.00 37.28 579 ASN B C 1
ATOM 11428 O O . ASN B 2 557 ? -0.304 10.454 -13.066 1.00 37.30 579 ASN B O 1
ATOM 11433 N N . GLN B 2 558 ? 0.549 8.366 -12.995 1.00 36.26 580 GLN B N 1
ATOM 11434 C CA . GLN B 2 558 ? -0.053 8.068 -11.666 1.00 36.70 580 GLN B CA 1
ATOM 11435 C C . GLN B 2 558 ? 0.511 9.034 -10.613 1.00 36.90 580 GLN B C 1
ATOM 11436 O O . GLN B 2 558 ? -0.238 9.538 -9.735 1.00 36.69 580 GLN B O 1
ATOM 11442 N N . VAL B 2 559 ? 1.813 9.289 -10.677 1.00 36.48 581 VAL B N 1
ATOM 11443 C CA . VAL B 2 559 ? 2.533 10.093 -9.661 1.00 36.63 581 VAL B CA 1
ATOM 11444 C C . VAL B 2 559 ? 2.064 11.558 -9.717 1.00 37.19 581 VAL B C 1
ATOM 11445 O O . VAL B 2 559 ? 1.871 12.133 -8.626 1.00 36.84 581 VAL B O 1
ATOM 11449 N N . ILE B 2 560 ? 1.816 12.157 -10.890 1.00 37.76 582 ILE B N 1
ATOM 11450 C CA . ILE B 2 560 ? 1.296 13.558 -10.918 1.00 40.14 582 ILE B CA 1
ATOM 11451 C C . ILE B 2 560 ? -0.128 13.563 -10.326 1.00 40.24 582 ILE B C 1
ATOM 11452 O O . ILE B 2 560 ? -0.461 14.527 -9.644 1.00 39.74 582 ILE B O 1
ATOM 11457 N N . GLU B 2 561 ? -0.915 12.523 -10.567 1.00 40.33 583 GLU B N 1
ATOM 11458 C CA . GLU B 2 561 ? -2.293 12.397 -10.028 1.00 42.99 583 GLU B CA 1
ATOM 11459 C C . GLU B 2 561 ? -2.222 12.261 -8.489 1.00 41.07 583 GLU B C 1
ATOM 11460 O O . GLU B 2 561 ? -3.057 12.862 -7.807 1.00 39.62 583 GLU B O 1
ATOM 11466 N N . HIS B 2 562 ? -1.240 11.520 -7.975 1.00 39.06 584 HIS B N 1
ATOM 11467 C CA . HIS B 2 562 ? -0.992 11.363 -6.523 1.00 38.77 584 HIS B CA 1
ATOM 11468 C C . HIS B 2 562 ? -0.697 12.749 -5.937 1.00 39.15 584 HIS B C 1
ATOM 11469 O O . HIS B 2 562 ? -1.271 13.084 -4.883 1.00 39.56 584 HIS B O 1
ATOM 11476 N N . GLY B 2 563 ? 0.141 13.538 -6.616 1.00 38.33 585 GLY B N 1
ATOM 11477 C CA . GLY B 2 563 ? 0.598 14.856 -6.138 1.00 38.35 585 GLY B CA 1
ATOM 11478 C C . GLY B 2 563 ? -0.544 15.859 -6.093 1.00 39.11 585 GLY B C 1
ATOM 11479 O O . GLY B 2 563 ? -0.708 16.575 -5.049 1.00 38.04 585 GLY B O 1
ATOM 11480 N N . ASP B 2 564 ? -1.304 15.933 -7.194 1.00 39.32 586 ASP B N 1
ATOM 11481 C CA . ASP B 2 564 ? -2.460 16.846 -7.331 1.00 41.68 586 ASP B CA 1
ATOM 11482 C C . ASP B 2 564 ? -3.501 16.550 -6.241 1.00 42.02 586 ASP B C 1
ATOM 11483 O O . ASP B 2 564 ? -3.995 17.507 -5.642 1.00 42.67 586 ASP B O 1
ATOM 11488 N N . LYS B 2 565 ? -3.823 15.281 -6.008 1.00 42.38 587 LYS B N 1
ATOM 11489 C CA . LYS B 2 565 ? -4.858 14.863 -5.029 1.00 43.60 587 LYS B CA 1
ATOM 11490 C C . LYS B 2 565 ? -4.409 15.184 -3.608 1.00 43.35 587 LYS B C 1
ATOM 11491 O O . LYS B 2 565 ? -5.259 15.585 -2.808 1.00 43.63 587 LYS B O 1
ATOM 11497 N N . ALA B 2 566 ? -3.132 14.960 -3.301 1.00 42.95 588 ALA B N 1
ATOM 11498 C CA . ALA B 2 566 ? -2.585 15.131 -1.944 1.00 43.42 588 ALA B CA 1
ATOM 11499 C C . ALA B 2 566 ? -2.642 16.620 -1.639 1.00 43.84 588 ALA B C 1
ATOM 11500 O O . ALA B 2 566 ? -3.158 16.961 -0.585 1.00 44.67 588 ALA B O 1
ATOM 11502 N N . VAL B 2 567 ? -2.254 17.472 -2.593 1.00 44.22 589 VAL B N 1
ATOM 11503 C CA . VAL B 2 567 ? -2.337 18.957 -2.440 1.00 44.65 589 VAL B CA 1
ATOM 11504 C C . VAL B 2 567 ? -3.803 19.372 -2.285 1.00 45.97 589 VAL B C 1
ATOM 11505 O O . VAL B 2 567 ? -4.092 20.026 -1.253 1.00 47.13 589 VAL B O 1
ATOM 11509 N N . ALA B 2 568 ? -4.706 18.951 -3.171 1.00 45.23 590 ALA B N 1
ATOM 11510 C CA . ALA B 2 568 ? -6.150 19.307 -3.099 1.00 46.46 590 ALA B CA 1
ATOM 11511 C C . ALA B 2 568 ? -6.749 18.936 -1.710 1.00 47.29 590 ALA B C 1
ATOM 11512 O O . ALA B 2 568 ? -7.472 19.778 -1.100 1.00 48.09 590 ALA B O 1
ATOM 11514 N N . ALA B 2 569 ? -6.425 17.757 -1.171 1.00 45.69 591 ALA B N 1
ATOM 11515 C CA . ALA B 2 569 ? -6.987 17.250 0.097 1.00 46.43 591 ALA B CA 1
ATOM 11516 C C . ALA B 2 569 ? -6.465 18.102 1.271 1.00 47.31 591 ALA B C 1
ATOM 11517 O O . ALA B 2 569 ? -7.299 18.601 2.080 1.00 48.76 591 ALA B O 1
ATOM 11519 N N . ILE B 2 570 ? -5.144 18.279 1.370 1.00 46.17 592 ILE B N 1
ATOM 11520 C CA . ILE B 2 570 ? -4.515 18.985 2.523 1.00 46.93 592 ILE B CA 1
ATOM 11521 C C . ILE B 2 570 ? -4.941 20.464 2.495 1.00 48.33 592 ILE B C 1
ATOM 11522 O O . ILE B 2 570 ? -5.267 21.001 3.591 1.00 48.40 592 ILE B O 1
ATOM 11527 N N . ASP B 2 571 ? -5.035 21.091 1.314 1.00 48.85 593 ASP B N 1
ATOM 11528 C CA . ASP B 2 571 ? -5.371 22.543 1.218 1.00 51.58 593 ASP B CA 1
ATOM 11529 C C . ASP B 2 571 ? -6.763 22.822 1.834 1.00 53.35 593 ASP B C 1
ATOM 11530 O O . ASP B 2 571 ? -6.942 23.922 2.350 1.00 54.52 593 ASP B O 1
ATOM 11535 N N . LYS B 2 572 ? -7.704 21.871 1.788 1.00 54.95 594 LYS B N 1
ATOM 11536 C CA . LYS B 2 572 ? -9.104 22.011 2.284 1.00 57.66 594 LYS B CA 1
ATOM 11537 C C . LYS B 2 572 ? -9.193 22.070 3.815 1.00 58.43 594 LYS B C 1
ATOM 11538 O O . LYS B 2 572 ? -10.206 22.565 4.293 1.00 59.69 594 LYS B O 1
ATOM 11544 N N . VAL B 2 573 ? -8.198 21.574 4.550 1.00 57.42 595 VAL B N 1
ATOM 11545 C CA . VAL B 2 573 ? -8.296 21.345 6.022 1.00 58.64 595 VAL B CA 1
ATOM 11546 C C . VAL B 2 573 ? -7.254 22.180 6.774 1.00 59.12 595 VAL B C 1
ATOM 11547 O O . VAL B 2 573 ? -7.467 22.416 7.972 1.00 60.73 595 VAL B O 1
ATOM 11551 N N . VAL B 2 574 ? -6.140 22.562 6.138 1.00 58.51 596 VAL B N 1
ATOM 11552 C CA . VAL B 2 574 ? -4.950 23.124 6.855 1.00 58.97 596 VAL B CA 1
ATOM 11553 C C . VAL B 2 574 ? -5.457 24.209 7.810 1.00 60.25 596 VAL B C 1
ATOM 11554 O O . VAL B 2 574 ? -5.018 24.239 8.950 1.00 60.12 596 VAL B O 1
ATOM 11558 N N . SER B 2 575 ? -6.384 25.024 7.297 1.00 62.40 597 SER B N 1
ATOM 11559 C CA . SER B 2 575 ? -7.050 26.216 7.881 1.00 63.90 597 SER B CA 1
ATOM 11560 C C . SER B 2 575 ? -7.733 25.926 9.228 1.00 64.84 597 SER B C 1
ATOM 11561 O O . SER B 2 575 ? -7.718 26.827 10.079 1.00 66.66 597 SER B O 1
ATOM 11564 N N . SER B 2 576 ? -8.311 24.736 9.428 1.00 63.85 598 SER B N 1
ATOM 11565 C CA . SER B 2 576 ? -9.330 24.463 10.479 1.00 64.14 598 SER B CA 1
ATOM 11566 C C . SER B 2 576 ? -8.733 23.812 11.743 1.00 63.63 598 SER B C 1
ATOM 11567 O O . SER B 2 576 ? -9.509 23.511 12.652 1.00 64.76 598 SER B O 1
ATOM 11570 N N . ALA B 2 577 ? -7.414 23.627 11.829 1.00 61.26 599 ALA B N 1
ATOM 11571 C CA . ALA B 2 577 ? -6.730 22.971 12.971 1.00 60.34 599 ALA B CA 1
ATOM 11572 C C . ALA B 2 577 ? -6.908 23.778 14.275 1.00 60.97 599 ALA B C 1
ATOM 11573 O O . ALA B 2 577 ? -6.622 24.982 14.265 1.00 61.38 599 ALA B O 1
ATOM 11575 N N . LYS B 2 578 ? -7.286 23.128 15.378 1.00 60.91 600 LYS B N 1
ATOM 11576 C CA . LYS B 2 578 ? -7.411 23.790 16.710 1.00 62.80 600 LYS B CA 1
ATOM 11577 C C . LYS B 2 578 ? -6.244 23.390 17.617 1.00 61.48 600 LYS B C 1
ATOM 11578 O O . LYS B 2 578 ? -6.144 23.961 18.701 1.00 62.11 600 LYS B O 1
ATOM 11584 N N . LYS B 2 579 ? -5.443 22.397 17.224 1.00 59.44 601 LYS B N 1
ATOM 11585 C CA . LYS B 2 579 ? -4.199 21.970 17.925 1.00 59.11 601 LYS B CA 1
ATOM 11586 C C . LYS B 2 579 ? -3.134 21.640 16.870 1.00 55.30 601 LYS B C 1
ATOM 11587 O O . LYS B 2 579 ? -3.497 21.374 15.728 1.00 54.15 601 LYS B O 1
ATOM 11593 N N . ASN B 2 580 ? -1.859 21.684 17.241 1.00 54.10 602 ASN B N 1
ATOM 11594 C CA . ASN B 2 580 ? -0.714 21.314 16.366 1.00 51.81 602 ASN B CA 1
ATOM 11595 C C . ASN B 2 580 ? -0.868 22.001 15.015 1.00 51.98 602 ASN B C 1
ATOM 11596 O O . ASN B 2 580 ? -0.582 21.365 13.963 1.00 50.57 602 ASN B O 1
ATOM 11601 N N . SER B 2 581 ? -1.294 23.261 15.033 1.00 53.29 603 SER B N 1
ATOM 11602 C CA . SER B 2 581 ? -1.560 24.044 13.798 1.00 54.00 603 SER B CA 1
ATOM 11603 C C . SER B 2 581 ? -0.270 24.154 12.961 1.00 51.97 603 SER B C 1
ATOM 11604 O O . SER B 2 581 ? -0.311 23.898 11.739 1.00 49.93 603 SER B O 1
ATOM 11607 N N . ASP B 2 582 ? 0.844 24.497 13.607 1.00 51.96 604 ASP B N 1
ATOM 11608 C CA . ASP B 2 582 ? 2.181 24.663 12.973 1.00 51.49 604 ASP B CA 1
ATOM 11609 C C . ASP B 2 582 ? 2.584 23.391 12.221 1.00 48.72 604 ASP B C 1
ATOM 11610 O O . ASP B 2 582 ? 3.107 23.521 11.125 1.00 47.20 604 ASP B O 1
ATOM 11615 N N . GLU B 2 583 ? 2.351 22.227 12.817 1.00 48.39 605 GLU B N 1
ATOM 11616 C CA . GLU B 2 583 ? 2.695 20.894 12.255 1.00 47.36 605 GLU B CA 1
ATOM 11617 C C . GLU B 2 583 ? 1.805 20.592 11.035 1.00 47.18 605 GLU B C 1
ATOM 11618 O O . GLU B 2 583 ? 2.316 20.015 10.057 1.00 44.53 605 GLU B O 1
ATOM 11624 N N . LEU B 2 584 ? 0.529 20.979 11.071 1.00 48.27 606 LEU B N 1
ATOM 11625 C CA . LEU B 2 584 ? -0.357 20.847 9.889 1.00 48.70 606 LEU B CA 1
ATOM 11626 C C . LEU B 2 584 ? 0.169 21.760 8.776 1.00 48.47 60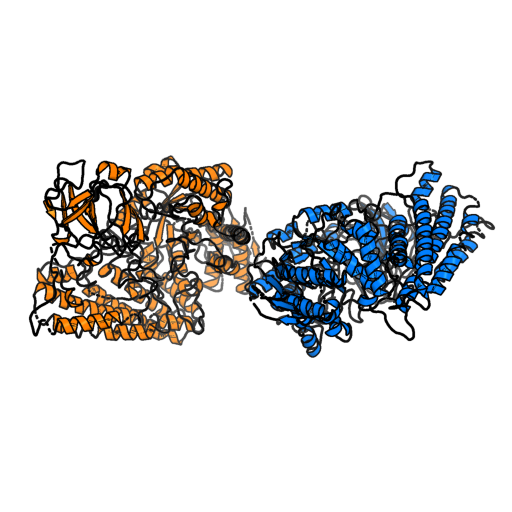6 LEU B C 1
ATOM 11627 O O . LEU B 2 584 ? 0.131 21.323 7.648 1.00 45.64 606 LEU B O 1
ATOM 11632 N N . ARG B 2 585 ? 0.718 22.936 9.080 1.00 49.55 607 ARG B N 1
ATOM 11633 C CA . ARG B 2 585 ? 1.242 23.843 8.016 1.00 50.32 607 ARG B CA 1
ATOM 11634 C C . ARG B 2 585 ? 2.501 23.228 7.390 1.00 47.76 607 ARG B C 1
ATOM 11635 O O . ARG B 2 585 ? 2.672 23.382 6.173 1.00 46.10 607 ARG B O 1
ATOM 11643 N N . ARG B 2 586 ? 3.344 22.547 8.173 1.00 45.80 608 ARG B N 1
ATOM 11644 C CA . ARG B 2 586 ? 4.525 21.810 7.617 1.00 44.04 608 ARG B CA 1
ATOM 11645 C C . ARG B 2 586 ? 4.042 20.614 6.778 1.00 42.14 608 ARG B C 1
ATOM 11646 O O . ARG B 2 586 ? 4.623 20.389 5.687 1.00 40.89 608 ARG B O 1
ATOM 11654 N N . LEU B 2 587 ? 2.989 19.903 7.203 1.00 42.06 609 LEU B N 1
ATOM 11655 C CA . LEU B 2 587 ? 2.437 18.765 6.421 1.00 41.28 609 LEU B CA 1
ATOM 11656 C C . LEU B 2 587 ? 1.895 19.312 5.098 1.00 41.53 609 LEU B C 1
ATOM 11657 O O . LEU B 2 587 ? 2.208 18.736 4.015 1.00 39.35 609 LEU B O 1
ATOM 11662 N N . GLN B 2 588 ? 1.179 20.426 5.165 1.00 42.78 610 GLN B N 1
ATOM 11663 C CA . GLN B 2 588 ? 0.762 21.143 3.944 1.00 43.97 610 GLN B CA 1
ATOM 11664 C C . GLN B 2 588 ? 1.996 21.397 3.064 1.00 43.04 610 GLN B C 1
ATOM 11665 O O . GLN B 2 588 ? 1.939 21.072 1.849 1.00 40.85 610 GLN B O 1
ATOM 11671 N N . ASN B 2 589 ? 3.055 21.984 3.617 1.00 43.07 611 ASN B N 1
ATOM 11672 C CA . ASN B 2 589 ? 4.253 22.335 2.813 1.00 42.81 611 ASN B CA 1
ATOM 11673 C C . ASN B 2 589 ? 4.828 21.062 2.161 1.00 41.95 611 ASN B C 1
ATOM 11674 O O . ASN B 2 589 ? 5.224 21.122 0.985 1.00 41.02 611 ASN B O 1
ATOM 11679 N N . ASP B 2 590 ? 4.927 19.964 2.921 1.00 41.10 612 ASP B N 1
ATOM 11680 C CA . ASP B 2 590 ? 5.470 18.671 2.449 1.00 39.54 612 ASP B CA 1
ATOM 11681 C C . ASP B 2 590 ? 4.661 18.190 1.253 1.00 38.78 612 ASP B C 1
ATOM 11682 O O . ASP B 2 590 ? 5.244 17.626 0.326 1.00 37.47 612 ASP B O 1
ATOM 11695 N N . HIS B 2 592 ? 2.998 20.031 -0.867 1.00 40.17 614 HIS B N 1
ATOM 11696 C CA . HIS B 2 592 ? 3.342 20.893 -1.991 1.00 41.58 614 HIS B CA 1
ATOM 11697 C C . HIS B 2 592 ? 4.722 20.490 -2.562 1.00 40.41 614 HIS B C 1
ATOM 11698 O O . HIS B 2 592 ? 4.894 20.562 -3.815 1.00 38.58 614 HIS B O 1
ATOM 11705 N N . CYS B 2 593 ? 5.672 20.088 -1.700 1.00 38.91 615 CYS B N 1
ATOM 11706 C CA . CYS B 2 593 ? 7.015 19.620 -2.142 1.00 38.54 615 CYS B CA 1
ATOM 11707 C C . CYS B 2 593 ? 6.892 18.372 -3.013 1.00 37.12 615 CYS B C 1
ATOM 11708 O O . CYS B 2 593 ? 7.564 18.346 -4.067 1.00 35.66 615 CYS B O 1
ATOM 11711 N N . TYR B 2 594 ? 6.145 17.367 -2.534 1.00 36.58 616 TYR B N 1
ATOM 11712 C CA . TYR B 2 594 ? 5.831 16.104 -3.250 1.00 36.04 616 TYR B CA 1
ATOM 11713 C C . TYR B 2 594 ? 5.198 16.442 -4.609 1.00 37.28 616 TYR B C 1
ATOM 11714 O O . TYR B 2 594 ? 5.555 15.805 -5.644 1.00 35.13 616 TYR B O 1
ATOM 11723 N N . ARG B 2 595 ? 4.283 17.401 -4.664 1.00 39.24 617 ARG B N 1
ATOM 11724 C CA . ARG B 2 595 ? 3.621 17.703 -5.966 1.00 40.80 617 ARG B CA 1
ATOM 11725 C C . ARG B 2 595 ? 4.641 18.327 -6.929 1.00 40.71 617 ARG B C 1
ATOM 11726 O O . ARG B 2 595 ? 4.678 17.871 -8.058 1.00 40.46 617 ARG B O 1
ATOM 11734 N N . GLU B 2 596 ? 5.464 19.292 -6.488 1.00 40.64 618 GLU B N 1
ATOM 11735 C CA . GLU B 2 596 ? 6.484 19.942 -7.352 1.00 40.35 618 GLU B CA 1
ATOM 11736 C C . GLU B 2 596 ? 7.503 18.893 -7.820 1.00 38.22 618 GLU B C 1
ATOM 11737 O O . GLU B 2 596 ? 7.898 18.925 -9.019 1.00 36.44 618 GLU B O 1
ATOM 11743 N N . TYR B 2 597 ? 7.948 18.041 -6.903 1.00 35.89 619 TYR B N 1
ATOM 11744 C CA . TYR B 2 597 ? 8.869 16.914 -7.193 1.00 35.19 619 TYR B CA 1
ATOM 11745 C C . TYR B 2 597 ? 8.258 16.042 -8.308 1.00 33.46 619 TYR B C 1
ATOM 11746 O O . TYR B 2 597 ? 8.977 15.781 -9.275 1.00 33.58 619 TYR B O 1
ATOM 11755 N N . ALA B 2 598 ? 7.017 15.582 -8.166 1.00 32.61 620 ALA B N 1
ATOM 11756 C CA . ALA B 2 598 ? 6.303 14.721 -9.145 1.00 32.95 620 ALA B CA 1
ATOM 11757 C C . ALA B 2 598 ? 6.255 15.382 -10.534 1.00 33.37 620 ALA B C 1
ATOM 11758 O O . ALA B 2 598 ? 6.469 14.648 -11.532 1.00 32.64 620 ALA B O 1
ATOM 11760 N N . TYR B 2 599 ? 5.957 16.684 -10.596 1.00 33.58 621 TYR B N 1
ATOM 11761 C CA . TYR B 2 599 ? 5.897 17.455 -11.876 1.00 35.93 621 TYR B CA 1
ATOM 11762 C C . TYR B 2 599 ? 7.304 17.590 -12.480 1.00 35.44 621 TYR B C 1
ATOM 11763 O O . TYR B 2 599 ? 7.437 17.310 -13.663 1.00 34.75 621 TYR B O 1
ATOM 11772 N N . ALA B 2 600 ? 8.321 17.938 -11.680 1.00 35.48 622 ALA B N 1
ATOM 11773 C CA . ALA B 2 600 ? 9.731 18.021 -12.127 1.00 35.50 622 ALA B CA 1
ATOM 11774 C C . ALA B 2 600 ? 10.132 16.664 -12.729 1.00 35.66 622 ALA B C 1
ATOM 11775 O O . ALA B 2 600 ? 10.721 16.664 -13.831 1.00 34.64 622 ALA B O 1
ATOM 11777 N N . PHE B 2 601 ? 9.798 15.571 -12.033 1.00 34.15 623 PHE B N 1
ATOM 11778 C CA . PHE B 2 601 ? 10.135 14.185 -12.441 1.00 34.56 623 PHE B CA 1
ATOM 11779 C C . PHE B 2 601 ? 9.423 13.826 -13.754 1.00 34.28 623 PHE B C 1
ATOM 11780 O O . PHE B 2 601 ? 10.059 13.318 -14.673 1.00 34.93 623 PHE B O 1
ATOM 11788 N N . TYR B 2 602 ? 8.133 14.114 -13.858 1.00 34.57 624 TYR B N 1
ATOM 11789 C CA . TYR B 2 602 ? 7.301 13.870 -15.056 1.00 34.88 624 TYR B CA 1
ATOM 11790 C C . TYR B 2 602 ? 7.989 14.479 -16.303 1.00 35.55 624 TYR B C 1
ATOM 11791 O O . TYR B 2 602 ? 8.218 13.761 -17.316 1.00 34.46 624 TYR B O 1
ATOM 11800 N N . TYR B 2 603 ? 8.316 15.769 -16.250 1.00 35.41 625 TYR B N 1
ATOM 11801 C CA . TYR B 2 603 ? 8.862 16.511 -17.416 1.00 37.20 625 TYR B CA 1
ATOM 11802 C C . TYR B 2 603 ? 10.253 15.987 -17.782 1.00 36.03 625 TYR B C 1
ATOM 11803 O O . TYR B 2 603 ? 10.563 15.884 -18.994 1.00 34.95 625 TYR B O 1
ATOM 11812 N N . LYS B 2 604 ? 11.054 15.641 -16.777 1.00 35.63 626 LYS B N 1
ATOM 11813 C CA . LYS B 2 604 ? 12.417 15.131 -17.007 1.00 35.79 626 LYS B CA 1
ATOM 11814 C C . LYS B 2 604 ? 12.336 13.738 -17.657 1.00 35.04 626 LYS B C 1
ATOM 11815 O O . LYS B 2 604 ? 13.107 13.501 -18.592 1.00 34.38 626 LYS B O 1
ATOM 11821 N N . VAL B 2 605 ? 11.418 12.866 -17.227 1.00 33.50 627 VAL B N 1
ATOM 11822 C CA . VAL B 2 605 ? 11.263 11.534 -17.875 1.00 32.68 627 VAL B CA 1
ATOM 11823 C C . VAL B 2 605 ? 10.798 11.716 -19.317 1.00 34.18 627 VAL B C 1
ATOM 11824 O O . VAL B 2 605 ? 11.305 10.948 -20.173 1.00 34.04 627 VAL B O 1
ATOM 11828 N N . LYS B 2 606 ? 9.864 12.634 -19.591 1.00 34.70 628 LYS B N 1
ATOM 11829 C CA . LYS B 2 606 ? 9.397 12.905 -20.987 1.00 36.61 628 LYS B CA 1
ATOM 11830 C C . LYS B 2 606 ? 10.585 13.418 -21.808 1.00 35.74 628 LYS B C 1
ATOM 11831 O O . LYS B 2 606 ? 10.740 12.954 -22.955 1.00 35.08 628 LYS B O 1
ATOM 11837 N N . ALA B 2 607 ? 11.454 14.248 -21.224 1.00 34.08 629 ALA B N 1
ATOM 11838 C CA . ALA B 2 607 ? 12.664 14.754 -21.919 1.00 33.80 629 ALA B CA 1
ATOM 11839 C C . ALA B 2 607 ? 13.594 13.579 -22.262 1.00 33.94 629 ALA B C 1
ATOM 11840 O O . ALA B 2 607 ? 14.105 13.547 -23.415 1.00 33.43 629 ALA B O 1
ATOM 11842 N N . ALA B 2 608 ? 13.843 12.685 -21.281 1.00 32.27 630 ALA B N 1
ATOM 11843 C CA . ALA B 2 608 ? 14.726 11.511 -21.436 1.00 32.41 630 ALA B CA 1
ATOM 11844 C C . ALA B 2 608 ? 14.195 10.594 -22.531 1.00 32.87 630 ALA B C 1
ATOM 11845 O O . ALA B 2 608 ? 15.019 10.056 -23.297 1.00 33.82 630 ALA B O 1
ATOM 11847 N N . GLN B 2 609 ? 12.877 10.461 -22.662 1.00 33.04 631 GLN B N 1
ATOM 11848 C CA . GLN B 2 609 ? 12.272 9.658 -23.752 1.00 33.90 631 GLN B CA 1
ATOM 11849 C C . GLN B 2 609 ? 12.676 10.259 -25.109 1.00 34.30 631 GLN B C 1
ATOM 11850 O O . GLN B 2 609 ? 13.078 9.496 -25.996 1.00 34.66 631 GLN B O 1
ATOM 11856 N N . HIS B 2 610 ? 12.571 11.575 -25.281 1.00 34.74 632 HIS B N 1
ATOM 11857 C CA . HIS B 2 610 ? 13.007 12.253 -26.540 1.00 36.23 632 HIS B CA 1
ATOM 11858 C C . HIS B 2 610 ? 14.496 11.977 -26.799 1.00 35.73 632 HIS B C 1
ATOM 11859 O O . HIS B 2 610 ? 14.825 11.630 -27.923 1.00 36.24 632 HIS B O 1
ATOM 11866 N N . VAL B 2 611 ? 15.350 12.069 -25.772 1.00 34.77 633 VAL B N 1
ATOM 11867 C CA . VAL B 2 611 ? 16.820 11.833 -25.931 1.00 34.45 633 VAL B CA 1
ATOM 11868 C C . VAL B 2 611 ? 17.058 10.354 -26.291 1.00 33.83 633 VAL B C 1
ATOM 11869 O O . VAL B 2 611 ? 17.836 10.089 -27.196 1.00 34.14 633 VAL B O 1
ATOM 11873 N N . LEU B 2 612 ? 16.330 9.423 -25.696 1.00 33.04 634 LEU B N 1
ATOM 11874 C CA . LEU B 2 612 ? 16.407 8.012 -26.138 1.00 33.59 634 LEU B CA 1
ATOM 11875 C C . LEU B 2 612 ? 15.844 7.819 -27.560 1.00 33.99 634 LEU B C 1
ATOM 11876 O O . LEU B 2 612 ? 16.422 7.004 -28.327 1.00 35.49 634 LEU B O 1
ATOM 11881 N N . ASN B 2 613 ? 14.778 8.516 -27.930 1.00 35.10 635 ASN B N 1
ATOM 11882 C CA . ASN B 2 613 ? 14.336 8.513 -29.357 1.00 36.04 635 ASN B CA 1
ATOM 11883 C C . ASN B 2 613 ? 15.502 8.948 -30.266 1.00 36.82 635 ASN B C 1
ATOM 11884 O O . ASN B 2 613 ? 15.660 8.343 -31.378 1.00 36.40 635 ASN B O 1
ATOM 11889 N N . TYR B 2 614 ? 16.281 9.954 -29.864 1.00 36.44 636 TYR B N 1
ATOM 11890 C CA . TYR B 2 614 ? 17.445 10.434 -30.665 1.00 36.81 636 TYR B CA 1
ATOM 11891 C C . TYR B 2 614 ? 18.486 9.306 -30.731 1.00 36.66 636 TYR B C 1
ATOM 11892 O O . TYR B 2 614 ? 19.009 8.990 -31.795 1.00 36.70 636 TYR B O 1
ATOM 11901 N N . HIS B 2 615 ? 18.753 8.645 -29.606 1.00 35.95 637 HIS B N 1
ATOM 11902 C CA . HIS B 2 615 ? 19.727 7.526 -29.588 1.00 37.11 637 HIS B CA 1
ATOM 11903 C C . HIS B 2 615 ? 19.374 6.502 -30.697 1.00 37.11 637 HIS B C 1
ATOM 11904 O O . HIS B 2 615 ? 20.288 6.089 -31.429 1.00 37.28 637 HIS B O 1
ATOM 11911 N N . TRP B 2 616 ? 18.109 6.073 -30.791 1.00 36.73 638 TRP B N 1
ATOM 11912 C CA . TRP B 2 616 ? 17.655 5.001 -31.720 1.00 37.68 638 TRP B CA 1
ATOM 11913 C C . TRP B 2 616 ? 17.523 5.512 -33.165 1.00 37.86 638 TRP B C 1
ATOM 11914 O O . TRP B 2 616 ? 18.071 4.847 -34.064 1.00 38.64 638 TRP B O 1
ATOM 11925 N N . GLY B 2 617 ? 16.817 6.613 -33.409 1.00 36.88 639 GLY B N 1
ATOM 11926 C CA . GLY B 2 617 ? 16.524 7.081 -34.784 1.00 37.91 639 GLY B CA 1
ATOM 11927 C C . GLY B 2 617 ? 17.424 8.193 -35.325 1.00 38.11 639 GLY B C 1
ATOM 11928 O O . GLY B 2 617 ? 17.313 8.472 -36.507 1.00 38.55 639 GLY B O 1
ATOM 11929 N N . LYS B 2 618 ? 18.168 8.907 -34.475 1.00 37.26 640 LYS B N 1
ATOM 11930 C CA . LYS B 2 618 ? 19.160 9.954 -34.851 1.00 38.22 640 LYS B CA 1
ATOM 11931 C C . LYS B 2 618 ? 18.465 11.130 -35.559 1.00 39.27 640 LYS B C 1
ATOM 11932 O O . LYS B 2 618 ? 19.114 11.756 -36.462 1.00 39.90 640 LYS B O 1
ATOM 11938 N N . ASN B 2 619 ? 17.201 11.407 -35.210 1.00 39.58 641 ASN B N 1
ATOM 11939 C CA . ASN B 2 619 ? 16.449 12.610 -35.675 1.00 41.70 641 ASN B CA 1
ATOM 11940 C C . ASN B 2 619 ? 16.705 13.748 -34.687 1.00 41.97 641 ASN B C 1
ATOM 11941 O O . ASN B 2 619 ? 16.268 13.671 -33.536 1.00 40.12 641 ASN B O 1
ATOM 11954 N N . ASP B 2 621 ? 15.410 16.607 -34.406 1.00 43.79 643 ASP B N 1
ATOM 11955 C CA . ASP B 2 621 ? 14.155 17.176 -33.910 1.00 44.54 643 ASP B CA 1
ATOM 11956 C C . ASP B 2 621 ? 13.783 16.620 -32.523 1.00 42.97 643 ASP B C 1
ATOM 11957 O O . ASP B 2 621 ? 13.120 17.362 -31.754 1.00 42.49 643 ASP B O 1
ATOM 11962 N N . GLU B 2 622 ? 14.201 15.395 -32.177 1.00 41.37 644 GLU B N 1
ATOM 11963 C CA . GLU B 2 622 ? 13.960 14.806 -30.827 1.00 39.70 644 GLU B CA 1
ATOM 11964 C C . GLU B 2 622 ? 14.698 15.608 -29.728 1.00 38.50 644 GLU B C 1
ATOM 11965 O O . GLU B 2 622 ? 14.146 15.766 -28.627 1.00 36.60 644 GLU B O 1
ATOM 11971 N N . LEU B 2 623 ? 15.919 16.066 -29.995 1.00 38.25 645 LEU B N 1
ATOM 11972 C CA . LEU B 2 623 ? 16.733 16.840 -29.029 1.00 38.70 645 LEU B CA 1
ATOM 11973 C C . LEU B 2 623 ? 16.100 18.223 -28.843 1.00 39.77 645 LEU B C 1
ATOM 11974 O O . LEU B 2 623 ? 15.981 18.663 -27.695 1.00 39.99 645 LEU B O 1
ATOM 11979 N N . ASP B 2 624 ? 15.620 18.822 -29.914 1.00 41.54 646 ASP B N 1
ATOM 11980 C CA . ASP B 2 624 ? 14.842 20.089 -29.866 1.00 43.43 646 ASP B CA 1
ATOM 11981 C C . ASP B 2 624 ? 13.623 19.923 -28.946 1.00 43.01 646 ASP B C 1
ATOM 11982 O O . ASP B 2 624 ? 13.391 20.837 -28.153 1.00 44.69 646 ASP B O 1
ATOM 11987 N N . LYS B 2 625 ? 12.890 18.808 -29.044 1.00 42.67 647 LYS B N 1
ATOM 11988 C CA . LYS B 2 625 ? 11.693 18.511 -28.202 1.00 42.74 647 LYS B CA 1
ATOM 11989 C C . LYS B 2 625 ? 12.062 18.309 -26.719 1.00 41.81 647 LYS B C 1
ATOM 11990 O O . LYS B 2 625 ? 11.232 18.645 -25.861 1.00 42.20 647 LYS B O 1
ATOM 11996 N N . ALA B 2 626 ? 13.246 17.780 -26.407 1.00 40.19 648 ALA B N 1
ATOM 11997 C CA . ALA B 2 626 ? 13.736 17.599 -25.023 1.00 38.51 648 ALA B CA 1
ATOM 11998 C C . ALA B 2 626 ? 13.942 18.955 -24.302 1.00 38.93 648 ALA B C 1
ATOM 11999 O O . ALA B 2 626 ? 13.714 19.004 -23.070 1.00 37.05 648 ALA B O 1
ATOM 12001 N N . VAL B 2 627 ? 14.335 20.016 -25.004 1.00 39.86 649 VAL B N 1
ATOM 12002 C CA . VAL B 2 627 ? 14.721 21.311 -24.355 1.00 41.49 649 VAL B CA 1
ATOM 12003 C C . VAL B 2 627 ? 13.548 21.929 -23.583 1.00 41.38 649 VAL B C 1
ATOM 12004 O O . VAL B 2 627 ? 13.710 22.162 -22.388 1.00 39.39 649 VAL B O 1
ATOM 12008 N N . PRO B 2 628 ? 12.380 22.293 -24.191 1.00 41.34 650 PRO B N 1
ATOM 12009 C CA . PRO B 2 628 ? 11.264 22.844 -23.405 1.00 41.93 650 PRO B CA 1
ATOM 12010 C C . PRO B 2 628 ? 10.776 21.931 -22.255 1.00 41.19 650 PRO B C 1
ATOM 12011 O O . PRO B 2 628 ? 10.298 22.436 -21.271 1.00 40.19 650 PRO B O 1
ATOM 12015 N N . LEU B 2 629 ? 10.917 20.611 -22.361 1.00 40.95 651 LEU B N 1
ATOM 12016 C CA . LEU B 2 629 ? 10.523 19.695 -21.252 1.00 40.50 651 LEU B CA 1
ATOM 12017 C C . LEU B 2 629 ? 11.511 19.812 -20.104 1.00 40.49 651 LEU B C 1
ATOM 12018 O O . LEU B 2 629 ? 11.111 19.812 -18.936 1.00 38.61 651 LEU B O 1
ATOM 12031 N N . GLU B 2 631 ? 13.227 22.476 -19.547 1.00 41.74 653 GLU B N 1
ATOM 12032 C CA . GLU B 2 631 ? 13.026 23.798 -18.975 1.00 43.61 653 GLU B CA 1
ATOM 12033 C C . GLU B 2 631 ? 11.835 23.756 -18.022 1.00 42.56 653 GLU B C 1
ATOM 12034 O O . GLU B 2 631 ? 11.959 24.320 -16.965 1.00 42.68 653 GLU B O 1
ATOM 12040 N N . GLU B 2 632 ? 10.761 23.066 -18.403 1.00 41.92 654 GLU B N 1
ATOM 12041 C CA . GLU B 2 632 ? 9.531 22.929 -17.592 1.00 42.53 654 GLU B CA 1
ATOM 12042 C C . GLU B 2 632 ? 9.886 22.187 -16.296 1.00 40.99 654 GLU B C 1
ATOM 12043 O O . GLU B 2 632 ? 9.515 22.678 -15.212 1.00 41.42 654 GLU B O 1
ATOM 12049 N N . SER B 2 633 ? 10.641 21.100 -16.389 1.00 39.09 655 SER B N 1
ATOM 12050 C CA . SER B 2 633 ? 11.168 20.358 -15.210 1.00 38.12 655 SER B CA 1
ATOM 12051 C C . SER B 2 633 ? 11.903 21.317 -14.259 1.00 39.22 655 SER B C 1
ATOM 12052 O O . SER B 2 633 ? 11.604 21.270 -13.032 1.00 38.32 655 SER B O 1
ATOM 12055 N N . LEU B 2 634 ? 12.839 22.137 -14.765 1.00 41.26 656 LEU B N 1
ATOM 12056 C CA . LEU B 2 634 ? 13.608 23.113 -13.935 1.00 43.29 656 LEU B CA 1
ATOM 12057 C C . LEU B 2 634 ? 12.682 24.183 -13.333 1.00 45.10 656 LEU B C 1
ATOM 12058 O O . LEU B 2 634 ? 13.042 24.699 -12.260 1.00 44.23 656 LEU B O 1
ATOM 12063 N N . LYS B 2 635 ? 11.594 24.562 -14.016 1.00 45.73 657 LYS B N 1
ATOM 12064 C CA . LYS B 2 635 ? 10.607 25.534 -13.459 1.00 48.12 657 LYS B CA 1
ATOM 12065 C C . LYS B 2 635 ? 10.074 24.967 -12.135 1.00 45.64 657 LYS B C 1
ATOM 12066 O O . LYS B 2 635 ? 10.095 25.709 -11.104 1.00 45.30 657 LYS B O 1
ATOM 12072 N N . HIS B 2 636 ? 9.651 23.701 -12.151 1.00 42.58 658 HIS B N 1
ATOM 12073 C CA . HIS B 2 636 ? 9.061 23.010 -10.974 1.00 41.69 658 HIS B CA 1
ATOM 12074 C C . HIS B 2 636 ? 10.143 22.740 -9.925 1.00 41.22 658 HIS B C 1
ATOM 12075 O O . HIS B 2 636 ? 9.829 22.831 -8.715 1.00 39.27 658 HIS B O 1
ATOM 12082 N N . TYR B 2 637 ? 11.370 22.421 -10.346 1.00 39.96 659 TYR B N 1
ATOM 12083 C CA . TYR B 2 637 ? 12.470 22.177 -9.381 1.00 39.12 659 TYR B CA 1
ATOM 12084 C C . TYR B 2 637 ? 12.814 23.491 -8.680 1.00 39.72 659 TYR B C 1
ATOM 12085 O O . TYR B 2 637 ? 13.070 23.442 -7.510 1.00 39.77 659 TYR B O 1
ATOM 12094 N N . THR B 2 638 ? 12.800 24.628 -9.382 1.00 41.37 660 THR B N 1
ATOM 12095 C CA . THR B 2 638 ? 13.063 25.963 -8.791 1.00 42.75 660 THR B CA 1
ATOM 12096 C C . THR B 2 638 ? 12.026 26.231 -7.694 1.00 43.66 660 THR B C 1
ATOM 12097 O O . THR B 2 638 ? 12.385 26.799 -6.641 1.00 45.04 660 THR B O 1
ATOM 12101 N N . LYS B 2 639 ? 10.770 25.898 -7.969 1.00 44.23 661 LYS B N 1
ATOM 12102 C CA . LYS B 2 639 ? 9.628 26.055 -7.033 1.00 45.85 661 LYS B CA 1
ATOM 12103 C C . LYS B 2 639 ? 9.847 25.133 -5.817 1.00 44.53 661 LYS B C 1
ATOM 12104 O O . LYS B 2 639 ? 9.593 25.583 -4.676 1.00 43.40 661 LYS B O 1
ATOM 12110 N N . LEU B 2 640 ? 10.348 23.913 -6.014 1.00 42.37 662 LEU B N 1
ATOM 12111 C CA . LEU B 2 640 ? 10.670 22.991 -4.884 1.00 41.55 662 LEU B CA 1
ATOM 12112 C C . LEU B 2 640 ? 11.772 23.609 -4.016 1.00 42.52 662 LEU B C 1
ATOM 12113 O O . LEU B 2 640 ? 11.749 23.418 -2.773 1.00 43.01 662 LEU B O 1
ATOM 12118 N N . VAL B 2 641 ? 12.714 24.321 -4.635 1.00 43.53 663 VAL B N 1
ATOM 12119 C CA . VAL B 2 641 ? 13.828 24.985 -3.900 1.00 44.80 663 VAL B CA 1
ATOM 12120 C C . VAL B 2 641 ? 13.222 26.064 -3.014 1.00 47.09 663 VAL B C 1
ATOM 12121 O O . VAL B 2 641 ? 13.680 26.182 -1.880 1.00 47.84 663 VAL B O 1
ATOM 12125 N N . ASP B 2 642 ? 12.229 26.799 -3.532 1.00 49.48 664 ASP B N 1
ATOM 12126 C CA . ASP B 2 642 ? 11.561 27.919 -2.811 1.00 51.45 664 ASP B CA 1
ATOM 12127 C C . ASP B 2 642 ? 10.731 27.366 -1.650 1.00 49.94 664 ASP B C 1
ATOM 12128 O O . ASP B 2 642 ? 10.679 28.027 -0.628 1.00 51.48 664 ASP B O 1
ATOM 12133 N N . LEU B 2 643 ? 10.164 26.170 -1.786 1.00 48.05 665 LEU B N 1
ATOM 12134 C CA . LEU B 2 643 ? 9.387 25.484 -0.720 1.00 46.93 665 LEU B CA 1
ATOM 12135 C C . LEU B 2 643 ? 10.279 24.823 0.336 1.00 45.68 665 LEU B C 1
ATOM 12136 O O . LEU B 2 643 ? 9.719 24.532 1.396 1.00 44.63 665 LEU B O 1
ATOM 12141 N N . THR B 2 644 ? 11.561 24.535 0.054 1.00 44.31 666 THR B N 1
ATOM 12142 C CA . THR B 2 644 ? 12.467 23.757 0.945 1.00 43.26 666 THR B CA 1
ATOM 12143 C C . THR B 2 644 ? 13.543 24.645 1.587 1.00 44.44 666 THR B C 1
ATOM 12144 O O . THR B 2 644 ? 14.038 24.271 2.690 1.00 44.24 666 THR B O 1
ATOM 12148 N N . LYS B 2 645 ? 13.904 25.770 0.961 1.00 45.25 667 LYS B N 1
ATOM 12149 C CA . LYS B 2 645 ? 15.115 26.546 1.349 1.00 47.18 667 LYS B CA 1
ATOM 12150 C C . LYS B 2 645 ? 14.988 27.058 2.796 1.00 48.05 667 LYS B C 1
ATOM 12151 O O . LYS B 2 645 ? 16.022 27.125 3.474 1.00 47.87 667 LYS B O 1
ATOM 12157 N N . ASP B 2 646 ? 13.768 27.392 3.237 1.00 48.59 668 ASP B N 1
ATOM 12158 C CA . ASP B 2 646 ? 13.472 27.948 4.585 1.00 50.37 668 ASP B CA 1
ATOM 12159 C C . ASP B 2 646 ? 12.858 26.892 5.520 1.00 48.85 668 ASP B C 1
ATOM 12160 O O . ASP B 2 646 ? 12.721 27.221 6.709 1.00 49.76 668 ASP B O 1
ATOM 12165 N N . THR B 2 647 ? 12.526 25.677 5.051 1.00 46.51 669 THR B N 1
ATOM 12166 C CA . THR B 2 647 ? 11.712 24.685 5.815 1.00 45.26 669 THR B CA 1
ATOM 12167 C C . THR B 2 647 ? 12.471 23.377 6.084 1.00 43.57 669 THR B C 1
ATOM 12168 O O . THR B 2 647 ? 12.010 22.617 6.966 1.00 44.10 669 THR B O 1
ATOM 12172 N N . TYR B 2 648 ? 13.599 23.116 5.414 1.00 42.09 670 TYR B N 1
ATOM 12173 C CA . TYR B 2 648 ? 14.445 21.918 5.665 1.00 40.60 670 TYR B CA 1
ATOM 12174 C C . TYR B 2 648 ? 15.915 22.312 5.751 1.00 40.37 670 TYR B C 1
ATOM 12175 O O . TYR B 2 648 ? 16.343 23.209 5.066 1.00 41.28 670 TYR B O 1
ATOM 12184 N N . LEU B 2 649 ? 16.662 21.586 6.565 1.00 39.52 671 LEU B N 1
ATOM 12185 C CA . LEU B 2 649 ? 18.120 21.750 6.742 1.00 39.91 671 LEU B CA 1
ATOM 12186 C C . LEU B 2 649 ? 18.870 21.063 5.593 1.00 39.54 671 LEU B C 1
ATOM 12187 O O . LEU B 2 649 ? 19.967 21.488 5.259 1.00 40.71 671 LEU B O 1
ATOM 12192 N N . PHE B 2 650 ? 18.285 20.010 5.019 1.00 38.78 672 PHE B N 1
ATOM 12193 C CA . PHE B 2 650 ? 18.965 19.026 4.135 1.00 37.50 672 PHE B CA 1
ATOM 12194 C C . PHE B 2 650 ? 17.968 17.915 3.818 1.00 36.60 672 PHE B C 1
ATOM 12195 O O . PHE B 2 650 ? 16.919 17.820 4.495 1.00 35.88 672 PHE B O 1
ATOM 12203 N N . ALA B 2 651 ? 18.293 17.103 2.804 1.00 36.50 673 ALA B N 1
ATOM 12204 C CA . ALA B 2 651 ? 17.517 15.920 2.393 1.00 35.68 673 ALA B CA 1
ATOM 12205 C C . ALA B 2 651 ? 18.105 14.678 3.056 1.00 35.73 673 ALA B C 1
ATOM 12206 O O . ALA B 2 651 ? 17.478 14.182 4.010 1.00 35.65 673 ALA B O 1
ATOM 12208 N N . ASN B 2 652 ? 19.282 14.216 2.602 1.00 34.94 674 ASN B N 1
ATOM 12209 C CA . ASN B 2 652 ? 19.949 12.994 3.122 1.00 34.89 674 ASN B CA 1
ATOM 12210 C C . ASN B 2 652 ? 20.533 13.257 4.519 1.00 35.37 674 ASN B C 1
ATOM 12211 O O . ASN B 2 652 ? 21.197 14.289 4.704 1.00 35.92 674 ASN B O 1
ATOM 12216 N N . SER B 2 653 ? 20.305 12.334 5.457 1.00 35.11 675 SER B N 1
ATOM 12217 C CA . SER B 2 653 ? 20.951 12.339 6.787 1.00 36.47 675 SER B CA 1
ATOM 12218 C C . SER B 2 653 ? 22.316 11.643 6.754 1.00 36.51 675 SER B C 1
ATOM 12219 O O . SER B 2 653 ? 23.127 11.897 7.644 1.00 35.71 675 SER B O 1
ATOM 12235 N N . GLN B 2 655 ? 25.548 11.991 5.171 1.00 36.66 677 GLN B N 1
ATOM 12236 C CA . GLN B 2 655 ? 26.095 13.130 4.442 1.00 37.85 677 GLN B CA 1
ATOM 12237 C C . GLN B 2 655 ? 27.588 12.919 4.166 1.00 39.66 677 GLN B C 1
ATOM 12238 O O . GLN B 2 655 ? 28.376 13.841 4.486 1.00 40.68 677 GLN B O 1
ATOM 12244 N N . THR B 2 656 ? 27.948 11.763 3.583 1.00 39.20 678 THR B N 1
ATOM 12245 C CA . THR B 2 656 ? 29.350 11.377 3.261 1.00 40.26 678 THR B CA 1
ATOM 12246 C C . THR B 2 656 ? 29.485 10.944 1.797 1.00 37.86 678 THR B C 1
ATOM 12247 O O . THR B 2 656 ? 28.482 10.884 1.099 1.00 36.93 678 THR B O 1
ATOM 12251 N N . ALA B 2 657 ? 30.697 10.584 1.387 1.00 38.88 679 ALA B N 1
ATOM 12252 C CA . ALA B 2 657 ? 31.068 10.183 0.006 1.00 39.17 679 ALA B CA 1
ATOM 12253 C C . ALA B 2 657 ? 30.461 8.823 -0.340 1.00 39.03 679 ALA B C 1
ATOM 12254 O O . ALA B 2 657 ? 30.573 8.445 -1.528 1.00 40.84 679 ALA B O 1
ATOM 12256 N N . GLN B 2 658 ? 29.864 8.105 0.617 1.00 38.35 680 GLN B N 1
ATOM 12257 C CA . GLN B 2 658 ? 29.103 6.852 0.327 1.00 38.43 680 GLN B CA 1
ATOM 12258 C C . GLN B 2 658 ? 27.802 7.172 -0.440 1.00 35.53 680 GLN B C 1
ATOM 12259 O O . GLN B 2 658 ? 27.252 6.243 -1.022 1.00 33.84 680 GLN B O 1
ATOM 12265 N N . ARG B 2 659 ? 27.298 8.414 -0.382 1.00 34.03 681 ARG B N 1
ATOM 12266 C CA . ARG B 2 659 ? 26.107 8.886 -1.140 1.00 33.38 681 ARG B CA 1
ATOM 12267 C C . ARG B 2 659 ? 26.569 9.280 -2.551 1.00 32.40 681 ARG B C 1
ATOM 12268 O O . ARG B 2 659 ? 27.360 10.248 -2.662 1.00 33.24 681 ARG B O 1
ATOM 12276 N N . ARG B 2 660 ? 26.162 8.522 -3.571 1.00 31.97 682 ARG B N 1
ATOM 12277 C CA . ARG B 2 660 ? 26.667 8.659 -4.978 1.00 32.23 682 ARG B CA 1
ATOM 12278 C C . ARG B 2 660 ? 25.585 9.242 -5.906 1.00 32.06 682 ARG B C 1
ATOM 12279 O O . ARG B 2 660 ? 25.956 9.946 -6.886 1.00 31.73 682 ARG B O 1
ATOM 12287 N N . ILE B 2 661 ? 24.300 8.979 -5.663 1.00 32.10 683 ILE B N 1
ATOM 12288 C CA . ILE B 2 661 ? 23.203 9.389 -6.599 1.00 32.20 683 ILE B CA 1
ATOM 12289 C C . ILE B 2 661 ? 22.271 10.376 -5.891 1.00 31.96 683 ILE B C 1
ATOM 12290 O O . ILE B 2 661 ? 21.685 10.034 -4.866 1.00 31.31 683 ILE B O 1
ATOM 12295 N N . PRO B 2 662 ? 21.957 11.566 -6.449 1.00 32.88 684 PRO B N 1
ATOM 12296 C CA . PRO B 2 662 ? 22.276 11.930 -7.835 1.00 32.85 684 PRO B CA 1
ATOM 12297 C C . PRO B 2 662 ? 23.735 12.339 -8.082 1.00 34.17 684 PRO B C 1
ATOM 12298 O O . PRO B 2 662 ? 24.153 12.314 -9.235 1.00 34.62 684 PRO B O 1
ATOM 12302 N N . ILE B 2 663 ? 24.462 12.731 -7.014 1.00 34.51 685 ILE B N 1
ATOM 12303 C CA . ILE B 2 663 ? 25.882 13.185 -7.093 1.00 35.40 685 ILE B CA 1
ATOM 12304 C C . ILE B 2 663 ? 26.555 12.897 -5.756 1.00 35.27 685 ILE B C 1
ATOM 12305 O O . ILE B 2 663 ? 25.815 12.540 -4.774 1.00 34.73 685 ILE B O 1
ATOM 12310 N N . GLY B 2 664 ? 27.887 12.983 -5.724 1.00 34.83 686 GLY B N 1
ATOM 12311 C CA . GLY B 2 664 ? 28.666 12.745 -4.489 1.00 35.82 686 GLY B CA 1
ATOM 12312 C C . GLY B 2 664 ? 28.155 13.587 -3.327 1.00 35.34 686 GLY B C 1
ATOM 12313 O O . GLY B 2 664 ? 27.937 14.788 -3.524 1.00 34.85 686 GLY B O 1
ATOM 12314 N N . GLY B 2 665 ? 27.966 12.979 -2.155 1.00 35.77 687 GLY B N 1
ATOM 12315 C CA . GLY B 2 665 ? 27.619 13.708 -0.925 1.00 36.88 687 GLY B CA 1
ATOM 12316 C C . GLY B 2 665 ? 28.836 13.937 -0.043 1.00 37.62 687 GLY B C 1
ATOM 12317 O O . GLY B 2 665 ? 28.622 14.218 1.148 1.00 38.29 687 GLY B O 1
ATOM 12318 N N . ASP B 2 666 ? 30.037 13.847 -0.632 1.00 39.20 688 ASP B N 1
ATOM 12319 C CA . ASP B 2 666 ? 31.366 14.028 0.008 1.00 42.32 688 ASP B CA 1
ATOM 12320 C C . ASP B 2 666 ? 31.345 15.277 0.910 1.00 42.93 688 ASP B C 1
ATOM 12321 O O . ASP B 2 666 ? 30.981 16.386 0.427 1.00 41.39 688 ASP B O 1
ATOM 12326 N N . ASP B 2 667 ? 31.718 15.084 2.178 1.00 44.36 689 ASP B N 1
ATOM 12327 C CA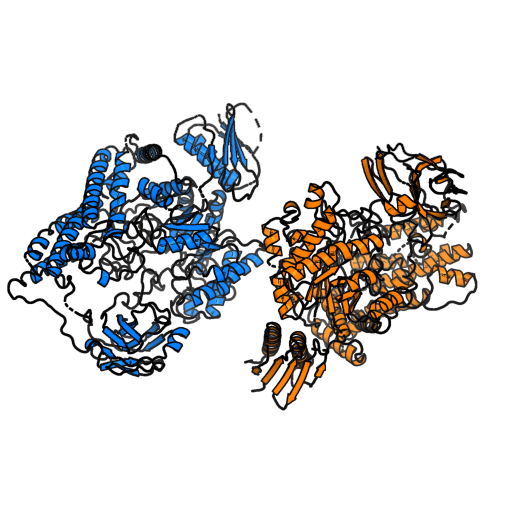 . ASP B 2 667 ? 31.957 16.134 3.208 1.00 45.78 689 ASP B CA 1
ATOM 12328 C C . ASP B 2 667 ? 30.677 16.943 3.471 1.00 44.39 689 ASP B C 1
ATOM 12329 O O . ASP B 2 667 ? 30.802 18.138 3.781 1.00 44.36 689 ASP B O 1
ATOM 12334 N N . GLY B 2 668 ? 29.496 16.324 3.345 1.00 42.08 690 GLY B N 1
ATOM 12335 C CA . GLY B 2 668 ? 28.192 16.995 3.532 1.00 42.05 690 GLY B CA 1
ATOM 12336 C C . GLY B 2 668 ? 27.822 17.927 2.385 1.00 42.63 690 GLY B C 1
ATOM 12337 O O . GLY B 2 668 ? 26.944 18.766 2.582 1.00 42.22 690 GLY B O 1
ATOM 12338 N N . ASN B 2 669 ? 28.452 17.791 1.211 1.00 41.95 691 ASN B N 1
ATOM 12339 C CA . ASN B 2 669 ? 28.129 18.625 0.032 1.00 42.49 691 ASN B CA 1
ATOM 12340 C C . ASN B 2 669 ? 26.879 18.026 -0.630 1.00 40.16 691 ASN B C 1
ATOM 12341 O O . ASN B 2 669 ? 26.604 16.852 -0.410 1.00 37.82 691 ASN B O 1
ATOM 12346 N N . ASN B 2 670 ? 26.118 18.845 -1.348 1.00 39.02 692 ASN B N 1
ATOM 12347 C CA . ASN B 2 670 ? 25.029 18.364 -2.226 1.00 38.41 692 ASN B CA 1
ATOM 12348 C C . ASN B 2 670 ? 23.965 17.650 -1.403 1.00 37.41 692 ASN B C 1
ATOM 12349 O O . ASN B 2 670 ? 23.493 16.609 -1.856 1.00 34.56 692 ASN B O 1
ATOM 12354 N N . LYS B 2 671 ? 23.560 18.240 -0.278 1.00 37.78 693 LYS B N 1
ATOM 12355 C CA . LYS B 2 671 ? 22.514 17.660 0.596 1.00 38.35 693 LYS B CA 1
ATOM 12356 C C . LYS B 2 671 ? 21.249 18.526 0.579 1.00 38.25 693 LYS B C 1
ATOM 12357 O O . LYS B 2 671 ? 20.323 18.195 1.316 1.00 37.77 693 LYS B O 1
ATOM 12363 N N . THR B 2 672 ? 21.171 19.552 -0.274 1.00 38.62 694 THR B N 1
ATOM 12364 C CA . THR B 2 672 ? 19.994 20.457 -0.349 1.00 39.55 694 THR B CA 1
ATOM 12365 C C . THR B 2 672 ? 19.550 20.608 -1.815 1.00 39.86 694 THR B C 1
ATOM 12366 O O . THR B 2 672 ? 20.407 20.473 -2.741 1.00 38.58 694 THR B O 1
ATOM 12370 N N . TRP B 2 673 ? 18.266 20.892 -2.014 1.00 39.87 695 TRP B N 1
ATOM 12371 C CA . TRP B 2 673 ? 17.674 21.159 -3.351 1.00 39.67 695 TRP B CA 1
ATOM 12372 C C . TRP B 2 673 ? 18.310 22.423 -3.936 1.00 41.19 695 TRP B C 1
ATOM 12373 O O . TRP B 2 673 ? 18.549 22.420 -5.157 1.00 40.12 695 TRP B O 1
ATOM 12384 N N . SER B 2 674 ? 18.620 23.439 -3.108 1.00 42.12 696 SER B N 1
ATOM 12385 C CA . SER B 2 674 ? 19.386 24.656 -3.511 1.00 43.90 696 SER B CA 1
ATOM 12386 C C . SER B 2 674 ? 20.648 24.263 -4.287 1.00 43.35 696 SER B C 1
ATOM 12387 O O . SER B 2 674 ? 20.886 24.794 -5.374 1.00 44.41 696 SER B O 1
ATOM 12390 N N . GLU B 2 675 ? 21.454 23.396 -3.697 1.00 42.48 697 GLU B N 1
ATOM 12391 C CA . GLU B 2 675 ? 22.772 22.962 -4.227 1.00 42.58 697 GLU B CA 1
ATOM 12392 C C . GLU B 2 675 ? 22.572 22.227 -5.550 1.00 41.24 697 GLU B C 1
ATOM 12393 O O . GLU B 2 675 ? 23.343 22.430 -6.479 1.00 41.88 697 GLU B O 1
ATOM 12407 N N . LEU B 2 677 ? 20.002 22.440 -7.657 1.00 39.63 699 LEU B N 1
ATOM 12408 C CA . LEU B 2 677 ? 19.490 23.310 -8.712 1.00 41.13 699 LEU B CA 1
ATOM 12409 C C . LEU B 2 677 ? 20.651 23.880 -9.541 1.00 42.59 699 LEU B C 1
ATOM 12410 O O . LEU B 2 677 ? 20.470 24.037 -10.782 1.00 43.84 699 LEU B O 1
ATOM 12415 N N . VAL B 2 678 ? 21.805 24.146 -8.926 1.00 41.88 700 VAL B N 1
ATOM 12416 C CA . VAL B 2 678 ? 22.999 24.675 -9.653 1.00 42.80 700 VAL B CA 1
ATOM 12417 C C . VAL B 2 678 ? 23.478 23.651 -10.711 1.00 41.53 700 VAL B C 1
ATOM 12418 O O . VAL B 2 678 ? 23.771 24.060 -11.854 1.00 41.39 700 VAL B O 1
ATOM 12422 N N . HIS B 2 679 ? 23.596 22.389 -10.328 1.00 40.37 701 HIS B N 1
ATOM 12423 C CA . HIS B 2 679 ? 23.984 21.255 -11.212 1.00 40.04 701 HIS B CA 1
ATOM 12424 C C . HIS B 2 679 ? 22.946 21.043 -12.309 1.00 39.23 701 HIS B C 1
ATOM 12425 O O . HIS B 2 679 ? 23.375 20.697 -13.429 1.00 39.98 701 HIS B O 1
ATOM 12432 N N . TYR B 2 680 ? 21.645 21.167 -11.998 1.00 39.18 702 TYR B N 1
ATOM 12433 C CA . TYR B 2 680 ? 20.542 20.922 -12.965 1.00 38.93 702 TYR B CA 1
ATOM 12434 C C . TYR B 2 680 ? 20.519 22.057 -13.999 1.00 40.66 702 TYR B C 1
ATOM 12435 O O . TYR B 2 680 ? 20.286 21.759 -15.180 1.00 39.58 702 TYR B O 1
ATOM 12444 N N . LYS B 2 681 ? 20.806 23.296 -13.601 1.00 41.53 703 LYS B N 1
ATOM 12445 C CA . LYS B 2 681 ? 20.979 24.424 -14.569 1.00 44.79 703 LYS B CA 1
ATOM 12446 C C . LYS B 2 681 ? 22.189 24.161 -15.488 1.00 43.66 703 LYS B C 1
ATOM 12447 O O . LYS B 2 681 ? 22.053 24.363 -16.701 1.00 43.84 703 LYS B O 1
ATOM 12453 N N . ALA B 2 682 ? 23.321 23.740 -14.933 1.00 42.37 704 ALA B N 1
ATOM 12454 C CA . ALA B 2 682 ? 24.567 23.447 -15.684 1.00 43.37 704 ALA B CA 1
ATOM 12455 C C . ALA B 2 682 ? 24.283 22.333 -16.702 1.00 42.47 704 ALA B C 1
ATOM 12456 O O . ALA B 2 682 ? 24.726 22.454 -17.856 1.00 42.38 704 ALA B O 1
ATOM 12458 N N . GLU B 2 683 ? 23.535 21.312 -16.284 1.00 41.00 705 GLU B N 1
ATOM 12459 C CA . GLU B 2 683 ? 23.071 20.199 -17.145 1.00 40.81 705 GLU B CA 1
ATOM 12460 C C . GLU B 2 683 ? 22.353 20.768 -18.378 1.00 40.59 705 GLU B C 1
ATOM 12461 O O . GLU B 2 683 ? 22.762 20.405 -19.477 1.00 39.41 705 GLU B O 1
ATOM 12467 N N . LEU B 2 684 ? 21.326 21.601 -18.201 1.00 40.70 706 LEU B N 1
ATOM 12468 C CA . LEU B 2 684 ? 20.538 22.192 -19.323 1.00 42.78 706 LEU B CA 1
ATOM 12469 C C . LEU B 2 684 ? 21.434 23.113 -20.177 1.00 43.51 706 LEU B C 1
ATOM 12470 O O . LEU B 2 684 ? 21.332 23.042 -21.421 1.00 42.74 706 LEU B O 1
ATOM 12475 N N . TYR B 2 685 ? 22.279 23.926 -19.536 1.00 44.57 707 TYR B N 1
ATOM 12476 C CA . TYR B 2 685 ? 23.336 24.744 -20.190 1.00 46.56 707 TYR B CA 1
ATOM 12477 C C . TYR B 2 685 ? 24.187 23.875 -21.138 1.00 44.35 707 TYR B C 1
ATOM 12478 O O . TYR B 2 685 ? 24.278 24.209 -22.307 1.00 43.11 707 TYR B O 1
ATOM 12487 N N . ASN B 2 686 ? 24.791 22.799 -20.632 1.00 42.55 708 ASN B N 1
ATOM 12488 C CA . ASN B 2 686 ? 25.649 21.865 -21.418 1.00 42.98 708 ASN B CA 1
ATOM 12489 C C . ASN B 2 686 ? 24.873 21.282 -22.608 1.00 41.78 708 ASN B C 1
ATOM 12490 O O . ASN B 2 686 ? 25.439 21.238 -23.709 1.00 42.12 708 ASN B O 1
ATOM 12495 N N . PHE B 2 687 ? 23.633 20.848 -22.383 1.00 40.63 709 PHE B N 1
ATOM 12496 C CA . PHE B 2 687 ? 22.775 20.190 -23.406 1.00 40.75 709 PHE B CA 1
ATOM 12497 C C . PHE B 2 687 ? 22.514 21.154 -24.567 1.00 42.27 709 PHE B C 1
ATOM 12498 O O . PHE B 2 687 ? 22.642 20.762 -25.753 1.00 41.01 709 PHE B O 1
ATOM 12506 N N . LYS B 2 688 ? 22.136 22.387 -24.245 1.00 43.56 710 LYS B N 1
ATOM 12507 C CA . LYS B 2 688 ? 21.827 23.433 -25.266 1.00 46.75 710 LYS B CA 1
ATOM 12508 C C . LYS B 2 688 ? 23.070 23.771 -26.110 1.00 47.50 710 LYS B C 1
ATOM 12509 O O . LYS B 2 688 ? 22.955 23.868 -27.349 1.00 47.58 710 LYS B O 1
ATOM 12515 N N . GLU B 2 689 ? 24.210 23.956 -25.450 1.00 48.22 711 GLU B N 1
ATOM 12516 C CA . GLU B 2 689 ? 25.544 24.142 -26.081 1.00 50.25 711 GLU B CA 1
ATOM 12517 C C . GLU B 2 689 ? 25.872 22.953 -26.999 1.00 48.56 711 GLU B C 1
ATOM 12518 O O . GLU B 2 689 ? 26.334 23.182 -28.140 1.00 49.96 711 GLU B O 1
ATOM 12524 N N . ASN B 2 690 ? 25.663 21.726 -26.533 1.00 46.02 712 ASN B N 1
ATOM 12525 C CA . ASN B 2 690 ? 26.031 20.506 -27.295 1.00 45.86 712 ASN B CA 1
ATOM 12526 C C . ASN B 2 690 ? 25.115 20.412 -28.513 1.00 45.55 712 ASN B C 1
ATOM 12527 O O . ASN B 2 690 ? 25.626 20.080 -29.596 1.00 44.79 712 ASN B O 1
ATOM 12532 N N . ILE B 2 691 ? 23.838 20.761 -28.329 1.00 45.33 713 ILE B N 1
ATOM 12533 C CA . ILE B 2 691 ? 22.813 20.835 -29.409 1.00 47.15 713 ILE B CA 1
ATOM 12534 C C . ILE B 2 691 ? 23.282 21.835 -30.480 1.00 47.81 713 ILE B C 1
ATOM 12535 O O . ILE B 2 691 ? 23.168 21.493 -31.658 1.00 46.15 713 ILE B O 1
ATOM 12540 N N . GLU B 2 692 ? 23.785 23.018 -30.085 1.00 49.95 714 GLU B N 1
ATOM 12541 C CA . GLU B 2 692 ? 24.216 24.079 -31.049 1.00 52.46 714 GLU B CA 1
ATOM 12542 C C . GLU B 2 692 ? 25.425 23.570 -31.842 1.00 52.42 714 GLU B C 1
ATOM 12543 O O . GLU B 2 692 ? 25.519 23.783 -33.049 1.00 51.56 714 GLU B O 1
ATOM 12557 N N . LEU B 2 694 ? 26.235 20.446 -32.468 1.00 49.07 716 LEU B N 1
ATOM 12558 C CA . LEU B 2 694 ? 25.805 19.380 -33.351 1.00 49.08 716 LEU B CA 1
ATOM 12559 C C . LEU B 2 694 ? 25.154 19.967 -34.595 1.00 49.88 716 LEU B C 1
ATOM 12560 O O . LEU B 2 694 ? 25.427 19.473 -35.693 1.00 50.56 716 LEU B O 1
ATOM 12565 N N . LYS B 2 695 ? 24.260 20.934 -34.420 1.00 50.52 717 LYS B N 1
ATOM 12566 C CA . LYS B 2 695 ? 23.572 21.581 -35.570 1.00 52.61 717 LYS B CA 1
ATOM 12567 C C . LYS B 2 695 ? 24.585 22.261 -36.489 1.00 53.90 717 LYS B C 1
ATOM 12568 O O . LYS B 2 695 ? 24.406 22.191 -37.691 1.00 53.83 717 LYS B O 1
ATOM 12574 N N . ASP B 2 696 ? 25.570 22.960 -35.930 1.00 53.89 718 ASP B N 1
ATOM 12575 C CA . ASP B 2 696 ? 26.548 23.775 -36.693 1.00 55.83 718 ASP B CA 1
ATOM 12576 C C . ASP B 2 696 ? 27.637 22.894 -37.341 1.00 55.20 718 ASP B C 1
ATOM 12577 O O . ASP B 2 696 ? 27.967 23.115 -38.537 1.00 53.95 718 ASP B O 1
ATOM 12582 N N . LYS B 2 697 ? 28.216 21.966 -36.578 1.00 53.20 719 LYS B N 1
ATOM 12583 C CA . LYS B 2 697 ? 29.502 21.294 -36.895 1.00 54.70 719 LYS B CA 1
ATOM 12584 C C . LYS B 2 697 ? 29.346 19.772 -37.085 1.00 52.51 719 LYS B C 1
ATOM 12585 O O . LYS B 2 697 ? 30.185 19.192 -37.819 1.00 52.63 719 LYS B O 1
ATOM 12591 N N . LYS B 2 698 ? 28.330 19.155 -36.449 1.00 49.11 720 LYS B N 1
ATOM 12592 C CA . LYS B 2 698 ? 28.037 17.702 -36.553 1.00 48.47 720 LYS B CA 1
ATOM 12593 C C . LYS B 2 698 ? 29.192 16.907 -35.923 1.00 47.81 720 LYS B C 1
ATOM 12594 O O . LYS B 2 698 ? 29.610 15.892 -36.538 1.00 47.31 720 LYS B O 1
ATOM 12600 N N . VAL B 2 699 ? 29.704 17.412 -34.778 1.00 47.56 721 VAL B N 1
ATOM 12601 C CA . VAL B 2 699 ? 30.811 16.743 -34.030 1.00 48.59 721 VAL B CA 1
ATOM 12602 C C . VAL B 2 699 ? 30.445 16.660 -32.551 1.00 48.58 721 VAL B C 1
ATOM 12603 O O . VAL B 2 699 ? 29.788 17.568 -32.048 1.00 47.54 721 VAL B O 1
ATOM 12607 N N . ARG B 2 700 ? 30.835 15.561 -31.917 1.00 49.24 722 ARG B N 1
ATOM 12608 C CA . ARG B 2 700 ? 30.678 15.326 -30.469 1.00 50.72 722 ARG B CA 1
ATOM 12609 C C . ARG B 2 700 ? 32.072 15.001 -29.944 1.00 51.38 722 ARG B C 1
ATOM 12610 O O . ARG B 2 700 ? 33.000 14.856 -30.779 1.00 49.30 722 ARG B O 1
ATOM 12618 N N . LYS B 2 701 ? 32.193 14.960 -28.624 1.00 51.99 723 LYS B N 1
ATOM 12619 C CA . LYS B 2 701 ? 33.433 14.592 -27.903 1.00 55.05 723 LYS B CA 1
ATOM 12620 C C . LYS B 2 701 ? 33.400 13.081 -27.746 1.00 54.10 723 LYS B C 1
ATOM 12621 O O . LYS B 2 701 ? 32.344 12.565 -27.368 1.00 53.20 723 LYS B O 1
ATOM 12627 N N . CYS B 2 702 ? 34.478 12.393 -28.090 1.00 54.87 724 CYS B N 1
ATOM 12628 C CA . CYS B 2 702 ? 34.645 10.968 -27.711 1.00 57.40 724 CYS B CA 1
ATOM 12629 C C . CYS B 2 702 ? 36.070 10.691 -27.213 1.00 55.15 724 CYS B C 1
ATOM 12630 O O . CYS B 2 702 ? 36.973 11.501 -27.471 1.00 54.19 724 CYS B O 1
ATOM 12633 N N . VAL B 2 703 ? 36.275 9.523 -26.613 1.00 53.14 725 VAL B N 1
ATOM 12634 C CA . VAL B 2 703 ? 37.556 9.155 -25.949 1.00 51.15 725 VAL B CA 1
ATOM 12635 C C . VAL B 2 703 ? 38.652 8.932 -26.993 1.00 50.08 725 VAL B C 1
ATOM 12636 O O . VAL B 2 703 ? 38.446 8.159 -27.978 1.00 51.16 725 VAL B O 1
ATOM 12640 N N . GLU B 2 704 ? 39.792 9.602 -26.801 1.00 48.74 726 GLU B N 1
ATOM 12641 C CA . GLU B 2 704 ? 41.053 9.252 -27.500 1.00 49.43 726 GLU B CA 1
ATOM 12642 C C . GLU B 2 704 ? 41.758 8.204 -26.628 1.00 48.35 726 GLU B C 1
ATOM 12643 O O . GLU B 2 704 ? 42.063 8.517 -25.481 1.00 46.25 726 GLU B O 1
ATOM 12649 N N . VAL B 2 705 ? 41.968 7.014 -27.179 1.00 48.67 727 VAL B N 1
ATOM 12650 C CA . VAL B 2 705 ? 42.524 5.834 -26.475 1.00 48.64 727 VAL B CA 1
ATOM 12651 C C . VAL B 2 705 ? 44.050 5.856 -26.583 1.00 48.90 727 VAL B C 1
ATOM 12652 O O . VAL B 2 705 ? 44.560 5.667 -27.677 1.00 49.12 727 VAL B O 1
ATOM 12656 N N . THR B 2 706 ? 44.750 6.037 -25.460 1.00 47.63 728 THR B N 1
ATOM 12657 C CA . THR B 2 706 ? 46.236 6.084 -25.390 1.00 48.69 728 THR B CA 1
ATOM 12658 C C . THR B 2 706 ? 46.696 5.272 -24.170 1.00 47.89 728 THR B C 1
ATOM 12659 O O . THR B 2 706 ? 45.946 5.186 -23.205 1.00 45.76 728 THR B O 1
ATOM 12663 N N . PRO B 2 707 ? 47.905 4.656 -24.217 1.00 49.05 729 PRO B N 1
ATOM 12664 C CA . PRO B 2 707 ? 48.544 4.044 -23.050 1.00 49.56 729 PRO B CA 1
ATOM 12665 C C . PRO B 2 707 ? 48.712 5.045 -21.899 1.00 49.25 729 PRO B C 1
ATOM 12666 O O . PRO B 2 707 ? 49.175 6.154 -22.128 1.00 49.97 729 PRO B O 1
ATOM 12670 N N . LEU B 2 708 ? 48.266 4.639 -20.714 1.00 48.17 730 LEU B N 1
ATOM 12671 C CA . LEU B 2 708 ? 48.454 5.389 -19.448 1.00 48.72 730 LEU B CA 1
ATOM 12672 C C . LEU B 2 708 ? 49.953 5.460 -19.102 1.00 50.64 730 LEU B C 1
ATOM 12673 O O . LEU B 2 708 ? 50.661 4.401 -19.190 1.00 52.50 730 LEU B O 1
ATOM 12678 N N . LYS B 2 709 ? 50.423 6.656 -18.738 1.00 52.14 731 LYS B N 1
ATOM 12679 C CA . LYS B 2 709 ? 51.852 6.864 -18.364 1.00 55.06 731 LYS B CA 1
ATOM 12680 C C . LYS B 2 709 ? 52.056 6.262 -16.964 1.00 53.27 731 LYS B C 1
ATOM 12681 O O . LYS B 2 709 ? 51.226 6.512 -16.045 1.00 51.67 731 LYS B O 1
ATOM 12687 N N . GLU B 2 710 ? 53.072 5.421 -16.841 1.00 53.15 732 GLU B N 1
ATOM 12688 C CA . GLU B 2 710 ? 53.392 4.657 -15.616 1.00 54.14 732 GLU B CA 1
ATOM 12689 C C . GLU B 2 710 ? 53.967 5.608 -14.563 1.00 53.31 732 GLU B C 1
ATOM 12690 O O . GLU B 2 710 ? 54.862 6.377 -14.909 1.00 52.84 732 GLU B O 1
ATOM 12696 N N . ALA B 2 711 ? 53.460 5.559 -13.340 1.00 52.06 733 ALA B N 1
ATOM 12697 C CA . ALA B 2 711 ? 53.888 6.414 -12.201 1.00 53.00 733 ALA B CA 1
ATOM 12698 C C . ALA B 2 711 ? 55.205 5.904 -11.584 1.00 54.27 733 ALA B C 1
ATOM 12699 O O . ALA B 2 711 ? 55.411 4.679 -11.550 1.00 55.26 733 ALA B O 1
ATOM 12701 N N . ASP B 2 712 ? 56.030 6.830 -11.080 1.00 55.48 734 ASP B N 1
ATOM 12702 C CA . ASP B 2 712 ? 57.245 6.575 -10.251 1.00 56.68 734 ASP B CA 1
ATOM 12703 C C . ASP B 2 712 ? 56.767 6.208 -8.833 1.00 55.64 734 ASP B C 1
ATOM 12704 O O . ASP B 2 712 ? 56.490 7.117 -7.997 1.00 56.40 734 ASP B O 1
ATOM 12709 N N . VAL B 2 713 ? 56.543 4.918 -8.592 1.00 53.34 735 VAL B N 1
ATOM 12710 C CA . VAL B 2 713 ? 56.113 4.400 -7.266 1.00 51.85 735 VAL B CA 1
ATOM 12711 C C . VAL B 2 713 ? 57.229 3.491 -6.736 1.00 51.84 735 VAL B C 1
ATOM 12712 O O . VAL B 2 713 ? 57.922 2.867 -7.555 1.00 51.91 735 VAL B O 1
ATOM 12716 N N . LYS B 2 714 ? 57.443 3.460 -5.418 1.00 50.83 736 LYS B N 1
ATOM 12717 C CA . LYS B 2 714 ? 58.410 2.511 -4.809 1.00 51.45 736 LYS B CA 1
ATOM 12718 C C . LYS B 2 714 ? 57.605 1.432 -4.096 1.00 48.50 736 LYS B C 1
ATOM 12719 O O . LYS B 2 714 ? 56.873 1.773 -3.175 1.00 47.95 736 LYS B O 1
ATOM 12725 N N . ILE B 2 715 ? 57.735 0.188 -4.520 1.00 47.64 737 ILE B N 1
ATOM 12726 C CA . ILE B 2 715 ? 57.010 -0.952 -3.904 1.00 47.13 737 ILE B CA 1
ATOM 12727 C C . ILE B 2 715 ? 57.841 -1.408 -2.691 1.00 47.94 737 ILE B C 1
ATOM 12728 O O . ILE B 2 715 ? 59.062 -1.552 -2.846 1.00 49.96 737 ILE B O 1
ATOM 12733 N N . LEU B 2 716 ? 57.206 -1.577 -1.541 1.00 47.64 738 LEU B N 1
ATOM 12734 C CA . LEU B 2 716 ? 57.904 -1.722 -0.232 1.00 48.68 738 LEU B CA 1
ATOM 12735 C C . LEU B 2 716 ? 57.841 -3.169 0.270 1.00 49.03 738 LEU B C 1
ATOM 12736 O O . LEU B 2 716 ? 58.692 -3.493 1.121 1.00 50.60 738 LEU B O 1
ATOM 12741 N N . ASN B 2 717 ? 56.947 -4.024 -0.241 1.00 48.38 739 ASN B N 1
ATOM 12742 C CA . ASN B 2 717 ? 56.784 -5.423 0.261 1.00 49.19 739 ASN B CA 1
ATOM 12743 C C . ASN B 2 717 ? 57.194 -6.476 -0.803 1.00 51.54 739 ASN B C 1
ATOM 12744 O O . ASN B 2 717 ? 56.605 -7.559 -0.828 1.00 52.19 739 ASN B O 1
ATOM 12749 N N . ASN B 2 718 ? 58.180 -6.223 -1.648 1.00 55.00 740 ASN B N 1
ATOM 12750 C CA . ASN B 2 718 ? 58.819 -7.300 -2.477 1.00 58.50 740 ASN B CA 1
ATOM 12751 C C . ASN B 2 718 ? 57.734 -8.106 -3.212 1.00 57.91 740 ASN B C 1
ATOM 12752 O O . ASN B 2 718 ? 57.400 -9.227 -2.776 1.00 61.02 740 ASN B O 1
ATOM 12757 N N . LEU B 2 719 ? 57.070 -7.489 -4.179 1.00 56.10 741 LEU B N 1
ATOM 12758 C CA . LEU B 2 719 ? 56.121 -8.175 -5.085 1.00 54.44 741 LEU B CA 1
ATOM 12759 C C . LEU B 2 719 ? 56.898 -8.523 -6.361 1.00 54.35 741 LEU B C 1
ATOM 12760 O O . LEU B 2 719 ? 57.918 -7.882 -6.589 1.00 55.37 741 LEU B O 1
ATOM 12765 N N . THR B 2 720 ? 56.481 -9.526 -7.129 1.00 53.71 742 THR B N 1
ATOM 12766 C CA . THR B 2 720 ? 57.118 -9.878 -8.424 1.00 55.35 742 THR B CA 1
ATOM 12767 C C . THR B 2 720 ? 56.518 -9.007 -9.541 1.00 55.00 742 THR B C 1
ATOM 12768 O O . THR B 2 720 ? 55.287 -9.022 -9.700 1.00 52.99 742 THR B O 1
ATOM 12772 N N . LYS B 2 721 ? 57.355 -8.281 -10.274 1.00 57.34 743 LYS B N 1
ATOM 12773 C CA . LYS B 2 721 ? 56.904 -7.331 -11.330 1.00 58.65 743 LYS B CA 1
ATOM 12774 C C . LYS B 2 721 ? 56.787 -8.063 -12.679 1.00 59.09 743 LYS B C 1
ATOM 12775 O O . LYS B 2 721 ? 57.654 -8.914 -12.985 1.00 61.56 743 LYS B O 1
ATOM 12781 N N . VAL B 2 722 ? 55.773 -7.708 -13.480 1.00 58.69 744 VAL B N 1
ATOM 12782 C CA . VAL B 2 722 ? 55.592 -8.198 -14.884 1.00 58.76 744 VAL B CA 1
ATOM 12783 C C . VAL B 2 722 ? 55.088 -7.051 -15.774 1.00 57.31 744 VAL B C 1
ATOM 12784 O O . VAL B 2 722 ? 54.196 -6.306 -15.344 1.00 53.53 744 VAL B O 1
ATOM 12788 N N . LYS B 2 723 ? 55.625 -6.932 -16.993 1.00 59.27 745 LYS B N 1
ATOM 12789 C CA . LYS B 2 723 ? 55.108 -5.951 -17.981 1.00 60.02 745 LYS B CA 1
ATOM 12790 C C . LYS B 2 723 ? 53.748 -6.463 -18.479 1.00 58.95 745 LYS B C 1
ATOM 12791 O O . LYS B 2 723 ? 53.655 -7.631 -18.881 1.00 60.84 745 LYS B O 1
ATOM 12797 N N . ILE B 2 724 ? 52.728 -5.613 -18.386 1.00 57.47 746 ILE B N 1
ATOM 12798 C CA . ILE B 2 724 ? 51.337 -5.871 -18.854 1.00 57.08 746 ILE B CA 1
ATOM 12799 C C . ILE B 2 724 ? 51.295 -5.655 -20.380 1.00 59.38 746 ILE B C 1
ATOM 12800 O O . ILE B 2 724 ? 51.471 -4.517 -20.848 1.00 57.87 746 ILE B O 1
ATOM 12805 N N . GLU B 2 725 ? 51.132 -6.757 -21.107 1.00 61.97 747 GLU B N 1
ATOM 12806 C CA . GLU B 2 725 ? 51.028 -6.828 -22.589 1.00 64.58 747 GLU B CA 1
ATOM 12807 C C . GLU B 2 725 ? 50.338 -8.151 -22.932 1.00 65.60 747 GLU B C 1
ATOM 12808 O O . GLU B 2 725 ? 50.099 -8.946 -21.995 1.00 63.04 747 GLU B O 1
ATOM 12814 N N . LYS B 2 726 ? 50.059 -8.407 -24.213 1.00 66.47 748 LYS B N 1
ATOM 12815 C CA . LYS B 2 726 ? 49.535 -9.725 -24.655 1.00 67.06 748 LYS B CA 1
ATOM 12816 C C . LYS B 2 726 ? 50.583 -10.792 -24.315 1.00 66.78 748 LYS B C 1
ATOM 12817 O O . LYS B 2 726 ? 51.779 -10.514 -24.473 1.00 66.74 748 LYS B O 1
ATOM 12823 N N . GLY B 2 727 ? 50.144 -11.948 -23.803 1.00 66.23 749 GLY B N 1
ATOM 12824 C CA . GLY B 2 727 ? 51.018 -13.100 -23.506 1.00 68.47 749 GLY B CA 1
ATOM 12825 C C . GLY B 2 727 ? 51.524 -13.107 -22.070 1.00 68.06 749 GLY B C 1
ATOM 12826 O O . GLY B 2 727 ? 51.997 -14.158 -21.632 1.00 70.86 749 GLY B O 1
ATOM 12827 N N . ALA B 2 728 ? 51.465 -11.981 -21.358 1.00 66.68 750 ALA B N 1
ATOM 12828 C CA . ALA B 2 728 ? 51.994 -11.856 -19.977 1.00 66.59 750 ALA B CA 1
ATOM 12829 C C . ALA B 2 728 ? 51.208 -12.794 -19.052 1.00 64.98 750 ALA B C 1
ATOM 12830 O O . ALA B 2 728 ? 49.977 -12.840 -19.190 1.00 63.69 750 ALA B O 1
ATOM 12832 N N . LYS B 2 729 ? 51.888 -13.496 -18.142 1.00 66.67 751 LYS B N 1
ATOM 12833 C CA . LYS B 2 729 ? 51.244 -14.343 -17.088 1.00 66.80 751 LYS B CA 1
ATOM 12834 C C . LYS B 2 729 ? 51.144 -13.552 -15.768 1.00 64.46 751 LYS B C 1
ATOM 12835 O O . LYS B 2 729 ? 52.158 -13.471 -15.074 1.00 65.98 751 LYS B O 1
ATOM 12841 N N . ILE B 2 730 ? 49.985 -12.960 -15.454 1.00 62.35 752 ILE B N 1
ATOM 12842 C CA . ILE B 2 730 ? 49.734 -12.278 -14.142 1.00 61.68 752 ILE B CA 1
ATOM 12843 C C . ILE B 2 730 ? 49.394 -13.336 -13.079 1.00 61.73 752 ILE B C 1
ATOM 12844 O O . ILE B 2 730 ? 49.215 -12.934 -11.920 1.00 60.44 752 ILE B O 1
ATOM 12849 N N . PHE B 2 731 ? 49.328 -14.620 -13.472 1.00 63.62 753 PHE B N 1
ATOM 12850 C CA . PHE B 2 731 ? 49.115 -15.790 -12.576 1.00 63.89 753 PHE B CA 1
ATOM 12851 C C . PHE B 2 731 ? 50.240 -16.799 -12.794 1.00 65.97 753 PHE B C 1
ATOM 12852 O O . PHE B 2 731 ? 50.333 -17.373 -13.878 1.00 71.39 753 PHE B O 1
ATOM 12860 N N . SER B 2 732 ? 51.079 -16.992 -11.774 1.00 67.44 754 SER B N 1
ATOM 12861 C CA . SER B 2 732 ? 52.254 -17.905 -11.766 1.00 70.00 754 SER B CA 1
ATOM 12862 C C . SER B 2 732 ? 51.828 -19.378 -11.725 1.00 71.90 754 SER B C 1
ATOM 12863 O O . SER B 2 732 ? 52.726 -20.222 -11.885 1.00 72.68 754 SER B O 1
ATOM 12866 N N . ASN B 2 733 ? 50.534 -19.659 -11.500 1.00 72.73 755 ASN B N 1
ATOM 12867 C CA . ASN B 2 733 ? 49.972 -21.014 -11.229 1.00 74.59 755 ASN B CA 1
ATOM 12868 C C . ASN B 2 733 ? 49.134 -21.516 -12.417 1.00 76.25 755 ASN B C 1
ATOM 12869 O O . ASN B 2 733 ? 48.526 -22.581 -12.263 1.00 78.45 755 ASN B O 1
ATOM 12874 N N . ILE B 2 734 ? 49.099 -20.813 -13.552 1.00 77.47 756 ILE B N 1
ATOM 12875 C CA . ILE B 2 734 ? 48.442 -21.323 -14.797 1.00 79.42 756 ILE B CA 1
ATOM 12876 C C . ILE B 2 734 ? 49.412 -21.201 -15.978 1.00 81.50 756 ILE B C 1
ATOM 12877 O O . ILE B 2 734 ? 50.533 -20.704 -15.777 1.00 82.54 756 ILE B O 1
ATOM 12882 N N . ASP B 2 735 ? 49.025 -21.744 -17.137 1.00 82.97 757 ASP B N 1
ATOM 12883 C CA . ASP B 2 735 ? 49.744 -21.597 -18.435 1.00 83.49 757 ASP B CA 1
ATOM 12884 C C . ASP B 2 735 ? 49.231 -20.322 -19.114 1.00 81.28 757 ASP B C 1
ATOM 12885 O O . ASP B 2 735 ? 50.026 -19.623 -19.762 1.00 82.20 757 ASP B O 1
ATOM 12890 N N . GLY B 2 736 ? 47.931 -20.061 -18.973 1.00 78.54 758 GLY B N 1
ATOM 12891 C CA . GLY B 2 736 ? 47.219 -18.947 -19.618 1.00 77.84 758 GLY B CA 1
ATOM 12892 C C . GLY B 2 736 ? 47.882 -17.610 -19.342 1.00 77.26 758 GLY B C 1
ATOM 12893 O O . GLY B 2 736 ? 48.303 -17.374 -18.195 1.00 77.71 758 GLY B O 1
ATOM 12894 N N . GLY B 2 737 ? 47.976 -16.769 -20.373 1.00 75.89 759 GLY B N 1
ATOM 12895 C CA . GLY B 2 737 ? 48.455 -15.381 -20.281 1.00 73.87 759 GLY B CA 1
ATOM 12896 C C . GLY B 2 737 ? 47.390 -14.442 -20.787 1.00 72.37 759 GLY B C 1
ATOM 12897 O O . GLY B 2 737 ? 46.321 -14.933 -21.175 1.00 72.45 759 GLY B O 1
ATOM 12898 N N . ILE B 2 738 ? 47.665 -13.136 -20.744 1.00 72.35 760 ILE B N 1
ATOM 12899 C CA . ILE B 2 738 ? 46.769 -12.052 -21.247 1.00 70.37 760 ILE B CA 1
ATOM 12900 C C . ILE B 2 738 ? 46.589 -12.242 -22.756 1.00 71.87 760 ILE B C 1
ATOM 12901 O O . ILE B 2 738 ? 47.627 -12.324 -23.448 1.00 74.43 760 ILE B O 1
ATOM 12906 N N . ASP B 2 739 ? 45.350 -12.285 -23.259 1.00 72.44 761 ASP B N 1
ATOM 12907 C CA . ASP B 2 739 ? 45.106 -12.428 -24.725 1.00 74.41 761 ASP B CA 1
ATOM 12908 C C . ASP B 2 739 ? 44.039 -11.443 -25.218 1.00 72.31 761 ASP B C 1
ATOM 12909 O O . ASP B 2 739 ? 43.618 -11.593 -26.383 1.00 76.02 761 ASP B O 1
ATOM 12914 N N . ALA B 2 740 ? 43.661 -10.448 -24.416 1.00 68.94 762 ALA B N 1
ATOM 12915 C CA . ALA B 2 740 ? 42.828 -9.300 -24.849 1.00 67.67 762 ALA B CA 1
ATOM 12916 C C . ALA B 2 740 ? 42.956 -8.192 -23.807 1.00 65.17 762 ALA B C 1
ATOM 12917 O O . ALA B 2 740 ? 42.765 -8.503 -22.631 1.00 61.12 762 ALA B O 1
ATOM 12919 N N . ILE B 2 741 ? 43.246 -6.955 -24.224 1.00 62.81 763 ILE B N 1
ATOM 12920 C CA . ILE B 2 741 ? 43.733 -5.910 -23.279 1.00 60.93 763 ILE B CA 1
ATOM 12921 C C . ILE B 2 741 ? 43.471 -4.510 -23.827 1.00 58.27 763 ILE B C 1
ATOM 12922 O O . ILE B 2 741 ? 43.980 -4.202 -24.906 1.00 58.52 763 ILE B O 1
ATOM 12927 N N . ALA B 2 742 ? 42.735 -3.688 -23.080 1.00 55.47 764 ALA B N 1
ATOM 12928 C CA . ALA B 2 742 ? 42.607 -2.230 -23.310 1.00 54.74 764 ALA B CA 1
ATOM 12929 C C . ALA B 2 742 ? 44.000 -1.648 -23.569 1.00 56.04 764 ALA B C 1
ATOM 12930 O O . ALA B 2 742 ? 44.929 -1.952 -22.789 1.00 54.14 764 ALA B O 1
ATOM 12932 N N . LYS B 2 743 ? 44.169 -0.901 -24.673 1.00 55.16 765 LYS B N 1
ATOM 12933 C CA . LYS B 2 743 ? 45.450 -0.218 -25.003 1.00 56.05 765 LYS B CA 1
ATOM 12934 C C . LYS B 2 743 ? 45.914 0.657 -23.804 1.00 53.28 765 LYS B C 1
ATOM 12935 O O . LYS B 2 743 ? 47.138 0.645 -23.518 1.00 55.14 765 LYS B O 1
ATOM 12941 N N . GLU B 2 744 ? 44.983 1.325 -23.097 1.00 52.63 766 GLU B N 1
ATOM 12942 C CA . GLU B 2 744 ? 45.207 2.161 -21.867 1.00 52.88 766 GLU B CA 1
ATOM 12943 C C . GLU B 2 744 ? 46.163 1.490 -20.848 1.00 52.29 766 GLU B C 1
ATOM 12944 O O . GLU B 2 744 ? 46.942 2.218 -20.200 1.00 50.20 766 GLU B O 1
ATOM 12950 N N . ILE B 2 745 ? 46.091 0.156 -20.729 1.00 52.63 767 ILE B N 1
ATOM 12951 C CA . ILE B 2 745 ? 46.823 -0.684 -19.722 1.00 54.07 767 ILE B CA 1
ATOM 12952 C C . ILE B 2 745 ? 48.170 -1.132 -20.297 1.00 54.60 767 ILE B C 1
ATOM 12953 O O . ILE B 2 745 ? 49.083 -1.399 -19.501 1.00 54.47 767 ILE B O 1
ATOM 12958 N N . THR B 2 746 ? 48.303 -1.199 -21.628 1.00 54.89 768 THR B N 1
ATOM 12959 C CA . THR B 2 746 ? 49.526 -1.677 -22.311 1.00 56.34 768 THR B CA 1
ATOM 12960 C C . THR B 2 746 ? 50.715 -0.735 -21.965 1.00 56.61 768 THR B C 1
ATOM 12961 O O . THR B 2 746 ? 50.548 0.554 -21.889 1.00 57.05 768 THR B O 1
ATOM 12965 N N . GLY B 2 747 ? 51.846 -1.407 -21.625 1.00 56.85 769 GLY B N 1
ATOM 12966 C CA . GLY B 2 747 ? 53.075 -0.747 -21.147 1.00 58.21 769 GLY B CA 1
ATOM 12967 C C . GLY B 2 747 ? 53.150 -0.611 -19.624 1.00 56.90 769 GLY B C 1
ATOM 12968 O O . GLY B 2 747 ? 54.246 -0.383 -19.154 1.00 59.20 769 GLY B O 1
ATOM 12969 N N . LEU B 2 748 ? 52.067 -0.724 -18.854 1.00 54.98 770 LEU B N 1
ATOM 12970 C CA . LEU B 2 748 ? 52.175 -0.617 -17.364 1.00 53.90 770 LEU B CA 1
ATOM 12971 C C . LEU B 2 748 ? 52.964 -1.811 -16.809 1.00 53.89 770 LEU B C 1
ATOM 12972 O O . LEU B 2 748 ? 53.021 -2.856 -17.505 1.00 55.17 770 LEU B O 1
ATOM 12977 N N . THR B 2 749 ? 53.641 -1.603 -15.663 1.00 53.13 771 THR B N 1
ATOM 12978 C CA . THR B 2 749 ? 54.263 -2.668 -14.830 1.00 53.11 771 THR B CA 1
ATOM 12979 C C . THR B 2 749 ? 53.282 -3.044 -13.718 1.00 50.74 771 THR B C 1
ATOM 12980 O O . THR B 2 749 ? 52.953 -2.182 -12.873 1.00 48.96 771 THR B O 1
ATOM 12984 N N . GLY B 2 750 ? 52.812 -4.283 -13.767 1.00 50.26 772 GLY B N 1
ATOM 12985 C CA . GLY B 2 750 ? 51.869 -4.851 -12.803 1.00 48.76 772 GLY B CA 1
ATOM 12986 C C . GLY B 2 750 ? 52.595 -5.879 -11.966 1.00 49.80 772 GLY B C 1
ATOM 12987 O O . GLY B 2 750 ? 53.846 -5.810 -11.900 1.00 50.68 772 GLY B O 1
ATOM 12988 N N . PHE B 2 751 ? 51.845 -6.829 -11.404 1.00 49.77 773 PHE B N 1
ATOM 12989 C CA . PHE B 2 751 ? 52.363 -7.864 -10.478 1.00 51.84 773 PHE B CA 1
ATOM 12990 C C . PHE B 2 751 ? 51.885 -9.268 -10.859 1.00 52.50 773 PHE B C 1
ATOM 12991 O O . PHE B 2 751 ? 50.772 -9.424 -11.404 1.00 52.94 773 PHE B O 1
ATOM 12999 N N . VAL B 2 752 ? 52.709 -10.246 -10.462 1.00 53.38 774 VAL B N 1
ATOM 13000 C CA . VAL B 2 752 ? 52.488 -11.705 -10.656 1.00 54.20 774 VAL B CA 1
ATOM 13001 C C . VAL B 2 752 ? 52.116 -12.295 -9.298 1.00 52.51 774 VAL B C 1
ATOM 13002 O O . VAL B 2 752 ? 52.896 -12.109 -8.355 1.00 50.31 774 VAL B O 1
ATOM 13006 N N . PHE B 2 753 ? 50.977 -12.981 -9.245 1.00 53.13 775 PHE B N 1
ATOM 13007 C CA . PHE B 2 753 ? 50.468 -13.699 -8.049 1.00 53.61 775 PHE B CA 1
ATOM 13008 C C . PHE B 2 753 ? 50.110 -15.148 -8.411 1.00 55.42 775 PHE B C 1
ATOM 13009 O O . PHE B 2 753 ? 49.753 -15.425 -9.567 1.00 55.79 775 PHE B O 1
ATOM 13017 N N . ASN B 2 754 ? 50.184 -16.048 -7.430 1.00 56.37 776 ASN B N 1
ATOM 13018 C CA . ASN B 2 754 ? 49.581 -17.405 -7.499 1.00 57.03 776 ASN B CA 1
ATOM 13019 C C . ASN B 2 754 ? 48.127 -17.273 -7.017 1.00 55.37 776 ASN B C 1
ATOM 13020 O O . ASN B 2 754 ? 47.933 -16.846 -5.861 1.00 53.36 776 ASN B O 1
ATOM 13025 N N . GLY B 2 755 ? 47.151 -17.569 -7.882 1.00 54.35 777 GLY B N 1
ATOM 13026 C CA . GLY B 2 755 ? 45.714 -17.427 -7.584 1.00 53.81 777 GLY B CA 1
ATOM 13027 C C . GLY B 2 755 ? 45.294 -18.237 -6.355 1.00 53.82 777 GLY B C 1
ATOM 13028 O O . GLY B 2 755 ? 44.525 -17.707 -5.514 1.00 53.35 777 GLY B O 1
ATOM 13029 N N . GLU B 2 756 ? 45.783 -19.466 -6.219 1.00 55.75 778 GLU B N 1
ATOM 13030 C CA . GLU B 2 756 ? 45.419 -20.375 -5.090 1.00 56.16 778 GLU B CA 1
ATOM 13031 C C . GLU B 2 756 ? 45.870 -19.722 -3.774 1.00 54.93 778 GLU B C 1
ATOM 13032 O O . GLU B 2 756 ? 45.056 -19.643 -2.821 1.00 53.47 778 GLU B O 1
ATOM 13038 N N . LYS B 2 757 ? 47.086 -19.178 -3.732 1.00 55.77 779 LYS B N 1
ATOM 13039 C CA . LYS B 2 757 ? 47.580 -18.432 -2.541 1.00 55.78 779 LYS B CA 1
ATOM 13040 C C . LYS B 2 757 ? 46.722 -17.177 -2.345 1.00 53.06 779 LYS B C 1
ATOM 13041 O O . LYS B 2 757 ? 46.402 -16.861 -1.174 1.00 51.00 779 LYS B O 1
ATOM 13047 N N . GLN B 2 758 ? 46.294 -16.508 -3.426 1.00 50.64 780 GLN B N 1
ATOM 13048 C CA . GLN B 2 758 ? 45.362 -15.354 -3.289 1.00 49.60 780 GLN B CA 1
ATOM 13049 C C . GLN B 2 758 ? 44.088 -15.807 -2.553 1.00 48.20 780 GLN B C 1
ATOM 13050 O O . GLN B 2 758 ? 43.577 -15.016 -1.774 1.00 44.81 780 GLN B O 1
ATOM 13056 N N . ARG B 2 759 ? 43.577 -17.006 -2.856 1.00 51.35 781 ARG B N 1
ATOM 13057 C CA . ARG B 2 759 ? 42.345 -17.594 -2.245 1.00 52.34 781 ARG B CA 1
ATOM 13058 C C . ARG B 2 759 ? 42.516 -17.734 -0.731 1.00 52.30 781 ARG B C 1
ATOM 13059 O O . ARG B 2 759 ? 41.513 -17.554 -0.045 1.00 51.43 781 ARG B O 1
ATOM 13067 N N . ASP B 2 760 ? 43.736 -17.992 -0.242 1.00 54.60 782 ASP B N 1
ATOM 13068 C CA . ASP B 2 760 ? 44.046 -18.224 1.202 1.00 57.42 782 ASP B CA 1
ATOM 13069 C C . ASP B 2 760 ? 44.479 -16.924 1.883 1.00 56.03 782 ASP B C 1
ATOM 13070 O O . ASP B 2 760 ? 44.020 -16.703 2.992 1.00 55.36 782 ASP B O 1
ATOM 13075 N N . ASP B 2 761 ? 45.376 -16.136 1.275 1.00 54.82 783 ASP B N 1
ATOM 13076 C CA . ASP B 2 761 ? 46.117 -15.042 1.970 1.00 56.01 783 ASP B CA 1
ATOM 13077 C C . ASP B 2 761 ? 45.650 -13.652 1.525 1.00 54.91 783 ASP B C 1
ATOM 13078 O O . ASP B 2 761 ? 46.056 -12.679 2.169 1.00 54.94 783 ASP B O 1
ATOM 13083 N N . ALA B 2 762 ? 44.884 -13.547 0.440 1.00 52.78 784 ALA B N 1
ATOM 13084 C CA . ALA B 2 762 ? 44.450 -12.250 -0.141 1.00 51.53 784 ALA B CA 1
ATOM 13085 C C . ALA B 2 762 ? 45.677 -11.596 -0.787 1.00 50.37 784 ALA B C 1
ATOM 13086 O O . ALA B 2 762 ? 46.685 -12.303 -1.041 1.00 51.20 784 ALA B O 1
ATOM 13088 N N . THR B 2 763 ? 45.602 -10.304 -1.076 1.00 48.36 785 THR B N 1
ATOM 13089 C CA . THR B 2 763 ? 46.707 -9.577 -1.748 1.00 47.73 785 THR B CA 1
ATOM 13090 C C . THR B 2 763 ? 46.979 -8.284 -0.969 1.00 45.28 785 THR B C 1
ATOM 13091 O O . THR B 2 763 ? 46.077 -7.447 -0.871 1.00 43.32 785 THR B O 1
ATOM 13095 N N . THR B 2 764 ? 48.177 -8.157 -0.395 1.00 44.79 786 THR B N 1
ATOM 13096 C CA . THR B 2 764 ? 48.662 -6.917 0.263 1.00 43.50 786 THR B CA 1
ATOM 13097 C C . THR B 2 764 ? 49.616 -6.176 -0.683 1.00 42.35 786 THR B C 1
ATOM 13098 O O . THR B 2 764 ? 50.563 -6.820 -1.140 1.00 42.74 786 THR B O 1
ATOM 13102 N N . ILE B 2 765 ? 49.376 -4.875 -0.883 1.00 40.68 787 ILE B N 1
ATOM 13103 C CA . ILE B 2 765 ? 50.258 -3.940 -1.636 1.00 42.02 787 ILE B CA 1
ATOM 13104 C C . ILE B 2 765 ? 50.676 -2.815 -0.690 1.00 41.45 787 ILE B C 1
ATOM 13105 O O . ILE B 2 765 ? 49.761 -2.140 -0.131 1.00 40.13 787 ILE B O 1
ATOM 13110 N N . GLU B 2 766 ? 51.983 -2.581 -0.596 1.00 42.27 788 GLU B N 1
ATOM 13111 C CA . GLU B 2 766 ? 52.599 -1.478 0.186 1.00 42.90 788 GLU B CA 1
ATOM 13112 C C . GLU B 2 766 ? 53.594 -0.737 -0.705 1.00 43.64 788 GLU B C 1
ATOM 13113 O O . GLU B 2 766 ? 54.435 -1.382 -1.386 1.00 43.93 788 GLU B O 1
ATOM 13119 N N . PHE B 2 767 ? 53.506 0.588 -0.685 1.00 43.91 789 PHE B N 1
ATOM 13120 C CA . PHE B 2 767 ? 54.187 1.466 -1.658 1.00 45.26 789 PHE B CA 1
ATOM 13121 C C . PHE B 2 767 ? 54.196 2.909 -1.143 1.00 45.65 789 PHE B C 1
ATOM 13122 O O . PHE B 2 767 ? 53.382 3.257 -0.260 1.00 45.54 789 PHE B O 1
ATOM 13130 N N . GLU B 2 768 ? 55.111 3.716 -1.660 1.00 46.74 790 GLU B N 1
ATOM 13131 C CA . GLU B 2 768 ? 55.101 5.181 -1.448 1.00 48.05 790 GLU B CA 1
ATOM 13132 C C . GLU B 2 768 ? 55.174 5.850 -2.819 1.00 49.21 790 GLU B C 1
ATOM 13133 O O . GLU B 2 768 ? 55.829 5.283 -3.756 1.00 49.74 790 GLU B O 1
ATOM 13139 N N . CYS B 2 769 ? 54.547 7.021 -2.912 1.00 49.73 791 CYS B N 1
ATOM 13140 C CA . CYS B 2 769 ? 54.468 7.873 -4.129 1.00 51.10 791 CYS B CA 1
ATOM 13141 C C . CYS B 2 769 ? 54.641 9.323 -3.683 1.00 52.31 791 CYS B C 1
ATOM 13142 O O . CYS B 2 769 ? 54.291 9.613 -2.528 1.00 51.20 791 CYS B O 1
ATOM 13145 N N . SER B 2 770 ? 55.195 10.177 -4.541 1.00 54.19 792 SER B N 1
ATOM 13146 C CA . SER B 2 770 ? 55.553 11.580 -4.201 1.00 56.78 792 SER B CA 1
ATOM 13147 C C . SER B 2 770 ? 54.605 12.546 -4.927 1.00 56.39 792 SER B C 1
ATOM 13148 O O . SER B 2 770 ? 54.848 13.743 -4.892 1.00 57.71 792 SER B O 1
ATOM 13151 N N . SER B 2 771 ? 53.566 12.016 -5.568 1.00 55.46 793 SER B N 1
ATOM 13152 C CA . SER B 2 771 ? 52.377 12.764 -6.049 1.00 54.93 793 SER B CA 1
ATOM 13153 C C . SER B 2 771 ? 51.225 11.768 -6.206 1.00 51.94 793 SER B C 1
ATOM 13154 O O . SER B 2 771 ? 51.418 10.557 -6.034 1.00 50.88 793 SER B O 1
ATOM 13157 N N . PRO B 2 772 ? 49.973 12.240 -6.423 1.00 49.45 794 PRO B N 1
ATOM 13158 C CA . PRO B 2 772 ? 48.833 11.336 -6.422 1.00 47.36 794 PRO B CA 1
ATOM 13159 C C . PRO B 2 772 ? 48.936 10.301 -7.559 1.00 45.89 794 PRO B C 1
ATOM 13160 O O . PRO B 2 772 ? 49.436 10.622 -8.634 1.00 45.69 794 PRO B O 1
ATOM 13164 N N . VAL B 2 773 ? 48.492 9.072 -7.275 1.00 43.98 795 VAL B N 1
ATOM 13165 C CA . VAL B 2 773 ? 48.468 7.946 -8.253 1.00 43.74 795 VAL B CA 1
ATOM 13166 C C . VAL B 2 773 ? 47.131 7.200 -8.159 1.00 42.22 795 VAL B C 1
ATOM 13167 O O . VAL B 2 773 ? 46.501 7.214 -7.083 1.00 42.44 795 VAL B O 1
ATOM 13171 N N . THR B 2 774 ? 46.775 6.514 -9.248 1.00 41.87 796 THR B N 1
ATOM 13172 C CA . THR B 2 774 ? 45.721 5.476 -9.324 1.00 40.17 796 THR B CA 1
ATOM 13173 C C . THR B 2 774 ? 46.384 4.128 -9.567 1.00 40.19 796 THR B C 1
ATOM 13174 O O . THR B 2 774 ? 47.160 3.960 -10.504 1.00 39.38 796 THR B O 1
ATOM 13186 N N . LEU B 2 776 ? 45.532 0.262 -10.647 1.00 41.72 798 LEU B N 1
ATOM 13187 C CA . LEU B 2 776 ? 44.533 -0.392 -11.486 1.00 42.34 798 LEU B CA 1
ATOM 13188 C C . LEU B 2 776 ? 44.340 -1.843 -11.038 1.00 40.91 798 LEU B C 1
ATOM 13189 O O . LEU B 2 776 ? 45.305 -2.610 -11.124 1.00 41.41 798 LEU B O 1
ATOM 13194 N N . VAL B 2 777 ? 43.127 -2.211 -10.634 1.00 40.33 799 VAL B N 1
ATOM 13195 C CA . VAL B 2 777 ? 42.823 -3.585 -10.137 1.00 40.94 799 VAL B CA 1
ATOM 13196 C C . VAL B 2 777 ? 41.785 -4.222 -11.062 1.00 40.51 799 VAL B C 1
ATOM 13197 O O . VAL B 2 777 ? 40.776 -3.588 -11.319 1.00 40.93 799 VAL B O 1
ATOM 13201 N N . ALA B 2 778 ? 42.103 -5.414 -11.550 1.00 41.90 800 ALA B N 1
ATOM 13202 C CA . ALA B 2 778 ? 41.247 -6.264 -12.406 1.00 43.39 800 ALA B CA 1
ATOM 13203 C C . ALA B 2 778 ? 40.398 -7.188 -11.519 1.00 43.85 800 ALA B C 1
ATOM 13204 O O . ALA B 2 778 ? 40.995 -8.081 -10.856 1.00 44.78 800 ALA B O 1
ATOM 13206 N N . TYR B 2 779 ? 39.084 -6.992 -11.489 1.00 43.18 801 TYR B N 1
ATOM 13207 C CA . TYR B 2 779 ? 38.147 -7.944 -10.829 1.00 44.30 801 TYR B CA 1
ATOM 13208 C C . TYR B 2 779 ? 37.379 -8.701 -11.918 1.00 46.40 801 TYR B C 1
ATOM 13209 O O . TYR B 2 779 ? 36.723 -8.044 -12.755 1.00 46.74 801 TYR B O 1
ATOM 13218 N N . PHE B 2 780 ? 37.526 -10.025 -11.959 1.00 47.85 802 PHE B N 1
ATOM 13219 C CA . PHE B 2 780 ? 36.976 -10.882 -13.041 1.00 49.62 802 PHE B CA 1
ATOM 13220 C C . PHE B 2 780 ? 35.451 -10.971 -12.904 1.00 51.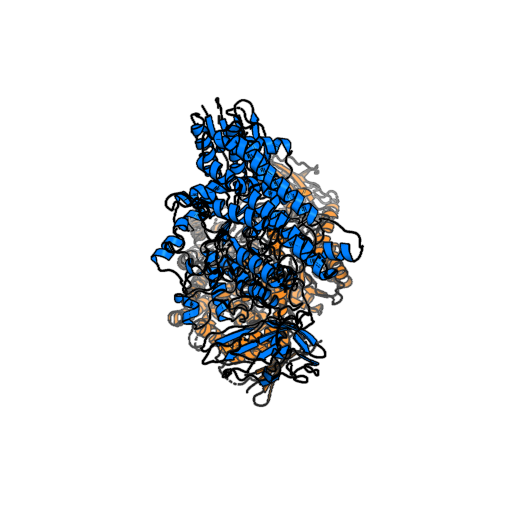14 802 PHE B C 1
ATOM 13221 O O . PHE B 2 780 ? 34.953 -10.873 -11.786 1.00 49.65 802 PHE B O 1
ATOM 13229 N N . LYS B 2 781 ? 34.742 -11.100 -14.031 1.00 55.38 803 LYS B N 1
ATOM 13230 C CA . LYS B 2 781 ? 33.255 -11.208 -14.117 1.00 58.40 803 LYS B CA 1
ATOM 13231 C C . LYS B 2 781 ? 32.891 -12.705 -14.165 1.00 59.94 803 LYS B C 1
ATOM 13232 O O . LYS B 2 781 ? 32.700 -13.255 -15.265 1.00 61.90 803 LYS B O 1
ATOM 13238 N N . ASP B 2 782 ? 32.865 -13.356 -13.006 1.00 60.84 804 ASP B N 1
ATOM 13239 C CA . ASP B 2 782 ? 32.458 -14.777 -12.838 1.00 62.51 804 ASP B CA 1
ATOM 13240 C C . ASP B 2 782 ? 32.019 -14.962 -11.376 1.00 61.84 804 ASP B C 1
ATOM 13241 O O . ASP B 2 782 ? 32.760 -14.528 -10.474 1.00 58.97 804 ASP B O 1
ATOM 13246 N N . ASP B 2 783 ? 30.853 -15.582 -11.160 1.00 64.36 805 ASP B N 1
ATOM 13247 C CA . ASP B 2 783 ? 30.167 -15.677 -9.838 1.00 65.25 805 ASP B CA 1
ATOM 13248 C C . ASP B 2 783 ? 30.934 -16.582 -8.860 1.00 64.28 805 ASP B C 1
ATOM 13249 O O . ASP B 2 783 ? 30.751 -16.388 -7.626 1.00 65.17 805 ASP B O 1
ATOM 13254 N N . HIS B 2 784 ? 31.730 -17.527 -9.367 1.00 62.26 806 HIS B N 1
ATOM 13255 C CA . HIS B 2 784 ? 32.466 -18.544 -8.568 1.00 63.95 806 HIS B CA 1
ATOM 13256 C C . HIS B 2 784 ? 33.367 -17.835 -7.544 1.00 63.55 806 HIS B C 1
ATOM 13257 O O . HIS B 2 784 ? 34.156 -16.964 -7.967 1.00 61.86 806 HIS B O 1
ATOM 13264 N N . ARG B 2 785 ? 33.286 -18.216 -6.260 1.00 64.82 807 ARG B N 1
ATOM 13265 C CA . ARG B 2 785 ? 33.867 -17.459 -5.106 1.00 64.19 807 ARG B CA 1
ATOM 13266 C C . ARG B 2 785 ? 35.404 -17.529 -5.128 1.00 59.89 807 ARG B C 1
ATOM 13267 O O . ARG B 2 785 ? 36.052 -16.849 -4.305 1.00 56.82 807 ARG B O 1
ATOM 13275 N N . LYS B 2 786 ? 35.941 -18.407 -5.974 1.00 56.58 808 LYS B N 1
ATOM 13276 C CA . LYS B 2 786 ? 37.361 -18.491 -6.390 1.00 57.02 808 LYS B CA 1
ATOM 13277 C C . LYS B 2 786 ? 37.857 -17.091 -6.814 1.00 54.04 808 LYS B C 1
ATOM 13278 O O . LYS B 2 786 ? 39.051 -16.787 -6.600 1.00 53.24 808 LYS B O 1
ATOM 13284 N N . PHE B 2 787 ? 36.966 -16.246 -7.327 1.00 50.42 809 PHE B N 1
ATOM 13285 C CA . PHE B 2 787 ? 37.300 -14.879 -7.818 1.00 51.36 809 PHE B CA 1
ATOM 13286 C C . PHE B 2 787 ? 36.990 -13.826 -6.753 1.00 49.33 809 PHE B C 1
ATOM 13287 O O . PHE B 2 787 ? 35.915 -13.856 -6.146 1.00 46.88 809 PHE B O 1
ATOM 13295 N N . ALA B 2 788 ? 37.936 -12.913 -6.524 1.00 48.67 810 ALA B N 1
ATOM 13296 C CA . ALA B 2 788 ? 37.746 -11.773 -5.603 1.00 46.60 810 ALA B CA 1
ATOM 13297 C C . ALA B 2 788 ? 36.604 -10.941 -6.188 1.00 46.82 810 ALA B C 1
ATOM 13298 O O . ALA B 2 788 ? 36.549 -10.826 -7.409 1.00 44.55 810 ALA B O 1
ATOM 13300 N N . LYS B 2 789 ? 35.705 -10.436 -5.350 1.00 48.00 811 LYS B N 1
ATOM 13301 C CA . LYS B 2 789 ? 34.515 -9.671 -5.795 1.00 48.67 811 LYS B CA 1
ATOM 13302 C C . LYS B 2 789 ? 34.799 -8.172 -5.686 1.00 45.77 811 LYS B C 1
ATOM 13303 O O . LYS B 2 789 ? 35.491 -7.732 -4.766 1.00 42.97 811 LYS B O 1
ATOM 13309 N N . ALA B 2 790 ? 34.295 -7.422 -6.655 1.00 46.71 812 ALA B N 1
ATOM 13310 C CA . ALA B 2 790 ? 34.466 -5.966 -6.753 1.00 45.93 812 ALA B CA 1
ATOM 13311 C C . ALA B 2 790 ? 33.812 -5.321 -5.536 1.00 46.86 812 ALA B C 1
ATOM 13312 O O . ALA B 2 790 ? 32.837 -5.829 -4.996 1.00 41.35 812 ALA B O 1
ATOM 13314 N N . PRO B 2 791 ? 34.290 -4.134 -5.123 1.00 50.22 813 PRO B N 1
ATOM 13315 C CA . PRO B 2 791 ? 33.698 -3.408 -4.000 1.00 51.64 813 PRO B CA 1
ATOM 13316 C C . PRO B 2 791 ? 32.216 -3.080 -4.263 1.00 47.58 813 PRO B C 1
ATOM 13317 O O . PRO B 2 791 ? 31.842 -2.842 -5.395 1.00 45.92 813 PRO B O 1
ATOM 13321 N N . ARG B 2 792 ? 31.394 -3.109 -3.222 1.00 44.49 814 ARG B N 1
ATOM 13322 C CA . ARG B 2 792 ? 29.946 -2.847 -3.332 1.00 44.13 814 ARG B CA 1
ATOM 13323 C C . ARG B 2 792 ? 29.463 -2.027 -2.132 1.00 41.70 814 ARG B C 1
ATOM 13324 O O . ARG B 2 792 ? 29.456 -2.583 -1.004 1.00 40.39 814 ARG B O 1
ATOM 13332 N N . LEU B 2 793 ? 29.059 -0.768 -2.350 1.00 38.53 815 LEU B N 1
ATOM 13333 C CA . LEU B 2 793 ? 28.726 0.190 -1.257 1.00 39.00 815 LEU B CA 1
ATOM 13334 C C . LEU B 2 793 ? 27.515 -0.297 -0.433 1.00 38.68 815 LEU B C 1
ATOM 13335 O O . LEU B 2 793 ? 27.507 -0.071 0.792 1.00 36.67 815 LEU B O 1
ATOM 13340 N N . GLU B 2 794 ? 26.565 -1.005 -1.043 1.00 38.61 816 GLU B N 1
ATOM 13341 C CA . GLU B 2 794 ? 25.326 -1.424 -0.338 1.00 40.88 816 GLU B CA 1
ATOM 13342 C C . GLU B 2 794 ? 25.660 -2.414 0.788 1.00 41.62 816 GLU B C 1
ATOM 13343 O O . GLU B 2 794 ? 24.969 -2.349 1.850 1.00 44.52 816 GLU B O 1
ATOM 13349 N N . SER B 2 795 ? 26.675 -3.260 0.605 1.00 40.73 817 SER B N 1
ATOM 13350 C CA . SER B 2 795 ? 27.090 -4.269 1.620 1.00 40.74 817 SER B CA 1
ATOM 13351 C C . SER B 2 795 ? 28.463 -3.946 2.242 1.00 39.62 817 SER B C 1
ATOM 13352 O O . SER B 2 795 ? 28.988 -4.800 2.978 1.00 39.52 817 SER B O 1
ATOM 13355 N N . ASP B 2 796 ? 29.008 -2.747 2.036 1.00 38.29 818 ASP B N 1
ATOM 13356 C CA . ASP B 2 796 ? 30.378 -2.403 2.487 1.00 38.32 818 ASP B CA 1
ATOM 13357 C C . ASP B 2 796 ? 30.546 -0.873 2.489 1.00 38.24 818 ASP B C 1
ATOM 13358 O O . ASP B 2 796 ? 30.857 -0.307 1.419 1.00 36.32 818 ASP B O 1
ATOM 13363 N N . ALA B 2 797 ? 30.357 -0.215 3.645 1.00 37.44 819 ALA B N 1
ATOM 13364 C CA . ALA B 2 797 ? 30.483 1.252 3.771 1.00 37.66 819 ALA B CA 1
ATOM 13365 C C . ALA B 2 797 ? 31.901 1.703 3.388 1.00 37.70 819 ALA B C 1
ATOM 13366 O O . ALA B 2 797 ? 32.070 2.914 3.149 1.00 37.98 819 ALA B O 1
ATOM 13368 N N . SER B 2 798 ? 32.888 0.801 3.344 1.00 37.45 820 SER B N 1
ATOM 13369 C CA . SER B 2 798 ? 34.298 1.142 2.993 1.00 38.76 820 SER B CA 1
ATOM 13370 C C . SER B 2 798 ? 34.573 1.013 1.480 1.00 38.11 820 SER B C 1
ATOM 13371 O O . SER B 2 798 ? 35.708 1.360 1.086 1.00 37.56 820 SER B O 1
ATOM 13374 N N . ALA B 2 799 ? 33.594 0.616 0.643 1.00 37.08 821 ALA B N 1
ATOM 13375 C CA . ALA B 2 799 ? 33.823 0.275 -0.791 1.00 38.28 821 ALA B CA 1
ATOM 13376 C C . ALA B 2 799 ? 34.188 1.510 -1.639 1.00 38.29 821 ALA B C 1
ATOM 13377 O O . ALA B 2 799 ? 34.438 1.321 -2.835 1.00 39.97 821 ALA B O 1
ATOM 13379 N N . ASN B 2 800 ? 34.243 2.713 -1.062 1.00 39.75 822 ASN B N 1
ATOM 13380 C CA . ASN B 2 800 ? 34.624 3.955 -1.779 1.00 42.56 822 ASN B CA 1
ATOM 13381 C C . ASN B 2 800 ? 35.705 4.704 -0.996 1.00 43.43 822 ASN B C 1
ATOM 13382 O O . ASN B 2 800 ? 35.941 5.859 -1.322 1.00 46.87 822 ASN B O 1
ATOM 13387 N N . ASP B 2 801 ? 36.426 4.052 -0.090 1.00 42.64 823 ASP B N 1
ATOM 13388 C CA . ASP B 2 801 ? 37.531 4.706 0.654 1.00 45.06 823 ASP B CA 1
ATOM 13389 C C . ASP B 2 801 ? 38.652 5.109 -0.328 1.00 46.47 823 ASP B C 1
ATOM 13390 O O . ASP B 2 801 ? 39.335 6.102 -0.042 1.00 51.80 823 ASP B O 1
ATOM 13395 N N . TYR B 2 802 ? 38.827 4.425 -1.462 1.00 44.89 824 TYR B N 1
ATOM 13396 C CA . TYR B 2 802 ? 39.877 4.746 -2.471 1.00 44.58 824 TYR B CA 1
ATOM 13397 C C . TYR B 2 802 ? 39.227 5.173 -3.791 1.00 44.17 824 TYR B C 1
ATOM 13398 O O . TYR B 2 802 ? 39.895 5.061 -4.825 1.00 41.87 824 TYR B O 1
ATOM 13407 N N . GLY B 2 803 ? 37.966 5.642 -3.744 1.00 42.93 825 GLY B N 1
ATOM 13408 C CA . GLY B 2 803 ? 37.187 5.970 -4.944 1.00 41.03 825 GLY B CA 1
ATOM 13409 C C . GLY B 2 803 ? 37.066 4.758 -5.842 1.00 40.53 825 GLY B C 1
ATOM 13410 O O . GLY B 2 803 ? 36.922 4.945 -7.035 1.00 40.55 825 GLY B O 1
ATOM 13411 N N . GLN B 2 804 ? 37.085 3.542 -5.294 1.00 39.82 826 GLN B N 1
ATOM 13412 C CA . GLN B 2 804 ? 37.024 2.286 -6.097 1.00 40.76 826 GLN B CA 1
ATOM 13413 C C . GLN B 2 804 ? 35.576 1.759 -6.295 1.00 42.23 826 GLN B C 1
ATOM 13414 O O . GLN B 2 804 ? 35.432 0.635 -6.800 1.00 41.43 826 GLN B O 1
ATOM 13420 N N . ALA B 2 805 ? 34.542 2.502 -5.872 1.00 44.23 827 ALA B N 1
ATOM 13421 C CA . ALA B 2 805 ? 33.131 2.030 -5.840 1.00 45.24 827 ALA B CA 1
ATOM 13422 C C . ALA B 2 805 ? 32.632 1.684 -7.258 1.00 46.10 827 ALA B C 1
ATOM 13423 O O . ALA B 2 805 ? 31.775 0.798 -7.364 1.00 43.76 827 ALA B O 1
ATOM 13425 N N . GLU B 2 806 ? 33.157 2.336 -8.306 1.00 47.71 828 GLU B N 1
ATOM 13426 C CA . GLU B 2 806 ? 32.712 2.142 -9.724 1.00 50.96 828 GLU B CA 1
ATOM 13427 C C . GLU B 2 806 ? 33.920 1.801 -10.605 1.00 50.78 828 GLU B C 1
ATOM 13428 O O . GLU B 2 806 ? 34.999 2.371 -10.434 1.00 50.99 828 GLU B O 1
ATOM 13434 N N . PRO B 2 807 ? 33.801 0.828 -11.539 1.00 47.85 829 PRO B N 1
ATOM 13435 C CA . PRO B 2 807 ? 34.862 0.521 -12.488 1.00 48.21 829 PRO B CA 1
ATOM 13436 C C . PRO B 2 807 ? 35.153 1.726 -13.396 1.00 46.28 829 PRO B C 1
ATOM 13437 O O . PRO B 2 807 ? 34.295 2.576 -13.545 1.00 46.45 829 PRO B O 1
ATOM 13441 N N . VAL B 2 808 ? 36.361 1.792 -13.945 1.00 47.20 830 VAL B N 1
ATOM 13442 C CA . VAL B 2 808 ? 36.753 2.849 -14.937 1.00 46.02 830 VAL B CA 1
ATOM 13443 C C . VAL B 2 808 ? 36.802 2.243 -16.333 1.00 46.46 830 VAL B C 1
ATOM 13444 O O . VAL B 2 808 ? 36.518 2.996 -17.283 1.00 43.77 830 VAL B O 1
ATOM 13448 N N . LEU B 2 809 ? 37.235 0.989 -16.472 1.00 46.07 831 LEU B N 1
ATOM 13449 C CA . LEU B 2 809 ? 37.358 0.336 -17.797 1.00 47.71 831 LEU B CA 1
ATOM 13450 C C . LEU B 2 809 ? 36.649 -1.022 -17.724 1.00 50.19 831 LEU B C 1
ATOM 13451 O O . LEU B 2 809 ? 37.193 -1.948 -17.080 1.00 50.24 831 LEU B O 1
ATOM 13456 N N . THR B 2 810 ? 35.438 -1.105 -18.282 1.00 50.91 832 THR B N 1
ATOM 13457 C CA . THR B 2 810 ? 34.575 -2.316 -18.235 1.00 52.06 832 THR B CA 1
ATOM 13458 C C . THR B 2 810 ? 34.987 -3.173 -19.418 1.00 53.80 832 THR B C 1
ATOM 13459 O O . THR B 2 810 ? 35.376 -2.587 -20.432 1.00 58.10 832 THR B O 1
ATOM 13463 N N . ASN B 2 811 ? 34.971 -4.498 -19.273 1.00 55.61 833 ASN B N 1
ATOM 13464 C CA . ASN B 2 811 ? 35.228 -5.465 -20.375 1.00 56.55 833 ASN B CA 1
ATOM 13465 C C . ASN B 2 811 ? 36.617 -5.208 -20.971 1.00 57.95 833 ASN B C 1
ATOM 13466 O O . ASN B 2 811 ? 36.725 -5.228 -22.209 1.00 57.98 833 ASN B O 1
ATOM 13471 N N . ALA B 2 812 ? 37.633 -4.984 -20.124 1.00 55.88 834 ALA B N 1
ATOM 13472 C CA . ALA B 2 812 ? 38.912 -4.322 -20.482 1.00 54.09 834 ALA B CA 1
ATOM 13473 C C . ALA B 2 812 ? 40.061 -5.320 -20.513 1.00 54.37 834 ALA B C 1
ATOM 13474 O O . ALA B 2 812 ? 41.162 -4.951 -20.931 1.00 54.92 834 ALA B O 1
ATOM 13476 N N . LEU B 2 813 ? 39.824 -6.567 -20.133 1.00 53.99 835 LEU B N 1
ATOM 13477 C CA . LEU B 2 813 ? 40.938 -7.525 -19.978 1.00 55.21 835 LEU B CA 1
ATOM 13478 C C . LEU B 2 813 ? 40.374 -8.943 -19.965 1.00 55.96 835 LEU B C 1
ATOM 13479 O O . LEU B 2 813 ? 39.351 -9.173 -19.300 1.00 55.87 835 LEU B O 1
ATOM 13484 N N . HIS B 2 814 ? 41.031 -9.839 -20.680 1.00 58.09 836 HIS B N 1
ATOM 13485 C CA . HIS B 2 814 ? 40.746 -11.291 -20.697 1.00 60.30 836 HIS B CA 1
ATOM 13486 C C . HIS B 2 814 ? 42.080 -12.012 -20.480 1.00 60.58 836 HIS B C 1
ATOM 13487 O O . HIS B 2 814 ? 43.102 -11.501 -20.957 1.00 61.03 836 HIS B O 1
ATOM 13494 N N . VAL B 2 815 ? 42.066 -13.109 -19.716 1.00 60.64 837 VAL B N 1
ATOM 13495 C CA . VAL B 2 815 ? 43.229 -14.019 -19.503 1.00 62.84 837 VAL B CA 1
ATOM 13496 C C . VAL B 2 815 ? 42.762 -15.426 -19.893 1.00 65.95 837 VAL B C 1
ATOM 13497 O O . VAL B 2 815 ? 41.585 -15.766 -19.551 1.00 66.16 837 VAL B O 1
ATOM 13501 N N . LYS B 2 816 ? 43.645 -16.200 -20.535 1.00 68.22 838 LYS B N 1
ATOM 13502 C CA . LYS B 2 816 ? 43.324 -17.484 -21.211 1.00 71.94 838 LYS B CA 1
ATOM 13503 C C . LYS B 2 816 ? 43.094 -18.609 -20.195 1.00 72.84 838 LYS B C 1
ATOM 13504 O O . LYS B 2 816 ? 44.049 -18.957 -19.451 1.00 71.96 838 LYS B O 1
ATOM 13510 N N . GLY B 2 817 ? 41.901 -19.213 -20.258 1.00 73.39 839 GLY B N 1
ATOM 13511 C CA . GLY B 2 817 ? 41.464 -20.305 -19.367 1.00 73.79 839 GLY B CA 1
ATOM 13512 C C . GLY B 2 817 ? 41.136 -19.763 -17.990 1.00 72.39 839 GLY B C 1
ATOM 13513 O O . GLY B 2 817 ? 41.297 -20.521 -17.004 1.00 73.91 839 GLY B O 1
ATOM 13514 N N . VAL B 2 818 ? 40.707 -18.495 -17.939 1.00 69.06 840 VAL B N 1
ATOM 13515 C CA . VAL B 2 818 ? 40.318 -17.758 -16.699 1.00 67.94 840 VAL B CA 1
ATOM 13516 C C . VAL B 2 818 ? 38.996 -17.030 -16.963 1.00 66.94 840 VAL B C 1
ATOM 13517 O O . VAL B 2 818 ? 37.952 -17.661 -16.787 1.00 70.40 840 VAL B O 1
ATOM 13521 N N . ALA B 2 819 ? 39.008 -15.766 -17.371 1.00 64.95 841 ALA B N 1
ATOM 13522 C CA . ALA B 2 819 ? 37.765 -14.989 -17.561 1.00 63.78 841 ALA B CA 1
ATOM 13523 C C . ALA B 2 819 ? 38.073 -13.561 -18.030 1.00 63.36 841 ALA B C 1
ATOM 13524 O O . ALA B 2 819 ? 39.255 -13.242 -18.291 1.00 64.66 841 ALA B O 1
ATOM 13526 N N . LEU B 2 820 ? 37.010 -12.758 -18.101 1.00 60.72 842 LEU B N 1
ATOM 13527 C CA . LEU B 2 820 ? 36.963 -11.326 -18.475 1.00 60.02 842 LEU B CA 1
ATOM 13528 C C . LEU B 2 820 ? 36.913 -10.473 -17.197 1.00 57.10 842 LEU B C 1
ATOM 13529 O O . LEU B 2 820 ? 36.106 -10.799 -16.287 1.00 55.53 842 LEU B O 1
ATOM 13534 N N . ALA B 2 821 ? 37.662 -9.366 -17.151 1.00 54.35 843 ALA B N 1
ATOM 13535 C CA . ALA B 2 821 ? 37.682 -8.454 -15.987 1.00 51.36 843 ALA B CA 1
ATOM 13536 C C . ALA B 2 821 ? 37.312 -7.028 -16.378 1.00 49.81 843 ALA B C 1
ATOM 13537 O O . ALA B 2 821 ? 37.499 -6.629 -17.575 1.00 50.22 843 ALA B O 1
ATOM 13539 N N . ASP B 2 822 ? 36.716 -6.339 -15.409 1.00 48.48 844 ASP B N 1
ATOM 13540 C CA . ASP B 2 822 ? 36.582 -4.867 -15.338 1.00 48.48 844 ASP B CA 1
ATOM 13541 C C . ASP B 2 822 ? 37.726 -4.328 -14.470 1.00 49.67 844 ASP B C 1
ATOM 13542 O O . ASP B 2 822 ? 38.174 -5.048 -13.505 1.00 48.93 844 ASP B O 1
ATOM 13547 N N . ILE B 2 823 ? 38.223 -3.137 -14.814 1.00 48.44 845 ILE B N 1
ATOM 13548 C CA . ILE B 2 823 ? 39.324 -2.468 -14.077 1.00 46.74 845 ILE B CA 1
ATOM 13549 C C . ILE B 2 823 ? 38.691 -1.417 -13.190 1.00 44.39 845 ILE B C 1
ATOM 13550 O O . ILE B 2 823 ? 37.911 -0.581 -13.697 1.00 43.55 845 ILE B O 1
ATOM 13555 N N . TYR B 2 824 ? 39.092 -1.437 -11.930 1.00 41.55 846 TYR B N 1
ATOM 13556 C CA . TYR B 2 824 ? 38.642 -0.508 -10.875 1.00 41.68 846 TYR B CA 1
ATOM 13557 C C . TYR B 2 824 ? 39.834 0.352 -10.455 1.00 42.00 846 TYR B C 1
ATOM 13558 O O . TYR B 2 824 ? 40.960 -0.153 -10.376 1.00 41.12 846 TYR B O 1
ATOM 13567 N N . PRO B 2 825 ? 39.623 1.663 -10.201 1.00 41.71 847 PRO B N 1
ATOM 13568 C CA . PRO B 2 825 ? 40.688 2.551 -9.764 1.00 41.85 847 PRO B CA 1
ATOM 13569 C C . PRO B 2 825 ? 40.777 2.554 -8.227 1.00 41.48 847 PRO B C 1
ATOM 13570 O O . PRO B 2 825 ? 39.746 2.571 -7.527 1.00 41.38 847 PRO B O 1
ATOM 13574 N N . TYR B 2 826 ? 41.996 2.506 -7.708 1.00 40.74 848 TYR B N 1
ATOM 13575 C CA . TYR B 2 826 ? 42.299 2.726 -6.277 1.00 40.39 848 TYR B CA 1
ATOM 13576 C C . TYR B 2 826 ? 43.131 4.004 -6.229 1.00 40.60 848 TYR B C 1
ATOM 13577 O O . TYR B 2 826 ? 44.243 3.990 -6.747 1.00 40.26 848 TYR B O 1
ATOM 13586 N N . LYS B 2 827 ? 42.573 5.066 -5.644 1.00 41.47 849 LYS B N 1
ATOM 13587 C CA . LYS B 2 827 ? 43.096 6.452 -5.737 1.00 44.27 849 LYS B CA 1
ATOM 13588 C C . LYS B 2 827 ? 43.823 6.799 -4.451 1.00 42.59 849 LYS B C 1
ATOM 13589 O O . LYS B 2 827 ? 43.268 6.523 -3.410 1.00 44.09 849 LYS B O 1
ATOM 13595 N N . PHE B 2 828 ? 44.996 7.427 -4.557 1.00 43.24 850 PHE B N 1
ATOM 13596 C CA . PHE B 2 828 ? 45.914 7.747 -3.432 1.00 43.44 850 PHE B CA 1
ATOM 13597 C C . PHE B 2 828 ? 46.495 9.144 -3.623 1.00 45.01 850 PHE B C 1
ATOM 13598 O O . PHE B 2 828 ? 46.943 9.458 -4.731 1.00 45.59 850 PHE B O 1
ATOM 13606 N N . LYS B 2 829 ? 46.537 9.918 -2.538 1.00 47.27 851 LYS B N 1
ATOM 13607 C CA . LYS B 2 829 ? 47.349 11.154 -2.395 1.00 50.91 851 LYS B CA 1
ATOM 13608 C C . LYS B 2 829 ? 48.831 10.766 -2.264 1.00 50.80 851 LYS B C 1
ATOM 13609 O O . LYS B 2 829 ? 49.116 9.602 -1.891 1.00 50.72 851 LYS B O 1
ATOM 13615 N N . ALA B 2 830 ? 49.738 11.709 -2.484 1.00 52.06 852 ALA B N 1
ATOM 13616 C CA . ALA B 2 830 ? 51.185 11.517 -2.206 1.00 53.21 852 ALA B CA 1
ATOM 13617 C C . ALA B 2 830 ? 51.320 10.960 -0.785 1.00 53.34 852 ALA B C 1
ATOM 13618 O O . ALA B 2 830 ? 50.527 11.349 0.075 1.00 52.75 852 ALA B O 1
ATOM 13620 N N . GLY B 2 831 ? 52.250 10.032 -0.551 1.00 54.53 853 GLY B N 1
ATOM 13621 C CA . GLY B 2 831 ? 52.488 9.479 0.794 1.00 53.70 853 GLY B CA 1
ATOM 13622 C C . GLY B 2 831 ? 52.822 7.998 0.784 1.00 53.29 853 GLY B C 1
ATOM 13623 O O . GLY B 2 831 ? 53.310 7.510 -0.246 1.00 53.25 853 GLY B O 1
ATOM 13624 N N . ARG B 2 832 ? 52.648 7.352 1.939 1.00 52.25 854 ARG B N 1
ATOM 13625 C CA . ARG B 2 832 ? 52.980 5.932 2.217 1.00 52.55 854 ARG B CA 1
ATOM 13626 C C . ARG B 2 832 ? 51.661 5.201 2.350 1.00 49.67 854 ARG B C 1
ATOM 13627 O O . ARG B 2 832 ? 50.749 5.766 2.973 1.00 49.91 854 ARG B O 1
ATOM 13635 N N . HIS B 2 833 ? 51.504 4.041 1.729 1.00 47.31 855 HIS B N 1
ATOM 13636 C CA . HIS B 2 833 ? 50.165 3.405 1.663 1.00 45.22 855 HIS B CA 1
ATOM 13637 C C . HIS B 2 833 ? 50.287 1.900 1.846 1.00 44.55 855 HIS B C 1
ATOM 13638 O O . HIS B 2 833 ? 51.241 1.300 1.349 1.00 44.94 855 HIS B O 1
ATOM 13645 N N . THR B 2 834 ? 49.341 1.334 2.574 1.00 44.25 856 THR B N 1
ATOM 13646 C CA . THR B 2 834 ? 49.175 -0.129 2.706 1.00 45.15 856 THR B CA 1
ATOM 13647 C C . THR B 2 834 ? 47.700 -0.436 2.487 1.00 45.36 856 THR B C 1
ATOM 13648 O O . THR B 2 834 ? 46.889 0.293 3.050 1.00 45.27 856 THR B O 1
ATOM 13652 N N . LEU B 2 835 ? 47.392 -1.488 1.730 1.00 46.09 857 LEU B N 1
ATOM 13653 C CA . LEU B 2 835 ? 46.007 -1.872 1.367 1.00 45.71 857 LEU B CA 1
ATOM 13654 C C . LEU B 2 835 ? 45.959 -3.393 1.238 1.00 43.59 857 LEU B C 1
ATOM 13655 O O . LEU B 2 835 ? 46.834 -3.941 0.557 1.00 44.30 857 LEU B O 1
ATOM 13660 N N . ILE B 2 836 ? 44.972 -4.048 1.848 1.00 41.69 858 ILE B N 1
ATOM 13661 C CA . ILE B 2 836 ? 44.653 -5.486 1.601 1.00 40.97 858 ILE B CA 1
ATOM 13662 C C . ILE B 2 836 ? 43.456 -5.556 0.639 1.00 39.95 858 ILE B C 1
ATOM 13663 O O . ILE B 2 836 ? 42.336 -5.091 1.034 1.00 39.33 858 ILE B O 1
ATOM 13668 N N . LEU B 2 837 ? 43.657 -6.135 -0.556 1.00 40.32 859 LEU B N 1
ATOM 13669 C CA . LEU B 2 837 ? 42.571 -6.414 -1.540 1.00 39.44 859 LEU B CA 1
ATOM 13670 C C . LEU B 2 837 ? 41.816 -7.687 -1.141 1.00 39.65 859 LEU B C 1
ATOM 13671 O O . LEU B 2 837 ? 42.318 -8.506 -0.367 1.00 39.36 859 LEU B O 1
ATOM 13676 N N . PRO B 2 838 ? 40.575 -7.896 -1.635 1.00 39.21 860 PRO B N 1
ATOM 13677 C CA . PRO B 2 838 ? 39.782 -9.057 -1.250 1.00 39.58 860 PRO B CA 1
ATOM 13678 C C . PRO B 2 838 ? 40.449 -10.375 -1.658 1.00 40.60 860 PRO B C 1
ATOM 13679 O O . PRO B 2 838 ? 41.135 -10.424 -2.668 1.00 39.84 860 PRO B O 1
ATOM 13683 N N . LYS B 2 839 ? 40.236 -11.415 -0.849 1.00 39.85 861 LYS B N 1
ATOM 13684 C CA . LYS B 2 839 ? 40.721 -12.784 -1.146 1.00 42.01 861 LYS B CA 1
ATOM 13685 C C . LYS B 2 839 ? 40.104 -13.303 -2.443 1.00 41.89 861 LYS B C 1
ATOM 13686 O O . LYS B 2 839 ? 38.907 -13.009 -2.680 1.00 41.51 861 LYS B O 1
ATOM 13692 N N . GLY B 2 840 ? 40.901 -14.058 -3.209 1.00 41.78 862 GLY B N 1
ATOM 13693 C CA . GLY B 2 840 ? 40.521 -14.707 -4.472 1.00 43.27 862 GLY B CA 1
ATOM 13694 C C . GLY B 2 840 ? 41.325 -14.156 -5.641 1.00 44.91 862 GLY B C 1
ATOM 13695 O O . GLY B 2 840 ? 42.120 -13.191 -5.460 1.00 44.31 862 GLY B O 1
ATOM 13696 N N . TYR B 2 841 ? 41.149 -14.758 -6.812 1.00 46.22 863 TYR B N 1
ATOM 13697 C CA . TYR B 2 841 ? 41.864 -14.392 -8.054 1.00 46.60 863 TYR B CA 1
ATOM 13698 C C . TYR B 2 841 ? 41.553 -12.933 -8.342 1.00 45.25 863 TYR B C 1
ATOM 13699 O O . TYR B 2 841 ? 40.374 -12.588 -8.397 1.00 44.08 863 TYR B O 1
ATOM 13708 N N . CYS B 2 842 ? 42.583 -12.103 -8.491 1.00 46.43 864 CYS B N 1
ATOM 13709 C CA . CYS B 2 842 ? 42.446 -10.737 -9.048 1.00 46.10 864 CYS B CA 1
ATOM 13710 C C . CYS B 2 842 ? 43.781 -10.309 -9.639 1.00 47.13 864 CYS B C 1
ATOM 13711 O O . CYS B 2 842 ? 44.817 -10.976 -9.372 1.00 47.56 864 CYS B O 1
ATOM 13714 N N . GLY B 2 843 ? 43.739 -9.233 -10.426 1.00 46.68 865 GLY B N 1
ATOM 13715 C CA . GLY B 2 843 ? 44.944 -8.661 -11.053 1.00 46.89 865 GLY B CA 1
ATOM 13716 C C . GLY B 2 843 ? 45.274 -7.288 -10.493 1.00 45.41 865 GLY B C 1
ATOM 13717 O O . GLY B 2 843 ? 44.367 -6.468 -10.326 1.00 45.63 865 GLY B O 1
ATOM 13718 N N . VAL B 2 844 ? 46.559 -7.018 -10.301 1.00 45.97 866 VAL B N 1
ATOM 13719 C CA . VAL B 2 844 ? 47.039 -5.628 -10.060 1.00 45.03 866 VAL B CA 1
ATOM 13720 C C . VAL B 2 844 ? 47.932 -5.240 -11.222 1.00 45.04 866 VAL B C 1
ATOM 13721 O O . VAL B 2 844 ? 48.983 -5.844 -11.375 1.00 45.74 866 VAL B O 1
ATOM 13725 N N . LEU B 2 845 ? 47.467 -4.294 -12.038 1.00 45.06 867 LEU B N 1
ATOM 13726 C CA . LEU B 2 845 ? 48.017 -4.055 -13.406 1.00 46.14 867 LEU B CA 1
ATOM 13727 C C . LEU B 2 845 ? 49.014 -2.897 -13.384 1.00 45.73 867 LEU B C 1
ATOM 13728 O O . LEU B 2 845 ? 49.720 -2.740 -14.394 1.00 47.30 867 LEU B O 1
ATOM 13733 N N . GLY B 2 846 ? 49.075 -2.118 -12.292 1.00 44.16 868 GLY B N 1
ATOM 13734 C CA . GLY B 2 846 ? 50.122 -1.094 -12.128 1.00 44.00 868 GLY B CA 1
ATOM 13735 C C . GLY B 2 846 ? 49.540 0.234 -11.717 1.00 42.56 868 GLY B C 1
ATOM 13736 O O . GLY B 2 846 ? 48.374 0.263 -11.273 1.00 40.79 868 GLY B O 1
ATOM 13737 N N . PHE B 2 847 ? 50.335 1.288 -11.879 1.00 42.58 869 PHE B N 1
ATOM 13738 C CA . PHE B 2 847 ? 50.069 2.631 -11.316 1.00 42.47 869 PHE B CA 1
ATOM 13739 C C . PHE B 2 847 ? 50.262 3.699 -12.388 1.00 43.58 869 PHE B C 1
ATOM 13740 O O . PHE B 2 847 ? 51.246 3.616 -13.145 1.00 44.46 869 PHE B O 1
ATOM 13748 N N . THR B 2 848 ? 49.414 4.718 -12.379 1.00 44.32 870 THR B N 1
ATOM 13749 C CA . THR B 2 848 ? 49.528 5.892 -13.298 1.00 46.61 870 THR B CA 1
ATOM 13750 C C . THR B 2 848 ? 49.258 7.168 -12.498 1.00 47.66 870 THR B C 1
ATOM 13751 O O . THR B 2 848 ? 48.484 7.089 -11.536 1.00 45.92 870 THR B O 1
ATOM 13755 N N . GLU B 2 849 ? 49.874 8.290 -12.880 1.00 51.52 871 GLU B N 1
ATOM 13756 C CA . GLU B 2 849 ? 49.579 9.643 -12.313 1.00 54.52 871 GLU B CA 1
ATOM 13757 C C . GLU B 2 849 ? 48.547 10.390 -13.174 1.00 56.55 871 GLU B C 1
ATOM 13758 O O . GLU B 2 849 ? 48.149 11.499 -12.778 1.00 57.59 871 GLU B O 1
ATOM 13764 N N . ASP B 2 850 ? 48.148 9.824 -14.313 1.00 58.34 872 ASP B N 1
ATOM 13765 C CA . ASP B 2 850 ? 47.126 10.400 -15.231 1.00 61.59 872 ASP B CA 1
ATOM 13766 C C . ASP B 2 850 ? 45.703 10.242 -14.658 1.00 59.88 872 ASP B C 1
ATOM 13767 O O . ASP B 2 850 ? 45.451 9.256 -13.978 1.00 56.23 872 ASP B O 1
ATOM 13772 N N . LYS B 2 851 ? 44.807 11.195 -14.964 1.00 63.57 873 LYS B N 1
ATOM 13773 C CA . LYS B 2 851 ? 43.317 11.038 -14.940 1.00 63.50 873 LYS B CA 1
ATOM 13774 C C . LYS B 2 851 ? 42.949 9.922 -15.925 1.00 60.08 873 LYS B C 1
ATOM 13775 O O . LYS B 2 851 ? 43.368 10.040 -17.090 1.00 60.79 873 LYS B O 1
ATOM 13781 N N . ILE B 2 852 ? 42.236 8.886 -15.494 1.00 56.43 874 ILE B N 1
ATOM 13782 C CA . ILE B 2 852 ? 41.864 7.743 -16.377 1.00 56.12 874 ILE B CA 1
ATOM 13783 C C . ILE B 2 852 ? 40.490 8.016 -17.002 1.00 54.67 874 ILE B C 1
ATOM 13784 O O . ILE B 2 852 ? 39.531 8.127 -16.261 1.00 51.16 874 ILE B O 1
ATOM 13789 N N . LYS B 2 853 ? 40.395 8.021 -18.331 1.00 54.59 875 LYS B N 1
ATOM 13790 C CA . LYS B 2 853 ? 39.123 8.332 -19.034 1.00 53.83 875 LYS B CA 1
ATOM 13791 C C . LYS B 2 853 ? 38.232 7.088 -19.080 1.00 52.23 875 LYS B C 1
ATOM 13792 O O . LYS B 2 853 ? 38.615 6.103 -19.764 1.00 51.32 875 LYS B O 1
ATOM 13798 N N . GLU B 2 854 ? 37.111 7.151 -18.340 1.00 53.60 876 GLU B N 1
ATOM 13799 C CA . GLU B 2 854 ? 36.098 6.069 -18.246 1.00 55.73 876 GLU B CA 1
ATOM 13800 C C . GLU B 2 854 ? 35.695 5.669 -19.658 1.00 54.94 876 GLU B C 1
ATOM 13801 O O . GLU B 2 854 ? 35.391 6.576 -20.471 1.00 53.08 876 GLU B O 1
ATOM 13807 N N . ARG B 2 855 ? 35.756 4.374 -19.936 1.00 53.08 877 ARG B N 1
ATOM 13808 C CA . ARG B 2 855 ? 35.424 3.801 -21.251 1.00 55.41 877 ARG B CA 1
ATOM 13809 C C . ARG B 2 855 ? 34.822 2.430 -21.003 1.00 57.55 877 ARG B C 1
ATOM 13810 O O . ARG B 2 855 ? 35.340 1.710 -20.138 1.00 57.67 877 ARG B O 1
ATOM 13818 N N . ASP B 2 856 ? 33.768 2.103 -21.739 1.00 58.31 878 ASP B N 1
ATOM 13819 C CA . ASP B 2 856 ? 33.260 0.716 -21.861 1.00 59.02 878 ASP B CA 1
ATOM 13820 C C . ASP B 2 856 ? 33.951 0.071 -23.071 1.00 56.96 878 ASP B C 1
ATOM 13821 O O . ASP B 2 856 ? 33.582 0.387 -24.222 1.00 58.52 878 ASP B O 1
ATOM 13826 N N . VAL B 2 857 ? 34.907 -0.818 -22.844 1.00 53.94 879 VAL B N 1
ATOM 13827 C CA . VAL B 2 857 ? 35.797 -1.336 -23.920 1.00 55.68 879 VAL B CA 1
ATOM 13828 C C . VAL B 2 857 ? 35.029 -2.325 -24.803 1.00 55.89 879 VAL B C 1
ATOM 13829 O O . VAL B 2 857 ? 35.547 -2.524 -25.924 1.00 57.47 879 VAL B O 1
ATOM 13833 N N . ALA B 2 865 ? 25.893 5.215 -25.349 1.00 55.40 887 ALA B N 1
ATOM 13834 C CA . ALA B 2 865 ? 24.656 5.771 -24.745 1.00 52.20 887 ALA B CA 1
ATOM 13835 C C . ALA B 2 865 ? 24.665 7.281 -24.958 1.00 50.15 887 ALA B C 1
ATOM 13836 O O . ALA B 2 865 ? 25.714 7.895 -25.151 1.00 47.45 887 ALA B O 1
ATOM 13838 N N . PRO B 2 866 ? 23.480 7.919 -25.027 1.00 49.09 888 PRO B N 1
ATOM 13839 C CA . PRO B 2 866 ? 23.401 9.336 -25.393 1.00 49.19 888 PRO B CA 1
ATOM 13840 C C . PRO B 2 866 ? 23.687 10.312 -24.231 1.00 47.22 888 PRO B C 1
ATOM 13841 O O . PRO B 2 866 ? 23.409 11.462 -24.364 1.00 48.38 888 PRO B O 1
ATOM 13845 N N . ASP B 2 867 ? 24.294 9.863 -23.137 1.00 44.98 889 ASP B N 1
ATOM 13846 C CA . ASP B 2 867 ? 24.502 10.756 -21.964 1.00 44.12 889 ASP B CA 1
ATOM 13847 C C . ASP B 2 867 ? 25.655 11.729 -22.253 1.00 42.85 889 ASP B C 1
ATOM 13848 O O . ASP B 2 867 ? 25.745 12.718 -21.513 1.00 41.04 889 ASP B O 1
ATOM 13853 N N . TRP B 2 868 ? 26.480 11.507 -23.297 1.00 41.89 890 TRP B N 1
ATOM 13854 C CA . TRP B 2 868 ? 27.543 12.481 -23.674 1.00 43.41 890 TRP B CA 1
ATOM 13855 C C . TRP B 2 868 ? 26.914 13.879 -23.910 1.00 42.08 890 TRP B C 1
ATOM 13856 O O . TRP B 2 868 ? 27.608 14.880 -23.691 1.00 43.59 890 TRP B O 1
ATOM 13867 N N . LEU B 2 869 ? 25.617 13.950 -24.219 1.00 40.34 891 LEU B N 1
ATOM 13868 C CA . LEU B 2 869 ? 24.882 15.230 -24.477 1.00 40.79 891 LEU B CA 1
ATOM 13869 C C . LEU B 2 869 ? 24.816 16.156 -23.246 1.00 40.71 891 LEU B C 1
ATOM 13870 O O . LEU B 2 869 ? 24.566 17.329 -23.423 1.00 41.00 891 LEU B O 1
ATOM 13875 N N . PHE B 2 870 ? 25.070 15.682 -22.031 1.00 40.94 892 PHE B N 1
ATOM 13876 C CA . PHE B 2 870 ? 24.895 16.476 -20.780 1.00 41.51 892 PHE B CA 1
ATOM 13877 C C . PHE B 2 870 ? 26.239 16.942 -20.205 1.00 44.62 892 PHE B C 1
ATOM 13878 O O . PHE B 2 870 ? 26.210 17.551 -19.104 1.00 42.80 892 PHE B O 1
ATOM 13886 N N . TYR B 2 871 ? 27.355 16.662 -20.895 1.00 47.48 893 TYR B N 1
ATOM 13887 C CA . TYR B 2 871 ? 28.738 16.902 -20.398 1.00 51.72 893 TYR B CA 1
ATOM 13888 C C . TYR B 2 871 ? 29.318 18.121 -21.109 1.00 52.91 893 TYR B C 1
ATOM 13889 O O . TYR B 2 871 ? 30.131 18.831 -20.523 1.00 53.95 893 TYR B O 1
#

Nearest PDB structures (foldseek):
  6hzf-assembly1_A  TM=1.001E+00  e=0.000E+00  Phocaeicola paurosaccharolyticus
  6hze-assembly1_A  TM=9.977E-01  e=0.000E+00  Phocaeicola paurosaccharolyticus
  6hzf-assembly2_B  TM=9.842E-01  e=0.000E+00  Phocaeicola paurosaccharolyticus
  6hze-assembly2_B  TM=9.909E-01  e=0.000E+00  Phocaeicola paurosaccharolyticus
  6hzg-assembly1_A  TM=9.972E-01  e=0.000E+00  Phocaeicola paurosaccharolyticus

InterPro domains:
  IPR029018 Beta-hexosaminidase-like, domain 2 [SSF55545] (25-132)

Foldseek 3Di:
DEEEEADDDLLLVVLRVVLCVLQVVLPDDYDYDVVAQYEYQYEDDDPPPVLVLKWKWDDDPRYIYIYAPHSNVSNVSSLQVSVVCVVPVDDDDIDIAFFLHAEEEEAELFALDDDVLADHQADEDACVSCVVVLDLVSLLVVLVLNLRAEYEYRGADHLLLAFADPVCNQQRQDDPVSSVSNLCLVSNCSSRVNSRYAAEYHAPDAGGSRSCVVVVHHRAAQFDADDPVSLVVQLQSLLRCCQSNVRYAYEYELDDSHFAQVSSLCSVAVRNLNSNVNNCVVVVHPDQPEHEYEPFLHPVVSCVSCCVSGVHYEYYELQQQAQAELAFAFPRLVVLQVRLVSVHAYEHEPHNHLLQFAFAAAQLVRLLSNLVNVVRRVHSHYYYYQNYLSNPPQFGQWFDPPRDTHGSCVLHVNNSNSSSVCSRPSDDDVVVVLQVVLVVCCVQQVHPSVVSLVNLLNNLLNNQSSLCCLQQNQDSFNLARPLLDACCQQVVCQVPRDPPNNRTSYKHFDRLLRVLVCVLVVHDGDIDYPLVSLVSQLVSLVSSLVSLVVCLVPGPHPNVSSVSNNLSLLSNLSSLLNNLQSVLSSLLSVCLSPVDCSLVSSLVSCSSLVSLVVSCVSDVNTGNFGHSADQLRCPPHGRHPNQPGGSVNSVLRVLLSVLLVVQVCCVPPVDADDDDFAAFDFADKFWDPDFAKWFDDAQIAQAPQDDWFWHFARNNLGRAIWGHYHLVCLQVNFDKTKIFHQFKKKKKWFFPDPPPQTQDQQDCSSHVCSCVQPFVGFQEAQGTDIPPGGGTTITMGIDGGGIDMHGGRRHDMIGRHMHPDDGHGDHPVDSRSSSSSD/DEEEEDDDLLLVVLSVLLCVLQVVLPDHYNQQYEYQYEDPVQPLKWWWDDDVRYIYIYAPHSNVSNVSSLQVSVVCPVDVDDDDIDTAFFLHAEEEEAELFALDDDVPADHQADEDACVSCVVVLDLVSLLVVLPLNLGAEYEYGGADHLLNEFADPVCNQQRQDDPVSNVSNLCLVSNCVSRVSSRYQAEYHAPDAGGSRSCVVVVHHRAFQFDADDPVSLVVQLQSLLRCCQSNVRYAYAYELDDRHFAQVRSLCSVAPRNLNSNVNNCVVVVPPPLDEHEYEPFLHPCVSCVSCCVSRVHYEYYELQQAAAAELAWDFPRLVVLQVRLVVVHAYEHEPHAHLLQFAFAAAQLVRLLSNLVCVVRRVHSHYYYYQNHLSNPPQFGQWFDPPRDTHGSCVQHVNNSNSSSVCSRPSDDDVVVVLQVVLVVCCVAQVHPSVVSLVNLLNNLLNNQSNLCCLQQNLDSFNLARPLLPACCQFPVCQVPHDPPNNRTSYKHFDRLLRVLVCVLVVHDGDIDYPLVSLVSQLVSLVSSLVSLVVPLVPGPHPNVSSVSSNLSLLSNLSSLLNNLQSQLSSLLSVCVRPVDCSLVVSLVSCSSLVSLVVSLVSDVNTGNFGHSADQSRPPPHGRHPNQPRGSVNSPLRVLLSVLLVVQVVCVPPVDFDDDDFAAFDAAPKFWDPDFAKWQDDACTALAPQDNKFWHFARNNLHRAIWGHYHQVVLQVPFDKTKIFHQFKKKWKWFFPDPPVLTFDQQDCSSHVCNCVQDQNGFQEAQGTDIPPPGTTTITMRIDGGGIDMHGGRRHDMIGSHMHPDDRHRDHCTSSSSRD

Secondary structure (DSSP, 8-state):
-EEE--B--HHHHHHHHHHHHHHHTTT--EEE-----EEEEEE-----TTSTT-EEEEEETTEEEEEESSHHHHHHHHHHHHHHHHHS---PPPEEE-----EEEEEE---SSPPTT--TT-----TTT-GGGG-HHHHHHHH--TT--EEEEE-S--GGGT---TT-GGG--S-HHHHHHHH--HHHHHHHHTTT-EEE---BS---HHHHHHHT--S--TTPPP-HHHHHHHHHHHHHHHHHSTT-B-EE---BS--SHHHHHHHIIIIIHHHHHHHHHHHT--S---EEE--TTS----HHHHTTT-S-EE--BSBTBS---SS--HHHHHHHHHHHTTSS--EEEE---GGG-SS----HHHHHHHHH--TTT---EEEE--SS-GGGTTB-SB--GGG---BHHHHTHHHHHHHHHHHH-S---HHHHHHHHHHHHHHHHT-----HHHHHHHHHHTTHHHHHHHHH-S-SSTTB-GGG---TTTSGGGG---TTHHHHSSS-B--HHHHHHHHHTT----SB-HHHHHHHHHHHHHHHHHHHHHHGGG-SSSHHHHHHHHH--HHHHHHHHHHHHHHHHHHHHHHHHH---HHHHHTT--HHHHHHHHHHHHHTTTBS-S----TT--BSS--GGG-S-SS---HHHHHHHHHHHHHH--TTTS--------PPPPP-EEESS-PEEEE-STT--SBTTSS--EEEE-GGGTT-EEEEB-HHHHHHH-EEEEEEESS-B--EEEES--STTBPPPP-TTT-TTTTTTS-SS-SEEEEEEETTTEEEEEE---B-SEEEEEEEPSSB-EE-----SPPPPEETT---TTGGG-/-EE--B--HHHHHHHHHHHHHHHTTS------EEEEEE----TT-EEEEEETTEEEEEESSHHHHHHHHHHHHHHHHHS---PPPEEE----EEEEEEE---SS--TT--TT-----TTT-GGGG-HHHHHHHH--TT--EEEEE-S-GGGGT---TT-GGG--S-HHHHHHHH--HHHHHHHHTTT-EEE---BS---HHHHHHHT--S--TTPPP-HHHHHHHHHHHHHHHHHSTT-B-EE---BS--SHHHHHHHIIIIIHHHHHHHHHHHT--S---EEE--TTS----HHHHTTT-S-EE--BSBTBB---SS--HHHHHHHHHHHTTSS--EEEE---GGG-SS----HHHHHHHHH---SS---EEEE--SS-GGGTTB-SB--GGGPPPBHHHHTHHHHHHHHHHHH-S---HHHHHHHHHHHHHHHHT-----HHHHHHHHHHTTHHHHHHHHH-S-SSTTB-GGG---TTT-GGGG---TTHHHHSSS-B--HHHHHHHHHHT----SB-HHHHHHHHHHHHHHHHHHHHTTGGG-SSSHHHHHHHHH--HHHHHHHHHHHHHHHHHHHHHHHHH---HHHHHTT--HHHHHHHHHHHHHTTTBS-S----TT--BSS--GGG-S-SS---HHHHHHHHHHHHHH--TTT---------PPPBP-EEESS-PEEEE-STT--SBTTSS--EEEE-GGGTT-EEEEB-HHHHHHH-EEEEEEESS-B--EEEES--STTBPPPP-GGG-TTTTTTS-SS-SEEEEEEETTTEEEEEE---B-SEEEEEEEPSSB-EE---BSSPP--EE--GGGGG-

Sequence (1664 aa):
EVNVVTGDTTRLAFAGEQLKQALVEKGYEVNQTTGKRSIYLNLLNDTTKKNKERFDISTKGKNTYVTGYDGNGIIYGCRELIDQLDQSGTDFKPVSDAPEVLRGACIGLQKTTYLPGHAVYEYPYTPESFPWFYDKERWIKYLDVENRNSLYLWNGHPFASLVKLKDYPFALEVDEETFKKNEEFSFLTTEAEKRGIFVIQFYNIIVSKPFADHYGIKTQDRNRPITPLISDYTRKSVAAFIEKYPNVGLLVCLGEAIGTYEEDVEWFTKTIIPGIKDGLKVLGRTDEPPVLVRAHDTDCKVIDAALPLYKNLYTHKYNGESLTTYEPRGPWAKIHKDLSSLGSVHISNVHILANLEPWRWSSPDFIQKSVKAHSVHGANALHIYPQANYWDWPYTADKLANGEREEQVYRDWAWYKAWGRYAWKADRNRLEEIKYWDKQFGDFYGIPAEADNIRIAYEESGEIAPKLLRRFGITEGNRQTLLLGFSQFVNPYKYTIHYGFYESCGPGGEKLIEYVEKEWKKQPHVGELPLDIINQVIEHGDKAVAAIDKVVSSAKKNSDELRRLQNDHCYREYAYAFYYKVKAAQHVLNYHWGKNDELDKAVPLEESLKHYTKLVDLTKDTYLFANSQTAQRRIPIGGDDGNNKTWSELVHYKAELYNFKENIELKDKKVRKCVEVTPLKEADVKILNNLTKVKIEKGAKIFSNIDGGIDAIAKEITGLTGFVFNGEKQRDDATTIEFECSSPVTLVAYFKDDHRKFAKAPRLESDASANDYGQAEPVLTNALHVKGVALADIYPYKFKAGRRHTLILPKGYCGVLGFTEDKIKERDVALDAPDWLFYVNVVTGDTTRLAFAGEQLKQALVEKGYEVNKRSIYLNLLNKNKERFDISTKGKNTYVTGYDGNGIIYGCRELIDQLDQSGTDFKPVSDAPEVLRGACIGLQKTTYLPGHAVYEYPYTPESFPWFYDKERWIKYLDVENRNSLYLWNGHPFASLVKLKDYPFALEVDEETFKKNEEFSFLTTEAEKRGIFVIQFYNIIVSKPFADHYGIKTQDRNRPITPLISDYTRKSVAAFIEKYPNVGLLVCLGEAIGTYEEDVEWFTKTIIPGIKDGLKVLGRTDEPPVLVRAHDTDCKVIDAALPLYKNLYTHKYNGESLTTYEPRGPWAKIHKDLSSLGSVHISNVHILANLEPWRWSSPDFIQKSVKAHSVHGANALHIYPQANYWDWPYTADKLANGEREEQVYRDWAWYKAWGRYAWKADRNRLEEIKYWDKQFGDFYGIPAEADNIRIAYEESGEIAPKLLRRFGITEGNRQTLLLGFSQFVNPYKYTIHYGFYESCGPGGEKLIEYVEKEWKKQPHVGELPLDIINQVIEHGDKAVAAIDKVVSSAKKNSDELRRLQNDHCYREYAYAFYYKVKAAQHVLNYHWGKNDELDKAVPLEESLKHYTKLVDLTKDTYLFANSQTAQRRIPIGGDDGNNKTWSELVHYKAELYNFKENIELKDKKVRKCVEVTPLKEADVKILNNLTKVKIEKGAKIFSNIDGGIDAIAKEITGLTGFVFNGEKQRDDATTIEFECSSPVTLVAYFKDDHRKFAKAPRLESDASANDYGQAEPVLTNALHVKGVALADIYPYKFKAGRHTLILPKGYCGVLGFTEDKIKERDVAPDWLFY

Organism: NCBI:txid732242

B-factor: mean 41.77, std 13.95, range [17.93, 113.97]